Protein 6HM2 (pdb70)

Nearest PDB structures (foldseek):
  6hlz-assembly1_A  TM=9.972E-01  e=1.269E-64  Agrobacterium tumefaciens LBA4213 (Ach5)
  4i1d-assembly1_A  TM=8.838E-01  e=1.018E-32  Bradyrhizobium diazoefficiens USDA 110
  5l9l-assembly1_A  TM=9.489E-01  e=4.412E-31  Agrobacterium tumefaciens str. B6
  4eq7-assembly1_A  TM=8.696E-01  e=1.306E-31  Agrobacterium fabrum str. C58
  6dgv-assembly1_A  TM=8.969E-01  e=7.815E-28  Pseudomonas fluorescens

CATH classification: 3.40.190.10 (+1 more: 3.40.190.10)

Secondary structure (DSSP, 8-state):
---SSPEEEEE--HHHHHHHIIIIIHHHHHHH---EEEEE--SHHHHHHHHHHT----SEEEEEHHHHHHHHHTT-BPPP-TTT---TTS-GGGEETTEEEEEEEEEEEEEETTT-TT---HHHHT-TTS---EEEESSHHHHHHHHHHHTT--GGG-PSP-HHHHHHHHHHHGGGEEEEE-HHHHHHHHHTT--SEEEEEHHHHHHHHHTT--EEE-STT-EEEEEEEE-BTT-TTHHHHHHHHHHHTSHHHHHHHHHHSS-EES-TTSGGGS-GGGGGGSTTSHHHHTTSEE--HHHHHHHHHHHHHHHHHHH-/---SSPEEEEE--HHHHHHHIIIIIHHHHHHH---EEEEE--SHHHHHHHHHHT----SEEEEEHHHHHHHHHTT-BPPP-TTT---TTS-GGGEETTEEEEEEEEEEEEEETTT-TT---HHHHT-TTS---EEEESSHHHHHHHHHHHTT--GGG-PSP-HHHHHHHHHTTGGGEEEEE-HHHHHHHHHHT--SEEEEEHHHHHHHHHTT--EEE-STT-EEEEEEEE-BTT-TTHHHHHHHHHHHTSHHHHHHHHHHSS-EES-TTSGGGS-GGGGGGSTTSHHHHTTSEE--HHHHHHHHHHHHHHHHHHHT-/--SEEEEEE--HHHHHHHIIIIIHHHHHHH--EEEEEE--SHHHHHHHHHHT----SEEEEEHHHHHHHHHTT-BPPP-TTT---TTS-GGGEETTEEEEEEEEEEEEEETTT-TT---HHHHT-TTS---EEEESSHHHHHHHHHHHTT--GGG-PSP-HHHHHHHHHHHGGGEEEEE-HHHHHHHHHHT--SEEEEEHHHHHHHHHTT--EEE-STT-EEEEEEEE-BTT-TTHHHHHHHHHHHTSHHHHHHHHHHSS-EES-TTTGGGS-GGGGGTSTTSHHHHTTSEE--HHHHHHHHHHHHHHHHHHH-/--SEEEEEE--HHHHHHHIIIIIHHHHHHH--EEEEEE--SHHHHHHHHHHT----SEEEEEHHHHHHHHHTT-BPPP-TTT---TTS-GGGEETTEEEEEEEEEEEEEETTT-TT---HHHHT-TTS---EEEESSHHHHHHHHHHHTT--GGG-PSP-HHHHHHHHHTTGGGEEEEE-HHHHHHHHHHT--SEEEEEHHHHHHHHHTT--EEE-STT-EEEEEEEE-BTT-TTHHHHHHHHHHHTSHHHHHHHHHHSS-EES-TTSGGGS-GGGGGGSTTSHHHHTTSEE--HHHHHHHHHHHHHHHHHHH-/---EEEEE--HHHHHHHIIIIIHHHHHHH---EEEEE--SHHHHHHHHHHT----SEEEEEHHHHHHHHHTT-BPPP-TTT---TTS-GGGEETTEEEEEEEEEEEEEETTT-TT---HHHHT-TTS---EEEESSHHHHHHHHHHHTT--GGG-PSP-HHHHHHHHHTTGGGEEEEE-HHHHHHHHHHT--SEEEEEHHHHHHHHHTT--EEE-STT-EEEEEEEE-BTT-TTHHHHHHHHHHHTSHHHHHHHHHHSS-EESSTTTGGGS-GGGGGGSTTSHHHHTTSEE--HHHHHHHHHHHHHHHHHH-

Sequence (1573 aa):
SHMMADLVISSYGGSFQDAQTKAYFDPYAKASGVKVTGTTGTGYAKVKAMVESGNVTWDVISAESPAFASEVKDGLLEPIDYSVVKADNVPENFRTKYGVGYMVFGTNLAWNKDKFPNGVTPAQFFDPNVKGRRVLPSDATYSLEFALMGDGVKPADLYPLDVKRALKVIDRVKDQVIGYKGASDIQALMQQGEADIVYAGTGRIKNAIKAGANWSYSWEGALADTEYWAVPKGAPHAAEAMKFINFAVQAEPQAELTRVIAYGPTNVDALRLLDPAVAKDLPSYPANAKLGAVLNSKWWNDNYDAVKAEWTTYIMSHMMADLVISSYGGSFQDAQTKAYFDPYAKASGVKVTGTTGTGYAKVKAMVESGNVTWDVISAESPAFASEVKDGLLEPIDYSVVKADNVPENFRTKYGVGYMVFGTNLAWNKDKFPNGVTPAQFFDPNVKGRRVLPSDATYSLEFALMGDGVKPADLYPLDVKRALKVIDRVKDQVIGYKGASDIQALMQQGEADIVYAGTGRIKNAIKAGANWSYSWEGALADTEYWAVPKGAPHAAEAMKFINFAVQAEPQAELTRVIAYGPTNVDALRLLDPAVAKDLPSYPANAKLGAVLNSKWWNDNYDAVKAEWTTYIMQMMADLVISSYGGSFQDAQTKAYFDPYAKASGVKVTGTTGTGYAKVKAMVESGNVTWDVISAESPAFASEVKDGLLEPIDYSVVKADNVPENFRTKYGVGYMVFGTNLAWNKDKFPNGVTPAQFFDPNVKGRRVLPSDATYSLEFALMGDGVKPADLYPLDVKRALKVIDRVKDQVIGYKGASDIQALMQQGEADIVYAGTGRIKNAIKAGANWSYSWEGALADTEYWAVPKGAPHAAEAMKFINFAVQAEPQAELTRVIAYGPTNVDALRLLDPAVAKDLPSYPANAKLGAVLNSKWWNDNYDAVKAEWTTYIMMMADLVISSYGGSFQDAQTKAYFDPYAKASGVKVTGTTGTGYAKVKAMVESGNVTWDVISAESPAFASEVKDGLLEPIDYSVVKADNVPENFRTKYGVGYMVFGTNLAWNKDKFPNGVTPAQFFDPNVKGRRVLPSDATYSLEFALMGDGVKPADLYPLDVKRALKVIDRVKDQVIGYKGASDIQALMQQGEADIVYAGTGRIKNAIKAGANWSYSWEGALADTEYWAVPKGAPHAAEAMKFINFAVQAEPQAELTRVIAYGPTNVDALRLLDPAVAKDLPSYPANAKLGAVLNSKWWNDNYDAVKAEWTTYIMMADLVISSYGGSFQDAQTKAYFDPYAKASGVKVTGTTGTGYAKVKAMVESGNVTWDVISAESPAFASEVKDGLLEPIDYSVVKADNVPENFRTKYGVGYMVFGTNLAWNKDKFPNGVTPAQFFDPNVKGRRVLPSDATYSLEFALMGDGVKPADLYPLDVKRALKVIDRVKDQVIGYKGASDIQALMQQGEADIVYAGTGRIKNAIKAGANWSYSWEGALADTEYWAVPKGAPHAAEAMKFINFAVQAEPQAELTRVIAYGPTNVDALRLLDPAVAKDLPSYPANAKLGAVLNSKWWNDNYDAVKAEWTTYI

Structure (mmCIF, N/CA/C/O backbone):
data_6HM2
#
_entry.id   6HM2
#
_cell.length_a   40.570
_cell.length_b   86.310
_cell.length_c   106.520
_cell.angle_alpha   71.14
_cell.angle_beta   81.00
_cell.angle_gamma   76.32
#
_symmetry.space_group_name_H-M   'P 1'
#
loop_
_entity.id
_entity.type
_entity.pdbx_description
1 polymer 'Agropine permease'
2 non-polymer 'agropinic acid'
3 non-polymer 1,2-ETHANEDIOL
4 non-polymer 'SODIUM ION'
5 water water
#
loop_
_atom_site.group_PDB
_atom_site.id
_atom_site.type_symbol
_atom_site.label_atom_id
_atom_site.label_alt_id
_atom_site.label_comp_id
_atom_site.label_asym_id
_atom_site.label_entity_id
_atom_site.label_seq_id
_atom_site.pdbx_PDB_ins_code
_atom_site.Cartn_x
_atom_site.Cartn_y
_atom_site.Cartn_z
_atom_site.occupancy
_atom_site.B_iso_or_equiv
_atom_site.auth_seq_id
_atom_site.auth_comp_id
_atom_site.auth_asym_id
_atom_site.auth_atom_id
_atom_site.pdbx_PDB_model_num
ATOM 1 N N . SER A 1 19 ? 25.251 -56.643 8.287 1.00 46.81 26 SER A N 1
ATOM 2 C CA . SER A 1 19 ? 25.104 -56.037 9.605 1.00 46.27 26 SER A CA 1
ATOM 3 C C . SER A 1 19 ? 23.666 -56.110 10.135 1.00 45.81 26 SER A C 1
ATOM 4 O O . SER A 1 19 ? 22.710 -56.012 9.356 1.00 44.76 26 SER A O 1
ATOM 7 N N . HIS A 1 20 ? 23.532 -56.330 11.467 1.00 38.94 27 HIS A N 1
ATOM 8 C CA . HIS A 1 20 ? 22.276 -56.392 12.222 1.00 35.14 27 HIS A CA 1
ATOM 9 C C . HIS A 1 20 ? 22.494 -56.034 13.696 1.00 35.34 27 HIS A C 1
ATOM 10 O O . HIS A 1 20 ? 23.532 -56.345 14.269 1.00 35.37 27 HIS A O 1
ATOM 17 N N . MET A 1 21 ? 21.499 -55.389 14.297 1.00 29.64 28 MET A N 1
ATOM 18 C CA . MET A 1 21 ? 21.549 -54.948 15.681 1.00 28.78 28 MET A CA 1
ATOM 19 C C . MET A 1 21 ? 21.227 -56.089 16.631 1.00 33.53 28 MET A C 1
ATOM 20 O O . MET A 1 21 ? 20.190 -56.743 16.478 1.00 33.72 28 MET A O 1
ATOM 25 N N . MET A 1 22 ? 22.116 -56.321 17.605 1.00 28.55 29 MET A N 1
ATOM 26 C CA . MET A 1 22 ? 21.949 -57.334 18.653 1.00 29.42 29 MET A CA 1
ATOM 27 C C . MET A 1 22 ? 21.711 -56.642 20.000 1.00 36.12 29 MET A C 1
ATOM 28 O O . MET A 1 22 ? 21.362 -57.278 20.995 1.00 39.10 29 MET A O 1
ATOM 33 N N . ALA A 1 23 ? 21.951 -55.349 20.025 1.00 30.94 30 ALA A N 1
ATOM 34 C CA . ALA A 1 23 ? 21.744 -54.488 21.184 1.00 28.87 30 ALA A CA 1
ATOM 35 C C . ALA A 1 23 ? 20.906 -53.314 20.665 1.00 31.17 30 ALA A C 1
ATOM 36 O O . ALA A 1 23 ? 20.600 -53.243 19.472 1.00 29.63 30 ALA A O 1
ATOM 38 N N . ASP A 1 24 ? 20.564 -52.385 21.536 1.00 26.98 31 ASP A N 1
ATOM 39 C CA . ASP A 1 24 ? 19.847 -51.233 21.057 1.00 25.52 31 ASP A CA 1
ATOM 40 C C . ASP A 1 24 ? 20.791 -50.212 20.392 1.00 25.27 31 ASP A C 1
ATOM 41 O O . ASP A 1 24 ? 21.995 -50.180 20.688 1.00 24.55 31 ASP A O 1
ATOM 46 N N . LEU A 1 25 ? 20.254 -49.491 19.406 1.00 19.94 32 LEU A N 1
ATOM 47 C CA . LEU A 1 25 ? 20.898 -48.375 18.697 1.00 18.84 32 LEU A CA 1
ATOM 48 C C . LEU A 1 25 ? 20.695 -47.169 19.612 1.00 21.26 32 LEU A C 1
ATOM 49 O O . LEU A 1 25 ? 19.552 -46.785 19.904 1.00 21.32 32 LEU A O 1
ATOM 54 N N . VAL A 1 26 ? 21.807 -46.600 20.086 1.00 15.47 33 VAL A N 1
ATOM 55 C CA . VAL A 1 26 ? 21.798 -45.504 21.051 1.00 15.70 33 VAL A CA 1
ATOM 56 C C . VAL A 1 26 ? 21.972 -44.179 20.362 1.00 18.43 33 VAL A C 1
ATOM 57 O O . VAL A 1 26 ? 22.972 -43.967 19.674 1.00 19.11 33 VAL A O 1
ATOM 61 N N . ILE A 1 27 ? 20.962 -43.310 20.498 1.00 17.10 34 ILE A N 1
ATOM 62 C CA . ILE A 1 27 ? 20.977 -41.985 19.870 1.00 14.80 34 ILE A CA 1
ATOM 63 C C . ILE A 1 27 ? 20.999 -40.889 20.939 1.00 17.72 34 ILE A C 1
ATOM 64 O O . ILE A 1 27 ? 20.082 -40.821 21.768 1.00 16.74 34 ILE A O 1
ATOM 69 N N . SER A 1 28 ? 22.010 -40.012 20.879 1.00 14.94 35 SER A N 1
ATOM 70 C CA . SER A 1 28 ? 22.167 -38.913 21.848 1.00 14.96 35 SER A CA 1
ATOM 71 C C . SER A 1 28 ? 21.590 -37.610 21.345 1.00 18.04 35 SER A C 1
ATOM 72 O O . SER A 1 28 ? 21.934 -37.147 20.251 1.00 16.06 35 SER A O 1
ATOM 75 N N . SER A 1 29 ? 20.708 -37.009 22.167 1.00 15.36 36 SER A N 1
ATOM 76 C CA . SER A 1 29 ? 20.074 -35.744 21.807 1.00 16.25 36 SER A CA 1
ATOM 77 C C . SER A 1 29 ? 19.993 -34.762 23.003 1.00 19.37 36 SER A C 1
ATOM 78 O O . SER A 1 29 ? 20.797 -34.877 23.933 1.00 17.49 36 SER A O 1
ATOM 81 N N . TYR A 1 30 ? 19.035 -33.820 22.969 1.00 16.73 37 TYR A N 1
ATOM 82 C CA . TYR A 1 30 ? 18.954 -32.723 23.946 1.00 16.79 37 TYR A CA 1
ATOM 83 C C . TYR A 1 30 ? 17.924 -32.899 25.046 1.00 20.21 37 TYR A C 1
ATOM 84 O O . TYR A 1 30 ? 17.808 -32.007 25.895 1.00 20.93 37 TYR A O 1
ATOM 93 N N . GLY A 1 31 ? 17.202 -34.018 25.023 1.00 16.08 38 GLY A N 1
ATOM 94 C CA . GLY A 1 31 ? 16.160 -34.289 26.008 1.00 16.82 38 GLY A CA 1
ATOM 95 C C . GLY A 1 31 ? 14.908 -33.435 25.850 1.00 18.73 38 GLY A C 1
ATOM 96 O O . GLY A 1 31 ? 14.759 -32.705 24.871 1.00 15.56 38 GLY A O 1
ATOM 97 N N . GLY A 1 32 ? 14.026 -33.521 26.844 1.00 16.69 39 GLY A N 1
ATOM 98 C CA . GLY A 1 32 ? 12.784 -32.760 26.896 1.00 17.12 39 GLY A CA 1
ATOM 99 C C . GLY A 1 32 ? 11.878 -32.941 25.701 1.00 21.98 39 GLY A C 1
ATOM 100 O O . GLY A 1 32 ? 11.836 -34.023 25.087 1.00 21.62 39 GLY A O 1
ATOM 101 N N . SER A 1 33 ? 11.130 -31.878 25.373 1.00 18.43 40 SER A N 1
ATOM 102 C CA . SER A 1 33 ? 10.139 -31.893 24.290 1.00 18.04 40 SER A CA 1
ATOM 103 C C . SER A 1 33 ? 10.729 -32.124 22.880 1.00 19.14 40 SER A C 1
ATOM 104 O O . SER A 1 33 ? 10.063 -32.757 22.062 1.00 20.39 40 SER A O 1
ATOM 107 N N . PHE A 1 34 ? 11.944 -31.635 22.591 1.00 16.34 41 PHE A N 1
ATOM 108 C CA . PHE A 1 34 ? 12.568 -31.885 21.289 1.00 15.23 41 PHE A CA 1
ATOM 109 C C . PHE A 1 34 ? 12.889 -33.377 21.150 1.00 16.60 41 PHE A C 1
ATOM 110 O O . PHE A 1 34 ? 12.664 -33.952 20.091 1.00 14.85 41 PHE A O 1
ATOM 118 N N . GLN A 1 35 ? 13.402 -34.011 22.221 1.00 16.47 42 GLN A N 1
ATOM 119 C CA . GLN A 1 35 ? 13.704 -35.446 22.171 1.00 16.65 42 GLN A CA 1
ATOM 120 C C . GLN A 1 35 ? 12.412 -36.258 22.059 1.00 20.70 42 GLN A C 1
ATOM 121 O O . GLN A 1 35 ? 12.390 -37.261 21.346 1.00 19.19 42 GLN A O 1
ATOM 127 N N . ASP A 1 36 ? 11.324 -35.794 22.725 1.00 19.48 43 ASP A N 1
ATOM 128 C CA . ASP A 1 36 ? 10.010 -36.445 22.609 1.00 20.10 43 ASP A CA 1
ATOM 129 C C . ASP A 1 36 ? 9.572 -36.402 21.130 1.00 20.21 43 ASP A C 1
ATOM 130 O O . ASP A 1 36 ? 9.094 -37.407 20.604 1.00 18.96 43 ASP A O 1
ATOM 135 N N . ALA A 1 37 ? 9.779 -35.262 20.469 1.00 15.70 44 ALA A N 1
ATOM 136 C CA . ALA A 1 37 ? 9.442 -35.073 19.055 1.00 15.91 44 ALA A CA 1
ATOM 137 C C . ALA A 1 37 ? 10.284 -36.015 18.167 1.00 18.06 44 ALA A C 1
ATOM 138 O O . ALA A 1 37 ? 9.748 -36.638 17.263 1.00 16.60 44 ALA A O 1
ATOM 140 N N . GLN A 1 38 ? 11.601 -36.144 18.462 1.00 14.67 45 GLN A N 1
ATOM 141 C CA . GLN A 1 38 ? 12.481 -37.055 17.709 1.00 15.22 45 GLN A CA 1
ATOM 142 C C . GLN A 1 38 ? 12.058 -38.499 17.923 1.00 17.93 45 GLN A C 1
ATOM 143 O O . GLN A 1 38 ? 12.105 -39.278 16.987 1.00 16.80 45 GLN A O 1
ATOM 149 N N . THR A 1 39 ? 11.621 -38.857 19.145 1.00 15.24 46 THR A N 1
ATOM 150 C CA . THR A 1 39 ? 11.156 -40.220 19.428 1.00 15.30 46 THR A CA 1
ATOM 151 C C . THR A 1 39 ? 9.896 -40.549 18.593 1.00 20.42 46 THR A C 1
ATOM 152 O O . THR A 1 39 ? 9.786 -41.640 18.031 1.00 19.73 46 THR A O 1
ATOM 156 N N . LYS A 1 40 ? 8.944 -39.612 18.541 1.00 18.31 47 LYS A N 1
ATOM 157 C CA . LYS A 1 40 ? 7.685 -39.771 17.824 1.00 18.65 47 LYS A CA 1
ATOM 158 C C . LYS A 1 40 ? 7.908 -39.817 16.304 1.00 19.76 47 LYS A C 1
ATOM 159 O O . LYS A 1 40 ? 7.293 -40.660 15.641 1.00 17.35 47 LYS A O 1
ATOM 165 N N . ALA A 1 41 ? 8.788 -38.924 15.769 1.00 15.56 48 ALA A N 1
ATOM 166 C CA . ALA A 1 41 ? 9.022 -38.838 14.318 1.00 15.04 48 ALA A CA 1
ATOM 167 C C . ALA A 1 41 ? 10.032 -39.801 13.771 1.00 18.11 48 ALA A C 1
ATOM 168 O O . ALA A 1 41 ? 9.882 -40.246 12.616 1.00 19.12 48 ALA A O 1
ATOM 170 N N . TYR A 1 42 ? 11.098 -40.050 14.531 1.00 12.54 49 TYR A N 1
ATOM 171 C CA . TYR A 1 42 ? 12.263 -40.796 14.039 1.00 13.59 49 TYR A CA 1
ATOM 172 C C . TYR A 1 42 ? 12.524 -42.103 14.745 1.00 17.50 49 TYR A C 1
ATOM 173 O O . TYR A 1 42 ? 12.602 -43.114 14.078 1.00 16.45 49 TYR A O 1
ATOM 182 N N . PHE A 1 43 ? 12.709 -42.076 16.071 1.00 14.90 50 PHE A N 1
ATOM 183 C CA . PHE A 1 43 ? 13.144 -43.249 16.821 1.00 16.03 50 PHE A CA 1
ATOM 184 C C . PHE A 1 43 ? 12.133 -44.389 16.817 1.00 20.86 50 PHE A C 1
ATOM 185 O O . PHE A 1 43 ? 12.487 -45.496 16.398 1.00 21.49 50 PHE A O 1
ATOM 193 N N . ASP A 1 44 ? 10.879 -44.133 17.238 1.00 17.44 51 ASP A N 1
ATOM 194 C CA . ASP A 1 44 ? 9.852 -45.189 17.251 1.00 17.91 51 ASP A CA 1
ATOM 195 C C . ASP A 1 44 ? 9.479 -45.637 15.839 1.00 20.84 51 ASP A C 1
ATOM 196 O O . ASP A 1 44 ? 9.528 -46.841 15.594 1.00 21.13 51 ASP A O 1
ATOM 201 N N . PRO A 1 45 ? 9.277 -44.716 14.853 1.00 17.33 52 PRO A N 1
ATOM 202 C CA . PRO A 1 45 ? 9.027 -45.179 13.478 1.00 15.99 52 PRO A CA 1
ATOM 203 C C . PRO A 1 45 ? 10.172 -46.018 12.914 1.00 19.48 52 PRO A C 1
ATOM 204 O O . PRO A 1 45 ? 9.891 -47.019 12.249 1.00 19.29 52 PRO A O 1
ATOM 208 N N . TYR A 1 46 ? 11.450 -45.644 13.194 1.00 17.04 53 TYR A N 1
ATOM 209 C CA . TYR A 1 46 ? 12.576 -46.452 12.707 1.00 16.23 53 TYR A CA 1
ATOM 210 C C . TYR A 1 46 ? 12.535 -47.844 13.310 1.00 19.57 53 TYR A C 1
ATOM 211 O O . TYR A 1 46 ? 12.673 -48.834 12.581 1.00 19.04 53 TYR A O 1
ATOM 220 N N . ALA A 1 47 ? 12.345 -47.918 14.636 1.00 17.09 54 ALA A N 1
ATOM 221 C CA . ALA A 1 47 ? 12.245 -49.183 15.380 0.85 15.88 54 ALA A CA 1
ATOM 222 C C . ALA A 1 47 ? 11.182 -50.100 14.763 1.00 20.94 54 ALA A C 1
ATOM 223 O O . ALA A 1 47 ? 11.465 -51.278 14.534 1.00 21.07 54 ALA A O 1
ATOM 225 N N . LYS A 1 48 ? 9.999 -49.543 14.420 1.00 20.09 55 LYS A N 1
ATOM 226 C CA . LYS A 1 48 ? 8.894 -50.294 13.847 1.00 21.67 55 LYS A CA 1
ATOM 227 C C . LYS A 1 48 ? 9.197 -50.746 12.416 1.00 23.60 55 LYS A C 1
ATOM 228 O O . LYS A 1 48 ? 8.891 -51.888 12.055 1.00 22.18 55 LYS A O 1
ATOM 234 N N . ALA A 1 49 ? 9.790 -49.861 11.607 1.00 19.75 56 ALA A N 1
ATOM 235 C CA . ALA A 1 49 ? 10.098 -50.153 10.216 1.00 20.69 56 ALA A CA 1
ATOM 236 C C . ALA A 1 49 ? 11.212 -51.181 10.025 1.00 25.13 56 ALA A C 1
ATOM 237 O O . ALA A 1 49 ? 11.166 -51.960 9.070 1.00 23.81 56 ALA A O 1
ATOM 239 N N . SER A 1 50 ? 12.225 -51.152 10.911 1.00 21.00 57 SER A N 1
ATOM 240 C CA . SER A 1 50 ? 13.437 -51.962 10.802 1.00 20.08 57 SER A CA 1
ATOM 241 C C . SER A 1 50 ? 13.526 -53.171 11.724 1.00 21.03 57 SER A C 1
ATOM 242 O O . SER A 1 50 ? 14.297 -54.075 11.442 1.00 21.25 57 SER A O 1
ATOM 245 N N . GLY A 1 51 ? 12.815 -53.140 12.829 1.00 18.53 58 GLY A N 1
ATOM 246 C CA . GLY A 1 51 ? 12.922 -54.174 13.852 1.00 20.36 58 GLY A CA 1
ATOM 247 C C . GLY A 1 51 ? 14.104 -53.930 14.781 1.00 25.58 58 GLY A C 1
ATOM 248 O O . GLY A 1 51 ? 14.468 -54.802 15.564 1.00 26.91 58 GLY A O 1
ATOM 249 N N . VAL A 1 52 ? 14.735 -52.746 14.688 1.00 21.52 59 VAL A N 1
ATOM 250 C CA . VAL A 1 52 ? 15.865 -52.386 15.554 1.00 21.96 59 VAL A CA 1
ATOM 251 C C . VAL A 1 52 ? 15.314 -51.790 16.865 1.00 24.56 59 VAL A C 1
ATOM 252 O O . VAL A 1 52 ? 14.371 -51.028 16.825 1.00 23.77 59 VAL A O 1
ATOM 256 N N . LYS A 1 53 ? 15.889 -52.147 18.025 1.00 19.73 60 LYS A N 1
ATOM 257 C CA . LYS A 1 53 ? 15.519 -51.503 19.270 1.00 18.64 60 LYS A CA 1
ATOM 258 C C . LYS A 1 53 ? 16.310 -50.146 19.300 1.00 20.48 60 LYS A C 1
ATOM 259 O O . LYS A 1 53 ? 17.541 -50.134 19.172 1.00 19.14 60 LYS A O 1
ATOM 265 N N . VAL A 1 54 ? 15.595 -49.021 19.439 1.00 17.31 61 VAL A N 1
ATOM 266 C CA . VAL A 1 54 ? 16.205 -47.690 19.441 1.00 16.84 61 VAL A CA 1
ATOM 267 C C . VAL A 1 54 ? 16.018 -47.046 20.826 1.00 23.36 61 VAL A C 1
ATOM 268 O O . VAL A 1 54 ? 14.883 -46.969 21.350 1.00 21.34 61 VAL A O 1
ATOM 272 N N . THR A 1 55 ? 17.142 -46.626 21.415 1.00 19.30 62 THR A N 1
ATOM 273 C CA . THR A 1 55 ? 17.198 -45.984 22.723 1.00 20.00 62 THR A CA 1
ATOM 274 C C . THR A 1 55 ? 17.746 -44.564 22.622 1.00 22.45 62 THR A C 1
ATOM 275 O O . THR A 1 55 ? 18.909 -44.344 22.280 1.00 21.19 62 THR A O 1
ATOM 279 N N . GLY A 1 56 ? 16.892 -43.613 22.949 1.00 22.12 63 GLY A N 1
ATOM 280 C CA . GLY A 1 56 ? 17.264 -42.202 22.980 1.00 20.77 63 GLY A CA 1
ATOM 281 C C . GLY A 1 56 ? 17.913 -41.879 24.312 1.00 24.45 63 GLY A C 1
ATOM 282 O O . GLY A 1 56 ? 17.494 -42.389 25.362 1.00 25.05 63 GLY A O 1
ATOM 283 N N . THR A 1 57 ? 18.989 -41.103 24.270 1.00 20.09 64 THR A N 1
ATOM 284 C CA . THR A 1 57 ? 19.733 -40.662 25.463 1.00 20.62 64 THR A CA 1
ATOM 285 C C . THR A 1 57 ? 20.008 -39.161 25.338 1.00 22.27 64 THR A C 1
ATOM 286 O O . THR A 1 57 ? 19.742 -38.570 24.296 1.00 20.24 64 THR A O 1
ATOM 290 N N . THR A 1 58 ? 20.514 -38.544 26.401 1.00 20.69 65 THR A N 1
ATOM 291 C CA . THR A 1 58 ? 20.787 -37.095 26.372 1.00 20.24 65 THR A CA 1
ATOM 292 C C . THR A 1 58 ? 22.305 -36.853 26.528 1.00 24.03 65 THR A C 1
ATOM 293 O O . THR A 1 58 ? 23.057 -37.799 26.760 1.00 26.88 65 THR A O 1
ATOM 297 N N . GLY A 1 59 ? 22.721 -35.590 26.435 1.00 19.67 66 GLY A N 1
ATOM 298 C CA . GLY A 1 59 ? 24.106 -35.205 26.655 1.00 19.19 66 GLY A CA 1
ATOM 299 C C . GLY A 1 59 ? 24.924 -34.865 25.436 1.00 21.12 66 GLY A C 1
ATOM 300 O O . GLY A 1 59 ? 26.117 -34.573 25.579 1.00 21.70 66 GLY A O 1
ATOM 301 N N . THR A 1 60 ? 24.306 -34.884 24.225 1.00 18.38 67 THR A N 1
ATOM 302 C CA . THR A 1 60 ? 25.044 -34.558 23.000 1.00 17.42 67 THR A CA 1
ATOM 303 C C . THR A 1 60 ? 25.734 -33.202 23.130 1.00 21.52 67 THR A C 1
ATOM 304 O O . THR A 1 60 ? 25.183 -32.281 23.721 1.00 20.19 67 THR A O 1
ATOM 308 N N . GLY A 1 61 ? 26.959 -33.123 22.640 1.00 17.70 68 GLY A N 1
ATOM 309 C CA . GLY A 1 61 ? 27.734 -31.895 22.706 1.00 18.51 68 GLY A CA 1
ATOM 310 C C . GLY A 1 61 ? 29.157 -32.216 22.318 1.00 21.49 68 GLY A C 1
ATOM 311 O O . GLY A 1 61 ? 29.583 -33.367 22.420 1.00 18.85 68 GLY A O 1
ATOM 312 N N . TYR A 1 62 ? 29.866 -31.221 21.824 1.00 19.72 69 TYR A N 1
ATOM 313 C CA . TYR A 1 62 ? 31.253 -31.414 21.401 1.00 20.52 69 TYR A CA 1
ATOM 314 C C . TYR A 1 62 ? 32.163 -31.996 22.517 1.00 28.10 69 TYR A C 1
ATOM 315 O O . TYR A 1 62 ? 32.865 -32.971 22.265 1.00 27.11 69 TYR A O 1
ATOM 324 N N . ALA A 1 63 ? 32.149 -31.403 23.718 1.00 27.13 70 ALA A N 1
ATOM 325 C CA . ALA A 1 63 ? 32.994 -31.856 24.833 1.00 28.14 70 ALA A CA 1
ATOM 326 C C . ALA A 1 63 ? 32.782 -33.342 25.182 1.00 30.50 70 ALA A C 1
ATOM 327 O O . ALA A 1 63 ? 33.765 -34.079 25.315 1.00 27.80 70 ALA A O 1
ATOM 329 N N . LYS A 1 64 ? 31.515 -33.781 25.292 1.00 26.64 71 LYS A N 1
ATOM 330 C CA . LYS A 1 64 ? 31.149 -35.167 25.621 1.00 26.93 71 LYS A CA 1
ATOM 331 C C . LYS A 1 64 ? 31.520 -36.120 24.487 1.00 30.54 71 LYS A C 1
ATOM 332 O O . LYS A 1 64 ? 32.010 -37.221 24.759 1.00 31.47 71 LYS A O 1
ATOM 338 N N . VAL A 1 65 ? 31.283 -35.710 23.217 1.00 23.59 72 VAL A N 1
ATOM 339 C CA . VAL A 1 65 ? 31.627 -36.555 22.066 1.00 22.52 72 VAL A CA 1
ATOM 340 C C . VAL A 1 65 ? 33.159 -36.740 22.051 1.00 28.24 72 VAL A C 1
ATOM 341 O O . VAL A 1 65 ? 33.633 -37.874 21.928 1.00 27.68 72 VAL A O 1
ATOM 345 N N . LYS A 1 66 ? 33.913 -35.634 22.269 1.00 24.82 73 LYS A N 1
ATOM 346 C CA . LYS A 1 66 ? 35.384 -35.637 22.319 1.00 23.97 73 LYS A CA 1
ATOM 347 C C . LYS A 1 66 ? 35.901 -36.613 23.381 1.00 30.83 73 LYS A C 1
ATOM 348 O O . LYS A 1 66 ? 36.715 -37.479 23.057 1.00 32.22 73 LYS A O 1
ATOM 354 N N . ALA A 1 67 ? 35.391 -36.506 24.620 1.00 26.67 74 ALA A N 1
ATOM 355 C CA . ALA A 1 67 ? 35.791 -37.351 25.749 1.00 28.87 74 ALA A CA 1
ATOM 356 C C . ALA A 1 67 ? 35.539 -38.832 25.468 1.00 34.04 74 ALA A C 1
ATOM 357 O O . ALA A 1 67 ? 36.430 -39.670 25.667 1.00 34.20 74 ALA A O 1
ATOM 359 N N . MET A 1 68 ? 34.341 -39.142 24.957 1.00 29.25 75 MET A N 1
ATOM 360 C CA . MET A 1 68 ? 33.914 -40.501 24.656 1.00 28.79 75 MET A CA 1
ATOM 361 C C . MET A 1 68 ? 34.755 -41.127 23.539 1.00 32.75 75 MET A C 1
ATOM 362 O O . MET A 1 68 ? 35.271 -42.222 23.727 1.00 34.30 75 MET A O 1
ATOM 367 N N . VAL A 1 69 ? 34.893 -40.432 22.390 1.00 28.08 76 VAL A N 1
ATOM 368 C CA . VAL A 1 69 ? 35.675 -40.903 21.236 1.00 29.04 76 VAL A CA 1
ATOM 369 C C . VAL A 1 69 ? 37.159 -41.119 21.630 1.00 34.65 76 VAL A C 1
ATOM 370 O O . VAL A 1 69 ? 37.718 -42.174 21.333 1.00 34.34 76 VAL A O 1
ATOM 374 N N . GLU A 1 70 ? 37.774 -40.140 22.327 1.00 32.04 77 GLU A N 1
ATOM 375 C CA . GLU A 1 70 ? 39.183 -40.215 22.730 1.00 33.43 77 GLU A CA 1
ATOM 376 C C . GLU A 1 70 ? 39.471 -41.294 23.770 1.00 39.27 77 GLU A C 1
ATOM 377 O O . GLU A 1 70 ? 40.593 -41.799 23.815 1.00 40.82 77 GLU A O 1
ATOM 383 N N . SER A 1 71 ? 38.472 -41.682 24.578 1.00 35.68 78 SER A N 1
ATOM 384 C CA . SER A 1 71 ? 38.656 -42.740 25.564 1.00 36.65 78 SER A CA 1
ATOM 385 C C . SER A 1 71 ? 38.609 -44.138 24.906 1.00 41.96 78 SER A C 1
ATOM 386 O O . SER A 1 71 ? 39.088 -45.110 25.485 1.00 43.83 78 SER A O 1
ATOM 389 N N . GLY A 1 72 ? 37.982 -44.221 23.735 1.00 36.27 79 GLY A N 1
ATOM 390 C CA . GLY A 1 72 ? 37.765 -45.468 23.017 1.00 36.67 79 GLY A CA 1
ATOM 391 C C . GLY A 1 72 ? 36.580 -46.241 23.580 1.00 42.69 79 GLY A C 1
ATOM 392 O O . GLY A 1 72 ? 36.364 -47.402 23.222 1.00 43.84 79 GLY A O 1
ATOM 393 N N . ASN A 1 73 ? 35.794 -45.592 24.472 1.00 38.45 80 ASN A N 1
ATOM 394 C CA . ASN A 1 73 ? 34.601 -46.164 25.109 1.00 38.20 80 ASN A CA 1
ATOM 395 C C . ASN A 1 73 ? 33.345 -45.477 24.547 1.00 37.32 80 ASN A C 1
ATOM 396 O O . ASN A 1 73 ? 32.617 -44.795 25.271 1.00 36.67 80 ASN A O 1
ATOM 401 N N . VAL A 1 74 ? 33.103 -45.669 23.246 1.00 31.20 81 VAL A N 1
ATOM 402 C CA . VAL A 1 74 ? 31.988 -45.045 22.541 1.00 28.58 81 VAL A CA 1
ATOM 403 C C . VAL A 1 74 ? 30.692 -45.789 22.831 1.00 32.09 81 VAL A C 1
ATOM 404 O O . VAL A 1 74 ? 30.560 -46.955 22.465 1.00 31.38 81 VAL A O 1
ATOM 408 N N . THR A 1 75 ? 29.743 -45.120 23.508 1.00 29.06 82 THR A N 1
ATOM 409 C CA . THR A 1 75 ? 28.453 -45.730 23.857 1.00 28.30 82 THR A CA 1
ATOM 410 C C . THR A 1 75 ? 27.285 -45.131 23.038 1.00 29.47 82 THR A C 1
ATOM 411 O O . THR A 1 75 ? 26.146 -45.595 23.168 1.00 28.94 82 THR A O 1
ATOM 415 N N . TRP A 1 76 ? 27.573 -44.125 22.189 1.00 22.48 83 TRP A N 1
ATOM 416 C CA . TRP A 1 76 ? 26.559 -43.499 21.330 1.00 20.39 83 TRP A CA 1
ATOM 417 C C . TRP A 1 76 ? 26.801 -43.901 19.882 1.00 23.42 83 TRP A C 1
ATOM 418 O O . TRP A 1 76 ? 27.910 -43.748 19.365 1.00 22.78 83 TRP A O 1
ATOM 429 N N . ASP A 1 77 ? 25.755 -44.396 19.220 1.00 19.14 84 ASP A N 1
ATOM 430 C CA . ASP A 1 77 ? 25.871 -44.776 17.807 1.00 18.33 84 ASP A CA 1
ATOM 431 C C . ASP A 1 77 ? 25.561 -43.608 16.895 1.00 20.38 84 ASP A C 1
ATOM 432 O O . ASP A 1 77 ? 26.156 -43.493 15.825 1.00 19.33 84 ASP A O 1
ATOM 437 N N . VAL A 1 78 ? 24.573 -42.783 17.291 1.00 16.03 85 VAL A N 1
ATOM 438 C CA . VAL A 1 78 ? 24.157 -41.589 16.548 1.00 14.99 85 VAL A CA 1
ATOM 439 C C . VAL A 1 78 ? 24.106 -40.420 17.517 1.00 17.97 85 VAL A C 1
ATOM 440 O O . VAL A 1 78 ? 23.687 -40.575 18.663 1.00 17.63 85 VAL A O 1
ATOM 444 N N . ILE A 1 79 ? 24.514 -39.251 17.048 1.00 17.01 86 ILE A N 1
ATOM 445 C CA . ILE A 1 79 ? 24.381 -38.005 17.799 1.00 17.34 86 ILE A CA 1
ATOM 446 C C . ILE A 1 79 ? 23.614 -37.010 16.938 1.00 18.18 86 ILE A C 1
ATOM 447 O O . ILE A 1 79 ? 23.676 -37.059 15.694 1.00 15.05 86 ILE A O 1
ATOM 452 N N . SER A 1 80 ? 22.932 -36.084 17.610 1.00 15.89 87 SER A N 1
ATOM 453 C CA . SER A 1 80 ? 22.317 -34.953 16.953 1.00 15.52 87 SER A CA 1
ATOM 454 C C . SER A 1 80 ? 23.275 -33.813 17.303 1.00 18.20 87 SER A C 1
ATOM 455 O O . SER A 1 80 ? 23.568 -33.615 18.483 1.00 17.95 87 SER A O 1
ATOM 458 N N . ALA A 1 81 ? 23.855 -33.129 16.294 1.00 15.90 88 ALA A N 1
ATOM 459 C CA . ALA A 1 81 ? 24.831 -32.062 16.584 1.00 15.89 88 ALA A CA 1
ATOM 460 C C . ALA A 1 81 ? 24.456 -30.740 15.922 1.00 17.96 88 ALA A C 1
ATOM 461 O O . ALA A 1 81 ? 24.176 -30.707 14.725 1.00 15.26 88 ALA A O 1
ATOM 463 N N . GLU A 1 82 ? 24.429 -29.643 16.704 1.00 15.29 89 GLU A N 1
ATOM 464 C CA . GLU A 1 82 ? 24.179 -28.321 16.128 1.00 15.01 89 GLU A CA 1
ATOM 465 C C . GLU A 1 82 ? 25.438 -27.912 15.348 1.00 18.51 89 GLU A C 1
ATOM 466 O O . GLU A 1 82 ? 26.532 -28.367 15.699 1.00 17.17 89 GLU A O 1
ATOM 472 N N . SER A 1 83 ? 25.296 -27.072 14.313 1.00 16.78 90 SER A N 1
ATOM 473 C CA . SER A 1 83 ? 26.403 -26.765 13.413 1.00 17.70 90 SER A CA 1
ATOM 474 C C . SER A 1 83 ? 27.733 -26.320 14.124 1.00 21.66 90 SER A C 1
ATOM 475 O O . SER A 1 83 ? 28.765 -26.820 13.690 1.00 19.56 90 SER A O 1
ATOM 478 N N . PRO A 1 84 ? 27.790 -25.510 15.221 1.00 18.86 91 PRO A N 1
ATOM 479 C CA . PRO A 1 84 ? 29.111 -25.222 15.826 1.00 18.96 91 PRO A CA 1
ATOM 480 C C . PRO A 1 84 ? 29.748 -26.436 16.507 1.00 21.61 91 PRO A C 1
ATOM 481 O O . PRO A 1 84 ? 30.978 -26.624 16.407 1.00 19.88 91 PRO A O 1
ATOM 485 N N . ALA A 1 85 ? 28.930 -27.265 17.186 1.00 18.04 92 ALA A N 1
ATOM 486 C CA . ALA A 1 85 ? 29.390 -28.505 17.824 1.00 17.99 92 ALA A CA 1
ATOM 487 C C . ALA A 1 85 ? 29.848 -29.487 16.751 1.00 20.81 92 ALA A C 1
ATOM 488 O O . ALA A 1 85 ? 30.930 -30.078 16.862 1.00 21.11 92 ALA A O 1
ATOM 490 N N . PHE A 1 86 ? 29.089 -29.567 15.663 1.00 15.91 93 PHE A N 1
ATOM 491 C CA . PHE A 1 86 ? 29.423 -30.424 14.509 1.00 16.11 93 PHE A CA 1
ATOM 492 C C . PHE A 1 86 ? 30.768 -29.990 13.885 1.00 21.09 93 PHE A C 1
ATOM 493 O O . PHE A 1 86 ? 31.609 -30.838 13.602 1.00 21.61 93 PHE A O 1
ATOM 501 N N . ALA A 1 87 ? 30.967 -28.675 13.685 1.00 18.04 94 ALA A N 1
ATOM 502 C CA . ALA A 1 87 ? 32.223 -28.134 13.152 1.00 19.44 94 ALA A CA 1
ATOM 503 C C . ALA A 1 87 ? 33.423 -28.572 14.036 1.00 22.85 94 ALA A C 1
ATOM 504 O O . ALA A 1 87 ? 34.389 -29.120 13.512 1.00 22.55 94 ALA A O 1
ATOM 506 N N . SER A 1 88 ? 33.334 -28.394 15.368 1.00 20.31 95 SER A N 1
ATOM 507 C CA . SER A 1 88 ? 34.386 -28.806 16.309 1.00 20.43 95 SER A CA 1
ATOM 508 C C . SER A 1 88 ? 34.652 -30.312 16.286 1.00 22.25 95 SER A C 1
ATOM 509 O O . SER A 1 88 ? 35.811 -30.756 16.397 1.00 22.20 95 SER A O 1
ATOM 512 N N . GLU A 1 89 ? 33.585 -31.112 16.158 1.00 19.84 96 GLU A N 1
ATOM 513 C CA . GLU A 1 89 ? 33.682 -32.574 16.105 1.00 18.23 96 GLU A CA 1
ATOM 514 C C . GLU A 1 89 ? 34.425 -33.034 14.842 1.00 23.23 96 GLU A C 1
ATOM 515 O O . GLU A 1 89 ? 35.321 -33.884 14.940 1.00 24.00 96 GLU A O 1
ATOM 521 N N . VAL A 1 90 ? 34.109 -32.414 13.684 1.00 19.97 97 VAL A N 1
ATOM 522 C CA . VAL A 1 90 ? 34.747 -32.683 12.380 1.00 20.22 97 VAL A CA 1
ATOM 523 C C . VAL A 1 90 ? 36.218 -32.260 12.431 1.00 27.45 97 VAL A C 1
ATOM 524 O O . VAL A 1 90 ? 37.105 -33.010 12.021 1.00 29.12 97 VAL A O 1
ATOM 528 N N . LYS A 1 91 ? 36.474 -31.069 12.971 1.00 26.81 98 LYS A N 1
ATOM 529 C CA . LYS A 1 91 ? 37.808 -30.508 13.090 1.00 27.30 98 LYS A CA 1
ATOM 530 C C . LYS A 1 91 ? 38.729 -31.404 13.919 1.00 30.40 98 LYS A C 1
ATOM 531 O O . LYS A 1 91 ? 39.914 -31.479 13.613 1.00 33.45 98 LYS A O 1
ATOM 537 N N . ASP A 1 92 ? 38.192 -32.088 14.954 1.00 23.64 99 ASP A N 1
ATOM 538 C CA . ASP A 1 92 ? 38.951 -32.986 15.816 0.79 22.88 99 ASP A CA 1
ATOM 539 C C . ASP A 1 92 ? 38.948 -34.456 15.323 1.00 30.65 99 ASP A C 1
ATOM 540 O O . ASP A 1 92 ? 39.458 -35.329 16.019 1.00 32.14 99 ASP A O 1
ATOM 545 N N . GLY A 1 93 ? 38.379 -34.708 14.140 1.00 26.95 100 GLY A N 1
ATOM 546 C CA . GLY A 1 93 ? 38.289 -36.049 13.560 1.00 26.59 100 GLY A CA 1
ATOM 547 C C . GLY A 1 93 ? 37.547 -37.033 14.456 1.00 29.63 100 GLY A C 1
ATOM 548 O O . GLY A 1 93 ? 37.950 -38.188 14.587 1.00 29.75 100 GLY A O 1
ATOM 549 N N . LEU A 1 94 ? 36.451 -36.585 15.088 1.00 23.98 101 LEU A N 1
ATOM 550 C CA . LEU A 1 94 ? 35.686 -37.405 16.030 1.00 22.45 101 LEU A CA 1
ATOM 551 C C . LEU A 1 94 ? 34.532 -38.166 15.408 1.00 23.67 101 LEU A C 1
ATOM 552 O O . LEU A 1 94 ? 33.801 -38.839 16.127 1.00 22.88 101 LEU A O 1
ATOM 557 N N . LEU A 1 95 ? 34.356 -38.057 14.086 1.00 20.95 102 LEU A N 1
ATOM 558 C CA . LEU A 1 95 ? 33.199 -38.654 13.435 1.00 19.97 102 LEU A CA 1
ATOM 559 C C . LEU A 1 95 ? 33.513 -39.611 12.311 1.00 24.05 102 LEU A C 1
ATOM 560 O O . LEU A 1 95 ? 34.502 -39.434 11.598 1.00 21.93 102 LEU A O 1
ATOM 565 N N . GLU A 1 96 ? 32.629 -40.625 12.135 1.00 21.05 103 GLU A N 1
ATOM 566 C CA . GLU A 1 96 ? 32.751 -41.584 11.054 1.00 20.97 103 GLU A CA 1
ATOM 567 C C . GLU A 1 96 ? 32.275 -40.903 9.782 1.00 23.56 103 GLU A C 1
ATOM 568 O O . GLU A 1 96 ? 31.254 -40.223 9.836 1.00 21.83 103 GLU A O 1
ATOM 574 N N . PRO A 1 97 ? 32.904 -41.147 8.610 1.00 21.89 104 PRO A N 1
ATOM 575 C CA . PRO A 1 97 ? 32.340 -40.586 7.373 1.00 21.75 104 PRO A CA 1
ATOM 576 C C . PRO A 1 97 ? 30.974 -41.239 7.099 1.00 21.75 104 PRO A C 1
ATOM 577 O O . PRO A 1 97 ? 30.777 -42.442 7.377 1.00 18.86 104 PRO A O 1
ATOM 581 N N . ILE A 1 98 ? 30.009 -40.441 6.651 1.00 19.54 105 ILE A N 1
ATOM 582 C CA . ILE A 1 98 ? 28.665 -40.956 6.361 1.00 18.82 105 ILE A CA 1
ATOM 583 C C . ILE A 1 98 ? 28.735 -41.908 5.161 1.00 23.43 105 ILE A C 1
ATOM 584 O O . ILE A 1 98 ? 29.412 -41.607 4.163 1.00 23.58 105 ILE A O 1
ATOM 589 N N . ASP A 1 99 ? 28.058 -43.065 5.271 1.00 17.71 106 ASP A N 1
ATOM 590 C CA . ASP A 1 99 ? 28.058 -43.992 4.154 1.00 17.03 106 ASP A CA 1
ATOM 591 C C . ASP A 1 99 ? 26.906 -43.613 3.221 1.00 19.86 106 ASP A C 1
ATOM 592 O O . ASP A 1 99 ? 25.756 -43.986 3.466 1.00 19.65 106 ASP A O 1
ATOM 597 N N . TYR A 1 100 ? 27.236 -42.925 2.113 1.00 17.27 107 TYR A N 1
ATOM 598 C CA . TYR A 1 100 ? 26.240 -42.475 1.130 1.00 18.33 107 TYR A CA 1
ATOM 599 C C . TYR A 1 100 ? 25.793 -43.566 0.135 1.00 21.94 107 TYR A C 1
ATOM 600 O O . TYR A 1 100 ? 24.989 -43.274 -0.753 1.00 20.35 107 TYR A O 1
ATOM 609 N N . SER A 1 101 ? 26.250 -44.815 0.318 1.00 17.96 108 SER A N 1
ATOM 610 C CA . SER A 1 101 ? 25.702 -45.939 -0.449 1.00 17.80 108 SER A CA 1
ATOM 611 C C . SER A 1 101 ? 24.456 -46.428 0.336 1.00 22.28 108 SER A C 1
ATOM 612 O O . SER A 1 101 ? 23.608 -47.119 -0.209 1.00 23.18 108 SER A O 1
ATOM 615 N N . VAL A 1 102 ? 24.365 -46.040 1.626 1.00 18.52 109 VAL A N 1
ATOM 616 C CA . VAL A 1 102 ? 23.260 -46.363 2.533 1.00 17.76 109 VAL A CA 1
ATOM 617 C C . VAL A 1 102 ? 22.342 -45.135 2.706 1.00 18.97 109 VAL A C 1
ATOM 618 O O . VAL A 1 102 ? 21.129 -45.272 2.593 1.00 17.93 109 VAL A O 1
ATOM 622 N N . VAL A 1 103 ? 22.906 -43.959 3.021 1.00 17.20 110 VAL A N 1
ATOM 623 C CA . VAL A 1 103 ? 22.105 -42.740 3.135 1.00 16.41 110 VAL A CA 1
ATOM 624 C C . VAL A 1 103 ? 21.832 -42.275 1.705 1.00 20.19 110 VAL A C 1
ATOM 625 O O . VAL A 1 103 ? 22.715 -41.726 1.064 1.00 20.83 110 VAL A O 1
ATOM 629 N N . LYS A 1 104 ? 20.591 -42.479 1.229 1.00 18.34 111 LYS A N 1
ATOM 630 C CA . LYS A 1 104 ? 20.170 -42.080 -0.123 1.00 19.11 111 LYS A CA 1
ATOM 631 C C . LYS A 1 104 ? 19.014 -41.146 0.042 1.00 22.77 111 LYS A C 1
ATOM 632 O O . LYS A 1 104 ? 17.917 -41.563 0.406 1.00 20.41 111 LYS A O 1
ATOM 638 N N . ALA A 1 105 ? 19.281 -39.859 -0.131 1.00 21.43 112 ALA A N 1
ATOM 639 C CA . ALA A 1 105 ? 18.265 -38.839 0.042 1.00 20.83 112 ALA A CA 1
ATOM 640 C C . ALA A 1 105 ? 18.563 -37.706 -0.906 1.00 22.66 112 ALA A C 1
ATOM 641 O O . ALA A 1 105 ? 19.037 -36.640 -0.485 1.00 20.34 112 ALA A O 1
ATOM 643 N N . ASP A 1 106 ? 18.352 -37.959 -2.209 1.00 19.41 113 ASP A N 1
ATOM 644 C CA . ASP A 1 106 ? 18.607 -36.934 -3.229 1.00 20.03 113 ASP A CA 1
ATOM 645 C C . ASP A 1 106 ? 17.662 -35.730 -3.132 1.00 23.35 113 ASP A C 1
ATOM 646 O O . ASP A 1 106 ? 17.952 -34.703 -3.732 1.00 22.40 113 ASP A O 1
ATOM 651 N N . ASN A 1 107 ? 16.567 -35.838 -2.339 1.00 20.21 114 ASN A N 1
ATOM 652 C CA . ASN A 1 107 ? 15.634 -34.756 -2.061 1.00 20.45 114 ASN A CA 1
ATOM 653 C C . ASN A 1 107 ? 16.094 -33.904 -0.853 1.00 23.16 114 ASN A C 1
ATOM 654 O O . ASN A 1 107 ? 15.426 -32.946 -0.480 1.00 23.78 114 ASN A O 1
ATOM 659 N N . VAL A 1 108 ? 17.244 -34.261 -0.251 1.00 18.15 115 VAL A N 1
ATOM 660 C CA . VAL A 1 108 ? 17.879 -33.444 0.783 0.83 15.21 115 VAL A CA 1
ATOM 661 C C . VAL A 1 108 ? 18.967 -32.731 -0.009 1.00 19.21 115 VAL A C 1
ATOM 662 O O . VAL A 1 108 ? 19.832 -33.415 -0.549 1.00 19.85 115 VAL A O 1
ATOM 666 N N . PRO A 1 109 ? 18.966 -31.368 -0.097 1.00 18.48 116 PRO A N 1
ATOM 667 C CA . PRO A 1 109 ? 20.009 -30.683 -0.872 1.00 19.70 116 PRO A CA 1
ATOM 668 C C . PRO A 1 109 ? 21.429 -31.107 -0.504 1.00 21.35 116 PRO A C 1
ATOM 669 O O . PRO A 1 109 ? 21.702 -31.410 0.667 1.00 18.04 116 PRO A O 1
ATOM 673 N N . GLU A 1 110 ? 22.309 -31.215 -1.530 1.00 19.24 117 GLU A N 1
ATOM 674 C CA . GLU A 1 110 ? 23.703 -31.676 -1.388 1.00 20.38 117 GLU A CA 1
ATOM 675 C C . GLU A 1 110 ? 24.501 -30.947 -0.284 1.00 24.21 117 GLU A C 1
ATOM 676 O O . GLU A 1 110 ? 25.299 -31.593 0.387 1.00 22.91 117 GLU A O 1
ATOM 682 N N . ASN A 1 111 ? 24.263 -29.650 -0.056 1.00 20.10 118 ASN A N 1
ATOM 683 C CA . ASN A 1 111 ? 24.998 -28.927 1.008 1.00 20.15 118 ASN A CA 1
ATOM 684 C C . ASN A 1 111 ? 24.759 -29.518 2.415 1.00 21.67 118 ASN A C 1
ATOM 685 O O . ASN A 1 111 ? 25.598 -29.347 3.290 1.00 20.72 118 ASN A O 1
ATOM 690 N N . PHE A 1 112 ? 23.610 -30.178 2.634 1.00 16.91 119 PHE A N 1
ATOM 691 C CA . PHE A 1 112 ? 23.312 -30.805 3.918 1.00 16.34 119 PHE A CA 1
ATOM 692 C C . PHE A 1 112 ? 23.918 -32.204 3.997 1.00 19.83 119 PHE A C 1
ATOM 693 O O . PHE A 1 112 ? 24.122 -32.703 5.098 1.00 16.62 119 PHE A O 1
ATOM 701 N N . ARG A 1 113 ? 24.181 -32.845 2.839 1.00 16.97 120 ARG A N 1
ATOM 702 C CA . ARG A 1 113 ? 24.774 -34.173 2.830 1.00 16.89 120 ARG A CA 1
ATOM 703 C C . ARG A 1 113 ? 26.303 -34.022 2.853 1.00 20.92 120 ARG A C 1
ATOM 704 O O . ARG A 1 113 ? 26.968 -34.145 1.830 1.00 22.12 120 ARG A O 1
ATOM 712 N N . THR A 1 114 ? 26.847 -33.729 4.039 1.00 16.76 121 THR A N 1
ATOM 713 C CA . THR A 1 114 ? 28.294 -33.478 4.198 1.00 15.46 121 THR A CA 1
ATOM 714 C C . THR A 1 114 ? 29.049 -34.773 4.441 1.00 19.77 121 THR A C 1
ATOM 715 O O . THR A 1 114 ? 28.444 -35.782 4.816 1.00 19.05 121 THR A O 1
ATOM 719 N N . LYS A 1 115 ? 30.389 -34.736 4.304 1.00 18.25 122 LYS A N 1
ATOM 720 C CA . LYS A 1 115 ? 31.215 -35.934 4.504 1.00 19.85 122 LYS A CA 1
ATOM 721 C C . LYS A 1 115 ? 30.964 -36.626 5.857 1.00 21.88 122 LYS A C 1
ATOM 722 O O . LYS A 1 115 ? 30.884 -37.845 5.888 1.00 20.35 122 LYS A O 1
ATOM 728 N N . TYR A 1 116 ? 30.835 -35.847 6.947 1.00 16.86 123 TYR A N 1
ATOM 729 C CA . TYR A 1 116 ? 30.699 -36.415 8.296 1.00 16.13 123 TYR A CA 1
ATOM 730 C C . TYR A 1 116 ? 29.351 -36.252 8.976 1.00 18.66 123 TYR A C 1
ATOM 731 O O . TYR A 1 116 ? 29.217 -36.585 10.159 1.00 18.60 123 TYR A O 1
ATOM 740 N N . GLY A 1 117 ? 28.376 -35.722 8.266 1.00 14.91 124 GLY A N 1
ATOM 741 C CA . GLY A 1 117 ? 27.074 -35.508 8.889 1.00 14.38 124 GLY A CA 1
ATOM 742 C C . GLY A 1 117 ? 26.011 -35.135 7.908 1.00 18.50 124 GLY A C 1
ATOM 743 O O . GLY A 1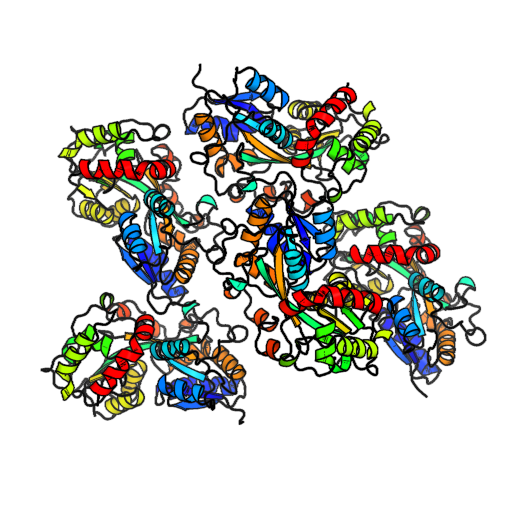 117 ? 26.305 -34.578 6.841 1.00 17.52 124 GLY A O 1
ATOM 744 N N . VAL A 1 118 ? 24.763 -35.440 8.268 1.00 14.06 125 VAL A N 1
ATOM 745 C CA . VAL A 1 118 ? 23.642 -35.136 7.395 1.00 13.66 125 VAL A CA 1
ATOM 746 C C . VAL A 1 118 ? 22.747 -34.103 8.061 1.00 15.75 125 VAL A C 1
ATOM 747 O O . VAL A 1 118 ? 22.183 -34.374 9.120 1.00 14.40 125 VAL A O 1
ATOM 751 N N . GLY A 1 119 ? 22.628 -32.921 7.439 1.00 14.93 126 GLY A N 1
ATOM 752 C CA . GLY A 1 119 ? 21.793 -31.851 7.970 1.00 14.91 126 GLY A CA 1
ATOM 753 C C . GLY A 1 119 ? 20.344 -32.269 7.823 1.00 18.18 126 GLY A C 1
ATOM 754 O O . GLY A 1 119 ? 19.899 -32.556 6.701 1.00 16.79 126 GLY A O 1
ATOM 755 N N . TYR A 1 120 ? 19.635 -32.413 8.958 1.00 14.33 127 TYR A N 1
ATOM 756 C CA . TYR A 1 120 ? 18.248 -32.900 8.931 1.00 13.38 127 TYR A CA 1
ATOM 757 C C . TYR A 1 120 ? 17.208 -31.906 9.416 1.00 17.54 127 TYR A C 1
ATOM 758 O O . TYR A 1 120 ? 16.003 -32.156 9.298 1.00 15.71 127 TYR A O 1
ATOM 767 N N . MET A 1 121 ? 17.653 -30.795 10.023 1.00 14.91 128 MET A N 1
ATOM 768 C CA . MET A 1 121 ? 16.711 -29.841 10.583 1.00 12.93 128 MET A CA 1
ATOM 769 C C . MET A 1 121 ? 17.304 -28.459 10.558 1.00 17.24 128 MET A C 1
ATOM 770 O O . MET A 1 121 ? 18.518 -28.311 10.725 1.00 17.23 128 MET A O 1
ATOM 775 N N . VAL A 1 122 ? 16.443 -27.455 10.344 1.00 12.19 129 VAL A N 1
ATOM 776 C CA . VAL A 1 122 ? 16.802 -26.036 10.434 0.88 11.07 129 VAL A CA 1
ATOM 777 C C . VAL A 1 122 ? 15.989 -25.493 11.600 1.00 18.86 129 VAL A C 1
ATOM 778 O O . VAL A 1 122 ? 14.791 -25.792 11.723 1.00 19.92 129 VAL A O 1
ATOM 782 N N . PHE A 1 123 ? 16.630 -24.786 12.511 1.00 15.54 130 PHE A N 1
ATOM 783 C CA . PHE A 1 123 ? 15.920 -24.310 13.693 1.00 14.93 130 PHE A CA 1
ATOM 784 C C . PHE A 1 123 ? 16.297 -22.912 14.060 1.00 17.80 130 PHE A C 1
ATOM 785 O O . PHE A 1 123 ? 17.450 -22.536 13.908 1.00 16.84 130 PHE A O 1
ATOM 793 N N . GLY A 1 124 ? 15.322 -22.167 14.570 1.00 14.36 131 GLY A N 1
ATOM 794 C CA . GLY A 1 124 ? 15.565 -20.817 15.030 1.00 13.96 131 GLY A CA 1
ATOM 795 C C . GLY A 1 124 ? 15.727 -20.823 16.531 1.00 17.55 131 GLY A C 1
ATOM 796 O O . GLY A 1 124 ? 15.207 -21.716 17.213 1.00 16.17 131 GLY A O 1
ATOM 797 N N . THR A 1 125 ? 16.446 -19.829 17.047 1.00 12.95 132 THR A N 1
ATOM 798 C CA . THR A 1 125 ? 16.597 -19.579 18.478 1.00 13.69 132 THR A CA 1
ATOM 799 C C . THR A 1 125 ? 16.058 -18.166 18.583 1.00 15.73 132 THR A C 1
ATOM 800 O O . THR A 1 125 ? 16.547 -17.287 17.874 1.00 13.89 132 THR A O 1
ATOM 804 N N . ASN A 1 126 ? 14.998 -17.972 19.394 1.00 14.60 133 ASN A N 1
ATOM 805 C CA . ASN A 1 126 ? 14.254 -16.724 19.469 1.00 14.37 133 ASN A CA 1
ATOM 806 C C . ASN A 1 126 ? 14.153 -16.113 20.844 1.00 17.56 133 ASN A C 1
ATOM 807 O O . ASN A 1 126 ? 14.165 -16.814 21.855 1.00 15.17 133 ASN A O 1
ATOM 812 N N . LEU A 1 127 ? 13.945 -14.791 20.879 1.00 15.09 134 LEU A N 1
ATOM 813 C CA . LEU A 1 127 ? 13.644 -14.072 22.078 1.00 15.28 134 LEU A CA 1
ATOM 814 C C . LEU A 1 127 ? 12.167 -14.322 22.397 1.00 18.77 134 LEU A C 1
ATOM 815 O O . LEU A 1 127 ? 11.291 -14.134 21.530 1.00 16.52 134 LEU A O 1
ATOM 820 N N . ALA A 1 128 ? 11.908 -14.783 23.634 1.00 15.59 135 ALA A N 1
ATOM 821 C CA . ALA A 1 128 ? 10.553 -15.041 24.130 1.00 14.76 135 ALA A CA 1
ATOM 822 C C . ALA A 1 128 ? 10.367 -14.376 25.482 1.00 18.15 135 ALA A C 1
ATOM 823 O O . ALA A 1 128 ? 11.333 -14.189 26.208 1.00 17.94 135 ALA A O 1
ATOM 825 N N . TRP A 1 129 ? 9.146 -13.978 25.799 1.00 17.08 136 TRP A N 1
ATOM 826 C CA . TRP A 1 129 ? 8.867 -13.252 27.038 1.00 17.63 136 TRP A CA 1
ATOM 827 C C . TRP A 1 129 ? 7.540 -13.680 27.621 1.00 21.17 136 TRP A C 1
ATOM 828 O O . TRP A 1 129 ? 6.658 -14.131 26.885 1.00 18.24 136 TRP A O 1
ATOM 839 N N . ASN A 1 130 ? 7.407 -13.556 28.942 1.00 19.60 137 ASN A N 1
ATOM 840 C CA . ASN A 1 130 ? 6.150 -13.831 29.626 1.00 21.49 137 ASN A CA 1
ATOM 841 C C . ASN A 1 130 ? 5.207 -12.663 29.296 1.00 25.02 137 ASN A C 1
ATOM 842 O O . ASN A 1 130 ? 5.545 -11.508 29.586 1.00 26.11 137 ASN A O 1
ATOM 847 N N . LYS A 1 131 ? 4.048 -12.952 28.665 1.00 23.42 138 LYS A N 1
ATOM 848 C CA . LYS A 1 131 ? 3.057 -11.923 28.262 1.00 23.53 138 LYS A CA 1
ATOM 849 C C . LYS A 1 131 ? 2.471 -11.102 29.424 1.00 30.71 138 LYS A C 1
ATOM 850 O O . LYS A 1 131 ? 2.195 -9.905 29.269 1.00 29.55 138 LYS A O 1
ATOM 856 N N . ASP A 1 132 ? 2.260 -11.749 30.579 1.00 28.66 139 ASP A N 1
ATOM 857 C CA . ASP A 1 132 ? 1.705 -11.054 31.735 1.00 30.66 139 ASP A CA 1
ATOM 858 C C . ASP A 1 132 ? 2.714 -10.065 32.346 1.00 34.72 139 ASP A C 1
ATOM 859 O O . ASP A 1 132 ? 2.311 -9.008 32.821 1.00 36.23 139 ASP A O 1
ATOM 864 N N . LYS A 1 133 ? 4.025 -10.376 32.276 1.00 28.82 140 LYS A N 1
ATOM 865 C CA . LYS A 1 133 ? 5.075 -9.477 32.751 1.00 28.10 140 LYS A CA 1
ATOM 866 C C . LYS A 1 133 ? 5.341 -8.408 31.673 1.00 29.66 140 LYS A C 1
ATOM 867 O O . LYS A 1 133 ? 5.612 -7.261 32.012 1.00 28.24 140 LYS A O 1
ATOM 873 N N . PHE A 1 134 ? 5.267 -8.786 30.383 1.00 26.44 141 PHE A N 1
ATOM 874 C CA . PHE A 1 134 ? 5.546 -7.884 29.265 1.00 26.16 141 PHE A CA 1
ATOM 875 C C . PHE A 1 134 ? 4.397 -7.816 28.237 1.00 32.84 141 PHE A C 1
ATOM 876 O O . PHE A 1 134 ? 4.501 -8.386 27.146 1.00 29.99 141 PHE A O 1
ATOM 884 N N . PRO A 1 135 ? 3.310 -7.068 28.562 1.00 33.16 142 PRO A N 1
ATOM 885 C CA . PRO A 1 135 ? 2.178 -6.956 27.621 1.00 34.35 142 PRO A CA 1
ATOM 886 C C . PRO A 1 135 ? 2.547 -6.341 26.276 1.00 41.22 142 PRO A C 1
ATOM 887 O O . PRO A 1 135 ? 1.981 -6.746 25.271 1.00 43.18 142 PRO A O 1
ATOM 891 N N . ASN A 1 136 ? 3.515 -5.403 26.250 1.00 37.12 143 ASN A N 1
ATOM 892 C CA . ASN A 1 136 ? 3.965 -4.752 25.015 1.00 36.22 143 ASN A CA 1
ATOM 893 C C . ASN A 1 136 ? 5.165 -5.453 24.366 1.00 36.58 143 ASN A C 1
ATOM 894 O O . ASN A 1 136 ? 5.798 -4.869 23.486 1.00 37.33 143 ASN A O 1
ATOM 899 N N . GLY A 1 137 ? 5.455 -6.687 24.798 1.00 29.22 144 GLY A N 1
ATOM 900 C CA . GLY A 1 137 ? 6.552 -7.493 24.281 1.00 26.78 144 GLY A CA 1
ATOM 901 C C . GLY A 1 137 ? 7.927 -7.028 24.703 1.00 27.30 144 GLY A C 1
ATOM 902 O O . GLY A 1 137 ? 8.075 -6.079 25.485 1.00 26.74 144 GLY A O 1
ATOM 903 N N . VAL A 1 138 ? 8.946 -7.730 24.225 1.00 23.66 145 VAL A N 1
ATOM 904 C CA . VAL A 1 138 ? 10.348 -7.413 24.497 1.00 21.44 145 VAL A CA 1
ATOM 905 C C . VAL A 1 138 ? 11.074 -7.499 23.173 1.00 23.80 145 VAL A C 1
ATOM 906 O O . VAL A 1 138 ? 10.954 -8.499 22.471 1.00 22.70 145 VAL A O 1
ATOM 910 N N . THR A 1 139 ? 11.842 -6.448 22.839 1.00 20.44 146 THR A N 1
ATOM 911 C CA . THR A 1 139 ? 12.688 -6.423 21.637 1.00 19.09 146 THR A CA 1
ATOM 912 C C . THR A 1 139 ? 14.105 -6.859 22.064 1.00 20.74 146 THR A C 1
ATOM 913 O O . THR A 1 139 ? 14.434 -6.793 23.266 1.00 17.94 146 THR A O 1
ATOM 917 N N . PRO A 1 140 ? 14.971 -7.278 21.105 1.00 18.73 147 PRO A N 1
ATOM 918 C CA . PRO A 1 140 ? 16.370 -7.586 21.458 1.00 17.52 147 PRO A CA 1
ATOM 919 C C . PRO A 1 140 ? 17.047 -6.402 22.217 1.00 21.54 147 PRO A C 1
ATOM 920 O O . PRO A 1 140 ? 17.705 -6.628 23.239 1.00 21.03 147 PRO A O 1
ATOM 924 N N . ALA A 1 141 ? 16.785 -5.131 21.816 1.00 18.96 148 ALA A N 1
ATOM 925 C CA . ALA A 1 141 ? 17.366 -3.987 22.539 1.00 18.30 148 ALA A CA 1
ATOM 926 C C . ALA A 1 141 ? 16.890 -3.955 23.997 1.00 23.24 148 ALA A C 1
ATOM 927 O O . ALA A 1 141 ? 17.688 -3.708 24.901 1.00 22.45 148 ALA A O 1
ATOM 929 N N . GLN A 1 142 ? 15.587 -4.251 24.229 1.00 19.77 149 GLN A N 1
ATOM 930 C CA . GLN A 1 142 ? 15.041 -4.243 25.586 1.00 19.99 149 GLN A CA 1
ATOM 931 C C . GLN A 1 142 ? 15.621 -5.356 26.437 1.00 21.43 149 GLN A C 1
ATOM 932 O O . GLN A 1 142 ? 15.831 -5.152 27.635 1.00 20.25 149 GLN A O 1
ATOM 938 N N . PHE A 1 143 ? 15.894 -6.523 25.826 1.00 18.08 150 PHE A N 1
ATOM 939 C CA . PHE A 1 143 ? 16.528 -7.629 26.551 1.00 17.31 150 PHE A CA 1
ATOM 940 C C . PHE A 1 143 ? 17.879 -7.140 27.121 1.00 19.85 150 PHE A C 1
ATOM 941 O O . PHE A 1 143 ? 18.231 -7.493 28.242 1.00 19.85 150 PHE A O 1
ATOM 949 N N . PHE A 1 144 ? 18.635 -6.347 26.352 1.00 18.11 151 PHE A N 1
ATOM 950 C CA . PHE A 1 144 ? 19.945 -5.891 26.815 1.00 18.92 151 PHE A CA 1
ATOM 951 C C . PHE A 1 144 ? 19.919 -4.479 27.442 1.00 23.33 151 PHE A C 1
ATOM 952 O O . PHE A 1 144 ? 20.973 -3.878 27.658 1.00 21.75 151 PHE A O 1
ATOM 960 N N . ASP A 1 145 ? 18.726 -4.034 27.851 1.00 20.92 152 ASP A N 1
ATOM 961 C CA . ASP A 1 145 ? 18.522 -2.738 28.506 1.00 20.65 152 ASP A CA 1
ATOM 962 C C . ASP A 1 145 ? 18.404 -3.006 30.007 1.00 26.80 152 ASP A C 1
ATOM 963 O O . ASP A 1 145 ? 17.413 -3.605 30.436 1.00 27.46 152 ASP A O 1
ATOM 968 N N . PRO A 1 146 ? 19.382 -2.535 30.822 1.00 25.20 153 PRO A N 1
ATOM 969 C CA . PRO A 1 146 ? 19.314 -2.761 32.277 1.00 24.84 153 PRO A CA 1
ATOM 970 C C . PRO A 1 146 ? 18.069 -2.188 32.963 1.00 29.65 153 PRO A C 1
ATOM 971 O O . PRO A 1 146 ? 17.702 -2.691 34.014 1.00 28.63 153 PRO A O 1
ATOM 975 N N . ASN A 1 147 ? 17.411 -1.166 32.365 1.00 27.88 154 ASN A N 1
ATOM 976 C CA . ASN A 1 147 ? 16.190 -0.545 32.921 1.00 28.25 154 ASN A CA 1
ATOM 977 C C . ASN A 1 147 ? 14.955 -1.428 32.790 1.00 31.11 154 ASN A C 1
ATOM 978 O O . ASN A 1 147 ? 13.979 -1.234 33.517 1.00 30.56 154 ASN A O 1
ATOM 983 N N . VAL A 1 148 ? 15.008 -2.421 31.876 1.00 25.66 155 VAL A N 1
ATOM 984 C CA . VAL A 1 148 ? 13.947 -3.404 31.676 1.00 23.76 155 VAL A CA 1
ATOM 985 C C . VAL A 1 148 ? 14.217 -4.516 32.696 1.00 26.17 155 VAL A C 1
ATOM 986 O O . VAL A 1 148 ? 15.240 -5.206 32.622 1.00 24.18 155 VAL A O 1
ATOM 990 N N . LYS A 1 149 ? 13.323 -4.631 33.686 1.00 24.17 156 LYS A N 1
ATOM 991 C CA . LYS A 1 149 ? 13.464 -5.594 34.774 1.00 22.87 156 LYS A CA 1
ATOM 992 C C . LYS A 1 149 ? 12.787 -6.909 34.479 1.00 27.91 156 LYS A C 1
ATOM 993 O O . LYS A 1 149 ? 11.597 -6.963 34.178 1.00 27.83 156 LYS A O 1
ATOM 999 N N . GLY A 1 150 ? 13.567 -7.967 34.572 1.00 23.95 157 GLY A N 1
ATOM 1000 C CA . GLY A 1 150 ? 13.098 -9.316 34.314 1.00 23.82 157 GLY A CA 1
ATOM 1001 C C . GLY A 1 150 ? 14.181 -10.352 34.478 1.00 24.66 157 GLY A C 1
ATOM 1002 O O . GLY A 1 150 ? 15.357 -10.089 34.210 1.00 22.20 157 GLY A O 1
ATOM 1003 N N . ARG A 1 151 ? 13.770 -11.546 34.935 1.00 22.06 158 ARG A N 1
ATOM 1004 C CA . ARG A 1 151 ? 14.656 -12.697 35.113 0.83 19.43 158 ARG A CA 1
ATOM 1005 C C . ARG A 1 151 ? 14.938 -13.228 33.719 1.00 23.24 158 ARG A C 1
ATOM 1006 O O . ARG A 1 151 ? 14.025 -13.672 33.014 1.00 21.59 158 ARG A O 1
ATOM 1014 N N . ARG A 1 152 ? 16.204 -13.109 33.302 1.00 18.58 159 ARG A N 1
ATOM 1015 C CA . ARG A 1 152 ? 16.620 -13.515 31.963 1.00 18.61 159 ARG A CA 1
ATOM 1016 C C . ARG A 1 152 ? 17.358 -14.833 31.966 1.00 20.17 159 ARG A C 1
ATOM 1017 O O . ARG A 1 152 ? 18.061 -15.170 32.924 1.00 20.88 159 ARG A O 1
ATOM 1025 N N . VAL A 1 153 ? 17.200 -15.589 30.874 1.00 16.56 160 VAL A N 1
ATOM 1026 C CA . VAL A 1 153 ? 17.896 -16.852 30.696 1.00 15.65 160 VAL A CA 1
ATOM 1027 C C . VAL A 1 153 ? 18.525 -16.815 29.326 1.00 18.80 160 VAL A C 1
ATOM 1028 O O . VAL A 1 153 ? 17.852 -16.562 28.334 1.00 17.90 160 VAL A O 1
ATOM 1032 N N . LEU A 1 154 ? 19.845 -17.016 29.286 1.00 18.35 161 LEU A N 1
ATOM 1033 C CA . LEU A 1 154 ? 20.575 -17.078 28.028 1.00 17.65 161 LEU A CA 1
ATOM 1034 C C . LEU A 1 154 ? 20.972 -18.541 27.743 1.00 21.49 161 LEU A C 1
ATOM 1035 O O . LEU A 1 154 ? 20.940 -19.368 28.673 1.00 21.47 161 LEU A O 1
ATOM 1040 N N . PRO A 1 155 ? 21.399 -18.881 26.503 1.00 17.39 162 PRO A N 1
ATOM 1041 C CA . PRO A 1 155 ? 21.889 -20.247 26.239 1.00 16.83 162 PRO A CA 1
ATOM 1042 C C . PRO A 1 155 ? 23.109 -20.582 27.122 1.00 20.92 162 PRO A C 1
ATOM 1043 O O . PRO A 1 155 ? 23.761 -19.684 27.649 1.00 19.05 162 PRO A O 1
ATOM 1047 N N . SER A 1 156 ? 23.415 -21.882 27.272 1.00 17.83 163 SER A N 1
ATOM 1048 C CA . SER A 1 156 ? 24.500 -22.350 28.133 1.00 16.50 163 SER A CA 1
ATOM 1049 C C . SER A 1 156 ? 25.908 -22.056 27.588 1.00 22.14 163 SER A C 1
ATOM 1050 O O . SER A 1 156 ? 26.842 -21.881 28.372 1.00 24.48 163 SER A O 1
ATOM 1053 N N . ASP A 1 157 ? 26.050 -22.021 26.251 1.00 15.88 164 ASP A N 1
ATOM 1054 C CA . ASP A 1 157 ? 27.335 -21.758 25.614 1.00 16.11 164 ASP A CA 1
ATOM 1055 C C . ASP A 1 157 ? 27.369 -20.353 24.963 1.00 20.03 164 ASP A C 1
ATOM 1056 O O . ASP A 1 157 ? 26.334 -19.659 24.933 1.00 19.57 164 ASP A O 1
ATOM 1061 N N . ALA A 1 158 ? 28.546 -19.932 24.457 1.00 17.06 165 ALA A N 1
ATOM 1062 C CA . ALA A 1 158 ? 28.721 -18.615 23.800 1.00 17.16 165 ALA A CA 1
ATOM 1063 C C . ALA A 1 158 ? 27.991 -18.590 22.477 1.00 17.55 165 ALA A C 1
ATOM 1064 O O . ALA A 1 158 ? 27.551 -17.537 22.045 1.00 18.68 165 ALA A O 1
ATOM 1066 N N . THR A 1 159 ? 27.847 -19.760 21.824 1.00 15.61 166 THR A N 1
ATOM 1067 C CA . THR A 1 159 ? 27.109 -19.893 20.567 1.00 14.03 166 THR A CA 1
ATOM 1068 C C . THR A 1 159 ? 25.675 -19.428 20.831 1.00 16.10 166 THR A C 1
ATOM 1069 O O . THR A 1 159 ? 25.139 -19.685 21.924 1.00 16.08 166 THR A O 1
ATOM 1073 N N . TYR A 1 160 ? 25.086 -18.703 19.852 1.00 13.95 167 TYR A N 1
ATOM 1074 C CA . TYR A 1 160 ? 23.716 -18.132 19.911 1.00 13.64 167 TYR A CA 1
ATOM 1075 C C . TYR A 1 160 ? 23.699 -16.889 20.828 1.00 16.61 167 TYR A C 1
ATOM 1076 O O . TYR A 1 160 ? 23.235 -15.833 20.397 1.00 15.89 167 TYR A O 1
ATOM 1085 N N . SER A 1 161 ? 24.234 -17.002 22.060 1.00 12.68 168 SER A N 1
ATOM 1086 C CA . SER A 1 161 ? 24.304 -15.892 23.016 0.81 11.23 168 SER A CA 1
ATOM 1087 C C . SER A 1 161 ? 24.999 -14.660 22.440 1.00 16.53 168 SER A C 1
ATOM 1088 O O . SER A 1 161 ? 24.456 -13.553 22.544 1.00 16.41 168 SER A O 1
ATOM 1091 N N . LEU A 1 162 ? 26.202 -14.840 21.853 1.00 14.69 169 LEU A N 1
ATOM 1092 C CA . LEU A 1 162 ? 26.943 -13.701 21.311 1.00 15.36 169 LEU A CA 1
ATOM 1093 C C . LEU A 1 162 ? 26.215 -12.995 20.162 1.00 18.02 169 LEU A C 1
ATOM 1094 O O . LEU A 1 162 ? 26.156 -11.758 20.164 1.00 16.57 169 LEU A O 1
ATOM 1099 N N . GLU A 1 163 ? 25.662 -13.755 19.206 1.00 16.21 170 GLU A N 1
ATOM 1100 C CA . GLU A 1 163 ? 24.939 -13.164 18.067 1.00 15.32 170 GLU A CA 1
ATOM 1101 C C . GLU A 1 163 ? 23.737 -12.381 18.563 1.00 19.01 170 GLU A C 1
ATOM 1102 O O . GLU A 1 163 ? 23.503 -11.291 18.092 1.00 18.41 170 GLU A O 1
ATOM 1108 N N . PHE A 1 164 ? 23.008 -12.934 19.552 1.00 17.05 171 PHE A N 1
ATOM 1109 C CA . PHE A 1 164 ? 21.816 -12.293 20.132 1.00 16.09 171 PHE A CA 1
ATOM 1110 C C . PHE A 1 164 ? 22.202 -10.964 20.782 1.00 20.10 171 PHE A C 1
ATOM 1111 O O . PHE A 1 164 ? 21.546 -9.963 20.498 1.00 18.66 171 PHE A O 1
ATOM 1119 N N . ALA A 1 165 ? 23.276 -10.956 21.604 1.00 16.01 172 ALA A N 1
ATOM 1120 C CA . ALA A 1 165 ? 23.804 -9.744 22.266 1.00 15.17 172 ALA A CA 1
ATOM 1121 C C . ALA A 1 165 ? 24.150 -8.679 21.219 1.00 19.73 172 ALA A C 1
ATOM 1122 O O . ALA A 1 165 ? 23.789 -7.512 21.384 1.00 20.19 172 ALA A O 1
ATOM 1124 N N . LEU A 1 166 ? 24.832 -9.081 20.138 1.00 16.89 173 LEU A N 1
ATOM 1125 C CA . LEU A 1 166 ? 25.235 -8.150 19.090 1.00 15.26 173 LEU A CA 1
ATOM 1126 C C . LEU A 1 166 ? 24.047 -7.565 18.341 1.00 17.93 173 LEU A C 1
ATOM 1127 O O . LEU A 1 166 ? 23.980 -6.353 18.174 1.00 18.67 173 LEU A O 1
ATOM 1132 N N . MET A 1 167 ? 23.081 -8.397 17.960 1.00 14.16 174 MET A N 1
ATOM 1133 C CA . MET A 1 167 ? 21.857 -7.902 17.300 0.85 12.67 174 MET A CA 1
ATOM 1134 C C . MET A 1 167 ? 21.029 -7.026 18.239 1.00 21.11 174 MET A C 1
ATOM 1135 O O . MET A 1 167 ? 20.529 -5.975 17.808 1.00 20.85 174 MET A O 1
ATOM 1140 N N . GLY A 1 168 ? 20.986 -7.400 19.529 1.00 17.03 175 GLY A N 1
ATOM 1141 C CA . GLY A 1 168 ? 20.343 -6.611 20.574 1.00 17.77 175 GLY A CA 1
ATOM 1142 C C . GLY A 1 168 ? 20.967 -5.239 20.718 1.00 23.05 175 GLY A C 1
ATOM 1143 O O . GLY A 1 168 ? 20.263 -4.251 20.957 1.00 24.28 175 GLY A O 1
ATOM 1144 N N . ASP A 1 169 ? 22.275 -5.156 20.484 1.00 17.57 176 ASP A N 1
ATOM 1145 C CA . ASP A 1 169 ? 23.038 -3.916 20.539 1.00 19.30 176 ASP A CA 1
ATOM 1146 C C . ASP A 1 169 ? 22.998 -3.081 19.244 1.00 25.98 176 ASP A C 1
ATOM 1147 O O . ASP A 1 169 ? 23.658 -2.043 19.170 1.00 27.00 176 ASP A O 1
ATOM 1152 N N . GLY A 1 170 ? 22.220 -3.522 18.252 1.00 23.63 177 GLY A N 1
ATOM 1153 C CA . GLY A 1 170 ? 22.048 -2.772 17.007 1.00 24.33 177 GLY A CA 1
ATOM 1154 C C . GLY A 1 170 ? 22.934 -3.216 15.857 1.00 27.62 177 GLY A C 1
ATOM 1155 O O . GLY A 1 170 ? 22.936 -2.574 14.803 1.00 26.58 177 GLY A O 1
ATOM 1156 N N . VAL A 1 171 ? 23.691 -4.325 16.024 1.00 22.44 178 VAL A N 1
ATOM 1157 C CA . VAL A 1 171 ? 24.487 -4.833 14.906 1.00 21.05 178 VAL A CA 1
ATOM 1158 C C . VAL A 1 171 ? 23.492 -5.448 13.918 1.00 22.18 178 VAL A C 1
ATOM 1159 O O . VAL A 1 171 ? 22.719 -6.322 14.290 1.00 22.37 178 VAL A O 1
ATOM 1163 N N . LYS A 1 172 ? 23.487 -4.958 12.682 1.00 19.83 179 LYS A N 1
ATOM 1164 C CA . LYS A 1 172 ? 22.598 -5.475 11.656 1.00 19.74 179 LYS A CA 1
ATOM 1165 C C . LYS A 1 172 ? 22.938 -6.947 11.351 1.00 24.06 179 LYS A C 1
ATOM 1166 O O . LYS A 1 172 ? 24.119 -7.287 11.289 1.00 24.33 179 LYS A O 1
ATOM 1172 N N . PRO A 1 173 ? 21.928 -7.820 11.134 1.00 23.63 180 PRO A N 1
ATOM 1173 C CA . PRO A 1 173 ? 22.218 -9.228 10.762 1.00 23.86 180 PRO A CA 1
ATOM 1174 C C . PRO A 1 173 ? 23.282 -9.394 9.664 1.00 29.66 180 PRO A C 1
ATOM 1175 O O . PRO A 1 173 ? 24.168 -10.225 9.811 1.00 28.94 180 PRO A O 1
ATOM 1179 N N . ALA A 1 174 ? 23.233 -8.559 8.605 1.00 27.21 181 ALA A N 1
ATOM 1180 C CA . ALA A 1 174 ? 24.187 -8.591 7.501 1.00 27.92 181 ALA A CA 1
ATOM 1181 C C . ALA A 1 174 ? 25.631 -8.265 7.925 1.00 29.96 181 ALA A C 1
ATOM 1182 O O . ALA A 1 174 ? 26.564 -8.637 7.216 1.00 28.80 181 ALA A O 1
ATOM 1184 N N . ASP A 1 175 ? 25.808 -7.586 9.085 1.00 25.66 182 ASP A N 1
ATOM 1185 C CA . ASP A 1 175 ? 27.115 -7.153 9.592 1.00 25.26 182 ASP A CA 1
ATOM 1186 C C . ASP A 1 175 ? 27.619 -7.970 10.774 1.00 26.41 182 ASP A C 1
ATOM 1187 O O . ASP A 1 175 ? 28.682 -7.649 11.324 1.00 24.67 182 ASP A O 1
ATOM 1192 N N . LEU A 1 176 ? 26.891 -9.037 11.142 1.00 22.55 183 LEU A N 1
ATOM 1193 C CA . LEU A 1 176 ? 27.217 -9.851 12.301 1.00 22.28 183 LEU A CA 1
ATOM 1194 C C . LEU A 1 176 ? 28.628 -10.414 12.341 1.00 24.71 183 LEU A C 1
ATOM 1195 O O . LEU A 1 176 ? 29.346 -10.211 13.332 1.00 23.11 183 LEU A O 1
ATOM 1200 N N . TYR A 1 177 ? 29.008 -11.158 11.296 1.00 20.24 184 TYR A N 1
ATOM 1201 C CA . TYR A 1 177 ? 30.298 -11.852 11.250 1.00 19.04 184 TYR A CA 1
ATOM 1202 C C . TYR A 1 177 ? 31.398 -11.061 10.533 1.00 24.59 184 TYR A C 1
ATOM 1203 O O . TYR A 1 177 ? 31.116 -10.439 9.505 1.00 24.26 184 TYR A O 1
ATOM 1212 N N . PRO A 1 178 ? 32.669 -11.087 11.023 1.00 22.16 185 PRO A N 1
ATOM 1213 C CA . PRO A 1 178 ? 33.175 -11.780 12.233 1.00 20.72 185 PRO A CA 1
ATOM 1214 C C . PRO A 1 178 ? 32.606 -11.171 13.516 1.00 24.40 185 PRO A C 1
ATOM 1215 O O . PRO A 1 178 ? 32.494 -9.954 13.612 1.00 24.53 185 PRO A O 1
ATOM 1219 N N . LEU A 1 179 ? 32.218 -12.018 14.490 1.00 21.34 186 LEU A N 1
ATOM 1220 C CA . LEU A 1 179 ? 31.617 -11.507 15.735 1.00 20.05 186 LEU A CA 1
ATOM 1221 C C . LEU A 1 179 ? 32.582 -10.665 16.520 1.00 22.15 186 LEU A C 1
ATOM 1222 O O . LEU A 1 179 ? 33.739 -11.052 16.695 1.00 21.05 186 LEU A O 1
ATOM 1227 N N . ASP A 1 180 ? 32.102 -9.510 16.993 1.00 20.48 187 ASP A N 1
ATOM 1228 C CA . ASP A 1 180 ? 32.887 -8.652 17.863 1.00 19.96 187 ASP A CA 1
ATOM 1229 C C . ASP A 1 180 ? 32.631 -9.205 19.292 1.00 20.93 187 ASP A C 1
ATOM 1230 O O . ASP A 1 180 ? 31.718 -8.776 19.979 1.00 19.06 187 ASP A O 1
ATOM 1235 N N . VAL A 1 181 ? 33.436 -10.186 19.695 1.00 20.30 188 VAL A N 1
ATOM 1236 C CA . VAL A 1 181 ? 33.326 -10.893 20.981 1.00 18.72 188 VAL A CA 1
ATOM 1237 C C . VAL A 1 181 ? 33.405 -9.934 22.168 1.00 18.52 188 VAL A C 1
ATOM 1238 O O . VAL A 1 181 ? 32.566 -10.021 23.067 1.00 16.71 188 VAL A O 1
ATOM 1242 N N . LYS A 1 182 ? 34.378 -9.004 22.159 1.00 19.02 189 LYS A N 1
ATOM 1243 C CA . LYS A 1 182 ? 34.549 -8.035 23.246 1.00 19.70 189 LYS A CA 1
ATOM 1244 C C . LYS A 1 182 ? 33.287 -7.208 23.415 1.00 22.18 189 LYS A C 1
ATOM 1245 O O . LYS A 1 182 ? 32.801 -7.044 24.532 1.00 22.06 189 LYS A O 1
ATOM 1251 N N . ARG A 1 183 ? 32.729 -6.704 22.293 1.00 19.88 190 ARG A N 1
ATOM 1252 C CA . ARG A 1 183 ? 31.492 -5.938 22.334 1.00 19.33 190 ARG A CA 1
ATOM 1253 C C . ARG A 1 183 ? 30.336 -6.805 22.850 1.00 21.98 190 ARG A C 1
ATOM 1254 O O . ARG A 1 183 ? 29.641 -6.379 23.753 1.00 23.15 190 ARG A O 1
ATOM 1262 N N . ALA A 1 184 ? 30.166 -8.035 22.304 1.00 18.73 191 ALA A N 1
ATOM 1263 C CA . ALA A 1 184 ? 29.099 -8.954 22.719 1.00 17.75 191 ALA A CA 1
ATOM 1264 C C . ALA A 1 184 ? 29.110 -9.160 24.246 1.00 19.89 191 ALA A C 1
ATOM 1265 O O . ALA A 1 184 ? 28.051 -9.112 24.863 1.00 17.84 191 ALA A O 1
ATOM 1267 N N . LEU A 1 185 ? 30.292 -9.352 24.844 1.00 18.55 192 LEU A N 1
ATOM 1268 C CA . LEU A 1 185 ? 30.403 -9.556 26.283 1.00 18.98 192 LEU A CA 1
ATOM 1269 C C . LEU A 1 185 ? 30.103 -8.296 27.079 1.00 22.43 192 LEU A C 1
ATOM 1270 O O . LEU A 1 185 ? 29.517 -8.393 28.169 1.00 22.78 192 LEU A O 1
ATOM 1275 N N . LYS A 1 186 ? 30.453 -7.118 26.533 1.00 20.34 193 LYS A N 1
ATOM 1276 C CA . LYS A 1 186 ? 30.152 -5.821 27.156 1.00 20.71 193 LYS A CA 1
ATOM 1277 C C . LYS A 1 186 ? 28.638 -5.587 27.120 1.00 23.38 193 LYS A C 1
ATOM 1278 O O . LYS A 1 186 ? 28.086 -4.981 28.033 1.00 22.92 193 LYS A O 1
ATOM 1284 N N . VAL A 1 187 ? 27.967 -6.102 26.072 1.00 20.18 194 VAL A N 1
ATOM 1285 C CA . VAL A 1 187 ? 26.514 -6.009 25.944 1.00 19.54 194 VAL A CA 1
ATOM 1286 C C . VAL A 1 187 ? 25.829 -6.898 26.992 1.00 21.96 194 VAL A C 1
ATOM 1287 O O . VAL A 1 187 ? 24.928 -6.434 27.684 1.00 19.94 194 VAL A O 1
ATOM 1291 N N . ILE A 1 188 ? 26.261 -8.148 27.119 1.00 18.82 195 ILE A N 1
ATOM 1292 C CA . ILE A 1 188 ? 25.704 -9.069 28.128 1.00 18.19 195 ILE A CA 1
ATOM 1293 C C . ILE A 1 188 ? 25.967 -8.489 29.534 1.00 22.22 195 ILE A C 1
ATOM 1294 O O . ILE A 1 188 ? 25.111 -8.609 30.401 1.00 22.15 195 ILE A O 1
ATOM 1299 N N . ASP A 1 189 ? 27.130 -7.824 29.730 1.00 20.94 196 ASP A N 1
ATOM 1300 C CA . ASP A 1 189 ? 27.488 -7.166 31.004 1.00 22.19 196 ASP A CA 1
ATOM 1301 C C . ASP A 1 189 ? 26.402 -6.219 31.501 1.00 25.51 196 ASP A C 1
ATOM 1302 O O . ASP A 1 189 ? 26.210 -6.114 32.711 1.00 26.73 196 ASP A O 1
ATOM 1307 N N . ARG A 1 190 ? 25.682 -5.550 30.579 1.00 20.74 197 ARG A N 1
ATOM 1308 C CA . ARG A 1 190 ? 24.632 -4.604 30.941 0.85 21.21 197 ARG A CA 1
ATOM 1309 C C . ARG A 1 190 ? 23.516 -5.259 31.748 1.00 25.72 197 ARG A C 1
ATOM 1310 O O . ARG A 1 190 ? 22.953 -4.620 32.637 1.00 26.55 197 ARG A O 1
ATOM 1318 N N . VAL A 1 191 ? 23.185 -6.527 31.433 1.00 23.34 198 VAL A N 1
ATOM 1319 C CA . VAL A 1 191 ? 22.074 -7.234 32.093 1.00 23.29 198 VAL A CA 1
ATOM 1320 C C . VAL A 1 191 ? 22.518 -8.497 32.835 1.00 24.35 198 VAL A C 1
ATOM 1321 O O . VAL A 1 191 ? 21.662 -9.228 33.337 1.00 24.00 198 VAL A O 1
ATOM 1325 N N . LYS A 1 192 ? 23.839 -8.737 32.927 1.00 21.07 199 LYS A N 1
ATOM 1326 C CA . LYS A 1 192 ? 24.404 -9.909 33.599 1.00 21.10 199 LYS A CA 1
ATOM 1327 C C . LYS A 1 192 ? 23.824 -10.157 35.011 1.00 25.53 199 LYS A C 1
ATOM 1328 O O . LYS A 1 192 ? 23.519 -11.295 35.344 1.00 25.89 199 LYS A O 1
ATOM 1334 N N . ASP A 1 193 ? 23.635 -9.100 35.813 1.00 24.70 200 ASP A N 1
ATOM 1335 C CA . ASP A 1 193 ? 23.073 -9.237 37.172 1.00 26.39 200 ASP A CA 1
ATOM 1336 C C . ASP A 1 193 ? 21.601 -9.709 37.165 1.00 29.23 200 ASP A C 1
ATOM 1337 O O . ASP A 1 193 ? 21.093 -10.156 38.196 1.00 30.89 200 ASP A O 1
ATOM 1342 N N . GLN A 1 194 ? 20.920 -9.601 36.004 1.00 21.32 201 GLN A N 1
ATOM 1343 C CA . GLN A 1 194 ? 19.522 -10.024 35.857 1.00 19.12 201 GLN A CA 1
ATOM 1344 C C . GLN A 1 194 ? 19.400 -11.405 35.156 1.00 23.46 201 GLN A C 1
ATOM 1345 O O . GLN A 1 194 ? 18.293 -11.951 35.050 1.00 21.68 201 GLN A O 1
ATOM 1351 N N . VAL A 1 195 ? 20.545 -11.959 34.684 1.00 20.58 202 VAL A N 1
ATOM 1352 C CA . VAL A 1 195 ? 20.593 -13.266 34.029 1.00 20.51 202 VAL A CA 1
ATOM 1353 C C . VAL A 1 195 ? 20.671 -14.301 35.138 1.00 26.88 202 VAL A C 1
ATOM 1354 O O . VAL A 1 195 ? 21.649 -14.329 35.880 1.00 29.49 202 VAL A O 1
ATOM 1358 N N . ILE A 1 196 ? 19.633 -15.116 35.273 1.00 22.91 203 ILE A N 1
ATOM 1359 C CA . ILE A 1 196 ? 19.535 -16.108 36.338 0.85 24.00 203 ILE A CA 1
ATOM 1360 C C . ILE A 1 196 ? 20.277 -17.389 35.972 1.00 28.22 203 ILE A C 1
ATOM 1361 O O . ILE A 1 196 ? 20.648 -18.161 36.860 1.00 28.95 203 ILE A O 1
ATOM 1366 N N . GLY A 1 197 ? 20.533 -17.588 34.681 1.00 22.44 204 GLY A N 1
ATOM 1367 C CA . GLY A 1 197 ? 21.250 -18.777 34.238 1.00 21.34 204 GLY A CA 1
ATOM 1368 C C . GLY A 1 197 ? 21.600 -18.806 32.769 1.00 20.79 204 GLY A C 1
ATOM 1369 O O . GLY A 1 197 ? 21.029 -18.060 31.975 1.00 18.24 204 GLY A O 1
ATOM 1370 N N . TYR A 1 198 ? 22.551 -19.665 32.430 1.00 17.42 205 TYR A N 1
ATOM 1371 C CA . TYR A 1 198 ? 23.051 -19.955 31.077 1.00 17.66 205 TYR A CA 1
ATOM 1372 C C . TYR A 1 198 ? 22.708 -21.440 30.965 1.00 21.98 205 TYR A C 1
ATOM 1373 O O . TYR A 1 198 ? 23.376 -22.285 31.577 1.00 20.31 205 TYR A O 1
ATOM 1382 N N . LYS A 1 199 ? 21.593 -21.725 30.273 1.00 18.29 206 LYS A N 1
ATOM 1383 C CA . LYS A 1 199 ? 20.961 -23.033 30.310 1.00 18.03 206 LYS A CA 1
ATOM 1384 C C . LYS A 1 199 ? 20.760 -23.738 28.998 1.00 19.36 206 LYS A C 1
ATOM 1385 O O . LYS A 1 199 ? 20.640 -23.097 27.949 1.00 18.85 206 LYS A O 1
ATOM 1391 N N . GLY A 1 200 ? 20.566 -25.050 29.114 1.00 16.69 207 GLY A N 1
ATOM 1392 C CA . GLY A 1 200 ? 20.200 -25.894 27.984 1.00 17.09 207 GLY A CA 1
ATOM 1393 C C . GLY A 1 200 ? 18.720 -25.734 27.666 1.00 20.09 207 GLY A C 1
ATOM 1394 O O . GLY A 1 200 ? 17.956 -25.173 28.468 1.00 20.56 207 GLY A O 1
ATOM 1395 N N . ALA A 1 201 ? 18.304 -26.254 26.514 1.00 17.76 208 ALA A N 1
ATOM 1396 C CA . ALA A 1 201 ? 16.946 -26.113 25.983 1.00 18.32 208 ALA A CA 1
ATOM 1397 C C . ALA A 1 201 ? 15.867 -26.678 26.906 1.00 20.10 208 ALA A C 1
ATOM 1398 O O . ALA A 1 201 ? 14.861 -25.995 27.142 1.00 18.18 208 ALA A O 1
ATOM 1400 N N . SER A 1 202 ? 16.073 -27.898 27.452 1.00 17.95 209 SER A N 1
ATOM 1401 C CA . SER A 1 202 ? 15.083 -28.514 28.341 1.00 18.93 209 SER A CA 1
ATOM 1402 C C . SER A 1 202 ? 14.895 -27.676 29.598 1.00 22.11 209 SER A C 1
ATOM 1403 O O . SER A 1 202 ? 13.750 -27.432 29.976 1.00 20.98 209 SER A O 1
ATOM 1406 N N . ASP A 1 203 ? 15.995 -27.191 30.176 1.00 20.08 210 ASP A N 1
ATOM 1407 C CA . ASP A 1 203 ? 15.975 -26.335 31.369 1.00 20.94 210 ASP A CA 1
ATOM 1408 C C . ASP A 1 203 ? 15.232 -25.037 31.107 1.00 22.96 210 ASP A C 1
ATOM 1409 O O . ASP A 1 203 ? 14.430 -24.627 31.937 1.00 20.25 210 ASP A O 1
ATOM 1414 N N . ILE A 1 204 ? 15.440 -24.427 29.936 1.00 19.83 211 ILE A N 1
ATOM 1415 C CA . ILE A 1 204 ? 14.747 -23.183 29.583 1.00 19.88 211 ILE A CA 1
ATOM 1416 C C . ILE A 1 204 ? 13.239 -23.423 29.479 1.00 21.70 211 ILE A C 1
ATOM 1417 O O . ILE A 1 204 ? 12.461 -22.672 30.077 1.00 23.40 211 ILE A O 1
ATOM 1422 N N . GLN A 1 205 ? 12.809 -24.470 28.754 1.00 17.01 212 GLN A N 1
ATOM 1423 C CA . GLN A 1 205 ? 11.364 -24.733 28.638 1.00 16.84 212 GLN A CA 1
ATOM 1424 C C . GLN A 1 205 ? 10.716 -24.954 30.021 1.00 23.17 212 GLN A C 1
ATOM 1425 O O . GLN A 1 205 ? 9.628 -24.433 30.268 1.00 23.09 212 GLN A O 1
ATOM 1431 N N . ALA A 1 206 ? 11.394 -25.709 30.905 1.00 21.88 213 ALA A N 1
ATOM 1432 C CA . ALA A 1 206 ? 10.903 -25.957 32.261 1.00 23.20 213 ALA A CA 1
ATOM 1433 C C . ALA A 1 206 ? 10.752 -24.617 33.029 1.00 27.33 213 ALA A C 1
ATOM 1434 O O . ALA A 1 206 ? 9.693 -24.384 33.619 1.00 29.15 213 ALA A O 1
ATOM 1436 N N . LEU A 1 207 ? 11.769 -23.714 32.956 1.00 24.21 214 LEU A N 1
ATOM 1437 C CA . LEU A 1 207 ? 11.719 -22.391 33.616 1.00 23.18 214 LEU A CA 1
ATOM 1438 C C . LEU A 1 207 ? 10.546 -21.519 33.103 1.00 24.83 214 LEU A C 1
ATOM 1439 O O . LEU A 1 207 ? 9.912 -20.835 33.902 1.00 26.28 214 LEU A O 1
ATOM 1444 N N . MET A 1 208 ? 10.228 -21.592 31.793 1.00 18.23 215 MET A N 1
ATOM 1445 C CA . MET A 1 208 ? 9.105 -20.844 31.192 1.00 19.16 215 MET A CA 1
ATOM 1446 C C . MET A 1 208 ? 7.771 -21.317 31.768 1.00 25.85 215 MET A C 1
ATOM 1447 O O . MET A 1 208 ? 6.977 -20.507 32.260 1.00 25.79 215 MET A O 1
ATOM 1452 N N . GLN A 1 209 ? 7.555 -22.650 31.745 1.00 24.39 216 GLN A N 1
ATOM 1453 C CA . GLN A 1 209 ? 6.334 -23.281 32.228 1.00 25.20 216 GLN A CA 1
ATOM 1454 C C . GLN A 1 209 ? 6.089 -23.051 33.724 1.00 31.35 216 GLN A C 1
ATOM 1455 O O . GLN A 1 209 ? 4.940 -22.863 34.148 1.00 30.91 216 GLN A O 1
ATOM 1461 N N . GLN A 1 210 ? 7.161 -23.070 34.507 1.00 28.37 217 GLN A N 1
ATOM 1462 C CA . GLN A 1 210 ? 7.129 -22.901 35.966 1.00 28.74 217 GLN A CA 1
ATOM 1463 C C . GLN A 1 210 ? 7.043 -21.437 36.371 1.00 33.16 217 GLN A C 1
ATOM 1464 O O . GLN A 1 210 ? 6.859 -21.142 37.556 1.00 34.24 217 GLN A O 1
ATOM 1470 N N . GLY A 1 211 ? 7.175 -20.533 35.406 1.00 28.09 218 GLY A N 1
ATOM 1471 C CA . GLY A 1 211 ? 7.149 -19.098 35.647 1.00 28.53 218 GLY A CA 1
ATOM 1472 C C . GLY A 1 211 ? 8.343 -18.633 36.449 1.00 32.24 218 GLY A C 1
ATOM 1473 O O . GLY A 1 211 ? 8.224 -17.682 37.223 1.00 34.11 218 GLY A O 1
ATOM 1474 N N . GLU A 1 212 ? 9.498 -19.316 36.286 1.00 28.91 219 GLU A N 1
ATOM 1475 C CA . GLU A 1 212 ? 10.752 -19.002 36.996 1.00 29.06 219 GLU A CA 1
ATOM 1476 C C . GLU A 1 212 ? 11.670 -18.092 36.190 1.00 31.64 219 GLU A C 1
ATOM 1477 O O . GLU A 1 212 ? 12.714 -17.685 36.682 1.00 32.79 219 GLU A O 1
ATOM 1483 N N . ALA A 1 213 ? 11.257 -17.732 34.967 1.00 24.41 220 ALA A N 1
ATOM 1484 C CA . ALA A 1 213 ? 11.989 -16.799 34.118 1.00 22.51 220 ALA A CA 1
ATOM 1485 C C . ALA A 1 213 ? 10.945 -15.844 33.509 1.00 23.16 220 ALA A C 1
ATOM 1486 O O . ALA A 1 213 ? 9.755 -16.164 33.485 1.00 23.54 220 ALA A O 1
ATOM 1488 N N . ASP A 1 214 ? 11.375 -14.679 33.051 1.00 18.19 221 ASP A N 1
ATOM 1489 C CA . ASP A 1 214 ? 10.474 -13.727 32.427 1.00 17.53 221 ASP A CA 1
ATOM 1490 C C . ASP A 1 214 ? 10.821 -13.497 30.960 1.00 20.91 221 ASP A C 1
ATOM 1491 O O . ASP A 1 214 ? 9.958 -13.030 30.210 1.00 20.54 221 ASP A O 1
ATOM 1496 N N . ILE A 1 215 ? 12.119 -13.681 30.600 1.00 16.44 222 ILE A N 1
ATOM 1497 C CA . ILE A 1 215 ? 12.638 -13.441 29.240 1.00 16.39 222 ILE A CA 1
ATOM 1498 C C . ILE A 1 215 ? 13.711 -14.465 28.941 1.00 20.22 222 ILE A C 1
ATOM 1499 O O . ILE A 1 215 ? 14.593 -14.682 29.767 1.00 18.89 222 ILE A O 1
ATOM 1504 N N . VAL A 1 216 ? 13.639 -15.120 27.767 1.00 16.53 223 VAL A N 1
ATOM 1505 C CA . VAL A 1 216 ? 14.595 -16.163 27.419 1.00 15.28 223 VAL A CA 1
ATOM 1506 C C . VAL A 1 216 ? 14.996 -16.048 25.957 1.00 17.63 223 VAL A C 1
ATOM 1507 O O . VAL A 1 216 ? 14.287 -15.400 25.174 1.00 17.56 223 VAL A O 1
ATOM 1511 N N . TYR A 1 217 ? 16.076 -16.747 25.584 1.00 16.18 224 TYR A N 1
ATOM 1512 C CA . TYR A 1 217 ? 16.519 -16.896 24.193 1.00 15.49 224 TYR A CA 1
ATOM 1513 C C . TYR A 1 217 ? 16.605 -18.405 23.966 1.00 18.11 224 TYR A C 1
ATOM 1514 O O . TYR A 1 217 ? 17.459 -19.073 24.580 1.00 17.99 224 TYR A O 1
ATOM 1523 N N . ALA A 1 218 ? 15.643 -18.966 23.207 1.00 13.59 225 ALA A N 1
ATOM 1524 C CA . ALA A 1 218 ? 15.523 -20.422 23.077 1.00 13.61 225 ALA A CA 1
ATOM 1525 C C . ALA A 1 218 ? 14.977 -20.871 21.754 1.00 16.04 225 ALA A C 1
ATOM 1526 O O . ALA A 1 218 ? 14.380 -20.076 21.043 1.00 17.65 225 ALA A O 1
ATOM 1528 N N . GLY A 1 219 ? 15.149 -22.167 21.443 1.00 13.88 226 GLY A N 1
ATOM 1529 C CA . GLY A 1 219 ? 14.626 -22.745 20.211 1.00 12.25 226 GLY A CA 1
ATOM 1530 C C . GLY A 1 219 ? 13.139 -22.504 20.042 1.00 13.69 226 GLY A C 1
ATOM 1531 O O . GLY A 1 219 ? 12.391 -22.556 21.018 1.00 13.51 226 GLY A O 1
ATOM 1532 N N . THR A 1 220 ? 12.712 -22.132 18.845 1.00 13.04 227 THR A N 1
ATOM 1533 C CA . THR A 1 220 ? 11.295 -21.837 18.560 1.00 13.59 227 THR A CA 1
ATOM 1534 C C . THR A 1 220 ? 10.389 -22.985 19.020 1.00 18.65 227 THR A C 1
ATOM 1535 O O . THR A 1 220 ? 9.353 -22.729 19.611 1.00 18.08 227 THR A O 1
ATOM 1539 N N . GLY A 1 221 ? 10.811 -24.225 18.754 1.00 16.13 228 GLY A N 1
ATOM 1540 C CA . GLY A 1 221 ? 10.059 -25.422 19.095 1.00 15.56 228 GLY A CA 1
ATOM 1541 C C . GLY A 1 221 ? 9.854 -25.546 20.578 1.00 1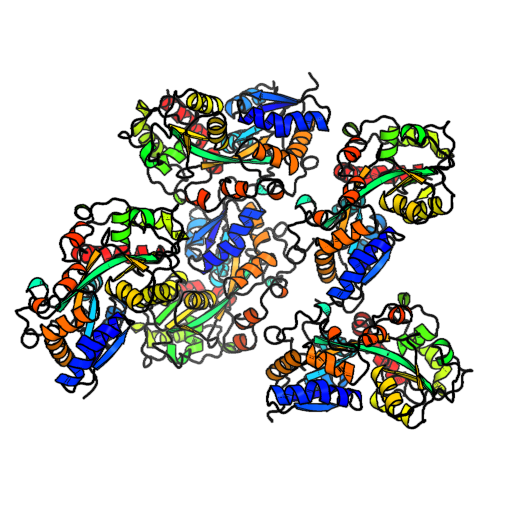8.21 228 GLY A C 1
ATOM 1542 O O . GLY A 1 221 ? 8.768 -25.940 21.012 1.00 18.64 228 GLY A O 1
ATOM 1543 N N . ARG A 1 222 ? 10.897 -25.222 21.369 1.00 13.29 229 ARG A N 1
ATOM 1544 C CA . ARG A 1 222 ? 10.796 -25.276 22.843 1.00 13.03 229 ARG A CA 1
ATOM 1545 C C . ARG A 1 222 ? 9.797 -24.206 23.329 1.00 16.43 229 ARG A C 1
ATOM 1546 O O . ARG A 1 222 ? 8.958 -24.483 24.203 1.00 14.12 229 ARG A O 1
ATOM 1554 N N . ILE A 1 223 ? 9.897 -22.992 22.759 1.00 16.17 230 ILE A N 1
ATOM 1555 C CA . ILE A 1 223 ? 8.990 -21.883 23.130 1.00 16.26 230 ILE A CA 1
ATOM 1556 C C . ILE A 1 223 ? 7.535 -22.253 22.831 1.00 18.80 230 ILE A C 1
ATOM 1557 O O . ILE A 1 223 ? 6.659 -22.132 23.699 1.00 16.82 230 ILE A O 1
ATOM 1562 N N . LYS A 1 224 ? 7.277 -22.678 21.586 1.00 16.59 231 LYS A N 1
ATOM 1563 C CA . LYS A 1 224 ? 5.938 -23.023 21.160 1.00 17.28 231 LYS A CA 1
ATOM 1564 C C . LYS A 1 224 ? 5.408 -24.232 21.916 1.00 19.17 231 LYS A C 1
ATOM 1565 O O . LYS A 1 224 ? 4.213 -24.276 22.184 1.00 17.67 231 LYS A O 1
ATOM 1571 N N . ASN A 1 225 ? 6.291 -25.159 22.345 1.00 16.39 232 ASN A N 1
ATOM 1572 C CA . ASN A 1 225 ? 5.825 -26.302 23.138 1.00 18.06 232 ASN A CA 1
ATOM 1573 C C . ASN A 1 225 ? 5.455 -25.876 24.530 1.00 21.36 232 ASN A C 1
ATOM 1574 O O . ASN A 1 225 ? 4.477 -26.386 25.069 1.00 22.93 232 ASN A O 1
ATOM 1579 N N . ALA A 1 226 ? 6.185 -24.889 25.104 1.00 16.64 233 ALA A N 1
ATOM 1580 C CA . ALA A 1 226 ? 5.848 -24.344 26.427 1.00 17.59 233 ALA A CA 1
ATOM 1581 C C . ALA A 1 226 ? 4.446 -23.694 26.344 1.00 21.95 233 ALA A C 1
ATOM 1582 O O . ALA A 1 226 ? 3.611 -23.902 27.231 1.00 23.85 233 ALA A O 1
ATOM 1584 N N . ILE A 1 227 ? 4.185 -22.932 25.252 1.00 18.37 234 ILE A N 1
ATOM 1585 C CA . ILE A 1 227 ? 2.885 -22.277 25.013 1.00 16.35 234 ILE A CA 1
ATOM 1586 C C . ILE A 1 227 ? 1.765 -23.330 24.917 1.00 20.92 234 ILE A C 1
ATOM 1587 O O . ILE A 1 227 ? 0.732 -23.192 25.577 1.00 21.36 234 ILE A O 1
ATOM 1592 N N . LYS A 1 228 ? 1.993 -24.388 24.121 1.00 17.86 235 LYS A N 1
ATOM 1593 C CA . LYS A 1 228 ? 1.071 -25.521 23.974 1.00 18.60 235 LYS A CA 1
ATOM 1594 C C . LYS A 1 228 ? 0.738 -26.119 25.339 1.00 25.75 235 LYS A C 1
ATOM 1595 O O . LYS A 1 228 ? -0.404 -26.474 25.574 1.00 26.73 235 LYS A O 1
ATOM 1601 N N . ALA A 1 229 ? 1.723 -26.173 26.244 1.00 24.19 236 ALA A N 1
ATOM 1602 C CA . ALA A 1 229 ? 1.579 -26.696 27.610 1.00 25.39 236 ALA A CA 1
ATOM 1603 C C . ALA A 1 229 ? 0.946 -25.689 28.579 1.00 29.12 236 ALA A C 1
ATOM 1604 O O . ALA A 1 229 ? 0.781 -26.002 29.754 1.00 30.52 236 ALA A O 1
ATOM 1606 N N . GLY A 1 230 ? 0.563 -24.502 28.091 1.00 23.58 237 GLY A N 1
ATOM 1607 C CA . GLY A 1 230 ? -0.090 -23.501 28.925 1.00 22.91 237 GLY A CA 1
ATOM 1608 C C . GLY A 1 230 ? 0.723 -22.297 29.371 1.00 24.69 237 GLY A C 1
ATOM 1609 O O . GLY A 1 230 ? 0.256 -21.521 30.207 1.00 26.20 237 GLY A O 1
ATOM 1610 N N . ALA A 1 231 ? 1.953 -22.142 28.881 1.00 21.38 238 ALA A N 1
ATOM 1611 C CA . ALA A 1 231 ? 2.766 -20.986 29.278 1.00 20.61 238 ALA A CA 1
ATOM 1612 C C . ALA A 1 231 ? 2.313 -19.802 28.471 1.00 24.68 238 ALA A C 1
ATOM 1613 O O . ALA A 1 231 ? 2.350 -19.866 27.231 1.00 23.48 238 ALA A O 1
ATOM 1615 N N . ASN A 1 232 ? 1.866 -18.736 29.167 1.00 22.37 239 ASN A N 1
ATOM 1616 C CA . ASN A 1 232 ? 1.376 -17.515 28.523 1.00 22.04 239 ASN A CA 1
ATOM 1617 C C . ASN A 1 232 ? 2.540 -16.642 28.089 1.00 23.06 239 ASN A C 1
ATOM 1618 O O . ASN A 1 232 ? 2.780 -15.575 28.640 1.00 23.49 239 ASN A O 1
ATOM 1623 N N . TRP A 1 233 ? 3.284 -17.125 27.080 1.00 21.78 240 TRP A N 1
ATOM 1624 C CA . TRP A 1 233 ? 4.450 -16.448 26.557 1.00 20.38 240 TRP A CA 1
ATOM 1625 C C . TRP A 1 233 ? 4.270 -16.133 25.085 1.00 24.57 240 TRP A C 1
ATOM 1626 O O . TRP A 1 233 ? 3.501 -16.799 24.401 1.00 22.83 240 TRP A O 1
ATOM 1637 N N . SER A 1 234 ? 5.026 -15.157 24.590 1.00 19.61 241 SER A N 1
ATOM 1638 C CA . SER A 1 234 ? 5.052 -14.852 23.178 1.00 19.92 241 SER A CA 1
ATOM 1639 C C . SER A 1 234 ? 6.516 -14.728 22.764 1.00 21.57 241 SER A C 1
ATOM 1640 O O . SER A 1 234 ? 7.411 -14.850 23.598 1.00 20.06 241 SER A O 1
ATOM 1643 N N . TYR A 1 235 ? 6.762 -14.579 21.478 1.00 17.08 242 TYR A N 1
ATOM 1644 C CA . TYR A 1 235 ? 8.123 -14.525 20.971 1.00 17.07 242 TYR A CA 1
ATOM 1645 C C . TYR A 1 235 ? 8.136 -13.760 19.658 1.00 19.69 242 TYR A C 1
ATOM 1646 O O . TYR A 1 235 ? 7.080 -13.450 19.122 1.00 19.22 242 TYR A O 1
ATOM 1655 N N . SER A 1 236 ? 9.342 -13.492 19.119 1.00 16.25 243 SER A N 1
ATOM 1656 C CA . SER A 1 236 ? 9.437 -12.825 17.831 1.00 17.36 243 SER A CA 1
ATOM 1657 C C . SER A 1 236 ? 10.654 -13.384 17.096 1.00 18.79 243 SER A C 1
ATOM 1658 O O . SER A 1 236 ? 11.408 -14.202 17.634 1.00 16.30 243 SER A O 1
ATOM 1661 N N . TRP A 1 237 ? 10.791 -12.975 15.835 1.00 18.64 244 TRP A N 1
ATOM 1662 C CA . TRP A 1 237 ? 11.898 -13.368 14.978 1.00 17.84 244 TRP A CA 1
ATOM 1663 C C . TRP A 1 237 ? 12.968 -12.263 14.964 1.00 18.17 244 TRP A C 1
ATOM 1664 O O . TRP A 1 237 ? 14.012 -12.419 14.339 1.00 16.00 244 TRP A O 1
ATOM 1675 N N . GLU A 1 238 ? 12.725 -11.164 15.686 1.00 16.89 245 GLU A N 1
ATOM 1676 C CA . GLU A 1 238 ? 13.689 -10.058 15.824 1.00 15.84 245 GLU A CA 1
ATOM 1677 C C . GLU A 1 238 ? 14.916 -10.552 16.588 1.00 18.51 245 GLU A C 1
ATOM 1678 O O . GLU A 1 238 ? 14.814 -11.011 17.741 1.00 17.12 245 GLU A O 1
ATOM 1684 N N . GLY A 1 239 ? 16.057 -10.475 15.946 1.00 17.80 246 GLY A N 1
ATOM 1685 C CA . GLY A 1 239 ? 17.311 -10.912 16.555 1.00 18.43 246 GLY A CA 1
ATOM 1686 C C . GLY A 1 239 ? 17.418 -12.421 16.724 1.00 21.17 246 GLY A C 1
ATOM 1687 O O . GLY A 1 239 ? 18.263 -12.889 17.480 1.00 20.53 246 GLY A O 1
ATOM 1688 N N . ALA A 1 240 ? 16.561 -13.191 16.020 1.00 15.47 247 ALA A N 1
ATOM 1689 C CA . ALA A 1 240 ? 16.590 -14.655 16.053 1.00 14.35 247 ALA A CA 1
ATOM 1690 C C . ALA A 1 240 ? 17.806 -15.150 15.246 1.00 20.29 247 ALA A C 1
ATOM 1691 O O . ALA A 1 240 ? 18.284 -14.450 14.335 1.00 20.21 247 ALA A O 1
ATOM 1693 N N . LEU A 1 241 ? 18.330 -16.320 15.617 1.00 16.06 248 LEU A N 1
ATOM 1694 C CA . LEU A 1 241 ? 19.452 -16.913 14.908 1.00 15.23 248 LEU A CA 1
ATOM 1695 C C . LEU A 1 241 ? 19.035 -18.299 14.404 1.00 18.56 248 LEU A C 1
ATOM 1696 O O . LEU A 1 241 ? 18.543 -19.096 15.198 1.00 16.62 248 LEU A O 1
ATOM 1701 N N . ALA A 1 242 ? 19.162 -18.534 13.102 1.00 14.04 249 ALA A N 1
ATOM 1702 C CA . ALA A 1 242 ? 18.844 -19.823 12.480 1.00 13.84 249 ALA A CA 1
ATOM 1703 C C . ALA A 1 242 ? 20.093 -20.704 12.421 1.00 17.02 249 ALA A C 1
ATOM 1704 O O . ALA A 1 242 ? 21.191 -20.221 12.174 1.00 15.75 249 ALA A O 1
ATOM 1706 N N . ASP A 1 243 ? 19.916 -22.005 12.594 1.00 12.89 250 ASP A N 1
ATOM 1707 C CA . ASP A 1 243 ? 21.055 -22.894 12.505 1.00 12.82 250 ASP A CA 1
ATOM 1708 C C . ASP A 1 243 ? 20.580 -24.263 11.929 1.00 16.21 250 ASP A C 1
ATOM 1709 O O . ASP A 1 243 ? 19.371 -24.461 11.789 1.00 15.58 250 ASP A O 1
ATOM 1714 N N . THR A 1 244 ? 21.518 -25.115 11.562 1.00 13.23 251 THR A N 1
ATOM 1715 C CA . THR A 1 244 ? 21.303 -26.450 11.026 1.00 13.47 251 THR A CA 1
ATOM 1716 C C . THR A 1 244 ? 21.722 -27.463 12.078 1.00 16.99 251 THR A C 1
ATOM 1717 O O . THR A 1 244 ? 22.743 -27.283 12.755 1.00 17.28 251 THR A O 1
ATOM 1721 N N . GLU A 1 245 ? 20.944 -28.550 12.178 1.00 14.88 252 GLU A N 1
ATOM 1722 C CA . GLU A 1 245 ? 21.201 -29.669 13.077 1.00 14.88 252 GLU A CA 1
ATOM 1723 C C . GLU A 1 245 ? 21.563 -30.868 12.203 1.00 18.36 252 GLU A C 1
ATOM 1724 O O . GLU A 1 245 ? 20.949 -31.059 11.151 1.00 16.95 252 GLU A O 1
ATOM 1730 N N . TYR A 1 246 ? 22.560 -31.652 12.637 1.00 16.38 253 TYR A N 1
ATOM 1731 C CA . TYR A 1 246 ? 23.087 -32.767 11.874 1.00 15.71 253 TYR A CA 1
ATOM 1732 C C . TYR A 1 246 ? 22.961 -34.097 12.598 1.00 17.16 253 TYR A C 1
ATOM 1733 O O . TYR A 1 246 ? 23.098 -34.147 13.820 1.00 16.07 253 TYR A O 1
ATOM 1742 N N . TRP A 1 247 ? 22.769 -35.175 11.833 1.00 13.06 254 TRP A N 1
ATOM 1743 C CA . TRP A 1 247 ? 22.927 -36.533 12.346 1.00 13.57 254 TRP A CA 1
ATOM 1744 C C . TRP A 1 247 ? 24.399 -36.879 12.071 1.00 17.75 254 TRP A C 1
ATOM 1745 O O . TRP A 1 247 ? 24.907 -36.650 10.955 1.00 16.29 254 TRP A O 1
ATOM 1756 N N . ALA A 1 248 ? 25.099 -37.401 13.073 1.00 14.83 255 ALA A N 1
ATOM 1757 C CA . ALA A 1 248 ? 26.510 -37.801 12.880 1.00 13.32 255 ALA A CA 1
ATOM 1758 C C . ALA A 1 248 ? 26.723 -39.072 13.677 1.00 19.54 255 ALA A C 1
ATOM 1759 O O . ALA A 1 248 ? 25.919 -39.406 14.550 1.00 17.52 255 ALA A O 1
ATOM 1761 N N . VAL A 1 249 ? 27.816 -39.778 13.368 1.00 15.38 256 VAL A N 1
ATOM 1762 C CA . VAL A 1 249 ? 28.161 -41.064 13.965 1.00 16.71 256 VAL A CA 1
ATOM 1763 C C . VAL A 1 249 ? 29.531 -40.926 14.619 1.00 21.30 256 VAL A C 1
ATOM 1764 O O . VAL A 1 249 ? 30.509 -40.738 13.901 1.00 21.24 256 VAL A O 1
ATOM 1768 N N . PRO A 1 250 ? 29.625 -41.003 15.968 1.00 20.31 257 PRO A N 1
ATOM 1769 C CA . PRO A 1 250 ? 30.949 -40.897 16.618 1.00 21.66 257 PRO A CA 1
ATOM 1770 C C . PRO A 1 250 ? 31.930 -41.945 16.104 1.00 23.40 257 PRO A C 1
ATOM 1771 O O . PRO A 1 250 ? 31.531 -43.079 15.845 1.00 22.01 257 PRO A O 1
ATOM 1775 N N . LYS A 1 251 ? 33.186 -41.544 15.884 1.00 22.31 258 LYS A N 1
ATOM 1776 C CA . LYS A 1 251 ? 34.265 -42.447 15.422 1.00 23.12 258 LYS A CA 1
ATOM 1777 C C . LYS A 1 251 ? 34.429 -43.532 16.484 1.00 25.90 258 LYS A C 1
ATOM 1778 O O . LYS A 1 251 ? 34.551 -43.224 17.669 1.00 24.81 258 LYS A O 1
ATOM 1784 N N . GLY A 1 252 ? 34.345 -44.775 16.057 1.00 23.83 259 GLY A N 1
ATOM 1785 C CA . GLY A 1 252 ? 34.413 -45.923 16.959 1.00 24.89 259 GLY A CA 1
ATOM 1786 C C . GLY A 1 252 ? 33.062 -46.349 17.504 1.00 28.42 259 GLY A C 1
ATOM 1787 O O . GLY A 1 252 ? 33.014 -47.193 18.405 1.00 29.50 259 GLY A O 1
ATOM 1788 N N . ALA A 1 253 ? 31.943 -45.780 16.964 1.00 23.74 260 ALA A N 1
ATOM 1789 C CA . ALA A 1 253 ? 30.580 -46.168 17.368 1.00 23.29 260 ALA A CA 1
ATOM 1790 C C . ALA A 1 253 ? 30.458 -47.676 17.140 1.00 28.47 260 ALA A C 1
ATOM 1791 O O . ALA A 1 253 ? 30.814 -48.148 16.068 1.00 25.71 260 ALA A O 1
ATOM 1793 N N . PRO A 1 254 ? 30.025 -48.458 18.151 1.00 28.88 261 PRO A N 1
ATOM 1794 C CA . PRO A 1 254 ? 29.928 -49.907 17.952 1.00 28.84 261 PRO A CA 1
ATOM 1795 C C . PRO A 1 254 ? 28.990 -50.323 16.824 1.00 29.99 261 PRO A C 1
ATOM 1796 O O . PRO A 1 254 ? 29.249 -51.339 16.187 1.00 30.75 261 PRO A O 1
ATOM 1800 N N . HIS A 1 255 ? 27.934 -49.523 16.547 1.00 24.59 262 HIS A N 1
ATOM 1801 C CA . HIS A 1 255 ? 26.975 -49.862 15.495 1.00 24.69 262 HIS A CA 1
ATOM 1802 C C . HIS A 1 255 ? 26.959 -48.814 14.395 1.00 27.07 262 HIS A C 1
ATOM 1803 O O . HIS A 1 255 ? 25.899 -48.347 13.991 1.00 23.70 262 HIS A O 1
ATOM 1810 N N . ALA A 1 256 ? 28.149 -48.468 13.877 1.00 26.01 263 ALA A N 1
ATOM 1811 C CA . ALA A 1 256 ? 28.284 -47.416 12.861 1.00 24.96 263 ALA A CA 1
ATOM 1812 C C . ALA A 1 256 ? 27.465 -47.714 11.598 1.00 26.21 263 ALA A C 1
ATOM 1813 O O . ALA A 1 256 ? 26.766 -46.814 11.106 1.00 23.12 263 ALA A O 1
ATOM 1815 N N . ALA A 1 257 ? 27.491 -48.998 11.115 1.00 21.84 264 ALA A N 1
ATOM 1816 C CA . ALA A 1 257 ? 26.724 -49.352 9.909 1.00 21.71 264 ALA A CA 1
ATOM 1817 C C . ALA A 1 257 ? 25.205 -49.220 10.151 1.00 23.26 264 ALA A C 1
ATOM 1818 O O . ALA A 1 257 ? 24.475 -48.669 9.319 1.00 20.39 264 ALA A O 1
ATOM 1820 N N . GLU A 1 258 ? 24.748 -49.662 11.331 1.00 20.91 265 GLU A N 1
ATOM 1821 C CA . GLU A 1 258 ? 23.338 -49.528 11.724 1.00 20.13 265 GLU A CA 1
ATOM 1822 C C . GLU A 1 258 ? 22.913 -48.062 11.874 1.00 20.36 265 GLU A C 1
ATOM 1823 O O . GLU A 1 258 ? 21.802 -47.686 11.486 1.00 18.58 265 GLU A O 1
ATOM 1829 N N . ALA A 1 259 ? 23.852 -47.211 12.343 1.00 17.88 266 ALA A N 1
ATOM 1830 C CA . ALA A 1 259 ? 23.631 -45.773 12.475 1.00 16.86 266 ALA A CA 1
ATOM 1831 C C . ALA A 1 259 ? 23.319 -45.165 11.097 1.00 19.17 266 ALA A C 1
ATOM 1832 O O . ALA A 1 259 ? 22.386 -44.366 10.972 1.00 15.23 266 ALA A O 1
ATOM 1834 N N . MET A 1 260 ? 24.035 -45.632 10.045 1.00 14.82 267 MET A N 1
ATOM 1835 C CA . MET A 1 260 ? 23.797 -45.152 8.683 1.00 13.71 267 MET A CA 1
ATOM 1836 C C . MET A 1 260 ? 22.367 -45.463 8.222 1.00 17.43 267 MET A C 1
ATOM 1837 O O . MET A 1 260 ? 21.751 -44.627 7.567 1.00 15.60 267 MET A O 1
ATOM 1842 N N . LYS A 1 261 ? 21.853 -46.673 8.561 1.00 14.92 268 LYS A N 1
ATOM 1843 C CA . LYS A 1 261 ? 20.518 -47.104 8.192 1.00 14.46 268 LYS A CA 1
ATOM 1844 C C . LYS A 1 261 ? 19.478 -46.246 8.891 1.00 18.10 268 LYS A C 1
ATOM 1845 O O . LYS A 1 261 ? 18.506 -45.848 8.267 1.00 17.71 268 LYS A O 1
ATOM 1851 N N . PHE A 1 262 ? 19.711 -45.908 10.166 1.00 15.70 269 PHE A N 1
ATOM 1852 C CA . PHE A 1 262 ? 18.794 -45.018 10.868 1.00 14.72 269 PHE A CA 1
ATOM 1853 C C . PHE A 1 262 ? 18.770 -43.643 10.196 1.00 16.21 269 PHE A C 1
ATOM 1854 O O . PHE A 1 262 ? 17.692 -43.080 9.977 1.00 14.14 269 PHE A O 1
ATOM 1862 N N . ILE A 1 263 ? 19.960 -43.090 9.903 1.00 14.77 270 ILE A N 1
ATOM 1863 C CA . ILE A 1 263 ? 20.065 -41.757 9.279 1.00 13.75 270 ILE A CA 1
ATOM 1864 C C . ILE A 1 263 ? 19.330 -41.756 7.947 1.00 16.39 270 ILE A C 1
ATOM 1865 O O . ILE A 1 263 ? 18.543 -40.836 7.683 1.00 16.13 270 ILE A O 1
ATOM 1870 N N . ASN A 1 264 ? 19.499 -42.834 7.146 1.00 15.24 271 ASN A N 1
ATOM 1871 C CA . ASN A 1 264 ? 18.821 -42.930 5.861 0.90 13.96 271 ASN A CA 1
ATOM 1872 C C . ASN A 1 264 ? 17.312 -42.835 6.057 1.00 16.22 271 ASN A C 1
ATOM 1873 O O . ASN A 1 264 ? 16.651 -42.078 5.347 1.00 17.70 271 ASN A O 1
ATOM 1878 N N . PHE A 1 265 ? 16.779 -43.607 7.012 1.00 13.88 272 PHE A N 1
ATOM 1879 C CA . PHE A 1 265 ? 15.345 -43.610 7.288 1.00 14.23 272 PHE A CA 1
ATOM 1880 C C . PHE A 1 265 ? 14.890 -42.199 7.716 1.00 18.22 272 PHE A C 1
ATOM 1881 O O . PHE A 1 265 ? 13.882 -41.675 7.208 1.00 16.41 272 PHE A O 1
ATOM 1889 N N . ALA A 1 266 ? 15.593 -41.636 8.705 1.00 16.82 273 ALA A N 1
ATOM 1890 C CA . ALA A 1 266 ? 15.218 -40.369 9.331 1.00 17.97 273 ALA A CA 1
ATOM 1891 C C . ALA A 1 266 ? 15.182 -39.162 8.395 1.00 19.05 273 ALA A C 1
ATOM 1892 O O . ALA A 1 266 ? 14.337 -38.292 8.581 1.00 20.01 273 ALA A O 1
ATOM 1894 N N . VAL A 1 267 ? 16.055 -39.107 7.394 1.00 14.90 274 VAL A N 1
ATOM 1895 C CA . VAL A 1 267 ? 16.114 -37.946 6.494 1.00 15.29 274 VAL A CA 1
ATOM 1896 C C . VAL A 1 267 ? 15.116 -38.016 5.320 1.00 19.03 274 VAL A C 1
ATOM 1897 O O . VAL A 1 267 ? 15.092 -37.090 4.499 1.00 19.38 274 VAL A O 1
ATOM 1901 N N . GLN A 1 268 ? 14.274 -39.077 5.255 1.00 15.48 275 GLN A N 1
ATOM 1902 C CA . GLN A 1 268 ? 13.248 -39.191 4.195 1.00 14.88 275 GLN A CA 1
ATOM 1903 C C . GLN A 1 268 ? 12.110 -38.215 4.439 1.00 17.77 275 GLN A C 1
ATOM 1904 O O . GLN A 1 268 ? 11.985 -37.709 5.553 1.00 15.39 275 GLN A O 1
ATOM 1910 N N . ALA A 1 269 ? 11.340 -37.885 3.394 1.00 15.96 276 ALA A N 1
ATOM 1911 C CA . ALA A 1 269 ? 10.268 -36.874 3.452 1.00 16.04 276 ALA A CA 1
ATOM 1912 C C . ALA A 1 269 ? 9.257 -37.072 4.588 1.00 17.94 276 ALA A C 1
ATOM 1913 O O . ALA A 1 269 ? 8.997 -36.141 5.333 1.00 16.89 276 ALA A O 1
ATOM 1915 N N . GLU A 1 270 ? 8.735 -38.304 4.749 1.00 14.79 277 GLU A N 1
ATOM 1916 C CA . GLU A 1 270 ? 7.688 -38.557 5.746 1.00 14.96 277 GLU A CA 1
ATOM 1917 C C . GLU A 1 270 ? 8.164 -38.394 7.179 1.00 17.21 277 GLU A C 1
ATOM 1918 O O . GLU A 1 270 ? 7.491 -37.655 7.911 1.00 15.70 277 GLU A O 1
ATOM 1924 N N . PRO A 1 271 ? 9.287 -38.992 7.635 1.00 15.05 278 PRO A N 1
ATOM 1925 C CA . PRO A 1 271 ? 9.693 -38.751 9.043 1.00 14.34 278 PRO A CA 1
ATOM 1926 C C . PRO A 1 271 ? 10.050 -37.272 9.288 1.00 17.79 278 PRO A C 1
ATOM 1927 O O . PRO A 1 271 ? 9.768 -36.732 10.352 1.00 13.43 278 PRO A O 1
ATOM 1931 N N . GLN A 1 272 ? 10.666 -36.607 8.295 1.00 15.90 279 GLN A N 1
ATOM 1932 C CA . GLN A 1 272 ? 11.023 -35.181 8.399 1.00 15.87 279 GLN A CA 1
ATOM 1933 C C . GLN A 1 272 ? 9.725 -34.350 8.590 1.00 19.42 279 GLN A C 1
ATOM 1934 O O . GLN A 1 272 ? 9.688 -33.464 9.438 1.00 19.16 279 GLN A O 1
ATOM 1940 N N . ALA A 1 273 ? 8.671 -34.682 7.869 1.00 17.33 280 ALA A N 1
ATOM 1941 C CA . ALA A 1 273 ? 7.361 -34.005 8.008 1.00 16.31 280 ALA A CA 1
ATOM 1942 C C . ALA A 1 273 ? 6.745 -34.282 9.372 1.00 19.77 280 ALA A C 1
ATOM 1943 O O . ALA A 1 273 ? 6.194 -33.370 10.001 1.00 20.25 280 ALA A O 1
ATOM 1945 N N . GLU A 1 274 ? 6.896 -35.514 9.885 1.00 18.14 281 GLU A N 1
ATOM 1946 C CA . GLU A 1 274 ? 6.392 -35.852 11.208 1.00 17.12 281 GLU A CA 1
ATOM 1947 C C . GLU A 1 274 ? 7.097 -35.067 12.313 1.00 19.64 281 GLU A C 1
ATOM 1948 O O . GLU A 1 274 ? 6.467 -34.729 13.333 1.00 19.71 281 GLU A O 1
ATOM 1954 N N . LEU A 1 275 ? 8.405 -34.727 12.096 1.00 15.20 282 LEU A N 1
ATOM 1955 C CA . LEU A 1 275 ? 9.118 -33.954 13.113 1.00 15.29 282 LEU A CA 1
ATOM 1956 C C . LEU A 1 275 ? 8.561 -32.543 13.176 1.00 17.03 282 LEU A C 1
ATOM 1957 O O . LEU A 1 275 ? 8.226 -32.059 14.284 1.00 17.16 282 LEU A O 1
ATOM 1962 N N . THR A 1 276 ? 8.394 -31.894 11.995 1.00 13.54 283 THR A N 1
ATOM 1963 C CA . THR A 1 276 ? 7.875 -30.512 11.911 1.00 15.19 283 THR A CA 1
ATOM 1964 C C . THR A 1 276 ? 6.378 -30.445 12.356 1.00 19.59 283 THR A C 1
ATOM 1965 O O . THR A 1 276 ? 5.913 -29.403 12.833 1.00 20.20 283 THR A O 1
ATOM 1969 N N . ARG A 1 277 ? 5.657 -31.563 12.236 1.00 14.24 284 ARG A N 1
ATOM 1970 C CA . ARG A 1 277 ? 4.279 -31.645 12.690 0.86 12.88 284 ARG A CA 1
ATOM 1971 C C . ARG A 1 277 ? 4.238 -31.467 14.221 1.00 20.48 284 ARG A C 1
ATOM 1972 O O . ARG A 1 277 ? 3.328 -30.816 14.722 1.00 22.40 284 ARG A O 1
ATOM 1980 N N . VAL A 1 278 ? 5.160 -32.057 14.948 1.00 17.13 285 VAL A N 1
ATOM 1981 C CA . VAL A 1 278 ? 5.070 -32.042 16.408 1.00 19.31 285 VAL A CA 1
ATOM 1982 C C . VAL A 1 278 ? 5.851 -30.879 17.081 1.00 23.44 285 VAL A C 1
ATOM 1983 O O . VAL A 1 278 ? 5.545 -30.514 18.211 1.00 23.74 285 VAL A O 1
ATOM 1987 N N . ILE A 1 279 ? 6.831 -30.312 16.398 1.00 17.67 286 ILE A N 1
ATOM 1988 C CA . ILE A 1 279 ? 7.654 -29.238 16.959 1.00 16.56 286 ILE A CA 1
ATOM 1989 C C . ILE A 1 279 ? 8.013 -28.259 15.844 1.00 20.58 286 ILE A C 1
ATOM 1990 O O . ILE A 1 279 ? 8.276 -28.665 14.711 1.00 20.75 286 ILE A O 1
ATOM 1995 N N . ALA A 1 280 ? 8.047 -26.983 16.170 1.00 18.79 287 ALA A N 1
ATOM 1996 C CA . ALA A 1 280 ? 8.259 -25.925 15.185 1.00 20.45 287 ALA A CA 1
ATOM 1997 C C . ALA A 1 280 ? 9.715 -25.728 14.737 1.00 20.82 287 ALA A C 1
ATOM 1998 O O . ALA A 1 280 ? 10.299 -24.642 14.900 1.00 21.39 287 ALA A O 1
ATOM 2000 N N . TYR A 1 281 ? 10.302 -26.797 14.191 1.00 14.16 288 TYR A N 1
ATOM 2001 C CA . TYR A 1 281 ? 11.629 -26.763 13.587 1.00 13.02 288 TYR A CA 1
ATOM 2002 C C . TYR A 1 281 ? 11.423 -27.267 12.161 1.00 17.94 288 TYR A C 1
ATOM 2003 O O . TYR A 1 281 ? 10.517 -28.060 11.933 1.00 20.14 288 TYR A O 1
ATOM 2012 N N . GLY A 1 282 ? 12.240 -26.795 11.232 1.00 16.78 289 GLY A N 1
ATOM 2013 C CA . GLY A 1 282 ? 12.072 -27.045 9.808 1.00 16.69 289 GLY A CA 1
ATOM 2014 C C . GLY A 1 282 ? 12.816 -28.220 9.226 1.00 19.07 289 GLY A C 1
ATOM 2015 O O . GLY A 1 282 ? 13.889 -28.566 9.693 1.00 17.33 289 GLY A O 1
ATOM 2016 N N . PRO A 1 283 ? 12.287 -28.816 8.147 1.00 17.76 290 PRO A N 1
ATOM 2017 C CA . PRO A 1 283 ? 12.995 -29.953 7.522 1.00 16.37 290 PRO A CA 1
ATOM 2018 C C . PRO A 1 283 ? 14.080 -29.485 6.541 1.00 19.47 290 PRO A C 1
ATOM 2019 O O . PRO A 1 283 ? 14.062 -28.339 6.054 1.00 20.87 290 PRO A O 1
ATOM 2023 N N . THR A 1 284 ? 14.991 -30.387 6.202 1.00 14.48 291 THR A N 1
ATOM 2024 C CA . THR A 1 284 ? 15.950 -30.128 5.132 1.00 15.13 291 THR A CA 1
ATOM 2025 C C . THR A 1 284 ? 15.468 -30.843 3.870 1.00 17.24 291 THR A C 1
ATOM 2026 O O . THR A 1 284 ? 15.844 -30.474 2.764 1.00 16.45 291 THR A O 1
ATOM 2030 N N . ASN A 1 285 ? 14.642 -31.877 4.044 1.00 14.48 292 ASN A N 1
ATOM 2031 C CA . ASN A 1 285 ? 14.124 -32.632 2.899 1.00 15.02 292 ASN A CA 1
ATOM 2032 C C . ASN A 1 285 ? 13.080 -31.772 2.187 1.00 17.87 292 ASN A C 1
ATOM 2033 O O . ASN A 1 285 ? 12.048 -31.420 2.780 1.00 16.75 292 ASN A O 1
ATOM 2038 N N . VAL A 1 286 ? 13.346 -31.440 0.913 1.00 16.67 293 VAL A N 1
ATOM 2039 C CA . VAL A 1 286 ? 12.469 -30.541 0.135 1.00 18.01 293 VAL A CA 1
ATOM 2040 C C . VAL A 1 286 ? 11.043 -31.092 -0.083 1.00 23.44 293 VAL A C 1
ATOM 2041 O O . VAL A 1 286 ? 10.124 -30.308 -0.313 1.00 23.03 293 VAL A O 1
ATOM 2045 N N . ASP A 1 287 ? 10.867 -32.421 -0.035 1.00 19.09 294 ASP A N 1
ATOM 2046 C CA . ASP A 1 287 ? 9.564 -33.062 -0.212 1.00 19.01 294 ASP A CA 1
ATOM 2047 C C . ASP A 1 287 ? 8.746 -33.171 1.103 1.00 21.40 294 ASP A C 1
ATOM 2048 O O . ASP A 1 287 ? 7.610 -33.653 1.086 1.00 21.73 294 ASP A O 1
ATOM 2053 N N . ALA A 1 288 ? 9.301 -32.695 2.230 1.00 16.83 295 ALA A N 1
ATOM 2054 C CA . ALA A 1 288 ? 8.591 -32.717 3.502 1.00 16.54 295 ALA A CA 1
ATOM 2055 C C . ALA A 1 288 ? 7.525 -31.628 3.645 1.00 23.29 295 ALA A C 1
ATOM 2056 O O . ALA A 1 288 ? 6.473 -31.919 4.215 1.00 23.14 295 ALA A O 1
ATOM 2058 N N . LEU A 1 289 ? 7.775 -30.388 3.186 1.00 24.81 296 LEU A N 1
ATOM 2059 C CA . LEU A 1 289 ? 6.776 -29.334 3.449 1.00 29.01 296 LEU A CA 1
ATOM 2060 C C . LEU A 1 289 ? 5.383 -29.537 2.787 1.00 30.68 296 LEU A C 1
ATOM 2061 O O . LEU A 1 289 ? 4.363 -29.198 3.419 1.00 28.46 296 LEU A O 1
ATOM 2066 N N . ARG A 1 290 ? 5.319 -30.139 1.581 1.00 28.84 297 ARG A N 1
ATOM 2067 C CA . ARG A 1 290 ? 4.035 -30.430 0.925 0.78 28.11 297 ARG A CA 1
ATOM 2068 C C . ARG A 1 290 ? 3.188 -31.425 1.752 1.00 29.52 297 ARG A C 1
ATOM 2069 O O . ARG A 1 290 ? 1.981 -31.520 1.536 1.00 29.33 297 ARG A O 1
ATOM 2077 N N . LEU A 1 291 ? 3.819 -32.161 2.703 1.00 22.16 298 LEU A N 1
ATOM 2078 C CA . LEU A 1 291 ? 3.095 -33.107 3.561 1.00 21.79 298 LEU A CA 1
ATOM 2079 C C . LEU A 1 291 ? 2.493 -32.440 4.780 1.00 28.42 298 LEU A C 1
ATOM 2080 O O . LEU A 1 291 ? 1.644 -33.018 5.464 1.00 29.45 298 LEU A O 1
ATOM 2085 N N . LEU A 1 292 ? 2.938 -31.226 5.058 1.00 26.20 299 LEU A N 1
ATOM 2086 C CA . LEU A 1 292 ? 2.496 -30.489 6.234 1.00 27.09 299 LEU A CA 1
ATOM 2087 C C . LEU A 1 292 ? 1.470 -29.393 5.943 1.00 29.14 299 LEU A C 1
ATOM 2088 O O . LEU A 1 292 ? 1.252 -28.987 4.796 1.00 25.13 299 LEU A O 1
ATOM 2093 N N . ASP A 1 293 ? 0.821 -28.952 7.015 1.00 27.85 300 ASP A N 1
ATOM 2094 C CA . ASP A 1 293 ? -0.147 -27.869 6.974 1.00 27.15 300 ASP A CA 1
ATOM 2095 C C . ASP A 1 293 ? 0.634 -26.660 6.417 1.00 27.51 300 ASP A C 1
ATOM 2096 O O . ASP A 1 293 ? 1.716 -26.376 6.920 1.00 26.23 300 ASP A O 1
ATOM 2101 N N . PRO A 1 294 ? 0.150 -25.952 5.365 1.00 25.00 301 PRO A N 1
ATOM 2102 C CA . PRO A 1 294 ? 0.923 -24.789 4.844 1.00 24.31 301 PRO A CA 1
ATOM 2103 C C . PRO A 1 294 ? 1.256 -23.729 5.892 1.00 26.22 301 PRO A C 1
ATOM 2104 O O . PRO A 1 294 ? 2.229 -22.998 5.730 1.00 25.34 301 PRO A O 1
ATOM 2108 N N . ALA A 1 295 ? 0.461 -23.636 6.970 1.00 23.50 302 ALA A N 1
ATOM 2109 C CA . ALA A 1 295 ? 0.713 -22.657 8.031 1.00 24.63 302 ALA A CA 1
ATOM 2110 C C . ALA A 1 295 ? 2.039 -22.855 8.799 1.00 30.06 302 ALA A C 1
ATOM 2111 O O . ALA A 1 295 ? 2.540 -21.891 9.389 1.00 28.20 302 ALA A O 1
ATOM 2113 N N . VAL A 1 296 ? 2.602 -24.101 8.794 1.00 28.49 303 VAL A N 1
ATOM 2114 C CA . VAL A 1 296 ? 3.850 -24.398 9.533 1.00 29.24 303 VAL A CA 1
ATOM 2115 C C . VAL A 1 296 ? 5.027 -23.553 9.001 1.00 33.12 303 VAL A C 1
ATOM 2116 O O . VAL A 1 296 ? 5.904 -23.154 9.766 1.00 32.96 303 VAL A O 1
ATOM 2120 N N . ALA A 1 297 ? 5.011 -23.273 7.686 1.00 28.85 304 ALA A N 1
ATOM 2121 C CA . ALA A 1 297 ? 6.001 -22.481 6.972 1.00 27.99 304 ALA A CA 1
ATOM 2122 C C . ALA A 1 297 ? 6.292 -21.176 7.707 1.00 29.87 304 ALA A C 1
ATOM 2123 O O . ALA A 1 297 ? 7.454 -20.851 7.929 1.00 28.16 304 ALA A O 1
ATOM 2125 N N . LYS A 1 298 ? 5.229 -20.459 8.133 1.00 26.27 305 LYS A N 1
ATOM 2126 C CA . LYS A 1 298 ? 5.306 -19.154 8.797 1.00 25.37 305 LYS A CA 1
ATOM 2127 C C . LYS A 1 298 ? 6.034 -19.182 10.168 1.00 26.69 305 LYS A C 1
ATOM 2128 O O . LYS A 1 298 ? 6.413 -18.130 10.676 1.00 25.55 305 LYS A O 1
ATOM 2134 N N . ASP A 1 299 ? 6.193 -20.370 10.770 1.00 23.15 306 ASP A N 1
ATOM 2135 C CA . ASP A 1 299 ? 6.843 -20.563 12.076 1.00 24.43 306 ASP A CA 1
ATOM 2136 C C . ASP A 1 299 ? 8.294 -21.024 11.940 1.00 27.75 306 ASP A C 1
ATOM 2137 O O . ASP A 1 299 ? 8.927 -21.339 12.950 1.00 27.94 306 ASP A O 1
ATOM 2142 N N . LEU A 1 300 ? 8.824 -21.018 10.704 1.00 24.61 307 LEU A N 1
ATOM 2143 C CA . LEU A 1 300 ? 10.181 -21.475 10.356 1.00 23.69 307 LEU A CA 1
ATOM 2144 C C . LEU A 1 300 ? 11.165 -20.335 10.050 1.00 24.24 307 LEU A C 1
ATOM 2145 O O . LEU A 1 300 ? 10.766 -19.293 9.525 1.00 21.26 307 LEU A O 1
ATOM 2150 N N . PRO A 1 301 ? 12.479 -20.558 10.300 1.00 21.02 308 PRO A N 1
ATOM 2151 C CA . PRO A 1 301 ? 13.474 -19.490 10.049 1.00 21.10 308 PRO A CA 1
ATOM 2152 C C . PRO A 1 301 ? 13.581 -19.028 8.596 1.00 24.54 308 PRO A C 1
ATOM 2153 O O . PRO A 1 301 ? 13.882 -17.865 8.389 1.00 25.20 308 PRO A O 1
ATOM 2157 N N . SER A 1 302 ? 13.359 -19.930 7.630 1.00 23.82 309 SER A N 1
ATOM 2158 C CA . SER A 1 302 ? 13.421 -19.658 6.174 1.00 25.63 309 SER A CA 1
ATOM 2159 C C . SER A 1 302 ? 12.292 -18.741 5.656 1.00 29.69 309 SER A C 1
ATOM 2160 O O . SER A 1 302 ? 12.423 -18.155 4.574 1.00 29.32 309 SER A O 1
ATOM 2163 N N . TYR A 1 303 ? 11.182 -18.627 6.411 1.00 26.10 310 TYR A N 1
ATOM 2164 C CA . TYR A 1 303 ? 10.074 -17.753 6.012 1.00 24.65 310 TYR A CA 1
ATOM 2165 C C . TYR A 1 303 ? 10.626 -16.334 5.768 1.00 27.88 310 TYR A C 1
ATOM 2166 O O . TYR A 1 303 ? 11.249 -15.777 6.668 1.00 25.39 310 TYR A O 1
ATOM 2175 N N . PRO A 1 304 ? 10.480 -15.747 4.554 1.00 25.33 311 PRO A N 1
ATOM 2176 C CA . PRO A 1 304 ? 11.120 -14.444 4.286 1.00 25.37 311 PRO A CA 1
ATOM 2177 C C . PRO A 1 304 ? 10.869 -13.345 5.313 1.00 28.80 311 PRO A C 1
ATOM 2178 O O . PRO A 1 304 ? 11.832 -12.656 5.688 1.00 28.95 311 PRO A O 1
ATOM 2182 N N . ALA A 1 305 ? 9.613 -13.199 5.794 1.00 25.23 312 ALA A N 1
ATOM 2183 C CA . ALA A 1 305 ? 9.259 -12.198 6.809 1.00 25.34 312 ALA A CA 1
ATOM 2184 C C . ALA A 1 305 ? 10.001 -12.443 8.127 1.00 27.35 312 ALA A C 1
ATOM 2185 O O . ALA A 1 305 ? 10.326 -11.482 8.829 1.00 28.89 312 ALA A O 1
ATOM 2187 N N . ASN A 1 306 ? 10.338 -13.718 8.415 1.00 22.47 313 ASN A N 1
ATOM 2188 C CA . ASN A 1 306 ? 11.103 -14.082 9.602 1.00 20.38 313 ASN A CA 1
ATOM 2189 C C . ASN A 1 306 ? 12.608 -13.870 9.372 1.00 23.79 313 ASN A C 1
ATOM 2190 O O . ASN A 1 306 ? 13.269 -13.256 10.206 1.00 20.55 313 ASN A O 1
ATOM 2195 N N . ALA A 1 307 ? 13.144 -14.428 8.260 1.00 22.58 314 ALA A N 1
ATOM 2196 C CA . ALA A 1 307 ? 14.565 -14.379 7.908 1.00 21.86 314 ALA A CA 1
ATOM 2197 C C . ALA A 1 307 ? 15.148 -12.946 7.906 1.00 25.95 314 ALA A C 1
ATOM 2198 O O . ALA A 1 307 ? 16.241 -12.744 8.412 1.00 26.38 314 ALA A O 1
ATOM 2200 N N . LYS A 1 308 ? 14.387 -11.953 7.428 1.00 21.26 315 LYS A N 1
ATOM 2201 C CA . LYS A 1 308 ? 14.848 -10.566 7.345 1.00 21.56 315 LYS A CA 1
ATOM 2202 C C . LYS A 1 308 ? 15.105 -9.874 8.693 1.00 25.00 315 LYS A C 1
ATOM 2203 O O . LYS A 1 308 ? 15.824 -8.862 8.725 1.00 24.64 315 LYS A O 1
ATOM 2209 N N . LEU A 1 309 ? 14.485 -10.385 9.776 1.00 20.94 316 LEU A N 1
ATOM 2210 C CA . LEU A 1 309 ? 14.561 -9.826 11.131 1.00 20.46 316 LEU A CA 1
ATOM 2211 C C . LEU A 1 309 ? 15.695 -10.401 11.988 1.00 22.47 316 LEU A C 1
ATOM 2212 O O . LEU A 1 309 ? 15.978 -9.884 13.088 1.00 20.41 316 LEU A O 1
ATOM 2217 N N . GLY A 1 310 ? 16.321 -11.453 11.490 1.00 19.65 317 GLY A N 1
ATOM 2218 C CA . GLY A 1 310 ? 17.418 -12.111 12.191 1.00 20.17 317 GLY A CA 1
ATOM 2219 C C . GLY A 1 310 ? 18.546 -12.517 11.273 1.00 24.09 317 GLY A C 1
ATOM 2220 O O . GLY A 1 310 ? 18.694 -11.968 10.180 1.00 22.53 317 GLY A O 1
ATOM 2221 N N . ALA A 1 311 ? 19.335 -13.497 11.702 1.00 21.21 318 ALA A N 1
ATOM 2222 C CA . ALA A 1 311 ? 20.487 -13.946 10.938 1.00 20.00 318 ALA A CA 1
ATOM 2223 C C . ALA A 1 311 ? 20.603 -15.464 10.960 1.00 20.61 318 ALA A C 1
ATOM 2224 O O . ALA A 1 311 ? 19.871 -16.144 11.680 1.00 18.72 318 ALA A O 1
ATOM 2226 N N . VAL A 1 312 ? 21.554 -15.985 10.174 1.00 16.87 319 VAL A N 1
ATOM 2227 C CA . VAL A 1 312 ? 21.827 -17.416 10.105 1.00 16.39 319 VAL A CA 1
ATOM 2228 C C . VAL A 1 312 ? 23.206 -17.594 10.771 1.00 19.48 319 VAL A C 1
ATOM 2229 O O . VAL A 1 312 ? 24.133 -16.833 10.479 1.00 20.03 319 VAL A O 1
ATOM 2233 N N . LEU A 1 313 ? 23.339 -18.581 11.652 1.00 15.47 320 LEU A N 1
ATOM 2234 C CA . LEU A 1 313 ? 24.613 -18.835 12.310 1.00 15.22 320 LEU A CA 1
ATOM 2235 C C . LEU A 1 313 ? 25.670 -19.166 11.260 1.00 19.31 320 LEU A C 1
ATOM 2236 O O . LEU A 1 313 ? 25.419 -19.963 10.351 1.00 19.54 320 LEU A O 1
ATOM 2241 N N . ASN A 1 314 ? 26.849 -18.527 11.381 1.00 16.94 321 ASN A N 1
ATOM 2242 C CA . ASN A 1 314 ? 27.962 -18.772 10.470 1.00 15.74 321 ASN A CA 1
ATOM 2243 C C . ASN A 1 314 ? 28.861 -19.831 11.130 1.00 19.78 321 ASN A C 1
ATOM 2244 O O . ASN A 1 314 ? 29.628 -19.535 12.046 1.00 18.54 321 ASN A O 1
ATOM 2249 N N . SER A 1 315 ? 28.732 -21.092 10.683 1.00 18.11 322 SER A N 1
ATOM 2250 C CA . SER A 1 315 ? 29.507 -22.180 11.291 1.00 18.43 322 SER A CA 1
ATOM 2251 C C . SER A 1 315 ? 30.986 -22.088 10.933 1.00 20.47 322 SER A C 1
ATOM 2252 O O . SER A 1 315 ? 31.808 -22.591 11.701 1.00 22.43 322 SER A O 1
ATOM 2255 N N . LYS A 1 316 ? 31.337 -21.418 9.814 1.00 16.29 323 LYS A N 1
ATOM 2256 C CA . LYS A 1 316 ? 32.756 -21.205 9.462 1.00 16.56 323 LYS A CA 1
ATOM 2257 C C . LYS A 1 316 ? 33.431 -20.315 10.509 1.00 19.45 323 LYS A C 1
ATOM 2258 O O . LYS A 1 316 ? 34.568 -20.588 10.927 1.00 20.12 323 LYS A O 1
ATOM 2264 N N . TRP A 1 317 ? 32.745 -19.266 10.960 1.00 16.96 324 TRP A N 1
ATOM 2265 C CA . TRP A 1 317 ? 33.315 -18.392 11.993 1.00 17.01 324 TRP A CA 1
ATOM 2266 C C . TRP A 1 317 ? 33.515 -19.179 13.303 1.00 20.83 324 TRP A C 1
ATOM 2267 O O . TRP A 1 317 ? 34.586 -19.087 13.911 1.00 21.42 324 TRP A O 1
ATOM 2278 N N . TRP A 1 318 ? 32.516 -19.963 13.703 1.00 18.19 325 TRP A N 1
ATOM 2279 C CA . TRP A 1 318 ? 32.627 -20.783 14.926 1.00 17.57 325 TRP A CA 1
ATOM 2280 C C . TRP A 1 318 ? 33.697 -21.847 14.819 1.00 22.95 325 TRP A C 1
ATOM 2281 O O . TRP A 1 318 ? 34.434 -22.097 15.770 1.00 19.63 325 TRP A O 1
ATOM 2292 N N . ASN A 1 319 ? 33.834 -22.430 13.623 1.00 21.29 326 ASN A N 1
ATOM 2293 C CA . ASN A 1 319 ? 34.861 -23.427 13.351 1.00 21.17 326 ASN A CA 1
ATOM 2294 C C . ASN A 1 319 ? 36.242 -22.843 13.660 1.00 23.94 326 ASN A C 1
ATOM 2295 O O . ASN A 1 319 ? 37.081 -23.514 14.257 1.00 23.45 326 ASN A O 1
ATOM 2300 N N . ASP A 1 320 ? 36.472 -21.585 13.261 1.00 19.02 327 ASP A N 1
ATOM 2301 C CA . ASP A 1 320 ? 37.753 -20.914 13.451 1.00 19.20 327 ASP A CA 1
ATOM 2302 C C . ASP A 1 320 ? 37.956 -20.285 14.836 1.00 23.16 327 ASP A C 1
ATOM 2303 O O . ASP A 1 320 ? 39.094 -20.070 15.233 1.00 26.44 327 ASP A O 1
ATOM 2308 N N . ASN A 1 321 ? 36.886 -19.954 15.558 1.00 17.70 328 ASN A N 1
ATOM 2309 C CA . ASN A 1 321 ? 37.000 -19.202 16.814 1.00 17.55 328 ASN A CA 1
ATOM 2310 C C . ASN A 1 321 ? 36.448 -19.864 18.066 1.00 20.72 328 ASN A C 1
ATOM 2311 O O . ASN A 1 321 ? 36.607 -19.278 19.147 1.00 20.17 328 ASN A O 1
ATOM 2316 N N . TYR A 1 322 ? 35.784 -21.030 17.952 1.00 18.76 329 TYR A N 1
ATOM 2317 C CA . TYR A 1 322 ? 35.145 -21.664 19.115 1.00 17.57 329 TYR A CA 1
ATOM 2318 C C . TYR A 1 322 ? 36.075 -21.849 20.330 1.00 18.59 329 TYR A C 1
ATOM 2319 O O . TYR A 1 322 ? 35.671 -21.503 21.433 1.00 18.57 329 TYR A O 1
ATOM 2328 N N . ASP A 1 323 ? 37.273 -22.420 20.149 1.00 17.13 330 ASP A N 1
ATOM 2329 C CA . ASP A 1 323 ? 38.177 -22.696 21.276 1.00 18.53 330 ASP A CA 1
ATOM 2330 C C . ASP A 1 323 ? 38.537 -21.434 22.058 1.00 22.38 330 ASP A C 1
ATOM 2331 O O . ASP A 1 323 ? 38.417 -21.436 23.288 1.00 21.27 330 ASP A O 1
ATOM 2336 N N . ALA A 1 324 ? 38.892 -20.341 21.356 1.00 18.37 331 ALA A N 1
ATOM 2337 C CA . ALA A 1 324 ? 39.205 -19.064 22.030 1.00 19.55 331 ALA A CA 1
ATOM 2338 C C . ALA A 1 324 ? 37.967 -18.510 22.747 1.00 21.73 331 ALA A C 1
ATOM 2339 O O . ALA A 1 324 ? 38.063 -18.081 23.899 1.00 19.26 331 ALA A O 1
ATOM 2341 N N . VAL A 1 325 ? 36.801 -18.557 22.079 1.00 17.18 332 VAL A N 1
ATOM 2342 C CA . VAL A 1 325 ? 35.560 -18.018 22.645 1.00 16.62 332 VAL A CA 1
ATOM 2343 C C . VAL A 1 325 ? 35.128 -18.816 23.896 1.00 21.15 332 VAL A C 1
ATOM 2344 O O . VAL A 1 325 ? 34.835 -18.208 24.927 1.00 21.82 332 VAL A O 1
ATOM 2348 N N . LYS A 1 326 ? 35.202 -20.148 23.821 1.00 17.99 333 LYS A N 1
ATOM 2349 C CA . LYS A 1 326 ? 34.868 -21.042 24.929 1.00 18.77 333 LYS A CA 1
ATOM 2350 C C . LYS A 1 326 ? 35.717 -20.769 26.171 1.00 23.21 333 LYS A C 1
ATOM 2351 O O . LYS A 1 326 ? 35.170 -20.658 27.267 1.00 21.07 333 LYS A O 1
ATOM 2357 N N . ALA A 1 327 ? 37.057 -20.658 26.007 1.00 20.09 334 ALA A N 1
ATOM 2358 C CA . ALA A 1 327 ? 37.959 -20.376 27.131 1.00 20.45 334 ALA A CA 1
ATOM 2359 C C . ALA A 1 327 ? 37.541 -19.093 27.807 1.00 25.33 334 ALA A C 1
ATOM 2360 O O . ALA A 1 327 ? 37.551 -19.027 29.039 1.00 24.71 334 ALA A O 1
ATOM 2362 N N . GLU A 1 328 ? 37.146 -18.063 27.013 1.00 21.72 335 GLU A N 1
ATOM 2363 C CA . GLU A 1 328 ? 36.709 -16.798 27.588 1.00 21.42 335 GLU A CA 1
ATOM 2364 C C . GLU A 1 328 ? 35.327 -16.914 28.239 1.00 25.95 335 GLU A C 1
ATOM 2365 O O . GLU A 1 328 ? 35.145 -16.431 29.350 1.00 26.89 335 GLU A O 1
ATOM 2371 N N . TRP A 1 329 ? 34.376 -17.549 27.551 1.00 22.27 336 TRP A N 1
ATOM 2372 C CA . TRP A 1 329 ? 32.986 -17.736 28.007 1.00 21.37 336 TRP A CA 1
ATOM 2373 C C . TRP A 1 329 ? 32.916 -18.401 29.380 1.00 26.30 336 TRP A C 1
ATOM 2374 O O . TRP A 1 329 ? 32.152 -17.945 30.230 1.00 26.65 336 TRP A O 1
ATOM 2385 N N . THR A 1 330 ? 33.707 -19.481 29.585 1.00 22.89 337 THR A N 1
ATOM 2386 C CA . THR A 1 330 ? 33.722 -20.197 30.861 1.00 24.16 337 THR A CA 1
ATOM 2387 C C . THR A 1 330 ? 34.091 -19.265 32.032 1.00 28.90 337 THR A C 1
ATOM 2388 O O . THR A 1 330 ? 33.378 -19.240 33.037 1.00 28.72 337 THR A O 1
ATOM 2392 N N . THR A 1 331 ? 35.157 -18.465 31.874 1.00 24.64 338 THR A N 1
ATOM 2393 C CA . THR A 1 331 ? 35.608 -17.505 32.896 1.00 25.60 338 THR A CA 1
ATOM 2394 C C . THR A 1 331 ? 34.550 -16.378 33.036 1.00 28.79 338 THR A C 1
ATOM 2395 O O . THR A 1 331 ? 34.281 -15.915 34.140 1.00 30.64 338 THR A O 1
ATOM 2399 N N . TYR A 1 332 ? 33.945 -15.970 31.918 1.00 22.89 339 TYR A N 1
ATOM 2400 C CA . TYR A 1 332 ? 32.888 -14.953 31.883 1.00 23.24 339 TYR A CA 1
ATOM 2401 C C . TYR A 1 332 ? 31.667 -15.331 32.728 1.00 29.87 339 TYR A C 1
ATOM 2402 O O . TYR A 1 332 ? 31.251 -14.518 33.540 1.00 29.89 339 TYR A O 1
ATOM 2411 N N . ILE A 1 333 ? 31.100 -16.542 32.543 1.00 30.51 340 ILE A N 1
ATOM 2412 C CA . ILE A 1 333 ? 29.908 -16.983 33.301 1.00 31.96 340 ILE A CA 1
ATOM 2413 C C . ILE A 1 333 ? 30.260 -17.353 34.752 1.00 38.76 340 ILE A C 1
ATOM 2414 O O . ILE A 1 333 ? 29.363 -17.360 35.603 1.00 40.18 340 ILE A O 1
ATOM 2419 N N . MET A 1 334 ? 31.554 -17.654 35.033 1.00 34.86 341 MET A N 1
ATOM 2420 C CA . MET A 1 334 ? 32.042 -17.989 36.380 1.00 50.60 341 MET A CA 1
ATOM 2421 C C . MET A 1 334 ? 32.800 -16.800 36.951 1.00 81.38 341 MET A C 1
ATOM 2422 O O . MET A 1 334 ? 32.245 -16.022 37.714 1.00 54.17 341 MET A O 1
ATOM 2427 N N . SER B 1 19 ? 41.898 -28.514 -7.627 1.00 45.35 26 SER B N 1
ATOM 2428 C CA . SER B 1 19 ? 42.207 -29.909 -7.952 1.00 43.04 26 SER B CA 1
ATOM 2429 C C . SER B 1 19 ? 43.470 -30.002 -8.877 1.00 43.54 26 SER B C 1
ATOM 2430 O O . SER B 1 19 ? 44.554 -30.042 -8.292 1.00 45.98 26 SER B O 1
ATOM 2433 N N . HIS B 1 20 ? 43.410 -29.920 -10.267 1.00 35.12 27 HIS B N 1
ATOM 2434 C CA . HIS B 1 20 ? 42.224 -29.899 -11.155 1.00 31.91 27 HIS B CA 1
ATOM 2435 C C . HIS B 1 20 ? 42.535 -30.286 -12.615 1.00 33.40 27 HIS B C 1
ATOM 2436 O O . HIS B 1 20 ? 43.593 -29.981 -13.150 1.00 35.63 27 HIS B O 1
ATOM 2443 N N . MET B 1 21 ? 41.593 -30.979 -13.232 1.00 26.08 28 MET B N 1
ATOM 2444 C CA . MET B 1 21 ? 41.672 -31.429 -14.606 1.00 25.10 28 MET B CA 1
ATOM 2445 C C . MET B 1 21 ? 41.294 -30.294 -15.554 1.00 29.31 28 MET B C 1
ATOM 2446 O O . MET B 1 21 ? 40.177 -29.759 -15.472 1.00 29.96 28 MET B O 1
ATOM 2451 N N . MET B 1 22 ? 42.207 -29.967 -16.472 1.00 26.25 29 MET B N 1
ATOM 2452 C CA . MET B 1 22 ? 42.012 -28.966 -17.522 1.00 27.24 29 MET B CA 1
ATOM 2453 C C . MET B 1 22 ? 41.770 -29.670 -18.847 1.00 33.10 29 MET B C 1
ATOM 2454 O O . MET B 1 22 ? 41.352 -29.053 -19.838 1.00 35.12 29 MET B O 1
ATOM 2459 N N . ALA B 1 23 ? 42.063 -30.969 -18.863 1.00 29.03 30 ALA B N 1
ATOM 2460 C CA . ALA B 1 23 ? 41.850 -31.838 -20.009 1.00 27.05 30 ALA B CA 1
ATOM 2461 C C . ALA B 1 23 ? 40.985 -33.015 -19.540 1.00 27.11 30 ALA B C 1
ATOM 2462 O O . ALA B 1 23 ? 40.644 -33.115 -18.359 1.00 26.89 30 ALA B O 1
ATOM 2464 N N . ASP B 1 24 ? 40.602 -33.874 -20.447 1.00 22.49 31 ASP B N 1
ATOM 2465 C CA . ASP B 1 24 ? 39.879 -35.093 -20.072 1.00 21.92 31 ASP B CA 1
ATOM 2466 C C . ASP B 1 24 ? 40.821 -36.074 -19.367 1.00 25.56 31 ASP B C 1
ATOM 2467 O O . ASP B 1 24 ? 42.023 -36.128 -19.679 1.00 27.18 31 ASP B O 1
ATOM 2472 N N . LEU B 1 25 ? 40.267 -36.857 -18.408 1.00 19.39 32 LEU B N 1
ATOM 2473 C CA . LEU B 1 25 ? 40.975 -37.892 -17.686 1.00 17.27 32 LEU B CA 1
ATOM 2474 C C . LEU B 1 25 ? 40.831 -39.134 -18.543 1.00 21.84 32 LEU B C 1
ATOM 2475 O O . LEU B 1 25 ? 39.725 -39.588 -18.805 1.00 22.39 32 LEU B O 1
ATOM 2480 N N . VAL B 1 26 ? 41.957 -39.658 -19.012 1.00 16.83 33 VAL B N 1
ATOM 2481 C CA . VAL B 1 26 ? 41.941 -40.784 -19.947 1.00 16.54 33 VAL B CA 1
ATOM 2482 C C . VAL B 1 26 ? 42.117 -42.094 -19.225 1.00 18.42 33 VAL B C 1
ATOM 2483 O O . VAL B 1 26 ? 43.132 -42.301 -18.556 1.00 18.06 33 VAL B O 1
ATOM 2487 N N . ILE B 1 27 ? 41.131 -42.990 -19.385 1.00 16.37 34 ILE B N 1
ATOM 2488 C CA . ILE B 1 27 ? 41.138 -44.300 -18.734 1.00 15.19 34 ILE B CA 1
ATOM 2489 C C . ILE B 1 27 ? 41.137 -45.420 -19.784 1.00 21.03 34 ILE B C 1
ATOM 2490 O O . ILE B 1 27 ? 40.233 -45.489 -20.616 1.00 20.92 34 ILE B O 1
ATOM 2495 N N . SER B 1 28 ? 42.149 -46.297 -19.728 1.00 15.68 35 SER B N 1
ATOM 2496 C CA . SER B 1 28 ? 42.282 -47.372 -20.692 1.00 14.39 35 SER B CA 1
ATOM 2497 C C . SER B 1 28 ? 41.723 -48.678 -20.188 1.00 18.33 35 SER B C 1
ATOM 2498 O O . SER B 1 28 ? 42.065 -49.135 -19.083 1.00 16.23 35 SER B O 1
ATOM 2501 N N . SER B 1 29 ? 40.877 -49.291 -21.020 1.00 16.61 36 SER B N 1
ATOM 2502 C CA . SER B 1 29 ? 40.266 -50.570 -20.680 1.00 16.08 36 SER B CA 1
ATOM 2503 C C . SER B 1 29 ? 40.150 -51.531 -21.875 1.00 19.61 36 SER B C 1
ATOM 2504 O O . SER B 1 29 ? 40.987 -51.491 -22.782 1.00 17.80 36 SER B O 1
ATOM 2507 N N . TYR B 1 30 ? 39.174 -52.455 -21.830 1.00 15.63 37 TYR B N 1
ATOM 2508 C CA . TYR B 1 30 ? 39.153 -53.525 -22.820 1.00 15.85 37 TYR B CA 1
ATOM 2509 C C . TYR B 1 30 ? 38.138 -53.354 -23.941 1.00 22.43 37 TYR B C 1
ATOM 2510 O O . TYR B 1 30 ? 38.051 -54.225 -24.801 1.00 22.69 37 TYR B O 1
ATOM 2519 N N . GLY B 1 31 ? 37.380 -52.271 -23.922 1.00 18.60 38 GLY B N 1
ATOM 2520 C CA . GLY B 1 31 ? 36.336 -51.995 -24.907 1.00 19.07 38 GLY B CA 1
ATOM 2521 C C . GLY B 1 31 ? 35.108 -52.863 -24.719 1.00 20.27 38 GLY B C 1
ATOM 2522 O O . GLY B 1 31 ? 34.982 -53.612 -23.736 1.00 19.66 38 GLY B O 1
ATOM 2523 N N . GLY B 1 32 ? 34.208 -52.756 -25.673 1.00 16.99 39 GLY B N 1
ATOM 2524 C CA . GLY B 1 32 ? 32.986 -53.556 -25.717 1.00 16.95 39 GLY B CA 1
ATOM 2525 C C . GLY B 1 32 ? 32.106 -53.409 -24.494 1.00 18.44 39 GLY B C 1
ATOM 2526 O O . GLY B 1 32 ? 32.106 -52.370 -23.830 1.00 16.54 39 GLY B O 1
ATOM 2527 N N . SER B 1 33 ? 31.387 -54.481 -24.168 1.00 17.06 40 SER B N 1
ATOM 2528 C CA . SER B 1 33 ? 30.417 -54.540 -23.065 1.00 17.59 40 SER B CA 1
ATOM 2529 C C . SER B 1 33 ? 31.031 -54.284 -21.705 1.00 19.01 40 SER B C 1
ATOM 2530 O O . SER B 1 33 ? 30.365 -53.658 -20.851 1.00 17.32 40 SER B O 1
ATOM 2533 N N . PHE B 1 34 ? 32.293 -54.732 -21.479 1.00 16.65 41 PHE B N 1
ATOM 2534 C CA . PHE B 1 34 ? 32.903 -54.433 -20.178 1.00 16.82 41 PHE B CA 1
ATOM 2535 C C . PHE B 1 34 ? 33.166 -52.942 -20.043 1.00 20.05 41 PHE B C 1
ATOM 2536 O O . PHE B 1 34 ? 32.897 -52.381 -18.986 1.00 19.60 41 PHE B O 1
ATOM 2544 N N . GLN B 1 35 ? 33.719 -52.304 -21.085 1.00 17.97 42 GLN B N 1
ATOM 2545 C CA . GLN B 1 35 ? 33.969 -50.858 -21.061 1.00 16.71 42 GLN B CA 1
ATOM 2546 C C . GLN B 1 35 ? 32.631 -50.095 -20.907 1.00 20.73 42 GLN B C 1
ATOM 2547 O O . GLN B 1 35 ? 32.593 -49.095 -20.199 1.00 20.90 42 GLN B O 1
ATOM 2553 N N . ASP B 1 36 ? 31.554 -50.567 -21.555 1.00 18.89 43 ASP B N 1
ATOM 2554 C CA . ASP B 1 36 ? 30.211 -49.975 -21.429 1.00 18.82 43 ASP B CA 1
ATOM 2555 C C . ASP B 1 36 ? 29.791 -50.018 -19.943 1.00 21.65 43 ASP B C 1
ATOM 2556 O O . ASP B 1 36 ? 29.332 -49.009 -19.406 1.00 21.04 43 ASP B O 1
ATOM 2561 N N . ALA B 1 37 ? 29.992 -51.165 -19.281 1.00 16.70 44 ALA B N 1
ATOM 2562 C CA . ALA B 1 37 ? 29.682 -51.354 -17.854 1.00 16.06 44 ALA B CA 1
ATOM 2563 C C . ALA B 1 37 ? 30.520 -50.390 -16.985 1.00 17.56 44 ALA B C 1
ATOM 2564 O O . ALA B 1 37 ? 29.991 -49.780 -16.072 1.00 16.58 44 ALA B O 1
ATOM 2566 N N . GLN B 1 38 ? 31.832 -50.262 -17.279 1.00 14.79 45 GLN B N 1
ATOM 2567 C CA . GLN B 1 38 ? 32.699 -49.315 -16.557 1.00 14.70 45 GLN B CA 1
ATOM 2568 C C . GLN B 1 38 ? 32.261 -47.879 -16.779 1.00 15.38 45 GLN B C 1
ATOM 2569 O O . GLN B 1 38 ? 32.325 -47.084 -15.853 1.00 13.54 45 GLN B O 1
ATOM 2575 N N . THR B 1 39 ? 31.804 -47.545 -17.978 1.00 14.88 46 THR B N 1
ATOM 2576 C CA . THR B 1 39 ? 31.326 -46.184 -18.277 1.00 15.04 46 THR B CA 1
ATOM 2577 C C . THR B 1 39 ? 30.063 -45.844 -17.434 1.00 20.38 46 THR B C 1
ATOM 2578 O O . THR B 1 39 ? 29.976 -44.771 -16.835 1.00 20.75 46 THR B O 1
ATOM 2582 N N . LYS B 1 40 ? 29.135 -46.788 -17.356 1.00 15.53 47 LYS B N 1
ATOM 2583 C CA . LYS B 1 40 ? 27.891 -46.639 -16.616 1.00 17.47 47 LYS B CA 1
ATOM 2584 C C . LYS B 1 40 ? 28.133 -46.610 -15.090 1.00 19.21 47 LYS B C 1
ATOM 2585 O O . LYS B 1 40 ? 27.512 -45.804 -14.396 1.00 17.79 47 LYS B O 1
ATOM 2591 N N . ALA B 1 41 ? 29.010 -47.493 -14.574 1.00 15.82 48 ALA B N 1
ATOM 2592 C CA . ALA B 1 41 ? 29.262 -47.562 -13.130 1.00 16.01 48 ALA B CA 1
ATOM 2593 C C . ALA B 1 41 ? 30.291 -46.575 -12.602 1.00 18.11 48 ALA B C 1
ATOM 2594 O O . ALA B 1 41 ? 30.151 -46.094 -11.472 1.00 17.44 48 ALA B O 1
ATOM 2596 N N . TYR B 1 42 ? 31.356 -46.341 -13.368 1.00 13.93 49 TYR B N 1
ATOM 2597 C CA . TYR B 1 42 ? 32.479 -45.560 -12.894 1.00 14.52 49 TYR B CA 1
ATOM 2598 C C . TYR B 1 42 ? 32.722 -44.257 -13.605 1.00 19.73 49 TYR B C 1
ATOM 2599 O O . TYR B 1 42 ? 32.816 -43.230 -12.946 1.00 18.28 49 TYR B O 1
ATOM 2608 N N . PHE B 1 43 ? 32.883 -44.301 -14.943 1.00 14.95 50 PHE B N 1
ATOM 2609 C CA . PHE B 1 43 ? 33.289 -43.115 -15.691 1.00 16.36 50 PHE B CA 1
ATOM 2610 C C . PHE B 1 43 ? 32.274 -41.978 -15.670 1.00 21.01 50 PHE B C 1
ATOM 2611 O O . PHE B 1 43 ? 32.634 -40.857 -15.257 1.00 21.29 50 PHE B O 1
ATOM 2619 N N . ASP B 1 44 ? 31.013 -42.247 -16.069 1.00 17.61 51 ASP B N 1
ATOM 2620 C CA . ASP B 1 44 ? 29.958 -41.211 -16.077 1.00 17.49 51 ASP B CA 1
ATOM 2621 C C . ASP B 1 44 ? 29.599 -40.761 -14.660 1.00 19.76 51 ASP B C 1
ATOM 2622 O O . ASP B 1 44 ? 29.660 -39.554 -14.415 1.00 18.50 51 ASP B O 1
ATOM 2627 N N . PRO B 1 45 ? 29.436 -41.685 -13.672 1.00 16.75 52 PRO B N 1
ATOM 2628 C CA . PRO B 1 45 ? 29.214 -41.229 -12.286 1.00 17.56 52 PRO B CA 1
ATOM 2629 C C . PRO B 1 45 ? 30.349 -40.367 -11.741 1.00 19.36 52 PRO B C 1
ATOM 2630 O O . PRO B 1 45 ? 30.064 -39.376 -11.077 1.00 19.10 52 PRO B O 1
ATOM 2634 N N . TYR B 1 46 ? 31.626 -40.712 -12.039 1.00 16.26 53 TYR B N 1
ATOM 2635 C CA . TYR B 1 46 ? 32.731 -39.884 -11.573 1.00 16.27 53 TYR B CA 1
ATOM 2636 C C . TYR B 1 46 ? 32.667 -38.491 -12.168 1.00 17.61 53 TYR B C 1
ATOM 2637 O O . TYR B 1 46 ? 32.813 -37.498 -11.439 1.00 16.68 53 TYR B O 1
ATOM 2646 N N . ALA B 1 47 ? 32.377 -38.413 -13.467 1.00 16.81 54 ALA B N 1
ATOM 2647 C CA . ALA B 1 47 ? 32.276 -37.131 -14.192 0.85 15.73 54 ALA B CA 1
ATOM 2648 C C . ALA B 1 47 ? 31.187 -36.255 -13.574 1.00 19.79 54 ALA B C 1
ATOM 2649 O O . ALA B 1 47 ? 31.390 -35.066 -13.328 1.00 20.79 54 ALA B O 1
ATOM 2651 N N . LYS B 1 48 ? 30.069 -36.867 -13.250 1.00 17.23 55 LYS B N 1
ATOM 2652 C CA . LYS B 1 48 ? 28.953 -36.138 -12.668 1.00 19.03 55 LYS B CA 1
ATOM 2653 C C . LYS B 1 48 ? 29.271 -35.662 -11.245 1.00 23.61 55 LYS B C 1
ATOM 2654 O O . LYS B 1 48 ? 28.956 -34.526 -10.900 1.00 24.59 55 LYS B O 1
ATOM 2660 N N . ALA B 1 49 ? 29.881 -36.520 -10.436 1.00 19.94 56 ALA B N 1
ATOM 2661 C CA . ALA B 1 49 ? 30.214 -36.208 -9.055 1.00 19.87 56 ALA B CA 1
ATOM 2662 C C . ALA B 1 49 ? 31.301 -35.153 -8.905 1.00 21.77 56 ALA B C 1
ATOM 2663 O O . ALA B 1 49 ? 31.276 -34.400 -7.931 1.00 20.01 56 ALA B O 1
ATOM 2665 N N . SER B 1 50 ? 32.306 -35.174 -9.793 1.00 19.50 57 SER B N 1
ATOM 2666 C CA . SER B 1 50 ? 33.519 -34.364 -9.688 1.00 18.53 57 SER B CA 1
ATOM 2667 C C . SER B 1 50 ? 33.596 -33.168 -10.608 1.00 21.64 57 SER B C 1
ATOM 2668 O O . SER B 1 50 ? 34.341 -32.231 -10.301 1.00 20.63 57 SER B O 1
ATOM 2671 N N . GLY B 1 51 ? 32.894 -33.224 -11.727 1.00 19.85 58 GLY B N 1
ATOM 2672 C CA . GLY B 1 51 ? 32.984 -32.185 -12.746 1.00 21.31 58 GLY B CA 1
ATOM 2673 C C . GLY B 1 51 ? 34.169 -32.429 -13.680 1.00 25.52 58 GLY B C 1
ATOM 2674 O O . GLY B 1 51 ? 34.481 -31.575 -14.513 1.00 27.56 58 GLY B O 1
ATOM 2675 N N . VAL B 1 52 ? 34.860 -33.584 -13.543 1.00 18.64 59 VAL B N 1
ATOM 2676 C CA . VAL B 1 52 ? 35.972 -33.973 -14.424 1.00 18.44 59 VAL B CA 1
ATOM 2677 C C . VAL B 1 52 ? 35.393 -34.564 -15.695 1.00 23.91 59 VAL B C 1
ATOM 2678 O O . VAL B 1 52 ? 34.432 -35.344 -15.622 1.00 24.30 59 VAL B O 1
ATOM 2682 N N . LYS B 1 53 ? 35.990 -34.263 -16.858 1.00 19.71 60 LYS B N 1
ATOM 2683 C CA . LYS B 1 53 ? 35.585 -34.934 -18.082 1.00 19.81 60 LYS B CA 1
ATOM 2684 C C . LYS B 1 53 ? 36.399 -36.267 -18.132 1.00 22.75 60 LYS B C 1
ATOM 2685 O O . LYS B 1 53 ? 37.624 -36.248 -18.021 1.00 23.03 60 LYS B O 1
ATOM 2691 N N . VAL B 1 54 ? 35.708 -37.404 -18.259 1.00 18.65 61 VAL B N 1
ATOM 2692 C CA . VAL B 1 54 ? 36.318 -38.740 -18.283 1.00 18.98 61 VAL B CA 1
ATOM 2693 C C . VAL B 1 54 ? 36.188 -39.340 -19.673 1.00 22.78 61 VAL B C 1
ATOM 2694 O O . VAL B 1 54 ? 35.089 -39.415 -20.214 1.00 24.11 61 VAL B O 1
ATOM 2698 N N . THR B 1 55 ? 37.315 -39.758 -20.246 1.00 19.62 62 THR B N 1
ATOM 2699 C CA . THR B 1 55 ? 37.325 -40.368 -21.576 1.00 20.47 62 THR B CA 1
ATOM 2700 C C . THR B 1 55 ? 37.879 -41.771 -21.476 1.00 24.13 62 THR B C 1
ATOM 2701 O O . THR B 1 55 ? 39.056 -41.961 -21.163 1.00 23.36 62 THR B O 1
ATOM 2705 N N . GLY B 1 56 ? 37.026 -42.737 -21.763 1.00 22.33 63 GLY B N 1
ATOM 2706 C CA . GLY B 1 56 ? 37.426 -44.130 -21.803 1.00 21.09 63 GLY B CA 1
ATOM 2707 C C . GLY B 1 56 ? 38.049 -44.440 -23.146 1.00 24.26 63 GLY B C 1
ATOM 2708 O O . GLY B 1 56 ? 37.586 -43.968 -24.188 1.00 24.00 63 GLY B O 1
ATOM 2709 N N . THR B 1 57 ? 39.137 -45.189 -23.120 1.00 21.44 64 THR B N 1
ATOM 2710 C CA . THR B 1 57 ? 39.853 -45.628 -24.316 1.00 21.68 64 THR B CA 1
ATOM 2711 C C . THR B 1 57 ? 40.122 -47.138 -24.193 1.00 23.10 64 THR B C 1
ATOM 2712 O O . THR B 1 57 ? 39.862 -47.737 -23.146 1.00 20.49 64 THR B O 1
ATOM 2716 N N . THR B 1 58 ? 40.604 -47.746 -25.272 1.00 20.84 65 THR B N 1
ATOM 2717 C CA . THR B 1 58 ? 40.871 -49.192 -25.273 1.00 19.88 65 THR B CA 1
ATOM 2718 C C . THR B 1 58 ? 42.359 -49.453 -25.408 1.00 23.66 65 THR B C 1
ATOM 2719 O O . THR B 1 58 ? 43.117 -48.516 -25.607 1.00 23.46 65 THR B O 1
ATOM 2723 N N . GLY B 1 59 ? 42.758 -50.726 -25.335 1.00 21.44 66 GLY B N 1
ATOM 2724 C CA . GLY B 1 59 ? 44.140 -51.117 -25.542 1.00 20.85 66 GLY B CA 1
ATOM 2725 C C . GLY B 1 59 ? 44.966 -51.421 -24.320 1.00 21.80 66 GLY B C 1
ATOM 2726 O O . GLY B 1 59 ? 46.158 -51.697 -24.472 1.00 21.60 66 GLY B O 1
ATOM 2727 N N . THR B 1 60 ? 44.365 -51.407 -23.108 1.00 18.26 67 THR B N 1
ATOM 2728 C CA . THR B 1 60 ? 45.144 -51.694 -21.901 1.00 16.99 67 THR B CA 1
ATOM 2729 C C . THR B 1 60 ? 45.850 -53.042 -22.028 1.00 21.02 67 THR B C 1
ATOM 2730 O O . THR B 1 60 ? 45.317 -53.979 -22.624 1.00 20.87 67 THR B O 1
ATOM 2734 N N . GLY B 1 61 ? 47.055 -53.098 -21.514 1.00 18.52 68 GLY B N 1
ATOM 2735 C CA . GLY B 1 61 ? 47.852 -54.305 -21.542 1.00 19.09 68 GLY B CA 1
ATOM 2736 C C . GLY B 1 61 ? 49.274 -53.947 -21.218 1.00 23.66 68 GLY B C 1
ATOM 2737 O O . GLY B 1 61 ? 49.679 -52.791 -21.371 1.00 22.51 68 GLY B O 1
ATOM 2738 N N . TYR B 1 62 ? 50.012 -54.932 -20.724 1.00 21.44 69 TYR B N 1
ATOM 2739 C CA . TYR B 1 62 ? 51.411 -54.759 -20.363 1.00 21.61 69 TYR B CA 1
ATOM 2740 C C . TYR B 1 62 ? 52.270 -54.182 -21.503 1.00 25.82 69 TYR B C 1
ATOM 2741 O O . TYR B 1 62 ? 52.986 -53.197 -21.282 1.00 25.26 69 TYR B O 1
ATOM 2750 N N . ALA B 1 63 ? 52.195 -54.774 -22.699 1.00 23.91 70 ALA B N 1
ATOM 2751 C CA . ALA B 1 63 ? 52.995 -54.334 -23.847 1.00 25.08 70 ALA B CA 1
ATOM 2752 C C . ALA B 1 63 ? 52.780 -52.833 -24.187 1.00 27.88 70 ALA B C 1
ATOM 2753 O O . ALA B 1 63 ? 53.747 -52.098 -24.347 1.00 26.58 70 ALA B O 1
ATOM 2755 N N . LYS B 1 64 ? 51.521 -52.384 -24.256 1.00 25.27 71 LYS B N 1
ATOM 2756 C CA . LYS B 1 64 ? 51.165 -51.013 -24.592 1.00 25.68 71 LYS B CA 1
ATOM 2757 C C . LYS B 1 64 ? 51.576 -50.042 -23.470 1.00 27.53 71 LYS B C 1
ATOM 2758 O O . LYS B 1 64 ? 52.067 -48.942 -23.761 1.00 27.12 71 LYS B O 1
ATOM 2764 N N . VAL B 1 65 ? 51.364 -50.436 -22.194 1.00 21.27 72 VAL B N 1
ATOM 2765 C CA . VAL B 1 65 ? 51.749 -49.597 -21.051 1.00 19.54 72 VAL B CA 1
ATOM 2766 C C . VAL B 1 65 ? 53.277 -49.426 -21.084 1.00 23.96 72 VAL B C 1
ATOM 2767 O O . VAL B 1 65 ? 53.774 -48.294 -20.972 1.00 23.08 72 VAL B O 1
ATOM 2771 N N . LYS B 1 66 ? 54.004 -50.543 -21.300 1.00 22.01 73 LYS B N 1
ATOM 2772 C CA . LYS B 1 66 ? 55.491 -50.555 -21.400 1.00 21.96 73 LYS B CA 1
ATOM 2773 C C . LYS B 1 66 ? 55.988 -49.590 -22.477 1.00 27.67 73 LYS B C 1
ATOM 2774 O O . LYS B 1 66 ? 56.815 -48.721 -22.190 1.00 28.51 73 LYS B O 1
ATOM 2780 N N . ALA B 1 67 ? 55.459 -49.725 -23.701 1.00 25.04 74 ALA B N 1
ATOM 2781 C CA . ALA B 1 67 ? 55.825 -48.889 -24.839 1.00 25.42 74 ALA B CA 1
ATOM 2782 C C . ALA B 1 67 ? 55.573 -47.401 -24.567 1.00 27.73 74 ALA B C 1
ATOM 2783 O O . ALA B 1 67 ? 56.479 -46.601 -24.830 1.00 26.15 74 ALA B O 1
ATOM 2785 N N . MET B 1 68 ? 54.416 -47.027 -23.961 1.00 23.78 75 MET B N 1
ATOM 2786 C CA . MET B 1 68 ? 54.139 -45.611 -23.745 1.00 24.95 75 MET B CA 1
ATOM 2787 C C . MET B 1 68 ? 54.944 -45.027 -22.578 1.00 32.56 75 MET B C 1
ATOM 2788 O O . MET B 1 68 ? 55.475 -43.928 -22.726 1.00 32.49 75 MET B O 1
ATOM 2793 N N . VAL B 1 69 ? 55.110 -45.776 -21.472 1.00 30.54 76 VAL B N 1
ATOM 2794 C CA . VAL B 1 69 ? 55.909 -45.287 -20.353 1.00 31.64 76 VAL B CA 1
ATOM 2795 C C . VAL B 1 69 ? 57.383 -45.088 -20.817 1.00 37.88 76 VAL B C 1
ATOM 2796 O O . VAL B 1 69 ? 57.940 -44.005 -20.625 1.00 37.34 76 VAL B O 1
ATOM 2800 N N . GLU B 1 70 ? 57.952 -46.080 -21.519 1.00 34.44 77 GLU B N 1
ATOM 2801 C CA . GLU B 1 70 ? 59.347 -46.032 -21.976 1.00 35.46 77 GLU B CA 1
ATOM 2802 C C . GLU B 1 70 ? 59.628 -44.998 -23.065 1.00 42.08 77 GLU B C 1
ATOM 2803 O O . GLU B 1 70 ? 60.753 -44.480 -23.133 1.00 43.24 77 GLU B O 1
ATOM 2809 N N . SER B 1 71 ? 58.627 -44.678 -23.894 1.00 37.20 78 SER B N 1
ATOM 2810 C CA . SER B 1 71 ? 58.776 -43.682 -24.963 1.00 37.10 78 SER B CA 1
ATOM 2811 C C . SER B 1 71 ? 58.702 -42.252 -24.402 1.00 40.81 78 SER B C 1
ATOM 2812 O O . SER B 1 71 ? 59.113 -41.315 -25.087 1.00 41.34 78 SER B O 1
ATOM 2815 N N . GLY B 1 72 ? 58.113 -42.111 -23.213 1.00 36.59 79 GLY B N 1
ATOM 2816 C CA . GLY B 1 72 ? 57.881 -40.839 -22.550 1.00 36.74 79 GLY B CA 1
ATOM 2817 C C . GLY B 1 72 ? 56.641 -40.164 -23.096 1.00 41.86 79 GLY B C 1
ATOM 2818 O O . GLY B 1 72 ? 56.420 -38.983 -22.822 1.00 44.51 79 GLY B O 1
ATOM 2819 N N . ASN B 1 73 ? 55.824 -40.916 -23.880 1.00 35.21 80 ASN B N 1
ATOM 2820 C CA . ASN B 1 73 ? 54.581 -40.427 -24.463 1.00 34.63 80 ASN B CA 1
ATOM 2821 C C . ASN B 1 73 ? 53.367 -41.026 -23.734 1.00 33.85 80 ASN B C 1
ATOM 2822 O O . ASN B 1 73 ? 52.567 -41.733 -24.349 1.00 30.75 80 ASN B O 1
ATOM 2827 N N . VAL B 1 74 ? 53.219 -40.719 -22.429 1.00 28.85 81 VAL B N 1
ATOM 2828 C CA . VAL B 1 74 ? 52.122 -41.261 -21.618 1.00 27.25 81 VAL B CA 1
ATOM 2829 C C . VAL B 1 74 ? 50.815 -40.493 -21.872 1.00 29.42 81 VAL B C 1
ATOM 2830 O O . VAL B 1 74 ? 50.698 -39.331 -21.499 1.00 29.74 81 VAL B O 1
ATOM 2834 N N . THR B 1 75 ? 49.848 -41.148 -22.520 1.00 25.57 82 THR B N 1
ATOM 2835 C CA . THR B 1 75 ? 48.543 -40.543 -22.841 1.00 25.02 82 THR B CA 1
ATOM 2836 C C . THR B 1 75 ? 47.401 -41.124 -21.987 1.00 28.77 82 THR B C 1
ATOM 2837 O O . THR B 1 75 ? 46.251 -40.673 -22.115 1.00 29.06 82 THR B O 1
ATOM 2841 N N . TRP B 1 76 ? 47.712 -42.119 -21.124 1.00 22.19 83 TRP B N 1
ATOM 2842 C CA . TRP B 1 76 ? 46.711 -42.733 -20.258 1.00 21.01 83 TRP B CA 1
ATOM 2843 C C . TRP B 1 76 ? 46.966 -42.331 -18.827 1.00 24.91 83 TRP B C 1
ATOM 2844 O O . TRP B 1 76 ? 48.093 -42.483 -18.330 1.00 24.35 83 TRP B O 1
ATOM 2855 N N . ASP B 1 77 ? 45.912 -41.845 -18.152 1.00 19.20 84 ASP B N 1
ATOM 2856 C CA . ASP B 1 77 ? 46.049 -41.454 -16.744 1.00 19.05 84 ASP B CA 1
ATOM 2857 C C . ASP B 1 77 ? 45.769 -42.624 -15.823 1.00 20.43 84 ASP B C 1
ATOM 2858 O O . ASP B 1 77 ? 46.384 -42.725 -14.762 1.00 18.87 84 ASP B O 1
ATOM 2863 N N . VAL B 1 78 ? 44.787 -43.482 -16.204 1.00 16.14 85 VAL B N 1
ATOM 2864 C CA . VAL B 1 78 ? 44.376 -44.648 -15.430 1.00 13.38 85 VAL B CA 1
ATOM 2865 C C . VAL B 1 78 ? 44.303 -45.818 -16.394 1.00 15.98 85 VAL B C 1
ATOM 2866 O O . VAL B 1 78 ? 43.880 -45.663 -17.535 1.00 15.28 85 VAL B O 1
ATOM 2870 N N . ILE B 1 79 ? 44.700 -46.996 -15.915 1.00 16.10 86 ILE B N 1
ATOM 2871 C CA . ILE B 1 79 ? 44.576 -48.242 -16.656 1.00 16.88 86 ILE B CA 1
ATOM 2872 C C . ILE B 1 79 ? 43.840 -49.240 -15.800 1.00 20.69 86 ILE B C 1
ATOM 2873 O O . ILE B 1 79 ? 43.883 -49.181 -14.561 1.00 18.62 86 ILE B O 1
ATOM 2878 N N . SER B 1 80 ? 43.164 -50.171 -16.463 1.00 18.16 87 SER B N 1
ATOM 2879 C CA . SER B 1 80 ? 42.565 -51.307 -15.811 1.00 17.44 87 SER B CA 1
ATOM 2880 C C . SER B 1 80 ? 43.549 -52.440 -16.162 1.00 18.25 87 SER B C 1
ATOM 2881 O O . SER B 1 80 ? 43.828 -52.659 -17.346 1.00 16.90 87 SER B O 1
ATOM 2884 N N . ALA B 1 81 ? 44.109 -53.123 -15.158 1.00 12.42 88 ALA B N 1
ATOM 2885 C CA . ALA B 1 81 ? 45.090 -54.177 -15.451 1.00 13.34 88 ALA B CA 1
ATOM 2886 C C . ALA B 1 81 ? 44.720 -55.505 -14.795 1.00 16.64 88 ALA B C 1
ATOM 2887 O O . ALA B 1 81 ? 44.429 -55.532 -13.586 1.00 15.51 88 ALA B O 1
ATOM 2889 N N . GLU B 1 82 ? 44.703 -56.610 -15.577 1.00 13.18 89 GLU B N 1
ATOM 2890 C CA . GLU B 1 82 ? 44.453 -57.918 -15.005 1.00 12.85 89 GLU B CA 1
ATOM 2891 C C . GLU B 1 82 ? 45.729 -58.330 -14.243 1.00 18.01 89 GLU B C 1
ATOM 2892 O O . GLU B 1 82 ? 46.826 -57.891 -14.609 1.00 16.71 89 GLU B O 1
ATOM 2898 N N . SER B 1 83 ? 45.597 -59.177 -13.211 1.00 16.88 90 SER B N 1
ATOM 2899 C CA . SER B 1 83 ? 46.724 -59.494 -12.328 1.00 17.15 90 SER B CA 1
ATOM 2900 C C . SER B 1 83 ? 48.048 -59.936 -13.065 1.00 21.17 90 SER B C 1
ATOM 2901 O O . SER B 1 83 ? 49.088 -59.427 -12.665 1.00 19.00 90 SER B O 1
ATOM 2904 N N . PRO B 1 84 ? 48.088 -60.730 -14.174 1.00 17.21 91 PRO B N 1
ATOM 2905 C CA . PRO B 1 84 ? 49.399 -61.008 -14.801 1.00 18.96 91 PRO B CA 1
ATOM 2906 C C . PRO B 1 84 ? 50.025 -59.778 -15.483 1.00 20.22 91 PRO B C 1
ATOM 2907 O O . PRO B 1 84 ? 51.252 -59.568 -15.401 1.00 19.82 91 PRO B O 1
ATOM 2911 N N . ALA B 1 85 ? 49.193 -58.955 -16.145 1.00 15.45 92 ALA B N 1
ATOM 2912 C CA . ALA B 1 85 ? 49.640 -57.703 -16.776 1.00 14.36 92 ALA B CA 1
ATOM 2913 C C . ALA B 1 85 ? 50.124 -56.743 -15.700 1.00 17.58 92 ALA B C 1
ATOM 2914 O O . ALA B 1 85 ? 51.202 -56.148 -15.837 1.00 16.23 92 ALA B O 1
ATOM 2916 N N . PHE B 1 86 ? 49.374 -56.660 -14.588 1.00 15.45 93 PHE B N 1
ATOM 2917 C CA . PHE B 1 86 ? 49.719 -55.807 -13.448 1.00 14.95 93 PHE B CA 1
ATOM 2918 C C . PHE B 1 86 ? 51.078 -56.234 -12.857 1.00 19.09 93 PHE B C 1
ATOM 2919 O O . PHE B 1 86 ? 51.937 -55.386 -12.633 1.00 20.23 93 PHE B O 1
ATOM 2927 N N . ALA B 1 87 ? 51.280 -57.547 -12.640 1.00 16.69 94 ALA B N 1
ATOM 2928 C CA . ALA B 1 87 ? 52.551 -58.093 -12.131 1.00 18.03 94 ALA B CA 1
ATOM 2929 C C . ALA B 1 87 ? 53.742 -57.671 -13.037 1.00 20.84 94 ALA B C 1
ATOM 2930 O O . ALA B 1 87 ? 54.717 -57.106 -12.535 1.00 19.20 94 ALA B O 1
ATOM 2932 N N . SER B 1 88 ? 53.613 -57.816 -14.383 1.00 15.95 95 SER B N 1
ATOM 2933 C CA . SER B 1 88 ? 54.670 -57.419 -15.336 1.00 16.49 95 SER B CA 1
ATOM 2934 C C . SER B 1 88 ? 54.920 -55.908 -15.322 1.00 20.74 95 SER B C 1
ATOM 2935 O O . SER B 1 88 ? 56.060 -55.468 -15.458 1.00 20.00 95 SER B O 1
ATOM 2938 N N . GLU B 1 89 ? 53.844 -55.105 -15.164 1.00 17.82 96 GLU B N 1
ATOM 2939 C CA . GLU B 1 89 ? 53.937 -53.633 -15.132 1.00 18.11 96 GLU B CA 1
ATOM 2940 C C . GLU B 1 89 ? 54.705 -53.169 -13.885 1.00 23.27 96 GLU B C 1
ATOM 2941 O O . GLU B 1 89 ? 55.584 -52.307 -14.001 1.00 23.49 96 GLU B O 1
ATOM 2947 N N . VAL B 1 90 ? 54.411 -53.785 -12.718 1.00 19.35 97 VAL B N 1
ATOM 2948 C CA . VAL B 1 90 ? 55.076 -53.499 -11.429 1.00 20.40 97 VAL B CA 1
ATOM 2949 C C . VAL B 1 90 ? 56.548 -53.918 -11.508 1.00 27.17 97 VAL B C 1
ATOM 2950 O O . VAL B 1 90 ? 57.451 -53.141 -11.152 1.00 27.19 97 VAL B O 1
ATOM 2954 N N . LYS B 1 91 ? 56.792 -55.127 -12.042 1.00 25.14 98 LYS B N 1
ATOM 2955 C CA . LYS B 1 91 ? 58.134 -55.673 -12.214 1.00 25.17 98 LYS B CA 1
ATOM 2956 C C . LYS B 1 91 ? 59.034 -54.778 -13.078 1.00 27.38 98 LYS B C 1
ATOM 2957 O O . LYS B 1 91 ? 60.219 -54.691 -12.801 1.00 27.89 98 LYS B O 1
ATOM 2963 N N . ASP B 1 92 ? 58.464 -54.088 -14.083 1.00 21.69 99 ASP B N 1
ATOM 2964 C CA . ASP B 1 92 ? 59.193 -53.191 -14.963 0.79 22.10 99 ASP B CA 1
ATOM 2965 C C . ASP B 1 92 ? 59.198 -51.718 -14.484 1.00 29.47 99 ASP B C 1
ATOM 2966 O O . ASP B 1 92 ? 59.712 -50.845 -15.194 1.00 31.08 99 ASP B O 1
ATOM 2971 N N . GLY B 1 93 ? 58.641 -51.463 -13.292 1.00 26.03 100 GLY B N 1
ATOM 2972 C CA . GLY B 1 93 ? 58.581 -50.120 -12.718 1.00 26.01 100 GLY B CA 1
ATOM 2973 C C . GLY B 1 93 ? 57.805 -49.138 -13.580 1.00 26.59 100 GLY B C 1
ATOM 2974 O O . GLY B 1 93 ? 58.188 -47.973 -13.708 1.00 24.06 100 GLY B O 1
ATOM 2975 N N . LEU B 1 94 ? 56.702 -49.597 -14.172 1.00 21.65 101 LEU B N 1
ATOM 2976 C CA . LEU B 1 94 ? 55.915 -48.774 -15.095 1.00 21.11 101 LEU B CA 1
ATOM 2977 C C .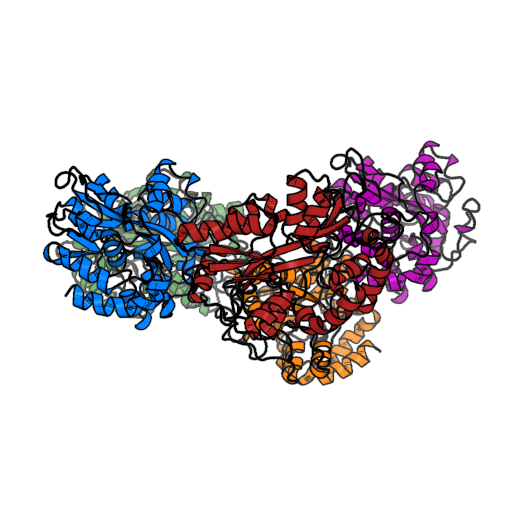 LEU B 1 94 ? 54.775 -48.024 -14.447 1.00 22.58 101 LEU B C 1
ATOM 2978 O O . LEU B 1 94 ? 54.037 -47.341 -15.145 1.00 20.31 101 LEU B O 1
ATOM 2983 N N . LEU B 1 95 ? 54.623 -48.139 -13.117 1.00 20.14 102 LEU B N 1
ATOM 2984 C CA . LEU B 1 95 ? 53.473 -47.542 -12.455 1.00 18.80 102 LEU B CA 1
ATOM 2985 C C . LEU B 1 95 ? 53.793 -46.582 -11.324 1.00 21.42 102 LEU B C 1
ATOM 2986 O O . LEU B 1 95 ? 54.787 -46.755 -10.621 1.00 20.17 102 LEU B O 1
ATOM 2991 N N . GLU B 1 96 ? 52.933 -45.572 -11.146 1.00 18.45 103 GLU B N 1
ATOM 2992 C CA . GLU B 1 96 ? 53.040 -44.610 -10.053 1.00 19.64 103 GLU B CA 1
ATOM 2993 C C . GLU B 1 96 ? 52.552 -45.305 -8.787 1.00 23.66 103 GLU B C 1
ATOM 2994 O O . GLU B 1 96 ? 51.540 -45.997 -8.844 1.00 22.76 103 GLU B O 1
ATOM 3000 N N . PRO B 1 97 ? 53.178 -45.064 -7.612 1.00 22.55 104 PRO B N 1
ATOM 3001 C CA . PRO B 1 97 ? 52.625 -45.645 -6.381 1.00 21.71 104 PRO B CA 1
ATOM 3002 C C . PRO B 1 97 ? 51.259 -44.997 -6.090 1.00 22.61 104 PRO B C 1
ATOM 3003 O O . PRO B 1 97 ? 51.070 -43.794 -6.324 1.00 20.41 104 PRO B O 1
ATOM 3007 N N . ILE B 1 98 ? 50.302 -45.790 -5.626 1.00 16.99 105 ILE B N 1
ATOM 3008 C CA . ILE B 1 98 ? 48.959 -45.266 -5.313 1.00 16.34 105 ILE B CA 1
ATOM 3009 C C . ILE B 1 98 ? 49.027 -44.327 -4.111 1.00 21.22 105 ILE B C 1
ATOM 3010 O O . ILE B 1 98 ? 49.694 -44.649 -3.122 1.00 20.31 105 ILE B O 1
ATOM 3015 N N . ASP B 1 99 ? 48.356 -43.172 -4.210 1.00 17.67 106 ASP B N 1
ATOM 3016 C CA . ASP B 1 99 ? 48.313 -42.242 -3.089 1.00 16.50 106 ASP B CA 1
ATOM 3017 C C . ASP B 1 99 ? 47.175 -42.627 -2.148 1.00 19.44 106 ASP B C 1
ATOM 3018 O O . ASP B 1 99 ? 45.996 -42.303 -2.398 1.00 17.51 106 ASP B O 1
ATOM 3023 N N . TYR B 1 100 ? 47.535 -43.319 -1.035 1.00 18.31 107 TYR B N 1
ATOM 3024 C CA . TYR B 1 100 ? 46.552 -43.785 -0.047 1.00 18.84 107 TYR B CA 1
ATOM 3025 C C . TYR B 1 100 ? 46.101 -42.708 0.948 1.00 21.76 107 TYR B C 1
ATOM 3026 O O . TYR B 1 100 ? 45.311 -43.007 1.844 1.00 20.59 107 TYR B O 1
ATOM 3035 N N . SER B 1 101 ? 46.552 -41.448 0.772 1.00 17.88 108 SER B N 1
ATOM 3036 C CA . SER B 1 101 ? 46.008 -40.356 1.553 1.00 16.00 108 SER B CA 1
ATOM 3037 C C . SER B 1 101 ? 44.731 -39.883 0.769 1.00 20.56 108 SER B C 1
ATOM 3038 O O . SER B 1 101 ? 43.874 -39.226 1.345 1.00 20.60 108 SER B O 1
ATOM 3041 N N . VAL B 1 102 ? 44.634 -40.261 -0.537 1.00 15.84 109 VAL B N 1
ATOM 3042 C CA . VAL B 1 102 ? 43.520 -39.920 -1.443 1.00 16.75 109 VAL B CA 1
ATOM 3043 C C . VAL B 1 102 ? 42.622 -41.136 -1.624 1.00 19.68 109 VAL B C 1
ATOM 3044 O O . VAL B 1 102 ? 41.412 -41.007 -1.482 1.00 19.14 109 VAL B O 1
ATOM 3048 N N . VAL B 1 103 ? 43.185 -42.312 -1.946 1.00 16.47 110 VAL B N 1
ATOM 3049 C CA . VAL B 1 103 ? 42.370 -43.540 -2.064 1.00 14.92 110 VAL B CA 1
ATOM 3050 C C . VAL B 1 103 ? 42.109 -44.013 -0.635 1.00 18.69 110 VAL B C 1
ATOM 3051 O O . VAL B 1 103 ? 43.025 -44.490 0.047 1.00 18.05 110 VAL B O 1
ATOM 3055 N N . LYS B 1 104 ? 40.876 -43.791 -0.161 1.00 16.30 111 LYS B N 1
ATOM 3056 C CA . LYS B 1 104 ? 40.484 -44.175 1.202 1.00 17.81 111 LYS B CA 1
ATOM 3057 C C . LYS B 1 104 ? 39.342 -45.127 1.069 1.00 22.58 111 LYS B C 1
ATOM 3058 O O . LYS B 1 104 ? 38.229 -44.712 0.697 1.00 21.75 111 LYS B O 1
ATOM 3064 N N . ALA B 1 105 ? 39.619 -46.413 1.277 1.00 21.36 112 ALA B N 1
ATOM 3065 C CA . ALA B 1 105 ? 38.603 -47.448 1.113 1.00 22.17 112 ALA B CA 1
ATOM 3066 C C . ALA B 1 105 ? 38.889 -48.578 2.056 1.00 25.20 112 ALA B C 1
ATOM 3067 O O . ALA B 1 105 ? 39.363 -49.649 1.641 1.00 24.90 112 ALA B O 1
ATOM 3069 N N . ASP B 1 106 ? 38.662 -48.329 3.364 1.00 19.23 113 ASP B N 1
ATOM 3070 C CA . ASP B 1 106 ? 38.954 -49.361 4.376 1.00 20.44 113 ASP B CA 1
ATOM 3071 C C . ASP B 1 106 ? 38.020 -50.568 4.293 1.00 25.15 113 ASP B C 1
ATOM 3072 O O . ASP B 1 106 ? 38.317 -51.602 4.881 1.00 24.95 113 ASP B O 1
ATOM 3077 N N . ASN B 1 107 ? 36.920 -50.458 3.519 1.00 21.21 114 ASN B N 1
ATOM 3078 C CA . ASN B 1 107 ? 36.008 -51.565 3.253 1.00 20.34 114 ASN B CA 1
ATOM 3079 C C . ASN B 1 107 ? 36.471 -52.413 2.045 1.00 24.17 114 ASN B C 1
ATOM 3080 O O . ASN B 1 107 ? 35.822 -53.400 1.687 1.00 25.10 114 ASN B O 1
ATOM 3085 N N . VAL B 1 108 ? 37.608 -52.041 1.425 1.00 18.89 115 VAL B N 1
ATOM 3086 C CA . VAL B 1 108 ? 38.238 -52.844 0.378 0.83 15.53 115 VAL B CA 1
ATOM 3087 C C . VAL B 1 108 ? 39.351 -53.558 1.157 1.00 18.41 115 VAL B C 1
ATOM 3088 O O . VAL B 1 108 ? 40.192 -52.877 1.734 1.00 17.46 115 VAL B O 1
ATOM 3092 N N . PRO B 1 109 ? 39.348 -54.912 1.249 1.00 17.66 116 PRO B N 1
ATOM 3093 C CA . PRO B 1 109 ? 40.411 -55.601 2.022 1.00 18.36 116 PRO B CA 1
ATOM 3094 C C . PRO B 1 109 ? 41.829 -55.174 1.634 1.00 20.46 116 PRO B C 1
ATOM 3095 O O . PRO B 1 109 ? 42.089 -54.879 0.460 1.00 16.07 116 PRO B O 1
ATOM 3099 N N . GLU B 1 110 ? 42.715 -55.044 2.647 1.00 19.48 117 GLU B N 1
ATOM 3100 C CA . GLU B 1 110 ? 44.109 -54.570 2.503 1.00 19.69 117 GLU B CA 1
ATOM 3101 C C . GLU B 1 110 ? 44.905 -55.295 1.413 1.00 22.76 117 GLU B C 1
ATOM 3102 O O . GLU B 1 110 ? 45.716 -54.648 0.736 1.00 21.00 117 GLU B O 1
ATOM 3108 N N . ASN B 1 111 ? 44.664 -56.602 1.184 1.00 18.97 118 ASN B N 1
ATOM 3109 C CA . ASN B 1 111 ? 45.393 -57.321 0.113 1.00 17.65 118 ASN B CA 1
ATOM 3110 C C . ASN B 1 111 ? 45.148 -56.739 -1.286 1.00 18.18 118 ASN B C 1
ATOM 3111 O O . ASN B 1 111 ? 45.981 -56.924 -2.175 1.00 19.97 118 ASN B O 1
ATOM 3116 N N . PHE B 1 112 ? 43.992 -56.092 -1.501 1.00 14.54 119 PHE B N 1
ATOM 3117 C CA . PHE B 1 112 ? 43.672 -55.463 -2.788 1.00 14.41 119 PHE B CA 1
ATOM 3118 C C . PHE B 1 112 ? 44.259 -54.066 -2.872 1.00 15.63 119 PHE B C 1
ATOM 3119 O O . PHE B 1 112 ? 44.412 -53.543 -3.979 1.00 15.56 119 PHE B O 1
ATOM 3127 N N . ARG B 1 113 ? 44.552 -53.443 -1.725 1.00 13.14 120 ARG B N 1
ATOM 3128 C CA . ARG B 1 113 ? 45.126 -52.089 -1.729 1.00 13.46 120 ARG B CA 1
ATOM 3129 C C . ARG B 1 113 ? 46.657 -52.216 -1.770 1.00 18.23 120 ARG B C 1
ATOM 3130 O O . ARG B 1 113 ? 47.326 -52.061 -0.771 1.00 19.22 120 ARG B O 1
ATOM 3138 N N . THR B 1 114 ? 47.192 -52.517 -2.949 1.00 14.17 121 THR B N 1
ATOM 3139 C CA . THR B 1 114 ? 48.627 -52.756 -3.128 1.00 13.81 121 THR B CA 1
ATOM 3140 C C . THR B 1 114 ? 49.380 -51.441 -3.371 1.00 18.43 121 THR B C 1
ATOM 3141 O O . THR B 1 114 ? 48.759 -50.440 -3.718 1.00 19.10 121 THR B O 1
ATOM 3145 N N . LYS B 1 115 ? 50.723 -51.483 -3.307 1.00 14.69 122 LYS B N 1
ATOM 3146 C CA . LYS B 1 115 ? 51.535 -50.285 -3.493 1.00 16.32 122 LYS B CA 1
ATOM 3147 C C . LYS B 1 115 ? 51.260 -49.595 -4.838 1.00 19.58 122 LYS B C 1
ATOM 3148 O O . LYS B 1 115 ? 51.185 -48.384 -4.877 1.00 18.79 122 LYS B O 1
ATOM 3154 N N . TYR B 1 116 ? 51.131 -50.368 -5.923 1.00 18.23 123 TYR B N 1
ATOM 3155 C CA . TYR B 1 116 ? 50.990 -49.809 -7.270 1.00 18.27 123 TYR B CA 1
ATOM 3156 C C . TYR B 1 116 ? 49.647 -49.981 -7.929 1.00 19.09 123 TYR B C 1
ATOM 3157 O O . TYR B 1 116 ? 49.512 -49.661 -9.117 1.00 17.53 123 TYR B O 1
ATOM 3166 N N . GLY B 1 117 ? 48.679 -50.504 -7.205 1.00 16.29 124 GLY B N 1
ATOM 3167 C CA . GLY B 1 117 ? 47.370 -50.728 -7.811 1.00 16.96 124 GLY B CA 1
ATOM 3168 C C . GLY B 1 117 ? 46.318 -51.123 -6.823 1.00 18.81 124 GLY B C 1
ATOM 3169 O O . GLY B 1 117 ? 46.623 -51.683 -5.765 1.00 16.91 124 GLY B O 1
ATOM 3170 N N . VAL B 1 118 ? 45.059 -50.812 -7.168 1.00 14.10 125 VAL B N 1
ATOM 3171 C CA . VAL B 1 118 ? 43.939 -51.113 -6.274 1.00 14.12 125 VAL B CA 1
ATOM 3172 C C . VAL B 1 118 ? 43.055 -52.153 -6.951 1.00 15.43 125 VAL B C 1
ATOM 3173 O O . VAL B 1 118 ? 42.485 -51.871 -8.013 1.00 14.70 125 VAL B O 1
ATOM 3177 N N . GLY B 1 119 ? 42.953 -53.333 -6.336 1.00 14.75 126 GLY B N 1
ATOM 3178 C CA . GLY B 1 119 ? 42.118 -54.423 -6.840 1.00 13.54 126 GLY B CA 1
ATOM 3179 C C . GLY B 1 119 ? 40.663 -54.016 -6.685 1.00 17.02 126 GLY B C 1
ATOM 3180 O O . GLY B 1 119 ? 40.228 -53.731 -5.565 1.00 17.77 126 GLY B O 1
ATOM 3181 N N . TYR B 1 120 ? 39.947 -53.850 -7.812 1.00 13.24 127 TYR B N 1
ATOM 3182 C CA . TYR B 1 120 ? 38.555 -53.375 -7.769 1.00 13.13 127 TYR B CA 1
ATOM 3183 C C . TYR B 1 120 ? 37.513 -54.390 -8.234 1.00 16.24 127 TYR B C 1
ATOM 3184 O O . TYR B 1 120 ? 36.305 -54.168 -8.073 1.00 16.43 127 TYR B O 1
ATOM 3193 N N . MET B 1 121 ? 37.950 -55.482 -8.851 1.00 14.48 128 MET B N 1
ATOM 3194 C CA . MET B 1 121 ? 37.021 -56.455 -9.403 1.00 13.84 128 MET B CA 1
ATOM 3195 C C . MET B 1 121 ? 37.640 -57.828 -9.388 1.00 19.00 128 MET B C 1
ATOM 3196 O O . MET B 1 121 ? 38.864 -57.973 -9.569 1.00 18.02 128 MET B O 1
ATOM 3201 N N . VAL B 1 122 ? 36.787 -58.837 -9.210 1.00 12.71 129 VAL B N 1
ATOM 3202 C CA . VAL B 1 122 ? 37.143 -60.253 -9.287 0.88 12.20 129 VAL B CA 1
ATOM 3203 C C . VAL B 1 122 ? 36.316 -60.804 -10.424 1.00 15.52 129 VAL B C 1
ATOM 3204 O O . VAL B 1 122 ? 35.114 -60.537 -10.509 1.00 14.92 129 VAL B O 1
ATOM 3208 N N . PHE B 1 123 ? 36.959 -61.487 -11.369 1.00 13.95 130 PHE B N 1
ATOM 3209 C CA . PHE B 1 123 ? 36.246 -61.982 -12.529 1.00 14.63 130 PHE B CA 1
ATOM 3210 C C . PHE B 1 123 ? 36.613 -63.385 -12.901 1.00 19.79 130 PHE B C 1
ATOM 3211 O O . PHE B 1 123 ? 37.791 -63.748 -12.785 1.00 19.53 130 PHE B O 1
ATOM 3219 N N . GLY B 1 124 ? 35.626 -64.140 -13.388 1.00 15.26 131 GLY B N 1
ATOM 3220 C CA . GLY B 1 124 ? 35.839 -65.488 -13.890 1.00 13.39 131 GLY B CA 1
ATOM 3221 C C . GLY B 1 124 ? 36.024 -65.458 -15.389 1.00 18.31 131 GLY B C 1
ATOM 3222 O O . GLY B 1 124 ? 35.528 -64.549 -16.057 1.00 18.31 131 GLY B O 1
ATOM 3223 N N . THR B 1 125 ? 36.746 -66.436 -15.922 1.00 14.21 132 THR B N 1
ATOM 3224 C CA . THR B 1 125 ? 36.901 -66.671 -17.355 1.00 14.17 132 THR B CA 1
ATOM 3225 C C . THR B 1 125 ? 36.343 -68.102 -17.475 1.00 17.65 132 THR B C 1
ATOM 3226 O O . THR B 1 125 ? 36.808 -68.982 -16.760 1.00 16.02 132 THR B O 1
ATOM 3230 N N . ASN B 1 126 ? 35.301 -68.288 -18.292 1.00 14.73 133 ASN B N 1
ATOM 3231 C CA . ASN B 1 126 ? 34.552 -69.542 -18.367 1.00 13.59 133 ASN B CA 1
ATOM 3232 C C . ASN B 1 126 ? 34.464 -70.157 -19.741 1.00 16.43 133 ASN B C 1
ATOM 3233 O O . ASN B 1 126 ? 34.462 -69.448 -20.744 1.00 15.58 133 ASN B O 1
ATOM 3238 N N . LEU B 1 127 ? 34.237 -71.483 -19.776 1.00 15.55 134 LEU B N 1
ATOM 3239 C CA . LEU B 1 127 ? 33.903 -72.201 -20.986 1.00 15.23 134 LEU B CA 1
ATOM 3240 C C . LEU B 1 127 ? 32.439 -71.877 -21.343 1.00 18.35 134 LEU B C 1
ATOM 3241 O O . LEU B 1 127 ? 31.547 -72.080 -20.521 1.00 15.46 134 LEU B O 1
ATOM 3246 N N . ALA B 1 128 ? 32.192 -71.447 -22.567 1.00 16.15 135 ALA B N 1
ATOM 3247 C CA . ALA B 1 128 ? 30.844 -71.134 -23.027 1.00 16.68 135 ALA B CA 1
ATOM 3248 C C . ALA B 1 128 ? 30.657 -71.790 -24.383 1.00 20.62 135 ALA B C 1
ATOM 3249 O O . ALA B 1 128 ? 31.625 -71.949 -25.132 1.00 18.03 135 ALA B O 1
ATOM 3251 N N . TRP B 1 129 ? 29.447 -72.207 -24.664 1.00 16.68 136 TRP B N 1
ATOM 3252 C CA . TRP B 1 129 ? 29.101 -72.928 -25.903 1.00 19.45 136 TRP B CA 1
ATOM 3253 C C . TRP B 1 129 ? 27.830 -72.427 -26.534 1.00 24.90 136 TRP B C 1
ATOM 3254 O O . TRP B 1 129 ? 26.920 -71.955 -25.835 1.00 21.19 136 TRP B O 1
ATOM 3265 N N . ASN B 1 130 ? 27.767 -72.514 -27.871 1.00 23.46 137 ASN B N 1
ATOM 3266 C CA . ASN B 1 130 ? 26.594 -72.100 -28.652 1.00 23.64 137 ASN B CA 1
ATOM 3267 C C . ASN B 1 130 ? 25.608 -73.261 -28.472 1.00 26.47 137 ASN B C 1
ATOM 3268 O O . ASN B 1 130 ? 25.922 -74.391 -28.861 1.00 25.48 137 ASN B O 1
ATOM 3273 N N . LYS B 1 131 ? 24.422 -73.000 -27.857 1.00 23.10 138 LYS B N 1
ATOM 3274 C CA . LYS B 1 131 ? 23.448 -74.040 -27.509 1.00 23.37 138 LYS B CA 1
ATOM 3275 C C . LYS B 1 131 ? 22.833 -74.772 -28.681 1.00 30.38 138 LYS B C 1
ATOM 3276 O O . LYS B 1 131 ? 22.501 -75.952 -28.556 1.00 30.28 138 LYS B O 1
ATOM 3282 N N . ASP B 1 132 ? 22.661 -74.093 -29.812 1.00 30.96 139 ASP B N 1
ATOM 3283 C CA . ASP B 1 132 ? 22.073 -74.778 -30.970 1.00 33.19 139 ASP B CA 1
ATOM 3284 C C . ASP B 1 132 ? 23.046 -75.813 -31.554 1.00 36.74 139 ASP B C 1
ATOM 3285 O O . ASP B 1 132 ? 22.613 -76.874 -31.980 1.00 39.35 139 ASP B O 1
ATOM 3290 N N . LYS B 1 133 ? 24.361 -75.566 -31.453 1.00 30.31 140 LYS B N 1
ATOM 3291 C CA . LYS B 1 133 ? 25.361 -76.545 -31.865 0.65 28.25 140 LYS B CA 1
ATOM 3292 C C . LYS B 1 133 ? 25.548 -77.591 -30.761 1.00 30.37 140 LYS B C 1
ATOM 3293 O O . LYS B 1 133 ? 25.747 -78.764 -31.066 1.00 29.39 140 LYS B O 1
ATOM 3299 N N . PHE B 1 134 ? 25.539 -77.153 -29.482 1.00 26.57 141 PHE B N 1
ATOM 3300 C CA . PHE B 1 134 ? 25.759 -78.037 -28.339 1.00 25.70 141 PHE B CA 1
ATOM 3301 C C . PHE B 1 134 ? 24.630 -77.989 -27.306 1.00 34.01 141 PHE B C 1
ATOM 3302 O O . PHE B 1 134 ? 24.811 -77.394 -26.233 1.00 29.69 141 PHE B O 1
ATOM 3310 N N . PRO B 1 135 ? 23.483 -78.666 -27.584 1.00 37.54 142 PRO B N 1
ATOM 3311 C CA . PRO B 1 135 ? 22.373 -78.647 -26.614 1.00 39.26 142 PRO B CA 1
ATOM 3312 C C . PRO B 1 135 ? 22.723 -79.267 -25.265 1.00 46.07 142 PRO B C 1
ATOM 3313 O O . PRO B 1 135 ? 22.282 -78.746 -24.251 1.00 46.81 142 PRO B O 1
ATOM 3317 N N . ASN B 1 136 ? 23.559 -80.328 -25.253 1.00 44.17 143 ASN B N 1
ATOM 3318 C CA . ASN B 1 136 ? 23.979 -81.047 -24.040 1.00 43.66 143 ASN B CA 1
ATOM 3319 C C . ASN B 1 136 ? 25.245 -80.463 -23.382 1.00 43.81 143 ASN B C 1
ATOM 3320 O O . ASN B 1 136 ? 25.835 -81.084 -22.490 1.00 44.22 143 ASN B O 1
ATOM 3325 N N . GLY B 1 137 ? 25.631 -79.270 -23.826 1.00 35.61 144 GLY B N 1
ATOM 3326 C CA . GLY B 1 137 ? 26.790 -78.558 -23.302 1.00 32.92 144 GLY B CA 1
ATOM 3327 C C . GLY B 1 137 ? 28.132 -79.119 -23.715 1.00 30.78 144 GLY B C 1
ATOM 3328 O O . GLY B 1 137 ? 28.229 -80.101 -24.452 1.00 30.26 144 GLY B O 1
ATOM 3329 N N . VAL B 1 138 ? 29.172 -78.464 -23.248 1.00 24.61 145 VAL B N 1
ATOM 3330 C CA . VAL B 1 138 ? 30.557 -78.844 -23.528 1.00 22.67 145 VAL B CA 1
ATOM 3331 C C . VAL B 1 138 ? 31.294 -78.757 -22.189 1.00 23.78 145 VAL B C 1
ATOM 3332 O O . VAL B 1 138 ? 31.143 -77.765 -21.472 1.00 22.19 145 VAL B O 1
ATOM 3336 N N . THR B 1 139 ? 32.097 -79.779 -21.862 1.00 21.27 146 THR B N 1
ATOM 3337 C CA . THR B 1 139 ? 32.941 -79.823 -20.653 1.00 19.74 146 THR B CA 1
ATOM 3338 C C . THR B 1 139 ? 34.362 -79.374 -21.076 1.00 23.27 146 THR B C 1
ATOM 3339 O O . THR B 1 139 ? 34.672 -79.427 -22.283 1.00 20.32 146 THR B O 1
ATOM 3343 N N . PRO B 1 140 ? 35.233 -78.971 -20.110 1.00 21.10 147 PRO B N 1
ATOM 3344 C CA . PRO B 1 140 ? 36.635 -78.665 -20.452 1.00 20.11 147 PRO B CA 1
ATOM 3345 C C . PRO B 1 140 ? 37.317 -79.818 -21.238 1.00 22.88 147 PRO B C 1
ATOM 3346 O O . PRO B 1 140 ? 37.980 -79.559 -22.246 1.00 19.40 147 PRO B O 1
ATOM 3350 N N . ALA B 1 141 ? 37.049 -81.102 -20.861 1.00 22.50 148 ALA B N 1
ATOM 3351 C CA . ALA B 1 141 ? 37.616 -82.252 -21.587 1.00 21.42 148 ALA B CA 1
ATOM 3352 C C . ALA B 1 141 ? 37.142 -82.253 -23.047 1.00 23.22 148 ALA B C 1
ATOM 3353 O O . ALA B 1 141 ? 37.946 -82.461 -23.952 1.00 22.74 148 ALA B O 1
ATOM 3355 N N . GLN B 1 142 ? 35.850 -81.931 -23.276 1.00 20.25 149 GLN B N 1
ATOM 3356 C CA . GLN B 1 142 ? 35.278 -81.929 -24.630 1.00 19.67 149 GLN B CA 1
ATOM 3357 C C . GLN B 1 142 ? 35.842 -80.817 -25.471 1.00 20.98 149 GLN B C 1
ATOM 3358 O O . GLN B 1 142 ? 36.049 -81.006 -26.671 1.00 20.58 149 GLN B O 1
ATOM 3364 N N . PHE B 1 143 ? 36.135 -79.664 -24.846 1.00 16.20 150 PHE B N 1
ATOM 3365 C CA . PHE B 1 143 ? 36.765 -78.549 -25.565 1.00 15.13 150 PHE B CA 1
ATOM 3366 C C . PHE B 1 143 ? 38.098 -79.022 -26.158 1.00 17.11 150 PHE B C 1
ATOM 3367 O O . PHE B 1 143 ? 38.428 -78.645 -27.274 1.00 19.24 150 PHE B O 1
ATOM 3375 N N . PHE B 1 144 ? 38.860 -79.824 -25.416 1.00 15.66 151 PHE B N 1
ATOM 3376 C CA . PHE B 1 144 ? 40.175 -80.275 -25.890 1.00 16.45 151 PHE B CA 1
ATOM 3377 C C . PHE B 1 144 ? 40.136 -81.670 -26.541 1.00 23.23 151 PHE B C 1
ATOM 3378 O O . PHE B 1 144 ? 41.176 -82.271 -26.768 1.00 24.89 151 PHE B O 1
ATOM 3386 N N . ASP B 1 145 ? 38.936 -82.131 -26.905 1.00 20.37 152 ASP B N 1
ATOM 3387 C CA . ASP B 1 145 ? 38.724 -83.420 -27.571 1.00 20.40 152 ASP B CA 1
ATOM 3388 C C . ASP B 1 145 ? 38.617 -83.160 -29.073 1.00 24.91 152 ASP B C 1
ATOM 3389 O O . ASP B 1 145 ? 37.631 -82.555 -29.509 1.00 24.61 152 ASP B O 1
ATOM 3394 N N . PRO B 1 146 ? 39.582 -83.654 -29.888 1.00 23.69 153 PRO B N 1
ATOM 3395 C CA . PRO B 1 146 ? 39.506 -83.430 -31.348 1.00 24.54 153 PRO B CA 1
ATOM 3396 C C . PRO B 1 146 ? 38.261 -84.004 -32.022 1.00 30.63 153 PRO B C 1
ATOM 3397 O O . PRO B 1 146 ? 37.887 -83.499 -33.077 1.00 30.68 153 PRO B O 1
ATOM 3401 N N . ASN B 1 147 ? 37.602 -85.018 -31.415 1.00 27.19 154 ASN B N 1
ATOM 3402 C CA . ASN B 1 147 ? 36.386 -85.634 -31.964 1.00 27.84 154 ASN B CA 1
ATOM 3403 C C . ASN B 1 147 ? 35.156 -84.739 -31.826 1.00 31.25 154 ASN B C 1
ATOM 3404 O O . ASN B 1 147 ? 34.178 -84.927 -32.547 1.00 30.89 154 ASN B O 1
ATOM 3409 N N . VAL B 1 148 ? 35.228 -83.741 -30.909 1.00 26.24 155 VAL B N 1
ATOM 3410 C CA . VAL B 1 148 ? 34.169 -82.756 -30.710 1.00 24.80 155 VAL B CA 1
ATOM 3411 C C . VAL B 1 148 ? 34.436 -81.648 -31.736 1.00 25.48 155 VAL B C 1
ATOM 3412 O O . VAL B 1 148 ? 35.458 -80.964 -31.672 1.00 23.65 155 VAL B O 1
ATOM 3416 N N . LYS B 1 149 ? 33.538 -81.523 -32.719 1.00 24.98 156 LYS B N 1
ATOM 3417 C CA . LYS B 1 149 ? 33.672 -80.548 -33.797 1.00 23.05 156 LYS B CA 1
ATOM 3418 C C . LYS B 1 149 ? 32.989 -79.219 -33.478 1.00 26.64 156 LYS B C 1
ATOM 3419 O O . LYS B 1 149 ? 31.806 -79.174 -33.164 1.00 25.14 156 LYS B O 1
ATOM 3425 N N . GLY B 1 150 ? 33.759 -78.147 -33.574 1.00 23.65 157 GLY B N 1
ATOM 3426 C CA . GLY B 1 150 ? 33.277 -76.802 -33.294 1.00 23.18 157 GLY B CA 1
ATOM 3427 C C . GLY B 1 150 ? 34.344 -75.744 -33.450 1.00 23.03 157 GLY B C 1
ATOM 3428 O O . GLY B 1 150 ? 35.527 -75.999 -33.178 1.00 20.83 157 GLY B O 1
ATOM 3429 N N . ARG B 1 151 ? 33.915 -74.551 -33.892 1.00 20.04 158 ARG B N 1
ATOM 3430 C CA . ARG B 1 151 ? 34.790 -73.381 -34.062 0.83 19.09 158 ARG B CA 1
ATOM 3431 C C . ARG B 1 151 ? 35.117 -72.876 -32.672 1.00 23.97 158 ARG B C 1
ATOM 3432 O O . ARG B 1 151 ? 34.219 -72.430 -31.943 1.00 24.30 158 ARG B O 1
ATOM 3440 N N . ARG B 1 152 ? 36.391 -73.012 -32.282 1.00 18.99 159 ARG B N 1
ATOM 3441 C CA . ARG B 1 152 ? 36.830 -72.629 -30.937 1.00 18.59 159 ARG B CA 1
ATOM 3442 C C . ARG B 1 152 ? 37.583 -71.313 -30.928 1.00 21.71 159 ARG B C 1
ATOM 3443 O O . ARG B 1 152 ? 38.285 -70.977 -31.887 1.00 22.46 159 ARG B O 1
ATOM 3451 N N . VAL B 1 153 ? 37.440 -70.569 -29.829 1.00 17.43 160 VAL B N 1
ATOM 3452 C CA . VAL B 1 153 ? 38.143 -69.316 -29.635 1.00 16.51 160 VAL B CA 1
ATOM 3453 C C . VAL B 1 153 ? 38.795 -69.381 -28.275 1.00 21.24 160 VAL B C 1
ATOM 3454 O O . VAL B 1 153 ? 38.127 -69.647 -27.266 1.00 20.94 160 VAL B O 1
ATOM 3458 N N . LEU B 1 154 ? 40.115 -69.166 -28.256 1.00 17.48 161 LEU B N 1
ATOM 3459 C CA . LEU B 1 154 ? 40.857 -69.137 -27.000 1.00 15.98 161 LEU B CA 1
ATOM 3460 C C . LEU B 1 154 ? 41.286 -67.701 -26.709 1.00 18.12 161 LEU B C 1
ATOM 3461 O O . LEU B 1 154 ? 41.245 -66.881 -27.633 1.00 17.67 161 LEU B O 1
ATOM 3466 N N . PRO B 1 155 ? 41.710 -67.362 -25.457 1.00 14.73 162 PRO B N 1
ATOM 3467 C CA . PRO B 1 155 ? 42.205 -65.988 -25.187 1.00 14.65 162 PRO B CA 1
ATOM 3468 C C . PRO B 1 155 ? 43.430 -65.659 -26.049 1.00 18.98 162 PRO B C 1
ATOM 3469 O O . PRO B 1 155 ? 44.066 -66.562 -26.601 1.00 19.23 162 PRO B O 1
ATOM 3473 N N . SER B 1 156 ? 43.734 -64.358 -26.198 1.00 16.06 163 SER B N 1
ATOM 3474 C CA . SER B 1 156 ? 44.815 -63.889 -27.067 1.00 15.44 163 SER B CA 1
ATOM 3475 C C . SER B 1 156 ? 46.205 -64.169 -26.518 1.00 20.39 163 SER B C 1
ATOM 3476 O O . SER B 1 156 ? 47.155 -64.299 -27.294 1.00 19.77 163 SER B O 1
ATOM 3479 N N . ASP B 1 157 ? 46.338 -64.206 -25.186 1.00 15.99 164 ASP B N 1
ATOM 3480 C CA . ASP B 1 157 ? 47.614 -64.459 -24.554 1.00 15.29 164 ASP B CA 1
ATOM 3481 C C . ASP B 1 157 ? 47.666 -65.861 -23.925 1.00 18.25 164 ASP B C 1
ATOM 3482 O O . ASP B 1 157 ? 46.641 -66.566 -23.907 1.00 18.14 164 ASP B O 1
ATOM 3487 N N . ALA B 1 158 ? 48.864 -66.289 -23.453 1.00 15.10 165 ALA B N 1
ATOM 3488 C CA . ALA B 1 158 ? 49.035 -67.595 -22.796 1.00 15.73 165 ALA B CA 1
ATOM 3489 C C . ALA B 1 158 ? 48.292 -67.622 -21.457 1.00 18.21 165 ALA B C 1
ATOM 3490 O O . ALA B 1 158 ? 47.852 -68.674 -21.010 1.00 15.92 165 ALA B O 1
ATOM 3492 N N . THR B 1 159 ? 48.153 -66.455 -20.813 1.00 16.51 166 THR B N 1
ATOM 3493 C CA . THR B 1 159 ? 47.393 -66.332 -19.552 1.00 14.36 166 THR B CA 1
ATOM 3494 C C . THR B 1 159 ? 45.972 -66.789 -19.826 1.00 15.55 166 THR B C 1
ATOM 3495 O O . THR B 1 159 ? 45.414 -66.504 -20.904 1.00 14.87 166 THR B O 1
ATOM 3499 N N . TYR B 1 160 ? 45.396 -67.534 -18.867 1.00 13.34 167 TYR B N 1
ATOM 3500 C CA . TYR B 1 160 ? 44.028 -68.098 -18.881 1.00 13.27 167 TYR B CA 1
ATOM 3501 C C . TYR B 1 160 ? 44.004 -69.333 -19.795 1.00 17.50 167 TYR B C 1
ATOM 3502 O O . TYR B 1 160 ? 43.547 -70.386 -19.344 1.00 16.71 167 TYR B O 1
ATOM 3511 N N . SER B 1 161 ? 44.576 -69.228 -21.033 1.00 14.23 168 SER B N 1
ATOM 3512 C CA . SER B 1 161 ? 44.596 -70.329 -22.011 0.81 13.10 168 SER B CA 1
ATOM 3513 C C . SER B 1 161 ? 45.268 -71.565 -21.448 1.00 18.24 168 SER B C 1
ATOM 3514 O O . SER B 1 161 ? 44.716 -72.679 -21.572 1.00 18.49 168 SER B O 1
ATOM 3517 N N . LEU B 1 162 ? 46.470 -71.386 -20.851 1.00 17.88 169 LEU B N 1
ATOM 3518 C CA . LEU B 1 162 ? 47.228 -72.521 -20.333 1.00 19.26 169 LEU B CA 1
ATOM 3519 C C . LEU B 1 162 ? 46.497 -73.231 -19.192 1.00 20.08 169 LEU B C 1
ATOM 3520 O O . LEU B 1 162 ? 46.404 -74.460 -19.226 1.00 16.83 169 LEU B O 1
ATOM 3525 N N . GLU B 1 163 ? 45.963 -72.470 -18.216 1.00 17.72 170 GLU B N 1
ATOM 3526 C CA . GLU B 1 163 ? 45.228 -73.075 -17.085 1.00 17.73 170 GLU B CA 1
ATOM 3527 C C . GLU B 1 163 ? 44.029 -73.860 -17.580 1.00 20.83 170 GLU B C 1
ATOM 3528 O O . GLU B 1 163 ? 43.786 -74.967 -17.107 1.00 20.33 170 GLU B O 1
ATOM 3534 N N . PHE B 1 164 ? 43.278 -73.285 -18.558 1.00 16.30 171 PHE B N 1
ATOM 3535 C CA . PHE B 1 164 ? 42.115 -73.937 -19.137 1.00 15.26 171 PHE B CA 1
ATOM 3536 C C . PHE B 1 164 ? 42.491 -75.265 -19.805 1.00 18.45 171 PHE B C 1
ATOM 3537 O O . PHE B 1 164 ? 41.822 -76.278 -19.552 1.00 17.17 171 PHE B O 1
ATOM 3545 N N . ALA B 1 165 ? 43.569 -75.267 -20.623 1.00 14.37 172 ALA B N 1
ATOM 3546 C CA . ALA B 1 165 ? 44.064 -76.470 -21.304 1.00 15.23 172 ALA B CA 1
ATOM 3547 C C . ALA B 1 165 ? 44.405 -77.551 -20.271 1.00 19.76 172 ALA B C 1
ATOM 3548 O O . ALA B 1 165 ? 44.027 -78.715 -20.438 1.00 18.59 172 ALA B O 1
ATOM 3550 N N . LEU B 1 166 ? 45.097 -77.158 -19.186 1.00 16.72 173 LEU B N 1
ATOM 3551 C CA . LEU B 1 166 ? 45.515 -78.090 -18.158 1.00 16.79 173 LEU B CA 1
ATOM 3552 C C . LEU B 1 166 ? 44.347 -78.678 -17.405 1.00 20.45 173 LEU B C 1
ATOM 3553 O O . LEU B 1 166 ? 44.294 -79.893 -17.253 1.00 19.40 173 LEU B O 1
ATOM 3558 N N . MET B 1 167 ? 43.374 -77.849 -17.017 1.00 15.97 174 MET B N 1
ATOM 3559 C CA . MET B 1 167 ? 42.161 -78.358 -16.336 0.85 14.26 174 MET B CA 1
ATOM 3560 C C . MET B 1 167 ? 41.335 -79.235 -17.284 1.00 21.53 174 MET B C 1
ATOM 3561 O O . MET B 1 167 ? 40.844 -80.287 -16.867 1.00 21.39 174 MET B O 1
ATOM 3566 N N . GLY B 1 168 ? 41.275 -78.846 -18.561 1.00 20.05 175 GLY B N 1
ATOM 3567 C CA . GLY B 1 168 ? 40.616 -79.626 -19.609 1.00 20.45 175 GLY B CA 1
ATOM 3568 C C . GLY B 1 168 ? 41.240 -80.995 -19.765 1.00 22.74 175 GLY B C 1
ATOM 3569 O O . GLY B 1 168 ? 40.534 -81.971 -20.024 1.00 23.33 175 GLY B O 1
ATOM 3570 N N . ASP B 1 169 ? 42.565 -81.084 -19.528 1.00 19.40 176 ASP B N 1
ATOM 3571 C CA . ASP B 1 169 ? 43.333 -82.316 -19.602 1.00 20.75 176 ASP B CA 1
ATOM 3572 C C . ASP B 1 169 ? 43.308 -83.167 -18.321 1.00 26.27 176 ASP B C 1
ATOM 3573 O O . ASP B 1 169 ? 43.975 -84.196 -18.264 1.00 28.57 176 ASP B O 1
ATOM 3578 N N . GLY B 1 170 ? 42.540 -82.744 -17.323 1.00 21.73 177 GLY B N 1
ATOM 3579 C CA . GLY B 1 170 ? 42.407 -83.506 -16.090 1.00 22.72 177 GLY B CA 1
ATOM 3580 C C . GLY B 1 170 ? 43.277 -83.059 -14.938 1.00 26.16 177 GLY B C 1
ATOM 3581 O O . GLY B 1 170 ? 43.310 -83.723 -13.902 1.00 25.26 177 GLY B O 1
ATOM 3582 N N . VAL B 1 171 ? 43.994 -81.927 -15.093 1.00 21.31 178 VAL B N 1
ATOM 3583 C CA . VAL B 1 171 ? 44.794 -81.414 -13.974 1.00 20.38 178 VAL B CA 1
ATOM 3584 C C . VAL B 1 171 ? 43.788 -80.830 -12.982 1.00 24.12 178 VAL B C 1
ATOM 3585 O O . VAL B 1 171 ? 42.979 -79.980 -13.351 1.00 23.84 178 VAL B O 1
ATOM 3589 N N . LYS B 1 172 ? 43.796 -81.336 -11.749 1.00 20.80 179 LYS B N 1
ATOM 3590 C CA . LYS B 1 172 ? 42.895 -80.829 -10.723 1.00 19.97 179 LYS B CA 1
ATOM 3591 C C . LYS B 1 172 ? 43.216 -79.339 -10.417 1.00 22.68 179 LYS B C 1
ATOM 3592 O O . LYS B 1 172 ? 44.380 -78.986 -10.371 1.00 21.74 179 LYS B O 1
ATOM 3598 N N . PRO B 1 173 ? 42.197 -78.475 -10.184 1.00 20.99 180 PRO B N 1
ATOM 3599 C CA . PRO B 1 173 ? 42.481 -77.062 -9.810 1.00 22.29 180 PRO B CA 1
ATOM 3600 C C . PRO B 1 173 ? 43.542 -76.899 -8.716 1.00 26.30 180 PRO B C 1
ATOM 3601 O O . PRO B 1 173 ? 44.422 -76.060 -8.869 1.00 28.12 180 PRO B O 1
ATOM 3605 N N . ALA B 1 174 ? 43.486 -77.728 -7.649 1.00 22.14 181 ALA B N 1
ATOM 3606 C CA . ALA B 1 174 ? 44.452 -77.699 -6.555 1.00 23.68 181 ALA B CA 1
ATOM 3607 C C . ALA B 1 174 ? 45.898 -78.009 -7.002 1.00 24.87 181 ALA B C 1
ATOM 3608 O O . ALA B 1 174 ? 46.823 -77.633 -6.308 1.00 24.46 181 ALA B O 1
ATOM 3610 N N . ASP B 1 175 ? 46.077 -78.684 -8.154 1.00 20.70 182 ASP B N 1
ATOM 3611 C CA . ASP B 1 175 ? 47.393 -79.104 -8.651 1.00 20.11 182 ASP B CA 1
ATOM 3612 C C . ASP B 1 175 ? 47.903 -78.292 -9.833 1.00 23.20 182 ASP B C 1
ATOM 3613 O O . ASP B 1 175 ? 48.961 -78.627 -10.396 1.00 20.74 182 ASP B O 1
ATOM 3618 N N . LEU B 1 176 ? 47.174 -77.224 -10.203 1.00 22.46 183 LEU B N 1
ATOM 3619 C CA . LEU B 1 176 ? 47.504 -76.428 -11.367 1.00 22.46 183 LEU B CA 1
ATOM 3620 C C . LEU B 1 176 ? 48.922 -75.863 -11.405 1.00 24.32 183 LEU B C 1
ATOM 3621 O O . LEU B 1 176 ? 49.636 -76.053 -12.397 1.00 22.25 183 LEU B O 1
ATOM 3626 N N . TYR B 1 177 ? 49.306 -75.125 -10.353 1.00 20.22 184 TYR B N 1
ATOM 3627 C CA . TYR B 1 177 ? 50.588 -74.430 -10.323 1.00 19.25 184 TYR B CA 1
ATOM 3628 C C . TYR B 1 177 ? 51.693 -75.210 -9.604 1.00 24.79 184 TYR B C 1
ATOM 3629 O O . TYR B 1 177 ? 51.408 -75.812 -8.563 1.00 24.14 184 TYR B O 1
ATOM 3638 N N . PRO B 1 178 ? 52.956 -75.194 -10.108 1.00 20.76 185 PRO B N 1
ATOM 3639 C CA . PRO B 1 178 ? 53.452 -74.510 -11.329 1.00 19.98 185 PRO B CA 1
ATOM 3640 C C . PRO B 1 178 ? 52.890 -75.096 -12.614 1.00 21.15 185 PRO B C 1
ATOM 3641 O O . PRO B 1 178 ? 52.780 -76.306 -12.721 1.00 20.70 185 PRO B O 1
ATOM 3645 N N . LEU B 1 179 ? 52.488 -74.239 -13.569 1.00 18.62 186 LEU B N 1
ATOM 3646 C CA . LEU B 1 179 ? 51.886 -74.742 -14.813 1.00 17.98 186 LEU B CA 1
ATOM 3647 C C . LEU B 1 179 ? 52.847 -75.570 -15.620 1.00 21.94 186 LEU B C 1
ATOM 3648 O O . LEU B 1 179 ? 53.987 -75.157 -15.818 1.00 19.62 186 LEU B O 1
ATOM 3653 N N . ASP B 1 180 ? 52.373 -76.722 -16.109 1.00 19.58 187 ASP B N 1
ATOM 3654 C CA . ASP B 1 180 ? 53.147 -77.578 -16.994 1.00 21.20 187 ASP B CA 1
ATOM 3655 C C . ASP B 1 180 ? 52.897 -77.018 -18.415 1.00 22.23 187 ASP B C 1
ATOM 3656 O O . ASP B 1 180 ? 51.986 -77.455 -19.106 1.00 20.77 187 ASP B O 1
ATOM 3661 N N . VAL B 1 181 ? 53.702 -76.041 -18.810 1.00 20.74 188 VAL B N 1
ATOM 3662 C CA . VAL B 1 181 ? 53.559 -75.321 -20.092 1.00 19.67 188 VAL B CA 1
ATOM 3663 C C . VAL B 1 181 ? 53.644 -76.276 -21.303 1.00 19.81 188 VAL B C 1
ATOM 3664 O O . VAL B 1 181 ? 52.836 -76.173 -22.207 1.00 17.18 188 VAL B O 1
ATOM 3668 N N . LYS B 1 182 ? 54.632 -77.181 -21.315 1.00 20.71 189 LYS B N 1
ATOM 3669 C CA . LYS B 1 182 ? 54.795 -78.150 -22.406 1.00 21.19 189 LYS B CA 1
ATOM 3670 C C . LYS B 1 182 ? 53.516 -78.991 -22.578 1.00 23.01 189 LYS B C 1
ATOM 3671 O O . LYS B 1 182 ? 53.016 -79.161 -23.695 1.00 20.71 189 LYS B O 1
ATOM 3677 N N . ARG B 1 183 ? 52.960 -79.474 -21.458 1.00 20.93 190 ARG B N 1
ATOM 3678 C CA . ARG B 1 183 ? 51.737 -80.258 -21.504 1.00 19.13 190 ARG B CA 1
ATOM 3679 C C . ARG B 1 183 ? 50.566 -79.395 -22.005 1.00 22.08 190 ARG B C 1
ATOM 3680 O O . ARG B 1 183 ? 49.865 -79.817 -22.911 1.00 20.30 190 ARG B O 1
ATOM 3688 N N . ALA B 1 184 ? 50.405 -78.173 -21.465 1.00 20.22 191 ALA B N 1
ATOM 3689 C CA . ALA B 1 184 ? 49.326 -77.250 -21.853 1.00 19.22 191 ALA B CA 1
ATOM 3690 C C . ALA B 1 184 ? 49.337 -77.020 -23.376 1.00 21.33 191 ALA B C 1
ATOM 3691 O O . ALA B 1 184 ? 48.286 -77.072 -24.011 1.00 19.77 191 ALA B O 1
ATOM 3693 N N . LEU B 1 185 ? 50.530 -76.831 -23.971 1.00 18.16 192 LEU B N 1
ATOM 3694 C CA . LEU B 1 185 ? 50.623 -76.623 -25.423 1.00 18.50 192 LEU B CA 1
ATOM 3695 C C . LEU B 1 185 ? 50.294 -77.875 -26.226 1.00 23.09 192 LEU B C 1
ATOM 3696 O O . LEU B 1 185 ? 49.706 -77.771 -27.319 1.00 21.84 192 LEU B O 1
ATOM 3701 N N . LYS B 1 186 ? 50.668 -79.064 -25.692 1.00 20.42 193 LYS B N 1
ATOM 3702 C CA . LYS B 1 186 ? 50.364 -80.353 -26.336 1.00 20.57 193 LYS B CA 1
ATOM 3703 C C . LYS B 1 186 ? 48.834 -80.581 -26.281 1.00 23.17 193 LYS B C 1
ATOM 3704 O O . LYS B 1 186 ? 48.265 -81.215 -27.171 1.00 24.52 193 LYS B O 1
ATOM 3710 N N . VAL B 1 187 ? 48.184 -80.069 -25.231 1.00 17.19 194 VAL B N 1
ATOM 3711 C CA . VAL B 1 187 ? 46.730 -80.159 -25.074 1.00 15.87 194 VAL B CA 1
ATOM 3712 C C . VAL B 1 187 ? 46.043 -79.279 -26.115 1.00 19.56 194 VAL B C 1
ATOM 3713 O O . VAL B 1 187 ? 45.164 -79.757 -26.819 1.00 20.57 194 VAL B O 1
ATOM 3717 N N . ILE B 1 188 ? 46.476 -78.024 -26.253 1.00 14.78 195 ILE B N 1
ATOM 3718 C CA . ILE B 1 188 ? 45.891 -77.120 -27.248 1.00 15.39 195 ILE B CA 1
ATOM 3719 C C . ILE B 1 188 ? 46.138 -77.702 -28.657 1.00 19.41 195 ILE B C 1
ATOM 3720 O O . ILE B 1 188 ? 45.296 -77.548 -29.527 1.00 19.76 195 ILE B O 1
ATOM 3725 N N . ASP B 1 189 ? 47.303 -78.351 -28.877 1.00 19.98 196 ASP B N 1
ATOM 3726 C CA . ASP B 1 189 ? 47.644 -78.987 -30.157 1.00 19.95 196 ASP B CA 1
ATOM 3727 C C . ASP B 1 189 ? 46.572 -79.938 -30.637 1.00 25.41 196 ASP B C 1
ATOM 3728 O O . ASP B 1 189 ? 46.376 -80.053 -31.850 1.00 25.98 196 ASP B O 1
ATOM 3733 N N . ARG B 1 190 ? 45.859 -80.613 -29.699 1.00 20.94 197 ARG B N 1
ATOM 3734 C CA . ARG B 1 190 ? 44.813 -81.575 -30.048 0.85 21.14 197 ARG B CA 1
ATOM 3735 C C . ARG B 1 190 ? 43.680 -80.922 -30.851 1.00 23.93 197 ARG B C 1
ATOM 3736 O O . ARG B 1 190 ? 43.141 -81.563 -31.725 1.00 23.49 197 ARG B O 1
ATOM 3744 N N . VAL B 1 191 ? 43.354 -79.629 -30.568 1.00 22.66 198 VAL B N 1
ATOM 3745 C CA . VAL B 1 191 ? 42.246 -78.920 -31.219 1.00 21.97 198 VAL B CA 1
ATOM 3746 C C . VAL B 1 191 ? 42.691 -77.645 -31.946 1.00 25.54 198 VAL B C 1
ATOM 3747 O O . VAL B 1 191 ? 41.841 -76.877 -32.397 1.00 24.73 198 VAL B O 1
ATOM 3751 N N . LYS B 1 192 ? 44.006 -77.427 -32.069 1.00 21.41 199 LYS B N 1
ATOM 3752 C CA . LYS B 1 192 ? 44.577 -76.240 -32.720 1.00 22.40 199 LYS B CA 1
ATOM 3753 C C . LYS B 1 192 ? 43.983 -75.952 -34.113 1.00 26.26 199 LYS B C 1
ATOM 3754 O O . LYS B 1 192 ? 43.697 -74.796 -34.420 1.00 27.17 199 LYS B O 1
ATOM 3760 N N . ASP B 1 193 ? 43.763 -77.003 -34.933 1.00 23.23 200 ASP B N 1
ATOM 3761 C CA . ASP B 1 193 ? 43.200 -76.858 -36.282 1.00 24.32 200 ASP B CA 1
ATOM 3762 C C . ASP B 1 193 ? 41.731 -76.368 -36.245 1.00 28.90 200 ASP B C 1
ATOM 3763 O O . ASP B 1 193 ? 41.219 -75.888 -37.258 1.00 29.93 200 ASP B O 1
ATOM 3768 N N . GLN B 1 194 ? 41.071 -76.488 -35.081 1.00 23.23 201 GLN B N 1
ATOM 3769 C CA . GLN B 1 194 ? 39.676 -76.065 -34.881 1.00 21.70 201 GLN B CA 1
ATOM 3770 C C . GLN B 1 194 ? 39.561 -74.698 -34.175 1.00 24.95 201 GLN B C 1
ATOM 3771 O O . GLN B 1 194 ? 38.451 -74.145 -34.060 1.00 24.93 201 GLN B O 1
ATOM 3777 N N . VAL B 1 195 ? 40.704 -74.154 -33.730 1.00 19.98 202 VAL B N 1
ATOM 3778 C CA . VAL B 1 195 ? 40.787 -72.848 -33.067 1.00 19.57 202 VAL B CA 1
ATOM 3779 C C . VAL B 1 195 ? 40.846 -71.797 -34.166 1.00 24.56 202 VAL B C 1
ATOM 3780 O O . VAL B 1 195 ? 41.812 -71.763 -34.938 1.00 25.89 202 VAL B O 1
ATOM 3784 N N . ILE B 1 196 ? 39.805 -70.971 -34.259 1.00 21.19 203 ILE B N 1
ATOM 3785 C CA . ILE B 1 196 ? 39.696 -69.970 -35.303 0.85 21.09 203 ILE B CA 1
ATOM 3786 C C . ILE B 1 196 ? 40.466 -68.703 -34.936 1.00 27.23 203 ILE B C 1
ATOM 3787 O O . ILE B 1 196 ? 40.777 -67.908 -35.823 1.00 29.30 203 ILE B O 1
ATOM 3792 N N . GLY B 1 197 ? 40.769 -68.530 -33.649 1.00 23.30 204 GLY B N 1
ATOM 3793 C CA . GLY B 1 197 ? 41.517 -67.372 -33.193 1.00 22.78 204 GLY B CA 1
ATOM 3794 C C . GLY B 1 197 ? 41.879 -67.363 -31.724 1.00 23.14 204 GLY B C 1
ATOM 3795 O O . GLY B 1 197 ? 41.311 -68.114 -30.933 1.00 21.99 204 GLY B O 1
ATOM 3796 N N . TYR B 1 198 ? 42.871 -66.517 -31.380 1.00 18.50 205 TYR B N 1
ATOM 3797 C CA . TYR B 1 198 ? 43.362 -66.241 -30.024 1.00 17.31 205 TYR B CA 1
ATOM 3798 C C . TYR B 1 198 ? 43.011 -64.772 -29.894 1.00 20.13 205 TYR B C 1
ATOM 3799 O O . TYR B 1 198 ? 43.653 -63.915 -30.503 1.00 17.91 205 TYR B O 1
ATOM 3808 N N . LYS B 1 199 ? 41.910 -64.495 -29.175 1.00 17.92 206 LYS B N 1
ATOM 3809 C CA . LYS B 1 199 ? 41.283 -63.192 -29.189 1.00 17.26 206 LYS B CA 1
ATOM 3810 C C . LYS B 1 199 ? 41.082 -62.510 -27.873 1.00 19.52 206 LYS B C 1
ATOM 3811 O O . LYS B 1 199 ? 40.932 -63.168 -26.847 1.00 17.26 206 LYS B O 1
ATOM 3817 N N . GLY B 1 200 ? 40.962 -61.184 -27.937 1.00 18.14 207 GLY B N 1
ATOM 3818 C CA . GLY B 1 200 ? 40.636 -60.352 -26.788 1.00 16.15 207 GLY B CA 1
ATOM 3819 C C . GLY B 1 200 ? 39.151 -60.474 -26.471 1.00 18.79 207 GLY B C 1
ATOM 3820 O O . GLY B 1 200 ? 38.381 -61.005 -27.281 1.00 17.46 207 GLY B O 1
ATOM 3821 N N . ALA B 1 201 ? 38.739 -59.977 -25.307 1.00 16.01 208 ALA B N 1
ATOM 3822 C CA . ALA B 1 201 ? 37.358 -60.109 -24.826 1.00 16.01 208 ALA B CA 1
ATOM 3823 C C . ALA B 1 201 ? 36.297 -59.519 -25.785 1.00 19.20 208 ALA B C 1
ATOM 3824 O O . ALA B 1 201 ? 35.277 -60.170 -26.038 1.00 18.03 208 ALA B O 1
ATOM 3826 N N . SER B 1 202 ? 36.535 -58.312 -26.314 1.00 16.61 209 SER B N 1
ATOM 3827 C CA . SER B 1 202 ? 35.604 -57.663 -27.240 1.00 18.68 209 SER B CA 1
ATOM 3828 C C . SER B 1 202 ? 35.456 -58.459 -28.516 1.00 24.44 209 SER B C 1
ATOM 3829 O O . SER B 1 202 ? 34.339 -58.631 -29.005 1.00 26.41 209 SER B O 1
ATOM 3832 N N . ASP B 1 203 ? 36.567 -58.995 -29.030 1.00 20.67 210 ASP B N 1
ATOM 3833 C CA . ASP B 1 203 ? 36.507 -59.823 -30.242 1.00 21.35 210 ASP B CA 1
ATOM 3834 C C . ASP B 1 203 ? 35.735 -61.110 -30.007 1.00 23.87 210 ASP B C 1
ATOM 3835 O O . ASP B 1 203 ? 34.922 -61.502 -30.853 1.00 23.75 210 ASP B O 1
ATOM 3840 N N . ILE B 1 204 ? 35.918 -61.728 -28.825 1.00 20.58 211 ILE B N 1
ATOM 3841 C CA . ILE B 1 204 ? 35.151 -62.943 -28.475 1.00 20.13 211 ILE B CA 1
ATOM 3842 C C . ILE B 1 204 ? 33.648 -62.605 -28.371 1.00 23.50 211 ILE B C 1
ATOM 3843 O O . ILE B 1 204 ? 32.814 -63.350 -28.883 1.00 22.22 211 ILE B O 1
ATOM 3848 N N . GLN B 1 205 ? 33.305 -61.479 -27.705 1.00 22.74 212 GLN B N 1
ATOM 3849 C CA . GLN B 1 205 ? 31.889 -61.096 -27.560 1.00 24.65 212 GLN B CA 1
ATOM 3850 C C . GLN B 1 205 ? 31.241 -60.872 -28.951 1.00 26.75 212 GLN B C 1
ATOM 3851 O O . GLN B 1 205 ? 30.132 -61.340 -29.158 1.00 28.33 212 GLN B O 1
ATOM 3857 N N . ALA B 1 206 ? 31.959 -60.236 -29.898 1.00 21.56 213 ALA B N 1
ATOM 3858 C CA . ALA B 1 206 ? 31.490 -59.994 -31.270 1.00 21.41 213 ALA B CA 1
ATOM 3859 C C . ALA B 1 206 ? 31.220 -61.362 -31.931 1.00 27.16 213 ALA B C 1
ATOM 3860 O O . ALA B 1 206 ? 30.130 -61.570 -32.466 1.00 27.29 213 ALA B O 1
ATOM 3862 N N . LEU B 1 207 ? 32.195 -62.305 -31.827 1.00 23.17 214 LEU B N 1
ATOM 3863 C CA . LEU B 1 207 ? 32.085 -63.666 -32.369 1.00 21.50 214 LEU B CA 1
ATOM 3864 C C . LEU B 1 207 ? 30.875 -64.423 -31.803 1.00 26.79 214 LEU B C 1
ATOM 3865 O O . LEU B 1 207 ? 30.177 -65.112 -32.549 1.00 28.19 214 LEU B O 1
ATOM 3870 N N . MET B 1 208 ? 30.584 -64.236 -30.514 1.00 24.44 215 MET B N 1
ATOM 3871 C CA . MET B 1 208 ? 29.418 -64.860 -29.887 1.00 24.90 215 MET B CA 1
ATOM 3872 C C . MET B 1 208 ? 28.108 -64.318 -30.440 1.00 33.01 215 MET B C 1
ATOM 3873 O O . MET B 1 208 ? 27.263 -65.085 -30.881 1.00 33.72 215 MET B O 1
ATOM 3878 N N . GLN B 1 209 ? 27.964 -62.995 -30.454 1.00 31.33 216 GLN B N 1
ATOM 3879 C CA . GLN B 1 209 ? 26.759 -62.297 -30.913 1.00 31.76 216 GLN B CA 1
ATOM 3880 C C . GLN B 1 209 ? 26.483 -62.511 -32.387 1.00 38.58 216 GLN B C 1
ATOM 3881 O O . GLN B 1 209 ? 25.323 -62.650 -32.771 1.00 41.23 216 GLN B O 1
ATOM 3887 N N . GLN B 1 210 ? 27.538 -62.588 -33.202 1.00 33.53 217 GLN B N 1
ATOM 3888 C CA . GLN B 1 210 ? 27.452 -62.817 -34.639 1.00 33.33 217 GLN B CA 1
ATOM 3889 C C . GLN B 1 210 ? 27.293 -64.307 -34.990 1.00 37.15 217 GLN B C 1
ATOM 3890 O O . GLN B 1 210 ? 27.023 -64.620 -36.150 1.00 37.58 217 GLN B O 1
ATOM 3896 N N . GLY B 1 211 ? 27.471 -65.202 -34.008 1.00 32.50 218 GLY B N 1
ATOM 3897 C CA . GLY B 1 211 ? 27.373 -66.645 -34.229 1.00 31.89 218 GLY B CA 1
ATOM 3898 C C . GLY B 1 211 ? 28.497 -67.182 -35.095 1.00 35.58 218 GLY B C 1
ATOM 3899 O O . GLY B 1 211 ? 28.299 -68.122 -35.867 1.00 36.10 218 GLY B O 1
ATOM 3900 N N . GLU B 1 212 ? 29.696 -66.561 -34.980 1.00 31.13 219 GLU B N 1
ATOM 3901 C CA . GLU B 1 212 ? 30.883 -66.927 -35.750 1.00 30.45 219 GLU B CA 1
ATOM 3902 C C . GLU B 1 212 ? 31.817 -67.872 -34.972 1.00 32.13 219 GLU B C 1
ATOM 3903 O O . GLU B 1 212 ? 32.868 -68.262 -35.474 1.00 33.80 219 GLU B O 1
ATOM 3909 N N . ALA B 1 213 ? 31.402 -68.292 -33.771 1.00 25.34 220 ALA B N 1
ATOM 3910 C CA . ALA B 1 213 ? 32.162 -69.264 -32.967 1.00 23.52 220 ALA B CA 1
ATOM 3911 C C . ALA B 1 213 ? 31.141 -70.225 -32.346 1.00 24.33 220 ALA B C 1
ATOM 3912 O O . ALA B 1 213 ? 29.943 -69.918 -32.327 1.00 23.18 220 ALA B O 1
ATOM 3914 N N . ASP B 1 214 ? 31.590 -71.399 -31.900 1.00 20.56 221 ASP B N 1
ATOM 3915 C CA . ASP B 1 214 ? 30.699 -72.393 -31.297 1.00 20.83 221 ASP B CA 1
ATOM 3916 C C . ASP B 1 214 ? 31.069 -72.666 -29.855 1.00 23.09 221 ASP B C 1
ATOM 3917 O O . ASP B 1 214 ? 30.214 -73.138 -29.091 1.00 21.11 221 ASP B O 1
ATOM 3922 N N . ILE B 1 215 ? 32.367 -72.499 -29.521 1.00 19.16 222 ILE B N 1
ATOM 3923 C CA . ILE B 1 215 ? 32.912 -72.734 -28.158 1.00 18.60 222 ILE B CA 1
ATOM 3924 C C . ILE B 1 215 ? 33.988 -71.705 -27.851 1.00 18.92 222 ILE B C 1
ATOM 3925 O O . ILE B 1 215 ? 34.850 -71.473 -28.676 1.00 18.46 222 ILE B O 1
ATOM 3930 N N . VAL B 1 216 ? 33.936 -71.068 -26.676 1.00 14.64 223 VAL B N 1
ATOM 3931 C CA . VAL B 1 216 ? 34.895 -70.016 -26.329 1.00 14.66 223 VAL B CA 1
ATOM 3932 C C . VAL B 1 216 ? 35.308 -70.166 -24.862 1.00 18.58 223 VAL B C 1
ATOM 3933 O O . VAL B 1 216 ? 34.599 -70.814 -24.088 1.00 18.40 223 VAL B O 1
ATOM 3937 N N . TYR B 1 217 ? 36.370 -69.457 -24.479 1.00 15.03 224 TYR B N 1
ATOM 3938 C CA . TYR B 1 217 ? 36.814 -69.349 -23.095 1.00 14.28 224 TYR B CA 1
ATOM 3939 C C . TYR B 1 217 ? 36.901 -67.838 -22.859 1.00 17.73 224 TYR B C 1
ATOM 3940 O O . TYR B 1 217 ? 37.740 -67.162 -23.473 1.00 16.63 224 TYR B O 1
ATOM 3949 N N . ALA B 1 218 ? 35.932 -67.288 -22.088 1.00 14.94 225 ALA B N 1
ATOM 3950 C CA . ALA B 1 218 ? 35.814 -65.836 -21.961 1.00 15.52 225 ALA B CA 1
ATOM 3951 C C . ALA B 1 218 ? 35.240 -65.392 -20.614 1.00 18.25 225 ALA B C 1
ATOM 3952 O O . ALA B 1 218 ? 34.670 -66.195 -19.888 1.00 18.34 225 ALA B O 1
ATOM 3954 N N . GLY B 1 219 ? 35.377 -64.113 -20.309 1.00 14.01 226 GLY B N 1
ATOM 3955 C CA . GLY B 1 219 ? 34.886 -63.537 -19.064 1.00 13.84 226 GLY B CA 1
ATOM 3956 C C . GLY B 1 219 ? 33.408 -63.767 -18.884 1.00 14.60 226 GLY B C 1
ATOM 3957 O O . GLY B 1 219 ? 32.649 -63.684 -19.857 1.00 15.21 226 GLY B O 1
ATOM 3958 N N . THR B 1 220 ? 32.999 -64.153 -17.674 1.00 13.28 227 THR B N 1
ATOM 3959 C CA . THR B 1 220 ? 31.582 -64.447 -17.383 1.00 15.56 227 THR B CA 1
ATOM 3960 C C . THR B 1 220 ? 30.679 -63.303 -17.832 1.00 20.36 227 THR B C 1
ATOM 3961 O O . THR B 1 220 ? 29.623 -63.553 -18.408 1.00 20.07 227 THR B O 1
ATOM 3965 N N . GLY B 1 221 ? 31.111 -62.075 -17.542 1.00 16.24 228 GLY B N 1
ATOM 3966 C CA . GLY B 1 221 ? 30.387 -60.861 -17.884 1.00 16.74 228 GLY B CA 1
ATOM 3967 C C . GLY B 1 221 ? 30.154 -60.717 -19.370 1.00 17.94 228 GLY B C 1
ATOM 3968 O O . GLY B 1 221 ? 29.052 -60.349 -19.775 1.00 17.54 228 GLY B O 1
ATOM 3969 N N . ARG B 1 222 ? 31.164 -61.065 -20.194 1.00 13.05 229 ARG B N 1
ATOM 3970 C CA . ARG B 1 222 ? 31.057 -60.997 -21.650 1.00 12.85 229 ARG B CA 1
ATOM 3971 C C . ARG B 1 222 ? 30.054 -62.032 -22.157 1.00 19.26 229 ARG B C 1
ATOM 3972 O O . ARG B 1 222 ? 29.247 -61.704 -23.013 1.00 16.87 229 ARG B O 1
ATOM 3980 N N . ILE B 1 223 ? 30.088 -63.268 -21.614 1.00 15.77 230 ILE B N 1
ATOM 3981 C CA . ILE B 1 223 ? 29.177 -64.349 -22.030 1.00 13.79 230 ILE B CA 1
ATOM 3982 C C . ILE B 1 223 ? 27.753 -63.957 -21.647 1.00 18.07 230 ILE B C 1
ATOM 3983 O O . ILE B 1 223 ? 26.878 -63.993 -22.481 1.00 15.30 230 ILE B O 1
ATOM 3988 N N . LYS B 1 224 ? 27.537 -63.539 -20.398 1.00 15.54 231 LYS B N 1
ATOM 3989 C CA . LYS B 1 224 ? 26.197 -63.200 -19.961 1.00 15.38 231 LYS B CA 1
ATOM 3990 C C . LYS B 1 224 ? 25.633 -61.983 -20.680 1.00 19.59 231 LYS B C 1
ATOM 3991 O O . LYS B 1 224 ? 24.441 -61.955 -20.962 1.00 18.34 231 LYS B O 1
ATOM 3997 N N . ASN B 1 225 ? 26.489 -61.018 -21.049 1.00 18.64 232 ASN B N 1
ATOM 3998 C CA . ASN B 1 225 ? 26.042 -59.860 -21.786 1.00 19.04 232 ASN B CA 1
ATOM 3999 C C . ASN B 1 225 ? 25.694 -60.226 -23.204 1.00 20.56 232 ASN B C 1
ATOM 4000 O O . ASN B 1 225 ? 24.712 -59.692 -23.729 1.00 19.17 232 ASN B O 1
ATOM 4005 N N . ALA B 1 226 ? 26.446 -61.162 -23.804 1.00 18.67 233 ALA B N 1
ATOM 4006 C CA . ALA B 1 226 ? 26.131 -61.673 -25.164 1.00 20.36 233 ALA B CA 1
ATOM 4007 C C . ALA B 1 226 ? 24.771 -62.340 -25.136 1.00 24.52 233 ALA B C 1
ATOM 4008 O O . ALA B 1 226 ? 23.967 -62.088 -26.036 1.00 25.23 233 ALA B O 1
ATOM 4010 N N . ILE B 1 227 ? 24.481 -63.138 -24.064 1.00 20.15 234 ILE B N 1
ATOM 4011 C CA . ILE B 1 227 ? 23.178 -63.820 -23.881 1.00 19.31 234 ILE B CA 1
ATOM 4012 C C . ILE B 1 227 ? 22.050 -62.784 -23.775 1.00 21.96 234 ILE B C 1
ATOM 4013 O O . ILE B 1 227 ? 21.052 -62.876 -24.490 1.00 22.34 234 ILE B O 1
ATOM 4018 N N . LYS B 1 228 ? 22.235 -61.771 -22.931 1.00 20.53 235 LYS B N 1
ATOM 4019 C CA . LYS B 1 228 ? 21.295 -60.656 -22.769 1.00 20.74 235 LYS B CA 1
ATOM 4020 C C . LYS B 1 228 ? 20.972 -60.006 -24.119 1.00 26.08 235 LYS B C 1
ATOM 4021 O O . LYS B 1 228 ? 19.813 -59.690 -24.386 1.00 26.44 235 LYS B O 1
ATOM 4027 N N . ALA B 1 229 ? 21.995 -59.866 -24.979 1.00 23.50 236 ALA B N 1
ATOM 4028 C CA . ALA B 1 229 ? 21.899 -59.285 -26.317 1.00 25.64 236 ALA B CA 1
ATOM 4029 C C . ALA B 1 229 ? 21.339 -60.257 -27.361 1.00 30.85 236 ALA B C 1
ATOM 4030 O O . ALA B 1 229 ? 21.251 -59.878 -28.529 1.00 33.38 236 ALA B O 1
ATOM 4032 N N . GLY B 1 230 ? 20.964 -61.479 -26.944 1.00 24.40 237 GLY B N 1
ATOM 4033 C CA . GLY B 1 230 ? 20.315 -62.458 -27.815 1.00 22.05 237 GLY B CA 1
ATOM 4034 C C . GLY B 1 230 ? 21.122 -63.644 -28.270 1.00 24.93 237 GLY B C 1
ATOM 4035 O O . GLY B 1 230 ? 20.630 -64.440 -29.079 1.00 26.21 237 GLY B O 1
ATOM 4036 N N . ALA B 1 231 ? 22.363 -63.815 -27.766 1.00 22.45 238 ALA B N 1
ATOM 4037 C CA . ALA B 1 231 ? 23.145 -64.981 -28.178 1.00 21.87 238 ALA B CA 1
ATOM 4038 C C . ALA B 1 231 ? 22.646 -66.200 -27.393 1.00 24.13 238 ALA B C 1
ATOM 4039 O O . ALA B 1 231 ? 22.652 -66.177 -26.159 1.00 22.06 238 ALA B O 1
ATOM 4041 N N . ASN B 1 232 ? 22.198 -67.233 -28.098 1.00 22.73 239 ASN B N 1
ATOM 4042 C CA . ASN B 1 232 ? 21.701 -68.471 -27.485 1.00 22.68 239 ASN B CA 1
ATOM 4043 C C . ASN B 1 232 ? 22.885 -69.372 -27.053 1.00 25.59 239 ASN B C 1
ATOM 4044 O O . ASN B 1 232 ? 23.129 -70.431 -27.635 1.00 25.58 239 ASN B O 1
ATOM 4049 N N . TRP B 1 233 ? 23.602 -68.937 -26.017 1.00 20.47 240 TRP B N 1
ATOM 4050 C CA . TRP B 1 233 ? 24.765 -69.635 -25.485 1.00 19.64 240 TRP B CA 1
ATOM 4051 C C . TRP B 1 233 ? 24.567 -69.985 -24.027 1.00 23.84 240 TRP B C 1
ATOM 4052 O O . TRP B 1 233 ? 23.787 -69.326 -23.327 1.00 22.13 240 TRP B O 1
ATOM 4063 N N . SER B 1 234 ? 25.340 -70.956 -23.541 1.00 19.95 241 SER B N 1
ATOM 4064 C CA . SER B 1 234 ? 25.353 -71.293 -22.120 1.00 19.60 241 SER B CA 1
ATOM 4065 C C . SER B 1 234 ? 26.809 -71.426 -21.688 1.00 22.18 241 SER B C 1
ATOM 4066 O O . SER B 1 234 ? 27.705 -71.262 -22.509 1.00 20.60 241 SER B O 1
ATOM 4069 N N . TYR B 1 235 ? 27.054 -71.627 -20.404 1.00 17.64 242 TYR B N 1
ATOM 4070 C CA . TYR B 1 235 ? 28.410 -71.691 -19.895 1.00 16.97 242 TYR B CA 1
ATOM 4071 C C . TYR B 1 235 ? 28.410 -72.468 -18.581 1.00 19.93 242 TYR B C 1
ATOM 4072 O O . TYR B 1 235 ? 27.348 -72.762 -18.020 1.00 19.31 242 TYR B O 1
ATOM 4081 N N . SER B 1 236 ? 29.601 -72.764 -18.080 1.00 17.98 243 SER B N 1
ATOM 4082 C CA . SER B 1 236 ? 29.732 -73.432 -16.782 1.00 18.64 243 SER B CA 1
ATOM 4083 C C . SER B 1 236 ? 30.929 -72.881 -16.016 1.00 20.49 243 SER B C 1
ATOM 4084 O O . SER B 1 236 ? 31.711 -72.067 -16.540 1.00 18.34 243 SER B O 1
ATOM 4087 N N . TRP B 1 237 ? 31.054 -73.330 -14.758 1.00 19.36 244 TRP B N 1
ATOM 4088 C CA . TRP B 1 237 ? 32.164 -72.958 -13.896 1.00 19.78 244 TRP B CA 1
ATOM 4089 C C . TRP B 1 237 ? 33.258 -74.029 -13.917 1.00 20.10 244 TRP B C 1
ATOM 4090 O O . TRP B 1 237 ? 34.286 -73.857 -13.294 1.00 17.24 244 TRP B O 1
ATOM 4101 N N . GLU B 1 238 ? 33.007 -75.146 -14.620 1.00 19.22 245 GLU B N 1
ATOM 4102 C CA . GLU B 1 238 ? 33.985 -76.233 -14.766 1.00 19.90 245 GLU B CA 1
ATOM 4103 C C . GLU B 1 238 ? 35.205 -75.725 -15.533 1.00 19.05 245 GLU B C 1
ATOM 4104 O O . GLU B 1 238 ? 35.096 -75.301 -16.698 1.00 17.72 245 GLU B O 1
ATOM 4110 N N . GLY B 1 239 ? 36.357 -75.787 -14.896 1.00 16.47 246 GLY B N 1
ATOM 4111 C CA . GLY B 1 239 ? 37.598 -75.350 -15.535 1.00 16.69 246 GLY B CA 1
ATOM 4112 C C . GLY B 1 239 ? 37.710 -73.838 -15.683 1.00 19.81 246 GLY B C 1
ATOM 4113 O O . GLY B 1 239 ? 38.540 -73.353 -16.449 1.00 20.01 246 GLY B O 1
ATOM 4114 N N . ALA B 1 240 ? 36.852 -73.081 -14.977 1.00 15.70 247 ALA B N 1
ATOM 4115 C CA . ALA B 1 240 ? 36.896 -71.617 -14.997 1.00 14.13 247 ALA B CA 1
ATOM 4116 C C . ALA B 1 240 ? 38.100 -71.119 -14.188 1.00 19.23 247 ALA B C 1
ATOM 4117 O O . ALA B 1 240 ? 38.555 -71.796 -13.264 1.00 19.30 247 ALA B O 1
ATOM 4119 N N . LEU B 1 241 ? 38.634 -69.935 -14.547 1.00 17.05 248 LEU B N 1
ATOM 4120 C CA . LEU B 1 241 ? 39.752 -69.351 -13.821 1.00 16.81 248 LEU B CA 1
ATOM 4121 C C . LEU B 1 241 ? 39.348 -67.982 -13.303 1.00 20.55 248 LEU B C 1
ATOM 4122 O O . LEU B 1 241 ? 38.834 -67.177 -14.079 1.00 20.93 248 LEU B O 1
ATOM 4127 N N . ALA B 1 242 ? 39.528 -67.735 -11.996 1.00 15.94 249 ALA B N 1
ATOM 4128 C CA . ALA B 1 242 ? 39.179 -66.461 -11.376 1.00 16.12 249 ALA B CA 1
ATOM 4129 C C . ALA B 1 242 ? 40.409 -65.579 -11.321 1.00 18.62 249 ALA B C 1
ATOM 4130 O O . ALA B 1 242 ? 41.524 -66.052 -11.090 1.00 16.18 249 ALA B O 1
ATOM 4132 N N . ASP B 1 243 ? 40.220 -64.295 -11.498 1.00 15.55 250 ASP B N 1
ATOM 4133 C CA . ASP B 1 243 ? 41.366 -63.380 -11.395 1.00 13.80 250 ASP B CA 1
ATOM 4134 C C . ASP B 1 243 ? 40.910 -62.033 -10.817 1.00 15.67 250 ASP B C 1
ATOM 4135 O O . ASP B 1 243 ? 39.702 -61.812 -10.698 1.00 16.81 250 ASP B O 1
ATOM 4140 N N . THR B 1 244 ? 41.869 -61.181 -10.427 1.00 12.52 251 THR B N 1
ATOM 4141 C CA . THR B 1 244 ? 41.633 -59.830 -9.901 1.00 12.62 251 THR B CA 1
ATOM 4142 C C . THR B 1 244 ? 42.031 -58.812 -10.960 1.00 16.52 251 THR B C 1
ATOM 4143 O O . THR B 1 244 ? 43.041 -58.987 -11.647 1.00 15.72 251 THR B O 1
ATOM 4147 N N . GLU B 1 245 ? 41.247 -57.723 -11.048 1.00 15.27 252 GLU B N 1
ATOM 4148 C CA . GLU B 1 245 ? 41.476 -56.598 -11.936 1.00 13.18 252 GLU B CA 1
ATOM 4149 C C . GLU B 1 245 ? 41.860 -55.409 -11.060 1.00 15.67 252 GLU B C 1
ATOM 4150 O O . GLU B 1 245 ? 41.251 -55.208 -10.019 1.00 14.74 252 GLU B O 1
ATOM 4156 N N . TYR B 1 246 ? 42.841 -54.616 -11.515 1.00 14.67 253 TYR B N 1
ATOM 4157 C CA . TYR B 1 246 ? 43.385 -53.477 -10.763 1.00 14.15 253 TYR B CA 1
ATOM 4158 C C . TYR B 1 246 ? 43.252 -52.161 -11.464 1.00 16.31 253 TYR B C 1
ATOM 4159 O O . TYR B 1 246 ? 43.401 -52.101 -12.687 1.00 16.67 253 TYR B O 1
ATOM 4168 N N . TRP B 1 247 ? 43.081 -51.073 -10.683 1.00 13.50 254 TRP B N 1
ATOM 4169 C CA . TRP B 1 247 ? 43.220 -49.715 -11.222 1.00 13.45 254 TRP B CA 1
ATOM 4170 C C . TRP B 1 247 ? 44.689 -49.370 -10.958 1.00 19.72 254 TRP B C 1
ATOM 4171 O O . TRP B 1 247 ? 45.196 -49.593 -9.841 1.00 17.50 254 TRP B O 1
ATOM 4182 N N . ALA B 1 248 ? 45.392 -48.847 -11.961 1.00 16.36 255 ALA B N 1
ATOM 4183 C CA . ALA B 1 248 ? 46.786 -48.433 -11.800 1.00 15.99 255 ALA B CA 1
ATOM 4184 C C . ALA B 1 248 ? 46.995 -47.144 -12.590 1.00 19.41 255 ALA B C 1
ATOM 4185 O O . ALA B 1 248 ? 46.174 -46.795 -13.447 1.00 18.94 255 ALA B O 1
ATOM 4187 N N . VAL B 1 249 ? 48.094 -46.447 -12.302 1.00 14.73 256 VAL B N 1
ATOM 4188 C CA . VAL B 1 249 ? 48.423 -45.154 -12.901 1.00 14.41 256 VAL B CA 1
ATOM 4189 C C . VAL B 1 249 ? 49.789 -45.278 -13.589 1.00 19.52 256 VAL B C 1
ATOM 4190 O O . VAL B 1 249 ? 50.783 -45.465 -12.895 1.00 19.25 256 VAL B O 1
ATOM 4194 N N . PRO B 1 250 ? 49.862 -45.202 -14.934 1.00 18.76 257 PRO B N 1
ATOM 4195 C CA . PRO B 1 250 ? 51.178 -45.314 -15.602 1.00 20.14 257 PRO B CA 1
ATOM 4196 C C . PRO B 1 250 ? 52.169 -44.259 -15.108 1.00 25.03 257 PRO B C 1
ATOM 4197 O O . PRO B 1 250 ? 51.767 -43.119 -14.843 1.00 25.03 257 PRO B O 1
ATOM 4201 N N . LYS B 1 251 ? 53.445 -44.655 -14.916 1.00 23.69 258 LYS B N 1
ATOM 4202 C CA . LYS B 1 251 ? 54.506 -43.740 -14.472 1.00 24.84 258 LYS B CA 1
ATOM 4203 C C . LYS B 1 251 ? 54.635 -42.656 -15.546 1.00 29.72 258 LYS B C 1
ATOM 4204 O O . LYS B 1 251 ? 54.747 -42.967 -16.745 1.00 29.73 258 LYS B O 1
ATOM 4210 N N . GLY B 1 252 ? 54.551 -41.412 -15.115 1.00 26.96 259 GLY B N 1
ATOM 4211 C CA . GLY B 1 252 ? 54.601 -40.263 -16.018 1.00 27.51 259 GLY B CA 1
ATOM 4212 C C . GLY B 1 252 ? 53.239 -39.850 -16.552 1.00 30.74 259 GLY B C 1
ATOM 4213 O O . GLY B 1 252 ? 53.165 -39.007 -17.460 1.00 32.14 259 GLY B O 1
ATOM 4214 N N . ALA B 1 253 ? 52.132 -40.436 -15.990 1.00 23.47 260 ALA B N 1
ATOM 4215 C CA . ALA B 1 253 ? 50.764 -40.063 -16.379 1.00 22.79 260 ALA B CA 1
ATOM 4216 C C . ALA B 1 253 ? 50.626 -38.554 -16.158 1.00 27.17 260 ALA B C 1
ATOM 4217 O O . ALA B 1 253 ? 50.991 -38.074 -15.087 1.00 25.43 260 ALA B O 1
ATOM 4219 N N . PRO B 1 254 ? 50.174 -37.777 -17.169 1.00 28.08 261 PRO B N 1
ATOM 4220 C CA . PRO B 1 254 ? 50.075 -36.318 -16.971 1.00 28.41 261 PRO B CA 1
ATOM 4221 C C . PRO B 1 254 ? 49.166 -35.907 -15.813 1.00 30.17 261 PRO B C 1
ATOM 4222 O O . PRO B 1 254 ? 49.414 -34.886 -15.198 1.00 30.95 261 PRO B O 1
ATOM 4226 N N . HIS B 1 255 ? 48.125 -36.707 -15.504 1.00 25.19 262 HIS B N 1
ATOM 4227 C CA . HIS B 1 255 ? 47.193 -36.367 -14.436 1.00 24.64 262 HIS B CA 1
ATOM 4228 C C . HIS B 1 255 ? 47.177 -37.422 -13.341 1.00 27.01 262 HIS B C 1
ATOM 4229 O O . HIS B 1 255 ? 46.111 -37.878 -12.931 1.00 25.17 262 HIS B O 1
ATOM 4236 N N . ALA B 1 256 ? 48.366 -37.802 -12.856 1.00 23.99 263 ALA B N 1
ATOM 4237 C CA . ALA B 1 256 ? 48.510 -38.836 -11.827 1.00 22.87 263 ALA B CA 1
ATOM 4238 C C . ALA B 1 256 ? 47.709 -38.535 -10.539 1.00 24.08 263 ALA B C 1
ATOM 4239 O O . ALA B 1 256 ? 47.017 -39.429 -10.037 1.00 23.51 263 ALA B O 1
ATOM 4241 N N . ALA B 1 257 ? 47.738 -37.269 -10.053 1.00 19.25 264 ALA B N 1
ATOM 4242 C CA . ALA B 1 257 ? 46.961 -36.930 -8.844 1.00 20.84 264 ALA B CA 1
ATOM 4243 C C . ALA B 1 257 ? 45.449 -37.040 -9.083 1.00 22.90 264 ALA B C 1
ATOM 4244 O O . ALA B 1 257 ? 44.709 -37.581 -8.256 1.00 22.83 264 ALA B O 1
ATOM 4246 N N . GLU B 1 258 ? 44.996 -36.609 -10.262 1.00 19.02 265 GLU B N 1
ATOM 4247 C CA . GLU B 1 258 ? 43.579 -36.709 -10.628 1.00 18.39 265 GLU B CA 1
ATOM 4248 C C . GLU B 1 258 ? 43.156 -38.193 -10.793 1.00 20.18 265 GLU B C 1
ATOM 4249 O O . GLU B 1 258 ? 42.057 -38.583 -10.410 1.00 18.84 265 GLU B O 1
ATOM 4255 N N . ALA B 1 259 ? 44.095 -39.026 -11.271 1.00 18.74 266 ALA B N 1
ATOM 4256 C CA . ALA B 1 259 ? 43.868 -40.478 -11.404 1.00 17.92 266 ALA B CA 1
ATOM 4257 C C . ALA B 1 259 ? 43.550 -41.080 -10.026 1.00 19.12 266 ALA B C 1
ATOM 4258 O O . ALA B 1 259 ? 42.633 -41.898 -9.912 1.00 16.36 266 ALA B O 1
ATOM 4260 N N . MET B 1 260 ? 44.270 -40.611 -8.964 1.00 17.01 267 MET B N 1
ATOM 4261 C CA . MET B 1 260 ? 44.040 -41.096 -7.588 1.00 15.91 267 MET B CA 1
ATOM 4262 C C . MET B 1 260 ? 42.620 -40.776 -7.137 1.00 18.24 267 MET B C 1
ATOM 4263 O O . MET B 1 260 ? 41.993 -41.602 -6.500 1.00 15.80 267 MET B O 1
ATOM 4268 N N . LYS B 1 261 ? 42.112 -39.581 -7.480 1.00 16.63 268 LYS B N 1
ATOM 4269 C CA . LYS B 1 261 ? 40.751 -39.135 -7.106 1.00 17.30 268 LYS B CA 1
ATOM 4270 C C . LYS B 1 261 ? 39.712 -40.010 -7.801 1.00 19.19 268 LYS B C 1
ATOM 4271 O O . LYS B 1 261 ? 38.748 -40.415 -7.176 1.00 17.74 268 LYS B O 1
ATOM 4277 N N . PHE B 1 262 ? 39.942 -40.348 -9.082 1.00 16.11 269 PHE B N 1
ATOM 4278 C CA . PHE B 1 262 ? 39.017 -41.251 -9.767 1.00 14.59 269 PHE B CA 1
ATOM 4279 C C . PHE B 1 262 ? 39.012 -42.629 -9.083 1.00 17.63 269 PHE B C 1
ATOM 4280 O O . PHE B 1 262 ? 37.944 -43.199 -8.852 1.00 16.65 269 PHE B O 1
ATOM 4288 N N . ILE B 1 263 ? 40.208 -43.187 -8.803 1.00 14.86 270 ILE B N 1
ATOM 4289 C CA . ILE B 1 263 ? 40.332 -44.500 -8.167 1.00 12.66 270 ILE B CA 1
ATOM 4290 C C . ILE B 1 263 ? 39.598 -44.499 -6.835 1.00 15.71 270 ILE B C 1
ATOM 4291 O O . ILE B 1 263 ? 38.841 -45.425 -6.556 1.00 17.83 270 ILE B O 1
ATOM 4296 N N . ASN B 1 264 ? 39.764 -43.427 -6.054 1.00 13.43 271 ASN B N 1
ATOM 4297 C CA . ASN B 1 264 ? 39.089 -43.332 -4.770 0.90 14.30 271 ASN B CA 1
ATOM 4298 C C . ASN B 1 264 ? 37.577 -43.453 -4.958 1.00 17.47 271 ASN B C 1
ATOM 4299 O O . ASN B 1 264 ? 36.914 -44.199 -4.227 1.00 18.74 271 ASN B O 1
ATOM 4304 N N . PHE B 1 265 ? 37.035 -42.687 -5.911 1.00 13.88 272 PHE B N 1
ATOM 4305 C CA . PHE B 1 265 ? 35.608 -42.697 -6.181 1.00 14.66 272 PHE B CA 1
ATOM 4306 C C . PHE B 1 265 ? 35.158 -44.105 -6.601 1.00 18.34 272 PHE B C 1
ATOM 4307 O O . PHE B 1 265 ? 34.165 -44.633 -6.079 1.00 16.82 272 PHE B O 1
ATOM 4315 N N . ALA B 1 266 ? 35.872 -44.675 -7.569 1.00 14.66 273 ALA B N 1
ATOM 4316 C CA . ALA B 1 266 ? 35.492 -45.944 -8.193 1.00 15.73 273 ALA B CA 1
ATOM 4317 C C . ALA B 1 266 ? 35.461 -47.147 -7.263 1.00 19.83 273 ALA B C 1
ATOM 4318 O O . ALA B 1 266 ? 34.614 -48.016 -7.455 1.00 22.06 273 ALA B O 1
ATOM 4320 N N . VAL B 1 267 ? 36.342 -47.203 -6.256 1.00 15.78 274 VAL B N 1
ATOM 4321 C CA . VAL B 1 267 ? 36.401 -48.362 -5.361 1.00 14.77 274 VAL B CA 1
ATOM 4322 C C . VAL B 1 267 ? 35.418 -48.281 -4.177 1.00 18.81 274 VAL B C 1
ATOM 4323 O O . VAL B 1 267 ? 35.395 -49.193 -3.346 1.00 18.85 274 VAL B O 1
ATOM 4327 N N . GLN B 1 268 ? 34.578 -47.226 -4.125 1.00 15.89 275 GLN B N 1
ATOM 4328 C CA . GLN B 1 268 ? 33.561 -47.090 -3.055 1.00 15.83 275 GLN B CA 1
ATOM 4329 C C . GLN B 1 268 ? 32.425 -48.086 -3.262 1.00 18.83 275 GLN B C 1
ATOM 4330 O O . GLN B 1 268 ? 32.297 -48.641 -4.363 1.00 14.90 275 GLN B O 1
ATOM 4336 N N . ALA B 1 269 ? 31.668 -48.396 -2.186 1.00 17.13 276 ALA B N 1
ATOM 4337 C CA . ALA B 1 269 ? 30.609 -49.424 -2.243 1.00 18.06 276 ALA B CA 1
ATOM 4338 C C . ALA B 1 269 ? 29.585 -49.231 -3.376 1.00 20.21 276 ALA B C 1
ATOM 4339 O O . ALA B 1 269 ? 29.291 -50.187 -4.104 1.00 18.57 276 ALA B O 1
ATOM 4341 N N . GLU B 1 270 ? 29.056 -48.002 -3.540 1.00 17.74 277 GLU B N 1
ATOM 4342 C CA . GLU B 1 270 ? 28.009 -47.765 -4.534 1.00 17.78 277 GLU B CA 1
ATOM 4343 C C . GLU B 1 270 ? 28.479 -47.966 -5.971 1.00 17.73 277 GLU B C 1
ATOM 4344 O O . GLU B 1 270 ? 27.808 -48.731 -6.660 1.00 18.82 277 GLU B O 1
ATOM 4350 N N . PRO B 1 271 ? 29.570 -47.333 -6.461 1.00 16.91 278 PRO B N 1
ATOM 4351 C CA . PRO B 1 271 ? 29.994 -47.604 -7.858 1.00 17.35 278 PRO B CA 1
ATOM 4352 C C . PRO B 1 271 ? 30.345 -49.081 -8.103 1.00 19.81 278 PRO B C 1
ATOM 4353 O O . PRO B 1 271 ? 30.044 -49.618 -9.178 1.00 18.90 278 PRO B O 1
ATOM 4357 N N . GLN B 1 272 ? 30.967 -49.737 -7.113 1.00 15.71 279 GLN B N 1
ATOM 4358 C CA . GLN B 1 272 ? 31.317 -51.161 -7.199 1.00 15.41 279 GLN B CA 1
ATOM 4359 C C . GLN B 1 272 ? 30.020 -52.011 -7.369 1.00 17.90 279 GLN B C 1
ATOM 4360 O O . GLN B 1 272 ? 29.974 -52.930 -8.180 1.00 16.66 279 GLN B O 1
ATOM 4366 N N . ALA B 1 273 ? 28.960 -51.661 -6.650 1.00 17.30 280 ALA B N 1
ATOM 4367 C CA . ALA B 1 273 ? 27.691 -52.380 -6.761 1.00 17.17 280 ALA B CA 1
ATOM 4368 C C . ALA B 1 273 ? 27.052 -52.117 -8.146 1.00 18.47 280 ALA B C 1
ATOM 4369 O O . ALA B 1 273 ? 26.493 -53.032 -8.754 1.00 19.88 280 ALA B O 1
ATOM 4371 N N . GLU B 1 274 ? 27.177 -50.892 -8.657 1.00 17.09 281 GLU B N 1
ATOM 4372 C CA . GLU B 1 274 ? 26.644 -50.546 -9.975 1.00 16.18 281 GLU B CA 1
ATOM 4373 C C . GLU B 1 274 ? 27.352 -51.328 -11.083 1.00 17.55 281 GLU B C 1
ATOM 4374 O O . GLU B 1 274 ? 26.722 -51.691 -12.073 1.00 18.38 281 GLU B O 1
ATOM 4380 N N . LEU B 1 275 ? 28.671 -51.623 -10.917 1.00 15.15 282 LEU B N 1
ATOM 4381 C CA . LEU B 1 275 ? 29.370 -52.389 -11.942 1.00 14.80 282 LEU B CA 1
ATOM 4382 C C . LEU B 1 275 ? 28.768 -53.789 -11.986 1.00 16.35 282 LEU B C 1
ATOM 4383 O O . LEU B 1 275 ? 28.405 -54.254 -13.054 1.00 15.26 282 LEU B O 1
ATOM 4388 N N . THR B 1 276 ? 28.659 -54.458 -10.825 1.00 14.98 283 THR B N 1
ATOM 4389 C CA . THR B 1 276 ? 28.146 -55.843 -10.771 1.00 16.27 283 THR B CA 1
ATOM 4390 C C . THR B 1 276 ? 26.679 -55.905 -11.198 1.00 20.54 283 THR B C 1
ATOM 4391 O O . THR B 1 276 ? 26.253 -56.930 -11.735 1.00 20.49 283 THR B O 1
ATOM 4395 N N . ARG B 1 277 ? 25.913 -54.820 -10.983 1.00 16.78 284 ARG B N 1
ATOM 4396 C CA . ARG B 1 277 ? 24.517 -54.750 -11.452 0.86 14.89 284 ARG B CA 1
ATOM 4397 C C . ARG B 1 277 ? 24.492 -54.943 -12.980 1.00 20.73 284 ARG B C 1
ATOM 4398 O O . ARG B 1 277 ? 23.647 -55.669 -13.497 1.00 21.99 284 ARG B O 1
ATOM 4406 N N . VAL B 1 278 ? 25.448 -54.338 -13.689 1.00 17.19 285 VAL B N 1
ATOM 4407 C CA . VAL B 1 278 ? 25.455 -54.298 -15.149 1.00 18.92 285 VAL B CA 1
ATOM 4408 C C . VAL B 1 278 ? 26.117 -55.493 -15.801 1.00 20.61 285 VAL B C 1
ATOM 4409 O O . VAL B 1 278 ? 25.779 -55.819 -16.937 1.00 20.74 285 VAL B O 1
ATOM 4413 N N . ILE B 1 279 ? 27.160 -56.030 -15.173 1.00 17.51 286 ILE B N 1
ATOM 4414 C CA . ILE B 1 279 ? 27.967 -57.106 -15.738 1.00 17.40 286 ILE B CA 1
ATOM 4415 C C . ILE B 1 279 ? 28.381 -58.072 -14.638 1.00 21.06 286 ILE B C 1
ATOM 4416 O O . ILE B 1 279 ? 28.681 -57.666 -13.520 1.00 20.62 286 ILE B O 1
ATOM 4421 N N . ALA B 1 280 ? 28.327 -59.349 -14.945 1.00 19.57 287 ALA B N 1
ATOM 4422 C CA . ALA B 1 280 ? 28.564 -60.398 -13.967 1.00 20.25 287 ALA B CA 1
ATOM 4423 C C . ALA B 1 280 ? 30.039 -60.573 -13.552 1.00 21.55 287 ALA B C 1
ATOM 4424 O O . ALA B 1 280 ? 30.611 -61.638 -13.764 1.00 19.92 287 ALA B O 1
ATOM 4426 N N . TYR B 1 281 ? 30.634 -59.516 -12.968 1.00 16.01 288 TYR B N 1
ATOM 4427 C CA . TYR B 1 281 ? 31.966 -59.525 -12.395 1.00 17.13 288 TYR B CA 1
ATOM 4428 C C . TYR B 1 281 ? 31.763 -59.019 -10.959 1.00 21.09 288 TYR B C 1
ATOM 4429 O O . TYR B 1 281 ? 30.837 -58.250 -10.712 1.00 23.39 288 TYR B O 1
ATOM 4438 N N . GLY B 1 282 ? 32.570 -59.512 -10.036 1.00 15.42 289 GLY B N 1
ATOM 4439 C CA . GLY B 1 282 ? 32.412 -59.283 -8.604 1.00 14.88 289 GLY B CA 1
ATOM 4440 C C . GLY B 1 282 ? 33.138 -58.086 -8.029 1.00 17.20 289 GLY B C 1
ATOM 4441 O O . GLY B 1 282 ? 34.239 -57.748 -8.466 1.00 17.81 289 GLY B O 1
ATOM 4442 N N . PRO B 1 283 ? 32.598 -57.498 -6.951 1.00 15.89 290 PRO B N 1
ATOM 4443 C CA . PRO B 1 283 ? 33.310 -56.363 -6.308 1.00 15.88 290 PRO B CA 1
ATOM 4444 C C . PRO B 1 283 ? 34.412 -56.831 -5.351 1.00 19.08 290 PRO B C 1
ATOM 4445 O O . PRO B 1 283 ? 34.403 -57.985 -4.890 1.00 18.38 290 PRO B O 1
ATOM 4449 N N . THR B 1 284 ? 35.331 -55.923 -5.024 1.00 15.13 291 THR B N 1
ATOM 4450 C CA . THR B 1 284 ? 36.304 -56.177 -3.947 1.00 15.69 291 THR B CA 1
ATOM 4451 C C . THR B 1 284 ? 35.832 -55.452 -2.679 1.00 19.14 291 THR B C 1
ATOM 4452 O O . THR B 1 284 ? 36.212 -55.817 -1.580 1.00 18.79 291 THR B O 1
ATOM 4456 N N . ASN B 1 285 ? 34.993 -54.429 -2.844 1.00 18.19 292 ASN B N 1
ATOM 4457 C CA . ASN B 1 285 ? 34.466 -53.671 -1.704 1.00 17.63 292 ASN B CA 1
ATOM 4458 C C . ASN B 1 285 ? 33.443 -54.525 -0.978 1.00 19.89 292 ASN B C 1
ATOM 4459 O O . ASN B 1 285 ? 32.437 -54.890 -1.566 1.00 20.82 292 ASN B O 1
ATOM 4464 N N . VAL B 1 286 ? 33.724 -54.880 0.297 1.00 16.72 293 VAL B N 1
ATOM 4465 C CA . VAL B 1 286 ? 32.870 -55.783 1.074 1.00 18.26 293 VAL B CA 1
ATOM 4466 C C . VAL B 1 286 ? 31.466 -55.215 1.307 1.00 22.20 293 VAL B C 1
ATOM 4467 O O . VAL B 1 286 ? 30.549 -55.997 1.557 1.00 22.86 293 VAL B O 1
ATOM 4471 N N . ASP B 1 287 ? 31.303 -53.878 1.250 1.00 19.38 294 ASP B N 1
ATOM 4472 C CA . ASP B 1 287 ? 30.002 -53.223 1.450 1.00 19.54 294 ASP B CA 1
ATOM 4473 C C . ASP B 1 287 ? 29.126 -53.162 0.193 1.00 24.28 294 ASP B C 1
ATOM 4474 O O . ASP B 1 287 ? 27.948 -52.780 0.283 1.00 25.44 294 ASP B O 1
ATOM 4479 N N . ALA B 1 288 ? 29.691 -53.533 -0.969 1.00 20.60 295 ALA B N 1
ATOM 4480 C CA . ALA B 1 288 ? 28.972 -53.559 -2.233 1.00 20.85 295 ALA B CA 1
ATOM 4481 C C . ALA B 1 288 ? 27.939 -54.681 -2.314 1.00 25.91 295 ALA B C 1
ATOM 4482 O O . ALA B 1 288 ? 26.910 -54.476 -2.914 1.00 24.89 295 ALA B O 1
ATOM 4484 N N . LEU B 1 289 ? 28.215 -55.844 -1.712 1.00 28.77 296 LEU B N 1
ATOM 4485 C CA . LEU B 1 289 ? 27.361 -57.041 -1.735 1.00 32.01 296 LEU B CA 1
ATOM 4486 C C . LEU B 1 289 ? 25.927 -56.792 -1.246 1.00 34.04 296 LEU B C 1
ATOM 4487 O O . LEU B 1 289 ? 24.969 -57.164 -1.945 1.00 33.60 296 LEU B O 1
ATOM 4492 N N . ARG B 1 290 ? 25.776 -56.126 -0.085 1.00 29.05 297 ARG B N 1
ATOM 4493 C CA . ARG B 1 290 ? 24.451 -55.838 0.480 0.78 26.39 297 ARG B CA 1
ATOM 4494 C C . ARG B 1 290 ? 23.606 -54.913 -0.420 1.00 27.54 297 ARG B C 1
ATOM 4495 O O . ARG B 1 290 ? 22.391 -54.834 -0.241 1.00 26.58 297 ARG B O 1
ATOM 4503 N N . LEU B 1 291 ? 24.240 -54.219 -1.384 1.00 20.71 298 LEU B N 1
ATOM 4504 C CA . LEU B 1 291 ? 23.515 -53.334 -2.300 1.00 21.53 298 LEU B CA 1
ATOM 4505 C C . LEU B 1 291 ? 22.989 -54.068 -3.540 1.00 27.56 298 LEU B C 1
ATOM 4506 O O . LEU B 1 291 ? 22.228 -53.500 -4.309 1.00 28.85 298 LEU B O 1
ATOM 4511 N N . LEU B 1 292 ? 23.405 -55.297 -3.744 1.00 27.45 299 LEU B N 1
ATOM 4512 C CA . LEU B 1 292 ? 23.102 -56.083 -4.950 1.00 28.64 299 LEU B CA 1
ATOM 4513 C C . LEU B 1 292 ? 21.893 -56.977 -4.794 1.00 31.17 299 LEU B C 1
ATOM 4514 O O . LEU B 1 292 ? 21.486 -57.283 -3.674 1.00 29.03 299 LEU B O 1
ATOM 4519 N N . ASP B 1 293 ? 21.348 -57.441 -5.937 1.00 28.00 300 ASP B N 1
ATOM 4520 C CA . ASP B 1 293 ? 20.302 -58.462 -5.938 1.00 27.47 300 ASP B CA 1
ATOM 4521 C C . ASP B 1 293 ? 21.059 -59.689 -5.350 1.00 23.92 300 ASP B C 1
ATOM 4522 O O . ASP B 1 293 ? 22.134 -59.999 -5.848 1.00 21.23 300 ASP B O 1
ATOM 4527 N N . PRO B 1 294 ? 20.547 -60.390 -4.311 1.00 22.75 301 PRO B N 1
ATOM 4528 C CA . PRO B 1 294 ? 21.294 -61.564 -3.778 1.00 21.42 301 PRO B CA 1
ATOM 4529 C C . PRO B 1 294 ? 21.620 -62.645 -4.812 1.00 24.52 301 PRO B C 1
ATOM 4530 O O . PRO B 1 294 ? 22.611 -63.351 -4.652 1.00 24.35 301 PRO B O 1
ATOM 4534 N N . ALA B 1 295 ? 20.842 -62.725 -5.907 1.00 21.42 302 ALA B N 1
ATOM 4535 C CA . ALA B 1 295 ? 21.067 -63.710 -6.973 1.00 22.78 302 ALA B CA 1
ATOM 4536 C C . ALA B 1 295 ? 22.364 -63.567 -7.737 1.00 26.10 302 ALA B C 1
ATOM 4537 O O . ALA B 1 295 ? 22.843 -64.567 -8.277 1.00 23.77 302 ALA B O 1
ATOM 4539 N N . VAL B 1 296 ? 22.927 -62.339 -7.845 1.00 27.65 303 VAL B N 1
ATOM 4540 C CA . VAL B 1 296 ? 24.189 -62.134 -8.603 1.00 28.40 303 VAL B CA 1
ATOM 4541 C C . VAL B 1 296 ? 25.356 -62.924 -7.990 1.00 29.96 303 VAL B C 1
ATOM 4542 O O . VAL B 1 296 ? 26.243 -63.381 -8.728 1.00 28.33 303 VAL B O 1
ATOM 4546 N N . ALA B 1 297 ? 25.331 -63.126 -6.641 1.00 25.98 304 ALA B N 1
ATOM 4547 C CA . ALA B 1 297 ? 26.347 -63.891 -5.932 1.00 24.68 304 ALA B CA 1
ATOM 4548 C C . ALA B 1 297 ? 26.581 -65.257 -6.568 1.00 29.14 304 ALA B C 1
ATOM 4549 O O . ALA B 1 297 ? 27.724 -65.698 -6.628 1.00 29.25 304 ALA B O 1
ATOM 4551 N N . LYS B 1 298 ? 25.522 -65.912 -7.096 1.00 25.46 305 LYS B N 1
ATOM 4552 C CA . LYS B 1 298 ? 25.622 -67.233 -7.729 1.00 25.09 305 LYS B CA 1
ATOM 4553 C C . LYS B 1 298 ? 26.357 -67.194 -9.091 1.00 27.56 305 LYS B C 1
ATOM 4554 O O . LYS B 1 298 ? 26.714 -68.251 -9.612 1.00 27.24 305 LYS B O 1
ATOM 4560 N N . ASP B 1 299 ? 26.533 -65.993 -9.680 1.00 23.98 306 ASP B N 1
ATOM 4561 C CA . ASP B 1 299 ? 27.170 -65.773 -10.983 1.00 24.22 306 ASP B CA 1
ATOM 4562 C C . ASP B 1 299 ? 28.609 -65.301 -10.851 1.00 25.76 306 ASP B C 1
ATOM 4563 O O . ASP B 1 299 ? 29.228 -64.971 -11.861 1.00 24.57 306 ASP B O 1
ATOM 4568 N N . LEU B 1 300 ? 29.144 -65.298 -9.618 1.00 23.18 307 LEU B N 1
ATOM 4569 C CA . LEU B 1 300 ? 30.496 -64.852 -9.258 1.00 23.49 307 LEU B CA 1
ATOM 4570 C C . LEU B 1 300 ? 31.481 -65.994 -8.954 1.00 23.16 307 LEU B C 1
ATOM 4571 O O . LEU B 1 300 ? 31.078 -67.054 -8.466 1.00 18.12 307 LEU B O 1
ATOM 4576 N N . PRO B 1 301 ? 32.802 -65.770 -9.209 1.00 22.47 308 PRO B N 1
ATOM 4577 C CA . PRO B 1 301 ? 33.795 -66.838 -8.960 1.00 22.37 308 PRO B CA 1
ATOM 4578 C C . PRO B 1 301 ? 33.899 -67.300 -7.510 1.00 27.63 308 PRO B C 1
ATOM 4579 O O . PRO B 1 301 ? 34.165 -68.481 -7.294 1.00 28.23 308 PRO B O 1
ATOM 4583 N N . SER B 1 302 ? 33.678 -66.384 -6.543 1.00 26.81 309 SER B N 1
ATOM 4584 C CA . SER B 1 302 ? 33.739 -66.642 -5.091 1.00 28.77 309 SER B CA 1
ATOM 4585 C C . SER B 1 302 ? 32.620 -67.561 -4.578 1.00 30.23 309 SER B C 1
ATOM 4586 O O . SER B 1 302 ? 32.775 -68.159 -3.507 1.00 29.19 309 SER B O 1
ATOM 4589 N N . TYR B 1 303 ? 31.501 -67.661 -5.318 1.00 25.65 310 TYR B N 1
ATOM 4590 C CA . TYR B 1 303 ? 30.392 -68.546 -4.933 1.00 24.83 310 TYR B CA 1
ATOM 4591 C C . TYR B 1 303 ? 30.938 -69.964 -4.685 1.00 28.00 310 TYR B C 1
ATOM 4592 O O . TYR B 1 303 ? 31.555 -70.526 -5.572 1.00 26.22 310 TYR B O 1
ATOM 4601 N N . PRO B 1 304 ? 30.802 -70.525 -3.460 1.00 26.47 311 PRO B N 1
ATOM 4602 C CA . PRO B 1 304 ? 31.410 -71.836 -3.178 1.00 26.47 311 PRO B CA 1
ATOM 4603 C C . PRO B 1 304 ? 31.181 -72.947 -4.206 1.00 27.57 311 PRO B C 1
ATOM 4604 O O . PRO B 1 304 ? 32.148 -73.639 -4.566 1.00 24.46 311 PRO B O 1
ATOM 4608 N N . ALA B 1 305 ? 29.948 -73.102 -4.696 1.00 24.15 312 ALA B N 1
ATOM 4609 C CA . ALA B 1 305 ? 29.589 -74.133 -5.684 1.00 24.22 312 ALA B CA 1
ATOM 4610 C C . ALA B 1 305 ? 30.312 -73.904 -7.008 1.00 26.43 312 ALA B C 1
ATOM 4611 O O . ALA B 1 305 ? 30.581 -74.870 -7.727 1.00 26.97 312 ALA B O 1
ATOM 4613 N N . ASN B 1 306 ? 30.678 -72.627 -7.302 1.00 22.38 313 ASN B N 1
ATOM 4614 C CA . ASN B 1 306 ? 31.411 -72.272 -8.503 1.00 20.22 313 ASN B CA 1
ATOM 4615 C C . ASN B 1 306 ? 32.902 -72.474 -8.266 1.00 23.09 313 ASN B C 1
ATOM 4616 O O . ASN B 1 306 ? 33.558 -73.081 -9.115 1.00 22.24 313 ASN B O 1
ATOM 4621 N N . ALA B 1 307 ? 33.446 -71.918 -7.134 1.00 20.72 314 ALA B N 1
ATOM 4622 C CA . ALA B 1 307 ? 34.875 -71.975 -6.794 1.00 20.91 314 ALA B CA 1
ATOM 4623 C C . ALA B 1 307 ? 35.452 -73.385 -6.809 1.00 25.99 314 ALA B C 1
ATOM 4624 O O . ALA B 1 307 ? 36.548 -73.563 -7.352 1.00 27.69 314 ALA B O 1
ATOM 4626 N N . LYS B 1 308 ? 34.690 -74.391 -6.308 1.00 21.67 315 LYS B N 1
ATOM 4627 C CA . LYS B 1 308 ? 35.119 -75.801 -6.257 1.00 23.16 315 LYS B CA 1
ATOM 4628 C C . LYS B 1 308 ? 35.393 -76.451 -7.637 1.00 25.76 315 LYS B C 1
ATOM 4629 O O . LYS B 1 308 ? 36.104 -77.452 -7.700 1.00 25.10 315 LYS B O 1
ATOM 4635 N N . LEU B 1 309 ? 34.779 -75.922 -8.713 1.00 21.50 316 LEU B N 1
ATOM 4636 C CA . LEU B 1 309 ? 34.863 -76.445 -10.085 1.00 20.21 316 LEU B CA 1
ATOM 4637 C C . LEU B 1 309 ? 35.997 -75.862 -10.928 1.00 22.00 316 LEU B C 1
ATOM 4638 O O . LEU B 1 309 ? 36.291 -76.362 -12.028 1.00 21.37 316 LEU B O 1
ATOM 4643 N N . GLY B 1 310 ? 36.604 -74.791 -10.435 1.00 18.70 317 GLY B N 1
ATOM 4644 C CA . GLY B 1 310 ? 37.709 -74.154 -11.148 1.00 17.92 317 GLY B CA 1
ATOM 4645 C C . GLY B 1 310 ? 38.842 -73.758 -10.232 1.00 22.08 317 GLY B C 1
ATOM 4646 O O . GLY B 1 310 ? 38.972 -74.301 -9.131 1.00 21.58 317 GLY B O 1
ATOM 4647 N N . ALA B 1 311 ? 39.620 -72.749 -10.640 1.00 17.25 318 ALA B N 1
ATOM 4648 C CA . ALA B 1 311 ? 40.769 -72.324 -9.856 1.00 16.93 318 ALA B CA 1
ATOM 4649 C C . ALA B 1 311 ? 40.913 -70.812 -9.879 1.00 17.82 318 ALA B C 1
ATOM 4650 O O . ALA B 1 311 ? 40.206 -70.128 -10.601 1.00 15.94 318 ALA B O 1
ATOM 4652 N N . VAL B 1 312 ? 41.833 -70.304 -9.080 1.00 15.11 319 VAL B N 1
ATOM 4653 C CA . VAL B 1 312 ? 42.165 -68.883 -9.009 1.00 14.97 319 VAL B CA 1
ATOM 4654 C C . VAL B 1 312 ? 43.529 -68.707 -9.714 1.00 17.96 319 VAL B C 1
ATOM 4655 O O . VAL B 1 312 ? 44.458 -69.481 -9.460 1.00 17.99 319 VAL B O 1
ATOM 4659 N N . LEU B 1 313 ? 43.648 -67.691 -10.576 1.00 14.01 320 LEU B N 1
ATOM 4660 C CA . LEU B 1 313 ? 44.920 -67.448 -11.260 1.00 15.86 320 LEU B CA 1
ATOM 4661 C C . LEU B 1 313 ? 45.989 -67.118 -10.215 1.00 21.02 320 LEU B C 1
ATOM 4662 O O . LEU B 1 313 ? 45.749 -66.343 -9.288 1.00 21.17 320 LEU B O 1
ATOM 4667 N N . ASN B 1 314 ? 47.156 -67.748 -10.359 1.00 17.44 321 ASN B N 1
ATOM 4668 C CA . ASN B 1 314 ? 48.280 -67.523 -9.450 1.00 15.86 321 ASN B CA 1
ATOM 4669 C C . ASN B 1 314 ? 49.174 -66.446 -10.101 1.00 17.28 321 ASN B C 1
ATOM 4670 O O . ASN B 1 314 ? 49.940 -66.735 -11.030 1.00 16.49 321 ASN B O 1
ATOM 4675 N N . SER B 1 315 ? 49.049 -65.198 -9.629 1.00 15.39 322 SER B N 1
ATOM 4676 C CA . SER B 1 315 ? 49.818 -64.091 -10.230 1.00 16.33 322 SER B CA 1
ATOM 4677 C C . SER B 1 315 ? 51.283 -64.179 -9.869 1.00 18.31 322 SER B C 1
ATOM 4678 O O . SER B 1 315 ? 52.099 -63.662 -10.634 1.00 20.38 322 SER B O 1
ATOM 4681 N N . LYS B 1 316 ? 51.644 -64.889 -8.750 1.00 14.73 323 LYS B N 1
ATOM 4682 C CA . LYS B 1 316 ? 53.072 -65.083 -8.420 1.00 15.46 323 LYS B CA 1
ATOM 4683 C C . LYS B 1 316 ? 53.749 -65.944 -9.488 1.00 19.26 323 LYS B C 1
ATOM 4684 O O . LYS B 1 316 ? 54.891 -65.645 -9.901 1.00 18.96 323 LYS B O 1
ATOM 4690 N N . TRP B 1 317 ? 53.073 -67.028 -9.933 1.00 16.33 324 TRP B N 1
ATOM 4691 C CA . TRP B 1 317 ? 53.627 -67.874 -10.984 1.00 16.74 324 TRP B CA 1
ATOM 4692 C C . TRP B 1 317 ? 53.810 -67.082 -12.280 1.00 18.40 324 TRP B C 1
ATOM 4693 O O . TRP B 1 317 ? 54.877 -67.171 -12.897 1.00 19.38 324 TRP B O 1
ATOM 4704 N N . TRP B 1 318 ? 52.802 -66.295 -12.668 1.00 16.57 325 TRP B N 1
ATOM 4705 C CA . TRP B 1 318 ? 52.921 -65.479 -13.896 1.00 16.93 325 TRP B CA 1
ATOM 4706 C C . TRP B 1 318 ? 53.989 -64.415 -13.777 1.00 21.03 325 TRP B C 1
ATOM 4707 O O . TRP B 1 318 ? 54.711 -64.131 -14.740 1.00 19.47 325 TRP B O 1
ATOM 4718 N N . ASN B 1 319 ? 54.131 -63.854 -12.566 1.00 17.86 326 ASN B N 1
ATOM 4719 C CA . ASN B 1 319 ? 55.167 -62.851 -12.304 1.00 18.44 326 ASN B CA 1
ATOM 4720 C C . ASN B 1 319 ? 56.555 -63.429 -12.638 1.00 22.48 326 ASN B C 1
ATOM 4721 O O . ASN B 1 319 ? 57.373 -62.767 -13.263 1.00 20.56 326 ASN B O 1
ATOM 4726 N N . ASP B 1 320 ? 56.778 -64.685 -12.258 1.00 19.84 327 ASP B N 1
ATOM 4727 C CA . ASP B 1 320 ? 58.057 -65.364 -12.443 1.00 21.90 327 ASP B CA 1
ATOM 4728 C C . ASP B 1 320 ? 58.261 -65.997 -13.837 1.00 26.21 327 ASP B C 1
ATOM 4729 O O . ASP B 1 320 ? 59.411 -66.204 -14.235 1.00 27.49 327 ASP B O 1
ATOM 4734 N N . ASN B 1 321 ? 57.183 -66.309 -14.556 1.00 18.70 328 ASN B N 1
ATOM 4735 C CA . ASN B 1 321 ? 57.269 -67.064 -15.817 1.00 17.29 328 ASN B CA 1
ATOM 4736 C C . ASN B 1 321 ? 56.727 -66.399 -17.057 1.00 18.87 328 ASN B C 1
ATOM 4737 O O . ASN B 1 321 ? 56.889 -66.970 -18.144 1.00 18.12 328 ASN B O 1
ATOM 4742 N N . TYR B 1 322 ? 56.062 -65.241 -16.931 1.00 17.60 329 TYR B N 1
ATOM 4743 C CA . TYR B 1 322 ? 55.424 -64.596 -18.089 1.00 17.73 329 TYR B CA 1
ATOM 4744 C C . TYR B 1 322 ? 56.346 -64.401 -19.299 1.00 21.78 329 TYR B C 1
ATOM 4745 O O . TYR B 1 322 ? 55.934 -64.760 -20.404 1.00 20.09 329 TYR B O 1
ATOM 4754 N N . ASP B 1 323 ? 57.548 -63.811 -19.107 1.00 19.01 330 ASP B N 1
ATOM 4755 C CA . ASP B 1 323 ? 58.448 -63.525 -20.247 1.00 18.71 330 ASP B CA 1
ATOM 4756 C C . ASP B 1 323 ? 58.814 -64.776 -21.042 1.00 21.87 330 ASP B C 1
ATOM 4757 O O . ASP B 1 323 ? 58.705 -64.751 -22.278 1.00 21.78 330 ASP B O 1
ATOM 4762 N N . ALA B 1 324 ? 59.184 -65.868 -20.360 1.00 17.91 331 ALA B N 1
ATOM 4763 C CA . ALA B 1 324 ? 59.504 -67.136 -21.041 1.00 21.07 331 ALA B CA 1
ATOM 4764 C C . ALA B 1 324 ? 58.261 -67.708 -21.754 1.00 20.93 331 ALA B C 1
ATOM 4765 O O . ALA B 1 324 ? 58.340 -68.131 -22.907 1.00 19.54 331 ALA B O 1
ATOM 4767 N N . VAL B 1 325 ? 57.105 -67.672 -21.087 1.00 16.56 332 VAL B N 1
ATOM 4768 C CA . VAL B 1 325 ? 55.879 -68.210 -21.664 1.00 17.50 332 VAL B CA 1
ATOM 4769 C C . VAL B 1 325 ? 55.443 -67.392 -22.905 1.00 20.14 332 VAL B C 1
ATOM 4770 O O . VAL B 1 325 ? 55.108 -67.983 -23.928 1.00 16.44 332 VAL B O 1
ATOM 4774 N N . LYS B 1 326 ? 55.526 -66.059 -22.814 1.00 17.45 333 LYS B N 1
ATOM 4775 C CA . LYS B 1 326 ? 55.160 -65.151 -23.907 1.00 16.73 333 LYS B CA 1
ATOM 4776 C C . LYS B 1 326 ? 55.992 -65.428 -25.150 1.00 18.20 333 LYS B C 1
ATOM 4777 O O . LYS B 1 326 ? 55.437 -65.515 -26.235 1.00 16.64 333 LYS B O 1
ATOM 4783 N N . ALA B 1 327 ? 57.336 -65.547 -25.007 1.00 17.43 334 ALA B N 1
ATOM 4784 C CA . ALA B 1 327 ? 58.222 -65.816 -26.141 1.00 18.02 334 ALA B CA 1
ATOM 4785 C C . ALA B 1 327 ? 57.803 -67.099 -26.819 1.00 21.70 334 ALA B C 1
ATOM 4786 O O . ALA B 1 327 ? 57.739 -67.134 -28.040 1.00 22.55 334 ALA B O 1
ATOM 4788 N N . GLU B 1 328 ? 57.436 -68.130 -26.040 1.00 17.49 335 GLU B N 1
ATOM 4789 C CA . GLU B 1 328 ? 56.979 -69.395 -26.619 1.00 17.50 335 GLU B CA 1
ATOM 4790 C C . GLU B 1 328 ? 55.583 -69.261 -27.269 1.00 22.99 335 GLU B C 1
ATOM 4791 O O . GLU B 1 328 ? 55.374 -69.745 -28.379 1.00 23.30 335 GLU B O 1
ATOM 4797 N N . TRP B 1 329 ? 54.643 -68.625 -26.561 1.00 17.81 336 TRP B N 1
ATOM 4798 C CA . TRP B 1 329 ? 53.267 -68.434 -27.023 1.00 17.49 336 TRP B CA 1
ATOM 4799 C C . TRP B 1 329 ? 53.209 -67.773 -28.398 1.00 22.72 336 TRP B C 1
ATOM 4800 O O . TRP B 1 329 ? 52.468 -68.240 -29.261 1.00 21.43 336 TRP B O 1
ATOM 4811 N N . THR B 1 330 ? 53.986 -66.678 -28.588 1.00 18.47 337 THR B N 1
ATOM 4812 C CA . THR B 1 330 ? 53.991 -65.933 -29.843 1.00 19.79 337 THR B CA 1
ATOM 4813 C C . THR B 1 330 ? 54.354 -66.833 -31.025 1.00 26.69 337 THR B C 1
ATOM 4814 O O . THR B 1 330 ? 53.628 -66.819 -32.020 1.00 28.14 337 THR B O 1
ATOM 4818 N N . THR B 1 331 ? 55.415 -67.652 -30.892 1.00 23.82 338 THR B N 1
ATOM 4819 C CA . THR B 1 331 ? 55.862 -68.597 -31.927 1.00 25.12 338 THR B CA 1
ATOM 4820 C C . THR B 1 331 ? 54.806 -69.703 -32.091 1.00 29.17 338 THR B C 1
ATOM 4821 O O . THR B 1 331 ? 54.533 -70.117 -33.214 1.00 30.46 338 THR B O 1
ATOM 4825 N N . TYR B 1 332 ? 54.192 -70.150 -30.973 1.00 23.09 339 TYR B N 1
ATOM 4826 C CA . TYR B 1 332 ? 53.141 -71.167 -30.970 1.00 22.79 339 TYR B CA 1
ATOM 4827 C C . TYR B 1 332 ? 51.914 -70.769 -31.804 1.00 27.22 339 TYR B C 1
ATOM 4828 O O . TYR B 1 332 ? 51.474 -71.564 -32.626 1.00 28.21 339 TYR B O 1
ATOM 4837 N N . ILE B 1 333 ? 51.334 -69.583 -31.562 1.00 24.77 340 ILE B N 1
ATOM 4838 C CA . ILE B 1 333 ? 50.100 -69.130 -32.242 1.00 25.38 340 ILE B CA 1
ATOM 4839 C C . ILE B 1 333 ? 50.343 -68.838 -33.732 1.00 32.92 340 ILE B C 1
ATOM 4840 O O . ILE B 1 333 ? 49.379 -68.757 -34.500 1.00 32.50 340 ILE B O 1
ATOM 4845 N N . MET B 1 334 ? 51.627 -68.749 -34.135 1.00 31.80 341 MET B N 1
ATOM 4846 C CA . MET B 1 334 ? 52.056 -68.516 -35.523 1.00 33.05 341 MET B CA 1
ATOM 4847 C C . MET B 1 334 ? 52.488 -69.806 -36.242 1.00 36.85 341 MET B C 1
ATOM 4848 O O . MET B 1 334 ? 52.938 -69.749 -37.383 1.00 38.17 341 MET B O 1
ATOM 4853 N N . GLN B 1 335 ? 52.347 -70.967 -35.588 1.00 32.97 342 GLN B N 1
ATOM 4854 C CA . GLN B 1 335 ? 52.702 -72.258 -36.188 1.00 53.45 342 GLN B CA 1
ATOM 4855 C C . GLN B 1 335 ? 51.515 -73.225 -36.178 1.00 97.60 342 GLN B C 1
ATOM 4856 O O . GLN B 1 335 ? 51.409 -74.080 -37.053 1.00 71.10 342 GLN B O 1
ATOM 4862 N N . MET C 1 21 ? 20.788 -89.788 4.162 1.00 35.53 28 MET C N 1
ATOM 4863 C CA . MET C 1 21 ? 20.595 -90.019 2.744 1.00 34.92 28 MET C CA 1
ATOM 4864 C C . MET C 1 21 ? 19.082 -90.182 2.401 1.00 29.17 28 MET C C 1
ATOM 4865 O O . MET C 1 21 ? 18.740 -90.622 1.299 1.00 27.16 28 MET C O 1
ATOM 4870 N N . MET C 1 22 ? 18.177 -89.792 3.339 1.00 23.11 29 MET C N 1
ATOM 4871 C CA . MET C 1 22 ? 16.713 -89.784 3.121 1.00 21.73 29 MET C CA 1
ATOM 4872 C C . MET C 1 22 ? 16.272 -88.432 2.536 1.00 24.07 29 MET C C 1
ATOM 4873 O O . MET C 1 22 ? 16.917 -87.408 2.807 1.00 22.44 29 MET C O 1
ATOM 4878 N N . ALA C 1 23 ? 15.169 -88.407 1.754 1.00 20.96 30 ALA C N 1
ATOM 4879 C CA . ALA C 1 23 ? 14.689 -87.156 1.144 1.00 21.46 30 ALA C CA 1
ATOM 4880 C C . ALA C 1 23 ? 13.672 -86.530 2.089 1.00 25.96 30 ALA C C 1
ATOM 4881 O O . ALA C 1 23 ? 12.458 -86.649 1.901 1.00 26.33 30 ALA C O 1
ATOM 4883 N N . ASP C 1 24 ? 14.180 -85.958 3.183 1.00 22.11 31 ASP C N 1
ATOM 4884 C CA . ASP C 1 24 ? 13.317 -85.382 4.193 1.00 22.38 31 ASP C CA 1
ATOM 4885 C C . ASP C 1 24 ? 13.935 -84.126 4.773 1.00 25.30 31 ASP C C 1
ATOM 4886 O O . ASP C 1 24 ? 15.158 -83.983 4.750 1.00 27.56 31 ASP C O 1
ATOM 4891 N N . LEU C 1 25 ? 13.105 -83.210 5.247 1.00 18.08 32 LEU C N 1
ATOM 4892 C CA . LEU C 1 25 ? 13.615 -81.975 5.826 1.00 16.98 32 LEU C CA 1
ATOM 4893 C C . LEU C 1 25 ? 13.424 -82.071 7.351 1.00 21.12 32 LEU C C 1
ATOM 4894 O O . LEU C 1 25 ? 12.299 -82.150 7.841 1.00 21.20 32 LEU C O 1
ATOM 4899 N N . VAL C 1 26 ? 14.524 -82.134 8.076 1.00 18.61 33 VAL C N 1
ATOM 4900 C CA . VAL C 1 26 ? 14.515 -82.272 9.536 1.00 17.54 33 VAL C CA 1
ATOM 4901 C C . VAL C 1 26 ? 14.669 -80.920 10.201 1.00 19.86 33 VAL C C 1
ATOM 4902 O O . VAL C 1 26 ? 15.650 -80.219 9.957 1.00 18.90 33 VAL C O 1
ATOM 4906 N N . ILE C 1 27 ? 13.677 -80.533 11.008 1.00 17.93 34 ILE C N 1
ATOM 4907 C CA . ILE C 1 27 ? 13.676 -79.241 11.696 1.00 16.75 34 ILE C CA 1
ATOM 4908 C C . ILE C 1 27 ? 13.721 -79.458 13.208 1.00 20.65 34 ILE C C 1
ATOM 4909 O O . ILE C 1 27 ? 12.850 -80.135 13.757 1.00 21.34 34 ILE C O 1
ATOM 4914 N N . SER C 1 28 ? 14.710 -78.866 13.873 1.00 17.77 35 SER C N 1
ATOM 4915 C CA . SER C 1 28 ? 14.901 -79.019 15.328 1.00 17.39 35 SER C CA 1
ATOM 4916 C C . SER C 1 28 ? 14.322 -77.847 16.100 1.00 22.82 35 SER C C 1
ATOM 4917 O O . SER C 1 28 ? 14.655 -76.680 15.823 1.00 22.30 35 SER C O 1
ATOM 4920 N N . SER C 1 29 ? 13.454 -78.159 17.082 1.00 17.81 36 SER C N 1
ATOM 4921 C CA . SER C 1 29 ? 12.789 -77.146 17.878 1.00 17.26 36 SER C CA 1
ATOM 4922 C C . SER C 1 29 ? 12.727 -77.521 19.370 1.00 19.24 36 SER C C 1
ATOM 4923 O O . SER C 1 29 ? 13.565 -78.307 19.823 1.00 18.51 36 SER C O 1
ATOM 4926 N N . TYR C 1 30 ? 11.758 -76.963 20.121 1.00 16.78 37 TYR C N 1
ATOM 4927 C CA . TYR C 1 30 ? 11.685 -77.094 21.585 1.00 16.13 37 TYR C CA 1
ATOM 4928 C C . TYR C 1 30 ? 10.679 -78.082 22.110 1.00 21.67 37 TYR C C 1
ATOM 4929 O O . TYR C 1 30 ? 10.547 -78.203 23.327 1.00 19.94 37 TYR C O 1
ATOM 4938 N N . GLY C 1 31 ? 9.963 -78.762 21.211 1.00 19.88 38 GLY C N 1
ATOM 4939 C CA . GLY C 1 31 ? 8.948 -79.718 21.624 1.00 19.56 38 GLY C CA 1
ATOM 4940 C C . GLY C 1 31 ? 7.677 -79.105 22.200 1.00 20.66 38 GLY C C 1
ATOM 4941 O O . GLY C 1 31 ? 7.466 -77.888 22.159 1.00 18.12 38 GLY C O 1
ATOM 4942 N N . GLY C 1 32 ? 6.820 -79.981 22.726 1.00 17.38 39 GLY C N 1
ATOM 4943 C CA . GLY C 1 32 ? 5.566 -79.614 23.376 1.00 16.85 39 GLY C CA 1
ATOM 4944 C C . GLY C 1 32 ? 4.628 -78.786 22.525 1.00 21.07 39 GLY C C 1
ATOM 4945 O O . GLY C 1 32 ? 4.595 -78.934 21.298 1.00 20.78 39 GLY C O 1
ATOM 4946 N N . SER C 1 33 ? 3.872 -77.903 23.186 1.00 18.42 40 SER C N 1
ATOM 4947 C CA . SER C 1 33 ? 2.845 -77.075 22.542 1.00 19.42 40 SER C CA 1
ATOM 4948 C C . SER C 1 33 ? 3.401 -76.085 21.490 1.00 22.32 40 SER C C 1
ATOM 4949 O O . SER C 1 33 ? 2.706 -75.821 20.496 1.00 23.70 40 SER C O 1
ATOM 4952 N N . PHE C 1 34 ? 4.626 -75.541 21.702 1.00 17.87 41 PHE C N 1
ATOM 4953 C CA . PHE C 1 34 ? 5.209 -74.632 20.711 1.00 16.95 41 PHE C CA 1
ATOM 4954 C C . PHE C 1 34 ? 5.544 -75.397 19.418 1.00 22.02 41 PHE C C 1
ATOM 4955 O O . PHE C 1 34 ? 5.236 -74.911 18.330 1.00 21.05 41 PHE C O 1
ATOM 4963 N N . GLN C 1 35 ? 6.121 -76.599 19.541 1.00 21.25 42 GLN C N 1
ATOM 4964 C CA . GLN C 1 35 ? 6.424 -77.428 18.375 1.00 21.04 42 GLN C CA 1
ATOM 4965 C C . GLN C 1 35 ? 5.135 -77.878 17.679 1.00 23.18 42 GLN C C 1
ATOM 4966 O O . GLN C 1 35 ? 5.106 -77.918 16.445 1.00 21.59 42 GLN C O 1
ATOM 4972 N N . ASP C 1 36 ? 4.056 -78.128 18.452 1.00 20.92 43 ASP C N 1
ATOM 4973 C CA . ASP C 1 36 ? 2.747 -78.464 17.877 1.00 22.03 43 ASP C CA 1
ATOM 4974 C C . ASP C 1 36 ? 2.274 -77.280 17.015 1.00 22.31 43 ASP C C 1
ATOM 4975 O O . ASP C 1 36 ? 1.836 -77.474 15.890 1.00 20.31 43 ASP C O 1
ATOM 4980 N N . ALA C 1 37 ? 2.408 -76.057 17.537 1.00 18.40 44 ALA C N 1
ATOM 4981 C CA . ALA C 1 37 ? 2.047 -74.829 16.836 1.00 17.18 44 ALA C CA 1
ATOM 4982 C C . ALA C 1 37 ? 2.876 -74.671 15.542 1.00 18.25 44 ALA C C 1
ATOM 4983 O O . ALA C 1 37 ? 2.292 -74.383 14.477 1.00 18.95 44 ALA C O 1
ATOM 4985 N N . GLN C 1 38 ? 4.218 -74.911 15.612 1.00 15.03 45 GLN C N 1
ATOM 4986 C CA . GLN C 1 38 ? 5.073 -74.833 14.429 1.00 13.38 45 GLN C CA 1
ATOM 4987 C C . GLN C 1 38 ? 4.679 -75.881 13.394 1.00 16.48 45 GLN C C 1
ATOM 4988 O O . GLN C 1 38 ? 4.738 -75.602 12.209 1.00 16.65 45 GLN C O 1
ATOM 4994 N N . THR C 1 39 ? 4.281 -77.080 13.839 1.00 14.98 46 THR C N 1
ATOM 4995 C CA . THR C 1 39 ? 3.874 -78.153 12.927 1.00 14.29 46 THR C CA 1
ATOM 4996 C C . THR C 1 39 ? 2.584 -77.729 12.161 1.00 18.91 46 THR C C 1
ATOM 4997 O O . THR C 1 39 ? 2.500 -77.865 10.945 1.00 19.58 46 THR C O 1
ATOM 5001 N N . LYS C 1 40 ? 1.644 -77.162 12.881 1.00 16.31 47 LYS C N 1
ATOM 5002 C CA . LYS C 1 40 ? 0.353 -76.724 12.330 1.00 16.77 47 LYS C CA 1
ATOM 5003 C C . LYS C 1 40 ? 0.509 -75.512 11.396 1.00 19.42 47 LYS C C 1
ATOM 5004 O O . LYS C 1 40 ? -0.127 -75.499 10.339 1.00 19.51 47 LYS C O 1
ATOM 5010 N N . ALA C 1 41 ? 1.361 -74.509 11.775 1.00 16.26 48 ALA C N 1
ATOM 5011 C CA . ALA C 1 41 ? 1.542 -73.294 10.980 1.00 15.05 48 ALA C CA 1
ATOM 5012 C C . ALA C 1 41 ? 2.559 -73.379 9.885 1.00 16.99 48 ALA C C 1
ATOM 5013 O O . ALA C 1 41 ? 2.376 -72.757 8.822 1.00 17.13 48 ALA C O 1
ATOM 5015 N N . TYR C 1 42 ? 3.656 -74.078 10.141 1.00 14.55 49 TYR C N 1
ATOM 5016 C CA . TYR C 1 42 ? 4.805 -74.098 9.240 1.00 14.55 49 TYR C CA 1
ATOM 5017 C C . TYR C 1 42 ? 5.116 -75.430 8.590 1.00 17.73 49 TYR C C 1
ATOM 5018 O O . TYR C 1 42 ? 5.195 -75.503 7.367 1.00 16.82 49 TYR C O 1
ATOM 5027 N N . PHE C 1 43 ? 5.343 -76.471 9.400 1.00 15.07 50 PHE C N 1
ATOM 5028 C CA . PHE C 1 43 ? 5.813 -77.757 8.923 1.00 14.45 50 PHE C CA 1
ATOM 5029 C C . PHE C 1 43 ? 4.834 -78.455 8.003 1.00 18.33 50 PHE C C 1
ATOM 5030 O O . PHE C 1 43 ? 5.196 -78.751 6.853 1.00 17.52 50 PHE C O 1
ATOM 5038 N N . ASP C 1 44 ? 3.590 -78.709 8.478 1.00 16.85 51 ASP C N 1
ATOM 5039 C CA . ASP C 1 44 ? 2.582 -79.393 7.640 1.00 16.15 51 ASP C CA 1
ATOM 5040 C C . ASP C 1 44 ? 2.154 -78.514 6.459 1.00 18.63 51 ASP C C 1
ATOM 5041 O O . ASP C 1 44 ? 2.154 -79.031 5.352 1.00 17.65 51 ASP C O 1
ATOM 5046 N N . PRO C 1 45 ? 1.960 -77.173 6.600 1.00 15.12 52 PRO C N 1
ATOM 5047 C CA . PRO C 1 45 ? 1.618 -76.369 5.412 1.00 14.12 52 PRO C CA 1
ATOM 5048 C C . PRO C 1 45 ? 2.746 -76.361 4.377 1.00 17.17 52 PRO C C 1
ATOM 5049 O O . PRO C 1 45 ? 2.459 -76.440 3.171 1.00 14.59 52 PRO C O 1
ATOM 5053 N N . TYR C 1 46 ? 4.029 -76.339 4.825 1.00 14.70 53 TYR C N 1
ATOM 5054 C CA . TYR C 1 46 ? 5.138 -76.415 3.866 1.00 14.38 53 TYR C CA 1
ATOM 5055 C C . TYR C 1 46 ? 5.130 -77.767 3.142 1.00 16.60 53 TYR C C 1
ATOM 5056 O O . TYR C 1 46 ? 5.254 -77.789 1.913 1.00 16.82 53 TYR C O 1
ATOM 5065 N N . ALA C 1 47 ? 4.966 -78.872 3.906 1.00 14.58 54 ALA C N 1
ATOM 5066 C CA . ALA C 1 47 ? 4.865 -80.225 3.342 0.85 15.02 54 ALA C CA 1
ATOM 5067 C C . ALA C 1 47 ? 3.729 -80.296 2.304 1.00 20.27 54 ALA C C 1
ATOM 5068 O O . ALA C 1 47 ? 3.927 -80.876 1.246 1.00 21.22 54 ALA C O 1
ATOM 5070 N N . LYS C 1 48 ? 2.561 -79.691 2.587 1.00 17.77 55 LYS C N 1
ATOM 5071 C CA . LYS C 1 48 ? 1.430 -79.689 1.659 1.00 19.98 55 LYS C CA 1
ATOM 5072 C C . LYS C 1 48 ? 1.728 -78.892 0.396 1.00 24.90 55 LYS C C 1
ATOM 5073 O O . LYS C 1 48 ? 1.462 -79.379 -0.695 1.00 22.46 55 LYS C O 1
ATOM 5079 N N . ALA C 1 49 ? 2.294 -77.683 0.554 1.00 22.75 56 ALA C N 1
ATOM 5080 C CA . ALA C 1 49 ? 2.581 -76.785 -0.553 1.00 23.35 56 ALA C CA 1
ATOM 5081 C C . ALA C 1 49 ? 3.672 -77.289 -1.479 1.00 27.91 56 ALA C C 1
ATOM 5082 O O . ALA C 1 49 ? 3.552 -77.116 -2.692 1.00 28.61 56 ALA C O 1
ATOM 5084 N N . SER C 1 50 ? 4.738 -77.902 -0.911 1.00 21.18 57 SER C N 1
ATOM 5085 C CA . SER C 1 50 ? 5.920 -78.347 -1.672 1.00 20.43 57 SER C CA 1
ATOM 5086 C C . SER C 1 50 ? 5.941 -79.851 -2.012 1.00 24.38 57 SER C C 1
ATOM 5087 O O . SER C 1 50 ? 6.622 -80.257 -2.951 1.00 25.32 57 SER C O 1
ATOM 5090 N N . GLY C 1 51 ? 5.222 -80.655 -1.235 1.00 18.56 58 GLY C N 1
ATOM 5091 C CA . GLY C 1 51 ? 5.234 -82.109 -1.357 1.00 19.29 58 GLY C CA 1
ATOM 5092 C C . GLY C 1 51 ? 6.435 -82.701 -0.629 1.00 23.25 58 GLY C C 1
ATOM 5093 O O . GLY C 1 51 ? 6.582 -83.915 -0.582 1.00 22.49 58 GLY C O 1
ATOM 5094 N N . VAL C 1 52 ? 7.280 -81.860 0.006 1.00 19.17 59 VAL C N 1
ATOM 5095 C CA . VAL C 1 52 ? 8.470 -82.337 0.756 1.00 19.10 59 VAL C CA 1
ATOM 5096 C C . VAL C 1 52 ? 8.040 -82.984 2.073 1.00 22.36 59 VAL C C 1
ATOM 5097 O O . VAL C 1 52 ? 7.081 -82.517 2.698 1.00 21.96 59 VAL C O 1
ATOM 5101 N N . LYS C 1 53 ? 8.736 -84.048 2.488 1.00 18.71 60 LYS C N 1
ATOM 5102 C CA . LYS C 1 53 ? 8.506 -84.694 3.786 1.00 18.11 60 LYS C CA 1
ATOM 5103 C C . LYS C 1 53 ? 9.180 -83.781 4.826 1.00 22.23 60 LYS C C 1
ATOM 5104 O O . LYS C 1 53 ? 10.384 -83.511 4.728 1.00 22.35 60 LYS C O 1
ATOM 5110 N N . VAL C 1 54 ? 8.416 -83.271 5.798 1.00 20.40 61 VAL C N 1
ATOM 5111 C CA . VAL C 1 54 ? 8.983 -82.399 6.850 1.00 20.51 61 VAL C CA 1
ATOM 5112 C C . VAL C 1 54 ? 8.819 -83.099 8.186 1.00 25.93 61 VAL C C 1
ATOM 5113 O O . VAL C 1 54 ? 7.687 -83.394 8.571 1.00 26.63 61 VAL C O 1
ATOM 5117 N N . THR C 1 55 ? 9.929 -83.299 8.895 1.00 24.77 62 THR C N 1
ATOM 5118 C CA . THR C 1 55 ? 9.988 -83.967 10.198 1.00 26.08 62 THR C CA 1
ATOM 5119 C C . THR C 1 55 ? 10.516 -83.023 11.265 1.00 28.53 62 THR C C 1
ATOM 5120 O O . THR C 1 55 ? 11.672 -82.590 11.197 1.00 28.33 62 THR C O 1
ATOM 5124 N N . GLY C 1 56 ? 9.681 -82.759 12.255 1.00 25.38 63 GLY C N 1
ATOM 5125 C CA . GLY C 1 56 ? 10.047 -81.937 13.400 1.00 24.48 63 GLY C CA 1
ATOM 5126 C C . GLY C 1 56 ? 10.711 -82.807 14.443 1.00 26.66 63 GLY C C 1
ATOM 5127 O O . GLY C 1 56 ? 10.263 -83.925 14.695 1.00 24.99 63 GLY C O 1
ATOM 5128 N N . THR C 1 57 ? 11.796 -82.310 15.034 1.00 21.18 64 THR C N 1
ATOM 5129 C CA . THR C 1 57 ? 12.549 -82.984 16.090 1.00 20.56 64 THR C CA 1
ATOM 5130 C C . THR C 1 57 ? 12.843 -82.002 17.221 1.00 24.60 64 THR C C 1
ATOM 5131 O O . THR C 1 57 ? 12.597 -80.798 17.071 1.00 22.33 64 THR C O 1
ATOM 5135 N N . THR C 1 58 ? 13.349 -82.502 18.362 1.00 22.95 65 THR C N 1
ATOM 5136 C CA . THR C 1 58 ? 13.650 -81.606 19.493 1.00 23.60 65 THR C CA 1
ATOM 5137 C C . THR C 1 58 ? 15.170 -81.555 19.737 1.00 28.93 65 THR C C 1
ATOM 5138 O O . THR C 1 58 ? 15.921 -82.303 19.101 1.00 28.28 65 THR C O 1
ATOM 5142 N N . GLY C 1 59 ? 15.591 -80.722 20.689 1.00 24.83 66 GLY C N 1
ATOM 5143 C CA . GLY C 1 59 ? 16.983 -80.645 21.093 1.00 25.42 66 GLY C CA 1
ATOM 5144 C C . GLY C 1 59 ? 17.747 -79.419 20.636 1.00 26.57 66 GLY C C 1
ATOM 5145 O O . GLY C 1 59 ? 18.945 -79.319 20.923 1.00 25.81 66 GLY C O 1
ATOM 5146 N N . THR C 1 60 ? 17.094 -78.484 19.918 1.00 19.68 67 THR C N 1
ATOM 5147 C CA . THR C 1 60 ? 17.794 -77.274 19.464 1.00 18.10 67 THR C CA 1
ATOM 5148 C C . THR C 1 60 ? 18.439 -76.538 20.657 1.00 20.05 67 THR C C 1
ATOM 5149 O O . THR C 1 60 ? 17.891 -76.483 21.753 1.00 18.79 67 THR C O 1
ATOM 5153 N N . GLY C 1 61 ? 19.630 -76.044 20.435 1.00 19.02 68 GLY C N 1
ATOM 5154 C CA . GLY C 1 61 ? 20.384 -75.318 21.452 1.00 20.21 68 GLY C CA 1
ATOM 5155 C C . GLY C 1 61 ? 21.814 -75.194 20.974 1.00 25.52 68 GLY C C 1
ATOM 5156 O O . GLY C 1 61 ? 22.255 -75.979 20.128 1.00 24.88 68 GLY C O 1
ATOM 5157 N N . TYR C 1 62 ? 22.522 -74.180 21.464 1.00 21.33 69 TYR C N 1
ATOM 5158 C CA . TYR C 1 62 ? 23.897 -73.939 21.037 1.00 22.10 69 TYR C CA 1
ATOM 5159 C C . TYR C 1 62 ? 24.839 -75.158 21.234 1.00 25.28 69 TYR C C 1
ATOM 5160 O O . TYR C 1 62 ? 25.542 -75.539 20.288 1.00 24.51 69 TYR C O 1
ATOM 5169 N N . ALA C 1 63 ? 24.852 -75.756 22.442 1.00 23.79 70 ALA C N 1
ATOM 5170 C CA . ALA C 1 63 ? 25.731 -76.898 22.729 1.00 24.83 70 ALA C CA 1
ATOM 5171 C C . ALA C 1 63 ? 25.521 -78.071 21.756 1.00 27.53 70 ALA C C 1
ATOM 5172 O O . ALA C 1 63 ? 26.504 -78.593 21.236 1.00 25.99 70 ALA C O 1
ATOM 5174 N N . LYS C 1 64 ? 24.248 -78.454 21.482 1.00 25.73 71 LYS C N 1
ATOM 5175 C CA . LYS C 1 64 ? 23.918 -79.565 20.583 1.00 26.37 71 LYS C CA 1
ATOM 5176 C C . LYS C 1 64 ? 24.254 -79.222 19.142 1.00 28.54 71 LYS C C 1
ATOM 5177 O O . LYS C 1 64 ? 24.755 -80.088 18.420 1.00 27.49 71 LYS C O 1
ATOM 5183 N N . VAL C 1 65 ? 23.956 -77.971 18.701 1.00 22.64 72 VAL C N 1
ATOM 5184 C CA . VAL C 1 65 ? 24.277 -77.543 17.322 1.00 21.67 72 VAL C CA 1
ATOM 5185 C C . VAL C 1 65 ? 25.800 -77.603 17.137 1.00 24.11 72 VAL C C 1
ATOM 5186 O O . VAL C 1 65 ? 26.265 -78.145 16.132 1.00 23.28 72 VAL C O 1
ATOM 5190 N N . LYS C 1 66 ? 26.553 -77.075 18.128 1.00 21.27 73 LYS C N 1
ATOM 5191 C CA . LYS C 1 66 ? 28.032 -77.083 18.130 1.00 22.39 73 LYS C CA 1
ATOM 5192 C C . LYS C 1 66 ? 28.583 -78.510 17.975 1.00 27.31 73 LYS C C 1
ATOM 5193 O O . LYS C 1 66 ? 29.381 -78.749 17.072 1.00 26.70 73 LYS C O 1
ATOM 5199 N N . ALA C 1 67 ? 28.119 -79.453 18.824 1.00 25.50 74 ALA C N 1
ATOM 5200 C CA . ALA C 1 67 ? 28.543 -80.848 18.799 1.00 25.80 74 ALA C CA 1
ATOM 5201 C C . ALA C 1 67 ? 28.245 -81.518 17.451 1.00 27.84 74 ALA C C 1
ATOM 5202 O O . ALA C 1 67 ? 29.136 -82.133 16.861 1.00 27.40 74 ALA C O 1
ATOM 5204 N N . MET C 1 68 ? 27.026 -81.321 16.917 1.00 24.56 75 MET C N 1
ATOM 5205 C CA . MET C 1 68 ? 26.609 -81.881 15.629 1.00 24.49 75 MET C CA 1
ATOM 5206 C C . MET C 1 68 ? 27.421 -81.348 14.441 1.00 29.67 75 MET C C 1
ATOM 5207 O O . MET C 1 68 ? 27.952 -82.138 13.642 1.00 29.66 75 MET C O 1
ATOM 5212 N N . VAL C 1 69 ? 27.512 -80.006 14.319 1.00 25.77 76 VAL C N 1
ATOM 5213 C CA . VAL C 1 69 ? 28.284 -79.359 13.250 1.00 25.51 76 VAL C CA 1
ATOM 5214 C C . VAL C 1 69 ? 29.778 -79.770 13.301 1.00 30.54 76 VAL C C 1
ATOM 5215 O O . VAL C 1 69 ? 30.341 -80.132 12.270 1.00 31.40 76 VAL C O 1
ATOM 5219 N N . GLU C 1 70 ? 30.393 -79.742 14.491 1.00 26.04 77 GLU C N 1
ATOM 5220 C CA . GLU C 1 70 ? 31.821 -80.094 14.653 1.00 27.05 77 GLU C CA 1
ATOM 5221 C C . GLU C 1 70 ? 32.124 -81.579 14.418 1.00 32.82 77 GLU C C 1
ATOM 5222 O O . GLU C 1 70 ? 33.247 -81.915 14.039 1.00 33.48 77 GLU C O 1
ATOM 5228 N N . SER C 1 71 ? 31.118 -82.466 14.593 1.00 30.12 78 SER C N 1
ATOM 5229 C CA . SER C 1 71 ? 31.286 -83.902 14.337 1.00 30.73 78 SER C CA 1
ATOM 5230 C C . SER C 1 71 ? 31.261 -84.201 12.839 1.00 35.56 78 SER C C 1
ATOM 5231 O O . SER C 1 71 ? 31.717 -85.262 12.417 1.00 36.92 78 SER C O 1
ATOM 5234 N N . GLY C 1 72 ? 30.673 -83.291 12.062 1.00 33.03 79 GLY C N 1
ATOM 5235 C CA . GLY C 1 72 ? 30.536 -83.449 10.621 1.00 33.36 79 GLY C CA 1
ATOM 5236 C C . GLY C 1 72 ? 29.393 -84.374 10.253 1.00 37.61 79 GLY C C 1
ATOM 5237 O O . GLY C 1 72 ? 29.243 -84.713 9.081 1.00 37.75 79 GLY C O 1
ATOM 5238 N N . ASN C 1 73 ? 28.608 -84.823 11.242 1.00 33.11 80 ASN C N 1
ATOM 5239 C CA . ASN C 1 73 ? 27.436 -85.647 10.984 1.00 33.36 80 ASN C CA 1
ATOM 5240 C C . ASN C 1 73 ? 26.189 -84.813 11.338 1.00 34.09 80 ASN C C 1
ATOM 5241 O O . ASN C 1 73 ? 25.595 -84.944 12.406 1.00 32.90 80 ASN C O 1
ATOM 5246 N N . VAL C 1 74 ? 25.849 -83.903 10.437 1.00 29.36 81 VAL C N 1
ATOM 5247 C CA . VAL C 1 74 ? 24.720 -82.992 10.595 1.00 26.87 81 VAL C CA 1
ATOM 5248 C C . VAL C 1 74 ? 23.424 -83.685 10.191 1.00 28.91 81 VAL C C 1
ATOM 5249 O O . VAL C 1 74 ? 23.256 -84.080 9.028 1.00 27.98 81 VAL C O 1
ATOM 5253 N N . THR C 1 75 ? 22.512 -83.842 11.160 1.00 25.98 82 THR C N 1
ATOM 5254 C CA . THR C 1 75 ? 21.225 -84.512 10.917 1.00 26.56 82 THR C CA 1
ATOM 5255 C C . THR C 1 75 ? 20.038 -83.539 10.929 1.00 29.03 82 THR C C 1
ATOM 5256 O O . THR C 1 75 ? 18.912 -83.958 10.681 1.00 29.55 82 THR C O 1
ATOM 5260 N N . TRP C 1 76 ? 20.282 -82.251 11.245 1.00 23.50 83 TRP C N 1
ATOM 5261 C CA . TRP C 1 76 ? 19.244 -81.221 11.269 1.00 21.54 83 TRP C CA 1
ATOM 5262 C C . TRP C 1 76 ? 19.451 -80.275 10.096 1.00 22.16 83 TRP C C 1
ATOM 5263 O O . TRP C 1 76 ? 20.552 -79.744 9.913 1.00 20.20 83 TRP C O 1
ATOM 5274 N N . ASP C 1 77 ? 18.396 -80.039 9.332 1.00 17.92 84 ASP C N 1
ATOM 5275 C CA . ASP C 1 77 ? 18.470 -79.134 8.184 1.00 17.53 84 ASP C CA 1
ATOM 5276 C C . ASP C 1 77 ? 18.132 -77.717 8.581 1.00 19.90 84 ASP C C 1
ATOM 5277 O O . ASP C 1 77 ? 18.670 -76.765 8.016 1.00 20.40 84 ASP C O 1
ATOM 5282 N N . VAL C 1 78 ? 17.172 -77.569 9.495 1.00 17.68 85 VAL C N 1
ATOM 5283 C CA . VAL C 1 78 ? 16.727 -76.262 10.007 1.00 16.46 85 VAL C CA 1
ATOM 5284 C C . VAL C 1 78 ? 16.706 -76.356 11.529 1.00 17.17 85 VAL C C 1
ATOM 5285 O O . VAL C 1 78 ? 16.326 -77.376 12.084 1.00 16.76 85 VAL C O 1
ATOM 5289 N N . ILE C 1 79 ? 17.058 -75.272 12.180 1.00 15.99 86 ILE C N 1
ATOM 5290 C CA . ILE C 1 79 ? 16.947 -75.143 13.624 1.00 17.03 86 ILE C CA 1
ATOM 5291 C C . ILE C 1 79 ? 16.143 -73.882 13.928 1.00 19.59 86 ILE C C 1
ATOM 5292 O O . ILE C 1 79 ? 16.143 -72.912 13.148 1.00 17.91 86 ILE C O 1
ATOM 5297 N N . SER C 1 80 ? 15.474 -73.898 15.084 1.00 16.88 87 SER C N 1
ATOM 5298 C CA . SER C 1 80 ? 14.823 -72.724 15.592 1.00 17.55 87 SER C CA 1
ATOM 5299 C C . SER C 1 80 ? 15.793 -72.280 16.708 1.00 20.77 87 SER C C 1
ATOM 5300 O O . SER C 1 80 ? 16.135 -73.091 17.574 1.00 19.12 87 SER C O 1
ATOM 5303 N N . ALA C 1 81 ? 16.322 -71.041 16.647 1.00 16.67 88 ALA C N 1
ATOM 5304 C CA . ALA C 1 81 ? 17.296 -70.632 17.647 1.00 17.91 88 ALA C CA 1
ATOM 5305 C C . ALA C 1 81 ? 16.898 -69.318 18.315 1.00 18.39 88 ALA C C 1
ATOM 5306 O O . ALA C 1 81 ? 16.579 -68.358 17.614 1.00 16.13 88 ALA C O 1
ATOM 5308 N N . GLU C 1 82 ? 16.892 -69.288 19.656 1.00 14.71 89 GLU C N 1
ATOM 5309 C CA . GLU C 1 82 ? 16.621 -68.044 20.381 1.00 13.62 89 GLU C CA 1
ATOM 5310 C C . GLU C 1 82 ? 17.849 -67.163 20.234 1.00 16.83 89 GLU C C 1
ATOM 5311 O O . GLU C 1 82 ? 18.971 -67.683 20.096 1.00 16.24 89 GLU C O 1
ATOM 5317 N N . SER C 1 83 ? 17.671 -65.828 20.272 1.00 15.96 90 SER C N 1
ATOM 5318 C CA . SER C 1 83 ? 18.781 -64.909 19.971 1.00 16.80 90 SER C CA 1
ATOM 5319 C C . SER C 1 83 ? 20.109 -65.206 20.740 1.00 17.56 90 SER C C 1
ATOM 5320 O O . SER C 1 83 ? 21.142 -65.142 20.084 1.00 16.76 90 SER C O 1
ATOM 5323 N N . PRO C 1 84 ? 20.174 -65.522 22.059 1.00 14.60 91 PRO C N 1
ATOM 5324 C CA . PRO C 1 84 ? 21.506 -65.848 22.634 1.00 15.14 91 PRO C CA 1
ATOM 5325 C C . PRO C 1 84 ? 22.164 -67.089 22.044 1.00 19.79 91 PRO C C 1
ATOM 5326 O O . PRO C 1 84 ? 23.364 -67.072 21.787 1.00 20.09 91 PRO C O 1
ATOM 5330 N N . ALA C 1 85 ? 21.386 -68.175 21.832 1.00 16.34 92 ALA C N 1
ATOM 5331 C CA . ALA C 1 85 ? 21.893 -69.406 21.234 1.00 15.49 92 ALA C CA 1
ATOM 5332 C C . ALA C 1 85 ? 22.349 -69.111 19.800 1.00 18.08 92 ALA C C 1
ATOM 5333 O O . ALA C 1 85 ? 23.446 -69.528 19.390 1.00 17.68 92 ALA C O 1
ATOM 5335 N N . PHE C 1 86 ? 21.536 -68.314 19.061 1.00 14.67 93 PHE C N 1
ATOM 5336 C CA . PHE C 1 86 ? 21.857 -67.916 17.701 1.00 15.06 93 PHE C CA 1
ATOM 5337 C C . PHE C 1 86 ? 23.176 -67.125 17.653 1.00 19.92 93 PHE C C 1
ATOM 5338 O O . PHE C 1 86 ? 24.020 -67.407 16.802 1.00 19.37 93 PHE C O 1
ATOM 5346 N N . ALA C 1 87 ? 23.366 -66.172 18.583 1.00 19.95 94 ALA C N 1
ATOM 5347 C CA . ALA C 1 87 ? 24.598 -65.379 18.685 1.00 20.66 94 ALA C CA 1
ATOM 5348 C C . ALA C 1 87 ? 25.825 -66.307 18.848 1.00 23.10 94 ALA C C 1
ATOM 5349 O O . ALA C 1 87 ? 26.795 -66.166 18.094 1.00 23.61 94 ALA C O 1
ATOM 5351 N N . SER C 1 88 ? 25.774 -67.257 19.795 1.00 21.21 95 SER C N 1
ATOM 5352 C CA . SER C 1 88 ? 26.866 -68.220 20.049 1.00 21.63 95 SER C CA 1
ATOM 5353 C C . SER C 1 88 ? 27.138 -69.113 18.813 1.00 27.06 95 SER C C 1
ATOM 5354 O O . SER C 1 88 ? 28.301 -69.434 18.516 1.00 24.35 95 SER C O 1
ATOM 5357 N N . GLU C 1 89 ? 26.070 -69.494 18.096 1.00 21.99 96 GLU C N 1
ATOM 5358 C CA . GLU C 1 89 ? 26.159 -70.337 16.885 1.00 21.01 96 GLU C CA 1
ATOM 5359 C C . GLU C 1 89 ? 26.865 -69.590 15.759 1.00 25.62 96 GLU C C 1
ATOM 5360 O O . GLU C 1 89 ? 27.753 -70.157 15.120 1.00 27.89 96 GLU C O 1
ATOM 5366 N N . VAL C 1 90 ? 26.513 -68.299 15.561 1.00 22.63 97 VAL C N 1
ATOM 5367 C CA . VAL C 1 90 ? 27.120 -67.418 14.545 1.00 22.71 97 VAL C CA 1
ATOM 5368 C C . VAL C 1 90 ? 28.598 -67.168 14.909 1.00 27.66 97 VAL C C 1
ATOM 5369 O O . VAL C 1 90 ? 29.473 -67.277 14.049 1.00 26.99 97 VAL C O 1
ATOM 5373 N N . LYS C 1 91 ? 28.865 -66.870 16.198 1.00 25.05 98 LYS C N 1
ATOM 5374 C CA . LYS C 1 91 ? 30.205 -66.607 16.707 1.00 26.47 98 LYS C CA 1
ATOM 5375 C C . LYS C 1 91 ? 31.138 -67.791 16.462 1.00 31.66 98 LYS C C 1
ATOM 5376 O O . LYS C 1 91 ? 32.322 -67.573 16.204 1.00 33.40 98 LYS C O 1
ATOM 5382 N N . ASP C 1 92 ? 30.613 -69.039 16.532 1.00 26.96 99 ASP C N 1
ATOM 5383 C CA . ASP C 1 92 ? 31.416 -70.242 16.314 0.79 25.00 99 ASP C CA 1
ATOM 5384 C C . ASP C 1 92 ? 31.420 -70.722 14.841 1.00 30.32 99 ASP C C 1
ATOM 5385 O O . ASP C 1 92 ? 32.033 -71.755 14.538 1.00 32.09 99 ASP C O 1
ATOM 5390 N N . GLY C 1 93 ? 30.789 -69.959 13.951 1.00 24.23 100 GLY C N 1
ATOM 5391 C CA . GLY C 1 93 ? 30.699 -70.290 12.526 1.00 23.45 100 GLY C CA 1
ATOM 5392 C C . GLY C 1 93 ? 30.001 -71.618 12.282 1.00 25.57 100 GLY C C 1
ATOM 5393 O O . GLY C 1 93 ? 30.408 -72.399 11.422 1.00 23.96 100 GLY C O 1
ATOM 5394 N N . LEU C 1 94 ? 28.921 -71.872 13.034 1.00 19.35 101 LEU C N 1
ATOM 5395 C CA . LEU C 1 94 ? 28.185 -73.141 12.941 1.00 19.39 101 LEU C CA 1
ATOM 5396 C C . LEU C 1 94 ? 27.010 -73.107 11.962 1.00 22.40 101 LEU C C 1
ATOM 5397 O O . LEU C 1 94 ? 26.282 -74.095 11.853 1.00 21.21 101 LEU C O 1
ATOM 5402 N N . LEU C 1 95 ? 26.830 -72.001 11.256 1.00 20.12 102 LEU C N 1
ATOM 5403 C CA . LEU C 1 95 ? 25.649 -71.862 10.400 1.00 19.15 102 LEU C CA 1
ATOM 5404 C C . LEU C 1 95 ? 25.954 -71.530 8.950 1.00 22.92 102 LEU C C 1
ATOM 5405 O O . LEU C 1 95 ? 26.933 -70.845 8.637 1.00 22.65 102 LEU C O 1
ATOM 5410 N N . GLU C 1 96 ? 25.085 -72.005 8.060 1.00 20.36 103 GLU C N 1
ATOM 5411 C CA . GLU C 1 96 ? 25.154 -71.694 6.629 1.00 20.18 103 GLU C CA 1
ATOM 5412 C C . GLU C 1 96 ? 24.624 -70.284 6.450 1.00 22.84 103 GLU C C 1
ATOM 5413 O O . GLU C 1 96 ? 23.607 -69.947 7.079 1.00 21.57 103 GLU C O 1
ATOM 5419 N N . PRO C 1 97 ? 25.198 -69.466 5.552 1.00 20.20 104 PRO C N 1
ATOM 5420 C CA . PRO C 1 97 ? 24.588 -68.147 5.298 1.00 19.34 104 PRO C CA 1
ATOM 5421 C C . PRO C 1 97 ? 23.219 -68.357 4.620 1.00 21.93 104 PRO C C 1
ATOM 5422 O O . PRO C 1 97 ? 23.046 -69.292 3.820 1.00 20.12 104 PRO C O 1
ATOM 5426 N N . ILE C 1 98 ? 22.222 -67.543 4.997 1.00 18.93 105 ILE C N 1
ATOM 5427 C CA . ILE C 1 98 ? 20.891 -67.644 4.395 1.00 16.53 105 ILE C CA 1
ATOM 5428 C C . ILE C 1 98 ? 20.955 -67.256 2.914 1.00 18.99 105 ILE C C 1
ATOM 5429 O O . ILE C 1 98 ? 21.606 -66.256 2.568 1.00 20.84 105 ILE C O 1
ATOM 5434 N N . ASP C 1 99 ? 20.327 -68.054 2.048 1.00 14.96 106 ASP C N 1
ATOM 5435 C CA . ASP C 1 99 ? 20.309 -67.724 0.618 1.00 15.21 106 ASP C CA 1
ATOM 5436 C C . ASP C 1 99 ? 19.119 -66.789 0.382 1.00 16.36 106 ASP C C 1
ATOM 5437 O O . ASP C 1 99 ? 17.984 -67.242 0.242 1.00 14.71 106 ASP C O 1
ATOM 5442 N N . TYR C 1 100 ? 19.409 -65.475 0.286 1.00 16.73 107 TYR C N 1
ATOM 5443 C CA . TYR C 1 100 ? 18.398 -64.450 0.065 1.00 15.47 107 TYR C CA 1
ATOM 5444 C C . TYR C 1 100 ? 17.985 -64.301 -1.386 1.00 18.72 107 TYR C C 1
ATOM 5445 O O . TYR C 1 100 ? 17.176 -63.416 -1.673 1.00 18.71 107 TYR C O 1
ATOM 5454 N N . SER C 1 101 ? 18.484 -65.172 -2.294 1.00 16.01 108 SER C N 1
ATOM 5455 C CA . SER C 1 101 ? 17.959 -65.203 -3.668 1.00 16.03 108 SER C CA 1
ATOM 5456 C C . SER C 1 101 ? 16.700 -66.155 -3.635 1.00 20.62 108 SER C C 1
ATOM 5457 O O . SER C 1 101 ? 15.921 -66.230 -4.593 1.00 20.22 108 SER C O 1
ATOM 5460 N N . VAL C 1 102 ? 16.569 -66.914 -2.531 1.00 16.54 109 VAL C N 1
ATOM 5461 C CA . VAL C 1 102 ? 15.473 -67.861 -2.275 1.00 15.87 109 VAL C CA 1
ATOM 5462 C C . VAL C 1 102 ? 14.551 -67.268 -1.212 1.00 20.58 109 VAL C C 1
ATOM 5463 O O . VAL C 1 102 ? 13.326 -67.205 -1.403 1.00 18.60 109 VAL C O 1
ATOM 5467 N N . VAL C 1 103 ? 15.163 -66.807 -0.093 1.00 17.37 110 VAL C N 1
ATOM 5468 C CA . VAL C 1 103 ? 14.391 -66.186 0.986 1.00 16.79 110 VAL C CA 1
ATOM 5469 C C . VAL C 1 103 ? 14.118 -64.731 0.586 1.00 20.77 110 VAL C C 1
ATOM 5470 O O . VAL C 1 103 ? 15.042 -63.913 0.554 1.00 19.20 110 VAL C O 1
ATOM 5474 N N . LYS C 1 104 ? 12.855 -64.432 0.272 1.00 18.32 111 LYS C N 1
ATOM 5475 C CA . LYS C 1 104 ? 12.440 -63.071 -0.085 1.00 18.17 111 LYS C CA 1
ATOM 5476 C C . LYS C 1 104 ? 11.216 -62.731 0.731 1.00 19.72 111 LYS C C 1
ATOM 5477 O O . LYS C 1 104 ? 10.167 -63.323 0.553 1.00 16.90 111 LYS C O 1
ATOM 5483 N N . ALA C 1 105 ? 11.370 -61.797 1.668 1.00 17.92 112 ALA C N 1
ATOM 5484 C CA . ALA C 1 105 ? 10.291 -61.391 2.559 1.00 17.81 112 ALA C CA 1
ATOM 5485 C C . ALA C 1 105 ? 10.584 -59.958 2.977 1.00 20.32 112 ALA C C 1
ATOM 5486 O O . ALA C 1 105 ? 11.012 -59.704 4.108 1.00 18.49 112 ALA C O 1
ATOM 5488 N N . ASP C 1 106 ? 10.377 -59.026 2.044 1.00 18.18 113 ASP C N 1
ATOM 5489 C CA . ASP C 1 106 ? 10.632 -57.608 2.323 1.00 18.75 113 ASP C CA 1
ATOM 5490 C C . ASP C 1 106 ? 9.621 -57.017 3.335 1.00 23.81 113 ASP C C 1
ATOM 5491 O O . ASP C 1 106 ? 9.865 -55.928 3.874 1.00 24.11 113 ASP C O 1
ATOM 5496 N N . ASN C 1 107 ? 8.535 -57.773 3.666 1.00 17.26 114 ASN C N 1
ATOM 5497 C CA . ASN C 1 107 ? 7.565 -57.404 4.694 1.00 15.68 114 ASN C CA 1
ATOM 5498 C C . ASN C 1 107 ? 8.024 -57.863 6.089 1.00 19.33 114 ASN C C 1
ATOM 5499 O O . ASN C 1 107 ? 7.336 -57.634 7.080 1.00 20.77 114 ASN C O 1
ATOM 5504 N N . VAL C 1 108 ? 9.195 -58.524 6.162 1.00 14.56 115 VAL C N 1
ATOM 5505 C CA . VAL C 1 108 ? 9.838 -58.890 7.428 0.83 12.62 115 VAL C CA 1
ATOM 5506 C C . VAL C 1 108 ? 10.903 -57.785 7.576 1.00 17.12 115 VAL C C 1
ATOM 5507 O O . VAL C 1 108 ? 11.765 -57.681 6.701 1.00 16.52 115 VAL C O 1
ATOM 5511 N N . PRO C 1 109 ? 10.859 -56.951 8.637 1.00 15.64 116 PRO C N 1
ATOM 5512 C CA . PRO C 1 109 ? 11.830 -55.836 8.739 1.00 16.62 116 PRO C CA 1
ATOM 5513 C C . PRO C 1 109 ? 13.291 -56.317 8.637 1.00 19.50 116 PRO C C 1
ATOM 5514 O O . PRO C 1 109 ? 13.620 -57.417 9.089 1.00 17.20 116 PRO C O 1
ATOM 5518 N N . GLU C 1 110 ? 14.138 -55.494 7.992 1.00 18.40 117 GLU C N 1
ATOM 5519 C CA . GLU C 1 110 ? 15.547 -55.787 7.671 1.00 19.50 117 GLU C CA 1
ATOM 5520 C C . GLU C 1 110 ? 16.383 -56.307 8.819 1.00 20.03 117 GLU C C 1
ATOM 5521 O O . GLU C 1 110 ? 17.219 -57.185 8.605 1.00 18.68 117 GLU C O 1
ATOM 5527 N N . ASN C 1 111 ? 16.176 -55.789 10.043 1.00 17.69 118 ASN C N 1
ATOM 5528 C CA . ASN C 1 111 ? 16.987 -56.274 11.171 1.00 17.34 118 ASN C CA 1
ATOM 5529 C C . ASN C 1 111 ? 16.825 -57.753 11.460 1.00 18.42 118 ASN C C 1
ATOM 5530 O O . ASN C 1 111 ? 17.722 -58.338 12.065 1.00 18.62 118 ASN C O 1
ATOM 5535 N N . PHE C 1 112 ? 15.680 -58.338 11.071 1.00 14.16 119 PHE C N 1
ATOM 5536 C CA . PHE C 1 112 ? 15.395 -59.753 11.265 1.00 14.07 119 PHE C CA 1
ATOM 5537 C C . PHE C 1 112 ? 16.016 -60.599 10.168 1.00 16.02 119 PHE C C 1
ATOM 5538 O O . PHE C 1 112 ? 16.187 -61.803 10.358 1.00 14.43 119 PHE C O 1
ATOM 5546 N N . ARG C 1 113 ? 16.299 -59.996 9.011 1.00 13.97 120 ARG C N 1
ATOM 5547 C CA . ARG C 1 113 ? 16.889 -60.750 7.899 1.00 15.69 120 ARG C CA 1
ATOM 5548 C C . ARG C 1 113 ? 18.395 -60.657 7.982 1.00 19.80 120 ARG C C 1
ATOM 5549 O O . ARG C 1 113 ? 19.039 -59.865 7.282 1.00 21.14 120 ARG C O 1
ATOM 5557 N N . THR C 1 114 ? 18.967 -61.459 8.874 1.00 16.69 121 THR C N 1
ATOM 5558 C CA . THR C 1 114 ? 20.404 -61.458 9.161 1.00 16.60 121 THR C CA 1
ATOM 5559 C C . THR C 1 114 ? 21.165 -62.399 8.237 1.00 20.27 121 THR C C 1
ATOM 5560 O O . THR C 1 114 ? 20.568 -63.293 7.625 1.00 18.07 121 THR C O 1
ATOM 5564 N N . LYS C 1 115 ? 22.501 -62.277 8.202 1.00 17.71 122 LYS C N 1
ATOM 5565 C CA . LYS C 1 115 ? 23.306 -63.126 7.329 1.00 17.97 122 LYS C CA 1
ATOM 5566 C C . LYS C 1 115 ? 23.099 -64.615 7.577 1.00 18.61 122 LYS C C 1
ATOM 5567 O O . LYS C 1 115 ? 23.028 -65.370 6.621 1.00 17.96 122 LYS C O 1
ATOM 5573 N N . TYR C 1 116 ? 23.006 -65.023 8.858 1.00 14.28 123 TYR C N 1
ATOM 5574 C CA . TYR C 1 116 ? 22.931 -66.450 9.199 1.00 15.47 123 TYR C CA 1
ATOM 5575 C C . TYR C 1 116 ? 21.588 -66.935 9.730 1.00 17.22 123 TYR C C 1
ATOM 5576 O O . TYR C 1 116 ? 21.481 -68.089 10.156 1.00 16.59 123 TYR C O 1
ATOM 5585 N N . GLY C 1 117 ? 20.592 -66.069 9.733 1.00 15.59 124 GLY C N 1
ATOM 5586 C CA . GLY C 1 117 ? 19.296 -66.470 10.266 1.00 15.17 124 GLY C CA 1
ATOM 5587 C C . GLY C 1 117 ? 18.211 -65.471 9.988 1.00 17.43 124 GLY C C 1
ATOM 5588 O O . GLY C 1 117 ? 18.488 -64.283 9.803 1.00 16.50 124 GLY C O 1
ATOM 5589 N N . VAL C 1 118 ? 16.975 -65.951 9.973 1.00 15.08 125 VAL C N 1
ATOM 5590 C CA . VAL C 1 118 ? 15.820 -65.093 9.709 1.00 13.32 125 VAL C CA 1
ATOM 5591 C C . VAL C 1 118 ? 14.947 -65.063 10.943 1.00 14.92 125 VAL C C 1
ATOM 5592 O O . VAL C 1 118 ? 14.417 -66.110 11.346 1.00 16.36 125 VAL C O 1
ATOM 5596 N N . GLY C 1 119 ? 14.828 -63.881 11.554 1.00 14.20 126 GLY C N 1
ATOM 5597 C CA . GLY C 1 119 ? 13.993 -63.696 12.735 1.00 14.76 126 GLY C CA 1
ATOM 5598 C C . GLY C 1 119 ? 12.539 -63.852 12.320 1.00 18.69 126 GLY C C 1
ATOM 5599 O O . GLY C 1 119 ? 12.067 -63.135 11.435 1.00 17.20 126 GLY C O 1
ATOM 5600 N N . TYR C 1 120 ? 11.853 -64.850 12.888 1.00 16.63 127 TYR C N 1
ATOM 5601 C CA . TYR C 1 120 ? 10.488 -65.153 12.494 1.00 13.89 127 TYR C CA 1
ATOM 5602 C C . TYR C 1 120 ? 9.459 -64.973 13.580 1.00 18.78 127 TYR C C 1
ATOM 5603 O O . TYR C 1 120 ? 8.262 -65.067 13.316 1.00 17.91 127 TYR C O 1
ATOM 5612 N N . MET C 1 121 ? 9.918 -64.801 14.819 1.00 17.05 128 MET C N 1
ATOM 5613 C CA . MET C 1 121 ? 9.018 -64.689 15.951 1.00 14.27 128 MET C CA 1
ATOM 5614 C C . MET C 1 121 ? 9.631 -63.807 17.011 1.00 16.17 128 MET C C 1
ATOM 5615 O O . MET C 1 121 ? 10.855 -63.818 17.200 1.00 16.31 128 MET C O 1
ATOM 5620 N N . VAL C 1 122 ? 8.767 -63.088 17.725 1.00 13.64 129 VAL C N 1
ATOM 5621 C CA . VAL C 1 122 ? 9.145 -62.271 18.868 0.88 13.97 129 VAL C CA 1
ATOM 5622 C C . VAL C 1 122 ? 8.363 -62.855 20.032 1.00 18.60 129 VAL C C 1
ATOM 5623 O O . VAL C 1 122 ? 7.180 -63.178 19.892 1.00 18.12 129 VAL C O 1
ATOM 5627 N N . PHE C 1 123 ? 9.033 -63.079 21.144 1.00 14.73 130 PHE C N 1
ATOM 5628 C CA . PHE C 1 123 ? 8.325 -63.713 22.246 1.00 13.98 130 PHE C CA 1
ATOM 5629 C C . PHE C 1 123 ? 8.772 -63.139 23.568 1.00 17.71 130 PHE C C 1
ATOM 5630 O O . PHE C 1 123 ? 9.941 -62.844 23.762 1.00 17.48 130 PHE C O 1
ATOM 5638 N N . GLY C 1 124 ? 7.834 -63.056 24.487 1.00 16.81 131 GLY C N 1
ATOM 5639 C CA . GLY C 1 124 ? 8.128 -62.650 25.844 1.00 15.62 131 GLY C CA 1
ATOM 5640 C C . GLY C 1 124 ? 8.291 -63.882 26.708 1.00 17.97 131 GLY C C 1
ATOM 5641 O O . GLY C 1 124 ? 7.758 -64.954 26.402 1.00 16.24 131 GLY C O 1
ATOM 5642 N N . THR C 1 125 ? 9.070 -63.739 27.789 1.00 16.48 132 THR C N 1
ATOM 5643 C CA . THR C 1 125 ? 9.235 -64.745 28.843 1.00 15.78 132 THR C CA 1
ATOM 5644 C C . THR C 1 125 ? 8.710 -63.994 30.043 1.00 18.08 132 THR C C 1
ATOM 5645 O O . THR C 1 125 ? 9.180 -62.883 30.330 1.00 16.09 132 THR C O 1
ATOM 5649 N N . ASN C 1 126 ? 7.671 -64.536 30.677 1.00 15.83 133 ASN C N 1
ATOM 5650 C CA . ASN C 1 126 ? 6.927 -63.829 31.703 1.00 15.55 133 ASN C CA 1
ATOM 5651 C C . ASN C 1 126 ? 6.826 -64.565 33.004 1.00 17.19 133 ASN C C 1
ATOM 5652 O O . ASN C 1 126 ? 6.808 -65.799 33.031 1.00 15.67 133 ASN C O 1
ATOM 5657 N N . LEU C 1 127 ? 6.647 -63.798 34.063 1.00 14.36 134 LEU C N 1
ATOM 5658 C CA . LEU C 1 127 ? 6.353 -64.348 35.375 1.00 15.95 134 LEU C CA 1
ATOM 5659 C C . LEU C 1 127 ? 4.879 -64.793 35.352 1.00 19.58 134 LEU C C 1
ATOM 5660 O O . LEU C 1 127 ? 4.010 -64.000 34.964 1.00 18.18 134 LEU C O 1
ATOM 5665 N N . ALA C 1 128 ? 4.605 -66.063 35.726 1.00 15.16 135 ALA C N 1
ATOM 5666 C CA . ALA C 1 128 ? 3.241 -66.594 35.807 1.00 15.55 135 ALA C CA 1
ATOM 5667 C C . ALA C 1 128 ? 3.055 -67.277 37.151 1.00 19.96 135 ALA C C 1
ATOM 5668 O O . ALA C 1 128 ? 4.017 -67.753 37.750 1.00 20.19 135 ALA C O 1
ATOM 5670 N N . TRP C 1 129 ? 1.827 -67.304 37.641 1.00 18.10 136 TRP C N 1
ATOM 5671 C CA . TRP C 1 129 ? 1.583 -67.859 38.981 1.00 18.99 136 TRP C CA 1
ATOM 5672 C C . TRP C 1 129 ? 0.265 -68.604 39.010 1.00 21.10 136 TRP C C 1
ATOM 5673 O O . TRP C 1 129 ? -0.625 -68.321 38.205 1.00 18.26 136 TRP C O 1
ATOM 5684 N N . ASN C 1 130 ? 0.131 -69.554 39.946 1.00 18.34 137 ASN C N 1
ATOM 5685 C CA . ASN C 1 130 ? -1.097 -70.296 40.111 1.00 18.39 137 ASN C CA 1
ATOM 5686 C C . ASN C 1 130 ? -2.060 -69.344 40.848 1.00 23.66 137 ASN C C 1
ATOM 5687 O O . ASN C 1 130 ? -1.734 -68.874 41.944 1.00 24.25 137 ASN C O 1
ATOM 5692 N N . LYS C 1 131 ? -3.224 -69.034 40.229 1.00 21.58 138 LYS C N 1
ATOM 5693 C CA . LYS C 1 131 ? -4.221 -68.101 40.799 1.00 23.35 138 LYS C CA 1
ATOM 5694 C C . LYS C 1 131 ? -4.794 -68.542 42.128 1.00 29.56 138 LYS C C 1
ATOM 5695 O O . LYS C 1 131 ? -5.092 -67.691 42.959 1.00 30.93 138 LYS C O 1
ATOM 5701 N N . ASP C 1 132 ? -4.983 -69.848 42.326 1.00 27.44 139 ASP C N 1
ATOM 5702 C CA . ASP C 1 132 ? -5.530 -70.365 43.581 1.00 28.35 139 ASP C CA 1
ATOM 5703 C C . ASP C 1 132 ? -4.539 -70.220 44.744 1.00 32.87 139 ASP C C 1
ATOM 5704 O O . ASP C 1 132 ? -4.966 -69.962 45.867 1.00 33.24 139 ASP C O 1
ATOM 5709 N N . LYS C 1 133 ? -3.217 -70.328 44.463 1.00 26.93 140 LYS C N 1
ATOM 5710 C CA . LYS C 1 133 ? -2.181 -70.140 45.481 0.65 24.94 140 LYS C CA 1
ATOM 5711 C C . LYS C 1 133 ? -1.935 -68.636 45.668 1.00 28.21 140 LYS C C 1
ATOM 5712 O O . LYS C 1 133 ? -1.706 -68.192 46.788 1.00 27.10 140 LYS C O 1
ATOM 5718 N N . PHE C 1 134 ? -1.970 -67.854 44.571 1.00 24.31 141 PHE C N 1
ATOM 5719 C CA . PHE C 1 134 ? -1.720 -66.410 44.611 1.00 23.53 141 PHE C CA 1
ATOM 5720 C C . PHE C 1 134 ? -2.881 -65.574 44.022 1.00 27.21 141 PHE C C 1
ATOM 5721 O O . PHE C 1 134 ? -2.752 -65.078 42.900 1.00 23.29 141 PHE C O 1
ATOM 5729 N N . PRO C 1 135 ? -3.999 -65.387 44.768 1.00 29.01 142 PRO C N 1
ATOM 5730 C CA . PRO C 1 135 ? -5.136 -64.620 44.215 1.00 30.84 142 PRO C CA 1
ATOM 5731 C C . PRO C 1 135 ? -4.798 -63.181 43.857 1.00 36.52 142 PRO C C 1
ATOM 5732 O O . PRO C 1 135 ? -5.341 -62.675 42.885 1.00 36.22 142 PRO 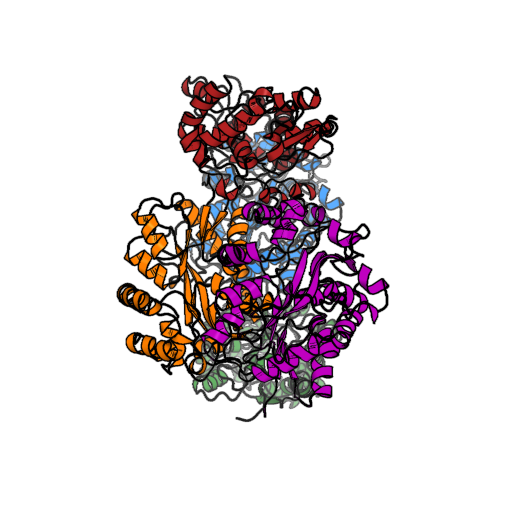C O 1
ATOM 5736 N N . ASN C 1 136 ? -3.865 -62.548 44.602 1.00 34.14 143 ASN C N 1
ATOM 5737 C CA . ASN C 1 136 ? -3.435 -61.163 44.361 1.00 34.07 143 ASN C CA 1
ATOM 5738 C C . ASN C 1 136 ? -2.202 -61.067 43.461 1.00 35.87 143 ASN C C 1
ATOM 5739 O O . ASN C 1 136 ? -1.625 -59.992 43.310 1.00 38.16 143 ASN C O 1
ATOM 5744 N N . GLY C 1 137 ? -1.849 -62.172 42.822 1.00 28.38 144 GLY C N 1
ATOM 5745 C CA . GLY C 1 137 ? -0.738 -62.212 41.888 1.00 26.35 144 GLY C CA 1
ATOM 5746 C C . GLY C 1 137 ? 0.634 -62.239 42.521 1.00 26.48 144 GLY C C 1
ATOM 5747 O O . GLY C 1 137 ? 0.778 -62.278 43.746 1.00 24.72 144 GLY C O 1
ATOM 5748 N N . VAL C 1 138 ? 1.650 -62.255 41.665 1.00 24.21 145 VAL C N 1
ATOM 5749 C CA . VAL C 1 138 ? 3.065 -62.304 42.067 1.00 23.61 145 VAL C CA 1
ATOM 5750 C C . VAL C 1 138 ? 3.817 -61.295 41.246 1.00 27.17 145 VAL C C 1
ATOM 5751 O O . VAL C 1 138 ? 3.659 -61.294 40.022 1.00 25.78 145 VAL C O 1
ATOM 5755 N N . THR C 1 139 ? 4.618 -60.427 41.904 1.00 23.79 146 THR C N 1
ATOM 5756 C CA . THR C 1 139 ? 5.462 -59.439 41.215 1.00 23.37 146 THR C CA 1
ATOM 5757 C C . THR C 1 139 ? 6.896 -60.017 41.142 1.00 24.69 146 THR C C 1
ATOM 5758 O O . THR C 1 139 ? 7.245 -60.898 41.938 1.00 22.72 146 THR C O 1
ATOM 5762 N N . PRO C 1 140 ? 7.753 -59.494 40.239 1.00 21.06 147 PRO C N 1
ATOM 5763 C CA . PRO C 1 140 ? 9.172 -59.923 40.220 1.00 19.75 147 PRO C CA 1
ATOM 5764 C C . PRO C 1 140 ? 9.847 -59.828 41.609 1.00 21.49 147 PRO C C 1
ATOM 5765 O O . PRO C 1 140 ? 10.511 -60.787 42.026 1.00 19.62 147 PRO C O 1
ATOM 5769 N N . ALA C 1 141 ? 9.579 -58.737 42.392 1.00 18.06 148 ALA C N 1
ATOM 5770 C CA . ALA C 1 141 ? 10.137 -58.621 43.744 1.00 19.56 148 ALA C CA 1
ATOM 5771 C C . ALA C 1 141 ? 9.671 -59.780 44.632 1.00 23.62 148 ALA C C 1
ATOM 5772 O O . ALA C 1 141 ? 10.480 -60.376 45.356 1.00 22.41 148 ALA C O 1
ATOM 5774 N N . GLN C 1 142 ? 8.381 -60.139 44.545 1.00 22.39 149 GLN C N 1
ATOM 5775 C CA . GLN C 1 142 ? 7.827 -61.243 45.348 1.00 22.11 149 GLN C CA 1
ATOM 5776 C C . GLN C 1 142 ? 8.400 -62.586 44.956 1.00 24.58 149 GLN C C 1
ATOM 5777 O O . GLN C 1 142 ? 8.633 -63.420 45.828 1.00 23.55 149 GLN C O 1
ATOM 5783 N N . PHE C 1 143 ? 8.682 -62.785 43.661 1.00 19.69 150 PHE C N 1
ATOM 5784 C CA . PHE C 1 143 ? 9.315 -64.034 43.213 1.00 18.52 150 PHE C CA 1
ATOM 5785 C C . PHE C 1 143 ? 10.666 -64.207 43.941 1.00 21.43 150 PHE C C 1
ATOM 5786 O O . PHE C 1 143 ? 11.017 -65.326 44.323 1.00 19.79 150 PHE C O 1
ATOM 5794 N N . PHE C 1 144 ? 11.424 -63.101 44.136 1.00 18.71 151 PHE C N 1
ATOM 5795 C CA . PHE C 1 144 ? 12.734 -63.197 44.770 1.00 18.23 151 PHE C CA 1
ATOM 5796 C C . PHE C 1 144 ? 12.726 -62.856 46.258 1.00 23.44 151 PHE C C 1
ATOM 5797 O O . PHE C 1 144 ? 13.792 -62.696 46.861 1.00 24.13 151 PHE C O 1
ATOM 5805 N N . ASP C 1 145 ? 11.540 -62.888 46.864 1.00 20.80 152 ASP C N 1
ATOM 5806 C CA . ASP C 1 145 ? 11.337 -62.646 48.286 1.00 20.66 152 ASP C CA 1
ATOM 5807 C C . ASP C 1 145 ? 11.229 -63.999 48.981 1.00 25.85 152 ASP C C 1
ATOM 5808 O O . ASP C 1 145 ? 10.260 -64.716 48.763 1.00 25.56 152 ASP C O 1
ATOM 5813 N N . PRO C 1 146 ? 12.208 -64.344 49.863 1.00 26.41 153 PRO C N 1
ATOM 5814 C CA . PRO C 1 146 ? 12.148 -65.641 50.562 1.00 27.14 153 PRO C CA 1
ATOM 5815 C C . PRO C 1 146 ? 10.913 -65.847 51.427 1.00 30.21 153 PRO C C 1
ATOM 5816 O O . PRO C 1 146 ? 10.560 -66.998 51.630 1.00 29.23 153 PRO C O 1
ATOM 5820 N N . ASN C 1 147 ? 10.249 -64.758 51.889 1.00 26.05 154 ASN C N 1
ATOM 5821 C CA . ASN C 1 147 ? 9.034 -64.848 52.707 1.00 26.89 154 ASN C CA 1
ATOM 5822 C C . ASN C 1 147 ? 7.805 -65.286 51.905 1.00 30.47 154 ASN C C 1
ATOM 5823 O O . ASN C 1 147 ? 6.824 -65.765 52.493 1.00 29.84 154 ASN C O 1
ATOM 5828 N N . VAL C 1 148 ? 7.865 -65.154 50.561 1.00 25.87 155 VAL C N 1
ATOM 5829 C CA . VAL C 1 148 ? 6.797 -65.579 49.667 1.00 24.59 155 VAL C CA 1
ATOM 5830 C C . VAL C 1 148 ? 7.062 -67.066 49.388 1.00 27.06 155 VAL C C 1
ATOM 5831 O O . VAL C 1 148 ? 8.082 -67.417 48.774 1.00 26.09 155 VAL C O 1
ATOM 5835 N N . LYS C 1 149 ? 6.179 -67.926 49.903 1.00 22.04 156 LYS C N 1
ATOM 5836 C CA . LYS C 1 149 ? 6.302 -69.381 49.801 1.00 21.22 156 LYS C CA 1
ATOM 5837 C C . LYS C 1 149 ? 5.588 -69.930 48.590 1.00 25.81 156 LYS C C 1
ATOM 5838 O O . LYS C 1 149 ? 4.383 -69.708 48.398 1.00 25.91 156 LYS C O 1
ATOM 5844 N N . GLY C 1 150 ? 6.360 -70.611 47.761 1.00 23.10 157 GLY C N 1
ATOM 5845 C CA . GLY C 1 150 ? 5.868 -71.196 46.525 1.00 22.21 157 GLY C CA 1
ATOM 5846 C C . GLY C 1 150 ? 6.937 -71.960 45.788 1.00 22.49 157 GLY C C 1
ATOM 5847 O O . GLY C 1 150 ? 8.108 -71.565 45.793 1.00 20.76 157 GLY C O 1
ATOM 5848 N N . ARG C 1 151 ? 6.535 -73.074 45.166 1.00 18.90 158 ARG C N 1
ATOM 5849 C CA . ARG C 1 151 ? 7.385 -73.912 44.338 0.83 17.23 158 ARG C CA 1
ATOM 5850 C C . ARG C 1 151 ? 7.653 -73.147 43.062 1.00 21.65 158 ARG C C 1
ATOM 5851 O O . ARG C 1 151 ? 6.737 -72.881 42.278 1.00 19.57 158 ARG C O 1
ATOM 5859 N N . ARG C 1 152 ? 8.913 -72.755 42.887 1.00 18.51 159 ARG C N 1
ATOM 5860 C CA . ARG C 1 152 ? 9.335 -71.931 41.749 1.00 18.21 159 ARG C CA 1
ATOM 5861 C C . ARG C 1 152 ? 10.061 -72.720 40.707 1.00 18.63 159 ARG C C 1
ATOM 5862 O O . ARG C 1 152 ? 10.746 -73.704 41.010 1.00 18.32 159 ARG C O 1
ATOM 5870 N N . VAL C 1 153 ? 9.886 -72.305 39.448 1.00 17.60 160 VAL C N 1
ATOM 5871 C CA . VAL C 1 153 ? 10.585 -72.926 38.337 1.00 17.54 160 VAL C CA 1
ATOM 5872 C C . VAL C 1 153 ? 11.212 -71.794 37.542 1.00 21.16 160 VAL C C 1
ATOM 5873 O O . VAL C 1 153 ? 10.511 -70.871 37.124 1.00 21.89 160 VAL C O 1
ATOM 5877 N N . LEU C 1 154 ? 12.529 -71.866 37.345 1.00 17.44 161 LEU C N 1
ATOM 5878 C CA . LEU C 1 154 ? 13.247 -70.891 36.548 1.00 18.01 161 LEU C CA 1
ATOM 5879 C C . LEU C 1 154 ? 13.654 -71.531 35.219 1.00 20.59 161 LEU C C 1
ATOM 5880 O O . LEU C 1 154 ? 13.598 -72.766 35.103 1.00 19.68 161 LEU C O 1
ATOM 5885 N N . PRO C 1 155 ? 14.079 -70.734 34.210 1.00 16.94 162 PRO C N 1
ATOM 5886 C CA . PRO C 1 155 ? 14.558 -71.343 32.953 1.00 15.36 162 PRO C CA 1
ATOM 5887 C C . PRO C 1 155 ? 15.770 -72.253 33.176 1.00 21.44 162 PRO C C 1
ATOM 5888 O O . PRO C 1 155 ? 16.432 -72.173 34.215 1.00 20.86 162 PRO C O 1
ATOM 5892 N N . SER C 1 156 ? 16.050 -73.133 32.200 1.00 19.45 163 SER C N 1
ATOM 5893 C CA . SER C 1 156 ? 17.144 -74.122 32.338 1.00 19.47 163 SER C CA 1
ATOM 5894 C C . SER C 1 156 ? 18.539 -73.529 32.231 1.00 21.86 163 SER C C 1
ATOM 5895 O O . SER C 1 156 ? 19.482 -74.089 32.784 1.00 22.60 163 SER C O 1
ATOM 5898 N N . ASP C 1 157 ? 18.671 -72.429 31.476 1.00 18.35 164 ASP C N 1
ATOM 5899 C CA . ASP C 1 157 ? 19.956 -71.757 31.261 1.00 17.31 164 ASP C CA 1
ATOM 5900 C C . ASP C 1 157 ? 20.009 -70.410 31.983 1.00 19.04 164 ASP C C 1
ATOM 5901 O O . ASP C 1 157 ? 18.992 -69.961 32.529 1.00 18.73 164 ASP C O 1
ATOM 5906 N N . ALA C 1 158 ? 21.199 -69.785 32.037 1.00 16.78 165 ALA C N 1
ATOM 5907 C CA . ALA C 1 158 ? 21.398 -68.477 32.694 1.00 15.44 165 ALA C CA 1
ATOM 5908 C C . ALA C 1 158 ? 20.641 -67.377 31.945 1.00 17.86 165 ALA C C 1
ATOM 5909 O O . ALA C 1 158 ? 20.206 -66.401 32.554 1.00 17.74 165 ALA C O 1
ATOM 5911 N N . THR C 1 159 ? 20.458 -67.559 30.624 1.00 14.37 166 THR C N 1
ATOM 5912 C CA . THR C 1 159 ? 19.704 -66.634 29.785 1.00 14.07 166 THR C CA 1
ATOM 5913 C C . THR C 1 159 ? 18.294 -66.572 30.337 1.00 17.92 166 THR C C 1
ATOM 5914 O O . THR C 1 159 ? 17.765 -67.600 30.770 1.00 18.14 166 THR C O 1
ATOM 5918 N N . TYR C 1 160 ? 17.710 -65.356 30.375 1.00 14.57 167 TYR C N 1
ATOM 5919 C CA . TYR C 1 160 ? 16.347 -65.039 30.856 1.00 14.80 167 TYR C CA 1
ATOM 5920 C C . TYR C 1 160 ? 16.347 -65.024 32.379 1.00 18.24 167 TYR C C 1
ATOM 5921 O O . TYR C 1 160 ? 15.890 -64.049 32.960 1.00 18.39 167 TYR C O 1
ATOM 5930 N N . SER C 1 161 ? 16.924 -66.072 33.025 1.00 15.23 168 SER C N 1
ATOM 5931 C CA . SER C 1 161 ? 16.976 -66.181 34.493 0.81 14.14 168 SER C CA 1
ATOM 5932 C C . SER C 1 161 ? 17.667 -64.982 35.132 1.00 18.51 168 SER C C 1
ATOM 5933 O O . SER C 1 161 ? 17.139 -64.405 36.093 1.00 19.07 168 SER C O 1
ATOM 5936 N N . LEU C 1 162 ? 18.860 -64.610 34.613 1.00 15.47 169 LEU C N 1
ATOM 5937 C CA . LEU C 1 162 ? 19.620 -63.511 35.188 1.00 15.47 169 LEU C CA 1
ATOM 5938 C C . LEU C 1 162 ? 18.906 -62.164 35.075 1.00 19.33 169 LEU C C 1
ATOM 5939 O O . LEU C 1 162 ? 18.840 -61.430 36.057 1.00 19.23 169 LEU C O 1
ATOM 5944 N N . GLU C 1 163 ? 18.365 -61.840 33.894 1.00 17.64 170 GLU C N 1
ATOM 5945 C CA . GLU C 1 163 ? 17.644 -60.573 33.701 1.00 18.56 170 GLU C CA 1
ATOM 5946 C C . GLU C 1 163 ? 16.448 -60.491 34.641 1.00 20.16 170 GLU C C 1
ATOM 5947 O O . GLU C 1 163 ? 16.221 -59.439 35.249 1.00 16.94 170 GLU C O 1
ATOM 5953 N N . PHE C 1 164 ? 15.726 -61.615 34.794 1.00 16.36 171 PHE C N 1
ATOM 5954 C CA . PHE C 1 164 ? 14.550 -61.688 35.660 1.00 16.00 171 PHE C CA 1
ATOM 5955 C C . PHE C 1 164 ? 14.953 -61.413 37.109 1.00 18.78 171 PHE C C 1
ATOM 5956 O O . PHE C 1 164 ? 14.304 -60.587 37.772 1.00 19.86 171 PHE C O 1
ATOM 5964 N N . ALA C 1 165 ? 16.039 -62.073 37.591 1.00 15.54 172 ALA C N 1
ATOM 5965 C CA . ALA C 1 165 ? 16.546 -61.880 38.961 1.00 15.77 172 ALA C CA 1
ATOM 5966 C C . ALA C 1 165 ? 16.893 -60.388 39.196 1.00 18.20 172 ALA C C 1
ATOM 5967 O O . ALA C 1 165 ? 16.560 -59.822 40.243 1.00 16.62 172 ALA C O 1
ATOM 5969 N N . LEU C 1 166 ? 17.583 -59.774 38.228 1.00 17.30 173 LEU C N 1
ATOM 5970 C CA . LEU C 1 166 ? 18.007 -58.388 38.342 1.00 18.18 173 LEU C CA 1
ATOM 5971 C C . LEU C 1 166 ? 16.837 -57.420 38.374 1.00 21.46 173 LEU C C 1
ATOM 5972 O O . LEU C 1 166 ? 16.795 -56.548 39.246 1.00 19.18 173 LEU C O 1
ATOM 5977 N N . MET C 1 167 ? 15.844 -57.621 37.495 1.00 18.49 174 MET C N 1
ATOM 5978 C CA . MET C 1 167 ? 14.616 -56.801 37.507 0.85 15.98 174 MET C CA 1
ATOM 5979 C C . MET C 1 167 ? 13.816 -57.021 38.790 1.00 22.15 174 MET C C 1
ATOM 5980 O O . MET C 1 167 ? 13.313 -56.060 39.371 1.00 23.33 174 MET C O 1
ATOM 5985 N N . GLY C 1 168 ? 13.777 -58.265 39.258 1.00 20.17 175 GLY C N 1
ATOM 5986 C CA . GLY C 1 168 ? 13.148 -58.621 40.524 1.00 20.60 175 GLY C CA 1
ATOM 5987 C C . GLY C 1 168 ? 13.797 -57.907 41.700 1.00 26.39 175 GLY C C 1
ATOM 5988 O O . GLY C 1 168 ? 13.122 -57.540 42.670 1.00 26.19 175 GLY C O 1
ATOM 5989 N N . ASP C 1 169 ? 15.121 -57.652 41.595 1.00 22.41 176 ASP C N 1
ATOM 5990 C CA . ASP C 1 169 ? 15.893 -56.964 42.621 1.00 22.81 176 ASP C CA 1
ATOM 5991 C C . ASP C 1 169 ? 15.846 -55.423 42.521 1.00 28.37 176 ASP C C 1
ATOM 5992 O O . ASP C 1 169 ? 16.508 -54.728 43.293 1.00 26.04 176 ASP C O 1
ATOM 5997 N N . GLY C 1 170 ? 15.057 -54.907 41.588 1.00 27.66 177 GLY C N 1
ATOM 5998 C CA . GLY C 1 170 ? 14.892 -53.468 41.423 1.00 28.96 177 GLY C CA 1
ATOM 5999 C C . GLY C 1 170 ? 15.755 -52.819 40.366 1.00 34.31 177 GLY C C 1
ATOM 6000 O O . GLY C 1 170 ? 15.759 -51.583 40.259 1.00 37.09 177 GLY C O 1
ATOM 6001 N N . VAL C 1 171 ? 16.488 -53.618 39.565 1.00 26.21 178 VAL C N 1
ATOM 6002 C CA . VAL C 1 171 ? 17.276 -53.045 38.478 1.00 25.36 178 VAL C CA 1
ATOM 6003 C C . VAL C 1 171 ? 16.248 -52.635 37.400 1.00 27.85 178 VAL C C 1
ATOM 6004 O O . VAL C 1 171 ? 15.452 -53.466 36.948 1.00 25.82 178 VAL C O 1
ATOM 6008 N N . LYS C 1 172 ? 16.228 -51.358 37.042 1.00 25.42 179 LYS C N 1
ATOM 6009 C CA . LYS C 1 172 ? 15.296 -50.863 36.023 1.00 26.61 179 LYS C CA 1
ATOM 6010 C C . LYS C 1 172 ? 15.637 -51.469 34.662 1.00 29.75 179 LYS C C 1
ATOM 6011 O O . LYS C 1 172 ? 16.818 -51.605 34.347 1.00 27.94 179 LYS C O 1
ATOM 6017 N N . PRO C 1 173 ? 14.626 -51.827 33.833 1.00 28.61 180 PRO C N 1
ATOM 6018 C CA . PRO C 1 173 ? 14.918 -52.359 32.491 1.00 29.00 180 PRO C CA 1
ATOM 6019 C C . PRO C 1 173 ? 15.967 -51.573 31.690 1.00 34.83 180 PRO C C 1
ATOM 6020 O O . PRO C 1 173 ? 16.840 -52.181 31.079 1.00 35.61 180 PRO C O 1
ATOM 6024 N N . ALA C 1 174 ? 15.917 -50.232 31.738 1.00 32.21 181 ALA C N 1
ATOM 6025 C CA . ALA C 1 174 ? 16.858 -49.364 31.029 1.00 32.96 181 ALA C CA 1
ATOM 6026 C C . ALA C 1 174 ? 18.304 -49.489 31.547 1.00 34.44 181 ALA C C 1
ATOM 6027 O O . ALA C 1 174 ? 19.234 -49.128 30.835 1.00 33.88 181 ALA C O 1
ATOM 6029 N N . ASP C 1 175 ? 18.486 -49.993 32.783 1.00 29.84 182 ASP C N 1
ATOM 6030 C CA . ASP C 1 175 ? 19.793 -50.128 33.434 1.00 29.21 182 ASP C CA 1
ATOM 6031 C C . ASP C 1 175 ? 20.300 -51.568 33.485 1.00 29.00 182 ASP C C 1
ATOM 6032 O O . ASP C 1 175 ? 21.356 -51.803 34.069 1.00 27.36 182 ASP C O 1
ATOM 6037 N N . LEU C 1 176 ? 19.564 -52.522 32.854 1.00 25.27 183 LEU C N 1
ATOM 6038 C CA . LEU C 1 176 ? 19.886 -53.947 32.896 1.00 24.50 183 LEU C CA 1
ATOM 6039 C C . LEU C 1 176 ? 21.286 -54.314 32.475 1.00 24.47 183 LEU C C 1
ATOM 6040 O O . LEU C 1 176 ? 22.011 -54.962 33.247 1.00 23.43 183 LEU C O 1
ATOM 6045 N N . TYR C 1 177 ? 21.642 -53.957 31.240 1.00 20.47 184 TYR C N 1
ATOM 6046 C CA . TYR C 1 177 ? 22.919 -54.345 30.652 1.00 20.76 184 TYR C CA 1
ATOM 6047 C C . TYR C 1 177 ? 24.024 -53.298 30.799 1.00 28.00 184 TYR C C 1
ATOM 6048 O O . TYR C 1 177 ? 23.738 -52.111 30.649 1.00 27.96 184 TYR C O 1
ATOM 6057 N N . PRO C 1 178 ? 25.296 -53.708 31.062 1.00 26.94 185 PRO C N 1
ATOM 6058 C CA . PRO C 1 178 ? 25.796 -55.099 31.270 1.00 25.84 185 PRO C CA 1
ATOM 6059 C C . PRO C 1 178 ? 25.237 -55.753 32.534 1.00 25.68 185 PRO C C 1
ATOM 6060 O O . PRO C 1 178 ? 25.113 -55.091 33.549 1.00 24.99 185 PRO C O 1
ATOM 6064 N N . LEU C 1 179 ? 24.850 -57.042 32.458 1.00 21.10 186 LEU C N 1
ATOM 6065 C CA . LEU C 1 179 ? 24.286 -57.720 33.627 1.00 20.83 186 LEU C CA 1
ATOM 6066 C C . LEU C 1 179 ? 25.290 -57.882 34.745 1.00 23.61 186 LEU C C 1
ATOM 6067 O O . LEU C 1 179 ? 26.444 -58.253 34.509 1.00 24.40 186 LEU C O 1
ATOM 6072 N N . ASP C 1 180 ? 24.862 -57.575 35.960 1.00 18.99 187 ASP C N 1
ATOM 6073 C CA . ASP C 1 180 ? 25.654 -57.772 37.154 1.00 17.94 187 ASP C CA 1
ATOM 6074 C C . ASP C 1 180 ? 25.400 -59.247 37.562 1.00 22.18 187 ASP C C 1
ATOM 6075 O O . ASP C 1 180 ? 24.477 -59.539 38.322 1.00 19.11 187 ASP C O 1
ATOM 6080 N N . VAL C 1 181 ? 26.210 -60.174 37.004 1.00 20.62 188 VAL C N 1
ATOM 6081 C CA . VAL C 1 181 ? 26.072 -61.620 37.214 1.00 20.49 188 VAL C CA 1
ATOM 6082 C C . VAL C 1 181 ? 26.151 -62.000 38.715 1.00 24.81 188 VAL C C 1
ATOM 6083 O O . VAL C 1 181 ? 25.296 -62.761 39.189 1.00 22.68 188 VAL C O 1
ATOM 6087 N N . LYS C 1 182 ? 27.140 -61.458 39.440 1.00 23.64 189 LYS C N 1
ATOM 6088 C CA . LYS C 1 182 ? 27.327 -61.743 40.861 1.00 24.13 189 LYS C CA 1
ATOM 6089 C C . LYS C 1 182 ? 26.060 -61.384 41.637 1.00 27.20 189 LYS C C 1
ATOM 6090 O O . LYS C 1 182 ? 25.565 -62.206 42.422 1.00 25.01 189 LYS C O 1
ATOM 6096 N N . ARG C 1 183 ? 25.509 -60.179 41.376 1.00 24.72 190 ARG C N 1
ATOM 6097 C CA . ARG C 1 183 ? 24.280 -59.724 42.013 1.00 23.68 190 ARG C CA 1
ATOM 6098 C C . ARG C 1 183 ? 23.106 -60.635 41.630 1.00 25.19 190 ARG C C 1
ATOM 6099 O O . ARG C 1 183 ? 22.399 -61.092 42.513 1.00 24.67 190 ARG C O 1
ATOM 6107 N N . ALA C 1 184 ? 22.929 -60.930 40.323 1.00 20.93 191 ALA C N 1
ATOM 6108 C CA . ALA C 1 184 ? 21.850 -61.802 39.830 1.00 21.48 191 ALA C CA 1
ATOM 6109 C C . ALA C 1 184 ? 21.843 -63.151 40.571 1.00 24.14 191 ALA C C 1
ATOM 6110 O O . ALA C 1 184 ? 20.781 -63.595 41.006 1.00 22.95 191 ALA C O 1
ATOM 6112 N N . LEU C 1 185 ? 23.025 -63.756 40.772 1.00 20.71 192 LEU C N 1
ATOM 6113 C CA . LEU C 1 185 ? 23.125 -65.036 41.479 1.00 20.86 192 LEU C CA 1
ATOM 6114 C C . LEU C 1 185 ? 22.827 -64.908 42.967 1.00 23.58 192 LEU C C 1
ATOM 6115 O O . LEU C 1 185 ? 22.253 -65.836 43.551 1.00 22.65 192 LEU C O 1
ATOM 6120 N N . LYS C 1 186 ? 23.194 -63.767 43.577 1.00 20.47 193 LYS C N 1
ATOM 6121 C CA . LYS C 1 186 ? 22.920 -63.495 44.998 1.00 20.29 193 LYS C CA 1
ATOM 6122 C C . LYS C 1 186 ? 21.412 -63.305 45.183 1.00 22.78 193 LYS C C 1
ATOM 6123 O O . LYS C 1 186 ? 20.862 -63.642 46.237 1.00 23.63 193 LYS C O 1
ATOM 6129 N N . VAL C 1 187 ? 20.742 -62.773 44.157 1.00 18.14 194 VAL C N 1
ATOM 6130 C CA . VAL C 1 187 ? 19.301 -62.593 44.173 1.00 17.27 194 VAL C CA 1
ATOM 6131 C C . VAL C 1 187 ? 18.612 -63.971 44.099 1.00 22.51 194 VAL C C 1
ATOM 6132 O O . VAL C 1 187 ? 17.723 -64.245 44.900 1.00 22.33 194 VAL C O 1
ATOM 6136 N N . ILE C 1 188 ? 19.016 -64.824 43.138 1.00 19.16 195 ILE C N 1
ATOM 6137 C CA . ILE C 1 188 ? 18.435 -66.173 43.026 1.00 19.05 195 ILE C CA 1
ATOM 6138 C C . ILE C 1 188 ? 18.706 -66.949 44.331 1.00 24.18 195 ILE C C 1
ATOM 6139 O O . ILE C 1 188 ? 17.831 -67.702 44.759 1.00 24.29 195 ILE C O 1
ATOM 6144 N N . ASP C 1 189 ? 19.883 -66.724 44.976 1.00 20.41 196 ASP C N 1
ATOM 6145 C CA . ASP C 1 189 ? 20.252 -67.350 46.258 1.00 21.71 196 ASP C CA 1
ATOM 6146 C C . ASP C 1 189 ? 19.182 -67.183 47.323 1.00 25.51 196 ASP C C 1
ATOM 6147 O O . ASP C 1 189 ? 18.976 -68.100 48.125 1.00 25.58 196 ASP C O 1
ATOM 6152 N N . ARG C 1 190 ? 18.482 -66.037 47.318 1.00 21.73 197 ARG C N 1
ATOM 6153 C CA . ARG C 1 190 ? 17.415 -65.757 48.298 0.85 20.80 197 ARG C CA 1
ATOM 6154 C C . ARG C 1 190 ? 16.272 -66.789 48.250 1.00 23.94 197 ARG C C 1
ATOM 6155 O O . ARG C 1 190 ? 15.707 -67.106 49.286 1.00 22.24 197 ARG C O 1
ATOM 6163 N N . VAL C 1 191 ? 15.944 -67.302 47.055 1.00 20.75 198 VAL C N 1
ATOM 6164 C CA . VAL C 1 191 ? 14.837 -68.255 46.859 1.00 20.79 198 VAL C CA 1
ATOM 6165 C C . VAL C 1 191 ? 15.280 -69.598 46.276 1.00 24.04 198 VAL C C 1
ATOM 6166 O O . VAL C 1 191 ? 14.422 -70.421 45.953 1.00 21.82 198 VAL C O 1
ATOM 6170 N N . LYS C 1 192 ? 16.615 -69.833 46.184 1.00 21.73 199 LYS C N 1
ATOM 6171 C CA . LYS C 1 192 ? 17.167 -71.055 45.621 1.00 20.41 199 LYS C CA 1
ATOM 6172 C C . LYS C 1 192 ? 16.568 -72.346 46.208 1.00 24.06 199 LYS C C 1
ATOM 6173 O O . LYS C 1 192 ? 16.280 -73.278 45.448 1.00 23.13 199 LYS C O 1
ATOM 6179 N N . ASP C 1 193 ? 16.386 -72.402 47.541 1.00 21.28 200 ASP C N 1
ATOM 6180 C CA . ASP C 1 193 ? 15.825 -73.578 48.219 1.00 21.67 200 ASP C CA 1
ATOM 6181 C C . ASP C 1 193 ? 14.371 -73.838 47.793 1.00 23.45 200 ASP C C 1
ATOM 6182 O O . ASP C 1 193 ? 13.890 -74.954 47.954 1.00 23.50 200 ASP C O 1
ATOM 6187 N N . GLN C 1 194 ? 13.692 -72.822 47.235 1.00 18.75 201 GLN C N 1
ATOM 6188 C CA . GLN C 1 194 ? 12.285 -72.919 46.799 1.00 17.69 201 GLN C CA 1
ATOM 6189 C C . GLN C 1 194 ? 12.154 -73.174 45.297 1.00 21.26 201 GLN C C 1
ATOM 6190 O O . GLN C 1 194 ? 11.045 -73.393 44.807 1.00 20.79 201 GLN C O 1
ATOM 6196 N N . VAL C 1 195 ? 13.281 -73.123 44.574 1.00 17.92 202 VAL C N 1
ATOM 6197 C CA . VAL C 1 195 ? 13.316 -73.399 43.139 1.00 17.44 202 VAL C CA 1
ATOM 6198 C C . VAL C 1 195 ? 13.394 -74.923 42.991 1.00 24.18 202 VAL C C 1
ATOM 6199 O O . VAL C 1 195 ? 14.381 -75.542 43.410 1.00 27.14 202 VAL C O 1
ATOM 6203 N N . ILE C 1 196 ? 12.347 -75.529 42.457 1.00 18.85 203 ILE C N 1
ATOM 6204 C CA . ILE C 1 196 ? 12.248 -76.971 42.307 0.85 19.52 203 ILE C CA 1
ATOM 6205 C C . ILE C 1 196 ? 12.956 -77.463 41.042 1.00 22.47 203 ILE C C 1
ATOM 6206 O O . ILE C 1 196 ? 13.225 -78.653 40.925 1.00 23.88 203 ILE C O 1
ATOM 6211 N N . GLY C 1 197 ? 13.282 -76.552 40.138 1.00 19.22 204 GLY C N 1
ATOM 6212 C CA . GLY C 1 197 ? 13.982 -76.899 38.913 1.00 18.83 204 GLY C CA 1
ATOM 6213 C C . GLY C 1 197 ? 14.307 -75.732 38.001 1.00 21.62 204 GLY C C 1
ATOM 6214 O O . GLY C 1 197 ? 13.727 -74.654 38.117 1.00 20.67 204 GLY C O 1
ATOM 6215 N N . TYR C 1 198 ? 15.260 -75.964 37.086 1.00 17.99 205 TYR C N 1
ATOM 6216 C CA . TYR C 1 198 ? 15.733 -75.057 36.034 1.00 16.61 205 TYR C CA 1
ATOM 6217 C C . TYR C 1 198 ? 15.385 -75.865 34.809 1.00 20.96 205 TYR C C 1
ATOM 6218 O O . TYR C 1 198 ? 16.024 -76.877 34.515 1.00 18.43 205 TYR C O 1
ATOM 6227 N N . LYS C 1 199 ? 14.271 -75.464 34.153 1.00 20.36 206 LYS C N 1
ATOM 6228 C CA . LYS C 1 199 ? 13.639 -76.289 33.146 1.00 19.40 206 LYS C CA 1
ATOM 6229 C C . LYS C 1 199 ? 13.419 -75.649 31.816 1.00 18.46 206 LYS C C 1
ATOM 6230 O O . LYS C 1 199 ? 13.284 -74.443 31.733 1.00 18.27 206 LYS C O 1
ATOM 6236 N N . GLY C 1 200 ? 13.264 -76.509 30.813 1.00 15.97 207 GLY C N 1
ATOM 6237 C CA . GLY C 1 200 ? 12.910 -76.129 29.453 1.00 14.88 207 GLY C CA 1
ATOM 6238 C C . GLY C 1 200 ? 11.430 -75.785 29.396 1.00 20.43 207 GLY C C 1
ATOM 6239 O O . GLY C 1 200 ? 10.668 -76.073 30.333 1.00 20.13 207 GLY C O 1
ATOM 6240 N N . ALA C 1 201 ? 11.010 -75.196 28.274 1.00 18.77 208 ALA C N 1
ATOM 6241 C CA . ALA C 1 201 ? 9.643 -74.710 28.087 1.00 19.39 208 ALA C CA 1
ATOM 6242 C C . ALA C 1 201 ? 8.569 -75.799 28.228 1.00 20.30 208 ALA C C 1
ATOM 6243 O O . ALA C 1 201 ? 7.562 -75.592 28.934 1.00 20.12 208 ALA C O 1
ATOM 6245 N N . SER C 1 202 ? 8.772 -76.951 27.577 1.00 17.28 209 SER C N 1
ATOM 6246 C CA . SER C 1 202 ? 7.823 -78.069 27.642 1.00 16.64 209 SER C CA 1
ATOM 6247 C C . SER C 1 202 ? 7.646 -78.563 29.079 1.00 19.32 209 SER C C 1
ATOM 6248 O O . SER C 1 202 ? 6.519 -78.752 29.528 1.00 19.16 209 SER C O 1
ATOM 6251 N N . ASP C 1 203 ? 8.754 -78.677 29.817 1.00 16.27 210 ASP C N 1
ATOM 6252 C CA . ASP C 1 203 ? 8.730 -79.131 31.200 1.00 17.70 210 ASP C CA 1
ATOM 6253 C C . ASP C 1 203 ? 7.996 -78.155 32.083 1.00 20.93 210 ASP C C 1
ATOM 6254 O O . ASP C 1 203 ? 7.211 -78.583 32.919 1.00 19.25 210 ASP C O 1
ATOM 6259 N N . ILE C 1 204 ? 8.222 -76.837 31.879 1.00 17.95 211 ILE C N 1
ATOM 6260 C CA . ILE C 1 204 ? 7.529 -75.822 32.661 1.00 17.79 211 ILE C CA 1
ATOM 6261 C C . ILE C 1 204 ? 6.015 -75.910 32.443 1.00 19.60 211 ILE C C 1
ATOM 6262 O O . ILE C 1 204 ? 5.274 -75.903 33.429 1.00 19.28 211 ILE C O 1
ATOM 6267 N N . GLN C 1 205 ? 5.559 -75.958 31.169 1.00 15.24 212 GLN C N 1
ATOM 6268 C CA . GLN C 1 205 ? 4.124 -76.020 30.914 1.00 17.56 212 GLN C CA 1
ATOM 6269 C C . GLN C 1 205 ? 3.486 -77.236 31.596 1.00 21.36 212 GLN C C 1
ATOM 6270 O O . GLN C 1 205 ? 2.417 -77.104 32.194 1.00 19.62 212 GLN C O 1
ATOM 6276 N N . ALA C 1 206 ? 4.161 -78.389 31.567 1.00 19.91 213 ALA C N 1
ATOM 6277 C CA . ALA C 1 206 ? 3.608 -79.595 32.193 1.00 20.60 213 ALA C CA 1
ATOM 6278 C C . ALA C 1 206 ? 3.518 -79.421 33.700 1.00 22.54 213 ALA C C 1
ATOM 6279 O O . ALA C 1 206 ? 2.536 -79.841 34.299 1.00 21.76 213 ALA C O 1
ATOM 6281 N N . LEU C 1 207 ? 4.503 -78.754 34.306 1.00 21.39 214 LEU C N 1
ATOM 6282 C CA . LEU C 1 207 ? 4.514 -78.536 35.754 1.00 21.87 214 LEU C CA 1
ATOM 6283 C C . LEU C 1 207 ? 3.333 -77.632 36.146 1.00 26.31 214 LEU C C 1
ATOM 6284 O O . LEU C 1 207 ? 2.635 -77.934 37.116 1.00 26.35 214 LEU C O 1
ATOM 6289 N N . MET C 1 208 ? 3.033 -76.605 35.312 1.00 21.40 215 MET C N 1
ATOM 6290 C CA . MET C 1 208 ? 1.878 -75.717 35.537 1.00 19.25 215 MET C CA 1
ATOM 6291 C C . MET C 1 208 ? 0.581 -76.518 35.520 1.00 25.84 215 MET C C 1
ATOM 6292 O O . MET C 1 208 ? -0.188 -76.463 36.480 1.00 27.40 215 MET C O 1
ATOM 6297 N N . GLN C 1 209 ? 0.360 -77.294 34.439 1.00 22.62 216 GLN C N 1
ATOM 6298 C CA . GLN C 1 209 ? -0.838 -78.102 34.213 1.00 22.11 216 GLN C CA 1
ATOM 6299 C C . GLN C 1 209 ? -1.067 -79.144 35.286 1.00 27.34 216 GLN C C 1
ATOM 6300 O O . GLN C 1 209 ? -2.198 -79.348 35.698 1.00 27.71 216 GLN C O 1
ATOM 6306 N N . GLN C 1 210 ? 0.016 -79.778 35.756 1.00 24.46 217 GLN C N 1
ATOM 6307 C CA . GLN C 1 210 ? -0.034 -80.832 36.762 1.00 25.82 217 GLN C CA 1
ATOM 6308 C C . GLN C 1 210 ? -0.124 -80.294 38.180 1.00 31.54 217 GLN C C 1
ATOM 6309 O O . GLN C 1 210 ? -0.309 -81.075 39.112 1.00 32.76 217 GLN C O 1
ATOM 6315 N N . GLY C 1 211 ? -0.006 -78.967 38.337 1.00 27.51 218 GLY C N 1
ATOM 6316 C CA . GLY C 1 211 ? -0.061 -78.331 39.650 1.00 26.94 218 GLY C CA 1
ATOM 6317 C C . GLY C 1 211 ? 1.148 -78.685 40.495 1.00 29.99 218 GLY C C 1
ATOM 6318 O O . GLY C 1 211 ? 1.048 -78.777 41.715 1.00 30.60 218 GLY C O 1
ATOM 6319 N N . GLU C 1 212 ? 2.308 -78.904 39.846 1.00 26.81 219 GLU C N 1
ATOM 6320 C CA . GLU C 1 212 ? 3.549 -79.288 40.534 1.00 26.23 219 GLU C CA 1
ATOM 6321 C C . GLU C 1 212 ? 4.444 -78.069 40.784 1.00 28.04 219 GLU C C 1
ATOM 6322 O O . GLU C 1 212 ? 5.491 -78.196 41.393 1.00 25.97 219 GLU C O 1
ATOM 6328 N N . ALA C 1 213 ? 4.018 -76.886 40.328 1.00 24.45 220 ALA C N 1
ATOM 6329 C CA . ALA C 1 213 ? 4.724 -75.624 40.521 1.00 23.71 220 ALA C CA 1
ATOM 6330 C C . ALA C 1 213 ? 3.670 -74.578 40.895 1.00 25.66 220 ALA C C 1
ATOM 6331 O O . ALA C 1 213 ? 2.480 -74.777 40.624 1.00 24.53 220 ALA C O 1
ATOM 6333 N N . ASP C 1 214 ? 4.095 -73.496 41.543 1.00 20.94 221 ASP C N 1
ATOM 6334 C CA . ASP C 1 214 ? 3.203 -72.414 41.933 1.00 19.21 221 ASP C CA 1
ATOM 6335 C C . ASP C 1 214 ? 3.547 -71.109 41.224 1.00 18.84 221 ASP C C 1
ATOM 6336 O O . ASP C 1 214 ? 2.679 -70.257 41.084 1.00 17.76 221 ASP C O 1
ATOM 6341 N N . ILE C 1 215 ? 4.828 -70.926 40.849 1.00 15.17 222 ILE C N 1
ATOM 6342 C CA . ILE C 1 215 ? 5.334 -69.689 40.207 1.00 15.06 222 ILE C CA 1
ATOM 6343 C C . ILE C 1 215 ? 6.409 -70.080 39.200 1.00 19.68 222 ILE C C 1
ATOM 6344 O O . ILE C 1 215 ? 7.304 -70.863 39.529 1.00 20.19 222 ILE C O 1
ATOM 6349 N N . VAL C 1 216 ? 6.339 -69.524 37.986 1.00 15.69 223 VAL C N 1
ATOM 6350 C CA . VAL C 1 216 ? 7.301 -69.877 36.933 1.00 14.14 223 VAL C CA 1
ATOM 6351 C C . VAL C 1 216 ? 7.703 -68.639 36.135 1.00 16.94 223 VAL C C 1
ATOM 6352 O O . VAL C 1 216 ? 7.029 -67.623 36.204 1.00 19.36 223 VAL C O 1
ATOM 6356 N N . TYR C 1 217 ? 8.770 -68.756 35.336 1.00 15.47 224 TYR C N 1
ATOM 6357 C CA . TYR C 1 217 ? 9.190 -67.699 34.422 1.00 16.23 224 TYR C CA 1
ATOM 6358 C C . TYR C 1 217 ? 9.276 -68.421 33.075 1.00 19.60 224 TYR C C 1
ATOM 6359 O O . TYR C 1 217 ? 10.136 -69.284 32.903 1.00 17.99 224 TYR C O 1
ATOM 6368 N N . ALA C 1 218 ? 8.301 -68.156 32.169 1.00 16.81 225 ALA C N 1
ATOM 6369 C CA . ALA C 1 218 ? 8.209 -68.935 30.933 1.00 17.21 225 ALA C CA 1
ATOM 6370 C C . ALA C 1 218 ? 7.640 -68.142 29.768 1.00 19.63 225 ALA C C 1
ATOM 6371 O O . ALA C 1 218 ? 7.067 -67.077 29.974 1.00 19.45 225 ALA C O 1
ATOM 6373 N N . GLY C 1 219 ? 7.737 -68.704 28.565 1.00 16.02 226 GLY C N 1
ATOM 6374 C CA . GLY C 1 219 ? 7.227 -68.048 27.362 1.00 14.57 226 GLY C CA 1
ATOM 6375 C C . GLY C 1 219 ? 5.746 -67.786 27.468 1.00 16.85 226 GLY C C 1
ATOM 6376 O O . GLY C 1 219 ? 5.017 -68.631 27.976 1.00 15.82 226 GLY C O 1
ATOM 6377 N N . THR C 1 220 ? 5.297 -66.601 27.050 1.00 15.53 227 THR C N 1
ATOM 6378 C CA . THR C 1 220 ? 3.857 -66.207 27.100 1.00 16.46 227 THR C CA 1
ATOM 6379 C C . THR C 1 220 ? 2.981 -67.335 26.462 1.00 17.73 227 THR C C 1
ATOM 6380 O O . THR C 1 220 ? 1.950 -67.693 27.023 1.00 17.73 227 THR C O 1
ATOM 6384 N N . GLY C 1 221 ? 3.392 -67.811 25.280 1.00 14.60 228 GLY C N 1
ATOM 6385 C CA . GLY C 1 221 ? 2.722 -68.881 24.525 1.00 15.72 228 GLY C CA 1
ATOM 6386 C C . GLY C 1 221 ? 2.525 -70.178 25.300 1.00 18.94 228 GLY C C 1
ATOM 6387 O O . GLY C 1 221 ? 1.465 -70.802 25.213 1.00 19.61 228 GLY C O 1
ATOM 6388 N N . ARG C 1 222 ? 3.530 -70.584 26.094 1.00 14.21 229 ARG C N 1
ATOM 6389 C CA . ARG C 1 222 ? 3.447 -71.778 26.948 1.00 15.44 229 ARG C CA 1
ATOM 6390 C C . ARG C 1 222 ? 2.485 -71.541 28.110 1.00 18.34 229 ARG C C 1
ATOM 6391 O O . ARG C 1 222 ? 1.669 -72.422 28.438 1.00 18.23 229 ARG C O 1
ATOM 6399 N N . ILE C 1 223 ? 2.590 -70.349 28.753 1.00 15.25 230 ILE C N 1
ATOM 6400 C CA . ILE C 1 223 ? 1.703 -70.013 29.881 1.00 15.52 230 ILE C CA 1
ATOM 6401 C C . ILE C 1 223 ? 0.227 -70.001 29.393 1.00 19.81 230 ILE C C 1
ATOM 6402 O O . ILE C 1 223 ? -0.636 -70.657 29.988 1.00 18.96 230 ILE C O 1
ATOM 6407 N N . LYS C 1 224 ? -0.039 -69.316 28.268 1.00 16.64 231 LYS C N 1
ATOM 6408 C CA . LYS C 1 224 ? -1.392 -69.173 27.732 1.00 16.48 231 LYS C CA 1
ATOM 6409 C C . LYS C 1 224 ? -1.917 -70.511 27.208 1.00 19.40 231 LYS C C 1
ATOM 6410 O O . LYS C 1 224 ? -3.116 -70.759 27.338 1.00 18.15 231 LYS C O 1
ATOM 6416 N N . ASN C 1 225 ? -1.024 -71.417 26.723 1.00 17.04 232 ASN C N 1
ATOM 6417 C CA . ASN C 1 225 ? -1.465 -72.754 26.321 1.00 17.48 232 ASN C CA 1
ATOM 6418 C C . ASN C 1 225 ? -1.819 -73.598 27.523 1.00 21.57 232 ASN C C 1
ATOM 6419 O O . ASN C 1 225 ? -2.778 -74.360 27.455 1.00 24.08 232 ASN C O 1
ATOM 6424 N N . ALA C 1 226 ? -1.104 -73.413 28.658 1.00 16.34 233 ALA C N 1
ATOM 6425 C CA . ALA C 1 226 ? -1.465 -74.143 29.878 1.00 17.39 233 ALA C CA 1
ATOM 6426 C C . ALA C 1 226 ? -2.868 -73.698 30.327 1.00 20.77 233 ALA C C 1
ATOM 6427 O O . ALA C 1 226 ? -3.681 -74.540 30.720 1.00 22.34 233 ALA C O 1
ATOM 6429 N N . ILE C 1 227 ? -3.151 -72.374 30.247 1.00 16.19 234 ILE C N 1
ATOM 6430 C CA . ILE C 1 227 ? -4.453 -71.782 30.622 1.00 17.63 234 ILE C CA 1
ATOM 6431 C C . ILE C 1 227 ? -5.548 -72.346 29.722 1.00 20.49 234 ILE C C 1
ATOM 6432 O O . ILE C 1 227 ? -6.576 -72.777 30.221 1.00 21.60 234 ILE C O 1
ATOM 6437 N N . LYS C 1 228 ? -5.303 -72.391 28.401 1.00 17.92 235 LYS C N 1
ATOM 6438 C CA . LYS C 1 228 ? -6.219 -72.981 27.412 1.00 18.80 235 LYS C CA 1
ATOM 6439 C C . LYS C 1 228 ? -6.555 -74.427 27.758 1.00 25.36 235 LYS C C 1
ATOM 6440 O O . LYS C 1 228 ? -7.717 -74.824 27.638 1.00 25.85 235 LYS C O 1
ATOM 6446 N N . ALA C 1 229 ? -5.546 -75.184 28.266 1.00 21.53 236 ALA C N 1
ATOM 6447 C CA . ALA C 1 229 ? -5.684 -76.568 28.696 1.00 22.35 236 ALA C CA 1
ATOM 6448 C C . ALA C 1 229 ? -6.355 -76.711 30.071 1.00 27.50 236 ALA C C 1
ATOM 6449 O O . ALA C 1 229 ? -6.534 -77.833 30.529 1.00 29.36 236 ALA C O 1
ATOM 6451 N N . GLY C 1 230 ? -6.711 -75.595 30.722 1.00 21.90 237 GLY C N 1
ATOM 6452 C CA . GLY C 1 230 ? -7.417 -75.619 32.002 1.00 20.97 237 GLY C CA 1
ATOM 6453 C C . GLY C 1 230 ? -6.646 -75.219 33.238 1.00 21.99 237 GLY C C 1
ATOM 6454 O O . GLY C 1 230 ? -7.177 -75.333 34.341 1.00 22.05 237 GLY C O 1
ATOM 6455 N N . ALA C 1 231 ? -5.386 -74.773 33.091 1.00 20.12 238 ALA C N 1
ATOM 6456 C CA . ALA C 1 231 ? -4.596 -74.393 34.262 1.00 20.02 238 ALA C CA 1
ATOM 6457 C C . ALA C 1 231 ? -5.042 -73.018 34.689 1.00 21.43 238 ALA C C 1
ATOM 6458 O O . ALA C 1 231 ? -4.972 -72.078 33.902 1.00 18.88 238 ALA C O 1
ATOM 6460 N N . ASN C 1 232 ? -5.468 -72.904 35.949 1.00 20.09 239 ASN C N 1
ATOM 6461 C CA . ASN C 1 232 ? -5.938 -71.651 36.522 1.00 20.61 239 ASN C CA 1
ATOM 6462 C C . ASN C 1 232 ? -4.760 -70.791 36.957 1.00 22.41 239 ASN C C 1
ATOM 6463 O O . ASN C 1 232 ? -4.503 -70.613 38.148 1.00 21.35 239 ASN C O 1
ATOM 6468 N N . TRP C 1 233 ? -4.028 -70.276 35.970 1.00 19.48 240 TRP C N 1
ATOM 6469 C CA . TRP C 1 233 ? -2.839 -69.448 36.176 1.00 19.15 240 TRP C CA 1
ATOM 6470 C C . TRP C 1 233 ? -3.021 -68.090 35.533 1.00 25.57 240 TRP C C 1
ATOM 6471 O O . TRP C 1 233 ? -3.809 -67.955 34.596 1.00 23.85 240 TRP C O 1
ATOM 6482 N N . SER C 1 234 ? -2.260 -67.084 36.013 1.00 22.09 241 SER C N 1
ATOM 6483 C CA . SER C 1 234 ? -2.257 -65.773 35.397 1.00 21.01 241 SER C CA 1
ATOM 6484 C C . SER C 1 234 ? -0.805 -65.343 35.238 1.00 21.81 241 SER C C 1
ATOM 6485 O O . SER C 1 234 ? 0.095 -66.074 35.650 1.00 20.80 241 SER C O 1
ATOM 6488 N N . TYR C 1 235 ? -0.567 -64.222 34.584 1.00 18.56 242 TYR C N 1
ATOM 6489 C CA . TYR C 1 235 ? 0.796 -63.762 34.320 1.00 19.58 242 TYR C CA 1
ATOM 6490 C C . TYR C 1 235 ? 0.801 -62.238 34.135 1.00 21.48 242 TYR C C 1
ATOM 6491 O O . TYR C 1 235 ? -0.260 -61.621 34.074 1.00 20.25 242 TYR C O 1
ATOM 6500 N N . SER C 1 236 ? 1.974 -61.652 34.037 1.00 17.83 243 SER C N 1
ATOM 6501 C CA . SER C 1 236 ? 2.094 -60.213 33.789 1.00 19.29 243 SER C CA 1
ATOM 6502 C C . SER C 1 236 ? 3.291 -59.929 32.888 1.00 22.77 243 SER C C 1
ATOM 6503 O O . SER C 1 236 ? 4.045 -60.845 32.526 1.00 22.91 243 SER C O 1
ATOM 6506 N N . TRP C 1 237 ? 3.429 -58.669 32.475 1.00 19.46 244 TRP C N 1
ATOM 6507 C CA . TRP C 1 237 ? 4.562 -58.230 31.673 1.00 20.41 244 TRP C CA 1
ATOM 6508 C C . TRP C 1 237 ? 5.634 -57.563 32.582 1.00 23.11 244 TRP C C 1
ATOM 6509 O O . TRP C 1 237 ? 6.694 -57.151 32.101 1.00 21.76 244 TRP C O 1
ATOM 6520 N N . GLU C 1 238 ? 5.367 -57.495 33.900 1.00 18.42 245 GLU C N 1
ATOM 6521 C CA . GLU C 1 238 ? 6.320 -56.948 34.877 1.00 18.54 245 GLU C CA 1
ATOM 6522 C C . GLU C 1 238 ? 7.544 -57.878 34.954 1.00 23.61 245 GLU C C 1
ATOM 6523 O O . GLU C 1 238 ? 7.418 -59.073 35.277 1.00 22.97 245 GLU C O 1
ATOM 6529 N N . GLY C 1 239 ? 8.712 -57.323 34.646 1.00 21.68 246 GLY C N 1
ATOM 6530 C CA . GLY C 1 239 ? 9.973 -58.056 34.659 1.00 20.87 246 GLY C CA 1
ATOM 6531 C C . GLY C 1 239 ? 10.072 -59.089 33.548 1.00 23.26 246 GLY C C 1
ATOM 6532 O O . GLY C 1 239 ? 10.904 -59.989 33.623 1.00 23.65 246 GLY C O 1
ATOM 6533 N N . ALA C 1 240 ? 9.235 -58.959 32.509 1.00 17.77 247 ALA C N 1
ATOM 6534 C CA . ALA C 1 240 ? 9.254 -59.876 31.365 1.00 16.68 247 ALA C CA 1
ATOM 6535 C C . ALA C 1 240 ? 10.459 -59.524 30.506 1.00 19.50 247 ALA C C 1
ATOM 6536 O O . ALA C 1 240 ? 10.926 -58.372 30.525 1.00 19.32 247 ALA C O 1
ATOM 6538 N N . LEU C 1 241 ? 10.955 -60.504 29.748 1.00 17.30 248 LEU C N 1
ATOM 6539 C CA . LEU C 1 241 ? 12.079 -60.283 28.858 1.00 16.45 248 LEU C CA 1
ATOM 6540 C C . LEU C 1 241 ? 11.651 -60.698 27.452 1.00 19.93 248 LEU C C 1
ATOM 6541 O O . LEU C 1 241 ? 11.165 -61.813 27.277 1.00 20.27 248 LEU C O 1
ATOM 6546 N N . ALA C 1 242 ? 11.754 -59.782 26.495 1.00 16.49 249 ALA C N 1
ATOM 6547 C CA . ALA C 1 242 ? 11.378 -60.039 25.105 1.00 17.29 249 ALA C CA 1
ATOM 6548 C C . ALA C 1 242 ? 12.594 -60.513 24.327 1.00 18.33 249 ALA C C 1
ATOM 6549 O O . ALA C 1 242 ? 13.728 -60.053 24.560 1.00 16.81 249 ALA C O 1
ATOM 6551 N N . ASP C 1 243 ? 12.366 -61.437 23.396 1.00 14.83 250 ASP C N 1
ATOM 6552 C CA . ASP C 1 243 ? 13.478 -61.931 22.592 1.00 13.59 250 ASP C CA 1
ATOM 6553 C C . ASP C 1 243 ? 12.984 -62.266 21.187 1.00 18.44 250 ASP C C 1
ATOM 6554 O O . ASP C 1 243 ? 11.760 -62.265 20.931 1.00 18.50 250 ASP C O 1
ATOM 6559 N N . THR C 1 244 ? 13.922 -62.503 20.282 1.00 13.47 251 THR C N 1
ATOM 6560 C CA . THR C 1 244 ? 13.646 -62.895 18.896 1.00 14.43 251 THR C CA 1
ATOM 6561 C C . THR C 1 244 ? 14.074 -64.351 18.694 1.00 18.55 251 THR C C 1
ATOM 6562 O O . THR C 1 244 ? 15.106 -64.792 19.236 1.00 16.33 251 THR C O 1
ATOM 6566 N N . GLU C 1 245 ? 13.290 -65.080 17.882 1.00 15.95 252 GLU C N 1
ATOM 6567 C CA . GLU C 1 245 ? 13.547 -66.471 17.511 1.00 14.61 252 GLU C CA 1
ATOM 6568 C C . GLU C 1 245 ? 13.900 -66.490 16.032 1.00 18.21 252 GLU C C 1
ATOM 6569 O O . GLU C 1 245 ? 13.264 -65.781 15.245 1.00 14.31 252 GLU C O 1
ATOM 6575 N N . TYR C 1 246 ? 14.916 -67.290 15.665 1.00 16.56 253 TYR C N 1
ATOM 6576 C CA . TYR C 1 246 ? 15.413 -67.344 14.287 1.00 15.39 253 TYR C CA 1
ATOM 6577 C C . TYR C 1 246 ? 15.298 -68.706 13.650 1.00 16.19 253 TYR C C 1
ATOM 6578 O O . TYR C 1 246 ? 15.494 -69.727 14.316 1.00 17.36 253 TYR C O 1
ATOM 6587 N N . TRP C 1 247 ? 15.093 -68.726 12.338 1.00 12.71 254 TRP C N 1
ATOM 6588 C CA . TRP C 1 247 ? 15.262 -69.956 11.556 1.00 13.69 254 TRP C CA 1
ATOM 6589 C C . TRP C 1 247 ? 16.745 -69.885 11.095 1.00 16.35 254 TRP C C 1
ATOM 6590 O O . TRP C 1 247 ? 17.191 -68.842 10.573 1.00 17.04 254 TRP C O 1
ATOM 6601 N N . ALA C 1 248 ? 17.499 -70.952 11.306 1.00 15.68 255 ALA C N 1
A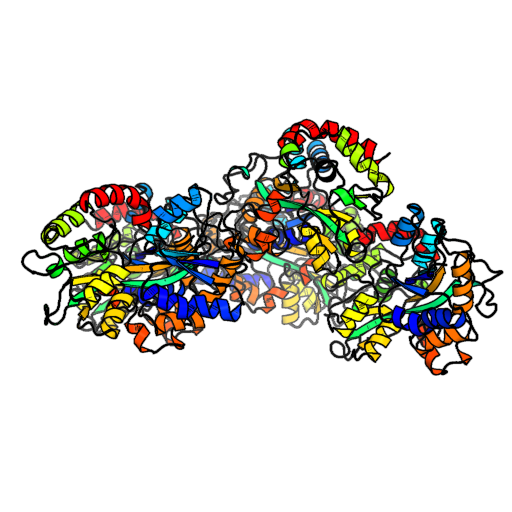TOM 6602 C CA . ALA C 1 248 ? 18.899 -71.032 10.864 1.00 16.20 255 ALA C CA 1
ATOM 6603 C C . ALA C 1 248 ? 19.163 -72.399 10.298 1.00 18.49 255 ALA C C 1
ATOM 6604 O O . ALA C 1 248 ? 18.373 -73.302 10.531 1.00 16.33 255 ALA C O 1
ATOM 6606 N N . VAL C 1 249 ? 20.254 -72.542 9.531 1.00 15.96 256 VAL C N 1
ATOM 6607 C CA . VAL C 1 249 ? 20.621 -73.776 8.833 1.00 14.58 256 VAL C CA 1
ATOM 6608 C C . VAL C 1 249 ? 22.015 -74.222 9.330 1.00 18.57 256 VAL C C 1
ATOM 6609 O O . VAL C 1 249 ? 22.989 -73.540 9.050 1.00 17.59 256 VAL C O 1
ATOM 6613 N N . PRO C 1 250 ? 22.141 -75.346 10.055 1.00 17.69 257 PRO C N 1
ATOM 6614 C CA . PRO C 1 250 ? 23.485 -75.787 10.516 1.00 18.80 257 PRO C CA 1
ATOM 6615 C C . PRO C 1 250 ? 24.439 -75.980 9.355 1.00 23.03 257 PRO C C 1
ATOM 6616 O O . PRO C 1 250 ? 24.006 -76.434 8.283 1.00 23.60 257 PRO C O 1
ATOM 6620 N N . LYS C 1 251 ? 25.702 -75.558 9.531 1.00 20.02 258 LYS C N 1
ATOM 6621 C CA . LYS C 1 251 ? 26.756 -75.704 8.520 1.00 21.74 258 LYS C CA 1
ATOM 6622 C C . LYS C 1 251 ? 26.924 -77.188 8.227 1.00 25.86 258 LYS C C 1
ATOM 6623 O O . LYS C 1 251 ? 27.086 -77.982 9.155 1.00 26.54 258 LYS C O 1
ATOM 6629 N N . GLY C 1 252 ? 26.792 -77.546 6.951 1.00 22.49 259 GLY C N 1
ATOM 6630 C CA . GLY C 1 252 ? 26.870 -78.930 6.507 1.00 23.43 259 GLY C CA 1
ATOM 6631 C C . GLY C 1 252 ? 25.531 -79.653 6.507 1.00 27.19 259 GLY C C 1
ATOM 6632 O O . GLY C 1 252 ? 25.498 -80.877 6.307 1.00 26.63 259 GLY C O 1
ATOM 6633 N N . ALA C 1 253 ? 24.414 -78.915 6.704 1.00 22.70 260 ALA C N 1
ATOM 6634 C CA . ALA C 1 253 ? 23.071 -79.498 6.656 1.00 22.13 260 ALA C CA 1
ATOM 6635 C C . ALA C 1 253 ? 22.908 -80.205 5.306 1.00 24.36 260 ALA C C 1
ATOM 6636 O O . ALA C 1 253 ? 23.177 -79.574 4.281 1.00 24.74 260 ALA C O 1
ATOM 6638 N N . PRO C 1 254 ? 22.504 -81.497 5.262 1.00 22.60 261 PRO C N 1
ATOM 6639 C CA . PRO C 1 254 ? 22.396 -82.185 3.954 1.00 22.57 261 PRO C CA 1
ATOM 6640 C C . PRO C 1 254 ? 21.400 -81.566 2.997 1.00 25.33 261 PRO C C 1
ATOM 6641 O O . PRO C 1 254 ? 21.604 -81.645 1.788 1.00 27.90 261 PRO C O 1
ATOM 6645 N N . HIS C 1 255 ? 20.342 -80.943 3.520 1.00 19.41 262 HIS C N 1
ATOM 6646 C CA . HIS C 1 255 ? 19.336 -80.301 2.660 1.00 18.40 262 HIS C CA 1
ATOM 6647 C C . HIS C 1 255 ? 19.293 -78.791 2.868 1.00 19.91 262 HIS C C 1
ATOM 6648 O O . HIS C 1 255 ? 18.204 -78.222 3.031 1.00 17.24 262 HIS C O 1
ATOM 6655 N N . ALA C 1 256 ? 20.480 -78.142 2.832 1.00 19.09 263 ALA C N 1
ATOM 6656 C CA . ALA C 1 256 ? 20.576 -76.685 3.045 1.00 18.95 263 ALA C CA 1
ATOM 6657 C C . ALA C 1 256 ? 19.723 -75.924 2.019 1.00 20.57 263 ALA C C 1
ATOM 6658 O O . ALA C 1 256 ? 19.051 -74.986 2.421 1.00 19.21 263 ALA C O 1
ATOM 6660 N N . ALA C 1 257 ? 19.700 -76.345 0.714 1.00 17.57 264 ALA C N 1
ATOM 6661 C CA . ALA C 1 257 ? 18.900 -75.651 -0.297 1.00 16.14 264 ALA C CA 1
ATOM 6662 C C . ALA C 1 257 ? 17.404 -75.773 0.012 1.00 19.18 264 ALA C C 1
ATOM 6663 O O . ALA C 1 257 ? 16.671 -74.781 -0.051 1.00 19.07 264 ALA C O 1
ATOM 6665 N N . GLU C 1 258 ? 16.952 -76.982 0.431 1.00 16.42 265 GLU C N 1
ATOM 6666 C CA . GLU C 1 258 ? 15.557 -77.182 0.798 1.00 15.65 265 GLU C CA 1
ATOM 6667 C C . GLU C 1 258 ? 15.213 -76.339 2.031 1.00 16.68 265 GLU C C 1
ATOM 6668 O O . GLU C 1 258 ? 14.105 -75.776 2.087 1.00 15.65 265 GLU C O 1
ATOM 6674 N N . ALA C 1 259 ? 16.140 -76.228 2.985 1.00 14.82 266 ALA C N 1
ATOM 6675 C CA . ALA C 1 259 ? 15.988 -75.438 4.210 1.00 13.56 266 ALA C CA 1
ATOM 6676 C C . ALA C 1 259 ? 15.680 -73.973 3.845 1.00 16.84 266 ALA C C 1
ATOM 6677 O O . ALA C 1 259 ? 14.772 -73.388 4.428 1.00 14.70 266 ALA C O 1
ATOM 6679 N N . MET C 1 260 ? 16.361 -73.422 2.807 1.00 14.29 267 MET C N 1
ATOM 6680 C CA . MET C 1 260 ? 16.128 -72.047 2.363 1.00 13.93 267 MET C CA 1
ATOM 6681 C C . MET C 1 260 ? 14.703 -71.866 1.863 1.00 18.17 267 MET C C 1
ATOM 6682 O O . MET C 1 260 ? 14.069 -70.850 2.156 1.00 15.54 267 MET C O 1
ATOM 6687 N N . LYS C 1 261 ? 14.194 -72.871 1.096 1.00 14.68 268 LYS C N 1
ATOM 6688 C CA . LYS C 1 261 ? 12.842 -72.826 0.552 1.00 14.63 268 LYS C CA 1
ATOM 6689 C C . LYS C 1 261 ? 11.812 -72.888 1.675 1.00 18.56 268 LYS C C 1
ATOM 6690 O O . LYS C 1 261 ? 10.805 -72.199 1.602 1.00 15.66 268 LYS C O 1
ATOM 6696 N N . PHE C 1 262 ? 12.057 -73.712 2.707 1.00 15.11 269 PHE C N 1
ATOM 6697 C CA . PHE C 1 262 ? 11.159 -73.795 3.846 1.00 13.96 269 PHE C CA 1
ATOM 6698 C C . PHE C 1 262 ? 11.129 -72.440 4.535 1.00 16.65 269 PHE C C 1
ATOM 6699 O O . PHE C 1 262 ? 10.044 -71.946 4.865 1.00 15.23 269 PHE C O 1
ATOM 6707 N N . ILE C 1 263 ? 12.306 -71.861 4.817 1.00 14.11 270 ILE C N 1
ATOM 6708 C CA . ILE C 1 263 ? 12.394 -70.555 5.518 1.00 13.28 270 ILE C CA 1
ATOM 6709 C C . ILE C 1 263 ? 11.617 -69.497 4.722 1.00 16.37 270 ILE C C 1
ATOM 6710 O O . ILE C 1 263 ? 10.799 -68.777 5.289 1.00 15.80 270 ILE C O 1
ATOM 6715 N N . ASN C 1 264 ? 11.795 -69.475 3.390 1.00 13.97 271 ASN C N 1
ATOM 6716 C CA . ASN C 1 264 ? 11.071 -68.519 2.555 0.90 14.00 271 ASN C CA 1
ATOM 6717 C C . ASN C 1 264 ? 9.556 -68.653 2.757 1.00 17.38 271 ASN C C 1
ATOM 6718 O O . ASN C 1 264 ? 8.873 -67.655 2.964 1.00 17.81 271 ASN C O 1
ATOM 6723 N N . PHE C 1 265 ? 9.045 -69.888 2.696 1.00 13.93 272 PHE C N 1
ATOM 6724 C CA . PHE C 1 265 ? 7.635 -70.172 2.874 1.00 13.04 272 PHE C CA 1
ATOM 6725 C C . PHE C 1 265 ? 7.173 -69.718 4.261 1.00 15.58 272 PHE C C 1
ATOM 6726 O O . PHE C 1 265 ? 6.148 -69.040 4.384 1.00 16.55 272 PHE C O 1
ATOM 6734 N N . ALA C 1 266 ? 7.884 -70.162 5.295 1.00 13.42 273 ALA C N 1
ATOM 6735 C CA . ALA C 1 266 ? 7.518 -69.966 6.688 1.00 13.59 273 ALA C CA 1
ATOM 6736 C C . ALA C 1 266 ? 7.436 -68.516 7.124 1.00 18.03 273 ALA C C 1
ATOM 6737 O O . ALA C 1 266 ? 6.622 -68.216 7.984 1.00 19.28 273 ALA C O 1
ATOM 6739 N N . VAL C 1 267 ? 8.288 -67.621 6.581 1.00 13.78 274 VAL C N 1
ATOM 6740 C CA . VAL C 1 267 ? 8.307 -66.231 7.029 1.00 13.95 274 VAL C CA 1
ATOM 6741 C C . VAL C 1 267 ? 7.279 -65.327 6.290 1.00 19.07 274 VAL C C 1
ATOM 6742 O O . VAL C 1 267 ? 7.223 -64.124 6.574 1.00 17.90 274 VAL C O 1
ATOM 6746 N N . GLN C 1 268 ? 6.458 -65.913 5.382 1.00 17.02 275 GLN C N 1
ATOM 6747 C CA . GLN C 1 268 ? 5.432 -65.136 4.678 1.00 17.14 275 GLN C CA 1
ATOM 6748 C C . GLN C 1 268 ? 4.293 -64.806 5.628 1.00 19.53 275 GLN C C 1
ATOM 6749 O O . GLN C 1 268 ? 4.181 -65.435 6.679 1.00 17.25 275 GLN C O 1
ATOM 6755 N N . ALA C 1 269 ? 3.482 -63.789 5.291 1.00 18.87 276 ALA C N 1
ATOM 6756 C CA . ALA C 1 269 ? 2.401 -63.290 6.150 1.00 18.62 276 ALA C CA 1
ATOM 6757 C C . ALA C 1 269 ? 1.432 -64.379 6.628 1.00 21.69 276 ALA C C 1
ATOM 6758 O O . ALA C 1 269 ? 1.148 -64.452 7.834 1.00 21.18 276 ALA C O 1
ATOM 6760 N N . GLU C 1 270 ? 0.948 -65.230 5.703 1.00 16.40 277 GLU C N 1
ATOM 6761 C CA . GLU C 1 270 ? -0.078 -66.253 6.031 1.00 16.40 277 GLU C CA 1
ATOM 6762 C C . GLU C 1 270 ? 0.424 -67.284 7.043 1.00 18.29 277 GLU C C 1
ATOM 6763 O O . GLU C 1 270 ? -0.227 -67.402 8.087 1.00 18.95 277 GLU C O 1
ATOM 6769 N N . PRO C 1 271 ? 1.564 -68.002 6.838 1.00 15.67 278 PRO C N 1
ATOM 6770 C CA . PRO C 1 271 ? 2.016 -68.956 7.885 1.00 14.94 278 PRO C CA 1
ATOM 6771 C C . PRO C 1 271 ? 2.344 -68.273 9.218 1.00 18.17 278 PRO C C 1
ATOM 6772 O O . PRO C 1 271 ? 2.029 -68.825 10.274 1.00 17.77 278 PRO C O 1
ATOM 6776 N N . GLN C 1 272 ? 2.920 -67.044 9.163 1.00 14.08 279 GLN C N 1
ATOM 6777 C CA . GLN C 1 272 ? 3.225 -66.275 10.377 1.00 14.69 279 GLN C CA 1
ATOM 6778 C C . GLN C 1 272 ? 1.925 -65.986 11.153 1.00 18.72 279 GLN C C 1
ATOM 6779 O O . GLN C 1 272 ? 1.907 -66.109 12.382 1.00 17.76 279 GLN C O 1
ATOM 6785 N N . ALA C 1 273 ? 0.809 -65.647 10.423 1.00 15.86 280 ALA C N 1
ATOM 6786 C CA . ALA C 1 273 ? -0.478 -65.381 11.103 1.00 16.42 280 ALA C CA 1
ATOM 6787 C C . ALA C 1 273 ? -0.987 -66.665 11.735 1.00 19.88 280 ALA C C 1
ATOM 6788 O O . ALA C 1 273 ? -1.457 -66.653 12.877 1.00 17.98 280 ALA C O 1
ATOM 6790 N N . GLU C 1 274 ? -0.824 -67.796 11.019 1.00 17.59 281 GLU C N 1
ATOM 6791 C CA . GLU C 1 274 ? -1.290 -69.096 11.519 1.00 16.81 281 GLU C CA 1
ATOM 6792 C C . GLU C 1 274 ? -0.592 -69.523 12.795 1.00 20.73 281 GLU C C 1
ATOM 6793 O O . GLU C 1 274 ? -1.245 -70.132 13.652 1.00 20.36 281 GLU C O 1
ATOM 6799 N N . LEU C 1 275 ? 0.696 -69.141 12.967 1.00 16.85 282 LEU C N 1
ATOM 6800 C CA . LEU C 1 275 ? 1.452 -69.453 14.190 1.00 14.64 282 LEU C CA 1
ATOM 6801 C C . LEU C 1 275 ? 0.868 -68.703 15.387 1.00 16.83 282 LEU C C 1
ATOM 6802 O O . LEU C 1 275 ? 0.556 -69.334 16.385 1.00 15.46 282 LEU C O 1
ATOM 6807 N N . THR C 1 276 ? 0.734 -67.360 15.292 1.00 16.17 283 THR C N 1
ATOM 6808 C CA . THR C 1 276 ? 0.151 -66.513 16.353 1.00 17.37 283 THR C CA 1
ATOM 6809 C C . THR C 1 276 ? -1.319 -66.898 16.611 1.00 19.30 283 THR C C 1
ATOM 6810 O O . THR C 1 276 ? -1.785 -66.823 17.741 1.00 18.37 283 THR C O 1
ATOM 6814 N N . ARG C 1 277 ? -2.021 -67.394 15.588 1.00 15.09 284 ARG C N 1
ATOM 6815 C CA . ARG C 1 277 ? -3.387 -67.857 15.828 0.86 17.57 284 ARG C CA 1
ATOM 6816 C C . ARG C 1 277 ? -3.403 -69.030 16.838 1.00 23.91 284 ARG C C 1
ATOM 6817 O O . ARG C 1 277 ? -4.258 -69.077 17.712 1.00 26.36 284 ARG C O 1
ATOM 6825 N N . VAL C 1 278 ? -2.441 -69.931 16.756 1.00 21.29 285 VAL C N 1
ATOM 6826 C CA . VAL C 1 278 ? -2.451 -71.121 17.626 1.00 22.15 285 VAL C CA 1
ATOM 6827 C C . VAL C 1 278 ? -1.629 -70.980 18.929 1.00 25.19 285 VAL C C 1
ATOM 6828 O O . VAL C 1 278 ? -1.875 -71.714 19.882 1.00 24.88 285 VAL C O 1
ATOM 6832 N N . ILE C 1 279 ? -0.683 -70.053 18.978 1.00 21.14 286 ILE C N 1
ATOM 6833 C CA . ILE C 1 279 ? 0.151 -69.819 20.165 1.00 19.22 286 ILE C CA 1
ATOM 6834 C C . ILE C 1 279 ? 0.468 -68.320 20.295 1.00 20.01 286 ILE C C 1
ATOM 6835 O O . ILE C 1 279 ? 0.758 -67.672 19.301 1.00 18.68 286 ILE C O 1
ATOM 6840 N N . ALA C 1 280 ? 0.442 -67.801 21.515 1.00 16.56 287 ALA C N 1
ATOM 6841 C CA . ALA C 1 280 ? 0.576 -66.372 21.819 1.00 19.44 287 ALA C CA 1
ATOM 6842 C C . ALA C 1 280 ? 2.021 -65.817 21.781 1.00 23.82 287 ALA C C 1
ATOM 6843 O O . ALA C 1 280 ? 2.521 -65.251 22.755 1.00 25.26 287 ALA C O 1
ATOM 6845 N N . TYR C 1 281 ? 2.658 -65.943 20.621 1.00 17.68 288 TYR C N 1
ATOM 6846 C CA . TYR C 1 281 ? 3.974 -65.358 20.324 1.00 16.45 288 TYR C CA 1
ATOM 6847 C C . TYR C 1 281 ? 3.749 -64.476 19.116 1.00 21.39 288 TYR C C 1
ATOM 6848 O O . TYR C 1 281 ? 2.740 -64.654 18.428 1.00 23.76 288 TYR C O 1
ATOM 6857 N N . GLY C 1 282 ? 4.609 -63.495 18.902 1.00 17.31 289 GLY C N 1
ATOM 6858 C CA . GLY C 1 282 ? 4.373 -62.506 17.862 1.00 15.63 289 GLY C CA 1
ATOM 6859 C C . GLY C 1 282 ? 5.056 -62.773 16.540 1.00 17.22 289 GLY C C 1
ATOM 6860 O O . GLY C 1 282 ? 6.188 -63.287 16.512 1.00 15.51 289 GLY C O 1
ATOM 6861 N N . PRO C 1 283 ? 4.446 -62.311 15.444 1.00 14.15 290 PRO C N 1
ATOM 6862 C CA . PRO C 1 283 ? 5.110 -62.450 14.133 1.00 14.28 290 PRO C CA 1
ATOM 6863 C C . PRO C 1 283 ? 6.170 -61.362 13.939 1.00 17.72 290 PRO C C 1
ATOM 6864 O O . PRO C 1 283 ? 6.133 -60.312 14.595 1.00 17.99 290 PRO C O 1
ATOM 6868 N N . THR C 1 284 ? 7.075 -61.573 12.999 1.00 14.32 291 THR C N 1
ATOM 6869 C CA . THR C 1 284 ? 8.006 -60.496 12.611 1.00 13.95 291 THR C CA 1
ATOM 6870 C C . THR C 1 284 ? 7.468 -59.911 11.301 1.00 16.20 291 THR C C 1
ATOM 6871 O O . THR C 1 284 ? 7.748 -58.755 10.980 1.00 17.33 291 THR C O 1
ATOM 6875 N N . ASN C 1 285 ? 6.672 -60.689 10.570 1.00 15.41 292 ASN C N 1
ATOM 6876 C CA . ASN C 1 285 ? 6.103 -60.234 9.290 1.00 16.39 292 ASN C CA 1
ATOM 6877 C C . ASN C 1 285 ? 4.999 -59.194 9.567 1.00 20.51 292 ASN C C 1
ATOM 6878 O O . ASN C 1 285 ? 3.986 -59.503 10.216 1.00 17.77 292 ASN C O 1
ATOM 6883 N N . VAL C 1 286 ? 5.223 -57.947 9.104 1.00 16.43 293 VAL C N 1
ATOM 6884 C CA . VAL C 1 286 ? 4.318 -56.817 9.372 1.00 17.72 293 VAL C CA 1
ATOM 6885 C C . VAL C 1 286 ? 2.902 -57.040 8.792 1.00 21.26 293 VAL C C 1
ATOM 6886 O O . VAL C 1 286 ? 1.948 -56.450 9.284 1.00 21.95 293 VAL C O 1
ATOM 6890 N N . ASP C 1 287 ? 2.772 -57.882 7.758 1.00 18.71 294 ASP C N 1
ATOM 6891 C CA . ASP C 1 287 ? 1.496 -58.167 7.105 1.00 18.66 294 ASP C CA 1
ATOM 6892 C C . ASP C 1 287 ? 0.681 -59.268 7.805 1.00 20.66 294 ASP C C 1
ATOM 6893 O O . ASP C 1 287 ? -0.479 -59.485 7.442 1.00 20.77 294 ASP C O 1
ATOM 6898 N N . ALA C 1 288 ? 1.254 -59.906 8.840 1.00 15.90 295 ALA C N 1
ATOM 6899 C CA . ALA C 1 288 ? 0.567 -60.988 9.570 1.00 15.88 295 ALA C CA 1
ATOM 6900 C C . ALA C 1 288 ? -0.544 -60.445 10.441 1.00 21.32 295 ALA C C 1
ATOM 6901 O O . ALA C 1 288 ? -1.598 -61.056 10.522 1.00 20.57 295 ALA C O 1
ATOM 6903 N N . LEU C 1 289 ? -0.309 -59.279 11.059 1.00 23.35 296 LEU C N 1
ATOM 6904 C CA . LEU C 1 289 ? -1.237 -58.631 11.994 1.00 25.85 296 LEU C CA 1
ATOM 6905 C C . LEU C 1 289 ? -2.650 -58.392 11.430 1.00 27.11 296 LEU C C 1
ATOM 6906 O O . LEU C 1 289 ? -3.612 -58.710 12.124 1.00 27.02 296 LEU C O 1
ATOM 6911 N N . ARG C 1 290 ? -2.792 -57.905 10.178 1.00 23.95 297 ARG C N 1
ATOM 6912 C CA . ARG C 1 290 ? -4.132 -57.689 9.604 0.78 23.87 297 ARG C CA 1
ATOM 6913 C C . ARG C 1 290 ? -4.910 -59.003 9.384 1.00 27.79 297 ARG C C 1
ATOM 6914 O O . ARG C 1 290 ? -6.126 -58.972 9.214 1.00 29.40 297 ARG C O 1
ATOM 6922 N N . LEU C 1 291 ? -4.208 -60.159 9.386 1.00 21.71 298 LEU C N 1
ATOM 6923 C CA . LEU C 1 291 ? -4.873 -61.457 9.195 1.00 21.14 298 LEU C CA 1
ATOM 6924 C C . LEU C 1 291 ? -5.341 -62.008 10.532 1.00 27.34 298 LEU C C 1
ATOM 6925 O O . LEU C 1 291 ? -6.023 -63.023 10.576 1.00 28.54 298 LEU C O 1
ATOM 6930 N N . LEU C 1 292 ? -4.919 -61.373 11.615 1.00 25.16 299 LEU C N 1
ATOM 6931 C CA . LEU C 1 292 ? -5.202 -61.809 12.975 1.00 26.51 299 LEU C CA 1
ATOM 6932 C C . LEU C 1 292 ? -6.232 -60.937 13.665 1.00 33.22 299 LEU C C 1
ATOM 6933 O O . LEU C 1 292 ? -6.613 -59.885 13.168 1.00 30.02 299 LEU C O 1
ATOM 6938 N N . ASP C 1 293 ? -6.672 -61.386 14.834 1.00 34.67 300 ASP C N 1
ATOM 6939 C CA . ASP C 1 293 ? -7.590 -60.672 15.700 1.00 36.07 300 ASP C CA 1
ATOM 6940 C C . ASP C 1 293 ? -6.899 -59.342 16.064 1.00 38.59 300 ASP C C 1
ATOM 6941 O O . ASP C 1 293 ? -5.726 -59.390 16.427 1.00 36.60 300 ASP C O 1
ATOM 6946 N N . PRO C 1 294 ? -7.551 -58.153 15.946 1.00 37.37 301 PRO C N 1
ATOM 6947 C CA . PRO C 1 294 ? -6.863 -56.891 16.318 1.00 36.98 301 PRO C CA 1
ATOM 6948 C C . PRO C 1 294 ? -6.270 -56.864 17.731 1.00 39.17 301 PRO C C 1
ATOM 6949 O O . PRO C 1 294 ? -5.304 -56.138 17.971 1.00 39.07 301 PRO C O 1
ATOM 6953 N N . ALA C 1 295 ? -6.817 -57.683 18.653 1.00 34.86 302 ALA C N 1
ATOM 6954 C CA . ALA C 1 295 ? -6.361 -57.762 20.040 1.00 35.29 302 ALA C CA 1
ATOM 6955 C C . ALA C 1 295 ? -4.946 -58.300 20.186 1.00 39.52 302 ALA C C 1
ATOM 6956 O O . ALA C 1 295 ? -4.334 -58.069 21.225 1.00 39.53 302 ALA C O 1
ATOM 6958 N N . VAL C 1 296 ? -4.415 -59.026 19.165 1.00 35.80 303 VAL C N 1
ATOM 6959 C CA . VAL C 1 296 ? -3.067 -59.604 19.277 1.00 35.76 303 VAL C CA 1
ATOM 6960 C C . VAL C 1 296 ? -1.999 -58.486 19.396 1.00 39.08 303 VAL C C 1
ATOM 6961 O O . VAL C 1 296 ? -1.002 -58.711 20.067 1.00 39.18 303 VAL C O 1
ATOM 6965 N N . ALA C 1 297 ? -2.252 -57.266 18.844 1.00 35.39 304 ALA C N 1
ATOM 6966 C CA . ALA C 1 297 ? -1.365 -56.093 18.926 1.00 36.30 304 ALA C CA 1
ATOM 6967 C C . ALA C 1 297 ? -0.995 -55.710 20.368 1.00 42.26 304 ALA C C 1
ATOM 6968 O O . ALA C 1 297 ? 0.107 -55.191 20.608 1.00 42.32 304 ALA C O 1
ATOM 6970 N N . LYS C 1 298 ? -1.929 -55.966 21.315 1.00 38.16 305 LYS C N 1
ATOM 6971 C CA . LYS C 1 298 ? -1.828 -55.739 22.765 1.00 38.22 305 LYS C CA 1
ATOM 6972 C C . LYS C 1 298 ? -1.198 -56.939 23.515 1.00 41.00 305 LYS C C 1
ATOM 6973 O O . LYS C 1 298 ? -0.875 -56.826 24.698 1.00 40.26 305 LYS C O 1
ATOM 6979 N N . ASP C 1 299 ? -1.036 -58.083 22.830 1.00 38.15 306 ASP C N 1
ATOM 6980 C CA . ASP C 1 299 ? -0.478 -59.296 23.449 1.00 37.70 306 ASP C CA 1
ATOM 6981 C C . ASP C 1 299 ? 1.024 -59.462 23.144 1.00 39.98 306 ASP C C 1
ATOM 6982 O O . ASP C 1 299 ? 1.696 -60.328 23.705 1.00 39.08 306 ASP C O 1
ATOM 6987 N N . LEU C 1 300 ? 1.543 -58.589 22.292 1.00 36.26 307 LEU C N 1
ATOM 6988 C CA . LEU C 1 300 ? 2.927 -58.617 21.856 1.00 35.08 307 LEU C CA 1
ATOM 6989 C C . LEU C 1 300 ? 3.895 -57.916 22.834 1.00 34.17 307 LEU C C 1
ATOM 6990 O O . LEU C 1 300 ? 3.522 -56.919 23.460 1.00 32.32 307 LEU C O 1
ATOM 6995 N N . PRO C 1 301 ? 5.167 -58.395 22.926 1.00 28.83 308 PRO C N 1
ATOM 6996 C CA . PRO C 1 301 ? 6.156 -57.719 23.781 1.00 27.71 308 PRO C CA 1
ATOM 6997 C C . PRO C 1 301 ? 6.387 -56.235 23.454 1.00 28.97 308 PRO C C 1
ATOM 6998 O O . PRO C 1 301 ? 6.635 -55.462 24.363 1.00 28.01 308 PRO C O 1
ATOM 7002 N N . SER C 1 302 ? 6.324 -55.851 22.158 1.00 26.23 309 SER C N 1
ATOM 7003 C CA . SER C 1 302 ? 6.592 -54.481 21.697 1.00 27.01 309 SER C CA 1
ATOM 7004 C C . SER C 1 302 ? 5.504 -53.462 22.045 1.00 32.69 309 SER C C 1
ATOM 7005 O O . SER C 1 302 ? 5.761 -52.242 21.976 1.00 31.84 309 SER C O 1
ATOM 7008 N N . TYR C 1 303 ? 4.275 -53.943 22.374 1.00 30.09 310 TYR C N 1
ATOM 7009 C CA . TYR C 1 303 ? 3.171 -53.056 22.738 1.00 30.85 310 TYR C CA 1
ATOM 7010 C C . TYR C 1 303 ? 3.657 -52.135 23.859 1.00 35.88 310 TYR C C 1
ATOM 7011 O O . TYR C 1 303 ? 4.150 -52.652 24.854 1.00 36.11 310 TYR C O 1
ATOM 7020 N N . PRO C 1 304 ? 3.640 -50.784 23.671 1.00 34.39 311 PRO C N 1
ATOM 7021 C CA . PRO C 1 304 ? 4.196 -49.877 24.690 1.00 34.57 311 PRO C CA 1
ATOM 7022 C C . PRO C 1 304 ? 3.795 -50.159 26.134 1.00 39.13 311 PRO C C 1
ATOM 7023 O O . PRO C 1 304 ? 4.671 -50.136 26.996 1.00 38.47 311 PRO C O 1
ATOM 7027 N N . ALA C 1 305 ? 2.521 -50.515 26.400 1.00 37.48 312 ALA C N 1
ATOM 7028 C CA . ALA C 1 305 ? 2.076 -50.815 27.767 1.00 37.44 312 ALA C CA 1
ATOM 7029 C C . ALA C 1 305 ? 2.693 -52.121 28.291 1.00 38.44 312 ALA C C 1
ATOM 7030 O O . ALA C 1 305 ? 2.781 -52.312 29.510 1.00 39.04 312 ALA C O 1
ATOM 7032 N N . ASN C 1 306 ? 3.131 -53.003 27.372 1.00 32.52 313 ASN C N 1
ATOM 7033 C CA . ASN C 1 306 ? 3.823 -54.251 27.703 1.00 31.07 313 ASN C CA 1
ATOM 7034 C C . ASN C 1 306 ? 5.324 -53.990 27.846 1.00 32.43 313 ASN C C 1
ATOM 7035 O O . ASN C 1 306 ? 5.883 -54.295 28.901 1.00 30.97 313 ASN C O 1
ATOM 7040 N N . ALA C 1 307 ? 5.951 -53.364 26.814 1.00 28.63 314 ALA C N 1
ATOM 7041 C CA . ALA C 1 307 ? 7.391 -53.028 26.719 1.00 28.14 314 ALA C CA 1
ATOM 7042 C C . ALA C 1 307 ? 7.970 -52.204 27.909 1.00 31.66 314 ALA C C 1
ATOM 7043 O O . ALA C 1 307 ? 9.077 -52.514 28.374 1.00 30.90 314 ALA C O 1
ATOM 7045 N N . LYS C 1 308 ? 7.228 -51.186 28.416 1.00 28.29 315 LYS C N 1
ATOM 7046 C CA . LYS C 1 308 ? 7.672 -50.361 29.542 1.00 29.32 315 LYS C CA 1
ATOM 7047 C C . LYS C 1 308 ? 7.798 -51.112 30.883 1.00 32.92 315 LYS C C 1
ATOM 7048 O O . LYS C 1 308 ? 8.448 -50.598 31.799 1.00 33.17 315 LYS C O 1
ATOM 7054 N N . LEU C 1 309 ? 7.171 -52.310 31.009 1.00 28.24 316 LEU C N 1
ATOM 7055 C CA . LEU C 1 309 ? 7.209 -53.096 32.261 1.00 26.95 316 LEU C CA 1
ATOM 7056 C C . LEU C 1 309 ? 8.411 -54.047 32.361 1.00 28.60 316 LEU C C 1
ATOM 7057 O O . LEU C 1 309 ? 8.751 -54.579 33.442 1.00 26.72 316 LEU C O 1
ATOM 7062 N N . GLY C 1 310 ? 9.004 -54.317 31.214 1.00 25.29 317 GLY C N 1
ATOM 7063 C CA . GLY C 1 310 ? 10.123 -55.250 31.157 1.00 24.63 317 GLY C CA 1
ATOM 7064 C C . GLY C 1 310 ? 11.226 -54.773 30.246 1.00 27.33 317 GLY C C 1
ATOM 7065 O O . GLY C 1 310 ? 11.372 -53.568 30.005 1.00 27.24 317 GLY C O 1
ATOM 7066 N N . ALA C 1 311 ? 12.010 -55.708 29.736 1.00 21.16 318 ALA C N 1
ATOM 7067 C CA . ALA C 1 311 ? 13.142 -55.357 28.895 1.00 19.93 318 ALA C CA 1
ATOM 7068 C C . ALA C 1 311 ? 13.213 -56.255 27.694 1.00 20.76 318 ALA C C 1
ATOM 7069 O O . ALA C 1 311 ? 12.422 -57.193 27.579 1.00 19.79 318 ALA C O 1
ATOM 7071 N N . VAL C 1 312 ? 14.193 -55.988 26.819 1.00 16.93 319 VAL C N 1
ATOM 7072 C CA . VAL C 1 312 ? 14.448 -56.763 25.606 1.00 16.12 319 VAL C CA 1
ATOM 7073 C C . VAL C 1 312 ? 15.815 -57.424 25.839 1.00 19.29 319 VAL C C 1
ATOM 7074 O O . VAL C 1 312 ? 16.751 -56.767 26.313 1.00 17.21 319 VAL C O 1
ATOM 7078 N N . LEU C 1 313 ? 15.914 -58.724 25.570 1.00 15.83 320 LEU C N 1
ATOM 7079 C CA . LEU C 1 313 ? 17.186 -59.434 25.746 1.00 16.17 320 LEU C CA 1
ATOM 7080 C C . LEU C 1 313 ? 18.261 -58.806 24.846 1.00 20.13 320 LEU C C 1
ATOM 7081 O O . LEU C 1 313 ? 18.012 -58.516 23.664 1.00 17.90 320 LEU C O 1
ATOM 7086 N N . ASN C 1 314 ? 19.443 -58.556 25.432 1.00 19.38 321 ASN C N 1
ATOM 7087 C CA . ASN C 1 314 ? 20.558 -57.958 24.678 1.00 19.24 321 ASN C CA 1
ATOM 7088 C C . ASN C 1 314 ? 21.458 -59.117 24.261 1.00 20.44 321 ASN C C 1
ATOM 7089 O O . ASN C 1 314 ? 22.225 -59.654 25.078 1.00 18.77 321 ASN C O 1
ATOM 7094 N N . SER C 1 315 ? 21.327 -59.535 22.990 1.00 17.80 322 SER C N 1
ATOM 7095 C CA . SER C 1 315 ? 22.086 -60.675 22.504 1.00 18.53 322 SER C CA 1
ATOM 7096 C C . SER C 1 315 ? 23.563 -60.366 22.353 1.00 20.44 322 SER C C 1
ATOM 7097 O O . SER C 1 315 ? 24.364 -61.292 22.442 1.00 18.61 322 SER C O 1
ATOM 7100 N N . LYS C 1 316 ? 23.937 -59.073 22.194 1.00 17.07 323 LYS C N 1
ATOM 7101 C CA . LYS C 1 316 ? 25.343 -58.676 22.120 1.00 17.16 323 LYS C CA 1
ATOM 7102 C C . LYS C 1 316 ? 26.030 -58.979 23.469 1.00 21.43 323 LYS C C 1
ATOM 7103 O O . LYS C 1 316 ? 27.159 -59.479 23.488 1.00 22.18 323 LYS C O 1
ATOM 7109 N N . TRP C 1 317 ? 25.354 -58.680 24.587 1.00 16.09 324 TRP C N 1
ATOM 7110 C CA . TRP C 1 317 ? 25.934 -58.965 25.891 1.00 17.44 324 TRP C CA 1
ATOM 7111 C C . TRP C 1 317 ? 26.150 -60.477 26.062 1.00 18.99 324 TRP C C 1
ATOM 7112 O O . TRP C 1 317 ? 27.232 -60.893 26.517 1.00 18.75 324 TRP C O 1
ATOM 7123 N N . TRP C 1 318 ? 25.147 -61.293 25.690 1.00 16.52 325 TRP C N 1
ATOM 7124 C CA . TRP C 1 318 ? 25.258 -62.737 25.785 1.00 17.99 325 TRP C CA 1
ATOM 7125 C C . TRP C 1 318 ? 26.328 -63.278 24.872 1.00 24.00 325 TRP C C 1
ATOM 7126 O O . TRP C 1 318 ? 27.098 -64.132 25.292 1.00 22.94 325 TRP C O 1
ATOM 7137 N N . ASN C 1 319 ? 26.444 -62.708 23.680 1.00 21.44 326 ASN C N 1
ATOM 7138 C CA . ASN C 1 319 ? 27.486 -63.070 22.719 1.00 22.11 326 ASN C CA 1
ATOM 7139 C C . ASN C 1 319 ? 28.876 -62.959 23.365 1.00 26.85 326 ASN C C 1
ATOM 7140 O O . ASN C 1 319 ? 29.698 -63.859 23.222 1.00 27.09 326 ASN C O 1
ATOM 7145 N N . ASP C 1 320 ? 29.112 -61.877 24.127 1.00 23.89 327 ASP C N 1
ATOM 7146 C CA . ASP C 1 320 ? 30.392 -61.612 24.765 1.00 24.70 327 ASP C CA 1
ATOM 7147 C C . ASP C 1 320 ? 30.602 -62.340 26.101 1.00 28.03 327 ASP C C 1
ATOM 7148 O O . ASP C 1 320 ? 31.748 -62.543 26.487 1.00 29.27 327 ASP C O 1
ATOM 7153 N N . ASN C 1 321 ? 29.514 -62.723 26.811 1.00 21.94 328 ASN C N 1
ATOM 7154 C CA . ASN C 1 321 ? 29.636 -63.276 28.168 1.00 21.13 328 ASN C CA 1
ATOM 7155 C C . ASN C 1 321 ? 29.107 -64.682 28.392 1.00 23.14 328 ASN C C 1
ATOM 7156 O O . ASN C 1 321 ? 29.278 -65.209 29.493 1.00 22.61 328 ASN C O 1
ATOM 7161 N N . TYR C 1 322 ? 28.427 -65.274 27.399 1.00 20.71 329 TYR C N 1
ATOM 7162 C CA . TYR C 1 322 ? 27.808 -66.589 27.573 1.00 19.20 329 TYR C CA 1
ATOM 7163 C C . TYR C 1 322 ? 28.751 -67.674 28.126 1.00 20.47 329 TYR C C 1
ATOM 7164 O O . TYR C 1 322 ? 28.358 -68.353 29.069 1.00 20.77 329 TYR C O 1
ATOM 7173 N N . ASP C 1 323 ? 29.937 -67.876 27.533 1.00 16.35 330 ASP C N 1
ATOM 7174 C CA . ASP C 1 323 ? 30.854 -68.948 27.975 1.00 16.93 330 ASP C CA 1
ATOM 7175 C C . ASP C 1 323 ? 31.212 -68.848 29.474 1.00 21.68 330 ASP C C 1
ATOM 7176 O O . ASP C 1 323 ? 31.102 -69.850 30.197 1.00 20.40 330 ASP C O 1
ATOM 7181 N N . ALA C 1 324 ? 31.574 -67.629 29.956 1.00 18.67 331 ALA C N 1
ATOM 7182 C CA . ALA C 1 324 ? 31.895 -67.411 31.369 1.00 20.68 331 ALA C CA 1
ATOM 7183 C C . ALA C 1 324 ? 30.671 -67.681 32.239 1.00 22.19 331 ALA C C 1
ATOM 7184 O O . ALA C 1 324 ? 30.780 -68.376 33.259 1.00 20.77 331 ALA C O 1
ATOM 7186 N N . VAL C 1 325 ? 29.500 -67.148 31.824 1.00 18.07 332 VAL C N 1
ATOM 7187 C CA . VAL C 1 325 ? 28.256 -67.274 32.583 1.00 18.44 332 VAL C CA 1
ATOM 7188 C C . VAL C 1 325 ? 27.819 -68.746 32.680 1.00 20.95 332 VAL C C 1
ATOM 7189 O O . VAL C 1 325 ? 27.501 -69.205 33.770 1.00 19.94 332 VAL C O 1
ATOM 7193 N N . LYS C 1 326 ? 27.893 -69.471 31.569 1.00 18.22 333 LYS C N 1
ATOM 7194 C CA . LYS C 1 326 ? 27.533 -70.884 31.491 1.00 18.39 333 LYS C CA 1
ATOM 7195 C C . LYS C 1 326 ? 28.378 -71.731 32.465 1.00 22.15 333 LYS C C 1
ATOM 7196 O O . LYS C 1 326 ? 27.814 -72.541 33.210 1.00 23.07 333 LYS C O 1
ATOM 7202 N N . ALA C 1 327 ? 29.717 -71.543 32.477 1.00 18.15 334 ALA C N 1
ATOM 7203 C CA . ALA C 1 327 ? 30.576 -72.303 33.371 1.00 19.48 334 ALA C CA 1
ATOM 7204 C C . ALA C 1 327 ? 30.142 -72.089 34.819 1.00 23.92 334 ALA C C 1
ATOM 7205 O O . ALA C 1 327 ? 30.111 -73.048 35.598 1.00 24.91 334 ALA C O 1
ATOM 7207 N N . GLU C 1 328 ? 29.765 -70.850 35.169 1.00 20.78 335 GLU C N 1
ATOM 7208 C CA . GLU C 1 328 ? 29.315 -70.561 36.528 1.00 20.50 335 GLU C CA 1
ATOM 7209 C C . GLU C 1 328 ? 27.904 -71.141 36.794 1.00 25.11 335 GLU C C 1
ATOM 7210 O O . GLU C 1 328 ? 27.685 -71.771 37.822 1.00 25.27 335 GLU C O 1
ATOM 7216 N N . TRP C 1 329 ? 26.976 -70.940 35.859 1.00 20.71 336 TRP C N 1
ATOM 7217 C CA . TRP C 1 329 ? 25.592 -71.412 35.941 1.00 20.49 336 TRP C CA 1
ATOM 7218 C C . TRP C 1 329 ? 25.491 -72.911 36.200 1.00 26.57 336 TRP C C 1
ATOM 7219 O O . TRP C 1 329 ? 24.703 -73.333 37.063 1.00 25.63 336 TRP C O 1
ATOM 7230 N N . THR C 1 330 ? 26.282 -73.718 35.462 1.00 25.16 337 THR C N 1
ATOM 7231 C CA . THR C 1 330 ? 26.288 -75.183 35.614 1.00 26.53 337 THR C CA 1
ATOM 7232 C C . THR C 1 330 ? 26.601 -75.593 37.063 1.00 30.92 337 THR C C 1
ATOM 7233 O O . THR C 1 330 ? 25.855 -76.397 37.621 1.00 31.61 337 THR C O 1
ATOM 7237 N N . THR C 1 331 ? 27.643 -74.998 37.667 1.00 27.01 338 THR C N 1
ATOM 7238 C CA . THR C 1 331 ? 28.054 -75.266 39.048 1.00 28.98 338 THR C CA 1
ATOM 7239 C C . THR C 1 331 ? 26.969 -74.747 40.007 1.00 34.21 338 THR C C 1
ATOM 7240 O O . THR C 1 331 ? 26.685 -75.382 41.019 1.00 36.06 338 THR C O 1
ATOM 7244 N N . TYR C 1 332 ? 26.346 -73.615 39.651 1.00 27.26 339 TYR C N 1
ATOM 7245 C CA . TYR C 1 332 ? 25.301 -72.967 40.426 1.00 25.87 339 TYR C CA 1
ATOM 7246 C C . TYR C 1 332 ? 24.040 -73.828 40.556 1.00 29.61 339 TYR C C 1
ATOM 7247 O O . TYR C 1 332 ? 23.526 -73.986 41.659 1.00 29.58 339 TYR C O 1
ATOM 7256 N N . ILE C 1 333 ? 23.604 -74.467 39.467 1.00 26.43 340 ILE C N 1
ATOM 7257 C CA . ILE C 1 333 ? 22.367 -75.282 39.492 1.00 27.89 340 ILE C CA 1
ATOM 7258 C C . ILE C 1 333 ? 22.621 -76.796 39.760 1.00 35.67 340 ILE C C 1
ATOM 7259 O O . ILE C 1 333 ? 21.667 -77.582 39.740 1.00 37.73 340 ILE C O 1
ATOM 7264 N N . MET C 1 334 ? 23.880 -77.198 39.982 1.00 31.47 341 MET C N 1
ATOM 7265 C CA . MET C 1 334 ? 24.220 -78.602 40.241 1.00 64.16 341 MET C CA 1
ATOM 7266 C C . MET C 1 334 ? 23.879 -78.980 41.680 1.00 91.98 341 MET C C 1
ATOM 7267 O O . MET C 1 334 ? 22.716 -79.219 41.993 1.00 58.28 341 MET C O 1
ATOM 7272 N N . MET D 1 21 ? 41.135 4.127 -3.586 1.00 39.08 28 MET D N 1
ATOM 7273 C CA . MET D 1 21 ? 41.031 3.848 -2.153 1.00 37.48 28 MET D CA 1
ATOM 7274 C C . MET D 1 21 ? 39.522 3.884 -1.700 1.00 30.32 28 MET D C 1
ATOM 7275 O O . MET D 1 21 ? 39.207 4.298 -0.582 1.00 28.43 28 MET D O 1
ATOM 7280 N N . MET D 1 22 ? 38.593 3.438 -2.585 1.00 21.85 29 MET D N 1
ATOM 7281 C CA . MET D 1 22 ? 37.146 3.423 -2.265 1.00 21.34 29 MET D CA 1
ATOM 7282 C C . MET D 1 22 ? 36.698 2.082 -1.634 1.00 22.41 29 MET D C 1
ATOM 7283 O O . MET D 1 22 ? 37.340 1.067 -1.875 1.00 21.58 29 MET D O 1
ATOM 7288 N N . ALA D 1 23 ? 35.564 2.074 -0.895 1.00 20.19 30 ALA D N 1
ATOM 7289 C CA . ALA D 1 23 ? 34.995 0.845 -0.265 1.00 19.95 30 ALA D CA 1
ATOM 7290 C C . ALA D 1 23 ? 33.983 0.216 -1.234 1.00 24.19 30 ALA D C 1
ATOM 7291 O O . ALA D 1 23 ? 32.766 0.363 -1.090 1.00 24.98 30 ALA D O 1
ATOM 7293 N N . ASP D 1 24 ? 34.501 -0.389 -2.301 1.00 22.26 31 ASP D N 1
ATOM 7294 C CA . ASP D 1 24 ? 33.636 -0.921 -3.350 1.00 23.46 31 ASP D CA 1
ATOM 7295 C C . ASP D 1 24 ? 34.278 -2.106 -4.044 1.00 27.38 31 ASP D C 1
ATOM 7296 O O . ASP D 1 24 ? 35.494 -2.113 -4.266 1.00 30.38 31 ASP D O 1
ATOM 7301 N N . LEU D 1 25 ? 33.467 -3.111 -4.348 1.00 18.25 32 LEU D N 1
ATOM 7302 C CA . LEU D 1 25 ? 33.910 -4.353 -4.970 1.00 16.88 32 LEU D CA 1
ATOM 7303 C C . LEU D 1 25 ? 33.710 -4.264 -6.476 1.00 19.14 32 LEU D C 1
ATOM 7304 O O . LEU D 1 25 ? 32.589 -4.154 -6.947 1.00 18.54 32 LEU D O 1
ATOM 7309 N N . VAL D 1 26 ? 34.815 -4.226 -7.227 1.00 17.33 33 VAL D N 1
ATOM 7310 C CA . VAL D 1 26 ? 34.757 -4.080 -8.685 1.00 17.32 33 VAL D CA 1
ATOM 7311 C C . VAL D 1 26 ? 34.900 -5.448 -9.333 1.00 19.07 33 VAL D C 1
ATOM 7312 O O . VAL D 1 26 ? 35.894 -6.149 -9.105 1.00 18.86 33 VAL D O 1
ATOM 7316 N N . ILE D 1 27 ? 33.907 -5.829 -10.147 1.00 16.14 34 ILE D N 1
ATOM 7317 C CA . ILE D 1 27 ? 33.902 -7.124 -10.819 1.00 15.06 34 ILE D CA 1
ATOM 7318 C C . ILE D 1 27 ? 33.944 -6.921 -12.347 1.00 18.16 34 ILE D C 1
ATOM 7319 O O . ILE D 1 27 ? 33.068 -6.268 -12.899 1.00 18.16 34 ILE D O 1
ATOM 7324 N N . SER D 1 28 ? 34.946 -7.496 -13.005 1.00 16.15 35 SER D N 1
ATOM 7325 C CA . SER D 1 28 ? 35.114 -7.364 -14.463 1.00 16.09 35 SER D CA 1
ATOM 7326 C C . SER D 1 28 ? 34.515 -8.542 -15.216 1.00 20.01 35 SER D C 1
ATOM 7327 O O . SER D 1 28 ? 34.853 -9.700 -14.925 1.00 19.75 35 SER D O 1
ATOM 7330 N N . SER D 1 29 ? 33.630 -8.236 -16.196 1.00 15.14 36 SER D N 1
ATOM 7331 C CA . SER D 1 29 ? 32.954 -9.250 -16.986 1.00 15.08 36 SER D CA 1
ATOM 7332 C C . SER D 1 29 ? 32.878 -8.873 -18.491 1.00 18.14 36 SER D C 1
ATOM 7333 O O . SER D 1 29 ? 33.720 -8.121 -18.963 1.00 17.31 36 SER D O 1
ATOM 7336 N N . TYR D 1 30 ? 31.907 -9.439 -19.228 1.00 15.55 37 TYR D N 1
ATOM 7337 C CA . TYR D 1 30 ? 31.840 -9.324 -20.687 1.00 15.56 37 TYR D CA 1
ATOM 7338 C C . TYR D 1 30 ? 30.853 -8.306 -21.225 1.00 19.40 37 TYR D C 1
ATOM 7339 O O . TYR D 1 30 ? 30.719 -8.185 -22.450 1.00 19.62 37 TYR D O 1
ATOM 7348 N N . GLY D 1 31 ? 30.162 -7.614 -20.329 1.00 15.24 38 GLY D N 1
ATOM 7349 C CA . GLY D 1 31 ? 29.130 -6.656 -20.725 1.00 16.01 38 GLY D CA 1
ATOM 7350 C C . GLY D 1 31 ? 27.856 -7.285 -21.272 1.00 20.01 38 GLY D C 1
ATOM 7351 O O . GLY D 1 31 ? 27.652 -8.511 -21.229 1.00 18.21 38 GLY D O 1
ATOM 7352 N N . GLY D 1 32 ? 27.008 -6.426 -21.829 1.00 18.91 39 GLY D N 1
ATOM 7353 C CA . GLY D 1 32 ? 25.744 -6.809 -22.444 1.00 18.99 39 GLY D CA 1
ATOM 7354 C C . GLY D 1 32 ? 24.804 -7.605 -21.568 1.00 21.77 39 GLY D C 1
ATOM 7355 O O . GLY D 1 32 ? 24.792 -7.451 -20.335 1.00 17.81 39 GLY D O 1
ATOM 7356 N N . SER D 1 33 ? 24.039 -8.501 -22.213 1.00 18.94 40 SER D N 1
ATOM 7357 C CA . SER D 1 33 ? 23.011 -9.308 -21.561 1.00 18.02 40 SER D CA 1
ATOM 7358 C C . SER D 1 33 ? 23.567 -10.307 -20.516 1.00 19.05 40 SER D C 1
ATOM 7359 O O . SER D 1 33 ? 22.895 -10.561 -19.509 1.00 19.73 40 SER D O 1
ATOM 7362 N N . PHE D 1 34 ? 24.785 -10.835 -20.722 1.00 16.01 41 PHE D N 1
ATOM 7363 C CA . PHE D 1 34 ? 25.363 -11.749 -19.727 1.00 14.86 41 PHE D CA 1
ATOM 7364 C C . PHE D 1 34 ? 25.727 -10.971 -18.451 1.00 18.30 41 PHE D C 1
ATOM 7365 O O . PHE D 1 34 ? 25.471 -11.450 -17.341 1.00 17.78 41 PHE D O 1
ATOM 7373 N N . GLN D 1 35 ? 26.306 -9.776 -18.596 1.00 15.89 42 GLN D N 1
ATOM 7374 C CA . GLN D 1 35 ? 26.610 -8.943 -17.431 1.00 16.45 42 GLN D CA 1
ATOM 7375 C C . GLN D 1 35 ? 25.320 -8.475 -16.739 1.00 19.89 42 GLN D C 1
ATOM 7376 O O . GLN D 1 35 ? 25.288 -8.406 -15.503 1.00 17.87 42 GLN D O 1
ATOM 7382 N N . ASP D 1 36 ? 24.239 -8.203 -17.523 1.00 18.54 43 ASP D N 1
ATOM 7383 C CA . ASP D 1 36 ? 22.938 -7.842 -16.923 1.00 18.43 43 ASP D CA 1
ATOM 7384 C C . ASP D 1 36 ? 22.453 -9.016 -16.047 1.00 19.50 43 ASP D C 1
ATOM 7385 O O . ASP D 1 36 ? 22.018 -8.804 -14.910 1.00 18.21 43 ASP D O 1
ATOM 7390 N N . ALA D 1 37 ? 22.566 -10.248 -16.568 1.00 15.27 44 ALA D N 1
ATOM 7391 C CA . ALA D 1 37 ? 22.216 -11.465 -15.843 1.00 15.48 44 ALA D CA 1
ATOM 7392 C C . ALA D 1 37 ? 23.089 -11.644 -14.559 1.00 18.12 44 ALA D C 1
ATOM 7393 O O . ALA D 1 37 ? 22.558 -11.956 -13.485 1.00 15.73 44 ALA D O 1
ATOM 7395 N N . GLN D 1 38 ? 24.404 -11.387 -14.650 1.00 16.63 45 GLN D N 1
ATOM 7396 C CA . GLN D 1 38 ? 25.273 -11.485 -13.464 1.00 16.13 45 GLN D CA 1
ATOM 7397 C C . GLN D 1 38 ? 24.912 -10.421 -12.429 1.00 20.02 45 GLN D C 1
ATOM 7398 O O . GLN D 1 38 ? 24.989 -10.688 -11.235 1.00 17.81 45 GLN D O 1
ATOM 7404 N N . THR D 1 39 ? 24.490 -9.230 -12.887 1.00 18.12 46 THR D N 1
ATOM 7405 C CA . THR D 1 39 ? 24.103 -8.144 -11.979 1.00 18.82 46 THR D CA 1
ATOM 7406 C C . THR D 1 39 ? 22.840 -8.559 -11.194 1.00 20.70 46 THR D C 1
ATOM 7407 O O . THR D 1 39 ? 22.793 -8.423 -9.979 1.00 18.73 46 THR D O 1
ATOM 7411 N N . LYS D 1 40 ? 21.889 -9.140 -11.895 1.00 18.17 47 LYS D N 1
ATOM 7412 C CA . LYS D 1 40 ? 20.607 -9.559 -11.334 1.00 18.55 47 LYS D CA 1
ATOM 7413 C C . LYS D 1 40 ? 20.758 -10.765 -10.423 1.00 21.74 47 LYS D C 1
ATOM 7414 O O . LYS D 1 40 ? 20.135 -10.793 -9.355 1.00 20.66 47 LYS D O 1
ATOM 7420 N N . ALA D 1 41 ? 21.581 -11.774 -10.832 1.00 18.58 48 ALA D N 1
ATOM 7421 C CA . ALA D 1 41 ? 21.737 -12.994 -10.024 1.00 19.04 48 ALA D CA 1
ATOM 7422 C C . ALA D 1 41 ? 22.771 -12.911 -8.919 1.00 19.56 48 ALA D C 1
ATOM 7423 O O . ALA D 1 41 ? 22.582 -13.529 -7.865 1.00 17.87 48 ALA D O 1
ATOM 7425 N N . TYR D 1 42 ? 23.881 -12.195 -9.171 1.00 14.88 49 TYR D N 1
ATOM 7426 C CA . TYR D 1 42 ? 25.041 -12.184 -8.266 1.00 14.23 49 TYR D CA 1
ATOM 7427 C C . TYR D 1 42 ? 25.388 -10.846 -7.637 1.00 18.40 49 TYR D C 1
ATOM 7428 O O . TYR D 1 42 ? 25.478 -10.754 -6.409 1.00 17.95 49 TYR D O 1
ATOM 7437 N N . PHE D 1 43 ? 25.606 -9.812 -8.462 1.00 13.47 50 PHE D N 1
ATOM 7438 C CA . PHE D 1 43 ? 26.097 -8.525 -7.972 1.00 13.79 50 PHE D CA 1
ATOM 7439 C C . PHE D 1 43 ? 25.123 -7.810 -7.044 1.00 18.72 50 PHE D C 1
ATOM 7440 O O . PHE D 1 43 ? 25.494 -7.501 -5.902 1.00 18.29 50 PHE D O 1
ATOM 7448 N N . ASP D 1 44 ? 23.892 -7.551 -7.509 1.00 18.39 51 ASP D N 1
ATOM 7449 C CA . ASP D 1 44 ? 22.869 -6.873 -6.687 1.00 17.01 51 ASP D CA 1
ATOM 7450 C C . ASP D 1 44 ? 22.459 -7.740 -5.500 1.00 18.91 51 ASP D C 1
ATOM 7451 O O . ASP D 1 44 ? 22.451 -7.213 -4.386 1.00 17.17 51 ASP D O 1
ATOM 7456 N N . PRO D 1 45 ? 22.232 -9.082 -5.644 1.00 14.97 52 PRO D N 1
ATOM 7457 C CA . PRO D 1 45 ? 21.906 -9.878 -4.457 1.00 14.80 52 PRO D CA 1
ATOM 7458 C C . PRO D 1 45 ? 23.030 -9.887 -3.428 1.00 18.71 52 PRO D C 1
ATOM 7459 O O . PRO D 1 45 ? 22.736 -9.817 -2.223 1.00 18.64 52 PRO D O 1
ATOM 7463 N N . TYR D 1 46 ? 24.312 -9.903 -3.874 1.00 16.19 53 TYR D N 1
ATOM 7464 C CA . TYR D 1 46 ? 25.413 -9.857 -2.901 1.00 15.47 53 TYR D CA 1
ATOM 7465 C C . TYR D 1 46 ? 25.430 -8.509 -2.195 1.00 18.37 53 TYR D C 1
ATOM 7466 O O . TYR D 1 46 ? 25.556 -8.462 -0.969 1.00 17.12 53 TYR D O 1
ATOM 7475 N N . ALA D 1 47 ? 25.252 -7.415 -2.977 1.00 15.25 54 ALA D N 1
ATOM 7476 C CA . ALA D 1 47 ? 25.174 -6.066 -2.419 0.85 15.20 54 ALA D CA 1
ATOM 7477 C C . ALA D 1 47 ? 24.052 -5.974 -1.370 1.00 21.30 54 ALA D C 1
ATOM 7478 O O . ALA D 1 47 ? 24.274 -5.414 -0.296 1.00 20.79 54 ALA D O 1
ATOM 7480 N N . LYS D 1 48 ? 22.870 -6.577 -1.642 1.00 19.22 55 LYS D N 1
ATOM 7481 C CA . LYS D 1 48 ? 21.730 -6.533 -0.717 1.00 20.85 55 LYS D CA 1
ATOM 7482 C C . LYS D 1 48 ? 22.022 -7.333 0.542 1.00 23.72 55 LYS D C 1
ATOM 7483 O O . LYS D 1 48 ? 21.749 -6.862 1.643 1.00 22.85 55 LYS D O 1
ATOM 7489 N N . ALA D 1 49 ? 22.583 -8.537 0.378 1.00 21.78 56 ALA D N 1
ATOM 7490 C CA . ALA D 1 49 ? 22.870 -9.440 1.487 1.00 20.83 56 ALA D CA 1
ATOM 7491 C C . ALA D 1 49 ? 23.976 -8.949 2.411 1.00 25.48 56 ALA D C 1
ATOM 7492 O O . ALA D 1 49 ? 23.852 -9.130 3.621 1.00 24.56 56 ALA D O 1
ATOM 7494 N N . SER D 1 50 ? 25.030 -8.312 1.849 1.00 20.07 57 SER D N 1
ATOM 7495 C CA . SER D 1 50 ? 26.223 -7.879 2.605 1.00 19.79 57 SER D CA 1
ATOM 7496 C C . SER D 1 50 ? 26.276 -6.368 2.950 1.00 22.84 57 SER D C 1
ATOM 7497 O O . SER D 1 50 ? 26.965 -5.974 3.895 1.00 22.65 57 SER D O 1
ATOM 7500 N N . GLY D 1 51 ? 25.594 -5.550 2.160 1.00 18.21 58 GLY D N 1
ATOM 7501 C CA . GLY D 1 51 ? 25.640 -4.099 2.279 1.00 18.70 58 GLY D CA 1
ATOM 7502 C C . GLY D 1 51 ? 26.836 -3.518 1.554 1.00 21.86 58 GLY D C 1
ATOM 7503 O O . GLY D 1 51 ? 26.999 -2.311 1.535 1.00 22.64 58 GLY D O 1
ATOM 7504 N N . VAL D 1 52 ? 27.657 -4.348 0.921 1.00 17.56 59 VAL D N 1
ATOM 7505 C CA . VAL D 1 52 ? 28.846 -3.913 0.188 1.00 17.70 59 VAL D CA 1
ATOM 7506 C C . VAL D 1 52 ? 28.452 -3.282 -1.160 1.00 21.76 59 VAL D C 1
ATOM 7507 O O . VAL D 1 52 ? 27.500 -3.732 -1.784 1.00 21.38 59 VAL D O 1
ATOM 7511 N N . LYS D 1 53 ? 29.198 -2.270 -1.619 1.00 17.76 60 LYS D N 1
ATOM 7512 C CA . LYS D 1 53 ? 28.936 -1.637 -2.915 1.00 16.56 60 LYS D CA 1
ATOM 7513 C C . LYS D 1 53 ? 29.609 -2.516 -3.957 1.00 21.53 60 LYS D C 1
ATOM 7514 O O . LYS D 1 53 ? 30.819 -2.763 -3.889 1.00 20.52 60 LYS D O 1
ATOM 7520 N N . VAL D 1 54 ? 28.823 -3.037 -4.884 1.00 18.38 61 VAL D N 1
ATOM 7521 C CA . VAL D 1 54 ? 29.359 -3.939 -5.908 1.00 17.14 61 VAL D CA 1
ATOM 7522 C C . VAL D 1 54 ? 29.110 -3.280 -7.259 1.00 21.31 61 VAL D C 1
ATOM 7523 O O . VAL D 1 54 ? 27.978 -2.904 -7.554 1.00 20.36 61 VAL D O 1
ATOM 7527 N N . THR D 1 55 ? 30.155 -3.093 -8.047 1.00 20.59 62 THR D N 1
ATOM 7528 C CA . THR D 1 55 ? 29.949 -2.530 -9.374 1.00 21.45 62 THR D CA 1
ATOM 7529 C C . THR D 1 55 ? 30.596 -3.409 -10.397 1.00 23.91 62 THR D C 1
ATOM 7530 O O . THR D 1 55 ? 31.734 -3.865 -10.228 1.00 24.40 62 THR D O 1
ATOM 7534 N N . GLY D 1 56 ? 29.854 -3.638 -11.453 1.00 21.09 63 GLY D N 1
ATOM 7535 C CA . GLY D 1 56 ? 30.293 -4.454 -12.569 1.00 20.21 63 GLY D CA 1
ATOM 7536 C C . GLY D 1 56 ? 30.958 -3.568 -13.598 1.00 23.10 63 GLY D C 1
ATOM 7537 O O . GLY D 1 56 ? 30.505 -2.454 -13.864 1.00 22.63 63 GLY D O 1
ATOM 7538 N N . THR D 1 57 ? 32.039 -4.064 -14.178 1.00 20.53 64 THR D N 1
ATOM 7539 C CA . THR D 1 57 ? 32.787 -3.395 -15.238 1.00 19.14 64 THR D CA 1
ATOM 7540 C C . THR D 1 57 ? 33.059 -4.386 -16.377 1.00 21.75 64 THR D C 1
ATOM 7541 O O . THR D 1 57 ? 32.768 -5.578 -16.248 1.00 19.22 64 THR D O 1
ATOM 7545 N N . THR D 1 58 ? 33.577 -3.900 -17.505 1.00 21.23 65 THR D N 1
ATOM 7546 C CA . THR D 1 58 ? 33.842 -4.800 -18.637 1.00 21.86 65 THR D CA 1
ATOM 7547 C C . THR D 1 58 ? 35.354 -4.871 -18.906 1.00 25.65 65 THR D C 1
ATOM 7548 O O . THR D 1 58 ? 36.121 -4.142 -18.280 1.00 25.55 65 THR D O 1
ATOM 7552 N N . GLY D 1 59 ? 35.753 -5.717 -19.852 1.00 23.69 66 GLY D N 1
ATOM 7553 C CA . GLY D 1 59 ? 37.134 -5.825 -20.291 1.00 23.86 66 GLY D CA 1
ATOM 7554 C C . GLY D 1 59 ? 37.905 -7.043 -19.819 1.00 24.56 66 GLY D C 1
ATOM 7555 O O . GLY D 1 59 ? 39.090 -7.162 -20.147 1.00 21.80 66 GLY D O 1
ATOM 7556 N N . THR D 1 60 ? 37.253 -7.964 -19.065 1.00 20.56 67 THR D N 1
ATOM 7557 C CA . THR D 1 60 ? 37.940 -9.181 -18.604 1.00 19.12 67 THR D CA 1
ATOM 7558 C C . THR D 1 60 ? 38.597 -9.927 -19.760 1.00 21.55 67 THR D C 1
ATOM 7559 O O . THR D 1 60 ? 38.041 -10.017 -20.856 1.00 20.34 67 THR D O 1
ATOM 7563 N N . GLY D 1 61 ? 39.808 -10.398 -19.528 1.00 19.65 68 GLY D N 1
ATOM 7564 C CA . GLY D 1 61 ? 40.561 -11.111 -20.553 1.00 19.46 68 GLY D CA 1
ATOM 7565 C C . GLY D 1 61 ? 41.990 -11.267 -20.087 1.00 24.16 68 GLY D C 1
ATOM 7566 O O . GLY D 1 61 ? 42.457 -10.481 -19.245 1.00 21.92 68 GLY D O 1
ATOM 7567 N N . TYR D 1 62 ? 42.677 -12.283 -20.598 1.00 19.47 69 TYR D N 1
ATOM 7568 C CA . TYR D 1 62 ? 44.050 -12.543 -20.183 1.00 20.58 69 TYR D CA 1
ATOM 7569 C C . TYR D 1 62 ? 45.007 -11.333 -20.384 1.00 25.23 69 TYR D C 1
ATOM 7570 O O . TYR D 1 62 ? 45.703 -10.955 -19.439 1.00 23.08 69 TYR D O 1
ATOM 7579 N N . ALA D 1 63 ? 45.025 -10.735 -21.585 1.00 22.39 70 ALA D N 1
ATOM 7580 C CA . ALA D 1 63 ? 45.912 -9.614 -21.888 1.00 23.46 70 ALA D CA 1
ATOM 7581 C C . ALA D 1 63 ? 45.705 -8.432 -20.944 1.00 26.08 70 ALA D C 1
ATOM 7582 O O . ALA D 1 63 ? 46.679 -7.913 -20.433 1.00 25.92 70 ALA D O 1
ATOM 7584 N N . LYS D 1 64 ? 44.435 -8.033 -20.683 1.00 22.38 71 LYS D N 1
ATOM 7585 C CA . LYS D 1 64 ? 44.101 -6.913 -19.804 1.00 21.94 71 LYS D CA 1
ATOM 7586 C C . LYS D 1 64 ? 44.455 -7.237 -18.345 1.00 25.72 71 LYS D C 1
ATOM 7587 O O . LYS D 1 64 ? 44.974 -6.364 -17.652 1.00 25.08 71 LYS D O 1
ATOM 7593 N N . VAL D 1 65 ? 44.177 -8.477 -17.880 1.00 21.50 72 VAL D N 1
ATOM 7594 C CA . VAL D 1 65 ? 44.498 -8.897 -16.505 1.00 21.21 72 VAL D CA 1
ATOM 7595 C C . VAL D 1 65 ? 46.013 -8.850 -16.325 1.00 24.30 72 VAL D C 1
ATOM 7596 O O . VAL D 1 65 ? 46.486 -8.312 -15.330 1.00 22.97 72 VAL D O 1
ATOM 7600 N N . LYS D 1 66 ? 46.759 -9.373 -17.314 1.00 21.46 73 LYS D N 1
ATOM 7601 C CA . LYS D 1 66 ? 48.227 -9.387 -17.321 1.00 22.79 73 LYS D CA 1
ATOM 7602 C C . LYS D 1 66 ? 48.781 -7.968 -17.183 1.00 26.24 73 LYS D C 1
ATOM 7603 O O . LYS D 1 66 ? 49.540 -7.726 -16.259 1.00 23.26 73 LYS D O 1
ATOM 7609 N N . ALA D 1 67 ? 48.338 -7.034 -18.065 1.00 24.10 74 ALA D N 1
ATOM 7610 C CA . ALA D 1 67 ? 48.772 -5.643 -18.064 1.00 24.28 74 ALA D CA 1
ATOM 7611 C C . ALA D 1 67 ? 48.453 -4.960 -16.724 1.00 26.16 74 ALA D C 1
ATOM 7612 O O . ALA D 1 67 ? 49.315 -4.318 -16.137 1.00 27.96 74 ALA D O 1
ATOM 7614 N N . MET D 1 68 ? 47.236 -5.188 -16.202 1.00 21.67 75 MET D N 1
ATOM 7615 C CA . MET D 1 68 ? 46.814 -4.613 -14.929 1.00 20.65 75 MET D CA 1
ATOM 7616 C C . MET D 1 68 ? 47.663 -5.101 -13.762 1.00 25.45 75 MET D C 1
ATOM 7617 O O . MET D 1 68 ? 48.223 -4.294 -13.048 1.00 24.25 75 MET D O 1
ATOM 7622 N N . VAL D 1 69 ? 47.724 -6.418 -13.540 1.00 24.02 76 VAL D N 1
ATOM 7623 C CA . VAL D 1 69 ? 48.487 -7.035 -12.446 1.00 23.96 76 VAL D CA 1
ATOM 7624 C C . VAL D 1 69 ? 49.978 -6.625 -12.514 1.00 28.17 76 VAL D C 1
ATOM 7625 O O . VAL D 1 69 ? 50.548 -6.240 -11.496 1.00 28.13 76 VAL D O 1
ATOM 7629 N N . GLU D 1 70 ? 50.589 -6.678 -13.716 1.00 25.44 77 GLU D N 1
ATOM 7630 C CA . GLU D 1 70 ? 52.014 -6.335 -13.886 1.00 26.61 77 GLU D CA 1
ATOM 7631 C C . GLU D 1 70 ? 52.323 -4.855 -13.672 1.00 32.68 77 GLU D C 1
ATOM 7632 O O . GLU D 1 70 ? 53.453 -4.535 -13.299 1.00 31.77 77 GLU D O 1
ATOM 7638 N N . SER D 1 71 ? 51.325 -3.961 -13.869 1.00 28.81 78 SER D N 1
ATOM 7639 C CA . SER D 1 71 ? 51.504 -2.523 -13.654 1.00 29.97 78 SER D CA 1
ATOM 7640 C C . SER D 1 71 ? 51.497 -2.196 -12.158 1.00 35.36 78 SER D C 1
ATOM 7641 O O . SER D 1 71 ? 52.001 -1.146 -11.762 1.00 35.85 78 SER D O 1
ATOM 7644 N N . GLY D 1 72 ? 50.877 -3.069 -11.361 1.00 31.53 79 GLY D N 1
ATOM 7645 C CA . GLY D 1 72 ? 50.739 -2.892 -9.919 1.00 31.97 79 GLY D CA 1
ATOM 7646 C C . GLY D 1 72 ? 49.591 -1.959 -9.582 1.00 36.52 79 GLY D C 1
ATOM 7647 O O . GLY D 1 72 ? 49.443 -1.551 -8.431 1.00 35.77 79 GLY D O 1
ATOM 7648 N N . ASN D 1 73 ? 48.779 -1.607 -10.595 1.00 34.02 80 ASN D N 1
ATOM 7649 C CA . ASN D 1 73 ? 47.602 -0.734 -10.480 1.00 34.32 80 ASN D CA 1
ATOM 7650 C C . ASN D 1 73 ? 46.340 -1.587 -10.663 1.00 34.05 80 ASN D C 1
ATOM 7651 O O . ASN D 1 73 ? 45.627 -1.460 -11.662 1.00 32.50 80 ASN D O 1
ATOM 7656 N N . VAL D 1 74 ? 46.082 -2.478 -9.702 1.00 29.47 81 VAL D N 1
ATOM 7657 C CA . VAL D 1 74 ? 44.950 -3.395 -9.782 1.00 26.71 81 VAL D CA 1
ATOM 7658 C C . VAL D 1 74 ? 43.652 -2.699 -9.364 1.00 28.59 81 VAL D C 1
ATOM 7659 O O . VAL D 1 74 ? 43.483 -2.316 -8.202 1.00 28.07 81 VAL D O 1
ATOM 7663 N N . THR D 1 75 ? 42.747 -2.524 -10.333 1.00 23.78 82 THR D N 1
ATOM 7664 C CA . THR D 1 75 ? 41.457 -1.858 -10.115 1.00 22.88 82 THR D CA 1
ATOM 7665 C C . THR D 1 75 ? 40.287 -2.850 -10.146 1.00 25.37 82 THR D C 1
ATOM 7666 O O . THR D 1 75 ? 39.156 -2.444 -9.900 1.00 24.85 82 THR D O 1
ATOM 7670 N N . TRP D 1 76 ? 40.550 -4.140 -10.463 1.00 21.91 83 TRP D N 1
ATOM 7671 C CA . TRP D 1 76 ? 39.500 -5.172 -10.455 1.00 20.41 83 TRP D CA 1
ATOM 7672 C C . TRP D 1 76 ? 39.704 -6.092 -9.257 1.00 21.82 83 TRP D C 1
ATOM 7673 O O . TRP D 1 76 ? 40.797 -6.631 -9.069 1.00 21.79 83 TRP D O 1
ATOM 7684 N N . ASP D 1 77 ? 38.654 -6.317 -8.481 1.00 17.65 84 ASP D N 1
ATOM 7685 C CA . ASP D 1 77 ? 38.745 -7.215 -7.331 1.00 16.89 84 ASP D CA 1
ATOM 7686 C C . ASP D 1 77 ? 38.393 -8.626 -7.715 1.00 17.95 84 ASP D C 1
ATOM 7687 O O . ASP D 1 77 ? 38.953 -9.570 -7.145 1.00 16.54 84 ASP D O 1
ATOM 7692 N N . VAL D 1 78 ? 37.434 -8.782 -8.634 1.00 13.89 85 VAL D N 1
ATOM 7693 C CA . VAL D 1 78 ? 36.973 -10.085 -9.126 1.00 13.43 85 VAL D CA 1
ATOM 7694 C C . VAL D 1 78 ? 36.936 -10.013 -10.649 1.00 16.18 85 VAL D C 1
ATOM 7695 O O . VAL D 1 78 ? 36.574 -8.986 -11.222 1.00 16.54 85 VAL D O 1
ATOM 7699 N N . ILE D 1 79 ? 37.285 -11.106 -11.290 1.00 14.57 86 ILE D N 1
ATOM 7700 C CA . ILE D 1 79 ? 37.157 -11.245 -12.738 1.00 14.67 86 ILE D CA 1
ATOM 7701 C C . ILE D 1 79 ? 36.330 -12.498 -13.004 1.00 17.14 86 ILE D C 1
ATOM 7702 O O . ILE D 1 79 ? 36.335 -13.450 -12.205 1.00 16.39 86 ILE D O 1
ATOM 7707 N N . SER D 1 80 ? 35.641 -12.487 -14.145 1.00 13.88 87 SER D N 1
ATOM 7708 C CA . SER D 1 80 ? 34.971 -13.658 -14.640 1.00 14.94 87 SER D CA 1
ATOM 7709 C C . SER D 1 80 ? 35.933 -14.097 -15.756 1.00 17.80 87 SER D C 1
ATOM 7710 O O . SER D 1 80 ? 36.227 -13.282 -16.630 1.00 17.62 87 SER D O 1
ATOM 7713 N N . ALA D 1 81 ? 36.468 -15.327 -15.696 1.00 16.20 88 ALA D N 1
ATOM 7714 C CA . ALA D 1 81 ? 37.428 -15.770 -16.701 1.00 15.61 88 ALA D CA 1
ATOM 7715 C C . ALA D 1 81 ? 37.013 -17.084 -17.346 1.00 18.17 88 ALA D C 1
ATOM 7716 O O . ALA D 1 81 ? 36.698 -18.045 -16.634 1.00 16.13 88 ALA D O 1
ATOM 7718 N N . GLU D 1 82 ? 37.026 -17.134 -18.677 1.00 14.12 89 GLU D N 1
ATOM 7719 C CA . GLU D 1 82 ? 36.735 -18.395 -19.393 1.00 12.77 89 GLU D CA 1
ATOM 7720 C C . GLU D 1 82 ? 37.968 -19.273 -19.240 1.00 16.42 89 GLU D C 1
ATOM 7721 O O . GLU D 1 82 ? 39.095 -18.757 -19.104 1.00 16.39 89 GLU D O 1
ATOM 7727 N N . SER D 1 83 ? 37.796 -20.595 -19.291 1.00 15.91 90 SER D N 1
ATOM 7728 C CA . SER D 1 83 ? 38.895 -21.523 -18.993 1.00 15.93 90 SER D CA 1
ATOM 7729 C C . SER D 1 83 ? 40.218 -21.237 -19.767 1.00 18.39 90 SER D C 1
ATOM 7730 O O . SER D 1 83 ? 41.242 -21.318 -19.094 1.00 19.23 90 SER D O 1
ATOM 7733 N N . PRO D 1 84 ? 40.292 -20.854 -21.075 1.00 17.23 91 PRO D N 1
ATOM 7734 C CA . PRO D 1 84 ? 41.635 -20.597 -21.665 1.00 17.03 91 PRO D CA 1
ATOM 7735 C C . PRO D 1 84 ? 42.306 -19.360 -21.085 1.00 17.48 91 PRO D C 1
ATOM 7736 O O . PRO D 1 84 ? 43.528 -19.366 -20.886 1.00 16.59 91 PRO D O 1
ATOM 7740 N N . ALA D 1 85 ? 41.500 -18.290 -20.841 1.00 15.70 92 ALA D N 1
ATOM 7741 C CA . ALA D 1 85 ? 42.005 -17.045 -20.261 1.00 15.87 92 ALA D CA 1
ATOM 7742 C C . ALA D 1 85 ? 42.469 -17.341 -18.842 1.00 18.16 92 ALA D C 1
ATOM 7743 O O . ALA D 1 85 ? 43.562 -16.937 -18.453 1.00 15.77 92 ALA D O 1
ATOM 7745 N N . PHE D 1 86 ? 41.661 -18.121 -18.088 1.00 15.72 93 PHE D N 1
ATOM 7746 C CA . PHE D 1 86 ? 41.980 -18.521 -16.716 1.00 15.05 93 PHE D CA 1
ATOM 7747 C C . PHE D 1 86 ? 43.304 -19.324 -16.673 1.00 20.27 93 PHE D C 1
ATOM 7748 O O . PHE D 1 86 ? 44.147 -19.052 -15.827 1.00 21.01 93 PHE D O 1
ATOM 7756 N N . ALA D 1 87 ? 43.485 -20.298 -17.596 1.00 17.18 94 ALA D N 1
ATOM 7757 C CA . ALA D 1 87 ? 44.708 -21.089 -17.685 1.00 17.41 94 ALA D CA 1
ATOM 7758 C C . ALA D 1 87 ? 45.934 -20.144 -17.871 1.00 20.28 94 ALA D C 1
ATOM 7759 O O . ALA D 1 87 ? 46.893 -20.256 -17.120 1.00 21.14 94 ALA D O 1
ATOM 7761 N N . SER D 1 88 ? 45.880 -19.211 -18.836 1.00 18.80 95 SER D N 1
ATOM 7762 C CA . SER D 1 88 ? 46.980 -18.260 -19.098 1.00 18.70 95 SER D CA 1
ATOM 7763 C C . SER D 1 88 ? 47.266 -17.361 -17.881 1.00 23.57 95 SER D C 1
ATOM 7764 O O . SER D 1 88 ? 48.430 -17.055 -17.593 1.00 24.34 95 SER D O 1
ATOM 7767 N N . GLU D 1 89 ? 46.204 -16.946 -17.171 1.00 18.41 96 GLU D N 1
ATOM 7768 C CA . GLU D 1 89 ? 46.318 -16.093 -15.966 1.00 17.80 96 GLU D CA 1
ATOM 7769 C C . GLU D 1 89 ? 47.026 -16.843 -14.830 1.00 22.10 96 GLU D C 1
ATOM 7770 O O . GLU D 1 89 ? 47.924 -16.277 -14.201 1.00 23.15 96 GLU D O 1
ATOM 7776 N N . VAL D 1 90 ? 46.667 -18.130 -14.618 1.00 17.74 97 VAL D N 1
ATOM 7777 C CA . VAL D 1 90 ? 47.279 -19.011 -13.604 1.00 18.52 97 VAL D CA 1
ATOM 7778 C C . VAL D 1 90 ? 48.753 -19.277 -13.974 1.00 25.65 97 VAL D C 1
ATOM 7779 O O . VAL D 1 90 ? 49.643 -19.157 -13.129 1.00 26.21 97 VAL D O 1
ATOM 7783 N N . LYS D 1 91 ? 49.000 -19.566 -15.261 1.00 21.50 98 LYS D N 1
ATOM 7784 C CA . LYS D 1 91 ? 50.343 -19.862 -15.759 1.00 22.43 98 LYS D CA 1
ATOM 7785 C C . LYS D 1 91 ? 51.291 -18.668 -15.534 1.00 27.01 98 LYS D C 1
ATOM 7786 O O . LYS D 1 91 ? 52.475 -18.881 -15.268 1.00 25.95 98 LYS D O 1
ATOM 7792 N N . ASP D 1 92 ? 50.771 -17.426 -15.619 1.00 23.86 99 ASP D N 1
ATOM 7793 C CA . ASP D 1 92 ? 51.579 -16.216 -15.423 0.79 22.13 99 ASP D CA 1
ATOM 7794 C C . ASP D 1 92 ? 51.580 -15.713 -13.964 1.00 28.44 99 ASP D C 1
ATOM 7795 O O . ASP D 1 92 ? 52.137 -14.651 -13.693 1.00 28.90 99 ASP D O 1
ATOM 7800 N N . GLY D 1 93 ? 50.982 -16.487 -13.049 1.00 25.75 100 GLY D N 1
ATOM 7801 C CA . GLY D 1 93 ? 50.890 -16.140 -11.627 1.00 26.06 100 GLY D CA 1
ATOM 7802 C C . GLY D 1 93 ? 50.187 -14.812 -11.390 1.00 28.27 100 GLY D C 1
ATOM 7803 O O . GLY D 1 93 ? 50.620 -14.024 -10.550 1.00 27.03 100 GLY D O 1
ATOM 7804 N N . LEU D 1 94 ? 49.094 -14.554 -12.134 1.00 23.09 101 LEU D N 1
ATOM 7805 C CA . LEU D 1 94 ? 48.367 -13.288 -12.061 1.00 20.73 101 LEU D CA 1
ATOM 7806 C C . LEU D 1 94 ? 47.200 -13.298 -11.084 1.00 22.05 101 LEU D C 1
ATOM 7807 O O . LEU D 1 94 ? 46.460 -12.309 -11.006 1.00 19.32 101 LEU D O 1
ATOM 7812 N N . LEU D 1 95 ? 47.005 -14.402 -10.366 1.00 19.01 102 LEU D N 1
ATOM 7813 C CA . LEU D 1 95 ? 45.824 -14.531 -9.507 1.00 17.96 102 LEU D CA 1
ATOM 7814 C C . LEU D 1 95 ? 46.128 -14.859 -8.065 1.00 22.49 102 LEU D C 1
ATOM 7815 O O . LEU D 1 95 ? 47.098 -15.547 -7.766 1.00 20.62 102 LEU D O 1
ATOM 7820 N N . GLU D 1 96 ? 45.258 -14.387 -7.172 1.00 19.67 103 GLU D N 1
ATOM 7821 C CA . GLU D 1 96 ? 45.343 -14.681 -5.741 1.00 19.47 103 GLU D CA 1
ATOM 7822 C C . GLU D 1 96 ? 44.803 -16.082 -5.536 1.00 21.75 103 GLU D C 1
ATOM 7823 O O . GLU D 1 96 ? 43.778 -16.427 -6.142 1.00 20.93 103 GLU D O 1
ATOM 7829 N N . PRO D 1 97 ? 45.397 -16.894 -4.633 1.00 21.18 104 PRO D N 1
ATOM 7830 C CA . PRO D 1 97 ? 44.785 -18.205 -4.355 1.00 20.11 104 PRO D CA 1
ATOM 7831 C C . PRO D 1 97 ? 43.422 -17.989 -3.689 1.00 20.48 104 PRO D C 1
ATOM 7832 O O . PRO D 1 97 ? 43.264 -17.064 -2.873 1.00 19.83 104 PRO D O 1
ATOM 7836 N N . ILE D 1 98 ? 42.432 -18.800 -4.052 1.00 16.05 105 ILE D N 1
ATOM 7837 C CA . ILE D 1 98 ? 41.080 -18.702 -3.456 1.00 16.51 105 ILE D CA 1
ATOM 7838 C C . ILE D 1 98 ? 41.156 -19.082 -1.976 1.00 22.52 105 ILE D C 1
ATOM 7839 O O . ILE D 1 98 ? 41.794 -20.070 -1.630 1.00 24.02 105 ILE D O 1
ATOM 7844 N N . ASP D 1 99 ? 40.524 -18.282 -1.111 1.00 17.13 106 ASP D N 1
ATOM 7845 C CA . ASP D 1 99 ? 40.527 -18.598 0.320 1.00 15.48 106 ASP D CA 1
ATOM 7846 C C . ASP D 1 99 ? 39.368 -19.535 0.595 1.00 16.69 106 ASP D C 1
ATOM 7847 O O . ASP D 1 99 ? 38.216 -19.086 0.718 1.00 15.93 106 ASP D O 1
ATOM 7852 N N . TYR D 1 100 ? 39.676 -20.861 0.698 1.00 17.99 107 TYR D N 1
ATOM 7853 C CA . TYR D 1 100 ? 38.649 -21.877 0.929 1.00 17.09 107 TYR D CA 1
ATOM 7854 C C . TYR D 1 100 ? 38.239 -22.005 2.386 1.00 19.56 107 TYR D C 1
ATOM 7855 O O . TYR D 1 100 ? 37.426 -22.888 2.694 1.00 19.66 107 TYR D O 1
ATOM 7864 N N . SER D 1 101 ? 38.741 -21.111 3.275 1.00 16.71 108 SER D N 1
ATOM 7865 C CA . SER D 1 101 ? 38.224 -21.083 4.645 1.00 17.04 108 SER D CA 1
ATOM 7866 C C . SER D 1 101 ? 36.952 -20.150 4.608 1.00 21.98 108 SER D C 1
ATOM 7867 O O . SER D 1 101 ? 36.178 -20.085 5.563 1.00 24.43 108 SER D O 1
ATOM 7870 N N . VAL D 1 102 ? 36.810 -19.385 3.515 1.00 17.62 109 VAL D N 1
ATOM 7871 C CA . VAL D 1 102 ? 35.706 -18.437 3.251 1.00 16.62 109 VAL D CA 1
ATOM 7872 C C . VAL D 1 102 ? 34.793 -19.027 2.172 1.00 20.85 109 VAL D C 1
ATOM 7873 O O . VAL D 1 102 ? 33.567 -19.077 2.354 1.00 19.76 109 VAL D O 1
ATOM 7877 N N . VAL D 1 103 ? 35.395 -19.481 1.067 1.00 16.85 110 VAL D N 1
ATOM 7878 C CA . VAL D 1 103 ? 34.633 -20.131 0.003 1.00 16.26 110 VAL D CA 1
ATOM 7879 C C . VAL D 1 103 ? 34.335 -21.586 0.420 1.00 19.57 110 VAL D C 1
ATOM 7880 O O . VAL D 1 103 ? 35.246 -22.407 0.510 1.00 19.11 110 VAL D O 1
ATOM 7884 N N . LYS D 1 104 ? 33.067 -21.861 0.747 1.00 16.90 111 LYS D N 1
ATOM 7885 C CA . LYS D 1 104 ? 32.639 -23.222 1.097 1.00 16.81 111 LYS D CA 1
ATOM 7886 C C . LYS D 1 104 ? 31.404 -23.549 0.278 1.00 20.49 111 LYS D C 1
ATOM 7887 O O . LYS D 1 104 ? 30.366 -22.913 0.432 1.00 19.99 111 LYS D O 1
ATOM 7893 N N . ALA D 1 105 ? 31.539 -24.500 -0.641 1.00 18.52 112 ALA D N 1
ATOM 7894 C CA . ALA D 1 105 ? 30.471 -24.899 -1.524 1.00 18.70 112 ALA D CA 1
ATOM 7895 C C . ALA D 1 105 ? 30.745 -26.336 -1.943 1.00 21.87 112 ALA D C 1
ATOM 7896 O O . ALA D 1 105 ? 31.166 -26.595 -3.077 1.00 19.66 112 ALA D O 1
ATOM 7898 N N . ASP D 1 106 ? 30.537 -27.277 -0.999 1.00 19.35 113 ASP D N 1
ATOM 7899 C CA . ASP D 1 106 ? 30.792 -28.694 -1.266 1.00 20.65 113 ASP D CA 1
ATOM 7900 C C . ASP D 1 106 ? 29.784 -29.289 -2.279 1.00 24.82 113 ASP D C 1
ATOM 7901 O O . ASP D 1 106 ? 30.024 -30.387 -2.811 1.00 22.92 113 ASP D O 1
ATOM 7906 N N . ASN D 1 107 ? 28.704 -28.527 -2.605 1.00 17.67 114 ASN D N 1
ATOM 7907 C CA . ASN D 1 107 ? 27.725 -28.886 -3.621 1.00 17.59 114 ASN D CA 1
ATOM 7908 C C . ASN D 1 107 ? 28.168 -28.424 -5.018 1.00 20.97 114 ASN D C 1
ATOM 7909 O O . ASN D 1 107 ? 27.465 -28.660 -5.995 1.00 23.45 114 ASN D O 1
ATOM 7914 N N . VAL D 1 108 ? 29.343 -27.775 -5.115 1.00 15.84 115 VAL D N 1
ATOM 7915 C CA . VAL D 1 108 ? 29.967 -27.424 -6.380 0.83 13.58 115 VAL D CA 1
ATOM 7916 C C . VAL D 1 108 ? 31.035 -28.508 -6.523 1.00 18.89 115 VAL D C 1
ATOM 7917 O O . VAL D 1 108 ? 31.905 -28.613 -5.650 1.00 16.91 115 VAL D O 1
ATOM 7921 N N . PRO D 1 109 ? 30.973 -29.366 -7.575 1.00 17.82 116 PRO D N 1
ATOM 7922 C CA . PRO D 1 109 ? 31.948 -30.478 -7.681 1.00 17.89 116 PRO D CA 1
ATOM 7923 C C . PRO D 1 109 ? 33.397 -30.012 -7.589 1.00 21.97 116 PRO D C 1
ATOM 7924 O O . PRO D 1 109 ? 33.728 -28.907 -8.040 1.00 17.38 116 PRO D O 1
ATOM 7928 N N . GLU D 1 110 ? 34.240 -30.835 -6.924 1.00 20.37 117 GLU D N 1
ATOM 7929 C CA . GLU D 1 110 ? 35.648 -30.546 -6.623 1.00 20.57 117 GLU D CA 1
ATOM 7930 C C . GLU D 1 110 ? 36.465 -30.038 -7.795 1.00 20.70 117 GLU D C 1
ATOM 7931 O O . GLU D 1 110 ? 37.296 -29.146 -7.598 1.00 21.68 117 GLU D O 1
ATOM 7937 N N . ASN D 1 111 ? 36.259 -30.584 -9.006 1.00 17.39 118 ASN D N 1
ATOM 7938 C CA . ASN D 1 111 ? 37.059 -30.107 -10.146 1.00 18.55 118 ASN D CA 1
ATOM 7939 C C . ASN D 1 111 ? 36.901 -28.603 -10.433 1.00 20.37 118 ASN D C 1
ATOM 7940 O O . ASN D 1 111 ? 37.793 -28.009 -11.054 1.00 19.34 118 ASN D O 1
ATOM 7945 N N . PHE D 1 112 ? 35.747 -28.015 -10.032 1.00 14.59 119 PHE D N 1
ATOM 7946 C CA . PHE D 1 112 ? 35.505 -26.598 -10.237 1.00 13.66 119 PHE D CA 1
ATOM 7947 C C . PHE D 1 112 ? 36.132 -25.766 -9.147 1.00 14.75 119 PHE D C 1
ATOM 7948 O O . PHE D 1 112 ? 36.320 -24.566 -9.333 1.00 14.17 119 PHE D O 1
ATOM 7956 N N . ARG D 1 113 ? 36.418 -26.371 -7.979 1.00 12.89 120 ARG D N 1
ATOM 7957 C CA . ARG D 1 113 ? 37.012 -25.597 -6.875 1.00 14.08 120 ARG D CA 1
ATOM 7958 C C . ARG D 1 113 ? 38.513 -25.680 -6.969 1.00 18.97 120 ARG D C 1
ATOM 7959 O O . ARG D 1 113 ? 39.147 -26.473 -6.269 1.00 21.02 120 ARG D O 1
ATOM 7967 N N . THR D 1 114 ? 39.088 -24.869 -7.868 1.00 12.52 121 THR D N 1
ATOM 7968 C CA . THR D 1 114 ? 40.528 -24.912 -8.149 1.00 13.61 121 THR D CA 1
ATOM 7969 C C . THR D 1 114 ? 41.305 -23.952 -7.249 1.00 19.19 121 THR D C 1
ATOM 7970 O O . THR D 1 114 ? 40.715 -23.063 -6.642 1.00 17.35 121 THR D O 1
ATOM 7974 N N . LYS D 1 115 ? 42.657 -24.099 -7.201 1.00 15.72 122 LYS D N 1
ATOM 7975 C CA . LYS D 1 115 ? 43.483 -23.248 -6.363 1.00 16.30 122 LYS D CA 1
ATOM 7976 C C . LYS D 1 115 ? 43.280 -21.769 -6.601 1.00 17.88 122 LYS D C 1
ATOM 7977 O O . LYS D 1 115 ? 43.243 -21.022 -5.637 1.00 18.56 122 LYS D O 1
ATOM 7983 N N . TYR D 1 116 ? 43.159 -21.339 -7.876 1.00 14.27 123 TYR D N 1
ATOM 7984 C CA . TYR D 1 116 ? 43.087 -19.925 -8.219 1.00 15.37 123 TYR D CA 1
ATOM 7985 C C . TYR D 1 116 ? 41.741 -19.440 -8.761 1.00 18.55 123 TYR D C 1
ATOM 7986 O O . TYR D 1 116 ? 41.639 -18.313 -9.214 1.00 18.06 123 TYR D O 1
ATOM 7995 N N . GLY D 1 117 ? 40.744 -20.298 -8.756 1.00 15.58 124 GLY D N 1
ATOM 7996 C CA . GLY D 1 117 ? 39.454 -19.902 -9.306 1.00 14.32 124 GLY D CA 1
ATOM 7997 C C . GLY D 1 117 ? 38.360 -20.893 -9.017 1.00 16.42 124 GLY D C 1
ATOM 7998 O O . GLY D 1 117 ? 38.628 -22.082 -8.825 1.00 15.26 124 GLY D O 1
ATOM 7999 N N . VAL D 1 118 ? 37.124 -20.397 -8.997 1.00 12.94 125 VAL D N 1
ATOM 8000 C CA . VAL D 1 118 ? 35.961 -21.253 -8.732 1.00 13.67 125 VAL D CA 1
ATOM 8001 C C . VAL D 1 118 ? 35.098 -21.279 -9.961 1.00 16.31 125 VAL D C 1
ATOM 8002 O O . VAL D 1 118 ? 34.588 -20.234 -10.374 1.00 16.21 125 VAL D O 1
ATOM 8006 N N . GLY D 1 119 ? 34.934 -22.475 -10.542 1.00 15.26 126 GLY D N 1
ATOM 8007 C CA . GLY D 1 119 ? 34.109 -22.668 -11.727 1.00 13.92 126 GLY D CA 1
ATOM 8008 C C . GLY D 1 119 ? 32.661 -22.491 -11.314 1.00 17.13 126 GLY D C 1
ATOM 8009 O O . GLY D 1 119 ? 32.175 -23.243 -10.474 1.00 19.02 126 GLY D O 1
ATOM 8010 N N . TYR D 1 120 ? 31.984 -21.499 -11.869 1.00 12.95 127 TYR D N 1
ATOM 8011 C CA . TYR D 1 120 ? 30.608 -21.185 -11.472 1.00 11.61 127 TYR D CA 1
ATOM 8012 C C . TYR D 1 120 ? 29.570 -21.362 -12.562 1.00 17.07 127 TYR D C 1
ATOM 8013 O O . TYR D 1 120 ? 28.366 -21.275 -12.290 1.00 16.92 127 TYR D O 1
ATOM 8022 N N . MET D 1 121 ? 30.019 -21.560 -13.797 1.00 15.02 128 MET D N 1
ATOM 8023 C CA . MET D 1 121 ? 29.127 -21.678 -14.924 1.00 14.98 128 MET D CA 1
ATOM 8024 C C . MET D 1 121 ? 29.745 -22.563 -15.981 1.00 16.89 128 MET D C 1
ATOM 8025 O O . MET D 1 121 ? 30.972 -22.566 -16.170 1.00 18.28 128 MET D O 1
ATOM 8030 N N . VAL D 1 122 ? 28.869 -23.284 -16.684 1.00 15.38 129 VAL D N 1
ATOM 8031 C CA . VAL D 1 122 ? 29.248 -24.108 -17.823 0.88 13.53 129 VAL D CA 1
ATOM 8032 C C . VAL D 1 122 ? 28.451 -23.517 -18.979 1.00 18.60 129 VAL D C 1
ATOM 8033 O O . VAL D 1 122 ? 27.266 -23.163 -18.834 1.00 18.12 129 VAL D O 1
ATOM 8037 N N . PHE D 1 123 ? 29.110 -23.331 -20.102 1.00 15.14 130 PHE D N 1
ATOM 8038 C CA . PHE D 1 123 ? 28.423 -22.682 -21.205 1.00 14.63 130 PHE D CA 1
ATOM 8039 C C . PHE D 1 123 ? 28.843 -23.273 -22.506 1.00 17.52 130 PHE D C 1
ATOM 8040 O O . PHE D 1 123 ? 30.013 -23.594 -22.701 1.00 14.90 130 PHE D O 1
ATOM 8048 N N . GLY D 1 124 ? 27.882 -23.371 -23.413 1.00 17.00 131 GLY D N 1
ATOM 8049 C CA . GLY D 1 124 ? 28.167 -23.796 -24.771 1.00 15.79 131 GLY D CA 1
ATOM 8050 C C . GLY D 1 124 ? 28.336 -22.574 -25.655 1.00 16.88 131 GLY D C 1
ATOM 8051 O O . GLY D 1 124 ? 27.803 -21.504 -25.359 1.00 17.38 131 GLY D O 1
ATOM 8052 N N . THR D 1 125 ? 29.120 -22.723 -26.735 1.00 14.49 132 THR D N 1
ATOM 8053 C CA . THR D 1 125 ? 29.278 -21.728 -27.794 1.00 13.58 132 THR D CA 1
ATOM 8054 C C . THR D 1 125 ? 28.739 -22.495 -28.988 1.00 17.19 132 THR D C 1
ATOM 8055 O O . THR D 1 125 ? 29.220 -23.603 -29.269 1.00 16.11 132 THR D O 1
ATOM 8059 N N . ASN D 1 126 ? 27.689 -21.968 -29.622 1.00 14.94 133 ASN D N 1
ATOM 8060 C CA . ASN D 1 126 ? 26.933 -22.674 -30.635 1.00 15.47 133 ASN D CA 1
ATOM 8061 C C . ASN D 1 126 ? 26.831 -21.939 -31.945 1.00 17.41 133 ASN D C 1
ATOM 8062 O O . ASN D 1 126 ? 26.826 -20.713 -31.983 1.00 14.57 133 ASN D O 1
ATOM 8067 N N . LEU D 1 127 ? 26.624 -22.707 -32.993 1.00 15.17 134 LEU D N 1
ATOM 8068 C CA . LEU D 1 127 ? 26.323 -22.221 -34.324 1.00 14.55 134 LEU D CA 1
ATOM 8069 C C . LEU D 1 127 ? 24.849 -21.750 -34.309 1.00 18.57 134 LEU D C 1
ATOM 8070 O O . LEU D 1 127 ? 23.968 -22.524 -33.938 1.00 18.01 134 LEU D O 1
ATOM 8075 N N . ALA D 1 128 ? 24.588 -20.489 -34.690 1.00 15.12 135 ALA D N 1
ATOM 8076 C CA . ALA D 1 128 ? 23.214 -19.947 -34.733 1.00 15.10 135 ALA D CA 1
ATOM 8077 C C . ALA D 1 128 ? 23.014 -19.270 -36.069 1.00 17.17 135 ALA D C 1
ATOM 8078 O O . ALA D 1 128 ? 23.978 -18.818 -36.676 1.00 17.15 135 ALA D O 1
ATOM 8080 N N . TRP D 1 129 ? 21.778 -19.233 -36.537 1.00 15.24 136 TRP D N 1
ATOM 8081 C CA . TRP D 1 129 ? 21.482 -18.695 -37.860 1.00 16.18 136 TRP D CA 1
ATOM 8082 C C . TRP D 1 129 ? 20.154 -18.013 -37.891 1.00 20.19 136 TRP D C 1
ATOM 8083 O O . TRP D 1 129 ? 19.255 -18.345 -37.107 1.00 19.78 136 TRP D O 1
ATOM 8094 N N . ASN D 1 130 ? 20.029 -17.035 -38.768 1.00 19.18 137 ASN D N 1
ATOM 8095 C CA . ASN D 1 130 ? 18.766 -16.338 -38.961 1.00 19.68 137 ASN D CA 1
ATOM 8096 C C . ASN D 1 130 ? 17.812 -17.331 -39.663 1.00 22.27 137 ASN D C 1
ATOM 8097 O O . ASN D 1 130 ? 18.137 -17.832 -40.752 1.00 19.96 137 ASN D O 1
ATOM 8102 N N . LYS D 1 131 ? 16.646 -17.641 -39.011 1.00 19.45 138 LYS D N 1
ATOM 8103 C CA . LYS D 1 131 ? 15.701 -18.648 -39.510 1.00 20.15 138 LYS D CA 1
ATOM 8104 C C . LYS D 1 131 ? 15.110 -18.292 -40.839 1.00 24.16 138 LYS D C 1
ATOM 8105 O O . LYS D 1 131 ? 14.865 -19.191 -41.634 1.00 24.13 138 LYS D O 1
ATOM 8111 N N . ASP D 1 132 ? 14.824 -16.999 -41.051 1.00 23.38 139 ASP D N 1
ATOM 8112 C CA . ASP D 1 132 ? 14.246 -16.472 -42.298 1.00 26.03 139 ASP D CA 1
ATOM 8113 C C . ASP D 1 132 ? 15.213 -16.649 -43.468 1.00 29.76 139 ASP D C 1
ATOM 8114 O O . ASP D 1 132 ? 14.775 -17.063 -44.534 1.00 31.02 139 ASP D O 1
ATOM 8119 N N . LYS D 1 133 ? 16.525 -16.375 -43.256 1.00 24.20 140 LYS D N 1
ATOM 8120 C CA . LYS D 1 133 ? 17.586 -16.541 -44.279 0.65 21.71 140 LYS D CA 1
ATOM 8121 C C . LYS D 1 133 ? 17.913 -18.022 -44.526 1.00 26.29 140 LYS D C 1
ATOM 8122 O O . LYS D 1 133 ? 18.173 -18.404 -45.666 1.00 26.38 140 LYS D O 1
ATOM 8128 N N . PHE D 1 134 ? 17.889 -18.867 -43.473 1.00 23.16 141 PHE D N 1
ATOM 8129 C CA . PHE D 1 134 ? 18.184 -20.308 -43.610 1.00 22.54 141 PHE D CA 1
ATOM 8130 C C . PHE D 1 134 ? 17.032 -21.191 -43.085 1.00 27.52 141 PHE D C 1
ATOM 8131 O O . PHE D 1 134 ? 17.129 -21.712 -41.964 1.00 24.91 141 PHE D O 1
ATOM 8139 N N . PRO D 1 135 ? 15.916 -21.329 -43.853 1.00 27.82 142 PRO D N 1
ATOM 8140 C CA . PRO D 1 135 ? 14.785 -22.147 -43.375 1.00 28.49 142 PRO D CA 1
ATOM 8141 C C . PRO D 1 135 ? 15.171 -23.584 -43.047 1.00 31.61 142 PRO D C 1
ATOM 8142 O O . PRO D 1 135 ? 14.563 -24.177 -42.160 1.00 31.43 142 PRO D O 1
ATOM 8146 N N . ASN D 1 136 ? 16.193 -24.134 -43.740 1.00 26.29 143 ASN D N 1
ATOM 8147 C CA . ASN D 1 136 ? 16.641 -25.514 -43.518 1.00 26.23 143 ASN D CA 1
ATOM 8148 C C . ASN D 1 136 ? 17.793 -25.616 -42.531 1.00 30.70 143 ASN D C 1
ATOM 8149 O O . ASN D 1 136 ? 18.367 -26.695 -42.374 1.00 29.89 143 ASN D O 1
ATOM 8154 N N . GLY D 1 137 ? 18.100 -24.507 -41.846 1.00 26.63 144 GLY D N 1
ATOM 8155 C CA . GLY D 1 137 ? 19.168 -24.470 -40.863 1.00 24.28 144 GLY D CA 1
ATOM 8156 C C . GLY D 1 137 ? 20.563 -24.380 -41.452 1.00 25.88 144 GLY D C 1
ATOM 8157 O O . GLY D 1 137 ? 20.732 -24.286 -42.668 1.00 22.57 144 GLY D O 1
ATOM 8158 N N . VAL D 1 138 ? 21.581 -24.370 -40.592 1.00 21.60 145 VAL D N 1
ATOM 8159 C CA . VAL D 1 138 ? 23.002 -24.274 -40.992 1.00 19.07 145 VAL D CA 1
ATOM 8160 C C . VAL D 1 138 ? 23.758 -25.242 -40.101 1.00 22.84 145 VAL D C 1
ATOM 8161 O O . VAL D 1 138 ? 23.686 -25.119 -38.877 1.00 19.89 145 VAL D O 1
ATOM 8165 N N . THR D 1 139 ? 24.474 -26.194 -40.714 1.00 21.39 146 THR D N 1
ATOM 8166 C CA . THR D 1 139 ? 25.335 -27.163 -40.025 1.00 20.79 146 THR D CA 1
ATOM 8167 C C . THR D 1 139 ? 26.765 -26.605 -39.992 1.00 22.85 146 THR D C 1
ATOM 8168 O O . THR D 1 139 ? 27.080 -25.703 -40.796 1.00 21.12 146 THR D O 1
ATOM 8172 N N . PRO D 1 140 ? 27.660 -27.141 -39.116 1.00 18.56 147 PRO D N 1
ATOM 8173 C CA . PRO D 1 140 ? 29.055 -26.680 -39.102 1.00 18.10 147 PRO D CA 1
ATOM 8174 C C . PRO D 1 140 ? 29.700 -26.794 -40.494 1.00 20.26 147 PRO D C 1
ATOM 8175 O O . PRO D 1 140 ? 30.370 -25.856 -40.920 1.00 18.47 147 PRO D O 1
ATOM 8179 N N . ALA D 1 141 ? 29.431 -27.892 -41.250 1.00 18.01 148 ALA D N 1
ATOM 8180 C CA . ALA D 1 141 ? 29.977 -28.028 -42.612 1.00 18.99 148 ALA D CA 1
ATOM 8181 C C . ALA D 1 141 ? 29.486 -26.890 -43.512 1.00 22.28 148 ALA D C 1
ATOM 8182 O O . ALA D 1 141 ? 30.284 -26.304 -44.246 1.00 21.96 148 ALA D O 1
ATOM 8184 N N . GLN D 1 142 ? 28.194 -26.513 -43.388 1.00 18.78 149 GLN D N 1
ATOM 8185 C CA . GLN D 1 142 ? 27.629 -25.430 -44.187 1.00 18.93 149 GLN D CA 1
ATOM 8186 C C . GLN D 1 142 ? 28.216 -24.082 -43.831 1.00 20.37 149 GLN D C 1
ATOM 8187 O O . GLN D 1 142 ? 28.417 -23.258 -44.729 1.00 19.01 149 GLN D O 1
ATOM 8193 N N . PHE D 1 143 ? 28.533 -23.869 -42.540 1.00 14.78 150 PHE D N 1
ATOM 8194 C CA . PHE D 1 143 ? 29.162 -22.617 -42.136 1.00 14.85 150 PHE D CA 1
ATOM 8195 C C . PHE D 1 143 ? 30.489 -22.454 -42.891 1.00 18.92 150 PHE D C 1
ATOM 8196 O O . PHE D 1 143 ? 30.824 -21.338 -43.279 1.00 19.40 150 PHE D O 1
ATOM 8204 N N . PHE D 1 144 ? 31.245 -23.556 -43.081 1.00 16.75 151 PHE D N 1
ATOM 8205 C CA . PHE D 1 144 ? 32.545 -23.480 -43.729 1.00 16.47 151 PHE D CA 1
ATOM 8206 C C . PHE D 1 144 ? 32.497 -23.834 -45.220 1.00 22.66 151 PHE D C 1
ATOM 8207 O O . PHE D 1 144 ? 33.541 -24.053 -45.843 1.00 22.96 151 PHE D O 1
ATOM 8215 N N . ASP D 1 145 ? 31.294 -23.796 -45.793 1.00 20.63 152 ASP D N 1
ATOM 8216 C CA . ASP D 1 145 ? 31.048 -24.058 -47.216 1.00 21.99 152 ASP D CA 1
ATOM 8217 C C . ASP D 1 145 ? 30.907 -22.707 -47.919 1.00 26.75 152 ASP D C 1
ATOM 8218 O O . ASP D 1 145 ? 29.923 -21.996 -47.678 1.00 24.82 152 ASP D O 1
ATOM 8223 N N . PRO D 1 146 ? 31.857 -22.367 -48.828 1.00 25.09 153 PRO D N 1
ATOM 8224 C CA . PRO D 1 146 ? 31.760 -21.080 -49.539 1.00 25.88 153 PRO D CA 1
ATOM 8225 C C . PRO D 1 146 ? 30.491 -20.921 -50.392 1.00 29.96 153 PRO D C 1
ATOM 8226 O O . PRO D 1 146 ? 30.097 -19.793 -50.644 1.00 28.69 153 PRO D O 1
ATOM 8230 N N . ASN D 1 147 ? 29.825 -22.031 -50.790 1.00 26.97 154 ASN D N 1
ATOM 8231 C CA . ASN D 1 147 ? 28.587 -21.969 -51.582 1.00 27.34 154 ASN D CA 1
ATOM 8232 C C . ASN D 1 147 ? 27.368 -21.528 -50.769 1.00 30.81 154 ASN D C 1
ATOM 8233 O O . ASN D 1 147 ? 26.358 -21.117 -51.349 1.00 34.62 154 ASN D O 1
ATOM 8238 N N . VAL D 1 148 ? 27.461 -21.610 -49.434 1.00 22.34 155 VAL D N 1
ATOM 8239 C CA . VAL D 1 148 ? 26.414 -21.168 -48.512 1.00 20.96 155 VAL D CA 1
ATOM 8240 C C . VAL D 1 148 ? 26.684 -19.675 -48.282 1.00 25.39 155 VAL D C 1
ATOM 8241 O O . VAL D 1 148 ? 27.721 -19.299 -47.724 1.00 24.36 155 VAL D O 1
ATOM 8245 N N . LYS D 1 149 ? 25.773 -18.829 -48.772 1.00 22.44 156 LYS D N 1
ATOM 8246 C CA . LYS D 1 149 ? 25.930 -17.386 -48.700 1.00 22.01 156 LYS D CA 1
ATOM 8247 C C . LYS D 1 149 ? 25.288 -16.794 -47.465 1.00 26.58 156 LYS D C 1
ATOM 8248 O O . LYS D 1 149 ? 24.080 -16.950 -47.233 1.00 26.58 156 LYS D O 1
ATOM 8254 N N . GLY D 1 150 ? 26.101 -16.083 -46.701 1.00 22.67 157 GLY D N 1
ATOM 8255 C CA . GLY D 1 150 ? 25.654 -15.429 -45.487 1.00 22.74 157 GLY D CA 1
ATOM 8256 C C . GLY D 1 150 ? 26.758 -14.677 -44.792 1.00 24.74 157 GLY D C 1
ATOM 8257 O O . GLY D 1 150 ? 27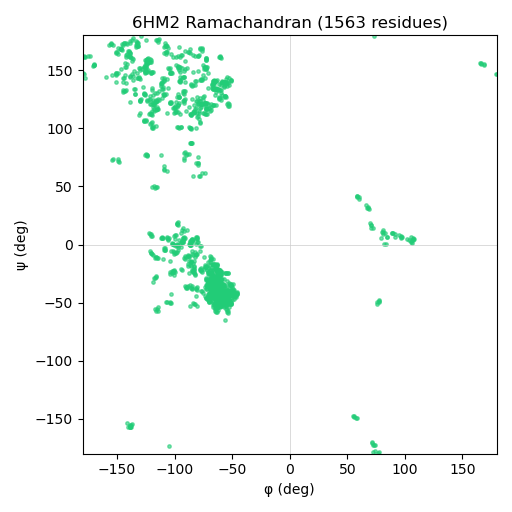.924 -15.070 -44.869 1.00 24.17 157 GLY D O 1
ATOM 8258 N N . ARG D 1 151 ? 26.381 -13.569 -44.126 1.00 20.28 158 ARG D N 1
ATOM 8259 C CA . ARG D 1 151 ? 27.298 -12.730 -43.357 0.83 17.06 158 ARG D CA 1
ATOM 8260 C C . ARG D 1 151 ? 27.591 -13.484 -42.096 1.00 20.75 158 ARG D C 1
ATOM 8261 O O . ARG D 1 151 ? 26.696 -13.737 -41.290 1.00 21.40 158 ARG D O 1
ATOM 8269 N N . ARG D 1 152 ? 28.835 -13.900 -41.958 1.00 17.24 159 ARG D N 1
ATOM 8270 C CA . ARG D 1 152 ? 29.267 -14.714 -40.807 1.00 16.69 159 ARG D CA 1
ATOM 8271 C C . ARG D 1 152 ? 30.030 -13.915 -39.766 1.00 19.71 159 ARG D C 1
ATOM 8272 O O . ARG D 1 152 ? 30.744 -12.972 -40.092 1.00 20.18 159 ARG D O 1
ATOM 8280 N N . VAL D 1 153 ? 29.874 -14.312 -38.500 1.00 17.05 160 VAL D N 1
ATOM 8281 C CA . VAL D 1 153 ? 30.588 -13.696 -37.396 1.00 16.87 160 VAL D CA 1
ATOM 8282 C C . VAL D 1 153 ? 31.209 -14.807 -36.584 1.00 18.85 160 VAL D C 1
ATOM 8283 O O . VAL D 1 153 ? 30.519 -15.731 -36.151 1.00 17.72 160 VAL D O 1
ATOM 8287 N N . LEU D 1 154 ? 32.529 -14.730 -36.416 1.00 15.64 161 LEU D N 1
ATOM 8288 C CA . LEU D 1 154 ? 33.263 -15.707 -35.616 1.00 15.38 161 LEU D CA 1
ATOM 8289 C C . LEU D 1 154 ? 33.692 -15.057 -34.297 1.00 18.09 161 LEU D C 1
ATOM 8290 O O . LEU D 1 154 ? 33.655 -13.825 -34.206 1.00 18.65 161 LEU D O 1
ATOM 8295 N N . PRO D 1 155 ? 34.123 -15.840 -33.281 1.00 14.45 162 PRO D N 1
ATOM 8296 C CA . PRO D 1 155 ? 34.615 -15.222 -32.030 1.00 13.95 162 PRO D CA 1
ATOM 8297 C C . PRO D 1 155 ? 35.848 -14.328 -32.285 1.00 19.64 162 PRO D C 1
ATOM 8298 O O . PRO D 1 155 ? 36.489 -14.425 -33.334 1.00 18.95 162 PRO D O 1
ATOM 8302 N N . SER D 1 156 ? 36.156 -13.425 -31.334 1.00 16.90 163 SER D N 1
ATOM 8303 C CA . SER D 1 156 ? 37.248 -12.453 -31.491 1.00 16.25 163 SER D CA 1
ATOM 8304 C C . SER D 1 156 ? 38.641 -13.073 -31.378 1.00 20.08 163 SER D C 1
ATOM 8305 O O . SER D 1 156 ? 39.595 -12.560 -31.966 1.00 19.94 163 SER D O 1
ATOM 8308 N N . ASP D 1 157 ? 38.768 -14.147 -30.589 1.00 16.73 164 ASP D N 1
ATOM 8309 C CA . ASP D 1 157 ? 40.053 -14.824 -30.393 1.00 17.46 164 ASP D CA 1
ATOM 8310 C C . ASP D 1 157 ? 40.085 -16.187 -31.114 1.00 20.05 164 ASP D C 1
ATOM 8311 O O . ASP D 1 157 ? 39.052 -16.637 -31.629 1.00 18.21 164 ASP D O 1
ATOM 8316 N N . ALA D 1 158 ? 41.284 -16.828 -31.168 1.00 17.90 165 ALA D N 1
ATOM 8317 C CA . ALA D 1 158 ? 41.463 -18.141 -31.797 1.00 17.09 165 ALA D CA 1
ATOM 8318 C C . ALA D 1 158 ? 40.698 -19.231 -31.030 1.00 19.91 165 ALA D C 1
ATOM 8319 O O . ALA D 1 158 ? 40.246 -20.206 -31.626 1.00 18.70 165 ALA D O 1
ATOM 8321 N N . THR D 1 159 ? 40.504 -19.026 -29.718 1.00 16.62 166 THR D N 1
ATOM 8322 C CA . THR D 1 159 ? 39.753 -19.925 -28.848 1.00 15.37 166 THR D CA 1
ATOM 8323 C C . THR D 1 159 ? 38.342 -19.983 -29.372 1.00 18.05 166 THR D C 1
ATOM 8324 O O . THR D 1 159 ? 37.821 -18.969 -29.815 1.00 15.81 166 THR D O 1
ATOM 8328 N N . TYR D 1 160 ? 37.745 -21.199 -29.390 1.00 15.05 167 TYR D N 1
ATOM 8329 C CA . TYR D 1 160 ? 36.385 -21.506 -29.874 1.00 15.09 167 TYR D CA 1
ATOM 8330 C C . TYR D 1 160 ? 36.393 -21.536 -31.414 1.00 18.11 167 TYR D C 1
ATOM 8331 O O . TYR D 1 160 ? 35.943 -22.510 -31.996 1.00 15.92 167 TYR D O 1
ATOM 8340 N N . SER D 1 161 ? 36.965 -20.495 -32.067 1.00 15.35 168 SER D N 1
ATOM 8341 C CA . SER D 1 161 ? 37.070 -20.403 -33.522 0.81 13.44 168 SER D CA 1
ATOM 8342 C C . SER D 1 161 ? 37.710 -21.614 -34.145 1.00 17.73 168 SER D C 1
ATOM 8343 O O . SER D 1 161 ? 37.153 -22.197 -35.072 1.00 17.70 168 SER D O 1
ATOM 8346 N N . LEU D 1 162 ? 38.912 -21.994 -33.664 1.00 15.14 169 LEU D N 1
ATOM 8347 C CA . LEU D 1 162 ? 39.646 -23.117 -34.256 1.00 14.90 169 LEU D CA 1
ATOM 8348 C C . LEU D 1 162 ? 38.923 -24.451 -34.106 1.00 18.70 169 LEU D C 1
ATOM 8349 O O . LEU D 1 162 ? 38.827 -25.194 -35.082 1.00 17.15 169 LEU D O 1
ATOM 8354 N N . GLU D 1 163 ? 38.369 -24.741 -32.900 1.00 17.42 170 GLU D N 1
ATOM 8355 C CA . GLU D 1 163 ? 37.647 -26.012 -32.687 1.00 18.40 170 GLU D CA 1
ATOM 8356 C C . GLU D 1 163 ? 36.429 -26.089 -33.610 1.00 21.42 170 GLU D C 1
ATOM 8357 O O . GLU D 1 163 ? 36.166 -27.143 -34.190 1.00 20.61 170 GLU D O 1
ATOM 8363 N N . PHE D 1 164 ? 35.712 -24.950 -33.764 1.00 17.23 171 PHE D N 1
ATOM 8364 C CA . PHE D 1 164 ? 34.520 -24.883 -34.624 1.00 16.61 171 PHE D CA 1
ATOM 8365 C C . PHE D 1 164 ? 34.909 -25.175 -36.084 1.00 20.57 171 PHE D C 1
ATOM 8366 O O . PHE D 1 164 ? 34.251 -25.999 -36.733 1.00 21.84 171 PHE D O 1
ATOM 8374 N N . ALA D 1 165 ? 35.982 -24.540 -36.571 1.00 16.57 172 ALA D N 1
ATOM 8375 C CA . ALA D 1 165 ? 36.482 -24.755 -37.959 1.00 15.89 172 ALA D CA 1
ATOM 8376 C C . ALA D 1 165 ? 36.824 -26.229 -38.180 1.00 18.95 172 ALA D C 1
ATOM 8377 O O . ALA D 1 165 ? 36.452 -26.802 -39.200 1.00 17.55 172 ALA D O 1
ATOM 8379 N N . LEU D 1 166 ? 37.507 -26.856 -37.199 1.00 18.73 173 LEU D N 1
ATOM 8380 C CA . LEU D 1 166 ? 37.915 -28.247 -37.309 1.00 19.36 173 LEU D CA 1
ATOM 8381 C C . LEU D 1 166 ? 36.738 -29.203 -37.314 1.00 21.65 173 LEU D C 1
ATOM 8382 O O . LEU D 1 166 ? 36.674 -30.081 -38.182 1.00 20.35 173 LEU D O 1
ATOM 8387 N N . MET D 1 167 ? 35.761 -28.979 -36.424 1.00 15.97 174 MET D N 1
ATOM 8388 C CA . MET D 1 167 ? 34.549 -29.809 -36.399 0.85 14.56 174 MET D CA 1
ATOM 8389 C C . MET D 1 167 ? 33.736 -29.588 -37.678 1.00 21.69 174 MET D C 1
ATOM 8390 O O . MET D 1 167 ? 33.242 -30.555 -38.254 1.00 21.54 174 MET D O 1
ATOM 8395 N N . GLY D 1 168 ? 33.699 -28.337 -38.156 1.00 20.46 175 GLY D N 1
ATOM 8396 C CA . GLY D 1 168 ? 33.040 -27.973 -39.413 1.00 21.73 175 GLY D CA 1
ATOM 8397 C C . GLY D 1 168 ? 33.653 -28.707 -40.589 1.00 25.90 175 GLY D C 1
ATOM 8398 O O . GLY D 1 168 ? 32.954 -29.064 -41.534 1.00 27.55 175 GLY D O 1
ATOM 8399 N N . ASP D 1 169 ? 34.972 -28.977 -40.511 1.00 21.78 176 ASP D N 1
ATOM 8400 C CA . ASP D 1 169 ? 35.720 -29.681 -41.546 1.00 21.17 176 ASP D CA 1
ATOM 8401 C C . ASP D 1 169 ? 35.658 -31.229 -41.436 1.00 24.58 176 ASP D C 1
ATOM 8402 O O . ASP D 1 169 ? 36.312 -31.931 -42.209 1.00 23.63 176 ASP D O 1
ATOM 8407 N N . GLY D 1 170 ? 34.865 -31.735 -40.499 1.00 23.55 177 GLY D N 1
ATOM 8408 C CA . GLY D 1 170 ? 34.703 -33.176 -40.301 1.00 23.71 177 GLY D CA 1
ATOM 8409 C C . GLY D 1 170 ? 35.594 -33.823 -39.252 1.00 28.02 177 GLY D C 1
ATOM 8410 O O . GLY D 1 170 ? 35.610 -35.061 -39.136 1.00 29.34 177 GLY D O 1
ATOM 8411 N N . VAL D 1 171 ? 36.338 -33.020 -38.472 1.00 22.19 178 VAL D N 1
ATOM 8412 C CA . VAL D 1 171 ? 37.160 -33.588 -37.390 1.00 22.70 178 VAL D CA 1
ATOM 8413 C C . VAL D 1 171 ? 36.174 -33.984 -36.297 1.00 26.91 178 VAL D C 1
ATOM 8414 O O . VAL D 1 171 ? 35.380 -33.154 -35.849 1.00 25.04 178 VAL D O 1
ATOM 8418 N N . LYS D 1 172 ? 36.179 -35.271 -35.929 1.00 25.40 179 LYS D N 1
ATOM 8419 C CA . LYS D 1 172 ? 35.286 -35.785 -34.892 1.00 26.01 179 LYS D CA 1
ATOM 8420 C C . LYS D 1 172 ? 35.639 -35.134 -33.537 1.00 30.98 179 LYS D C 1
ATOM 8421 O O . LYS D 1 172 ? 36.820 -34.978 -33.243 1.00 29.84 179 LYS D O 1
ATOM 8427 N N . PRO D 1 173 ? 34.638 -34.778 -32.699 1.00 29.20 180 PRO D N 1
ATOM 8428 C CA . PRO D 1 173 ? 34.940 -34.213 -31.366 1.00 29.07 180 PRO D CA 1
ATOM 8429 C C . PRO D 1 173 ? 36.006 -34.991 -30.583 1.00 34.51 180 PRO D C 1
ATOM 8430 O O . PRO D 1 173 ? 36.897 -34.370 -30.022 1.00 34.29 180 PRO D O 1
ATOM 8434 N N . ALA D 1 174 ? 35.968 -36.347 -30.614 1.00 32.12 181 ALA D N 1
ATOM 8435 C CA . ALA D 1 174 ? 36.944 -37.204 -29.920 1.00 33.02 181 ALA D CA 1
ATOM 8436 C C . ALA D 1 174 ? 38.382 -37.057 -30.458 1.00 35.65 181 ALA D C 1
ATOM 8437 O O . ALA D 1 174 ? 39.332 -37.411 -29.754 1.00 36.32 181 ALA D O 1
ATOM 8439 N N . ASP D 1 175 ? 38.536 -36.561 -31.707 1.00 28.74 182 ASP D N 1
ATOM 8440 C CA . ASP D 1 175 ? 39.834 -36.411 -32.367 1.00 27.16 182 ASP D CA 1
ATOM 8441 C C . ASP D 1 175 ? 40.325 -34.970 -32.435 1.00 28.06 182 ASP D C 1
ATOM 8442 O O . ASP D 1 175 ? 41.362 -34.716 -33.055 1.00 26.30 182 ASP D O 1
ATOM 8447 N N . LEU D 1 176 ? 39.594 -34.027 -31.796 1.00 24.62 183 LEU D N 1
ATOM 8448 C CA . LEU D 1 176 ? 39.904 -32.605 -31.847 1.00 23.47 183 LEU D CA 1
ATOM 8449 C C . LEU D 1 176 ? 41.308 -32.215 -31.429 1.00 25.76 183 LEU D C 1
ATOM 8450 O O . LEU D 1 176 ? 42.024 -31.560 -32.189 1.00 25.40 183 LEU D O 1
ATOM 8455 N N . TYR D 1 177 ? 41.678 -32.559 -30.200 1.00 21.82 184 TYR D N 1
ATOM 8456 C CA . TYR D 1 177 ? 42.947 -32.162 -29.616 1.00 20.25 184 TYR D CA 1
ATOM 8457 C C . TYR D 1 177 ? 44.052 -33.222 -29.762 1.00 24.00 184 TYR D C 1
ATOM 8458 O O . TYR D 1 177 ? 43.766 -34.403 -29.585 1.00 23.47 184 TYR D O 1
ATOM 8467 N N . PRO D 1 178 ? 45.316 -32.822 -30.047 1.00 21.43 185 PRO D N 1
ATOM 8468 C CA . PRO D 1 178 ? 45.818 -31.431 -30.257 1.00 20.67 185 PRO D CA 1
ATOM 8469 C C . PRO D 1 178 ? 45.250 -30.799 -31.524 1.00 25.67 185 PRO D C 1
ATOM 8470 O O . PRO D 1 178 ? 45.126 -31.492 -32.548 1.00 23.00 185 PRO D O 1
ATOM 8474 N N . LEU D 1 179 ? 44.881 -29.497 -31.453 1.00 23.30 186 LEU D N 1
ATOM 8475 C CA . LEU D 1 179 ? 44.301 -28.822 -32.616 1.00 21.57 186 LEU D CA 1
ATOM 8476 C C . LEU D 1 179 ? 45.252 -28.718 -33.767 1.00 23.13 186 LEU D C 1
ATOM 8477 O O . LEU D 1 179 ? 46.404 -28.357 -33.565 1.00 24.52 186 LEU D O 1
ATOM 8482 N N . ASP D 1 180 ? 44.783 -29.051 -34.975 1.00 19.87 187 ASP D N 1
ATOM 8483 C CA . ASP D 1 180 ? 45.582 -28.890 -36.194 1.00 19.99 187 ASP D CA 1
ATOM 8484 C C . ASP D 1 180 ? 45.331 -27.431 -36.627 1.00 22.37 187 ASP D C 1
ATOM 8485 O O . ASP D 1 180 ? 44.386 -27.143 -37.365 1.00 21.34 187 ASP D O 1
ATOM 8490 N N . VAL D 1 181 ? 46.132 -26.507 -36.086 1.00 20.89 188 VAL D N 1
ATOM 8491 C CA . VAL D 1 181 ? 45.981 -25.061 -36.301 1.00 19.37 188 VAL D CA 1
ATOM 8492 C C . VAL D 1 181 ? 46.050 -24.695 -37.795 1.00 22.81 188 VAL D C 1
ATOM 8493 O O . VAL D 1 181 ? 45.195 -23.936 -38.271 1.00 20.40 188 VAL D O 1
ATOM 8497 N N . LYS D 1 182 ? 47.051 -25.237 -38.517 1.00 21.21 189 LYS D N 1
ATOM 8498 C CA . LYS D 1 182 ? 47.222 -24.976 -39.949 1.00 22.59 189 LYS D CA 1
ATOM 8499 C C . LYS D 1 182 ? 45.952 -25.350 -40.731 1.00 24.99 189 LYS D C 1
ATOM 8500 O O . LYS D 1 182 ? 45.453 -24.544 -41.532 1.00 23.05 189 LYS D O 1
ATOM 8506 N N . ARG D 1 183 ? 45.397 -26.560 -40.453 1.00 21.70 190 ARG D N 1
ATOM 8507 C CA . ARG D 1 183 ? 44.171 -27.007 -41.085 1.00 21.66 190 ARG D CA 1
ATOM 8508 C C . ARG D 1 183 ? 43.002 -26.091 -40.709 1.00 21.40 190 ARG D C 1
ATOM 8509 O O . ARG D 1 183 ? 42.289 -25.635 -41.603 1.00 19.89 190 ARG D O 1
ATOM 8517 N N . ALA D 1 184 ? 42.849 -25.766 -39.396 1.00 17.09 191 ALA D N 1
ATOM 8518 C CA . ALA D 1 184 ? 41.767 -24.896 -38.914 1.00 17.15 191 ALA D CA 1
ATOM 8519 C C . ALA D 1 184 ? 41.755 -23.566 -39.677 1.00 21.98 191 ALA D C 1
ATOM 8520 O O . ALA D 1 184 ? 40.693 -23.123 -40.098 1.00 18.96 191 ALA D O 1
ATOM 8522 N N . LEU D 1 185 ? 42.945 -22.964 -39.903 1.00 21.39 192 LEU D N 1
ATOM 8523 C CA . LEU D 1 185 ? 43.026 -21.686 -40.604 1.00 21.41 192 LEU D CA 1
ATOM 8524 C C . LEU D 1 185 ? 42.693 -21.822 -42.087 1.00 24.63 192 LEU D C 1
ATOM 8525 O O . LEU D 1 185 ? 42.085 -20.912 -42.663 1.00 24.14 192 LEU D O 1
ATOM 8530 N N . LYS D 1 186 ? 43.069 -22.964 -42.703 1.00 22.53 193 LYS D N 1
ATOM 8531 C CA . LYS D 1 186 ? 42.769 -23.255 -44.116 1.00 22.91 193 LYS D CA 1
ATOM 8532 C C . LYS D 1 186 ? 41.245 -23.438 -44.276 1.00 24.66 193 LYS D C 1
ATOM 8533 O O . LYS D 1 186 ? 40.668 -23.111 -45.328 1.00 22.95 193 LYS D O 1
ATOM 8539 N N . VAL D 1 187 ? 40.594 -23.946 -43.221 1.00 19.19 194 VAL D N 1
ATOM 8540 C CA . VAL D 1 187 ? 39.140 -24.124 -43.205 1.00 18.80 194 VAL D CA 1
ATOM 8541 C C . VAL D 1 187 ? 38.446 -22.765 -43.148 1.00 22.66 194 VAL D C 1
ATOM 8542 O O . VAL D 1 187 ? 37.544 -22.506 -43.955 1.00 22.67 194 VAL D O 1
ATOM 8546 N N . ILE D 1 188 ? 38.891 -21.890 -42.237 1.00 17.65 195 ILE D N 1
ATOM 8547 C CA . ILE D 1 188 ? 38.342 -20.550 -42.126 1.00 19.45 195 ILE D CA 1
ATOM 8548 C C . ILE D 1 188 ? 38.555 -19.808 -43.452 1.00 22.11 195 ILE D C 1
ATOM 8549 O O . ILE D 1 188 ? 37.674 -19.069 -43.881 1.00 21.82 195 ILE D O 1
ATOM 8554 N N . ASP D 1 189 ? 39.720 -20.022 -44.094 1.00 19.50 196 ASP D N 1
ATOM 8555 C CA . ASP D 1 189 ? 40.051 -19.409 -45.378 1.00 20.40 196 ASP D CA 1
ATOM 8556 C C . ASP D 1 189 ? 38.964 -19.603 -46.423 1.00 26.51 196 ASP D C 1
ATOM 8557 O O . ASP D 1 189 ? 38.751 -18.707 -47.238 1.00 27.87 196 ASP D O 1
ATOM 8562 N N . ARG D 1 190 ? 38.271 -20.768 -46.409 1.00 21.95 197 ARG D N 1
ATOM 8563 C CA . ARG D 1 190 ? 37.190 -21.049 -47.367 0.85 21.92 197 ARG D CA 1
ATOM 8564 C C . ARG D 1 190 ? 36.066 -20.001 -47.323 1.00 24.97 197 ARG D C 1
ATOM 8565 O O . ARG D 1 190 ? 35.467 -19.727 -48.351 1.00 25.09 197 ARG D O 1
ATOM 8573 N N . VAL D 1 191 ? 35.750 -19.469 -46.120 1.00 21.66 198 VAL D N 1
ATOM 8574 C CA . VAL D 1 191 ? 34.621 -18.525 -45.924 1.00 20.21 198 VAL D CA 1
ATOM 8575 C C . VAL D 1 191 ? 35.063 -17.187 -45.330 1.00 23.77 198 VAL D C 1
ATOM 8576 O O . VAL D 1 191 ? 34.214 -16.350 -45.010 1.00 21.84 198 VAL D O 1
ATOM 8580 N N . LYS D 1 192 ? 36.389 -16.955 -45.260 1.00 22.00 199 LYS D N 1
ATOM 8581 C CA . LYS D 1 192 ? 36.955 -15.715 -44.714 1.00 22.38 199 LYS D CA 1
ATOM 8582 C C . LYS D 1 192 ? 36.447 -14.421 -45.421 1.00 25.07 199 LYS D C 1
ATOM 8583 O O . LYS D 1 192 ? 36.245 -13.420 -44.741 1.00 23.47 199 LYS D O 1
ATOM 8589 N N . ASP D 1 193 ? 36.189 -14.459 -46.747 1.00 23.02 200 ASP D N 1
ATOM 8590 C CA . ASP D 1 193 ? 35.632 -13.300 -47.478 1.00 23.74 200 ASP D CA 1
ATOM 8591 C C . ASP D 1 193 ? 34.169 -13.017 -47.083 1.00 26.56 200 ASP D C 1
ATOM 8592 O O . ASP D 1 193 ? 33.658 -11.948 -47.400 1.00 25.06 200 ASP D O 1
ATOM 8597 N N . GLN D 1 194 ? 33.498 -13.981 -46.412 1.00 22.63 201 GLN D N 1
ATOM 8598 C CA . GLN D 1 194 ? 32.109 -13.812 -45.976 1.00 20.70 201 GLN D CA 1
ATOM 8599 C C . GLN D 1 194 ? 32.013 -13.515 -44.473 1.00 24.76 201 GLN D C 1
ATOM 8600 O O . GLN D 1 194 ? 30.918 -13.273 -43.953 1.00 25.00 201 GLN D O 1
ATOM 8606 N N . VAL D 1 195 ? 33.163 -13.568 -43.767 1.00 19.10 202 VAL D N 1
ATOM 8607 C CA . VAL D 1 195 ? 33.241 -13.283 -42.325 1.00 17.33 202 VAL D CA 1
ATOM 8608 C C . VAL D 1 195 ? 33.327 -11.776 -42.170 1.00 22.06 202 VAL D C 1
ATOM 8609 O O . VAL D 1 195 ? 34.275 -11.170 -42.628 1.00 22.34 202 VAL D O 1
ATOM 8613 N N . ILE D 1 196 ? 32.306 -11.165 -41.554 1.00 19.18 203 ILE D N 1
ATOM 8614 C CA . ILE D 1 196 ? 32.249 -9.711 -41.434 0.85 19.27 203 ILE D CA 1
ATOM 8615 C C . ILE D 1 196 ? 32.978 -9.205 -40.190 1.00 24.30 203 ILE D C 1
ATOM 8616 O O . ILE D 1 196 ? 33.216 -8.002 -40.075 1.00 23.15 203 ILE D O 1
ATOM 8621 N N . GLY D 1 197 ? 33.291 -10.106 -39.270 1.00 20.77 204 GLY D N 1
ATOM 8622 C CA . GLY D 1 197 ? 33.998 -9.737 -38.051 1.00 20.95 204 GLY D CA 1
ATOM 8623 C C . GLY D 1 197 ? 34.331 -10.897 -37.130 1.00 22.27 204 GLY D C 1
ATOM 8624 O O . GLY D 1 197 ? 33.766 -11.986 -37.246 1.00 20.70 204 GLY D O 1
ATOM 8625 N N . TYR D 1 198 ? 35.296 -10.656 -36.222 1.00 17.71 205 TYR D N 1
ATOM 8626 C CA . TYR D 1 198 ? 35.796 -11.563 -35.177 1.00 15.47 205 TYR D CA 1
ATOM 8627 C C . TYR D 1 198 ? 35.467 -10.757 -33.935 1.00 19.57 205 TYR D C 1
ATOM 8628 O O . TYR D 1 198 ? 36.101 -9.736 -33.641 1.00 18.97 205 TYR D O 1
ATOM 8637 N N . LYS D 1 199 ? 34.354 -11.140 -33.286 1.00 17.27 206 LYS D N 1
ATOM 8638 C CA . LYS D 1 199 ? 33.734 -10.303 -32.276 1.00 15.46 206 LYS D CA 1
ATOM 8639 C C . LYS D 1 199 ? 33.539 -10.913 -30.920 1.00 16.42 206 LYS D C 1
ATOM 8640 O O . LYS D 1 199 ? 33.384 -12.136 -30.805 1.00 15.29 206 LYS D O 1
ATOM 8646 N N . GLY D 1 200 ? 33.375 -10.026 -29.941 1.00 14.89 207 GLY D N 1
ATOM 8647 C CA . GLY D 1 200 ? 33.017 -10.407 -28.583 1.00 15.54 207 GLY D CA 1
ATOM 8648 C C . GLY D 1 200 ? 31.528 -10.726 -28.499 1.00 19.25 207 GLY D C 1
ATOM 8649 O O . GLY D 1 200 ? 30.753 -10.428 -29.427 1.00 18.63 207 GLY D O 1
ATOM 8650 N N . ALA D 1 201 ? 31.106 -11.296 -27.370 1.00 17.26 208 ALA D N 1
ATOM 8651 C CA . ALA D 1 201 ? 29.737 -11.770 -27.151 1.00 16.20 208 ALA D CA 1
ATOM 8652 C C . ALA D 1 201 ? 28.674 -10.677 -27.279 1.00 18.67 208 ALA D C 1
ATOM 8653 O O . ALA D 1 201 ? 27.671 -10.885 -27.982 1.00 17.46 208 ALA D O 1
ATOM 8655 N N . SER D 1 202 ? 28.893 -9.506 -26.642 1.00 15.69 209 SER D N 1
ATOM 8656 C CA . SER D 1 202 ? 27.949 -8.383 -26.717 1.00 15.36 209 SER D CA 1
ATOM 8657 C C . SER D 1 202 ? 27.779 -7.915 -28.156 1.00 17.31 209 SER D C 1
ATOM 8658 O O . SER D 1 202 ? 26.664 -7.706 -28.608 1.00 17.16 209 SER D O 1
ATOM 8661 N N . ASP D 1 203 ? 28.872 -7.815 -28.888 1.00 14.77 210 ASP D N 1
ATOM 8662 C CA . ASP D 1 203 ? 28.858 -7.370 -30.284 1.00 15.37 210 ASP D CA 1
ATOM 8663 C C . ASP D 1 203 ? 28.093 -8.349 -31.160 1.00 20.47 210 ASP D C 1
ATOM 8664 O O . ASP D 1 203 ? 27.299 -7.919 -32.001 1.00 20.30 210 ASP D O 1
ATOM 8669 N N . ILE D 1 204 ? 28.289 -9.649 -30.933 1.00 16.37 211 ILE D N 1
ATOM 8670 C CA . ILE D 1 204 ? 27.585 -10.693 -31.700 1.00 15.74 211 ILE D CA 1
ATOM 8671 C C . ILE D 1 204 ? 26.077 -10.599 -31.470 1.00 18.53 211 ILE D C 1
ATOM 8672 O O . ILE D 1 204 ? 25.328 -10.574 -32.447 1.00 17.68 211 ILE D O 1
ATOM 8677 N N . GLN D 1 205 ? 25.635 -10.554 -30.191 1.00 14.89 212 GLN D N 1
ATOM 8678 C CA . GLN D 1 205 ? 24.198 -10.443 -29.930 1.00 15.28 212 GLN D CA 1
ATOM 8679 C C . GLN D 1 205 ? 23.585 -9.201 -30.595 1.00 19.59 212 GLN D C 1
ATOM 8680 O O . GLN D 1 205 ? 22.490 -9.275 -31.144 1.00 21.28 212 GLN D O 1
ATOM 8686 N N . ALA D 1 206 ? 24.296 -8.070 -30.559 1.00 19.78 213 ALA D N 1
ATOM 8687 C CA . ALA D 1 206 ? 23.805 -6.837 -31.200 1.00 19.49 213 ALA D CA 1
ATOM 8688 C C . ALA D 1 206 ? 23.663 -7.063 -32.738 1.00 22.24 213 ALA D C 1
ATOM 8689 O O . ALA D 1 206 ? 22.656 -6.664 -33.350 1.00 22.06 213 ALA D O 1
ATOM 8691 N N . LEU D 1 207 ? 24.682 -7.677 -33.367 1.00 20.42 214 LEU D N 1
ATOM 8692 C CA . LEU D 1 207 ? 24.637 -7.906 -34.813 1.00 20.72 214 LEU D CA 1
ATOM 8693 C C . LEU D 1 207 ? 23.443 -8.796 -35.182 1.00 23.84 214 LEU D C 1
ATOM 8694 O O . LEU D 1 207 ? 22.771 -8.511 -36.173 1.00 23.06 214 LEU D O 1
ATOM 8699 N N . MET D 1 208 ? 23.105 -9.776 -34.316 1.00 18.70 215 MET D N 1
ATOM 8700 C CA . MET D 1 208 ? 21.963 -10.675 -34.499 1.00 18.41 215 MET D CA 1
ATOM 8701 C C . MET D 1 208 ? 20.638 -9.893 -34.478 1.00 24.43 215 MET D C 1
ATOM 8702 O O . MET D 1 208 ? 19.869 -9.934 -35.434 1.00 24.79 215 MET D O 1
ATOM 8707 N N . GLN D 1 209 ? 20.423 -9.129 -33.411 1.00 21.52 216 GLN D N 1
ATOM 8708 C CA . GLN D 1 209 ? 19.228 -8.309 -33.198 1.00 22.83 216 GLN D CA 1
ATOM 8709 C C . GLN D 1 209 ? 19.021 -7.257 -34.282 1.00 27.41 216 GLN D C 1
ATOM 8710 O O . GLN D 1 209 ? 17.882 -7.014 -34.687 1.00 28.22 216 GLN D O 1
ATOM 8716 N N . GLN D 1 210 ? 20.128 -6.638 -34.741 1.00 23.05 217 GLN D N 1
ATOM 8717 C CA . GLN D 1 210 ? 20.118 -5.580 -35.745 1.00 24.36 217 GLN D CA 1
ATOM 8718 C C . GLN D 1 210 ? 20.010 -6.111 -37.171 1.00 28.37 217 GLN D C 1
ATOM 8719 O O . GLN D 1 210 ? 19.819 -5.335 -38.109 1.00 27.31 217 GLN D O 1
ATOM 8725 N N . GLY D 1 211 ? 20.106 -7.429 -37.322 1.00 25.13 218 GLY D N 1
ATOM 8726 C CA . GLY D 1 211 ? 20.037 -8.069 -38.627 1.00 24.80 218 GLY D CA 1
ATOM 8727 C C . GLY D 1 211 ? 21.258 -7.755 -39.472 1.00 27.54 218 GLY D C 1
ATOM 8728 O O . GLY D 1 211 ? 21.159 -7.689 -40.697 1.00 25.86 218 GLY D O 1
ATOM 8729 N N . GLU D 1 212 ? 22.422 -7.546 -38.819 1.00 23.87 219 GLU D N 1
ATOM 8730 C CA . GLU D 1 212 ? 23.667 -7.202 -39.517 1.00 24.89 219 GLU D CA 1
ATOM 8731 C C . GLU D 1 212 ? 24.547 -8.446 -39.756 1.00 27.59 219 GLU D C 1
ATOM 8732 O O . GLU D 1 212 ? 25.599 -8.344 -40.371 1.00 27.93 219 GLU D O 1
ATOM 8738 N N . ALA D 1 213 ? 24.092 -9.621 -39.303 1.00 21.83 220 ALA D N 1
ATOM 8739 C CA . ALA D 1 213 ? 24.773 -10.903 -39.495 1.00 21.42 220 ALA D CA 1
ATOM 8740 C C . ALA D 1 213 ? 23.720 -11.923 -39.827 1.00 22.54 220 ALA D C 1
ATOM 8741 O O . ALA D 1 213 ? 22.545 -11.704 -39.536 1.00 21.96 220 ALA D O 1
ATOM 8743 N N . ASP D 1 214 ? 24.134 -13.034 -40.409 1.00 19.31 221 ASP D N 1
ATOM 8744 C CA . ASP D 1 214 ? 23.240 -14.105 -40.834 1.00 19.24 221 ASP D CA 1
ATOM 8745 C C . ASP D 1 214 ? 23.538 -15.402 -40.131 1.00 18.92 221 ASP D C 1
ATOM 8746 O O . ASP D 1 214 ? 22.636 -16.213 -39.949 1.00 19.40 221 ASP D O 1
ATOM 8751 N N . ILE D 1 215 ? 24.814 -15.636 -39.807 1.00 16.79 222 ILE D N 1
ATOM 8752 C CA . ILE D 1 215 ? 25.295 -16.875 -39.160 1.00 16.24 222 ILE D CA 1
ATOM 8753 C C . ILE D 1 215 ? 26.373 -16.487 -38.171 1.00 20.30 222 ILE D C 1
ATOM 8754 O O . ILE D 1 215 ? 27.261 -15.702 -38.520 1.00 20.24 222 ILE D O 1
ATOM 8759 N N . VAL D 1 216 ? 26.304 -17.025 -36.950 1.00 15.01 223 VAL D N 1
ATOM 8760 C CA . VAL D 1 216 ? 27.257 -16.684 -35.887 1.00 14.66 223 VAL D CA 1
ATOM 8761 C C . VAL D 1 216 ? 27.663 -17.909 -35.098 1.00 18.45 223 VAL D C 1
ATOM 8762 O O . VAL D 1 216 ? 26.977 -18.937 -35.158 1.00 17.79 223 VAL D O 1
ATOM 8766 N N . TYR D 1 217 ? 28.754 -17.787 -34.313 1.00 15.66 224 TYR D N 1
ATOM 8767 C CA . TYR D 1 217 ? 29.194 -18.833 -33.396 1.00 14.11 224 TYR D CA 1
ATOM 8768 C C . TYR D 1 217 ? 29.300 -18.104 -32.054 1.00 18.10 224 TYR D C 1
ATOM 8769 O O . TYR D 1 217 ? 30.158 -17.238 -31.904 1.00 19.15 224 TYR D O 1
ATOM 8778 N N . ALA D 1 218 ? 28.341 -18.349 -31.135 1.00 15.36 225 ALA D N 1
ATOM 8779 C CA . ALA D 1 218 ? 28.255 -17.550 -29.908 1.00 15.22 225 ALA D CA 1
ATOM 8780 C C . ALA D 1 218 ? 27.673 -18.321 -28.737 1.00 18.48 225 ALA D C 1
ATOM 8781 O O . ALA D 1 218 ? 27.077 -19.383 -28.930 1.00 16.24 225 ALA D O 1
ATOM 8783 N N . GLY D 1 219 ? 27.834 -17.767 -27.534 1.00 14.96 226 GLY D N 1
ATOM 8784 C CA . GLY D 1 219 ? 27.299 -18.404 -26.333 1.00 14.59 226 GLY D CA 1
ATOM 8785 C C . GLY D 1 219 ? 25.816 -18.639 -26.402 1.00 16.08 226 GLY D C 1
ATOM 8786 O O . GLY D 1 219 ? 25.079 -17.778 -26.908 1.00 14.61 226 GLY D O 1
ATOM 8787 N N . THR D 1 220 ? 25.361 -19.843 -25.993 1.00 15.38 227 THR D N 1
ATOM 8788 C CA . THR D 1 220 ? 23.936 -20.204 -26.031 1.00 15.83 227 THR D CA 1
ATOM 8789 C C . THR D 1 220 ? 23.067 -19.091 -25.414 1.00 18.11 227 THR D C 1
ATOM 8790 O O . THR D 1 220 ? 22.024 -18.754 -25.968 1.00 20.05 227 THR D O 1
ATOM 8794 N N . GLY D 1 221 ? 23.488 -18.576 -24.265 1.00 16.12 228 GLY D N 1
ATOM 8795 C CA . GLY D 1 221 ? 22.796 -17.510 -23.534 1.00 17.11 228 GLY D CA 1
ATOM 8796 C C . GLY D 1 221 ? 22.619 -16.228 -24.324 1.00 19.34 228 GLY D C 1
ATOM 8797 O O . GLY D 1 221 ? 21.544 -15.629 -24.306 1.00 17.04 228 GLY D O 1
ATOM 8798 N N . ARG D 1 222 ? 23.622 -15.858 -25.110 1.00 14.33 229 ARG D N 1
ATOM 8799 C CA . ARG D 1 222 ? 23.519 -14.666 -25.955 1.00 16.03 229 ARG D CA 1
ATOM 8800 C C . ARG D 1 222 ? 22.520 -14.887 -27.094 1.00 19.83 229 ARG D C 1
ATOM 8801 O O . ARG D 1 222 ? 21.692 -14.001 -27.388 1.00 18.36 229 ARG D O 1
ATOM 8809 N N . ILE D 1 223 ? 22.597 -16.070 -27.738 1.00 16.98 230 ILE D N 1
ATOM 8810 C CA . ILE D 1 223 ? 21.696 -16.467 -28.846 1.00 15.36 230 ILE D CA 1
ATOM 8811 C C . ILE D 1 223 ? 20.253 -16.462 -28.343 1.00 17.41 230 ILE D C 1
ATOM 8812 O O . ILE D 1 223 ? 19.385 -15.841 -28.955 1.00 15.40 230 ILE D O 1
ATOM 8817 N N . LYS D 1 224 ? 20.013 -17.136 -27.215 1.00 14.84 231 LYS D N 1
ATOM 8818 C CA . LYS D 1 224 ? 18.652 -17.246 -26.671 1.00 15.27 231 LYS D CA 1
ATOM 8819 C C . LYS D 1 224 ? 18.124 -15.912 -26.134 1.00 18.08 231 LYS D C 1
ATOM 8820 O O . LYS D 1 224 ? 16.929 -15.650 -26.260 1.00 19.15 231 LYS D O 1
ATOM 8826 N N . ASN D 1 225 ? 19.001 -15.023 -25.649 1.00 15.28 232 ASN D N 1
ATOM 8827 C CA . ASN D 1 225 ? 18.566 -13.686 -25.263 1.00 16.36 232 ASN D CA 1
ATOM 8828 C C . ASN D 1 225 ? 18.183 -12.871 -26.485 1.00 20.92 232 ASN D C 1
ATOM 8829 O O . ASN D 1 225 ? 17.227 -12.116 -26.410 1.00 22.12 232 ASN D O 1
ATOM 8834 N N . ALA D 1 226 ? 18.901 -13.027 -27.610 1.00 18.61 233 ALA D N 1
ATOM 8835 C CA . ALA D 1 226 ? 18.534 -12.319 -28.846 1.00 18.91 233 ALA D CA 1
ATOM 8836 C C . ALA D 1 226 ? 17.143 -12.777 -29.330 1.00 22.30 233 ALA D C 1
ATOM 8837 O O . ALA D 1 226 ? 16.339 -11.958 -29.809 1.00 23.10 233 ALA D O 1
ATOM 8839 N N . ILE D 1 227 ? 16.855 -14.098 -29.202 1.00 18.41 234 ILE D N 1
ATOM 8840 C CA . ILE D 1 227 ? 15.560 -14.684 -29.575 1.00 17.15 234 ILE D CA 1
ATOM 8841 C C . ILE D 1 227 ? 14.475 -14.106 -28.680 1.00 21.35 234 ILE D C 1
ATOM 8842 O O . ILE D 1 227 ? 13.441 -13.662 -29.187 1.00 20.89 234 ILE D O 1
ATOM 8847 N N . LYS D 1 228 ? 14.738 -14.039 -27.369 1.00 20.66 235 LYS D N 1
ATOM 8848 C CA . LYS D 1 228 ? 13.798 -13.460 -26.386 1.00 22.13 235 LYS D CA 1
ATOM 8849 C C . LYS D 1 228 ? 13.472 -12.008 -26.696 1.00 26.15 235 LYS D C 1
ATOM 8850 O O . LYS D 1 228 ? 12.346 -11.551 -26.440 1.00 24.25 235 LYS D O 1
ATOM 8856 N N . ALA D 1 229 ? 14.455 -11.287 -27.243 1.00 23.00 236 ALA D N 1
ATOM 8857 C CA . ALA D 1 229 ? 14.318 -9.888 -27.665 1.00 24.39 236 ALA D CA 1
ATOM 8858 C C . ALA D 1 229 ? 13.657 -9.749 -29.058 1.00 29.57 236 ALA D C 1
ATOM 8859 O O . ALA D 1 229 ? 13.506 -8.631 -29.540 1.00 31.56 236 ALA D O 1
ATOM 8861 N N . GLY D 1 230 ? 13.286 -10.869 -29.702 1.00 24.07 237 GLY D N 1
ATOM 8862 C CA . GLY D 1 230 ? 12.600 -10.850 -30.997 1.00 22.33 237 GLY D CA 1
ATOM 8863 C C . GLY D 1 230 ? 13.398 -11.264 -32.213 1.00 23.58 237 GLY D C 1
ATOM 8864 O O . GLY D 1 230 ? 12.873 -11.198 -33.324 1.00 24.11 237 GLY D O 1
ATOM 8865 N N . ALA D 1 231 ? 14.659 -11.695 -32.047 1.00 19.73 238 ALA D N 1
ATOM 8866 C CA . ALA D 1 231 ? 15.451 -12.111 -33.216 1.00 19.12 238 ALA D CA 1
ATOM 8867 C C . ALA D 1 231 ? 14.991 -13.524 -33.643 1.00 20.79 238 ALA D C 1
ATOM 8868 O O . ALA D 1 231 ? 15.061 -14.449 -32.840 1.00 19.61 238 ALA D O 1
ATOM 8870 N N . ASN D 1 232 ? 14.471 -13.665 -34.869 1.00 20.30 239 ASN D N 1
ATOM 8871 C CA . ASN D 1 232 ? 13.997 -14.955 -35.395 1.00 19.93 239 ASN D CA 1
ATOM 8872 C C . ASN D 1 232 ? 15.189 -15.801 -35.883 1.00 21.90 239 ASN D C 1
ATOM 8873 O O . ASN D 1 232 ? 15.427 -15.967 -37.087 1.00 20.52 239 ASN D O 1
ATOM 8878 N N . TRP D 1 233 ? 15.916 -16.347 -34.922 1.00 18.96 240 TRP D N 1
ATOM 8879 C CA . TRP D 1 233 ? 17.114 -17.139 -35.134 1.00 18.25 240 TRP D CA 1
ATOM 8880 C C . TRP D 1 233 ? 16.964 -18.505 -34.475 1.00 22.97 240 TRP D C 1
ATOM 8881 O O . TRP D 1 233 ? 16.173 -18.677 -33.536 1.00 21.23 240 TRP D O 1
ATOM 8892 N N . SER D 1 234 ? 17.742 -19.484 -34.963 1.00 18.75 241 SER D N 1
ATOM 8893 C CA . SER D 1 234 ? 17.754 -20.795 -34.377 1.00 18.44 241 SER D CA 1
ATOM 8894 C C . SER D 1 234 ? 19.183 -21.215 -34.178 1.00 19.88 241 SER D C 1
ATOM 8895 O O . SER D 1 234 ? 20.088 -20.481 -34.550 1.00 18.96 241 SER D O 1
ATOM 8898 N N . TYR D 1 235 ? 19.405 -22.316 -33.469 1.00 17.47 242 TYR D N 1
ATOM 8899 C CA . TYR D 1 235 ? 20.770 -22.759 -33.195 1.00 16.95 242 TYR D CA 1
ATOM 8900 C C . TYR D 1 235 ? 20.769 -24.271 -32.993 1.00 21.04 242 TYR D C 1
ATOM 8901 O O . TYR D 1 235 ? 19.698 -24.887 -32.908 1.00 21.95 242 TYR D O 1
ATOM 8910 N N . SER D 1 236 ? 21.953 -24.861 -32.901 1.00 16.48 243 SER D N 1
ATOM 8911 C CA . SER D 1 236 ? 22.060 -26.291 -32.657 1.00 16.75 243 SER D CA 1
ATOM 8912 C C . SER D 1 236 ? 23.280 -26.554 -31.748 1.00 20.10 243 SER D C 1
ATOM 8913 O O . SER D 1 236 ? 24.052 -25.617 -31.403 1.00 19.76 243 SER D O 1
ATOM 8916 N N . TRP D 1 237 ? 23.423 -27.808 -31.337 1.00 17.46 244 TRP D N 1
ATOM 8917 C CA . TRP D 1 237 ? 24.553 -28.256 -30.540 1.00 19.27 244 TRP D CA 1
ATOM 8918 C C . TRP D 1 237 ? 25.615 -28.914 -31.447 1.00 20.82 244 TRP D C 1
ATOM 8919 O O . TRP D 1 237 ? 26.655 -29.349 -30.970 1.00 17.29 244 TRP D O 1
ATOM 8930 N N . GLU D 1 238 ? 25.351 -28.954 -32.781 1.00 18.47 245 GLU D N 1
ATOM 8931 C CA . GLU D 1 238 ? 26.289 -29.522 -33.749 1.00 19.03 245 GLU D CA 1
ATOM 8932 C C . GLU D 1 238 ? 27.513 -28.630 -33.831 1.00 19.44 245 GLU D C 1
ATOM 8933 O O . GLU D 1 238 ? 27.393 -27.448 -34.160 1.00 17.13 245 GLU D O 1
ATOM 8939 N N . GLY D 1 239 ? 28.687 -29.200 -33.532 1.00 17.80 246 GLY D N 1
ATOM 8940 C CA . GLY D 1 239 ? 29.946 -28.458 -33.575 1.00 18.13 246 GLY D CA 1
ATOM 8941 C C . GLY D 1 239 ? 30.070 -27.430 -32.466 1.00 19.69 246 GLY D C 1
ATOM 8942 O O . GLY D 1 239 ? 30.913 -26.550 -32.553 1.00 20.89 246 GLY D O 1
ATOM 8943 N N . ALA D 1 240 ? 29.205 -27.511 -31.440 1.00 16.69 247 ALA D N 1
ATOM 8944 C CA . ALA D 1 240 ? 29.249 -26.619 -30.277 1.00 15.43 247 ALA D CA 1
ATOM 8945 C C . ALA D 1 240 ? 30.461 -26.977 -29.411 1.00 19.02 247 ALA D C 1
ATOM 8946 O O . ALA D 1 240 ? 30.910 -28.133 -29.400 1.00 19.35 247 ALA D O 1
ATOM 8948 N N . LEU D 1 241 ? 30.981 -25.981 -28.677 1.00 14.71 248 LEU D N 1
ATOM 8949 C CA . LEU D 1 241 ? 32.106 -26.206 -27.782 1.00 15.72 248 LEU D CA 1
ATOM 8950 C C . LEU D 1 241 ? 31.695 -25.762 -26.384 1.00 18.81 248 LEU D C 1
ATOM 8951 O O . LEU D 1 241 ? 31.239 -24.631 -26.223 1.00 19.73 248 LEU D O 1
ATOM 8956 N N . ALA D 1 242 ? 31.798 -26.665 -25.415 1.00 16.61 249 ALA D N 1
ATOM 8957 C CA . ALA D 1 242 ? 31.448 -26.391 -24.021 1.00 17.03 249 ALA D CA 1
ATOM 8958 C C . ALA D 1 242 ? 32.660 -25.918 -23.268 1.00 19.68 249 ALA D C 1
ATOM 8959 O O . ALA D 1 242 ? 33.788 -26.387 -23.494 1.00 20.12 249 ALA D O 1
ATOM 8961 N N . ASP D 1 243 ? 32.446 -24.988 -22.343 1.00 15.45 250 ASP D N 1
ATOM 8962 C CA . ASP D 1 243 ? 33.549 -24.501 -21.552 1.00 15.12 250 ASP D CA 1
ATOM 8963 C C . ASP D 1 243 ? 33.072 -24.156 -20.142 1.00 18.78 250 ASP D C 1
ATOM 8964 O O . ASP D 1 243 ? 31.860 -24.160 -19.878 1.00 17.31 250 ASP D O 1
ATOM 8969 N N . THR D 1 244 ? 34.032 -23.918 -19.244 1.00 14.34 251 THR D N 1
ATOM 8970 C CA . THR D 1 244 ? 33.776 -23.512 -17.863 1.00 13.77 251 THR D CA 1
ATOM 8971 C C . THR D 1 244 ? 34.185 -22.056 -17.692 1.00 17.18 251 THR D C 1
ATOM 8972 O O . THR D 1 244 ? 35.206 -21.635 -18.239 1.00 16.25 251 THR D O 1
ATOM 8976 N N . GLU D 1 245 ? 33.409 -21.314 -16.880 1.00 14.51 252 GLU D N 1
ATOM 8977 C CA . GLU D 1 245 ? 33.659 -19.916 -16.518 1.00 14.94 252 GLU D CA 1
ATOM 8978 C C . GLU D 1 245 ? 34.019 -19.880 -15.034 1.00 19.35 252 GLU D C 1
ATOM 8979 O O . GLU D 1 245 ? 33.382 -20.572 -14.236 1.00 17.15 252 GLU D O 1
ATOM 8985 N N . TYR D 1 246 ? 35.046 -19.095 -14.685 1.00 15.61 253 TYR D N 1
ATOM 8986 C CA . TYR D 1 246 ? 35.559 -19.026 -13.310 1.00 15.07 253 TYR D CA 1
ATOM 8987 C C . TYR D 1 246 ? 35.452 -17.662 -12.683 1.00 16.99 253 TYR D C 1
ATOM 8988 O O . TYR D 1 246 ? 35.633 -16.661 -13.365 1.00 18.23 253 TYR D O 1
ATOM 8997 N N . TRP D 1 247 ? 35.261 -17.629 -11.368 1.00 14.37 254 TRP D N 1
ATOM 8998 C CA . TRP D 1 247 ? 35.448 -16.398 -10.602 1.00 14.20 254 TRP D CA 1
ATOM 8999 C C . TRP D 1 247 ? 36.932 -16.472 -10.155 1.00 17.55 254 TRP D C 1
ATOM 9000 O O . TRP D 1 247 ? 37.385 -17.499 -9.636 1.00 16.58 254 TRP D O 1
ATOM 9011 N N . ALA D 1 248 ? 37.691 -15.382 -10.335 1.00 15.34 255 ALA D N 1
ATOM 9012 C CA . ALA D 1 248 ? 39.088 -15.348 -9.911 1.00 15.11 255 ALA D CA 1
ATOM 9013 C C . ALA D 1 248 ? 39.372 -13.959 -9.376 1.00 17.79 255 ALA D C 1
ATOM 9014 O O . ALA D 1 248 ? 38.605 -13.046 -9.637 1.00 15.21 255 ALA D O 1
ATOM 9016 N N . VAL D 1 249 ? 40.445 -13.814 -8.605 1.00 14.91 256 VAL D N 1
ATOM 9017 C CA . VAL D 1 249 ? 40.834 -12.555 -7.939 1.00 13.61 256 VAL D CA 1
ATOM 9018 C C . VAL D 1 249 ? 42.231 -12.137 -8.436 1.00 19.49 256 VAL D C 1
ATOM 9019 O O . VAL D 1 249 ? 43.200 -12.817 -8.116 1.00 17.73 256 VAL D O 1
ATOM 9023 N N . PRO D 1 250 ? 42.370 -11.031 -9.210 1.00 18.53 257 PRO D N 1
ATOM 9024 C CA . PRO D 1 250 ? 43.702 -10.608 -9.663 1.00 19.59 257 PRO D CA 1
ATOM 9025 C C . PRO D 1 250 ? 44.674 -10.402 -8.501 1.00 22.59 257 PRO D C 1
ATOM 9026 O O . PRO D 1 250 ? 44.271 -9.922 -7.439 1.00 22.82 257 PRO D O 1
ATOM 9030 N N . LYS D 1 251 ? 45.927 -10.833 -8.681 1.00 22.46 258 LYS D N 1
ATOM 9031 C CA . LYS D 1 251 ? 46.983 -10.694 -7.671 1.00 22.34 258 LYS D CA 1
ATOM 9032 C C . LYS D 1 251 ? 47.174 -9.206 -7.417 1.00 25.78 258 LYS D C 1
ATOM 9033 O O . LYS D 1 251 ? 47.322 -8.433 -8.365 1.00 26.75 258 LYS D O 1
ATOM 9039 N N . GLY D 1 252 ? 47.091 -8.816 -6.161 1.00 23.16 259 GLY D N 1
ATOM 9040 C CA . GLY D 1 252 ? 47.188 -7.414 -5.766 1.00 23.97 259 GLY D CA 1
ATOM 9041 C C . GLY D 1 252 ? 45.837 -6.702 -5.705 1.00 27.57 259 GLY D C 1
ATOM 9042 O O . GLY D 1 252 ? 45.805 -5.481 -5.530 1.00 28.20 259 GLY D O 1
ATOM 9043 N N . ALA D 1 253 ? 44.710 -7.441 -5.884 1.00 21.45 260 ALA D N 1
ATOM 9044 C CA . ALA D 1 253 ? 43.356 -6.858 -5.820 1.00 21.85 260 ALA D CA 1
ATOM 9045 C C . ALA D 1 253 ? 43.208 -6.173 -4.468 1.00 25.38 260 ALA D C 1
ATOM 9046 O O . ALA D 1 253 ? 43.487 -6.817 -3.456 1.00 22.04 260 ALA D O 1
ATOM 9048 N N . PRO D 1 254 ? 42.795 -4.876 -4.416 1.00 23.07 261 PRO D N 1
ATOM 9049 C CA . PRO D 1 254 ? 42.713 -4.196 -3.106 1.00 22.75 261 PRO D CA 1
ATOM 9050 C C . PRO D 1 254 ? 41.719 -4.820 -2.143 1.00 24.58 261 PRO D C 1
ATOM 9051 O O . PRO D 1 254 ? 41.944 -4.783 -0.930 1.00 25.47 261 PRO D O 1
ATOM 9055 N N . HIS D 1 255 ? 40.641 -5.419 -2.666 1.00 19.09 262 HIS D N 1
ATOM 9056 C CA . HIS D 1 255 ? 39.636 -6.066 -1.815 1.00 17.60 262 HIS D CA 1
ATOM 9057 C C . HIS D 1 255 ? 39.574 -7.569 -2.042 1.00 20.48 262 HIS D C 1
ATOM 9058 O O . HIS D 1 255 ? 38.483 -8.124 -2.200 1.00 18.26 262 HIS D O 1
ATOM 9065 N N . ALA D 1 256 ? 40.751 -8.234 -2.019 1.00 19.54 263 ALA D N 1
ATOM 9066 C CA . ALA D 1 256 ? 40.838 -9.672 -2.221 1.00 19.29 263 ALA D CA 1
ATOM 9067 C C . ALA D 1 256 ? 39.997 -10.430 -1.183 1.00 21.73 263 ALA D C 1
ATOM 9068 O O . ALA D 1 256 ? 39.330 -11.381 -1.577 1.00 20.84 263 ALA D O 1
ATOM 9070 N N . ALA D 1 257 ? 39.984 -10.005 0.107 1.00 18.03 264 ALA D N 1
ATOM 9071 C CA . ALA D 1 257 ? 39.191 -10.698 1.143 1.00 18.03 264 ALA D CA 1
ATOM 9072 C C . ALA D 1 257 ? 37.691 -10.562 0.863 1.00 20.05 264 ALA D C 1
ATOM 9073 O O . ALA D 1 257 ? 36.965 -11.546 0.971 1.00 19.58 264 ALA D O 1
ATOM 9075 N N . GLU D 1 258 ? 37.242 -9.359 0.424 1.00 16.40 265 GLU D N 1
ATOM 9076 C CA . GLU D 1 258 ? 35.837 -9.136 0.074 1.00 15.87 265 GLU D CA 1
ATOM 9077 C C . GLU D 1 258 ? 35.489 -9.987 -1.146 1.00 18.23 265 GLU D C 1
ATOM 9078 O O . GLU D 1 258 ? 34.390 -10.550 -1.201 1.00 15.61 265 GLU D O 1
ATOM 9084 N N . ALA D 1 259 ? 36.435 -10.127 -2.091 1.00 15.21 266 ALA D N 1
ATOM 9085 C CA . ALA D 1 259 ? 36.242 -10.910 -3.307 1.00 14.14 266 ALA D CA 1
ATOM 9086 C C . ALA D 1 259 ? 35.925 -12.357 -2.921 1.00 18.20 266 ALA D C 1
ATOM 9087 O O . ALA D 1 259 ? 35.002 -12.919 -3.489 1.00 18.61 266 ALA D O 1
ATOM 9089 N N . MET D 1 260 ? 36.616 -12.919 -1.898 1.00 14.72 267 MET D N 1
ATOM 9090 C CA . MET D 1 260 ? 36.364 -14.301 -1.458 1.00 14.27 267 MET D CA 1
ATOM 9091 C C . MET D 1 260 ? 34.942 -14.457 -0.930 1.00 19.02 267 MET D C 1
ATOM 9092 O O . MET D 1 260 ? 34.301 -15.470 -1.204 1.00 18.02 267 MET D O 1
ATOM 9097 N N . LYS D 1 261 ? 34.448 -13.451 -0.162 1.00 17.20 268 LYS D N 1
ATOM 9098 C CA . LYS D 1 261 ? 33.104 -13.477 0.406 1.00 17.02 268 LYS D CA 1
ATOM 9099 C C . LYS D 1 261 ? 32.068 -13.404 -0.716 1.00 19.60 268 LYS D C 1
ATOM 9100 O O . LYS D 1 261 ? 31.071 -14.107 -0.654 1.00 19.70 268 LYS D O 1
ATOM 9106 N N . PHE D 1 262 ? 32.311 -12.575 -1.740 1.00 15.57 269 PHE D N 1
ATOM 9107 C CA . PHE D 1 262 ? 31.399 -12.492 -2.887 1.00 14.52 269 PHE D CA 1
ATOM 9108 C C . PHE D 1 262 ? 31.360 -13.852 -3.575 1.00 15.85 269 PHE D C 1
ATOM 9109 O O . PHE D 1 262 ? 30.284 -14.325 -3.894 1.00 14.35 269 PHE D O 1
ATOM 9117 N N . ILE D 1 263 ? 32.532 -14.446 -3.869 1.00 13.50 270 ILE D N 1
ATOM 9118 C CA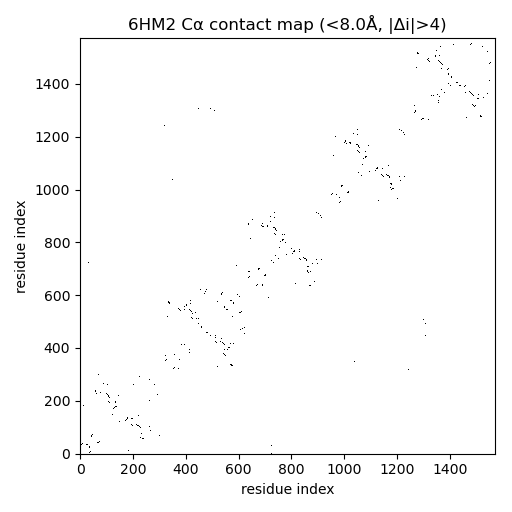 . ILE D 1 263 ? 32.593 -15.749 -4.558 1.00 14.15 270 ILE D CA 1
ATOM 9119 C C . ILE D 1 263 ? 31.818 -16.803 -3.757 1.00 18.10 270 ILE D C 1
ATOM 9120 O O . ILE D 1 263 ? 31.010 -17.529 -4.335 1.00 17.33 270 ILE D O 1
ATOM 9125 N N . ASN D 1 264 ? 31.992 -16.816 -2.412 1.00 13.81 271 ASN D N 1
ATOM 9126 C CA . ASN D 1 264 ? 31.290 -17.789 -1.585 0.90 11.77 271 ASN D CA 1
ATOM 9127 C C . ASN D 1 264 ? 29.758 -17.623 -1.773 1.00 16.87 271 ASN D C 1
ATOM 9128 O O . ASN D 1 264 ? 29.038 -18.614 -1.953 1.00 16.48 271 ASN D O 1
ATOM 9133 N N . PHE D 1 265 ? 29.281 -16.385 -1.711 1.00 11.81 272 PHE D N 1
ATOM 9134 C CA . PHE D 1 265 ? 27.860 -16.085 -1.879 1.00 13.20 272 PHE D CA 1
ATOM 9135 C C . PHE D 1 265 ? 27.381 -16.541 -3.272 1.00 17.48 272 PHE D C 1
ATOM 9136 O O . PHE D 1 265 ? 26.355 -17.223 -3.376 1.00 17.53 272 PHE D O 1
ATOM 9144 N N . ALA D 1 266 ? 28.107 -16.100 -4.321 1.00 14.41 273 ALA D N 1
ATOM 9145 C CA . ALA D 1 266 ? 27.728 -16.304 -5.711 1.00 14.82 273 ALA D CA 1
ATOM 9146 C C . ALA D 1 266 ? 27.639 -17.755 -6.149 1.00 18.67 273 ALA D C 1
ATOM 9147 O O . ALA D 1 266 ? 26.799 -18.051 -6.981 1.00 17.27 273 ALA D O 1
ATOM 9149 N N . VAL D 1 267 ? 28.481 -18.658 -5.599 1.00 15.40 274 VAL D N 1
ATOM 9150 C CA . VAL D 1 267 ? 28.467 -20.067 -6.026 1.00 14.84 274 VAL D CA 1
ATOM 9151 C C . VAL D 1 267 ? 27.443 -20.940 -5.281 1.00 18.79 274 VAL D C 1
ATOM 9152 O O . VAL D 1 267 ? 27.364 -22.148 -5.553 1.00 19.99 274 VAL D O 1
ATOM 9156 N N . GLN D 1 268 ? 26.645 -20.352 -4.371 1.00 17.15 275 GLN D N 1
ATOM 9157 C CA . GLN D 1 268 ? 25.619 -21.128 -3.665 1.00 16.96 275 GLN D CA 1
ATOM 9158 C C . GLN D 1 268 ? 24.471 -21.456 -4.603 1.00 20.90 275 GLN D C 1
ATOM 9159 O O . GLN D 1 268 ? 24.360 -20.841 -5.678 1.00 20.02 275 GLN D O 1
ATOM 9165 N N . ALA D 1 269 ? 23.663 -22.474 -4.250 1.00 18.75 276 ALA D N 1
ATOM 9166 C CA . ALA D 1 269 ? 22.562 -22.961 -5.092 1.00 19.06 276 ALA D CA 1
ATOM 9167 C C . ALA D 1 269 ? 21.584 -21.885 -5.573 1.00 21.82 276 ALA D C 1
ATOM 9168 O O . ALA D 1 269 ? 21.285 -21.829 -6.772 1.00 20.01 276 ALA D O 1
ATOM 9170 N N . GLU D 1 270 ? 21.117 -21.006 -4.653 1.00 19.03 277 GLU D N 1
ATOM 9171 C CA . GLU D 1 270 ? 20.093 -19.996 -4.980 1.00 16.87 277 GLU D CA 1
ATOM 9172 C C . GLU D 1 270 ? 20.583 -18.958 -5.997 1.00 19.31 277 GLU D C 1
ATOM 9173 O O . GLU D 1 270 ? 19.899 -18.797 -7.017 1.00 18.40 277 GLU D O 1
ATOM 9179 N N . PRO D 1 271 ? 21.759 -18.279 -5.816 1.00 17.05 278 PRO D N 1
ATOM 9180 C CA . PRO D 1 271 ? 22.194 -17.313 -6.859 1.00 16.47 278 PRO D CA 1
ATOM 9181 C C . PRO D 1 271 ? 22.502 -18.006 -8.196 1.00 20.30 278 PRO D C 1
ATOM 9182 O O . PRO D 1 271 ? 22.227 -17.447 -9.254 1.00 17.11 278 PRO D O 1
ATOM 9186 N N . GLN D 1 272 ? 23.080 -19.228 -8.138 1.00 18.21 279 GLN D N 1
ATOM 9187 C CA . GLN D 1 272 ? 23.381 -20.012 -9.351 1.00 18.42 279 GLN D CA 1
ATOM 9188 C C . GLN D 1 272 ? 22.078 -20.296 -10.123 1.00 20.92 279 GLN D C 1
ATOM 9189 O O . GLN D 1 272 ? 22.054 -20.151 -11.349 1.00 19.74 279 GLN D O 1
ATOM 9195 N N . ALA D 1 273 ? 20.986 -20.646 -9.405 1.00 17.99 280 ALA D N 1
ATOM 9196 C CA . ALA D 1 273 ? 19.686 -20.894 -10.046 1.00 17.77 280 ALA D CA 1
ATOM 9197 C C . ALA D 1 273 ? 19.170 -19.619 -10.678 1.00 20.46 280 ALA D C 1
ATOM 9198 O O . ALA D 1 273 ? 18.722 -19.648 -11.827 1.00 20.23 280 ALA D O 1
ATOM 9200 N N . GLU D 1 274 ? 19.342 -18.470 -9.982 1.00 18.26 281 GLU D N 1
ATOM 9201 C CA . GLU D 1 274 ? 18.873 -17.173 -10.504 1.00 17.78 281 GLU D CA 1
ATOM 9202 C C . GLU D 1 274 ? 19.560 -16.780 -11.792 1.00 18.95 281 GLU D C 1
ATOM 9203 O O . GLU D 1 274 ? 18.915 -16.207 -12.684 1.00 16.92 281 GLU D O 1
ATOM 9209 N N . LEU D 1 275 ? 20.835 -17.146 -11.921 1.00 14.84 282 LEU D N 1
ATOM 9210 C CA . LEU D 1 275 ? 21.596 -16.871 -13.139 1.00 14.66 282 LEU D CA 1
ATOM 9211 C C . LEU D 1 275 ? 21.000 -17.605 -14.311 1.00 17.68 282 LEU D C 1
ATOM 9212 O O . LEU D 1 275 ? 20.745 -16.975 -15.332 1.00 17.76 282 LEU D O 1
ATOM 9217 N N . THR D 1 276 ? 20.813 -18.937 -14.174 1.00 14.90 283 THR D N 1
ATOM 9218 C CA . THR D 1 276 ? 20.289 -19.804 -15.241 1.00 15.57 283 THR D CA 1
ATOM 9219 C C . THR D 1 276 ? 18.863 -19.376 -15.582 1.00 18.11 283 THR D C 1
ATOM 9220 O O . THR D 1 276 ? 18.478 -19.373 -16.745 1.00 16.39 283 THR D O 1
ATOM 9224 N N . ARG D 1 277 ? 18.121 -18.939 -14.587 1.00 15.75 284 ARG D N 1
ATOM 9225 C CA . ARG D 1 277 ? 16.756 -18.469 -14.822 0.86 16.11 284 ARG D CA 1
ATOM 9226 C C . ARG D 1 277 ? 16.763 -17.263 -15.811 1.00 21.76 284 ARG D C 1
ATOM 9227 O O . ARG D 1 277 ? 15.900 -17.175 -16.694 1.00 22.80 284 ARG D O 1
ATOM 9235 N N . VAL D 1 278 ? 17.776 -16.377 -15.701 1.00 17.30 285 VAL D N 1
ATOM 9236 C CA . VAL D 1 278 ? 17.830 -15.150 -16.509 1.00 17.72 285 VAL D CA 1
ATOM 9237 C C . VAL D 1 278 ? 18.540 -15.365 -17.876 1.00 20.71 285 VAL D C 1
ATOM 9238 O O . VAL D 1 278 ? 18.136 -14.757 -18.851 1.00 20.29 285 VAL D O 1
ATOM 9242 N N . ILE D 1 279 ? 19.576 -16.202 -17.936 1.00 17.33 286 ILE D N 1
ATOM 9243 C CA . ILE D 1 279 ? 20.348 -16.452 -19.163 1.00 17.28 286 ILE D CA 1
ATOM 9244 C C . ILE D 1 279 ? 20.601 -17.959 -19.289 1.00 20.50 286 ILE D C 1
ATOM 9245 O O . ILE D 1 279 ? 20.945 -18.604 -18.296 1.00 19.94 286 ILE D O 1
ATOM 9250 N N . ALA D 1 280 ? 20.536 -18.500 -20.519 1.00 17.75 287 ALA D N 1
ATOM 9251 C CA . ALA D 1 280 ? 20.666 -19.940 -20.775 1.00 18.45 287 ALA D CA 1
ATOM 9252 C C . ALA D 1 280 ? 22.088 -20.519 -20.703 1.00 22.36 287 ALA D C 1
ATOM 9253 O O . ALA D 1 280 ? 22.585 -21.062 -21.688 1.00 22.73 287 ALA D O 1
ATOM 9255 N N . TYR D 1 281 ? 22.727 -20.425 -19.539 1.00 16.51 288 TYR D N 1
ATOM 9256 C CA . TYR D 1 281 ? 24.047 -21.020 -19.297 1.00 16.23 288 TYR D CA 1
ATOM 9257 C C . TYR D 1 281 ? 23.824 -21.910 -18.083 1.00 21.48 288 TYR D C 1
ATOM 9258 O O . TYR D 1 281 ? 22.847 -21.700 -17.361 1.00 21.85 288 TYR D O 1
ATOM 9267 N N . GLY D 1 282 ? 24.689 -22.883 -17.869 1.00 17.95 289 GLY D N 1
ATOM 9268 C CA . GLY D 1 282 ? 24.464 -23.870 -16.814 1.00 18.61 289 GLY D CA 1
ATOM 9269 C C . GLY D 1 282 ? 25.144 -23.590 -15.493 1.00 19.25 289 GLY D C 1
ATOM 9270 O O . GLY D 1 282 ? 26.249 -23.065 -15.474 1.00 19.07 289 GLY D O 1
ATOM 9271 N N . PRO D 1 283 ? 24.532 -24.016 -14.375 1.00 16.82 290 PRO D N 1
ATOM 9272 C CA . PRO D 1 283 ? 25.208 -23.870 -13.081 1.00 16.01 290 PRO D CA 1
ATOM 9273 C C . PRO D 1 283 ? 26.271 -24.961 -12.879 1.00 18.79 290 PRO D C 1
ATOM 9274 O O . PRO D 1 283 ? 26.223 -26.016 -13.523 1.00 20.94 290 PRO D O 1
ATOM 9278 N N . THR D 1 284 ? 27.175 -24.750 -11.935 1.00 14.70 291 THR D N 1
ATOM 9279 C CA . THR D 1 284 ? 28.107 -25.820 -11.558 1.00 15.61 291 THR D CA 1
ATOM 9280 C C . THR D 1 284 ? 27.574 -26.403 -10.242 1.00 18.95 291 THR D C 1
ATOM 9281 O O . THR D 1 284 ? 27.891 -27.533 -9.915 1.00 17.82 291 THR D O 1
ATOM 9285 N N . ASN D 1 285 ? 26.774 -25.621 -9.510 1.00 15.27 292 ASN D N 1
ATOM 9286 C CA . ASN D 1 285 ? 26.228 -26.071 -8.211 1.00 15.53 292 ASN D CA 1
ATOM 9287 C C . ASN D 1 285 ? 25.138 -27.118 -8.479 1.00 19.17 292 ASN D C 1
ATOM 9288 O O . ASN D 1 285 ? 24.119 -26.811 -9.102 1.00 19.89 292 ASN D O 1
ATOM 9293 N N . VAL D 1 286 ? 25.366 -28.363 -8.016 1.00 16.50 293 VAL D N 1
ATOM 9294 C CA . VAL D 1 286 ? 24.447 -29.492 -8.243 1.00 17.21 293 VAL D CA 1
ATOM 9295 C C . VAL D 1 286 ? 23.035 -29.246 -7.628 1.00 22.66 293 VAL D C 1
ATOM 9296 O O . VAL D 1 286 ? 22.063 -29.823 -8.096 1.00 23.99 293 VAL D O 1
ATOM 9300 N N . ASP D 1 287 ? 22.933 -28.370 -6.609 1.00 16.13 294 ASP D N 1
ATOM 9301 C CA . ASP D 1 287 ? 21.662 -28.087 -5.937 1.00 16.69 294 ASP D CA 1
ATOM 9302 C C . ASP D 1 287 ? 20.826 -27.017 -6.638 1.00 22.17 294 ASP D C 1
ATOM 9303 O O . ASP D 1 287 ? 19.671 -26.789 -6.278 1.00 23.64 294 ASP D O 1
ATOM 9308 N N . ALA D 1 288 ? 21.409 -26.367 -7.646 1.00 19.08 295 ALA D N 1
ATOM 9309 C CA . ALA D 1 288 ? 20.722 -25.304 -8.393 1.00 19.96 295 ALA D CA 1
ATOM 9310 C C . ALA D 1 288 ? 19.617 -25.875 -9.291 1.00 23.17 295 ALA D C 1
ATOM 9311 O O . ALA D 1 288 ? 18.599 -25.240 -9.442 1.00 21.83 295 ALA D O 1
ATOM 9313 N N . LEU D 1 289 ? 19.817 -27.075 -9.867 1.00 23.85 296 LEU D N 1
ATOM 9314 C CA . LEU D 1 289 ? 18.869 -27.728 -10.778 1.00 25.05 296 LEU D CA 1
ATOM 9315 C C . LEU D 1 289 ? 17.465 -27.956 -10.199 1.00 26.25 296 LEU D C 1
ATOM 9316 O O . LEU D 1 289 ? 16.502 -27.717 -10.906 1.00 25.98 296 LEU D O 1
ATOM 9321 N N . ARG D 1 290 ? 17.328 -28.380 -8.916 1.00 21.30 297 ARG D N 1
ATOM 9322 C CA . ARG D 1 290 ? 15.983 -28.587 -8.360 0.78 20.56 297 ARG D CA 1
ATOM 9323 C C . ARG D 1 290 ? 15.210 -27.271 -8.198 1.00 24.59 297 ARG D C 1
ATOM 9324 O O . ARG D 1 290 ? 13.995 -27.300 -8.027 1.00 23.84 297 ARG D O 1
ATOM 9332 N N . LEU D 1 291 ? 15.922 -26.113 -8.233 1.00 21.31 298 LEU D N 1
ATOM 9333 C CA . LEU D 1 291 ? 15.299 -24.793 -8.108 1.00 21.70 298 LEU D CA 1
ATOM 9334 C C . LEU D 1 291 ? 14.870 -24.281 -9.475 1.00 29.04 298 LEU D C 1
ATOM 9335 O O . LEU D 1 291 ? 14.207 -23.251 -9.576 1.00 31.58 298 LEU D O 1
ATOM 9340 N N . LEU D 1 292 ? 15.281 -24.986 -10.523 1.00 24.31 299 LEU D N 1
ATOM 9341 C CA . LEU D 1 292 ? 15.000 -24.608 -11.903 1.00 24.02 299 LEU D CA 1
ATOM 9342 C C . LEU D 1 292 ? 13.949 -25.463 -12.552 1.00 31.77 299 LEU D C 1
ATOM 9343 O O . LEU D 1 292 ? 13.550 -26.501 -12.024 1.00 30.48 299 LEU D O 1
ATOM 9348 N N . ASP D 1 293 ? 13.496 -25.004 -13.728 1.00 29.95 300 ASP D N 1
ATOM 9349 C CA . ASP D 1 293 ? 12.542 -25.733 -14.536 1.00 30.82 300 ASP D CA 1
ATOM 9350 C C . ASP D 1 293 ? 13.247 -27.062 -14.934 1.00 33.09 300 ASP D C 1
ATOM 9351 O O . ASP D 1 293 ? 14.417 -26.991 -15.328 1.00 29.47 300 ASP D O 1
ATOM 9356 N N . PRO D 1 294 ? 12.624 -28.262 -14.816 1.00 32.74 301 PRO D N 1
ATOM 9357 C CA . PRO D 1 294 ? 13.328 -29.505 -15.235 1.00 32.75 301 PRO D CA 1
ATOM 9358 C C . PRO D 1 294 ? 13.868 -29.488 -16.668 1.00 35.37 301 PRO D C 1
ATOM 9359 O O . PRO D 1 294 ? 14.836 -30.202 -16.958 1.00 35.24 301 PRO D O 1
ATOM 9363 N N . ALA D 1 295 ? 13.274 -28.652 -17.558 1.00 30.63 302 ALA D N 1
ATOM 9364 C CA . ALA D 1 295 ? 13.717 -28.508 -18.949 1.00 30.90 302 ALA D CA 1
ATOM 9365 C C . ALA D 1 295 ? 15.140 -27.996 -19.068 1.00 37.21 302 ALA D C 1
ATOM 9366 O O . ALA D 1 295 ? 15.743 -28.208 -20.119 1.00 37.71 302 ALA D O 1
ATOM 9368 N N . VAL D 1 296 ? 15.681 -27.305 -18.014 1.00 31.92 303 VAL D N 1
ATOM 9369 C CA . VAL D 1 296 ? 17.036 -26.742 -18.042 1.00 30.77 303 VAL D CA 1
ATOM 9370 C C . VAL D 1 296 ? 18.082 -27.852 -18.271 1.00 34.38 303 VAL D C 1
ATOM 9371 O O . VAL D 1 296 ? 19.028 -27.630 -19.021 1.00 34.05 303 VAL D O 1
ATOM 9375 N N . ALA D 1 297 ? 17.862 -29.057 -17.699 1.00 31.97 304 ALA D N 1
ATOM 9376 C CA . ALA D 1 297 ? 18.745 -30.224 -17.861 1.00 32.99 304 ALA D CA 1
ATOM 9377 C C . ALA D 1 297 ? 19.094 -30.500 -19.357 1.00 37.95 304 ALA D C 1
ATOM 9378 O O . ALA D 1 297 ? 20.251 -30.785 -19.679 1.00 39.06 304 ALA D O 1
ATOM 9380 N N . LYS D 1 298 ? 18.096 -30.348 -20.254 1.00 33.32 305 LYS D N 1
ATOM 9381 C CA . LYS D 1 298 ? 18.211 -30.520 -21.710 1.00 32.45 305 LYS D CA 1
ATOM 9382 C C . LYS D 1 298 ? 18.933 -29.359 -22.420 1.00 34.26 305 LYS D C 1
ATOM 9383 O O . LYS D 1 298 ? 19.265 -29.488 -23.606 1.00 34.17 305 LYS D O 1
ATOM 9389 N N . ASP D 1 299 ? 19.175 -28.235 -21.723 1.00 30.78 306 ASP D N 1
ATOM 9390 C CA . ASP D 1 299 ? 19.889 -27.109 -22.330 1.00 31.49 306 ASP D CA 1
ATOM 9391 C C . ASP D 1 299 ? 21.365 -27.104 -21.914 1.00 31.93 306 ASP D C 1
ATOM 9392 O O . ASP D 1 299 ? 22.117 -26.263 -22.368 1.00 32.35 306 ASP D O 1
ATOM 9397 N N . LEU D 1 300 ? 21.738 -27.992 -20.986 1.00 26.89 307 LEU D N 1
ATOM 9398 C CA . LEU D 1 300 ? 23.107 -28.072 -20.498 1.00 25.02 307 LEU D CA 1
ATOM 9399 C C . LEU D 1 300 ? 24.038 -28.648 -21.574 1.00 26.88 307 LEU D C 1
ATOM 9400 O O . LEU D 1 300 ? 23.700 -29.679 -22.159 1.00 23.08 307 LEU D O 1
ATOM 9405 N N . PRO D 1 301 ? 25.246 -28.053 -21.807 1.00 24.86 308 PRO D N 1
ATOM 9406 C CA . PRO D 1 301 ? 26.210 -28.714 -22.690 1.00 23.74 308 PRO D CA 1
ATOM 9407 C C . PRO D 1 301 ? 26.428 -30.207 -22.341 1.00 24.57 308 PRO D C 1
ATOM 9408 O O . PRO D 1 301 ? 26.662 -30.984 -23.259 1.00 23.62 308 PRO D O 1
ATOM 9412 N N . SER D 1 302 ? 26.359 -30.586 -21.041 1.00 21.72 309 SER D N 1
ATOM 9413 C CA . SER D 1 302 ? 26.562 -31.964 -20.538 1.00 24.46 309 SER D CA 1
ATOM 9414 C C . SER D 1 302 ? 25.448 -32.956 -20.883 1.00 30.29 309 SER D C 1
ATOM 9415 O O . SER D 1 302 ? 25.689 -34.176 -20.840 1.00 30.16 309 SER D O 1
ATOM 9418 N N . TYR D 1 303 ? 24.247 -32.461 -21.223 1.00 26.62 310 TYR D N 1
ATOM 9419 C CA . TYR D 1 303 ? 23.133 -33.330 -21.620 1.00 28.18 310 TYR D CA 1
ATOM 9420 C C . TYR D 1 303 ? 23.611 -34.248 -22.776 1.00 29.53 310 TYR D C 1
ATOM 9421 O O . TYR D 1 303 ? 24.111 -33.731 -23.781 1.00 27.71 310 TYR D O 1
ATOM 9430 N N . PRO D 1 304 ? 23.549 -35.602 -22.600 1.00 25.05 311 PRO D N 1
ATOM 9431 C CA . PRO D 1 304 ? 24.091 -36.517 -23.617 1.00 24.75 311 PRO D CA 1
ATOM 9432 C C . PRO D 1 304 ? 23.720 -36.219 -25.067 1.00 27.52 311 PRO D C 1
ATOM 9433 O O . PRO D 1 304 ? 24.604 -36.246 -25.912 1.00 25.26 311 PRO D O 1
ATOM 9437 N N . ALA D 1 305 ? 22.438 -35.916 -25.368 1.00 25.36 312 ALA D N 1
ATOM 9438 C CA . ALA D 1 305 ? 22.015 -35.614 -26.747 1.00 25.65 312 ALA D CA 1
ATOM 9439 C C . ALA D 1 305 ? 22.714 -34.359 -27.311 1.00 28.61 312 ALA D C 1
ATOM 9440 O O . ALA D 1 305 ? 22.996 -34.315 -28.512 1.00 28.58 312 ALA D O 1
ATOM 9442 N N . ASN D 1 306 ? 23.064 -33.389 -26.444 1.00 23.55 313 ASN D N 1
ATOM 9443 C CA . ASN D 1 306 ? 23.827 -32.187 -26.842 1.00 22.00 313 ASN D CA 1
ATOM 9444 C C . ASN D 1 306 ? 25.320 -32.491 -26.942 1.00 24.54 313 ASN D C 1
ATOM 9445 O O . ASN D 1 306 ? 25.937 -32.198 -27.969 1.00 21.00 313 ASN D O 1
ATOM 9450 N N . ALA D 1 307 ? 25.903 -33.062 -25.856 1.00 20.76 314 ALA D N 1
ATOM 9451 C CA . ALA D 1 307 ? 27.343 -33.399 -25.765 1.00 21.35 314 ALA D CA 1
ATOM 9452 C C . ALA D 1 307 ? 27.889 -34.211 -26.913 1.00 25.06 314 ALA D C 1
ATOM 9453 O O . ALA D 1 307 ? 28.976 -33.898 -27.379 1.00 24.26 314 ALA D O 1
ATOM 9455 N N . LYS D 1 308 ? 27.156 -35.228 -27.391 1.00 21.05 315 LYS D N 1
ATOM 9456 C CA . LYS D 1 308 ? 27.591 -36.100 -28.491 1.00 22.04 315 LYS D CA 1
ATOM 9457 C C . LYS D 1 308 ? 27.802 -35.399 -29.832 1.00 27.17 315 LYS D C 1
ATOM 9458 O O . LYS D 1 308 ? 28.475 -35.955 -30.708 1.00 26.81 315 LYS D O 1
ATOM 9464 N N . LEU D 1 309 ? 27.186 -34.217 -30.016 1.00 22.64 316 LEU D N 1
ATOM 9465 C CA . LEU D 1 309 ? 27.225 -33.457 -31.271 1.00 20.80 316 LEU D CA 1
ATOM 9466 C C . LEU D 1 309 ? 28.372 -32.440 -31.320 1.00 22.22 316 LEU D C 1
ATOM 9467 O O . LEU D 1 309 ? 28.613 -31.845 -32.379 1.00 19.21 316 LEU D O 1
ATOM 9472 N N . GLY D 1 310 ? 29.011 -32.217 -30.180 1.00 18.77 317 GLY D N 1
ATOM 9473 C CA . GLY D 1 310 ? 30.101 -31.248 -30.064 1.00 20.78 317 GLY D CA 1
ATOM 9474 C C . GLY D 1 310 ? 31.233 -31.724 -29.182 1.00 24.46 317 GLY D C 1
ATOM 9475 O O . GLY D 1 310 ? 31.379 -32.924 -28.933 1.00 22.05 317 GLY D O 1
ATOM 9476 N N . ALA D 1 311 ? 32.007 -30.783 -28.647 1.00 20.70 318 ALA D N 1
ATOM 9477 C CA . ALA D 1 311 ? 33.145 -31.140 -27.799 1.00 20.03 318 ALA D CA 1
ATOM 9478 C C . ALA D 1 311 ? 33.235 -30.229 -26.609 1.00 20.40 318 ALA D C 1
ATOM 9479 O O . ALA D 1 311 ? 32.475 -29.270 -26.502 1.00 18.10 318 ALA D O 1
ATOM 9481 N N . VAL D 1 312 ? 34.179 -30.521 -25.718 1.00 17.53 319 VAL D N 1
ATOM 9482 C CA . VAL D 1 312 ? 34.465 -29.712 -24.533 1.00 16.29 319 VAL D CA 1
ATOM 9483 C C . VAL D 1 312 ? 35.833 -29.064 -24.791 1.00 18.34 319 VAL D C 1
ATOM 9484 O O . VAL D 1 312 ? 36.780 -29.759 -25.229 1.00 16.62 319 VAL D O 1
ATOM 9488 N N . LEU D 1 313 ? 35.946 -27.760 -24.494 1.00 15.44 320 LEU D N 1
ATOM 9489 C CA . LEU D 1 313 ? 37.226 -27.070 -24.700 1.00 15.15 320 LEU D CA 1
ATOM 9490 C C . LEU D 1 313 ? 38.295 -27.693 -23.801 1.00 18.43 320 LEU D C 1
ATOM 9491 O O . LEU D 1 313 ? 38.048 -27.942 -22.619 1.00 16.60 320 LEU D O 1
ATOM 9496 N N . ASN D 1 314 ? 39.467 -27.960 -24.378 1.00 16.20 321 ASN D N 1
ATOM 9497 C CA . ASN D 1 314 ? 40.593 -28.539 -23.637 1.00 17.14 321 ASN D CA 1
ATOM 9498 C C . ASN D 1 314 ? 41.492 -27.356 -23.239 1.00 20.81 321 ASN D C 1
ATOM 9499 O O . ASN D 1 314 ? 42.255 -26.820 -24.063 1.00 21.71 321 ASN D O 1
ATOM 9504 N N . SER D 1 315 ? 41.370 -26.935 -21.974 1.00 17.34 322 SER D N 1
ATOM 9505 C CA . SER D 1 315 ? 42.132 -25.804 -21.484 1.00 18.88 322 SER D CA 1
ATOM 9506 C C . SER D 1 315 ? 43.613 -26.133 -21.334 1.00 22.09 322 SER D C 1
ATOM 9507 O O . SER D 1 315 ? 44.441 -25.231 -21.430 1.00 21.92 322 SER D O 1
ATOM 9510 N N . LYS D 1 316 ? 43.960 -27.418 -21.142 1.00 16.55 323 LYS D N 1
ATOM 9511 C CA . LYS D 1 316 ? 45.377 -27.809 -21.081 1.00 15.87 323 LYS D CA 1
ATOM 9512 C C . LYS D 1 316 ? 46.064 -27.521 -22.430 1.00 19.51 323 LYS D C 1
ATOM 9513 O O . LYS D 1 316 ? 47.184 -26.990 -22.444 1.00 18.89 323 LYS D O 1
ATOM 9519 N N . TRP D 1 317 ? 45.384 -27.811 -23.554 1.00 17.20 324 TRP D N 1
ATOM 9520 C CA . TRP D 1 317 ? 45.976 -27.551 -24.866 1.00 18.27 324 TRP D CA 1
ATOM 9521 C C . TRP D 1 317 ? 46.200 -26.052 -25.047 1.00 20.81 324 TRP D C 1
ATOM 9522 O O . TRP D 1 317 ? 47.280 -25.641 -25.497 1.00 18.13 324 TRP D O 1
ATOM 9533 N N . TRP D 1 318 ? 45.198 -25.228 -24.668 1.00 17.07 325 TRP D N 1
ATOM 9534 C CA . TRP D 1 318 ? 45.304 -23.783 -24.783 1.00 17.31 325 TRP D CA 1
ATOM 9535 C C . TRP D 1 318 ? 46.373 -23.240 -23.873 1.00 23.05 325 TRP D C 1
ATOM 9536 O O . TRP D 1 318 ? 47.131 -22.387 -24.290 1.00 21.42 325 TRP D O 1
ATOM 9547 N N . ASN D 1 319 ? 46.506 -23.807 -22.669 1.00 22.24 326 ASN D N 1
ATOM 9548 C CA . ASN D 1 319 ? 47.548 -23.445 -21.710 1.00 21.95 326 ASN D CA 1
ATOM 9549 C C . ASN D 1 319 ? 48.937 -23.548 -22.355 1.00 24.92 326 ASN D C 1
ATOM 9550 O O . ASN D 1 319 ? 49.771 -22.635 -22.228 1.00 24.48 326 ASN D O 1
ATOM 9555 N N . ASP D 1 320 ? 49.158 -24.630 -23.100 1.00 20.62 327 ASP D N 1
ATOM 9556 C CA . ASP D 1 320 ? 50.431 -24.910 -23.736 1.00 20.69 327 ASP D CA 1
ATOM 9557 C C . ASP D 1 320 ? 50.660 -24.187 -25.066 1.00 24.38 327 ASP D C 1
ATOM 9558 O O . ASP D 1 320 ? 51.815 -23.958 -25.411 1.00 26.36 327 ASP D O 1
ATOM 9563 N N . ASN D 1 321 ? 49.587 -23.825 -25.797 1.00 19.67 328 ASN D N 1
ATOM 9564 C CA . ASN D 1 321 ? 49.702 -23.284 -27.157 1.00 18.68 328 ASN D CA 1
ATOM 9565 C C . ASN D 1 321 ? 49.179 -21.881 -27.391 1.00 20.88 328 ASN D C 1
ATOM 9566 O O . ASN D 1 321 ? 49.368 -21.371 -28.492 1.00 18.84 328 ASN D O 1
ATOM 9571 N N . TYR D 1 322 ? 48.483 -21.278 -26.417 1.00 19.93 329 TYR D N 1
ATOM 9572 C CA . TYR D 1 322 ? 47.855 -19.974 -26.599 1.00 19.52 329 TYR D CA 1
ATOM 9573 C C . TYR D 1 322 ? 48.799 -18.890 -27.149 1.00 21.50 329 TYR D C 1
ATOM 9574 O O . TYR D 1 322 ? 48.414 -18.225 -28.103 1.00 22.08 329 TYR D O 1
ATOM 9583 N N . ASP D 1 323 ? 49.982 -18.694 -26.558 1.00 16.87 330 ASP D N 1
ATOM 9584 C CA . ASP D 1 323 ? 50.902 -17.622 -27.007 1.00 17.08 330 ASP D CA 1
ATOM 9585 C C . ASP D 1 323 ? 51.268 -17.723 -28.496 1.00 23.49 330 ASP D C 1
ATOM 9586 O O . ASP D 1 323 ? 51.151 -16.724 -29.228 1.00 21.40 330 ASP D O 1
ATOM 9591 N N . ALA D 1 324 ? 51.641 -18.938 -28.957 1.00 21.92 331 ALA D N 1
ATOM 9592 C CA . ALA D 1 324 ? 51.972 -19.172 -30.368 1.00 22.36 331 ALA D CA 1
ATOM 9593 C C . ALA D 1 324 ? 50.727 -18.952 -31.247 1.00 24.37 331 ALA D C 1
ATOM 9594 O O . ALA D 1 324 ? 50.815 -18.286 -32.276 1.00 22.16 331 ALA D O 1
ATOM 9596 N N . VAL D 1 325 ? 49.558 -19.496 -30.824 1.00 19.44 332 VAL D N 1
ATOM 9597 C CA . VAL D 1 325 ? 48.324 -19.385 -31.608 1.00 20.07 332 VAL D CA 1
ATOM 9598 C C . VAL D 1 325 ? 47.875 -17.926 -31.726 1.00 22.86 332 VAL D C 1
ATOM 9599 O O . VAL D 1 325 ? 47.551 -17.487 -32.823 1.00 21.55 332 VAL D O 1
ATOM 9603 N N . LYS D 1 326 ? 47.926 -17.169 -30.619 1.00 19.39 333 LYS D N 1
ATOM 9604 C CA . LYS D 1 326 ? 47.564 -15.759 -30.579 1.00 17.83 333 LYS D CA 1
ATOM 9605 C C . LYS D 1 326 ? 48.394 -14.933 -31.555 1.00 23.02 333 LYS D C 1
ATOM 9606 O O . LYS D 1 326 ? 47.821 -14.143 -32.306 1.00 23.42 333 LYS D O 1
ATOM 9612 N N . ALA D 1 327 ? 49.750 -15.109 -31.559 1.00 19.26 334 ALA D N 1
ATOM 9613 C CA . ALA D 1 327 ? 50.614 -14.352 -32.464 1.00 17.85 334 ALA D CA 1
ATOM 9614 C C . ALA D 1 327 ? 50.188 -14.633 -33.899 1.00 22.76 334 ALA D C 1
ATOM 9615 O O . ALA D 1 327 ? 50.182 -13.712 -34.708 1.00 25.05 334 ALA D O 1
ATOM 9617 N N . GLU D 1 328 ? 49.815 -15.900 -34.224 1.00 19.98 335 GLU D N 1
ATOM 9618 C CA . GLU D 1 328 ? 49.370 -16.224 -35.590 1.00 20.17 335 GLU D CA 1
ATOM 9619 C C . GLU D 1 328 ? 47.970 -15.631 -35.886 1.00 23.21 335 GLU D C 1
ATOM 9620 O O . GLU D 1 328 ? 47.748 -15.050 -36.943 1.00 23.31 335 GLU D O 1
ATOM 9626 N N . TRP D 1 329 ? 47.034 -15.815 -34.964 1.00 20.06 336 TRP D N 1
ATOM 9627 C CA . TRP D 1 329 ? 45.656 -15.348 -35.089 1.00 18.47 336 TRP D CA 1
ATOM 9628 C C . TRP D 1 329 ? 45.576 -13.839 -35.390 1.00 22.28 336 TRP D C 1
ATOM 9629 O O . TRP D 1 329 ? 44.801 -13.436 -36.266 1.00 21.90 336 TRP D O 1
ATOM 9640 N N . THR D 1 330 ? 46.371 -13.018 -34.664 1.00 20.69 337 THR D N 1
ATOM 9641 C CA . THR D 1 330 ? 46.389 -11.566 -34.872 1.00 22.25 337 THR D CA 1
ATOM 9642 C C . THR D 1 330 ? 46.733 -11.215 -36.332 1.00 28.09 337 THR D C 1
ATOM 9643 O O . THR D 1 330 ? 46.016 -10.426 -36.954 1.00 28.93 337 THR D O 1
ATOM 9647 N N . THR D 1 331 ? 47.799 -11.825 -36.875 1.00 26.06 338 THR D N 1
ATOM 9648 C CA . THR D 1 331 ? 48.239 -11.614 -38.263 1.00 27.58 338 THR D CA 1
ATOM 9649 C C . THR D 1 331 ? 47.164 -12.148 -39.233 1.00 32.25 338 THR D C 1
ATOM 9650 O O . THR D 1 331 ? 46.946 -11.550 -40.287 1.00 33.14 338 THR D O 1
ATOM 9654 N N . TYR D 1 332 ? 46.484 -13.252 -38.844 1.00 26.98 339 TYR D N 1
ATOM 9655 C CA . TYR D 1 332 ? 45.427 -13.890 -39.629 1.00 26.30 339 TYR D CA 1
ATOM 9656 C C . TYR D 1 332 ? 44.192 -12.993 -39.827 1.00 30.41 339 TYR D C 1
ATOM 9657 O O . TYR D 1 332 ? 43.774 -12.810 -40.961 1.00 29.81 339 TYR D O 1
ATOM 9666 N N . ILE D 1 333 ? 43.592 -12.468 -38.744 1.00 27.22 340 ILE D N 1
ATOM 9667 C CA . ILE D 1 333 ? 42.401 -11.596 -38.820 1.00 27.87 340 ILE D CA 1
ATOM 9668 C C . ILE D 1 333 ? 42.752 -10.146 -39.240 1.00 37.20 340 ILE D C 1
ATOM 9669 O O . ILE D 1 333 ? 41.851 -9.310 -39.409 1.00 37.52 340 ILE D O 1
ATOM 9674 N N . MET D 1 334 ? 44.070 -9.860 -39.348 1.00 35.06 341 MET D N 1
ATOM 9675 C CA . MET D 1 334 ? 44.699 -8.581 -39.721 1.00 67.03 341 MET D CA 1
ATOM 9676 C C . MET D 1 334 ? 44.300 -7.422 -38.817 1.00 92.45 341 MET D C 1
ATOM 9677 O O . MET D 1 334 ? 45.170 -6.688 -38.353 1.00 61.28 341 MET D O 1
ATOM 9682 N N . MET E 1 22 ? 21.333 -92.342 -49.616 1.00 144.08 29 MET E N 1
ATOM 9683 C CA . MET E 1 22 ? 21.268 -93.087 -48.358 1.00 143.59 29 MET E CA 1
ATOM 9684 C C . MET E 1 22 ? 20.966 -92.186 -47.159 1.00 144.40 29 MET E C 1
ATOM 9685 O O . MET E 1 22 ? 20.204 -92.589 -46.278 1.00 143.52 29 MET E O 1
ATOM 9690 N N . ALA E 1 23 ? 21.561 -90.975 -47.129 1.00 141.02 30 ALA E N 1
ATOM 9691 C CA . ALA E 1 23 ? 21.367 -89.979 -46.071 1.00 139.01 30 ALA E CA 1
ATOM 9692 C C . ALA E 1 23 ? 20.459 -88.820 -46.552 1.00 140.64 30 ALA E C 1
ATOM 9693 O O . ALA E 1 23 ? 19.890 -88.906 -47.645 1.00 141.07 30 ALA E O 1
ATOM 9695 N N . ASP E 1 24 ? 20.307 -87.758 -45.730 1.00 136.57 31 ASP E N 1
ATOM 9696 C CA . ASP E 1 24 ? 19.459 -86.601 -46.035 1.00 135.14 31 ASP E CA 1
ATOM 9697 C C . ASP E 1 24 ? 20.219 -85.407 -46.631 1.00 137.25 31 ASP E C 1
ATOM 9698 O O . ASP E 1 24 ? 21.412 -85.238 -46.360 1.00 137.48 31 ASP E O 1
ATOM 9703 N N . LEU E 1 25 ? 19.510 -84.572 -47.430 1.00 133.27 32 LEU E N 1
ATOM 9704 C CA . LEU E 1 25 ? 20.053 -83.374 -48.079 1.00 132.20 32 LEU E CA 1
ATOM 9705 C C . LEU E 1 25 ? 19.873 -82.179 -47.140 1.00 129.78 32 LEU E C 1
ATOM 9706 O O . LEU E 1 25 ? 18.742 -81.810 -46.815 1.00 127.88 32 LEU E O 1
ATOM 9711 N N . VAL E 1 26 ? 20.991 -81.616 -46.670 1.00 125.03 33 VAL E N 1
ATOM 9712 C CA . VAL E 1 26 ? 20.988 -80.507 -45.715 1.00 121.42 33 VAL E CA 1
ATOM 9713 C C . VAL E 1 26 ? 21.151 -79.175 -46.429 1.00 115.77 33 VAL E C 1
ATOM 9714 O O . VAL E 1 26 ? 22.148 -78.959 -47.121 1.00 115.14 33 VAL E O 1
ATOM 9718 N N . ILE E 1 27 ? 20.157 -78.293 -46.271 1.00 105.46 34 ILE E N 1
ATOM 9719 C CA . ILE E 1 27 ? 20.161 -76.974 -46.901 1.00 99.46 34 ILE E CA 1
ATOM 9720 C C . ILE E 1 27 ? 20.197 -75.874 -45.843 1.00 95.54 34 ILE E C 1
ATOM 9721 O O . ILE E 1 27 ? 19.307 -75.817 -44.996 1.00 93.56 34 ILE E O 1
ATOM 9726 N N . SER E 1 28 ? 21.220 -74.999 -45.903 1.00 88.09 35 SER E N 1
ATOM 9727 C CA . SER E 1 28 ? 21.379 -73.911 -44.940 1.00 80.76 35 SER E CA 1
ATOM 9728 C C . SER E 1 28 ? 20.806 -72.606 -45.441 1.00 78.17 35 SER E C 1
ATOM 9729 O O . SER E 1 28 ? 21.146 -72.154 -46.542 1.00 77.84 35 SER E O 1
ATOM 9732 N N . SER E 1 29 ? 19.931 -71.997 -44.620 1.00 69.93 36 SER E N 1
ATOM 9733 C CA . SER E 1 29 ? 19.283 -70.737 -44.952 1.00 64.58 36 SER E CA 1
ATOM 9734 C C . SER E 1 29 ? 19.226 -69.776 -43.753 1.00 63.56 36 SER E C 1
ATOM 9735 O O . SER E 1 29 ? 20.052 -69.890 -42.844 1.00 61.67 36 SER E O 1
ATOM 9738 N N . TYR E 1 30 ? 18.292 -68.820 -43.760 1.00 57.56 37 TYR E N 1
ATOM 9739 C CA . TYR E 1 30 ? 18.239 -67.749 -42.773 1.00 52.97 37 TYR E CA 1
ATOM 9740 C C . TYR E 1 30 ? 17.215 -67.931 -41.653 1.00 57.47 37 TYR E C 1
ATOM 9741 O O . TYR E 1 30 ? 17.140 -67.068 -40.782 1.00 55.28 37 TYR E O 1
ATOM 9750 N N . GLY E 1 31 ? 16.448 -69.018 -41.657 1.00 57.30 38 GLY E N 1
ATOM 9751 C CA . GLY E 1 31 ? 15.421 -69.263 -40.644 1.00 57.40 38 GLY E CA 1
ATOM 9752 C C . GLY E 1 31 ? 14.183 -68.396 -40.810 1.00 60.00 38 GLY E C 1
ATOM 9753 O O . GLY E 1 31 ? 14.043 -67.693 -41.817 1.00 58.69 38 GLY E O 1
ATOM 9754 N N . GLY E 1 32 ? 13.278 -68.462 -39.830 1.00 55.89 39 GLY E N 1
ATOM 9755 C CA . GLY E 1 32 ? 12.051 -67.663 -39.808 1.00 53.49 39 GLY E CA 1
ATOM 9756 C C . GLY E 1 32 ? 11.105 -67.838 -40.984 1.00 56.85 39 GLY E C 1
ATOM 9757 O O . GLY E 1 32 ? 11.050 -68.916 -41.585 1.00 58.76 39 GLY E O 1
ATOM 9758 N N . SER E 1 33 ? 10.370 -66.755 -41.340 1.00 50.18 40 SER E N 1
ATOM 9759 C CA . SER E 1 33 ? 9.343 -66.766 -42.382 1.00 51.95 40 SER E CA 1
ATOM 9760 C C . SER E 1 33 ? 9.879 -66.968 -43.801 1.00 55.61 40 SER E C 1
ATOM 9761 O O . SER E 1 33 ? 9.133 -67.461 -44.650 1.00 57.15 40 SER E O 1
ATOM 9764 N N . PHE E 1 34 ? 11.153 -66.599 -44.066 1.00 49.85 41 PHE E N 1
ATOM 9765 C CA . PHE E 1 34 ? 11.737 -66.848 -45.388 1.00 50.11 41 PHE E CA 1
ATOM 9766 C C . PHE E 1 34 ? 11.990 -68.346 -45.509 1.00 60.35 41 PHE E C 1
ATOM 9767 O O . PHE E 1 34 ? 11.725 -68.921 -46.566 1.00 64.24 41 PHE E O 1
ATOM 9775 N N . GLN E 1 35 ? 12.439 -68.994 -44.406 1.00 58.15 42 GLN E N 1
ATOM 9776 C CA . GLN E 1 35 ? 12.624 -70.449 -44.405 1.00 62.95 42 GLN E CA 1
ATOM 9777 C C . GLN E 1 35 ? 11.258 -71.137 -44.517 1.00 70.74 42 GLN E C 1
ATOM 9778 O O . GLN E 1 35 ? 11.172 -72.161 -45.185 1.00 75.51 42 GLN E O 1
ATOM 9784 N N . ASP E 1 36 ? 10.188 -70.553 -43.912 1.00 66.75 43 ASP E N 1
ATOM 9785 C CA . ASP E 1 36 ? 8.810 -71.079 -43.990 1.00 71.30 43 ASP E CA 1
ATOM 9786 C C . ASP E 1 36 ? 8.294 -70.988 -45.424 1.00 75.32 43 ASP E C 1
ATOM 9787 O O . ASP E 1 36 ? 7.517 -71.846 -45.857 1.00 79.80 43 ASP E O 1
ATOM 9792 N N . ALA E 1 37 ? 8.735 -69.950 -46.165 1.00 65.94 44 ALA E N 1
ATOM 9793 C CA . ALA E 1 37 ? 8.367 -69.772 -47.573 1.00 67.01 44 ALA E CA 1
ATOM 9794 C C . ALA E 1 37 ? 9.121 -70.800 -48.420 1.00 73.59 44 ALA E C 1
ATOM 9795 O O . ALA E 1 37 ? 8.511 -71.459 -49.258 1.00 75.57 44 ALA E O 1
ATOM 9797 N N . GLN E 1 38 ? 10.438 -70.976 -48.143 1.00 70.51 45 GLN E N 1
ATOM 9798 C CA . GLN E 1 38 ? 11.317 -71.925 -48.834 1.00 74.68 45 GLN E CA 1
ATOM 9799 C C . GLN E 1 38 ? 10.897 -73.377 -48.580 1.00 85.75 45 GLN E C 1
ATOM 9800 O O . GLN E 1 38 ? 11.111 -74.221 -49.446 1.00 89.63 45 GLN E O 1
ATOM 9806 N N . THR E 1 39 ? 10.308 -73.663 -47.394 1.00 83.16 46 THR E N 1
ATOM 9807 C CA . THR E 1 39 ? 9.805 -74.990 -47.031 1.00 89.21 46 THR E CA 1
ATOM 9808 C C . THR E 1 39 ? 8.565 -75.300 -47.872 1.00 98.54 46 THR E C 1
ATOM 9809 O O . THR E 1 39 ? 8.495 -76.367 -48.480 1.00 104.94 46 THR E O 1
ATOM 9813 N N . LYS E 1 40 ? 7.613 -74.350 -47.934 1.00 92.21 47 LYS E N 1
ATOM 9814 C CA . LYS E 1 40 ? 6.375 -74.478 -48.702 1.00 95.48 47 LYS E CA 1
ATOM 9815 C C . LYS E 1 40 ? 6.612 -74.442 -50.229 1.00 100.92 47 LYS E C 1
ATOM 9816 O O . LYS E 1 40 ? 5.806 -75.012 -50.975 1.00 105.43 47 LYS E O 1
ATOM 9822 N N . ALA E 1 41 ? 7.718 -73.810 -50.691 1.00 93.94 48 ALA E N 1
ATOM 9823 C CA . ALA E 1 41 ? 8.011 -73.675 -52.124 1.00 95.71 48 ALA E CA 1
ATOM 9824 C C . ALA E 1 41 ? 9.086 -74.610 -52.697 1.00 103.09 48 ALA E C 1
ATOM 9825 O O . ALA E 1 41 ? 8.909 -75.092 -53.816 1.00 106.23 48 ALA E O 1
ATOM 9827 N N . TYR E 1 42 ? 10.212 -74.815 -51.984 1.00 98.00 49 TYR E N 1
ATOM 9828 C CA . TYR E 1 42 ? 11.312 -75.637 -52.494 1.00 101.81 49 TYR E CA 1
ATOM 9829 C C . TYR E 1 42 ? 11.587 -76.924 -51.714 1.00 110.02 49 TYR E C 1
ATOM 9830 O O . TYR E 1 42 ? 11.627 -77.990 -52.331 1.00 115.76 49 TYR E O 1
ATOM 9839 N N . PHE E 1 43 ? 11.800 -76.827 -50.376 1.00 103.22 50 PHE E N 1
ATOM 9840 C CA . PHE E 1 43 ? 12.154 -77.961 -49.510 1.00 106.63 50 PHE E CA 1
ATOM 9841 C C . PHE E 1 43 ? 11.141 -79.117 -49.566 1.00 116.84 50 PHE E C 1
ATOM 9842 O O . PHE E 1 43 ? 11.505 -80.193 -50.051 1.00 122.65 50 PHE E O 1
ATOM 9850 N N . ASP E 1 44 ? 9.883 -78.897 -49.106 1.00 112.75 51 ASP E N 1
ATOM 9851 C CA . ASP E 1 44 ? 8.830 -79.924 -49.144 1.00 119.05 51 ASP E CA 1
ATOM 9852 C C . ASP E 1 44 ? 8.522 -80.405 -50.577 1.00 121.07 51 ASP E C 1
ATOM 9853 O O . ASP E 1 44 ? 8.527 -81.623 -50.776 1.00 122.91 51 ASP E O 1
ATOM 9858 N N . PRO E 1 45 ? 8.326 -79.516 -51.601 1.00 118.71 52 PRO E N 1
ATOM 9859 C CA . PRO E 1 45 ? 8.059 -80.018 -52.960 1.00 118.76 52 PRO E CA 1
ATOM 9860 C C . PRO E 1 45 ? 9.182 -80.858 -53.575 1.00 122.46 52 PRO E C 1
ATOM 9861 O O . PRO E 1 45 ? 8.850 -81.808 -54.289 1.00 123.25 52 PRO E O 1
ATOM 9865 N N . TYR E 1 46 ? 10.490 -80.543 -53.310 1.00 119.81 53 TYR E N 1
ATOM 9866 C CA . TYR E 1 46 ? 11.587 -81.378 -53.830 1.00 121.23 53 TYR E CA 1
ATOM 9867 C C . TYR E 1 46 ? 11.547 -82.757 -53.183 1.00 124.76 53 TYR E C 1
ATOM 9868 O O . TYR E 1 46 ? 11.672 -83.758 -53.883 1.00 126.14 53 TYR E O 1
ATOM 9877 N N . ALA E 1 47 ? 11.313 -82.795 -51.853 1.00 122.08 54 ALA E N 1
ATOM 9878 C CA . ALA E 1 47 ? 11.215 -83.998 -51.022 0.85 122.47 54 ALA E CA 1
ATOM 9879 C C . ALA E 1 47 ? 10.070 -84.917 -51.448 1.00 127.13 54 ALA E C 1
ATOM 9880 O O . ALA E 1 47 ? 10.179 -86.138 -51.302 1.00 128.45 54 ALA E O 1
ATOM 9882 N N . LYS E 1 48 ? 8.983 -84.332 -51.982 1.00 124.79 55 LYS E N 1
ATOM 9883 C CA . LYS E 1 48 ? 7.825 -85.066 -52.492 1.00 125.23 55 LYS E CA 1
ATOM 9884 C C . LYS E 1 48 ? 8.094 -85.570 -53.915 1.00 130.17 55 LYS E C 1
ATOM 9885 O O . LYS E 1 48 ? 7.768 -86.717 -54.227 1.00 130.69 55 LYS E O 1
ATOM 9891 N N . ALA E 1 49 ? 8.674 -84.712 -54.772 1.00 128.59 56 ALA E N 1
ATOM 9892 C CA . ALA E 1 49 ? 8.953 -85.039 -56.169 1.00 130.24 56 ALA E CA 1
ATOM 9893 C C . ALA E 1 49 ? 10.038 -86.084 -56.353 1.00 134.32 56 ALA E C 1
ATOM 9894 O O . ALA E 1 49 ? 9.913 -86.900 -57.255 1.00 135.12 56 ALA E O 1
ATOM 9896 N N . SER E 1 50 ? 11.098 -86.055 -55.514 1.00 131.91 57 SER E N 1
ATOM 9897 C CA . SER E 1 50 ? 12.271 -86.926 -55.628 1.00 133.21 57 SER E CA 1
ATOM 9898 C C . SER E 1 50 ? 12.317 -88.130 -54.690 1.00 136.01 57 SER E C 1
ATOM 9899 O O . SER E 1 50 ? 13.007 -89.107 -54.988 1.00 136.83 57 SER E O 1
ATOM 9902 N N . GLY E 1 51 ? 11.655 -88.022 -53.545 1.00 132.54 58 GLY E N 1
ATOM 9903 C CA . GLY E 1 51 ? 11.693 -89.052 -52.516 1.00 132.43 58 GLY E CA 1
ATOM 9904 C C . GLY E 1 51 ? 12.905 -88.895 -51.615 1.00 134.94 58 GLY E C 1
ATOM 9905 O O . GLY E 1 51 ? 13.157 -89.751 -50.765 1.00 134.63 58 GLY E O 1
ATOM 9906 N N . VAL E 1 52 ? 13.672 -87.801 -51.794 1.00 132.40 59 VAL E N 1
ATOM 9907 C CA . VAL E 1 52 ? 14.863 -87.488 -50.993 1.00 131.79 59 VAL E CA 1
ATOM 9908 C C . VAL E 1 52 ? 14.417 -86.825 -49.688 1.00 132.71 59 VAL E C 1
ATOM 9909 O O . VAL E 1 52 ? 13.495 -86.009 -49.706 1.00 131.46 59 VAL E O 1
ATOM 9913 N N . LYS E 1 53 ? 15.072 -87.169 -48.562 1.00 130.11 60 LYS E N 1
ATOM 9914 C CA . LYS E 1 53 ? 14.799 -86.513 -47.286 1.00 128.55 60 LYS E CA 1
ATOM 9915 C C . LYS E 1 53 ? 15.549 -85.175 -47.322 1.00 129.91 60 LYS E C 1
ATOM 9916 O O . LYS E 1 53 ? 16.768 -85.159 -47.521 1.00 130.22 60 LYS E O 1
ATOM 9922 N N . VAL E 1 54 ? 14.815 -84.058 -47.182 1.00 125.95 61 VAL E N 1
ATOM 9923 C CA . VAL E 1 54 ? 15.396 -82.712 -47.222 1.00 124.66 61 VAL E CA 1
ATOM 9924 C C . VAL E 1 54 ? 15.249 -82.065 -45.856 1.00 126.09 61 VAL E C 1
ATOM 9925 O O . VAL E 1 54 ? 14.132 -81.955 -45.342 1.00 125.34 61 VAL E O 1
ATOM 9929 N N . THR E 1 55 ? 16.382 -81.629 -45.281 1.00 124.19 62 THR E N 1
ATOM 9930 C CA . THR E 1 55 ? 16.435 -80.969 -43.980 1.00 120.73 62 THR E CA 1
ATOM 9931 C C . THR E 1 55 ? 16.965 -79.548 -44.114 1.00 116.99 62 THR E C 1
ATOM 9932 O O . THR E 1 55 ? 18.118 -79.341 -44.495 1.00 116.04 62 THR E O 1
ATOM 9936 N N . GLY E 1 56 ? 16.118 -78.589 -43.776 1.00 108.33 63 GLY E N 1
ATOM 9937 C CA . GLY E 1 56 ? 16.490 -77.183 -43.761 1.00 101.59 63 GLY E CA 1
ATOM 9938 C C . GLY E 1 56 ? 17.146 -76.850 -42.437 1.00 102.67 63 GLY E C 1
ATOM 9939 O O . GLY E 1 56 ? 16.689 -77.310 -41.387 1.00 103.14 63 GLY E O 1
ATOM 9940 N N . THR E 1 57 ? 18.243 -76.092 -42.484 1.00 96.74 64 THR E N 1
ATOM 9941 C CA . THR E 1 57 ? 18.985 -75.641 -41.306 1.00 93.50 64 THR E CA 1
ATOM 9942 C C . THR E 1 57 ? 19.270 -74.140 -41.425 1.00 91.50 64 THR E C 1
ATOM 9943 O O . THR E 1 57 ? 19.007 -73.546 -42.469 1.00 90.26 64 THR E O 1
ATOM 9947 N N . THR E 1 58 ? 19.780 -73.525 -40.360 1.00 84.48 65 THR E N 1
ATOM 9948 C CA . THR E 1 58 ? 20.078 -72.093 -40.363 1.00 78.83 65 THR E CA 1
ATOM 9949 C C . THR E 1 58 ? 21.583 -71.846 -40.234 1.00 81.61 65 THR E C 1
ATOM 9950 O O . THR E 1 58 ? 22.343 -72.794 -40.021 1.00 85.30 65 THR E O 1
ATOM 9954 N N . GLY E 1 59 ? 21.989 -70.581 -40.336 1.00 73.59 66 GLY E N 1
ATOM 9955 C CA . GLY E 1 59 ? 23.377 -70.179 -40.155 1.00 73.07 66 GLY E CA 1
ATOM 9956 C C . GLY E 1 59 ? 24.177 -69.858 -41.396 1.00 78.13 66 GLY E C 1
ATOM 9957 O O . GLY E 1 59 ? 25.375 -69.579 -41.278 1.00 79.13 66 GLY E O 1
ATOM 9958 N N . THR E 1 60 ? 23.545 -69.876 -42.595 1.00 74.00 67 THR E N 1
ATOM 9959 C CA . THR E 1 60 ? 24.264 -69.547 -43.829 1.00 74.89 67 THR E CA 1
ATOM 9960 C C . THR E 1 60 ? 24.948 -68.181 -43.724 1.00 77.33 67 THR E C 1
ATOM 9961 O O . THR E 1 60 ? 24.408 -67.250 -43.123 1.00 72.65 67 THR E O 1
ATOM 9965 N N . GLY E 1 61 ? 26.151 -68.103 -44.259 1.00 78.09 68 GLY E N 1
ATOM 9966 C CA . GLY E 1 61 ? 26.949 -66.890 -44.232 1.00 76.60 68 GLY E CA 1
ATOM 9967 C C . GLY E 1 61 ? 28.372 -67.213 -44.600 1.00 86.89 68 GLY E C 1
ATOM 9968 O O . GLY E 1 61 ? 28.802 -68.359 -44.455 1.00 89.71 68 GLY E O 1
ATOM 9969 N N . TYR E 1 62 ? 29.104 -66.217 -45.093 1.00 86.00 69 TYR E N 1
ATOM 9970 C CA . TYR E 1 62 ? 30.488 -66.394 -45.514 1.00 91.96 69 TYR E CA 1
ATOM 9971 C C . TYR E 1 62 ? 31.393 -66.968 -44.412 1.00 98.74 69 TYR E C 1
ATOM 9972 O O . TYR E 1 62 ? 32.087 -67.953 -44.667 1.00 104.02 69 TYR E O 1
ATOM 9981 N N . ALA E 1 63 ? 31.382 -66.369 -43.208 1.00 91.91 70 ALA E N 1
ATOM 9982 C CA . ALA E 1 63 ? 32.222 -66.820 -42.094 1.00 93.85 70 ALA E CA 1
ATOM 9983 C C . ALA E 1 63 ? 32.008 -68.294 -41.731 1.00 102.01 70 ALA E C 1
ATOM 9984 O O . ALA E 1 63 ? 32.990 -69.026 -41.595 1.00 106.81 70 ALA E O 1
ATOM 9986 N N . LYS E 1 64 ? 30.735 -68.732 -41.615 1.00 96.76 71 LYS E N 1
ATOM 9987 C CA . LYS E 1 64 ? 30.376 -70.112 -41.271 1.00 99.92 71 LYS E CA 1
ATOM 9988 C C . LYS E 1 64 ? 30.749 -71.080 -42.389 1.00 111.26 71 LYS E C 1
ATOM 9989 O O . LYS E 1 64 ? 31.256 -72.164 -42.098 1.00 116.39 71 LYS E O 1
ATOM 9995 N N . VAL E 1 65 ? 30.498 -70.698 -43.661 1.00 108.21 72 VAL E N 1
ATOM 9996 C CA . VAL E 1 65 ? 30.843 -71.537 -44.817 1.00 114.54 72 VAL E CA 1
ATOM 9997 C C . VAL E 1 65 ? 32.365 -71.715 -44.850 1.00 124.55 72 VAL E C 1
ATOM 9998 O O . VAL E 1 65 ? 32.836 -72.846 -44.982 1.00 130.90 72 VAL E O 1
ATOM 10002 N N . LYS E 1 66 ? 33.121 -70.609 -44.654 1.00 119.41 73 LYS E N 1
ATOM 10003 C CA . LYS E 1 66 ? 34.588 -70.607 -44.616 1.00 124.52 73 LYS E CA 1
ATOM 10004 C C . LYS E 1 66 ? 35.120 -71.575 -43.561 1.00 131.94 73 LYS E C 1
ATOM 10005 O O . LYS E 1 66 ? 35.922 -72.450 -43.893 1.00 138.98 73 LYS E O 1
ATOM 10011 N N . ALA E 1 67 ? 34.641 -71.443 -42.313 1.00 123.69 74 ALA E N 1
ATOM 10012 C CA . ALA E 1 67 ? 35.050 -72.284 -41.192 1.00 126.15 74 ALA E CA 1
ATOM 10013 C C . ALA E 1 67 ? 34.769 -73.768 -41.443 1.00 136.36 74 ALA E C 1
ATOM 10014 O O . ALA E 1 67 ? 35.659 -74.596 -41.245 1.00 142.33 74 ALA E O 1
ATOM 10016 N N . MET E 1 68 ? 33.561 -74.088 -41.935 1.00 130.66 75 MET E N 1
ATOM 10017 C CA . MET E 1 68 ? 33.120 -75.447 -42.243 1.00 135.41 75 MET E CA 1
ATOM 10018 C C . MET E 1 68 ? 33.960 -76.092 -43.349 1.00 143.85 75 MET E C 1
ATOM 10019 O O . MET E 1 68 ? 34.471 -77.195 -43.148 1.00 144.91 75 MET E O 1
ATOM 10024 N N . VAL E 1 69 ? 34.093 -75.413 -44.507 1.00 142.48 76 VAL E N 1
ATOM 10025 C CA . VAL E 1 69 ? 34.867 -75.897 -45.657 1.00 143.09 76 VAL E CA 1
ATOM 10026 C C . VAL E 1 69 ? 36.348 -76.113 -45.277 1.00 146.90 76 VAL E C 1
ATOM 10027 O O . VAL E 1 69 ? 36.895 -77.181 -45.559 1.00 148.27 76 VAL E O 1
ATOM 10031 N N . GLU E 1 70 ? 36.970 -75.127 -44.599 1.00 143.76 77 GLU E N 1
ATOM 10032 C CA . GLU E 1 70 ? 38.381 -75.198 -44.203 1.00 145.20 77 GLU E CA 1
ATOM 10033 C C . GLU E 1 70 ? 38.677 -76.265 -43.144 1.00 148.62 77 GLU E C 1
ATOM 10034 O O . GLU E 1 70 ? 39.796 -76.780 -43.114 1.00 150.07 77 GLU E O 1
ATOM 10040 N N . SER E 1 71 ? 37.680 -76.625 -42.311 1.00 145.13 78 SER E N 1
ATOM 10041 C CA . SER E 1 71 ? 37.846 -77.661 -41.288 1.00 145.41 78 SER E CA 1
ATOM 10042 C C . SER E 1 71 ? 37.798 -79.062 -41.907 1.00 149.46 78 SER E C 1
ATOM 10043 O O . SER E 1 71 ? 38.286 -80.019 -41.304 1.00 150.25 78 SER E O 1
ATOM 10046 N N . GLY E 1 72 ? 37.170 -79.168 -43.077 1.00 147.11 79 GLY E N 1
ATOM 10047 C CA . GLY E 1 72 ? 36.976 -80.432 -43.776 1.00 148.16 79 GLY E CA 1
ATOM 10048 C C . GLY E 1 72 ? 35.794 -81.206 -43.221 1.00 149.04 79 GLY E C 1
ATOM 10049 O O . GLY E 1 72 ? 35.605 -82.377 -43.560 1.00 149.94 79 GLY E O 1
ATOM 10050 N N . ASN E 1 73 ? 34.989 -80.547 -42.356 1.00 144.04 80 ASN E N 1
ATOM 10051 C CA . ASN E 1 73 ? 33.797 -81.114 -41.718 1.00 142.39 80 ASN E CA 1
ATOM 10052 C C . ASN E 1 73 ? 32.545 -80.454 -42.312 1.00 142.50 80 ASN E C 1
ATOM 10053 O O . ASN E 1 73 ? 31.812 -79.750 -41.611 1.00 140.12 80 ASN E O 1
ATOM 10058 N N . VAL E 1 74 ? 32.312 -80.682 -43.614 1.00 140.37 81 VAL E N 1
ATOM 10059 C CA . VAL E 1 74 ? 31.188 -80.079 -44.331 1.00 138.98 81 VAL E CA 1
ATOM 10060 C C . VAL E 1 74 ? 29.885 -80.827 -44.037 1.00 140.50 81 VAL E C 1
ATOM 10061 O O . VAL E 1 74 ? 29.739 -81.991 -44.407 1.00 141.55 81 VAL E O 1
ATOM 10065 N N . THR E 1 75 ? 28.952 -80.153 -43.351 1.00 135.91 82 THR E N 1
ATOM 10066 C CA . THR E 1 75 ? 27.655 -80.726 -42.975 1.00 134.73 82 THR E CA 1
ATOM 10067 C C . THR E 1 75 ? 26.490 -80.134 -43.785 1.00 136.25 82 THR E C 1
ATOM 10068 O O . THR E 1 75 ? 25.353 -80.587 -43.631 1.00 135.36 82 THR E O 1
ATOM 10072 N N . TRP E 1 76 ? 26.767 -79.129 -44.639 1.00 133.28 83 TRP E N 1
ATOM 10073 C CA . TRP E 1 76 ? 25.751 -78.504 -45.488 1.00 128.58 83 TRP E CA 1
ATOM 10074 C C . TRP E 1 76 ? 25.972 -78.899 -46.935 1.00 138.17 83 TRP E C 1
ATOM 10075 O O . TRP E 1 76 ? 27.081 -78.751 -47.455 1.00 139.14 83 TRP E O 1
ATOM 10086 N N . ASP E 1 77 ? 24.917 -79.380 -47.595 1.00 135.57 84 ASP E N 1
ATOM 10087 C CA . ASP E 1 77 ? 25.009 -79.776 -48.998 1.00 135.47 84 ASP E CA 1
ATOM 10088 C C . ASP E 1 77 ? 24.692 -78.616 -49.915 1.00 137.39 84 ASP E C 1
ATOM 10089 O O . ASP E 1 77 ? 25.286 -78.502 -50.983 1.00 137.46 84 ASP E O 1
ATOM 10094 N N . VAL E 1 78 ? 23.726 -77.778 -49.513 1.00 124.71 85 VAL E N 1
ATOM 10095 C CA . VAL E 1 78 ? 23.292 -76.595 -50.262 1.00 118.75 85 VAL E CA 1
ATOM 10096 C C . VAL E 1 78 ? 23.259 -75.422 -49.298 1.00 112.45 85 VAL E C 1
ATOM 10097 O O . VAL E 1 78 ? 22.867 -75.575 -48.141 1.00 109.42 85 VAL E O 1
ATOM 10101 N N . ILE E 1 79 ? 23.641 -74.249 -49.787 1.00 103.86 86 ILE E N 1
ATOM 10102 C CA . ILE E 1 79 ? 23.545 -73.007 -49.031 1.00 95.64 86 ILE E CA 1
ATOM 10103 C C . ILE E 1 79 ? 22.776 -72.004 -49.875 1.00 93.99 86 ILE E C 1
ATOM 10104 O O . ILE E 1 79 ? 22.799 -72.061 -51.115 1.00 96.13 86 ILE E O 1
ATOM 10109 N N . SER E 1 80 ? 22.111 -71.078 -49.194 1.00 83.83 87 SER E N 1
ATOM 10110 C CA . SER E 1 80 ? 21.474 -69.954 -49.841 1.00 79.65 87 SER E CA 1
ATOM 10111 C C . SER E 1 80 ? 22.443 -68.816 -49.512 1.00 80.16 87 SER E C 1
ATOM 10112 O O . SER E 1 80 ? 22.745 -68.609 -48.337 1.00 75.74 87 SER E O 1
ATOM 10115 N N . ALA E 1 81 ? 23.005 -68.141 -50.529 1.00 78.21 88 ALA E N 1
ATOM 10116 C CA . ALA E 1 81 ? 23.983 -67.081 -50.271 1.00 76.53 88 ALA E CA 1
ATOM 10117 C C . ALA E 1 81 ? 23.612 -65.770 -50.935 1.00 78.16 88 ALA E C 1
ATOM 10118 O O . ALA E 1 81 ? 23.323 -65.753 -52.136 1.00 79.26 88 ALA E O 1
ATOM 10120 N N . GLU E 1 82 ? 23.613 -64.665 -50.161 1.00 70.06 89 GLU E N 1
ATOM 10121 C CA . GLU E 1 82 ? 23.359 -63.335 -50.723 1.00 67.85 89 GLU E CA 1
ATOM 10122 C C . GLU E 1 82 ? 24.607 -62.935 -51.515 1.00 77.19 89 GLU E C 1
ATOM 10123 O O . GLU E 1 82 ? 25.705 -63.389 -51.177 1.00 80.60 89 GLU E O 1
ATOM 10129 N N . SER E 1 83 ? 24.458 -62.114 -52.560 1.00 75.29 90 SER E N 1
ATOM 10130 C CA . SER E 1 83 ? 25.569 -61.792 -53.461 1.00 80.00 90 SER E CA 1
ATOM 10131 C C . SER E 1 83 ? 26.898 -61.345 -52.755 1.00 87.28 90 SER E C 1
ATOM 10132 O O . SER E 1 83 ? 27.930 -61.849 -53.208 1.00 91.85 90 SER E O 1
ATOM 10135 N N . PRO E 1 84 ? 26.964 -60.530 -51.651 1.00 81.75 91 PRO E N 1
ATOM 10136 C CA . PRO E 1 84 ? 28.289 -60.237 -51.056 1.00 83.74 91 PRO E CA 1
ATOM 10137 C C . PRO E 1 84 ? 28.935 -61.453 -50.400 1.00 92.98 91 PRO E C 1
ATOM 10138 O O . PRO E 1 84 ? 30.152 -61.640 -50.524 1.00 97.16 91 PRO E O 1
ATOM 10142 N N . ALA E 1 85 ? 28.120 -62.284 -49.712 1.00 89.64 92 ALA E N 1
ATOM 10143 C CA . ALA E 1 85 ? 28.588 -63.514 -49.071 1.00 92.95 92 ALA E CA 1
ATOM 10144 C C . ALA E 1 85 ? 29.049 -64.488 -50.156 1.00 105.70 92 ALA E C 1
ATOM 10145 O O . ALA E 1 85 ? 30.129 -65.067 -50.039 1.00 109.04 92 ALA E O 1
ATOM 10147 N N . PHE E 1 86 ? 28.267 -64.596 -51.248 1.00 105.88 93 PHE E N 1
ATOM 10148 C CA . PHE E 1 86 ? 28.587 -65.445 -52.388 1.00 113.21 93 PHE E CA 1
ATOM 10149 C C . PHE E 1 86 ? 29.918 -65.028 -53.029 1.00 125.33 93 PHE E C 1
ATOM 10150 O O . PHE E 1 86 ? 30.754 -65.891 -53.293 1.00 130.89 93 PHE E O 1
ATOM 10158 N N . ALA E 1 87 ? 30.128 -63.708 -53.236 1.00 122.09 94 ALA E N 1
ATOM 10159 C CA . ALA E 1 87 ? 31.374 -63.162 -53.789 1.00 127.35 94 ALA E CA 1
ATOM 10160 C C . ALA E 1 87 ? 32.583 -63.593 -52.929 1.00 136.29 94 ALA E C 1
ATOM 10161 O O . ALA E 1 87 ? 33.537 -64.146 -53.473 1.00 142.43 94 ALA E O 1
ATOM 10163 N N . SER E 1 88 ? 32.505 -63.413 -51.588 1.00 130.21 95 SER E N 1
ATOM 10164 C CA . SER E 1 88 ? 33.569 -63.804 -50.651 1.00 133.13 95 SER E CA 1
ATOM 10165 C C . SER E 1 88 ? 33.831 -65.318 -50.660 1.00 144.10 95 SER E C 1
ATOM 10166 O O . SER E 1 88 ? 34.984 -65.743 -50.558 1.00 148.50 95 SER E O 1
ATOM 10169 N N . GLU E 1 89 ? 32.761 -66.125 -50.785 1.00 142.11 96 GLU E N 1
ATOM 10170 C CA . GLU E 1 89 ? 32.849 -67.589 -50.827 1.00 148.19 96 GLU E CA 1
ATOM 10171 C C . GLU E 1 89 ? 33.574 -68.062 -52.091 1.00 163.35 96 GLU E C 1
ATOM 10172 O O . GLU E 1 89 ? 34.451 -68.924 -51.999 1.00 165.78 96 GLU E O 1
ATOM 10178 N N . VAL E 1 90 ? 33.247 -67.454 -53.255 1.00 162.93 97 VAL E N 1
ATOM 10179 C CA . VAL E 1 90 ? 33.870 -67.743 -54.557 1.00 167.52 97 VAL E CA 1
ATOM 10180 C C . VAL E 1 90 ? 35.346 -67.316 -54.519 1.00 172.75 97 VAL E C 1
ATOM 10181 O O . VAL E 1 90 ? 36.221 -68.085 -54.921 1.00 174.36 97 VAL E O 1
ATOM 10185 N N . LYS E 1 91 ? 35.612 -66.106 -53.996 1.00 170.67 98 LYS E N 1
ATOM 10186 C CA . LYS E 1 91 ? 36.954 -65.542 -53.873 1.00 172.22 98 LYS E CA 1
ATOM 10187 C C . LYS E 1 91 ? 37.873 -66.443 -53.044 1.00 177.86 98 LYS E C 1
ATOM 10188 O O . LYS E 1 91 ? 39.056 -66.522 -53.350 1.00 179.11 98 LYS E O 1
ATOM 10194 N N . ASP E 1 92 ? 37.333 -67.129 -52.019 1.00 176.66 99 ASP E N 1
ATOM 10195 C CA . ASP E 1 92 ? 38.105 -68.031 -51.161 0.79 178.08 99 ASP E CA 1
ATOM 10196 C C . ASP E 1 92 ? 38.094 -69.500 -51.632 1.00 184.95 99 ASP E C 1
ATOM 10197 O O . ASP E 1 92 ? 38.646 -70.362 -50.944 1.00 185.11 99 ASP E O 1
ATOM 10202 N N . GLY E 1 93 ? 37.496 -69.762 -52.800 1.00 185.70 100 GLY E N 1
ATOM 10203 C CA . GLY E 1 93 ? 37.387 -71.100 -53.383 1.00 188.15 100 GLY E CA 1
ATOM 10204 C C . GLY E 1 93 ? 36.668 -72.089 -52.482 1.00 192.64 100 GLY E C 1
ATOM 10205 O O . GLY E 1 93 ? 37.086 -73.243 -52.358 1.00 193.38 100 GLY E O 1
ATOM 10206 N N . LEU E 1 94 ? 35.586 -71.637 -51.839 1.00 190.47 101 LEU E N 1
ATOM 10207 C CA . LEU E 1 94 ? 34.828 -72.449 -50.886 1.00 190.40 101 LEU E CA 1
ATOM 10208 C C . LEU E 1 94 ? 33.658 -73.207 -51.496 1.00 195.32 101 LEU E C 1
ATOM 10209 O O . LEU E 1 94 ? 32.919 -73.873 -50.766 1.00 193.97 101 LEU E O 1
ATOM 10214 N N . LEU E 1 95 ? 33.470 -73.105 -52.815 1.00 195.96 102 LEU E N 1
ATOM 10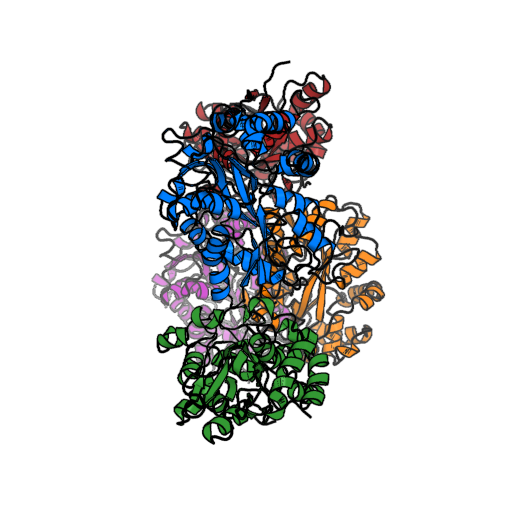215 C CA . LEU E 1 95 ? 32.307 -73.713 -53.450 1.00 196.90 102 LEU E CA 1
ATOM 10216 C C . LEU E 1 95 ? 32.611 -74.684 -54.577 1.00 203.73 102 LEU E C 1
ATOM 10217 O O . LEU E 1 95 ? 33.597 -74.523 -55.295 1.00 205.05 102 LEU E O 1
ATOM 10222 N N . GLU E 1 96 ? 31.732 -75.684 -54.743 1.00 202.91 103 GLU E N 1
ATOM 10223 C CA . GLU E 1 96 ? 31.817 -76.659 -55.825 1.00 205.52 103 GLU E CA 1
ATOM 10224 C C . GLU E 1 96 ? 31.306 -75.987 -57.089 1.00 210.44 103 GLU E C 1
ATOM 10225 O O . GLU E 1 96 ? 30.297 -75.280 -57.014 1.00 209.05 103 GLU E O 1
ATOM 10231 N N . PRO E 1 97 ? 31.915 -76.231 -58.271 1.00 210.39 104 PRO E N 1
ATOM 10232 C CA . PRO E 1 97 ? 31.336 -75.664 -59.499 1.00 210.85 104 PRO E CA 1
ATOM 10233 C C . PRO E 1 97 ? 29.970 -76.312 -59.761 1.00 212.86 104 PRO E C 1
ATOM 10234 O O . PRO E 1 97 ? 29.791 -77.509 -59.502 1.00 213.33 104 PRO E O 1
ATOM 10238 N N . ILE E 1 98 ? 28.992 -75.515 -60.206 1.00 209.79 105 ILE E N 1
ATOM 10239 C CA . ILE E 1 98 ? 27.649 -76.028 -60.493 1.00 209.35 105 ILE E CA 1
ATOM 10240 C C . ILE E 1 98 ? 27.699 -76.987 -61.684 1.00 213.92 105 ILE E C 1
ATOM 10241 O O . ILE E 1 98 ? 28.352 -76.684 -62.685 1.00 214.83 105 ILE E O 1
ATOM 10246 N N . ASP E 1 99 ? 27.034 -78.145 -61.565 1.00 211.72 106 ASP E N 1
ATOM 10247 C CA . ASP E 1 99 ? 26.978 -79.095 -62.667 1.00 213.11 106 ASP E CA 1
ATOM 10248 C C . ASP E 1 99 ? 25.813 -78.711 -63.582 1.00 215.25 106 ASP E C 1
ATOM 10249 O O . ASP E 1 99 ? 24.656 -79.047 -63.301 1.00 214.50 106 ASP E O 1
ATOM 10254 N N . TYR E 1 100 ? 26.136 -78.026 -64.696 1.00 212.44 107 TYR E N 1
ATOM 10255 C CA . TYR E 1 100 ? 25.141 -77.561 -65.659 1.00 210.51 107 TYR E CA 1
ATOM 10256 C C . TYR E 1 100 ? 24.669 -78.639 -66.638 1.00 208.21 107 TYR E C 1
ATOM 10257 O O . TYR E 1 100 ? 23.862 -78.335 -67.517 1.00 207.52 107 TYR E O 1
ATOM 10266 N N . SER E 1 101 ? 25.096 -79.900 -66.453 1.00 207.57 108 SER E N 1
ATOM 10267 C CA . SER E 1 101 ? 24.546 -81.004 -67.236 1.00 207.42 108 SER E CA 1
ATOM 10268 C C . SER E 1 101 ? 23.308 -81.499 -66.454 1.00 209.22 108 SER E C 1
ATOM 10269 O O . SER E 1 101 ? 22.461 -82.204 -67.005 1.00 208.42 108 SER E O 1
ATOM 10272 N N . VAL E 1 102 ? 23.216 -81.107 -65.162 1.00 211.65 109 VAL E N 1
ATOM 10273 C CA . VAL E 1 102 ? 22.123 -81.441 -64.243 1.00 209.61 109 VAL E CA 1
ATOM 10274 C C . VAL E 1 102 ? 21.216 -80.219 -64.070 1.00 209.85 109 VAL E C 1
ATOM 10275 O O . VAL E 1 102 ? 19.999 -80.347 -64.209 1.00 209.13 109 VAL E O 1
ATOM 10279 N N . VAL E 1 103 ? 21.802 -79.041 -63.779 1.00 206.21 110 VAL E N 1
ATOM 10280 C CA . VAL E 1 103 ? 21.044 -77.799 -63.617 1.00 204.94 110 VAL E CA 1
ATOM 10281 C C . VAL E 1 103 ? 20.762 -77.240 -65.018 1.00 206.48 110 VAL E C 1
ATOM 10282 O O . VAL E 1 103 ? 21.651 -76.661 -65.650 1.00 207.24 110 VAL E O 1
ATOM 10286 N N . LYS E 1 104 ? 19.535 -77.473 -65.517 1.00 202.47 111 LYS E N 1
ATOM 10287 C CA . LYS E 1 104 ? 19.110 -77.031 -66.845 1.00 202.49 111 LYS E CA 1
ATOM 10288 C C . LYS E 1 104 ? 17.933 -76.108 -66.659 1.00 199.82 111 LYS E C 1
ATOM 10289 O O . LYS E 1 104 ? 16.841 -76.553 -66.305 1.00 198.74 111 LYS E O 1
ATOM 10295 N N . ALA E 1 105 ? 18.177 -74.807 -66.833 1.00 194.06 112 ALA E N 1
ATOM 10296 C CA . ALA E 1 105 ? 17.161 -73.785 -66.671 1.00 191.75 112 ALA E CA 1
ATOM 10297 C C . ALA E 1 105 ? 17.479 -72.633 -67.605 1.00 191.33 112 ALA E C 1
ATOM 10298 O O . ALA E 1 105 ? 17.945 -71.576 -67.177 1.00 189.91 112 ALA E O 1
ATOM 10300 N N . ASP E 1 106 ? 17.252 -72.852 -68.905 1.00 189.45 113 ASP E N 1
ATOM 10301 C CA . ASP E 1 106 ? 17.521 -71.838 -69.930 1.00 190.09 113 ASP E CA 1
ATOM 10302 C C . ASP E 1 106 ? 16.578 -70.633 -69.838 1.00 190.68 113 ASP E C 1
ATOM 10303 O O . ASP E 1 106 ? 16.863 -69.591 -70.430 1.00 190.86 113 ASP E O 1
ATOM 10308 N N . ASN E 1 107 ? 15.495 -70.760 -69.046 1.00 186.42 114 ASN E N 1
ATOM 10309 C CA . ASN E 1 107 ? 14.546 -69.688 -68.766 1.00 185.34 114 ASN E CA 1
ATOM 10310 C C . ASN E 1 107 ? 15.014 -68.827 -67.573 1.00 187.15 114 ASN E C 1
ATOM 10311 O O . ASN E 1 107 ? 14.347 -67.861 -67.209 1.00 182.47 114 ASN E O 1
ATOM 10316 N N . VAL E 1 108 ? 16.166 -69.175 -66.974 1.00 183.88 115 VAL E N 1
ATOM 10317 C CA . VAL E 1 108 ? 16.806 -68.369 -65.938 0.83 176.69 115 VAL E CA 1
ATOM 10318 C C . VAL E 1 108 ? 17.903 -67.642 -66.726 1.00 180.80 115 VAL E C 1
ATOM 10319 O O . VAL E 1 108 ? 18.755 -68.322 -67.302 1.00 185.80 115 VAL E O 1
ATOM 10323 N N . PRO E 1 109 ? 17.891 -66.289 -66.814 1.00 171.62 116 PRO E N 1
ATOM 10324 C CA . PRO E 1 109 ? 18.922 -65.588 -67.604 1.00 173.75 116 PRO E CA 1
ATOM 10325 C C . PRO E 1 109 ? 20.350 -66.001 -67.260 1.00 178.55 116 PRO E C 1
ATOM 10326 O O . PRO E 1 109 ? 20.642 -66.291 -66.098 1.00 175.22 116 PRO E O 1
ATOM 10330 N N . GLU E 1 110 ? 21.215 -66.093 -68.291 1.00 179.63 117 GLU E N 1
ATOM 10331 C CA . GLU E 1 110 ? 22.607 -66.560 -68.201 1.00 183.17 117 GLU E CA 1
ATOM 10332 C C . GLU E 1 110 ? 23.438 -65.879 -67.104 1.00 180.53 117 GLU E C 1
ATOM 10333 O O . GLU E 1 110 ? 24.241 -66.561 -66.467 1.00 181.77 117 GLU E O 1
ATOM 10339 N N . ASN E 1 111 ? 23.232 -64.575 -66.845 1.00 170.54 118 ASN E N 1
ATOM 10340 C CA . ASN E 1 111 ? 23.978 -63.877 -65.786 1.00 165.69 118 ASN E CA 1
ATOM 10341 C C . ASN E 1 111 ? 23.769 -64.483 -64.393 1.00 163.26 118 ASN E C 1
ATOM 10342 O O . ASN E 1 111 ? 24.643 -64.340 -63.538 1.00 161.47 118 ASN E O 1
ATOM 10347 N N . PHE E 1 112 ? 22.620 -65.144 -64.162 1.00 156.25 119 PHE E N 1
ATOM 10348 C CA . PHE E 1 112 ? 22.319 -65.800 -62.891 1.00 151.78 119 PHE E CA 1
ATOM 10349 C C . PHE E 1 112 ? 22.918 -67.195 -62.826 1.00 157.15 119 PHE E C 1
ATOM 10350 O O . PHE E 1 112 ? 23.103 -67.720 -61.731 1.00 154.45 119 PHE E O 1
ATOM 10358 N N . ARG E 1 113 ? 23.189 -67.814 -63.986 1.00 157.91 120 ARG E N 1
ATOM 10359 C CA . ARG E 1 113 ? 23.771 -69.151 -64.015 1.00 162.25 120 ARG E CA 1
ATOM 10360 C C . ARG E 1 113 ? 25.293 -69.029 -64.012 1.00 164.00 120 ARG E C 1
ATOM 10361 O O . ARG E 1 113 ? 25.944 -69.159 -65.050 1.00 167.76 120 ARG E O 1
ATOM 10369 N N . THR E 1 114 ? 25.855 -68.751 -62.828 1.00 151.95 121 THR E N 1
ATOM 10370 C CA . THR E 1 114 ? 27.293 -68.534 -62.649 1.00 152.83 121 THR E CA 1
ATOM 10371 C C . THR E 1 114 ? 28.038 -69.850 -62.421 1.00 156.67 121 THR E C 1
ATOM 10372 O O . THR E 1 114 ? 27.418 -70.852 -62.070 1.00 156.21 121 THR E O 1
ATOM 10376 N N . LYS E 1 115 ? 29.372 -69.835 -62.560 1.00 151.74 122 LYS E N 1
ATOM 10377 C CA . LYS E 1 115 ? 30.195 -71.024 -62.362 1.00 151.32 122 LYS E CA 1
ATOM 10378 C C . LYS E 1 115 ? 29.954 -71.709 -61.013 1.00 149.49 122 LYS E C 1
ATOM 10379 O O . LYS E 1 115 ? 29.866 -72.932 -60.977 1.00 150.16 122 LYS E O 1
ATOM 10385 N N . TYR E 1 116 ? 29.844 -70.932 -59.918 1.00 145.16 123 TYR E N 1
ATOM 10386 C CA . TYR E 1 116 ? 29.725 -71.485 -58.571 1.00 142.63 123 TYR E CA 1
ATOM 10387 C C . TYR E 1 116 ? 28.381 -71.309 -57.881 1.00 136.41 123 TYR E C 1
ATOM 10388 O O . TYR E 1 116 ? 28.254 -71.641 -56.698 1.00 133.56 123 TYR E O 1
ATOM 10397 N N . GLY E 1 117 ? 27.398 -70.781 -58.585 1.00 127.77 124 GLY E N 1
ATOM 10398 C CA . GLY E 1 117 ? 26.100 -70.563 -57.969 1.00 119.88 124 GLY E CA 1
ATOM 10399 C C . GLY E 1 117 ? 25.028 -70.179 -58.948 1.00 120.41 124 GLY E C 1
ATOM 10400 O O . GLY E 1 117 ? 25.321 -69.630 -60.015 1.00 122.12 124 GLY E O 1
ATOM 10401 N N . VAL E 1 118 ? 23.777 -70.476 -58.586 1.00 111.82 125 VAL E N 1
ATOM 10402 C CA . VAL E 1 118 ? 22.639 -70.171 -59.447 1.00 109.66 125 VAL E CA 1
ATOM 10403 C C . VAL E 1 118 ? 21.770 -69.143 -58.754 1.00 103.13 125 VAL E C 1
ATOM 10404 O O . VAL E 1 118 ? 21.224 -69.431 -57.686 1.00 99.54 125 VAL E O 1
ATOM 10408 N N . GLY E 1 119 ? 21.659 -67.959 -59.360 1.00 95.88 126 GLY E N 1
ATOM 10409 C CA . GLY E 1 119 ? 20.829 -66.877 -58.844 1.00 88.72 126 GLY E CA 1
ATOM 10410 C C . GLY E 1 119 ? 19.381 -67.288 -58.971 1.00 90.55 126 GLY E C 1
ATOM 10411 O O . GLY E 1 119 ? 18.918 -67.549 -60.080 1.00 94.05 126 GLY E O 1
ATOM 10412 N N . TYR E 1 120 ? 18.682 -67.437 -57.837 1.00 82.10 127 TYR E N 1
ATOM 10413 C CA . TYR E 1 120 ? 17.300 -67.921 -57.842 1.00 81.30 127 TYR E CA 1
ATOM 10414 C C . TYR E 1 120 ? 16.270 -66.918 -57.353 1.00 79.68 127 TYR E C 1
ATOM 10415 O O . TYR E 1 120 ? 15.065 -67.156 -57.475 1.00 81.37 127 TYR E O 1
ATOM 10424 N N . MET E 1 121 ? 16.732 -65.823 -56.766 1.00 69.79 128 MET E N 1
ATOM 10425 C CA . MET E 1 121 ? 15.832 -64.844 -56.198 1.00 64.63 128 MET E CA 1
ATOM 10426 C C . MET E 1 121 ? 16.452 -63.466 -56.243 1.00 67.16 128 MET E C 1
ATOM 10427 O O . MET E 1 121 ? 17.670 -63.320 -56.078 1.00 67.35 128 MET E O 1
ATOM 10432 N N . VAL E 1 122 ? 15.599 -62.454 -56.428 1.00 61.36 129 VAL E N 1
ATOM 10433 C CA . VAL E 1 122 ? 15.972 -61.046 -56.353 0.88 58.07 129 VAL E CA 1
ATOM 10434 C C . VAL E 1 122 ? 15.157 -60.500 -55.192 1.00 58.83 129 VAL E C 1
ATOM 10435 O O . VAL E 1 122 ? 13.961 -60.789 -55.091 1.00 57.92 129 VAL E O 1
ATOM 10439 N N . PHE E 1 123 ? 15.811 -59.794 -54.273 1.00 53.91 130 PHE E N 1
ATOM 10440 C CA . PHE E 1 123 ? 15.117 -59.310 -53.101 1.00 51.07 130 PHE E CA 1
ATOM 10441 C C . PHE E 1 123 ? 15.521 -57.911 -52.737 1.00 52.92 130 PHE E C 1
ATOM 10442 O O . PHE E 1 123 ? 16.690 -57.545 -52.869 1.00 53.50 130 PHE E O 1
ATOM 10450 N N . GLY E 1 124 ? 14.557 -57.155 -52.248 1.00 46.37 131 GLY E N 1
ATOM 10451 C CA . GLY E 1 124 ? 14.801 -55.813 -51.765 1.00 44.09 131 GLY E CA 1
ATOM 10452 C C . GLY E 1 124 ? 14.968 -55.842 -50.263 1.00 46.21 131 GLY E C 1
ATOM 10453 O O . GLY E 1 124 ? 14.444 -56.738 -49.588 1.00 44.92 131 GLY E O 1
ATOM 10454 N N . THR E 1 125 ? 15.727 -54.883 -49.741 1.00 41.25 132 THR E N 1
ATOM 10455 C CA . THR E 1 125 ? 15.894 -54.638 -48.314 1.00 39.50 132 THR E CA 1
ATOM 10456 C C . THR E 1 125 ? 15.337 -53.231 -48.191 1.00 41.67 132 THR E C 1
ATOM 10457 O O . THR E 1 125 ? 15.792 -52.331 -48.906 1.00 41.40 132 THR E O 1
ATOM 10461 N N . ASN E 1 126 ? 14.298 -53.070 -47.361 1.00 34.97 133 ASN E N 1
ATOM 10462 C CA . ASN E 1 126 ? 13.540 -51.839 -47.281 1.00 35.19 133 ASN E CA 1
ATOM 10463 C C . ASN E 1 126 ? 13.462 -51.222 -45.937 1.00 36.42 133 ASN E C 1
ATOM 10464 O O . ASN E 1 126 ? 13.490 -51.918 -44.921 1.00 35.35 133 ASN E O 1
ATOM 10469 N N . LEU E 1 127 ? 13.226 -49.905 -45.940 1.00 33.72 134 LEU E N 1
ATOM 10470 C CA . LEU E 1 127 ? 12.962 -49.136 -44.736 1.00 33.58 134 LEU E CA 1
ATOM 10471 C C . LEU E 1 127 ? 11.491 -49.423 -44.374 1.00 34.94 134 LEU E C 1
ATOM 10472 O O . LEU E 1 127 ? 10.614 -49.232 -45.223 1.00 36.36 134 LEU E O 1
ATOM 10477 N N . ALA E 1 128 ? 11.235 -49.925 -43.148 1.00 28.92 135 ALA E N 1
ATOM 10478 C CA . ALA E 1 128 ? 9.891 -50.203 -42.658 1.00 31.45 135 ALA E CA 1
ATOM 10479 C C . ALA E 1 128 ? 9.709 -49.536 -41.300 1.00 37.04 135 ALA E C 1
ATOM 10480 O O . ALA E 1 128 ? 10.683 -49.351 -40.572 1.00 33.87 135 ALA E O 1
ATOM 10482 N N . TRP E 1 129 ? 8.476 -49.158 -40.969 1.00 36.80 136 TRP E N 1
ATOM 10483 C CA . TRP E 1 129 ? 8.203 -48.461 -39.717 1.00 38.80 136 TRP E CA 1
ATOM 10484 C C . TRP E 1 129 ? 6.907 -48.929 -39.099 1.00 46.46 136 TRP E C 1
ATOM 10485 O O . TRP E 1 129 ? 6.029 -49.398 -39.816 1.00 47.29 136 TRP E O 1
ATOM 10496 N N . ASN E 1 130 ? 6.777 -48.783 -37.773 1.00 45.58 137 ASN E N 1
ATOM 10497 C CA . ASN E 1 130 ? 5.541 -49.111 -37.075 1.00 49.29 137 ASN E CA 1
ATOM 10498 C C . ASN E 1 130 ? 4.580 -47.959 -37.362 1.00 58.98 137 ASN E C 1
ATOM 10499 O O . ASN E 1 130 ? 4.909 -46.807 -37.056 1.00 59.57 137 ASN E O 1
ATOM 10504 N N . LYS E 1 131 ? 3.415 -48.262 -37.983 1.00 60.04 138 LYS E N 1
ATOM 10505 C CA . LYS E 1 131 ? 2.401 -47.260 -38.357 1.00 64.73 138 LYS E CA 1
ATOM 10506 C C . LYS E 1 131 ? 1.828 -46.473 -37.185 1.00 74.76 138 LYS E C 1
ATOM 10507 O O . LYS E 1 131 ? 1.529 -45.291 -37.344 1.00 77.65 138 LYS E O 1
ATOM 10513 N N . ASP E 1 132 ? 1.659 -47.118 -36.023 1.00 73.66 139 ASP E N 1
ATOM 10514 C CA . ASP E 1 132 ? 1.112 -46.451 -34.841 1.00 78.67 139 ASP E CA 1
ATOM 10515 C C . ASP E 1 132 ? 2.102 -45.436 -34.246 1.00 79.90 139 ASP E C 1
ATOM 10516 O O . ASP E 1 132 ? 1.670 -44.391 -33.757 1.00 85.07 139 ASP E O 1
ATOM 10521 N N . LYS E 1 133 ? 3.415 -45.702 -34.359 1.00 68.27 140 LYS E N 1
ATOM 10522 C CA . LYS E 1 133 ? 4.444 -44.763 -33.911 1.00 65.76 140 LYS E CA 1
ATOM 10523 C C . LYS E 1 133 ? 4.668 -43.696 -34.994 1.00 66.26 140 LYS E C 1
ATOM 10524 O O . LYS E 1 133 ? 4.905 -42.536 -34.666 1.00 67.42 140 LYS E O 1
ATOM 10530 N N . PHE E 1 134 ? 4.608 -44.091 -36.275 1.00 59.89 141 PHE E N 1
ATOM 10531 C CA . PHE E 1 134 ? 4.832 -43.176 -37.391 1.00 60.18 141 PHE E CA 1
ATOM 10532 C C . PHE E 1 134 ? 3.658 -43.138 -38.389 1.00 69.11 141 PHE E C 1
ATOM 10533 O O . PHE E 1 134 ? 3.768 -43.721 -39.473 1.00 66.32 141 PHE E O 1
ATOM 10541 N N . PRO E 1 135 ? 2.542 -42.433 -38.055 1.00 73.13 142 PRO E N 1
ATOM 10542 C CA . PRO E 1 135 ? 1.402 -42.367 -38.991 1.00 76.85 142 PRO E CA 1
ATOM 10543 C C . PRO E 1 135 ? 1.742 -41.743 -40.342 1.00 82.26 142 PRO E C 1
ATOM 10544 O O . PRO E 1 135 ? 1.184 -42.168 -41.351 1.00 82.94 142 PRO E O 1
ATOM 10548 N N . ASN E 1 136 ? 2.675 -40.769 -40.369 1.00 78.71 143 ASN E N 1
ATOM 10549 C CA . ASN E 1 136 ? 3.097 -40.097 -41.604 1.00 78.12 143 ASN E CA 1
ATOM 10550 C C . ASN E 1 136 ? 4.316 -40.761 -42.269 1.00 75.93 143 ASN E C 1
ATOM 10551 O O . ASN E 1 136 ? 4.901 -40.196 -43.196 1.00 75.73 143 ASN E O 1
ATOM 10556 N N . GLY E 1 137 ? 4.669 -41.955 -41.800 1.00 67.18 144 GLY E N 1
ATOM 10557 C CA . GLY E 1 137 ? 5.780 -42.727 -42.334 1.00 61.09 144 GLY E CA 1
ATOM 10558 C C . GLY E 1 137 ? 7.155 -42.217 -41.962 1.00 60.65 144 GLY E C 1
ATOM 10559 O O . GLY E 1 137 ? 7.291 -41.261 -41.195 1.00 63.34 144 GLY E O 1
ATOM 10560 N N . VAL E 1 138 ? 8.186 -42.894 -42.481 1.00 50.95 145 VAL E N 1
ATOM 10561 C CA . VAL E 1 138 ? 9.594 -42.563 -42.258 1.00 48.46 145 VAL E CA 1
ATOM 10562 C C . VAL E 1 138 ? 10.316 -42.629 -43.608 1.00 52.04 145 VAL E C 1
ATOM 10563 O O . VAL E 1 138 ? 10.112 -43.571 -44.372 1.00 49.66 145 VAL E O 1
ATOM 10567 N N . THR E 1 139 ? 11.131 -41.620 -43.899 1.00 50.83 146 THR E N 1
ATOM 10568 C CA . THR E 1 139 ? 11.956 -41.558 -45.105 1.00 51.03 146 THR E CA 1
ATOM 10569 C C . THR E 1 139 ? 13.390 -41.951 -44.697 1.00 55.01 146 THR E C 1
ATOM 10570 O O . THR E 1 139 ? 13.724 -41.846 -43.507 1.00 54.13 146 THR E O 1
ATOM 10574 N N . PRO E 1 140 ? 14.266 -42.351 -45.664 1.00 52.25 147 PRO E N 1
ATOM 10575 C CA . PRO E 1 140 ? 15.670 -42.632 -45.317 1.00 50.24 147 PRO E CA 1
ATOM 10576 C C . PRO E 1 140 ? 16.338 -41.462 -44.568 1.00 54.57 147 PRO E C 1
ATOM 10577 O O . PRO E 1 140 ? 17.024 -41.708 -43.578 1.00 52.93 147 PRO E O 1
ATOM 10581 N N . ALA E 1 141 ? 16.062 -40.189 -44.965 1.00 53.94 148 ALA E N 1
ATOM 10582 C CA . ALA E 1 141 ? 16.610 -39.018 -44.263 1.00 56.07 148 ALA E CA 1
ATOM 10583 C C . ALA E 1 141 ? 16.152 -38.993 -42.802 1.00 58.93 148 ALA E C 1
ATOM 10584 O O . ALA E 1 141 ? 16.974 -38.763 -41.911 1.00 58.49 148 ALA E O 1
ATOM 10586 N N . GLN E 1 142 ? 14.861 -39.305 -42.552 1.00 55.15 149 GLN E N 1
ATOM 10587 C CA . GLN E 1 142 ? 14.308 -39.329 -41.197 1.00 54.73 149 GLN E CA 1
ATOM 10588 C C . GLN E 1 142 ? 14.901 -40.435 -40.355 1.00 56.30 149 GLN E C 1
ATOM 10589 O O . GLN E 1 142 ? 15.119 -40.227 -39.163 1.00 57.01 149 GLN E O 1
ATOM 10595 N N . PHE E 1 143 ? 15.210 -41.594 -40.969 1.00 49.32 150 PHE E N 1
ATOM 10596 C CA . PHE E 1 143 ? 15.848 -42.687 -40.241 1.00 45.64 150 PHE E CA 1
ATOM 10597 C C . PHE E 1 143 ? 17.188 -42.201 -39.673 1.00 49.85 150 PHE E C 1
ATOM 10598 O O . PHE E 1 143 ? 17.538 -42.557 -38.554 1.00 47.18 150 PHE E O 1
ATOM 10606 N N . PHE E 1 144 ? 17.931 -41.383 -40.436 1.00 49.26 151 PHE E N 1
ATOM 10607 C CA . PHE E 1 144 ? 19.237 -40.919 -39.987 1.00 50.08 151 PHE E CA 1
ATOM 10608 C C . PHE E 1 144 ? 19.204 -39.516 -39.364 1.00 57.92 151 PHE E C 1
ATOM 10609 O O . PHE E 1 144 ? 20.251 -38.907 -39.149 1.00 59.08 151 PHE E O 1
ATOM 10617 N N . ASP E 1 145 ? 18.003 -39.062 -38.976 1.00 56.64 152 ASP E N 1
ATOM 10618 C CA . ASP E 1 145 ? 17.790 -37.784 -38.311 1.00 60.89 152 ASP E CA 1
ATOM 10619 C C . ASP E 1 145 ? 17.683 -38.044 -36.805 1.00 63.90 152 ASP E C 1
ATOM 10620 O O . ASP E 1 145 ? 16.710 -38.666 -36.366 1.00 61.00 152 ASP E O 1
ATOM 10625 N N . PRO E 1 146 ? 18.646 -37.530 -35.996 1.00 62.91 153 PRO E N 1
ATOM 10626 C CA . PRO E 1 146 ? 18.577 -37.742 -34.538 1.00 62.92 153 PRO E CA 1
ATOM 10627 C C . PRO E 1 146 ? 17.329 -37.174 -33.861 1.00 69.40 153 PRO E C 1
ATOM 10628 O O . PRO E 1 146 ? 16.964 -37.667 -32.803 1.00 67.75 153 PRO E O 1
ATOM 10632 N N . ASN E 1 147 ? 16.662 -36.173 -34.473 1.00 69.97 154 ASN E N 1
ATOM 10633 C CA . ASN E 1 147 ? 15.444 -35.559 -33.924 1.00 73.70 154 ASN E CA 1
ATOM 10634 C C . ASN E 1 147 ? 14.219 -36.467 -34.050 1.00 73.36 154 ASN E C 1
ATOM 10635 O O . ASN E 1 147 ? 13.232 -36.269 -33.338 1.00 75.92 154 ASN E O 1
ATOM 10640 N N . VAL E 1 148 ? 14.290 -37.468 -34.946 1.00 63.76 155 VAL E N 1
ATOM 10641 C CA . VAL E 1 148 ? 13.241 -38.466 -35.147 1.00 60.12 155 VAL E CA 1
ATOM 10642 C C . VAL E 1 148 ? 13.511 -39.562 -34.113 1.00 58.33 155 VAL E C 1
ATOM 10643 O O . VAL E 1 148 ? 14.538 -40.241 -34.178 1.00 54.62 155 VAL E O 1
ATOM 10647 N N . LYS E 1 149 ? 12.614 -39.680 -33.127 1.00 55.33 156 LYS E N 1
ATOM 10648 C CA . LYS E 1 149 ? 12.765 -40.636 -32.034 1.00 53.15 156 LYS E CA 1
ATOM 10649 C C . LYS E 1 149 ? 12.101 -41.976 -32.321 1.00 54.17 156 LYS E C 1
ATOM 10650 O O . LYS E 1 149 ? 10.907 -42.039 -32.603 1.00 54.84 156 LYS E O 1
ATOM 10656 N N . GLY E 1 150 ? 12.892 -43.033 -32.252 1.00 47.61 157 GLY E N 1
ATOM 10657 C CA . GLY E 1 150 ? 12.423 -44.388 -32.515 1.00 44.81 157 GLY E CA 1
ATOM 10658 C C . GLY E 1 150 ? 13.497 -45.435 -32.348 1.00 45.58 157 GLY E C 1
ATOM 10659 O O . GLY E 1 150 ? 14.671 -45.175 -32.630 1.00 44.16 157 GLY E O 1
ATOM 10660 N N . ARG E 1 151 ? 13.090 -46.628 -31.885 1.00 41.00 158 ARG E N 1
ATOM 10661 C CA . ARG E 1 151 ? 13.972 -47.777 -31.706 0.83 37.65 158 ARG E CA 1
ATOM 10662 C C . ARG E 1 151 ? 14.278 -48.309 -33.094 1.00 40.61 158 ARG E C 1
ATOM 10663 O O . ARG E 1 151 ? 13.382 -48.779 -33.805 1.00 40.35 158 ARG E O 1
ATOM 10671 N N . ARG E 1 152 ? 15.537 -48.174 -33.498 1.00 35.77 159 ARG E N 1
ATOM 10672 C CA . ARG E 1 152 ? 15.962 -48.589 -34.831 1.00 33.64 159 ARG E CA 1
ATOM 10673 C C . ARG E 1 152 ? 16.713 -49.904 -34.830 1.00 34.63 159 ARG E C 1
ATOM 10674 O O . ARG E 1 152 ? 17.411 -50.227 -33.871 1.00 33.66 159 ARG E O 1
ATOM 10682 N N . VAL E 1 153 ? 16.557 -50.672 -35.910 1.00 30.85 160 VAL E N 1
ATOM 10683 C CA . VAL E 1 153 ? 17.257 -51.936 -36.095 1.00 29.07 160 VAL E CA 1
ATOM 10684 C C . VAL E 1 153 ? 17.884 -51.894 -37.462 1.00 34.13 160 VAL E C 1
ATOM 10685 O O . VAL E 1 153 ? 17.196 -51.669 -38.472 1.00 32.94 160 VAL E O 1
ATOM 10689 N N . LEU E 1 154 ? 19.201 -52.079 -37.493 1.00 30.89 161 LEU E N 1
ATOM 10690 C CA . LEU E 1 154 ? 19.928 -52.120 -38.746 1.00 32.33 161 LEU E CA 1
ATOM 10691 C C . LEU E 1 154 ? 20.355 -53.565 -39.035 1.00 36.13 161 LEU E C 1
ATOM 10692 O O . LEU E 1 154 ? 20.329 -54.387 -38.110 1.00 36.57 161 LEU E O 1
ATOM 10697 N N . PRO E 1 155 ? 20.764 -53.908 -40.289 1.00 32.88 162 PRO E N 1
ATOM 10698 C CA . PRO E 1 155 ? 21.256 -55.273 -40.551 1.00 32.88 162 PRO E CA 1
ATOM 10699 C C . PRO E 1 155 ? 22.486 -55.606 -39.674 1.00 37.69 162 PRO E C 1
ATOM 10700 O O . PRO E 1 155 ? 23.132 -54.704 -39.118 1.00 37.20 162 PRO E O 1
ATOM 10704 N N . SER E 1 156 ? 22.783 -56.902 -39.515 1.00 33.97 163 SER E N 1
ATOM 10705 C CA . SER E 1 156 ? 23.882 -57.365 -38.662 1.00 34.76 163 SER E CA 1
ATOM 10706 C C . SER E 1 156 ? 25.271 -57.063 -39.215 1.00 39.87 163 SER E C 1
ATOM 10707 O O . SER E 1 156 ? 26.213 -56.889 -38.433 1.00 40.73 163 SER E O 1
ATOM 10710 N N . ASP E 1 157 ? 25.393 -57.013 -40.553 1.00 36.27 164 ASP E N 1
ATOM 10711 C CA . ASP E 1 157 ? 26.655 -56.755 -41.234 1.00 39.05 164 ASP E CA 1
ATOM 10712 C C . ASP E 1 157 ? 26.681 -55.352 -41.882 1.00 41.69 164 ASP E C 1
ATOM 10713 O O . ASP E 1 157 ? 25.654 -54.666 -41.914 1.00 38.63 164 ASP E O 1
ATOM 10718 N N . ALA E 1 158 ? 27.859 -54.921 -42.376 1.00 40.91 165 ALA E N 1
ATOM 10719 C CA . ALA E 1 158 ? 28.045 -53.625 -43.036 1.00 42.04 165 ALA E CA 1
ATOM 10720 C C . ALA E 1 158 ? 27.297 -53.584 -44.363 1.00 45.92 165 ALA E C 1
ATOM 10721 O O . ALA E 1 158 ? 26.848 -52.517 -44.782 1.00 44.07 165 ALA E O 1
ATOM 10723 N N . THR E 1 159 ? 27.134 -54.756 -45.006 1.00 44.36 166 THR E N 1
ATOM 10724 C CA . THR E 1 159 ? 26.380 -54.903 -46.249 1.00 44.29 166 THR E CA 1
ATOM 10725 C C . THR E 1 159 ? 24.957 -54.434 -45.970 1.00 44.47 166 THR E C 1
ATOM 10726 O O . THR E 1 159 ? 24.441 -54.680 -44.870 1.00 42.04 166 THR E O 1
ATOM 10730 N N . TYR E 1 160 ? 24.350 -53.708 -46.938 1.00 40.99 167 TYR E N 1
ATOM 10731 C CA . TYR E 1 160 ? 22.995 -53.134 -46.878 1.00 38.35 167 TYR E CA 1
ATOM 10732 C C . TYR E 1 160 ? 22.978 -51.888 -45.984 1.00 41.03 167 TYR E C 1
ATOM 10733 O O . TYR E 1 160 ? 22.513 -50.837 -46.430 1.00 40.53 167 TYR E O 1
ATOM 10742 N N . SER E 1 161 ? 23.540 -51.982 -44.754 1.00 36.32 168 SER E N 1
ATOM 10743 C CA . SER E 1 161 ? 23.599 -50.875 -43.795 0.81 35.84 168 SER E CA 1
ATOM 10744 C C . SER E 1 161 ? 24.286 -49.641 -44.363 1.00 42.70 168 SER E C 1
ATOM 10745 O O . SER E 1 161 ? 23.743 -48.537 -44.252 1.00 43.27 168 SER E O 1
ATOM 10748 N N . LEU E 1 162 ? 25.475 -49.818 -44.972 1.00 40.99 169 LEU E N 1
ATOM 10749 C CA . LEU E 1 162 ? 26.226 -48.685 -45.511 1.00 43.25 169 LEU E CA 1
ATOM 10750 C C . LEU E 1 162 ? 25.504 -47.978 -46.658 1.00 47.67 169 LEU E C 1
ATOM 10751 O O . LEU E 1 162 ? 25.430 -46.745 -46.650 1.00 48.73 169 LEU E O 1
ATOM 10756 N N . GLU E 1 163 ? 24.949 -48.743 -47.619 1.00 42.84 170 GLU E N 1
ATOM 10757 C CA . GLU E 1 163 ? 24.221 -48.151 -48.754 1.00 43.13 170 GLU E CA 1
ATOM 10758 C C . GLU E 1 163 ? 23.013 -47.370 -48.262 1.00 47.06 170 GLU E C 1
ATOM 10759 O O . GLU E 1 163 ? 22.768 -46.264 -48.739 1.00 49.05 170 GLU E O 1
ATOM 10765 N N . PHE E 1 164 ? 22.283 -47.933 -47.274 1.00 42.02 171 PHE E N 1
ATOM 10766 C CA . PHE E 1 164 ? 21.114 -47.288 -46.681 1.00 40.46 171 PHE E CA 1
ATOM 10767 C C . PHE E 1 164 ? 21.502 -45.953 -46.034 1.00 45.40 171 PHE E C 1
ATOM 10768 O O . PHE E 1 164 ? 20.850 -44.943 -46.308 1.00 46.30 171 PHE E O 1
ATOM 10776 N N . ALA E 1 165 ? 22.587 -45.944 -45.223 1.00 41.96 172 ALA E N 1
ATOM 10777 C CA . ALA E 1 165 ? 23.099 -44.733 -44.566 1.00 43.65 172 ALA E CA 1
ATOM 10778 C C . ALA E 1 165 ? 23.433 -43.652 -45.599 1.00 50.09 172 ALA E C 1
ATOM 10779 O O . ALA E 1 165 ? 23.055 -42.491 -45.425 1.00 51.06 172 ALA E O 1
ATOM 10781 N N . LEU E 1 166 ? 24.110 -44.048 -46.689 1.00 47.58 173 LEU E N 1
ATOM 10782 C CA . LEU E 1 166 ? 24.513 -43.116 -47.738 1.00 50.68 173 LEU E CA 1
ATOM 10783 C C . LEU E 1 166 ? 23.327 -42.538 -48.494 1.00 53.69 173 LEU E C 1
ATOM 10784 O O . LEU E 1 166 ? 23.263 -41.322 -48.673 1.00 54.89 173 LEU E O 1
ATOM 10789 N N . MET E 1 167 ? 22.340 -43.381 -48.848 1.00 47.74 174 MET E N 1
ATOM 10790 C CA . MET E 1 167 ? 21.124 -42.895 -49.514 0.85 48.21 174 MET E CA 1
ATOM 10791 C C . MET E 1 167 ? 20.306 -42.010 -48.568 1.00 55.28 174 MET E C 1
ATOM 10792 O O . MET E 1 167 ? 19.806 -40.962 -48.994 1.00 58.14 174 MET E O 1
ATOM 10797 N N . GLY E 1 168 ? 20.277 -42.383 -47.283 1.00 50.08 175 GLY E N 1
ATOM 10798 C CA . GLY E 1 168 ? 19.635 -41.607 -46.226 1.00 50.63 175 GLY E CA 1
ATOM 10799 C C . GLY E 1 168 ? 20.251 -40.226 -46.091 1.00 58.96 175 GLY E C 1
ATOM 10800 O O . GLY E 1 168 ? 19.548 -39.248 -45.826 1.00 60.57 175 GLY E O 1
ATOM 10801 N N . ASP E 1 169 ? 21.567 -40.132 -46.346 1.00 57.55 176 ASP E N 1
ATOM 10802 C CA . ASP E 1 169 ? 22.323 -38.886 -46.290 1.00 61.75 176 ASP E CA 1
ATOM 10803 C C . ASP E 1 169 ? 22.268 -38.045 -47.587 1.00 69.47 176 ASP E C 1
ATOM 10804 O O . ASP E 1 169 ? 22.926 -37.005 -47.673 1.00 73.06 176 ASP E O 1
ATOM 10809 N N . GLY E 1 170 ? 21.478 -38.486 -48.564 1.00 65.58 177 GLY E N 1
ATOM 10810 C CA . GLY E 1 170 ? 21.299 -37.763 -49.819 1.00 68.96 177 GLY E CA 1
ATOM 10811 C C . GLY E 1 170 ? 22.152 -38.214 -50.986 1.00 74.82 177 GLY E C 1
ATOM 10812 O O . GLY E 1 170 ? 22.117 -37.574 -52.041 1.00 78.15 177 GLY E O 1
ATOM 10813 N N . VAL E 1 171 ? 22.921 -39.313 -50.827 1.00 69.14 178 VAL E N 1
ATOM 10814 C CA . VAL E 1 171 ? 23.722 -39.831 -51.940 1.00 70.39 178 VAL E CA 1
ATOM 10815 C C . VAL E 1 171 ? 22.733 -40.456 -52.925 1.00 71.36 178 VAL E C 1
ATOM 10816 O O . VAL E 1 171 ? 21.942 -41.323 -52.544 1.00 65.24 178 VAL E O 1
ATOM 10820 N N . LYS E 1 172 ? 22.740 -39.970 -54.176 1.00 73.13 179 LYS E N 1
ATOM 10821 C CA . LYS E 1 172 ? 21.844 -40.488 -55.212 1.00 72.63 179 LYS E CA 1
ATOM 10822 C C . LYS E 1 172 ? 22.183 -41.952 -55.519 1.00 75.45 179 LYS E C 1
ATOM 10823 O O . LYS E 1 172 ? 23.371 -42.285 -55.568 1.00 75.03 179 LYS E O 1
ATOM 10829 N N . PRO E 1 173 ? 21.170 -42.834 -55.741 1.00 72.05 180 PRO E N 1
ATOM 10830 C CA . PRO E 1 173 ? 21.464 -44.239 -56.092 1.00 71.58 180 PRO E CA 1
ATOM 10831 C C . PRO E 1 173 ? 22.542 -44.412 -57.174 1.00 81.25 180 PRO E C 1
ATOM 10832 O O . PRO E 1 173 ? 23.430 -45.245 -57.014 1.00 81.97 180 PRO E O 1
ATOM 10836 N N . ALA E 1 174 ? 22.502 -43.586 -58.236 1.00 82.09 181 ALA E N 1
ATOM 10837 C CA . ALA E 1 174 ? 23.465 -43.611 -59.343 1.00 86.58 181 ALA E CA 1
ATOM 10838 C C . ALA E 1 174 ? 24.904 -43.266 -58.916 1.00 92.70 181 ALA E C 1
ATOM 10839 O O . ALA E 1 174 ? 25.845 -43.617 -59.631 1.00 96.64 181 ALA E O 1
ATOM 10841 N N . ASP E 1 175 ? 25.073 -42.579 -57.767 1.00 86.17 182 ASP E N 1
ATOM 10842 C CA . ASP E 1 175 ? 26.375 -42.133 -57.256 1.00 87.71 182 ASP E CA 1
ATOM 10843 C C . ASP E 1 175 ? 26.883 -42.942 -56.068 1.00 87.23 182 ASP E C 1
ATOM 10844 O O . ASP E 1 175 ? 27.934 -42.600 -55.508 1.00 88.80 182 ASP E O 1
ATOM 10849 N N . LEU E 1 176 ? 26.151 -44.006 -55.680 1.00 78.35 183 LEU E N 1
ATOM 10850 C CA . LEU E 1 176 ? 26.475 -44.830 -54.514 1.00 74.04 183 LEU E CA 1
ATOM 10851 C C . LEU E 1 176 ? 27.886 -45.397 -54.475 1.00 78.10 183 LEU E C 1
ATOM 10852 O O . LEU E 1 176 ? 28.607 -45.178 -53.500 1.00 78.17 183 LEU E O 1
ATOM 10857 N N . TYR E 1 177 ? 28.264 -46.153 -55.513 1.00 75.09 184 TYR E N 1
ATOM 10858 C CA . TYR E 1 177 ? 29.542 -46.846 -55.558 1.00 76.73 184 TYR E CA 1
ATOM 10859 C C . TYR E 1 177 ? 30.646 -46.079 -56.294 1.00 86.63 184 TYR E C 1
ATOM 10860 O O . TYR E 1 177 ? 30.365 -45.471 -57.326 1.00 90.29 184 TYR E O 1
ATOM 10869 N N . PRO E 1 178 ? 31.912 -46.095 -55.802 1.00 84.84 185 PRO E N 1
ATOM 10870 C CA . PRO E 1 178 ? 32.416 -46.772 -54.582 1.00 81.96 185 PRO E CA 1
ATOM 10871 C C . PRO E 1 178 ? 31.853 -46.163 -53.301 1.00 79.64 185 PRO E C 1
ATOM 10872 O O . PRO E 1 178 ? 31.740 -44.939 -53.216 1.00 79.46 185 PRO E O 1
ATOM 10876 N N . LEU E 1 179 ? 31.464 -47.005 -52.323 1.00 71.81 186 LEU E N 1
ATOM 10877 C CA . LEU E 1 179 ? 30.885 -46.499 -51.078 1.00 67.54 186 LEU E CA 1
ATOM 10878 C C . LEU E 1 179 ? 31.858 -45.663 -50.281 1.00 73.80 186 LEU E C 1
ATOM 10879 O O . LEU E 1 179 ? 33.013 -46.059 -50.100 1.00 76.75 186 LEU E O 1
ATOM 10884 N N . ASP E 1 180 ? 31.387 -44.506 -49.799 1.00 68.95 187 ASP E N 1
ATOM 10885 C CA . ASP E 1 180 ? 32.175 -43.645 -48.927 1.00 70.68 187 ASP E CA 1
ATOM 10886 C C . ASP E 1 180 ? 31.913 -44.185 -47.511 1.00 68.52 187 ASP E C 1
ATOM 10887 O O . ASP E 1 180 ? 30.979 -43.748 -46.834 1.00 64.87 187 ASP E O 1
ATOM 10892 N N . VAL E 1 181 ? 32.717 -45.178 -47.100 1.00 64.43 188 VAL E N 1
ATOM 10893 C CA . VAL E 1 181 ? 32.595 -45.879 -45.816 1.00 60.26 188 VAL E CA 1
ATOM 10894 C C . VAL E 1 181 ? 32.674 -44.913 -44.624 1.00 63.28 188 VAL E C 1
ATOM 10895 O O . VAL E 1 181 ? 31.831 -44.999 -43.730 1.00 58.08 188 VAL E O 1
ATOM 10899 N N . LYS E 1 182 ? 33.663 -43.992 -44.623 1.00 65.09 189 LYS E N 1
ATOM 10900 C CA . LYS E 1 182 ? 33.837 -43.013 -43.543 1.00 64.80 189 LYS E CA 1
ATOM 10901 C C . LYS E 1 182 ? 32.559 -42.187 -43.367 1.00 62.75 189 LYS E C 1
ATOM 10902 O O . LYS E 1 182 ? 32.071 -42.050 -42.241 1.00 58.13 189 LYS E O 1
ATOM 10908 N N . ARG E 1 183 ? 32.001 -41.677 -44.484 1.00 59.31 190 ARG E N 1
ATOM 10909 C CA . ARG E 1 183 ? 30.763 -40.908 -44.459 1.00 57.40 190 ARG E CA 1
ATOM 10910 C C . ARG E 1 183 ? 29.605 -41.772 -43.940 1.00 55.76 190 ARG E C 1
ATOM 10911 O O . ARG E 1 183 ? 28.904 -41.337 -43.030 1.00 52.19 190 ARG E O 1
ATOM 10919 N N . ALA E 1 184 ? 29.430 -42.998 -44.491 1.00 52.43 191 ALA E N 1
ATOM 10920 C CA . ALA E 1 184 ? 28.371 -43.928 -44.085 1.00 48.45 191 ALA E CA 1
ATOM 10921 C C . ALA E 1 184 ? 28.373 -44.150 -42.556 1.00 55.27 191 ALA E C 1
ATOM 10922 O O . ALA E 1 184 ? 27.310 -44.099 -41.934 1.00 53.30 191 ALA E O 1
ATOM 10924 N N . LEU E 1 185 ? 29.564 -44.337 -41.952 1.00 54.83 192 LEU E N 1
ATOM 10925 C CA . LEU E 1 185 ? 29.671 -44.551 -40.508 1.00 53.75 192 LEU E CA 1
ATOM 10926 C C . LEU E 1 185 ? 29.354 -43.294 -39.708 1.00 60.32 192 LEU E C 1
ATOM 10927 O O . LEU E 1 185 ? 28.749 -43.396 -38.637 1.00 57.99 192 LEU E O 1
ATOM 10932 N N . LYS E 1 186 ? 29.719 -42.104 -40.247 1.00 61.28 193 LYS E N 1
ATOM 10933 C CA . LYS E 1 186 ? 29.417 -40.812 -39.621 1.00 63.03 193 LYS E CA 1
ATOM 10934 C C . LYS E 1 186 ? 27.905 -40.574 -39.650 1.00 62.77 193 LYS E C 1
ATOM 10935 O O . LYS E 1 186 ? 27.359 -39.948 -38.738 1.00 62.64 193 LYS E O 1
ATOM 10941 N N . VAL E 1 187 ? 27.229 -41.100 -40.694 1.00 54.86 194 VAL E N 1
ATOM 10942 C CA . VAL E 1 187 ? 25.781 -41.002 -40.837 1.00 51.66 194 VAL E CA 1
ATOM 10943 C C . VAL E 1 187 ? 25.100 -41.883 -39.785 1.00 51.28 194 VAL E C 1
ATOM 10944 O O . VAL E 1 187 ? 24.212 -41.401 -39.087 1.00 50.76 194 VAL E O 1
ATOM 10948 N N . ILE E 1 188 ? 25.527 -43.154 -39.652 1.00 44.79 195 ILE E N 1
ATOM 10949 C CA . ILE E 1 188 ? 24.974 -44.062 -38.639 1.00 42.03 195 ILE E CA 1
ATOM 10950 C C . ILE E 1 188 ? 25.231 -43.483 -37.231 1.00 46.01 195 ILE E C 1
ATOM 10951 O O . ILE E 1 188 ? 24.364 -43.586 -36.368 1.00 43.29 195 ILE E O 1
ATOM 10956 N N . ASP E 1 189 ? 26.392 -42.808 -37.035 1.00 45.31 196 ASP E N 1
ATOM 10957 C CA . ASP E 1 189 ? 26.753 -42.155 -35.769 1.00 47.83 196 ASP E CA 1
ATOM 10958 C C . ASP E 1 189 ? 25.673 -41.211 -35.263 1.00 52.96 196 ASP E C 1
ATOM 10959 O O . ASP E 1 189 ? 25.483 -41.114 -34.050 1.00 51.94 196 ASP E O 1
ATOM 10964 N N . ARG E 1 190 ? 24.963 -40.524 -36.187 1.00 51.22 197 ARG E N 1
ATOM 10965 C CA . ARG E 1 190 ? 23.896 -39.581 -35.838 0.85 53.19 197 ARG E CA 1
ATOM 10966 C C . ARG E 1 190 ? 22.778 -40.229 -35.020 1.00 55.55 197 ARG E C 1
ATOM 10967 O O . ARG E 1 190 ? 22.219 -39.573 -34.141 1.00 56.23 197 ARG E O 1
ATOM 10975 N N . VAL E 1 191 ? 22.452 -41.509 -35.311 1.00 49.44 198 VAL E N 1
ATOM 10976 C CA . VAL E 1 191 ? 21.353 -42.233 -34.659 1.00 46.87 198 VAL E CA 1
ATOM 10977 C C . VAL E 1 191 ? 21.807 -43.505 -33.917 1.00 47.92 198 VAL E C 1
ATOM 10978 O O . VAL E 1 191 ? 20.960 -44.253 -33.429 1.00 45.26 198 VAL E O 1
ATOM 10982 N N . LYS E 1 192 ? 23.127 -43.732 -33.817 1.00 44.58 199 LYS E N 1
ATOM 10983 C CA . LYS E 1 192 ? 23.705 -44.897 -33.149 1.00 42.83 199 LYS E CA 1
ATOM 10984 C C . LYS E 1 192 ? 23.116 -45.189 -31.753 1.00 46.38 199 LYS E C 1
ATOM 10985 O O . LYS E 1 192 ? 22.813 -46.346 -31.458 1.00 44.47 199 LYS E O 1
ATOM 10991 N N . ASP E 1 193 ? 22.918 -44.150 -30.921 1.00 45.15 200 ASP E N 1
ATOM 10992 C CA . ASP E 1 193 ? 22.347 -44.288 -29.569 1.00 45.45 200 ASP E CA 1
ATOM 10993 C C . ASP E 1 193 ? 20.878 -44.769 -29.595 1.00 47.13 200 ASP E C 1
ATOM 10994 O O . ASP E 1 193 ? 20.364 -45.219 -28.574 1.00 46.16 200 ASP E O 1
ATOM 10999 N N . GLN E 1 194 ? 20.209 -44.661 -30.759 1.00 42.62 201 GLN E N 1
ATOM 11000 C CA . GLN E 1 194 ? 18.819 -45.077 -30.938 1.00 41.28 201 GLN E CA 1
ATOM 11001 C C . GLN E 1 194 ? 18.702 -46.451 -31.617 1.00 42.98 201 GLN E C 1
ATOM 11002 O O . GLN E 1 194 ? 17.598 -47.001 -31.707 1.00 42.77 201 GLN E O 1
ATOM 11008 N N . VAL E 1 195 ? 19.842 -46.998 -32.095 1.00 37.78 202 VAL E N 1
ATOM 11009 C CA . VAL E 1 195 ? 19.906 -48.305 -32.746 1.00 34.85 202 VAL E CA 1
ATOM 11010 C C . VAL E 1 195 ? 19.987 -49.346 -31.629 1.00 41.40 202 VAL E C 1
ATOM 11011 O O . VAL E 1 195 ? 20.957 -49.363 -30.864 1.00 42.35 202 VAL E O 1
ATOM 11015 N N . ILE E 1 196 ? 18.943 -50.176 -31.509 1.00 36.83 203 ILE E N 1
ATOM 11016 C CA . ILE E 1 196 ? 18.849 -51.171 -30.449 0.85 35.68 203 ILE E CA 1
ATOM 11017 C C . ILE E 1 196 ? 19.596 -52.463 -30.799 1.00 39.15 203 ILE E C 1
ATOM 11018 O O . ILE E 1 196 ? 19.880 -53.276 -29.911 1.00 39.58 203 ILE E O 1
ATOM 11023 N N . GLY E 1 197 ? 19.930 -52.635 -32.074 1.00 33.40 204 GLY E N 1
ATOM 11024 C CA . GLY E 1 197 ? 20.651 -53.816 -32.512 1.00 31.60 204 GLY E CA 1
ATOM 11025 C C . GLY E 1 197 ? 20.976 -53.841 -33.989 1.00 34.70 204 GLY E C 1
ATOM 11026 O O . GLY E 1 197 ? 20.394 -53.094 -34.779 1.00 35.07 204 GLY E O 1
ATOM 11027 N N . TYR E 1 198 ? 21.937 -54.710 -34.345 1.00 30.45 205 TYR E N 1
ATOM 11028 C CA . TYR E 1 198 ? 22.425 -54.984 -35.710 1.00 31.11 205 TYR E CA 1
ATOM 11029 C C . TYR E 1 198 ? 22.098 -56.458 -35.817 1.00 35.51 205 TYR E C 1
ATOM 11030 O O . TYR E 1 198 ? 22.746 -57.303 -35.175 1.00 34.45 205 TYR E O 1
ATOM 11039 N N . LYS E 1 199 ? 20.990 -56.748 -36.522 1.00 31.65 206 LYS E N 1
ATOM 11040 C CA . LYS E 1 199 ? 20.377 -58.062 -36.492 1.00 31.54 206 LYS E CA 1
ATOM 11041 C C . LYS E 1 199 ? 20.162 -58.760 -37.801 1.00 35.93 206 LYS E C 1
ATOM 11042 O O . LYS E 1 199 ? 20.019 -58.120 -38.849 1.00 33.96 206 LYS E O 1
ATOM 11048 N N . GLY E 1 200 ? 20.022 -60.082 -37.703 1.00 33.04 207 GLY E N 1
ATOM 11049 C CA . GLY E 1 200 ? 19.669 -60.943 -38.824 1.00 34.05 207 GLY E CA 1
ATOM 11050 C C . GLY E 1 200 ? 18.184 -60.806 -39.125 1.00 35.53 207 GLY E C 1
ATOM 11051 O O . GLY E 1 200 ? 17.425 -60.261 -38.313 1.00 31.28 207 GLY E O 1
ATOM 11052 N N . ALA E 1 201 ? 17.752 -61.309 -40.286 1.00 34.21 208 ALA E N 1
ATOM 11053 C CA . ALA E 1 201 ? 16.366 -61.196 -40.755 1.00 34.20 208 ALA E CA 1
ATOM 11054 C C . ALA E 1 201 ? 15.325 -61.782 -39.799 1.00 38.68 208 ALA E C 1
ATOM 11055 O O . ALA E 1 201 ? 14.322 -61.123 -39.538 1.00 38.20 208 ALA E O 1
ATOM 11057 N N . SER E 1 202 ? 15.566 -62.990 -39.256 1.00 36.55 209 SER E N 1
ATOM 11058 C CA . SER E 1 202 ? 14.640 -63.630 -38.306 1.00 37.68 209 SER E CA 1
ATOM 11059 C C . SER E 1 202 ? 14.483 -62.815 -37.046 1.00 41.10 209 SER E C 1
ATOM 11060 O O . SER E 1 202 ? 13.360 -62.621 -36.582 1.00 42.07 209 SER E O 1
ATOM 11063 N N . ASP E 1 203 ? 15.589 -62.286 -36.528 1.00 37.12 210 ASP E N 1
ATOM 11064 C CA . ASP E 1 203 ? 15.551 -61.433 -35.343 1.00 36.33 210 ASP E CA 1
ATOM 11065 C C . ASP E 1 203 ? 14.774 -60.144 -35.597 1.00 39.90 210 ASP E C 1
ATOM 11066 O O . ASP E 1 203 ? 13.977 -59.751 -34.749 1.00 41.13 210 ASP E O 1
ATOM 11071 N N . ILE E 1 204 ? 14.947 -59.534 -36.779 1.00 35.25 211 ILE E N 1
ATOM 11072 C CA . ILE E 1 204 ? 14.211 -58.322 -37.151 1.00 34.81 211 ILE E CA 1
ATOM 11073 C C . ILE E 1 204 ? 12.696 -58.620 -37.235 1.00 41.73 211 ILE E C 1
ATOM 11074 O O . ILE E 1 204 ? 11.920 -57.860 -36.661 1.00 41.43 211 ILE E O 1
ATOM 11079 N N . GLN E 1 205 ? 12.272 -59.710 -37.928 1.00 41.30 212 GLN E N 1
ATOM 11080 C CA . GLN E 1 205 ? 10.836 -60.022 -38.014 1.00 44.66 212 GLN E CA 1
ATOM 11081 C C . GLN E 1 205 ? 10.253 -60.293 -36.627 1.00 48.83 212 GLN E C 1
ATOM 11082 O O . GLN E 1 205 ? 9.131 -59.872 -36.365 1.00 51.45 212 GLN E O 1
ATOM 11088 N N . ALA E 1 206 ? 11.058 -60.893 -35.707 1.00 43.07 213 ALA E N 1
ATOM 11089 C CA . ALA E 1 206 ? 10.637 -61.166 -34.324 1.00 43.81 213 ALA E CA 1
ATOM 11090 C C . ALA E 1 206 ? 10.402 -59.849 -33.582 1.00 46.99 213 ALA E C 1
ATOM 11091 O O . ALA E 1 206 ? 9.388 -59.708 -32.897 1.00 48.54 213 ALA E O 1
ATOM 11093 N N . LEU E 1 207 ? 11.328 -58.876 -33.755 1.00 41.13 214 LEU E N 1
ATOM 11094 C CA . LEU E 1 207 ? 11.243 -57.549 -33.140 1.00 40.50 214 LEU E CA 1
ATOM 11095 C C . LEU E 1 207 ? 10.047 -56.767 -33.683 1.00 44.65 214 LEU E C 1
ATOM 11096 O O . LEU E 1 207 ? 9.369 -56.085 -32.911 1.00 47.08 214 LEU E O 1
ATOM 11101 N N . MET E 1 208 ? 9.761 -56.924 -34.991 1.00 39.51 215 MET E N 1
ATOM 11102 C CA . MET E 1 208 ? 8.631 -56.281 -35.666 1.00 40.62 215 MET E CA 1
ATOM 11103 C C . MET E 1 208 ? 7.292 -56.754 -35.057 1.00 51.43 215 MET E C 1
ATOM 11104 O O . MET E 1 208 ? 6.521 -55.937 -34.549 1.00 54.56 215 MET E O 1
ATOM 11109 N N . GLN E 1 209 ? 7.064 -58.069 -35.052 1.00 50.06 216 GLN E N 1
ATOM 11110 C CA . GLN E 1 209 ? 5.858 -58.713 -34.535 1.00 54.59 216 GLN E CA 1
ATOM 11111 C C . GLN E 1 209 ? 5.628 -58.483 -33.055 1.00 61.44 216 GLN E C 1
ATOM 11112 O O . GLN E 1 209 ? 4.480 -58.325 -32.634 1.00 65.56 216 GLN E O 1
ATOM 11118 N N . GLN E 1 210 ? 6.714 -58.449 -32.272 1.00 56.29 217 GLN E N 1
ATOM 11119 C CA . GLN E 1 210 ? 6.668 -58.243 -30.822 1.00 58.04 217 GLN E CA 1
ATOM 11120 C C . GLN E 1 210 ? 6.530 -56.758 -30.444 1.00 62.11 217 GLN E C 1
ATOM 11121 O O . GLN E 1 210 ? 6.319 -56.447 -29.266 1.00 63.72 217 GLN E O 1
ATOM 11127 N N . GLY E 1 211 ? 6.667 -55.865 -31.433 1.00 56.66 218 GLY E N 1
ATOM 11128 C CA . GLY E 1 211 ? 6.609 -54.421 -31.226 1.00 57.05 218 GLY E CA 1
ATOM 11129 C C . GLY E 1 211 ? 7.776 -53.918 -30.396 1.00 58.88 218 GLY E C 1
ATOM 11130 O O . GLY E 1 211 ? 7.624 -52.989 -29.593 1.00 60.78 218 GLY E O 1
ATOM 11131 N N . GLU E 1 212 ? 8.947 -54.563 -30.560 1.00 51.38 219 GLU E N 1
ATOM 11132 C CA . GLU E 1 212 ? 10.171 -54.219 -29.837 1.00 49.13 219 GLU E CA 1
ATOM 11133 C C . GLU E 1 212 ? 11.079 -53.278 -30.653 1.00 49.47 219 GLU E C 1
ATOM 11134 O O . GLU E 1 212 ? 12.129 -52.862 -30.168 1.00 50.06 219 GLU E O 1
ATOM 11140 N N . ALA E 1 213 ? 10.649 -52.907 -31.861 1.00 42.69 220 ALA E N 1
ATOM 11141 C CA . ALA E 1 213 ? 11.363 -51.954 -32.710 1.00 39.78 220 ALA E CA 1
ATOM 11142 C C . ALA E 1 213 ? 10.328 -51.010 -33.315 1.00 43.37 220 ALA E C 1
ATOM 11143 O O . ALA E 1 213 ? 9.134 -51.336 -33.324 1.00 45.36 220 ALA E O 1
ATOM 11145 N N . ASP E 1 214 ? 10.763 -49.838 -33.783 1.00 37.06 221 ASP E N 1
ATOM 11146 C CA . ASP E 1 214 ? 9.861 -48.872 -34.393 1.00 39.11 221 ASP E CA 1
ATOM 11147 C C . ASP E 1 214 ? 10.206 -48.633 -35.840 1.00 42.55 221 ASP E C 1
ATOM 11148 O O . ASP E 1 214 ? 9.339 -48.219 -36.604 1.00 44.17 221 ASP E O 1
ATOM 11153 N N . ILE E 1 215 ? 11.493 -48.795 -36.199 1.00 37.03 222 ILE E N 1
ATOM 11154 C CA . ILE E 1 215 ? 12.002 -48.552 -37.559 1.00 35.94 222 ILE E CA 1
ATOM 11155 C C . ILE E 1 215 ? 13.077 -49.575 -37.864 1.00 37.42 222 ILE E C 1
ATOM 11156 O O . ILE E 1 215 ? 13.963 -49.780 -37.034 1.00 36.99 222 ILE E O 1
ATOM 11161 N N . VAL E 1 216 ? 13.005 -50.228 -39.037 1.00 30.18 223 VAL E N 1
ATOM 11162 C CA . VAL E 1 216 ? 13.963 -51.274 -39.400 1.00 26.59 223 VAL E CA 1
ATOM 11163 C C . VAL E 1 216 ? 14.359 -51.159 -40.848 1.00 31.73 223 VAL E C 1
ATOM 11164 O O . VAL E 1 216 ? 13.656 -50.512 -41.645 1.00 31.20 223 VAL E O 1
ATOM 11168 N N . TYR E 1 217 ? 15.446 -51.847 -41.215 1.00 28.54 224 TYR E N 1
ATOM 11169 C CA . TYR E 1 217 ? 15.872 -51.964 -42.610 1.00 29.28 224 TYR E CA 1
ATOM 11170 C C . TYR E 1 217 ? 15.967 -53.491 -42.833 1.00 33.82 224 TYR E C 1
ATOM 11171 O O . TYR E 1 217 ? 16.832 -54.147 -42.243 1.00 32.48 224 TYR E O 1
ATOM 11180 N N . ALA E 1 218 ? 15.013 -54.064 -43.582 1.00 30.63 225 ALA E N 1
ATOM 11181 C CA . ALA E 1 218 ? 14.895 -55.517 -43.707 1.00 30.72 225 ALA E CA 1
ATOM 11182 C C . ALA E 1 218 ? 14.301 -55.960 -45.042 1.00 36.53 225 ALA E C 1
ATOM 11183 O O . ALA E 1 218 ? 13.672 -55.160 -45.728 1.00 34.80 225 ALA E O 1
ATOM 11185 N N . GLY E 1 219 ? 14.439 -57.248 -45.361 1.00 35.25 226 GLY E N 1
ATOM 11186 C CA . GLY E 1 219 ? 13.885 -57.803 -46.594 1.00 35.90 226 GLY E CA 1
ATOM 11187 C C . GLY E 1 219 ? 12.392 -57.560 -46.720 1.00 38.46 226 GLY E C 1
ATOM 11188 O O . GLY E 1 219 ? 11.660 -57.666 -45.725 1.00 38.90 226 GLY E O 1
ATOM 11189 N N . THR E 1 220 ? 11.942 -57.185 -47.926 1.00 34.21 227 THR E N 1
ATOM 11190 C CA . THR E 1 220 ? 10.520 -56.912 -48.214 1.00 34.86 227 THR E CA 1
ATOM 11191 C C . THR E 1 220 ? 9.618 -58.061 -47.742 1.00 40.54 227 THR E C 1
ATOM 11192 O O . THR E 1 220 ? 8.573 -57.814 -47.141 1.00 42.43 227 THR E O 1
ATOM 11196 N N . GLY E 1 221 ? 10.029 -59.291 -48.029 1.00 37.10 228 GLY E N 1
ATOM 11197 C CA . GLY E 1 221 ? 9.297 -60.499 -47.674 1.00 38.52 228 GLY E CA 1
ATOM 11198 C C . GLY E 1 221 ? 9.121 -60.673 -46.182 1.00 42.82 228 GLY E C 1
ATOM 11199 O O . GLY E 1 221 ? 8.072 -61.164 -45.747 1.00 43.89 228 GLY E O 1
ATOM 11200 N N . ARG E 1 222 ? 10.151 -60.278 -45.382 1.00 36.08 229 ARG E N 1
ATOM 11201 C CA . ARG E 1 222 ? 10.081 -60.366 -43.904 1.00 34.97 229 ARG E CA 1
ATOM 11202 C C . ARG E 1 222 ? 9.061 -59.349 -43.405 1.00 41.45 229 ARG E C 1
ATOM 11203 O O . ARG E 1 222 ? 8.240 -59.680 -42.549 1.00 42.95 229 ARG E O 1
ATOM 11211 N N . ILE E 1 223 ? 9.115 -58.112 -43.953 1.00 38.23 230 ILE E N 1
ATOM 11212 C CA . ILE E 1 223 ? 8.201 -57.026 -43.595 1.00 39.06 230 ILE E CA 1
ATOM 11213 C C . ILE E 1 223 ? 6.767 -57.413 -43.912 1.00 46.50 230 ILE E C 1
ATOM 11214 O O . ILE E 1 223 ? 5.906 -57.341 -43.027 1.00 47.24 230 ILE E O 1
ATOM 11219 N N . LYS E 1 224 ? 6.520 -57.841 -45.170 1.00 43.50 231 LYS E N 1
ATOM 11220 C CA . LYS E 1 224 ? 5.181 -58.210 -45.613 1.00 46.45 231 LYS E CA 1
ATOM 11221 C C . LYS E 1 224 ? 4.645 -59.435 -44.884 1.00 52.81 231 LYS E C 1
ATOM 11222 O O . LYS E 1 224 ? 3.446 -59.467 -44.614 1.00 53.41 231 LYS E O 1
ATOM 11228 N N . ASN E 1 225 ? 5.523 -60.383 -44.476 1.00 50.92 232 ASN E N 1
ATOM 11229 C CA . ASN E 1 225 ? 5.081 -61.535 -43.689 1.00 54.04 232 ASN E CA 1
ATOM 11230 C C . ASN E 1 225 ? 4.714 -61.129 -42.282 1.00 58.02 232 ASN E C 1
ATOM 11231 O O . ASN E 1 225 ? 3.742 -61.664 -41.746 1.00 62.13 232 ASN E O 1
ATOM 11236 N N . ALA E 1 226 ? 5.449 -60.165 -41.693 1.00 50.41 233 ALA E N 1
ATOM 11237 C CA . ALA E 1 226 ? 5.121 -59.657 -40.358 1.00 49.61 233 ALA E CA 1
ATOM 11238 C C . ALA E 1 226 ? 3.734 -58.994 -40.418 1.00 53.57 233 ALA E C 1
ATOM 11239 O O . ALA E 1 226 ? 2.906 -59.239 -39.530 1.00 54.44 233 ALA E O 1
ATOM 11241 N N . ILE E 1 227 ? 3.464 -58.207 -41.501 1.00 48.39 234 ILE E N 1
ATOM 11242 C CA . ILE E 1 227 ? 2.174 -57.535 -41.724 1.00 51.43 234 ILE E CA 1
ATOM 11243 C C . ILE E 1 227 ? 1.049 -58.560 -41.844 1.00 60.23 234 ILE E C 1
ATOM 11244 O O . ILE E 1 227 ? 0.024 -58.419 -41.172 1.00 63.59 234 ILE E O 1
ATOM 11249 N N . LYS E 1 228 ? 1.265 -59.615 -42.652 1.00 58.33 235 LYS E N 1
ATOM 11250 C CA . LYS E 1 228 ? 0.326 -60.732 -42.825 1.00 63.88 235 LYS E CA 1
ATOM 11251 C C . LYS E 1 228 ? -0.022 -61.361 -41.471 1.00 71.94 235 LYS E C 1
ATOM 11252 O O . LYS E 1 228 ? -1.183 -61.699 -41.238 1.00 76.05 235 LYS E O 1
ATOM 11258 N N . ALA E 1 229 ? 0.986 -61.469 -40.576 1.00 66.85 236 ALA E N 1
ATOM 11259 C CA . ALA E 1 229 ? 0.859 -62.013 -39.223 1.00 69.15 236 ALA E CA 1
ATOM 11260 C C . ALA E 1 229 ? 0.214 -61.017 -38.230 1.00 74.63 236 ALA E C 1
ATOM 11261 O O . ALA E 1 229 ? 0.029 -61.368 -37.069 1.00 76.61 236 ALA E O 1
ATOM 11263 N N . GLY E 1 230 ? -0.122 -59.806 -38.685 1.00 69.40 237 GLY E N 1
ATOM 11264 C CA . GLY E 1 230 ? -0.788 -58.807 -37.854 1.00 70.40 237 GLY E CA 1
ATOM 11265 C C . GLY E 1 230 ? 0.025 -57.617 -37.387 1.00 68.25 237 GLY E C 1
ATOM 11266 O O . GLY E 1 230 ? -0.495 -56.810 -36.614 1.00 70.41 237 GLY E O 1
ATOM 11267 N N . ALA E 1 231 ? 1.297 -57.482 -37.828 1.00 57.76 238 ALA E N 1
ATOM 11268 C CA . ALA E 1 231 ? 2.118 -56.331 -37.422 1.00 53.77 238 ALA E CA 1
ATOM 11269 C C . ALA E 1 231 ? 1.667 -55.117 -38.216 1.00 57.94 238 ALA E C 1
ATOM 11270 O O . ALA E 1 231 ? 1.680 -55.144 -39.452 1.00 55.98 238 ALA E O 1
ATOM 11272 N N . ASN E 1 232 ? 1.229 -54.065 -37.506 1.00 56.07 239 ASN E N 1
ATOM 11273 C CA . ASN E 1 232 ? 0.755 -52.840 -38.137 1.00 56.51 239 ASN E CA 1
ATOM 11274 C C . ASN E 1 232 ? 1.929 -51.958 -38.572 1.00 54.69 239 ASN E C 1
ATOM 11275 O O . ASN E 1 232 ? 2.191 -50.904 -37.995 1.00 54.90 239 ASN E O 1
ATOM 11280 N N . TRP E 1 233 ? 2.646 -52.417 -39.595 1.00 47.17 240 TRP E N 1
ATOM 11281 C CA . TRP E 1 233 ? 3.810 -51.730 -40.136 1.00 43.63 240 TRP E CA 1
ATOM 11282 C C . TRP E 1 233 ? 3.613 -51.390 -41.599 1.00 46.13 240 TRP E C 1
ATOM 11283 O O . TRP E 1 233 ? 2.830 -52.040 -42.283 1.00 46.57 240 TRP E O 1
ATOM 11294 N N . SER E 1 234 ? 4.349 -50.391 -42.083 1.00 41.67 241 SER E N 1
ATOM 11295 C CA . SER E 1 234 ? 4.358 -50.055 -43.498 1.00 42.20 241 SER E CA 1
ATOM 11296 C C . SER E 1 234 ? 5.810 -49.919 -43.932 1.00 41.94 241 SER E C 1
ATOM 11297 O O . SER E 1 234 ? 6.710 -50.030 -43.102 1.00 36.71 241 SER E O 1
ATOM 11300 N N . TYR E 1 235 ? 6.045 -49.753 -45.225 1.00 40.26 242 TYR E N 1
ATOM 11301 C CA . TYR E 1 235 ? 7.401 -49.696 -45.745 1.00 38.50 242 TYR E CA 1
ATOM 11302 C C . TYR E 1 235 ? 7.397 -48.924 -47.050 1.00 44.38 242 TYR E C 1
ATOM 11303 O O . TYR E 1 235 ? 6.332 -48.598 -47.572 1.00 45.92 242 TYR E O 1
ATOM 11312 N N . SER E 1 236 ? 8.579 -48.649 -47.586 1.00 41.32 243 SER E N 1
ATOM 11313 C CA . SER E 1 236 ? 8.704 -47.952 -48.860 1.00 44.40 243 SER E CA 1
ATOM 11314 C C . SER E 1 236 ? 9.904 -48.505 -49.618 1.00 48.09 243 SER E C 1
ATOM 11315 O O . SER E 1 236 ? 10.683 -49.318 -49.088 1.00 46.52 243 SER E O 1
ATOM 11318 N N . TRP E 1 237 ? 10.033 -48.074 -50.863 1.00 44.92 244 TRP E N 1
ATOM 11319 C CA . TRP E 1 237 ? 11.133 -48.459 -51.719 1.00 45.31 244 TRP E CA 1
ATOM 11320 C C . TRP E 1 237 ? 12.199 -47.360 -51.729 1.00 50.61 244 TRP E C 1
ATOM 11321 O O . TRP E 1 237 ? 13.232 -47.515 -52.375 1.00 51.44 244 TRP E O 1
ATOM 11332 N N . GLU E 1 238 ? 11.953 -46.252 -50.998 1.00 47.95 245 GLU E N 1
ATOM 11333 C CA . GLU E 1 238 ? 12.900 -45.138 -50.873 1.00 48.85 245 GLU E CA 1
ATOM 11334 C C . GLU E 1 238 ? 14.141 -45.620 -50.113 1.00 50.75 245 GLU E C 1
ATOM 11335 O O . GLU E 1 238 ? 14.036 -46.073 -48.961 1.00 47.32 245 GLU E O 1
ATOM 11341 N N . GLY E 1 239 ? 15.292 -45.538 -50.771 1.00 48.12 246 GLY E N 1
ATOM 11342 C CA . GLY E 1 239 ? 16.556 -45.965 -50.189 1.00 46.16 246 GLY E CA 1
ATOM 11343 C C . GLY E 1 239 ? 16.674 -47.469 -50.028 1.00 47.53 246 GLY E C 1
ATOM 11344 O O . GLY E 1 239 ? 17.526 -47.937 -49.275 1.00 45.54 246 GLY E O 1
ATOM 11345 N N . ALA E 1 240 ? 15.811 -48.242 -50.722 1.00 44.19 247 ALA E N 1
ATOM 11346 C CA . ALA E 1 240 ? 15.850 -49.706 -50.688 1.00 42.78 247 ALA E CA 1
ATOM 11347 C C . ALA E 1 240 ? 17.039 -50.191 -51.519 1.00 48.45 247 ALA E C 1
ATOM 11348 O O . ALA E 1 240 ? 17.453 -49.514 -52.470 1.00 49.85 247 ALA E O 1
ATOM 11350 N N . LEU E 1 241 ? 17.587 -51.355 -51.159 1.00 42.71 248 LEU E N 1
ATOM 11351 C CA . LEU E 1 241 ? 18.702 -51.936 -51.885 1.00 43.92 248 LEU E CA 1
ATOM 11352 C C . LEU E 1 241 ? 18.299 -53.313 -52.385 1.00 48.90 248 LEU E C 1
ATOM 11353 O O . LEU E 1 241 ? 17.829 -54.135 -51.595 1.00 48.34 248 LEU E O 1
ATOM 11358 N N . ALA E 1 242 ? 18.425 -53.541 -53.700 1.00 48.01 249 ALA E N 1
ATOM 11359 C CA . ALA E 1 242 ? 18.073 -54.811 -54.327 1.00 49.57 249 ALA E CA 1
ATOM 11360 C C . ALA E 1 242 ? 19.299 -55.691 -54.406 1.00 55.68 249 ALA E C 1
ATOM 11361 O O . ALA E 1 242 ? 20.408 -55.207 -54.638 1.00 56.71 249 ALA E O 1
ATOM 11363 N N . ASP E 1 243 ? 19.111 -56.990 -54.218 1.00 52.95 250 ASP E N 1
ATOM 11364 C CA . ASP E 1 243 ? 20.228 -57.918 -54.297 1.00 54.94 250 ASP E CA 1
ATOM 11365 C C . ASP E 1 243 ? 19.763 -59.247 -54.875 1.00 60.58 250 ASP E C 1
ATOM 11366 O O . ASP E 1 243 ? 18.560 -59.456 -55.016 1.00 59.41 250 ASP E O 1
ATOM 11371 N N . THR E 1 244 ? 20.714 -60.113 -55.247 1.00 61.22 251 THR E N 1
ATOM 11372 C CA . THR E 1 244 ? 20.462 -61.453 -55.777 1.00 64.79 251 THR E CA 1
ATOM 11373 C C . THR E 1 244 ? 20.871 -62.479 -54.727 1.00 67.16 251 THR E C 1
ATOM 11374 O O . THR E 1 244 ? 21.890 -62.308 -54.053 1.00 66.51 251 THR E O 1
ATOM 11378 N N . GLU E 1 245 ? 20.079 -63.556 -54.620 1.00 63.38 252 GLU E N 1
ATOM 11379 C CA . GLU E 1 245 ? 20.319 -64.687 -53.730 1.00 63.26 252 GLU E CA 1
ATOM 11380 C C . GLU E 1 245 ? 20.678 -65.886 -54.609 1.00 74.47 252 GLU E C 1
ATOM 11381 O O . GLU E 1 245 ? 20.055 -66.094 -55.660 1.00 74.38 252 GLU E O 1
ATOM 11387 N N . TYR E 1 246 ? 21.674 -66.669 -54.175 1.00 75.71 253 TYR E N 1
ATOM 11388 C CA . TYR E 1 246 ? 22.185 -67.808 -54.938 1.00 83.19 253 TYR E CA 1
ATOM 11389 C C . TYR E 1 246 ? 22.061 -69.128 -54.220 1.00 90.22 253 TYR E C 1
ATOM 11390 O O . TYR E 1 246 ? 22.221 -69.183 -53.000 1.00 87.09 253 TYR E O 1
ATOM 11399 N N . TRP E 1 247 ? 21.876 -70.210 -54.988 1.00 93.10 254 TRP E N 1
ATOM 11400 C CA . TRP E 1 247 ? 22.004 -71.562 -54.462 1.00 97.48 254 TRP E CA 1
ATOM 11401 C C . TRP E 1 247 ? 23.472 -71.914 -54.761 1.00 108.63 254 TRP E C 1
ATOM 11402 O O . TRP E 1 247 ? 23.941 -71.707 -55.888 1.00 111.37 254 TRP E O 1
ATOM 11413 N N . ALA E 1 248 ? 24.201 -72.413 -53.765 1.00 108.18 255 ALA E N 1
ATOM 11414 C CA . ALA E 1 248 ? 25.594 -72.817 -53.947 1.00 114.76 255 ALA E CA 1
ATOM 11415 C C . ALA E 1 248 ? 25.830 -74.095 -53.165 1.00 125.07 255 ALA E C 1
ATOM 11416 O O . ALA E 1 248 ? 25.026 -74.443 -52.297 1.00 122.19 255 ALA E O 1
ATOM 11418 N N . VAL E 1 249 ? 26.911 -74.808 -53.494 1.00 130.22 256 VAL E N 1
ATOM 11419 C CA . VAL E 1 249 ? 27.261 -76.091 -52.894 1.00 136.25 256 VAL E CA 1
ATOM 11420 C C . VAL E 1 249 ? 28.643 -75.962 -52.235 1.00 139.97 256 VAL E C 1
ATOM 11421 O O . VAL E 1 249 ? 29.626 -75.786 -52.951 1.00 140.01 256 VAL E O 1
ATOM 11425 N N . PRO E 1 250 ? 28.750 -76.032 -50.885 1.00 138.44 257 PRO E N 1
ATOM 11426 C CA . PRO E 1 250 ? 30.079 -75.927 -50.248 1.00 138.19 257 PRO E CA 1
ATOM 11427 C C . PRO E 1 250 ? 31.052 -76.986 -50.763 1.00 142.98 257 PRO E C 1
ATOM 11428 O O . PRO E 1 250 ? 30.641 -78.121 -51.014 1.00 143.56 257 PRO E O 1
ATOM 11432 N N . LYS E 1 251 ? 32.320 -76.597 -50.982 1.00 141.88 258 LYS E N 1
ATOM 11433 C CA . LYS E 1 251 ? 33.373 -77.500 -51.451 1.00 144.14 258 LYS E CA 1
ATOM 11434 C C . LYS E 1 251 ? 33.535 -78.597 -50.400 1.00 147.78 258 LYS E C 1
ATOM 11435 O O . LYS E 1 251 ? 33.680 -78.298 -49.214 1.00 146.17 258 LYS E O 1
ATOM 11441 N N . GLY E 1 252 ? 33.418 -79.844 -50.834 1.00 147.34 259 GLY E N 1
ATOM 11442 C CA . GLY E 1 252 ? 33.489 -80.996 -49.946 1.00 147.71 259 GLY E CA 1
ATOM 11443 C C . GLY E 1 252 ? 32.143 -81.434 -49.400 1.00 150.37 259 GLY E C 1
ATOM 11444 O O . GLY E 1 252 ? 32.100 -82.293 -48.512 1.00 149.90 259 GLY E O 1
ATOM 11445 N N . ALA E 1 253 ? 31.025 -80.853 -49.924 1.00 148.48 260 ALA E N 1
ATOM 11446 C CA . ALA E 1 253 ? 29.666 -81.230 -49.509 1.00 147.71 260 ALA E CA 1
ATOM 11447 C C . ALA E 1 253 ? 29.504 -82.731 -49.741 1.00 153.17 260 ALA E C 1
ATOM 11448 O O . ALA E 1 253 ? 29.820 -83.198 -50.841 1.00 155.03 260 ALA E O 1
ATOM 11450 N N . PRO E 1 254 ? 29.080 -83.518 -48.724 1.00 150.78 261 PRO E N 1
ATOM 11451 C CA . PRO E 1 254 ? 28.963 -84.974 -48.930 1.00 152.21 261 PRO E CA 1
ATOM 11452 C C . PRO E 1 254 ? 27.993 -85.388 -50.035 1.00 155.98 261 PRO E C 1
ATOM 11453 O O . PRO E 1 254 ? 28.226 -86.404 -50.687 1.00 157.38 261 PRO E O 1
ATOM 11457 N N . HIS E 1 255 ? 26.941 -84.589 -50.277 1.00 152.59 262 HIS E N 1
ATOM 11458 C CA . HIS E 1 255 ? 25.953 -84.889 -51.312 1.00 153.05 262 HIS E CA 1
ATOM 11459 C C . HIS E 1 255 ? 25.926 -83.825 -52.402 1.00 155.06 262 HIS E C 1
ATOM 11460 O O . HIS E 1 255 ? 24.850 -83.351 -52.777 1.00 153.86 262 HIS E O 1
ATOM 11467 N N . ALA E 1 256 ? 27.114 -83.464 -52.929 1.00 153.35 263 ALA E N 1
ATOM 11468 C CA . ALA E 1 256 ? 27.248 -82.446 -53.974 1.00 153.50 263 ALA E CA 1
ATOM 11469 C C . ALA E 1 256 ? 26.405 -82.761 -55.219 1.00 156.90 263 ALA E C 1
ATOM 11470 O O . ALA E 1 256 ? 25.729 -81.862 -55.721 1.00 155.99 263 ALA E O 1
ATOM 11472 N N . ALA E 1 257 ? 26.394 -84.033 -55.684 1.00 155.80 264 ALA E N 1
ATOM 11473 C CA . ALA E 1 257 ? 25.603 -84.428 -56.858 1.00 156.64 264 ALA E CA 1
ATOM 11474 C C . ALA E 1 257 ? 24.101 -84.267 -56.597 1.00 156.94 264 ALA E C 1
ATOM 11475 O O . ALA E 1 257 ? 23.382 -83.728 -57.445 1.00 157.06 264 ALA E O 1
ATOM 11477 N N . GLU E 1 258 ? 23.644 -84.662 -55.394 1.00 151.86 265 GLU E N 1
ATOM 11478 C CA . GLU E 1 258 ? 22.243 -84.520 -55.001 1.00 149.55 265 GLU E CA 1
ATOM 11479 C C . GLU E 1 258 ? 21.855 -83.046 -54.885 1.00 148.47 265 GLU E C 1
ATOM 11480 O O . GLU E 1 258 ? 20.745 -82.664 -55.272 1.00 147.91 265 GLU E O 1
ATOM 11486 N N . ALA E 1 259 ? 22.804 -82.211 -54.427 1.00 143.38 266 ALA E N 1
ATOM 11487 C CA . ALA E 1 259 ? 22.622 -80.764 -54.317 1.00 140.88 266 ALA E CA 1
ATOM 11488 C C . ALA E 1 259 ? 22.303 -80.171 -55.694 1.00 141.39 266 ALA E C 1
ATOM 11489 O O . ALA E 1 259 ? 21.389 -79.352 -55.799 1.00 140.07 266 ALA E O 1
ATOM 11491 N N . MET E 1 260 ? 22.994 -80.649 -56.757 1.00 138.66 267 MET E N 1
ATOM 11492 C CA . MET E 1 260 ? 22.753 -80.183 -58.126 1.00 138.64 267 MET E CA 1
ATOM 11493 C C . MET E 1 260 ? 21.325 -80.492 -58.573 1.00 139.14 267 MET E C 1
ATOM 11494 O O . MET E 1 260 ? 20.698 -79.647 -59.209 1.00 138.52 267 MET E O 1
ATOM 11499 N N . LYS E 1 261 ? 20.806 -81.688 -58.216 1.00 135.36 268 LYS E N 1
ATOM 11500 C CA . LYS E 1 261 ? 19.447 -82.120 -58.557 1.00 134.29 268 LYS E CA 1
ATOM 11501 C C . LYS E 1 261 ? 18.421 -81.243 -57.854 1.00 132.82 268 LYS E C 1
ATOM 11502 O O . LYS E 1 261 ? 17.432 -80.850 -58.471 1.00 133.48 268 LYS E O 1
ATOM 11508 N N . PHE E 1 262 ? 18.670 -80.898 -56.583 1.00 126.09 269 PHE E N 1
ATOM 11509 C CA . PHE E 1 262 ? 17.772 -79.998 -55.861 1.00 122.34 269 PHE E CA 1
ATOM 11510 C C . PHE E 1 262 ? 17.751 -78.626 -56.547 1.00 127.14 269 PHE E C 1
ATOM 11511 O O . PHE E 1 262 ? 16.673 -78.060 -56.748 1.00 124.68 269 PHE E O 1
ATOM 11519 N N . ILE E 1 263 ? 18.943 -78.072 -56.853 1.00 123.89 270 ILE E N 1
ATOM 11520 C CA . ILE E 1 263 ? 19.060 -76.757 -57.491 1.00 118.61 270 ILE E CA 1
ATOM 11521 C C . ILE E 1 263 ? 18.290 -76.754 -58.804 1.00 125.69 270 ILE E C 1
ATOM 11522 O O . ILE E 1 263 ? 17.508 -75.832 -59.044 1.00 120.74 270 ILE E O 1
ATOM 11527 N N . ASN E 1 264 ? 18.450 -77.818 -59.611 1.00 127.71 271 ASN E N 1
ATOM 11528 C CA . ASN E 1 264 ? 17.739 -77.930 -60.874 0.90 128.30 271 ASN E CA 1
ATOM 11529 C C . ASN E 1 264 ? 16.234 -77.828 -60.664 1.00 130.42 271 ASN E C 1
ATOM 11530 O O . ASN E 1 264 ? 15.572 -77.073 -61.373 1.00 132.48 271 ASN E O 1
ATOM 11535 N N . PHE E 1 265 ? 15.703 -78.586 -59.694 1.00 125.96 272 PHE E N 1
ATOM 11536 C CA . PHE E 1 265 ? 14.282 -78.578 -59.378 1.00 124.19 272 PHE E CA 1
ATOM 11537 C C . PHE E 1 265 ? 13.833 -77.181 -58.954 1.00 124.21 272 PHE E C 1
ATOM 11538 O O . PHE E 1 265 ? 12.835 -76.669 -59.470 1.00 122.09 272 PHE E O 1
ATOM 11546 N N . ALA E 1 266 ? 14.546 -76.603 -57.974 1.00 115.89 273 ALA E N 1
ATOM 11547 C CA . ALA E 1 266 ? 14.197 -75.335 -57.346 1.00 107.91 273 ALA E CA 1
ATOM 11548 C C . ALA E 1 266 ? 14.147 -74.133 -58.285 1.00 109.73 273 ALA E C 1
ATOM 11549 O O . ALA E 1 266 ? 13.304 -73.265 -58.084 1.00 105.55 273 ALA E O 1
ATOM 11551 N N . VAL E 1 267 ? 15.010 -74.082 -59.307 1.00 109.92 274 VAL E N 1
ATOM 11552 C CA . VAL E 1 267 ? 15.067 -72.923 -60.207 1.00 107.05 274 VAL E CA 1
ATOM 11553 C C . VAL E 1 267 ? 14.061 -72.992 -61.380 1.00 112.36 274 VAL E C 1
ATOM 11554 O O . VAL E 1 267 ? 14.030 -72.068 -62.202 1.00 111.19 274 VAL E O 1
ATOM 11558 N N . GLN E 1 268 ? 13.223 -74.047 -61.442 1.00 110.84 275 GLN E N 1
ATOM 11559 C CA . GLN E 1 268 ? 12.211 -74.162 -62.498 1.00 112.22 275 GLN E CA 1
ATOM 11560 C C . GLN E 1 268 ? 11.074 -73.174 -62.261 1.00 109.06 275 GLN E C 1
ATOM 11561 O O . GLN E 1 268 ? 10.941 -72.672 -61.147 1.00 103.38 275 GLN E O 1
ATOM 11567 N N . ALA E 1 269 ? 10.303 -72.844 -63.308 1.00 106.01 276 ALA E N 1
ATOM 11568 C CA . ALA E 1 269 ? 9.220 -71.859 -63.260 1.00 101.95 276 ALA E CA 1
ATOM 11569 C C . ALA E 1 269 ? 8.209 -72.062 -62.128 1.00 106.82 276 ALA E C 1
ATOM 11570 O O . ALA E 1 269 ? 7.939 -71.113 -61.386 1.00 100.73 276 ALA E O 1
ATOM 11572 N N . GLU E 1 270 ? 7.669 -73.292 -61.980 1.00 110.51 277 GLU E N 1
ATOM 11573 C CA . GLU E 1 270 ? 6.641 -73.584 -60.979 1.00 110.56 277 GLU E CA 1
ATOM 11574 C C . GLU E 1 270 ? 7.124 -73.397 -59.544 1.00 110.39 277 GLU E C 1
ATOM 11575 O O . GLU E 1 270 ? 6.462 -72.627 -58.848 1.00 106.08 277 GLU E O 1
ATOM 11581 N N . PRO E 1 271 ? 8.242 -74.006 -59.059 1.00 107.96 278 PRO E N 1
ATOM 11582 C CA . PRO E 1 271 ? 8.661 -73.740 -57.667 1.00 102.35 278 PRO E CA 1
ATOM 11583 C C . PRO E 1 271 ? 9.005 -72.266 -57.415 1.00 98.88 278 PRO E C 1
ATOM 11584 O O . PRO E 1 271 ? 8.686 -71.742 -56.344 1.00 93.08 278 PRO E O 1
ATOM 11588 N N . GLN E 1 272 ? 9.620 -71.588 -58.416 1.00 95.36 279 GLN E N 1
ATOM 11589 C CA . GLN E 1 272 ? 9.964 -70.166 -58.331 1.00 89.51 279 GLN E CA 1
ATOM 11590 C C . GLN E 1 272 ? 8.691 -69.333 -58.147 1.00 90.14 279 GLN E C 1
ATOM 11591 O O . GLN E 1 272 ? 8.675 -68.430 -57.308 1.00 85.02 279 GLN E O 1
ATOM 11597 N N . ALA E 1 273 ? 7.617 -69.666 -58.900 1.00 89.34 280 ALA E N 1
ATOM 11598 C CA . ALA E 1 273 ? 6.327 -68.987 -58.800 1.00 87.41 280 ALA E CA 1
ATOM 11599 C C . ALA E 1 273 ? 5.714 -69.208 -57.418 1.00 89.23 280 ALA E C 1
ATOM 11600 O O . ALA E 1 273 ? 5.185 -68.262 -56.831 1.00 84.93 280 ALA E O 1
ATOM 11602 N N . GLU E 1 274 ? 5.842 -70.444 -56.875 1.00 89.06 281 GLU E N 1
ATOM 11603 C CA . GLU E 1 274 ? 5.323 -70.789 -55.548 1.00 88.05 281 GLU E CA 1
ATOM 11604 C C . GLU E 1 274 ? 5.993 -69.995 -54.432 1.00 85.10 281 GLU E C 1
ATOM 11605 O O . GLU E 1 274 ? 5.324 -69.635 -53.460 1.00 82.31 281 GLU E O 1
ATOM 11611 N N . LEU E 1 275 ? 7.288 -69.674 -54.596 1.00 79.48 282 LEU E N 1
ATOM 11612 C CA . LEU E 1 275 ? 8.052 -68.874 -53.636 1.00 74.28 282 LEU E CA 1
ATOM 11613 C C . LEU E 1 275 ? 7.559 -67.421 -53.649 1.00 75.76 282 LEU E C 1
ATOM 11614 O O . LEU E 1 275 ? 7.304 -66.863 -52.584 1.00 72.65 282 LEU E O 1
ATOM 11619 N N . THR E 1 276 ? 7.391 -66.831 -54.854 1.00 73.67 283 THR E N 1
ATOM 11620 C CA . THR E 1 276 ? 6.910 -65.457 -55.048 1.00 71.00 283 THR E CA 1
ATOM 11621 C C . THR E 1 276 ? 5.424 -65.330 -54.608 1.00 77.12 283 THR E C 1
ATOM 11622 O O . THR E 1 276 ? 5.001 -64.244 -54.202 1.00 74.94 283 THR E O 1
ATOM 11626 N N . ARG E 1 277 ? 4.670 -66.451 -54.616 1.00 77.46 284 ARG E N 1
ATOM 11627 C CA . ARG E 1 277 ? 3.272 -66.507 -54.181 0.86 78.76 284 ARG E CA 1
ATOM 11628 C C . ARG E 1 277 ? 3.145 -66.347 -52.655 1.00 79.44 284 ARG E C 1
ATOM 11629 O O . ARG E 1 277 ? 2.286 -65.595 -52.205 1.00 79.01 284 ARG E O 1
ATOM 11637 N N . VAL E 1 278 ? 3.981 -67.049 -51.869 1.00 74.51 285 VAL E N 1
ATOM 11638 C CA . VAL E 1 278 ? 3.921 -66.993 -50.400 1.00 72.11 285 VAL E CA 1
ATOM 11639 C C . VAL E 1 278 ? 4.765 -65.856 -49.795 1.00 70.76 285 VAL E C 1
ATOM 11640 O O . VAL E 1 278 ? 4.496 -65.443 -48.659 1.00 69.63 285 VAL E O 1
ATOM 11644 N N . ILE E 1 279 ? 5.808 -65.398 -50.508 1.00 63.90 286 ILE E N 1
ATOM 11645 C CA . ILE E 1 279 ? 6.674 -64.340 -49.979 1.00 59.20 286 ILE E CA 1
ATOM 11646 C C . ILE E 1 279 ? 6.985 -63.314 -51.066 1.00 63.11 286 ILE E C 1
ATOM 11647 O O . ILE E 1 279 ? 7.085 -63.667 -52.243 1.00 64.43 286 ILE E O 1
ATOM 11652 N N . ALA E 1 280 ? 7.128 -62.044 -50.665 1.00 58.07 287 ALA E N 1
ATOM 11653 C CA . ALA E 1 280 ? 7.360 -60.959 -51.611 1.00 57.50 287 ALA E CA 1
ATOM 11654 C C . ALA E 1 280 ? 8.824 -60.755 -52.028 1.00 59.00 287 ALA E C 1
ATOM 11655 O O . ALA E 1 280 ? 9.393 -59.681 -51.829 1.00 56.41 287 ALA E O 1
ATOM 11657 N N . TYR E 1 281 ? 9.421 -61.795 -52.611 1.00 55.40 288 TYR E N 1
ATOM 11658 C CA . TYR E 1 281 ? 10.760 -61.765 -53.185 1.00 53.80 288 TYR E CA 1
ATOM 11659 C C . TYR E 1 281 ? 10.558 -62.254 -54.604 1.00 61.61 288 TYR E C 1
ATOM 11660 O O . TYR E 1 281 ? 9.635 -63.037 -54.854 1.00 63.90 288 TYR E O 1
ATOM 11669 N N . GLY E 1 282 ? 11.378 -61.760 -55.516 1.00 57.76 289 GLY E N 1
ATOM 11670 C CA . GLY E 1 282 ? 11.209 -62.022 -56.931 1.00 61.11 289 GLY E CA 1
ATOM 11671 C C . GLY E 1 282 ? 11.927 -63.208 -57.508 1.00 69.58 289 GLY E C 1
ATOM 11672 O O . GLY E 1 282 ? 13.030 -63.538 -57.077 1.00 68.52 289 GLY E O 1
ATOM 11673 N N . PRO E 1 283 ? 11.334 -63.821 -58.553 1.00 71.86 290 PRO E N 1
ATOM 11674 C CA . PRO E 1 283 ? 12.012 -64.938 -59.207 1.00 76.63 290 PRO E CA 1
ATOM 11675 C C . PRO E 1 283 ? 13.093 -64.463 -60.179 1.00 82.65 290 PRO E C 1
ATOM 11676 O O . PRO E 1 283 ? 13.074 -63.312 -60.629 1.00 81.41 290 PRO E O 1
ATOM 11680 N N . THR E 1 284 ? 13.996 -65.370 -60.549 1.00 82.41 291 THR E N 1
ATOM 11681 C CA . THR E 1 284 ? 14.958 -65.094 -61.606 1.00 84.51 291 THR E CA 1
ATOM 11682 C C . THR E 1 284 ? 14.448 -65.792 -62.862 1.00 92.34 291 THR E C 1
ATOM 11683 O O . THR E 1 284 ? 14.786 -65.377 -63.968 1.00 95.20 291 THR E O 1
ATOM 11687 N N . ASN E 1 285 ? 13.614 -66.837 -62.690 1.00 89.69 292 ASN E N 1
ATOM 11688 C CA . ASN E 1 285 ? 13.055 -67.579 -63.823 1.00 95.14 292 ASN E CA 1
ATOM 11689 C C . ASN E 1 285 ? 12.006 -66.709 -64.534 1.00 97.75 292 ASN E C 1
ATOM 11690 O O . ASN E 1 285 ? 10.993 -66.346 -63.935 1.00 94.19 292 ASN E O 1
ATOM 11695 N N . VAL E 1 286 ? 12.269 -66.360 -65.804 1.00 97.77 293 VAL E N 1
ATOM 11696 C CA . VAL E 1 286 ? 11.410 -65.476 -66.607 1.00 96.74 293 VAL E CA 1
ATOM 11697 C C . VAL E 1 286 ? 9.975 -66.024 -66.817 1.00 101.77 293 VAL E C 1
ATOM 11698 O O . VAL E 1 286 ? 9.068 -65.222 -67.043 1.00 99.68 293 VAL E O 1
ATOM 11702 N N . ASP E 1 287 ? 9.759 -67.347 -66.725 1.00 101.78 294 ASP E N 1
ATOM 11703 C CA . ASP E 1 287 ? 8.419 -67.905 -66.911 1.00 104.61 294 ASP E CA 1
ATOM 11704 C C . ASP E 1 287 ? 7.639 -68.087 -65.595 1.00 106.11 294 ASP E C 1
ATOM 11705 O O . ASP E 1 287 ? 6.500 -68.548 -65.632 1.00 107.59 294 ASP E O 1
ATOM 11710 N N . ALA E 1 288 ? 8.221 -67.685 -64.444 1.00 98.97 295 ALA E N 1
ATOM 11711 C CA . ALA E 1 288 ? 7.544 -67.801 -63.151 1.00 96.63 295 ALA E CA 1
ATOM 11712 C C . ALA E 1 288 ? 6.456 -66.743 -62.945 1.00 98.84 295 ALA E C 1
ATOM 11713 O O . ALA E 1 288 ? 5.380 -67.082 -62.450 1.00 100.17 295 ALA E O 1
ATOM 11715 N N . LEU E 1 289 ? 6.724 -65.475 -63.333 1.00 92.30 296 LEU E N 1
ATOM 11716 C CA . LEU E 1 289 ? 5.801 -64.351 -63.150 1.00 89.41 296 LEU E CA 1
ATOM 11717 C C . LEU E 1 289 ? 4.461 -64.487 -63.888 1.00 95.89 296 LEU E C 1
ATOM 11718 O O . LEU E 1 289 ? 3.454 -63.998 -63.374 1.00 94.34 296 LEU E O 1
ATOM 11723 N N . ARG E 1 290 ? 4.434 -65.160 -65.055 1.00 96.72 297 ARG E N 1
ATOM 11724 C CA . ARG E 1 290 ? 3.206 -65.365 -65.830 0.78 100.52 297 ARG E CA 1
ATOM 11725 C C . ARG E 1 290 ? 2.198 -66.303 -65.138 1.00 107.29 297 ARG E C 1
ATOM 11726 O O . ARG E 1 290 ? 1.005 -66.227 -65.423 1.00 108.78 297 ARG E O 1
ATOM 11734 N N . LEU E 1 291 ? 2.691 -67.214 -64.274 1.00 104.78 298 LEU E N 1
ATOM 11735 C CA . LEU E 1 291 ? 1.861 -68.181 -63.548 1.00 107.76 298 LEU E CA 1
ATOM 11736 C C . LEU E 1 291 ? 1.151 -67.499 -62.382 1.00 107.30 298 LEU E C 1
ATOM 11737 O O . LEU E 1 291 ? 0.138 -68.000 -61.895 1.00 109.28 298 LEU E O 1
ATOM 11742 N N . LEU E 1 292 ? 1.681 -66.344 -61.954 1.00 98.58 299 LEU E N 1
ATOM 11743 C CA . LEU E 1 292 ? 1.166 -65.565 -60.837 1.00 95.56 299 LEU E CA 1
ATOM 11744 C C . LEU E 1 292 ? 0.232 -64.435 -61.259 1.00 100.68 299 LEU E C 1
ATOM 11745 O O . LEU E 1 292 ? 0.148 -64.087 -62.436 1.00 101.44 299 LEU E O 1
ATOM 11750 N N . ASP E 1 293 ? -0.431 -63.837 -60.251 1.00 97.75 300 ASP E N 1
ATOM 11751 C CA . ASP E 1 293 ? -1.304 -62.674 -60.333 1.00 97.92 300 ASP E CA 1
ATOM 11752 C C . ASP E 1 293 ? -0.408 -61.505 -60.793 1.00 96.89 300 ASP E C 1
ATOM 11753 O O . ASP E 1 293 ? 0.668 -61.333 -60.214 1.00 91.60 300 ASP E O 1
ATOM 11758 N N . PRO E 1 294 ? -0.790 -60.700 -61.819 1.00 94.71 301 PRO E N 1
ATOM 11759 C CA . PRO E 1 294 ? 0.088 -59.587 -62.242 1.00 91.46 301 PRO E CA 1
ATOM 11760 C C . PRO E 1 294 ? 0.470 -58.607 -61.130 1.00 90.97 301 PRO E C 1
ATOM 11761 O O . PRO E 1 294 ? 1.514 -57.967 -61.232 1.00 87.71 301 PRO E O 1
ATOM 11765 N N . ALA E 1 295 ? -0.353 -58.507 -60.070 1.00 88.18 302 ALA E N 1
ATOM 11766 C CA . ALA E 1 295 ? -0.109 -57.624 -58.926 1.00 85.22 302 ALA E CA 1
ATOM 11767 C C . ALA E 1 295 ? 1.172 -57.929 -58.118 1.00 86.05 302 ALA E C 1
ATOM 11768 O O . ALA E 1 295 ? 1.700 -57.022 -57.458 1.00 82.81 302 ALA E O 1
ATOM 11770 N N . VAL E 1 296 ? 1.684 -59.180 -58.183 1.00 83.71 303 VAL E N 1
ATOM 11771 C CA . VAL E 1 296 ? 2.894 -59.596 -57.448 1.00 80.90 303 VAL E CA 1
ATOM 11772 C C . VAL E 1 296 ? 4.146 -58.806 -57.904 1.00 83.25 303 VAL E C 1
ATOM 11773 O O . VAL E 1 296 ? 5.070 -58.621 -57.111 1.00 80.32 303 VAL E O 1
ATOM 11777 N N . ALA E 1 297 ? 4.140 -58.320 -59.162 1.00 81.66 304 ALA E N 1
ATOM 11778 C CA . ALA E 1 297 ? 5.200 -57.535 -59.794 1.00 80.24 304 ALA E CA 1
ATOM 11779 C C . ALA E 1 297 ? 5.423 -56.185 -59.116 1.00 80.57 304 ALA E C 1
ATOM 11780 O O . ALA E 1 297 ? 6.560 -55.722 -59.085 1.00 78.87 304 ALA E O 1
ATOM 11782 N N . LYS E 1 298 ? 4.356 -55.554 -58.581 1.00 75.94 305 LYS E N 1
ATOM 11783 C CA . LYS E 1 298 ? 4.429 -54.247 -57.921 1.00 73.05 305 LYS E CA 1
ATOM 11784 C C . LYS E 1 298 ? 5.180 -54.279 -56.563 1.00 71.80 305 LYS E C 1
ATOM 11785 O O . LYS E 1 298 ? 5.579 -53.223 -56.058 1.00 69.56 305 LYS E O 1
ATOM 11791 N N . ASP E 1 299 ? 5.346 -55.481 -55.973 1.00 66.33 306 ASP E N 1
ATOM 11792 C CA . ASP E 1 299 ? 6.018 -55.665 -54.681 1.00 63.18 306 ASP E CA 1
ATOM 11793 C C . ASP E 1 299 ? 7.481 -56.109 -54.832 1.00 63.89 306 ASP E C 1
ATOM 11794 O O . ASP E 1 299 ? 8.135 -56.424 -53.833 1.00 60.75 306 ASP E O 1
ATOM 11799 N N . LEU E 1 300 ? 7.993 -56.106 -56.080 1.00 61.78 307 LEU E N 1
ATOM 11800 C CA . LEU E 1 300 ? 9.343 -56.552 -56.446 1.00 61.52 307 LEU E CA 1
ATOM 11801 C C . LEU E 1 300 ? 10.341 -55.423 -56.746 1.00 63.35 307 LEU E C 1
ATOM 11802 O O . LEU E 1 300 ? 9.923 -54.365 -57.213 1.00 63.16 307 LEU E O 1
ATOM 11807 N N . PRO E 1 301 ? 11.668 -55.643 -56.517 1.00 58.40 308 PRO E N 1
ATOM 11808 C CA . PRO E 1 301 ? 12.657 -54.573 -56.762 1.00 58.31 308 PRO E CA 1
ATOM 11809 C C . PRO E 1 301 ? 12.754 -54.097 -58.205 1.00 68.53 308 PRO E C 1
ATOM 11810 O O . PRO E 1 301 ? 13.042 -52.919 -58.415 1.00 68.08 308 PRO E O 1
ATOM 11814 N N . SER E 1 302 ? 12.500 -54.994 -59.187 1.00 70.50 309 SER E N 1
ATOM 11815 C CA . SER E 1 302 ? 12.543 -54.699 -60.626 1.00 75.09 309 SER E CA 1
ATOM 11816 C C . SER E 1 302 ? 11.430 -53.764 -61.106 1.00 80.99 309 SER E C 1
ATOM 11817 O O . SER E 1 302 ? 11.578 -53.142 -62.162 1.00 82.69 309 SER E O 1
ATOM 11820 N N . TYR E 1 303 ? 10.316 -53.672 -60.346 1.00 76.89 310 TYR E N 1
ATOM 11821 C CA . TYR E 1 303 ? 9.197 -52.797 -60.698 1.00 77.87 310 TYR E CA 1
ATOM 11822 C C . TYR E 1 303 ? 9.725 -51.370 -60.907 1.00 78.59 310 TYR E C 1
ATOM 11823 O O . TYR E 1 303 ? 10.351 -50.838 -59.994 1.00 75.05 310 TYR E O 1
ATOM 11832 N N . PRO E 1 304 ? 9.579 -50.779 -62.116 1.00 75.98 311 PRO E N 1
ATOM 11833 C CA . PRO E 1 304 ? 10.170 -49.451 -62.377 1.00 76.04 311 PRO E CA 1
ATOM 11834 C C . PRO E 1 304 ? 9.934 -48.371 -61.316 1.00 76.97 311 PRO E C 1
ATOM 11835 O O . PRO E 1 304 ? 10.892 -47.672 -60.952 1.00 76.10 311 PRO E O 1
ATOM 11839 N N . ALA E 1 305 ? 8.683 -48.246 -60.807 1.00 71.87 312 ALA E N 1
ATOM 11840 C CA . ALA E 1 305 ? 8.335 -47.257 -59.779 1.00 70.25 312 ALA E CA 1
ATOM 11841 C C . ALA E 1 305 ? 9.114 -47.513 -58.483 1.00 70.49 312 ALA E C 1
ATOM 11842 O O . ALA E 1 305 ? 9.424 -46.566 -57.760 1.00 69.84 312 ALA E O 1
ATOM 11844 N N . ASN E 1 306 ? 9.476 -48.782 -58.231 1.00 64.24 313 ASN E N 1
ATOM 11845 C CA . ASN E 1 306 ? 10.259 -49.172 -57.063 1.00 61.23 313 ASN E CA 1
ATOM 11846 C C . ASN E 1 306 ? 11.754 -48.965 -57.304 1.00 66.19 313 ASN E C 1
ATOM 11847 O O . ASN E 1 306 ? 12.423 -48.342 -56.472 1.00 65.00 313 ASN E O 1
ATOM 11852 N N . ALA E 1 307 ? 12.275 -49.503 -58.431 1.00 64.38 314 ALA E N 1
ATOM 11853 C CA . ALA E 1 307 ? 13.689 -49.432 -58.815 1.00 65.09 314 ALA E CA 1
ATOM 11854 C C . ALA E 1 307 ? 14.275 -48.020 -58.791 1.00 70.28 314 ALA E C 1
ATOM 11855 O O . ALA E 1 307 ? 15.379 -47.842 -58.268 1.00 70.10 314 ALA E O 1
ATOM 11857 N N . LYS E 1 308 ? 13.515 -47.019 -59.291 1.00 68.38 315 LYS E N 1
ATOM 11858 C CA . LYS E 1 308 ? 13.945 -45.612 -59.365 1.00 69.50 315 LYS E CA 1
ATOM 11859 C C . LYS E 1 308 ? 14.217 -44.934 -58.011 1.00 69.88 315 LYS E C 1
ATOM 11860 O O . LYS E 1 308 ? 14.935 -43.929 -57.971 1.00 69.91 315 LYS E O 1
ATOM 11866 N N . LEU E 1 309 ? 13.615 -45.466 -56.921 1.00 63.69 316 LEU E N 1
ATOM 11867 C CA . LEU E 1 309 ? 13.709 -44.925 -55.560 1.00 60.98 316 LEU E CA 1
ATOM 11868 C C . LEU E 1 309 ? 14.868 -45.478 -54.728 1.00 59.28 316 LEU E C 1
ATOM 11869 O O . LEU E 1 309 ? 15.162 -44.963 -53.637 1.00 57.78 316 LEU E O 1
ATOM 11874 N N . GLY E 1 310 ? 15.503 -46.523 -55.232 1.00 52.96 317 GLY E N 1
ATOM 11875 C CA . GLY E 1 310 ? 16.631 -47.136 -54.543 1.00 50.12 317 GLY E CA 1
ATOM 11876 C C . GLY E 1 310 ? 17.755 -47.526 -55.477 1.00 55.24 317 GLY E C 1
ATOM 11877 O O . GLY E 1 310 ? 17.877 -46.983 -56.583 1.00 55.95 317 GLY E O 1
ATOM 11878 N N . ALA E 1 311 ? 18.572 -48.488 -55.042 1.00 51.31 318 ALA E N 1
ATOM 11879 C CA . ALA E 1 311 ? 19.702 -48.945 -55.843 1.00 53.79 318 ALA E CA 1
ATOM 11880 C C . ALA E 1 311 ? 19.816 -50.455 -55.824 1.00 55.80 318 ALA E C 1
ATOM 11881 O O . ALA E 1 311 ? 19.041 -51.131 -55.139 1.00 53.55 318 ALA E O 1
ATOM 11883 N N . VAL E 1 312 ? 20.771 -50.979 -56.596 1.00 53.29 319 VAL E N 1
ATOM 11884 C CA . VAL E 1 312 ? 21.082 -52.401 -56.679 1.00 53.09 319 VAL E CA 1
ATOM 11885 C C . VAL E 1 312 ? 22.444 -52.578 -55.998 1.00 57.73 319 VAL E C 1
ATOM 11886 O O . VAL E 1 312 ? 23.367 -51.795 -56.256 1.00 59.68 319 VAL E O 1
ATOM 11890 N N . LEU E 1 313 ? 22.574 -53.585 -55.121 1.00 52.71 320 LEU E N 1
ATOM 11891 C CA . LEU E 1 313 ? 23.846 -53.844 -54.457 1.00 52.86 320 LEU E CA 1
ATOM 11892 C C . LEU E 1 313 ? 24.915 -54.186 -55.507 1.00 61.93 320 LEU E C 1
ATOM 11893 O O . LEU E 1 313 ? 24.661 -54.977 -56.422 1.00 63.30 320 LEU E O 1
ATOM 11898 N N . ASN E 1 314 ? 26.090 -53.559 -55.384 1.00 61.05 321 ASN E N 1
ATOM 11899 C CA . ASN E 1 314 ? 27.205 -53.806 -56.296 1.00 66.79 321 ASN E CA 1
ATOM 11900 C C . ASN E 1 314 ? 28.111 -54.846 -55.627 1.00 73.03 321 ASN E C 1
ATOM 11901 O O . ASN E 1 314 ? 28.880 -54.522 -54.715 1.00 71.84 321 ASN E O 1
ATOM 11906 N N . SER E 1 315 ? 27.977 -56.110 -56.052 1.00 71.90 322 SER E N 1
ATOM 11907 C CA . SER E 1 315 ? 28.747 -57.198 -55.461 1.00 74.00 322 SER E CA 1
ATOM 11908 C C . SER E 1 315 ? 30.225 -57.124 -55.808 1.00 84.31 322 SER E C 1
ATOM 11909 O O . SER E 1 315 ? 31.037 -57.620 -55.031 1.00 85.73 322 SER E O 1
ATOM 11912 N N . LYS E 1 316 ? 30.587 -56.463 -56.933 1.00 84.46 323 LYS E N 1
ATOM 11913 C CA . LYS E 1 316 ? 31.988 -56.272 -57.306 1.00 90.25 323 LYS E CA 1
ATOM 11914 C C . LYS E 1 316 ? 32.684 -55.379 -56.267 1.00 91.64 323 LYS E C 1
ATOM 11915 O O . LYS E 1 316 ? 33.809 -55.683 -55.858 1.00 94.57 323 LYS E O 1
ATOM 11921 N N . TRP E 1 317 ? 32.007 -54.303 -55.816 1.00 82.99 324 TRP E N 1
ATOM 11922 C CA . TRP E 1 317 ? 32.580 -53.427 -54.795 1.00 81.33 324 TRP E CA 1
ATOM 11923 C C . TRP E 1 317 ? 32.792 -54.201 -53.491 1.00 82.78 324 TRP E C 1
ATOM 11924 O O . TRP E 1 317 ? 33.862 -54.097 -52.888 1.00 84.25 324 TRP E O 1
ATOM 11935 N N . TRP E 1 318 ? 31.790 -54.991 -53.070 1.00 75.53 325 TRP E N 1
ATOM 11936 C CA . TRP E 1 318 ? 31.903 -55.787 -51.849 1.00 73.28 325 TRP E CA 1
ATOM 11937 C C . TRP E 1 318 ? 32.971 -56.852 -51.962 1.00 82.47 325 TRP E C 1
ATOM 11938 O O . TRP E 1 318 ? 33.713 -57.068 -51.010 1.00 82.21 325 TRP E O 1
ATOM 11949 N N . ASN E 1 319 ? 33.105 -57.454 -53.145 1.00 83.33 326 ASN E N 1
ATOM 11950 C CA . ASN E 1 319 ? 34.128 -58.453 -53.426 1.00 89.54 326 ASN E CA 1
ATOM 11951 C C . ASN E 1 319 ? 35.523 -57.874 -53.127 1.00 97.78 326 ASN E C 1
ATOM 11952 O O . ASN E 1 319 ? 36.348 -58.541 -52.504 1.00 100.42 326 ASN E O 1
ATOM 11957 N N . ASP E 1 320 ? 35.755 -56.619 -53.532 1.00 94.37 327 ASP E N 1
ATOM 11958 C CA . ASP E 1 320 ? 37.026 -55.932 -53.358 1.00 98.38 327 ASP E CA 1
ATOM 11959 C C . ASP E 1 320 ? 37.246 -55.294 -51.979 1.00 97.52 327 ASP E C 1
ATOM 11960 O O . ASP E 1 320 ? 38.400 -55.105 -51.590 1.00 101.70 327 ASP E O 1
ATOM 11965 N N . ASN E 1 321 ? 36.169 -54.947 -51.250 1.00 85.03 328 ASN E N 1
ATOM 11966 C CA . ASN E 1 321 ? 36.282 -54.197 -49.997 1.00 81.15 328 ASN E CA 1
ATOM 11967 C C . ASN E 1 321 ? 35.753 -54.859 -48.730 1.00 78.20 328 ASN E C 1
ATOM 11968 O O . ASN E 1 321 ? 35.947 -54.290 -47.653 1.00 75.14 328 ASN E O 1
ATOM 11973 N N . TYR E 1 322 ? 35.071 -56.015 -48.838 1.00 72.60 329 TYR E N 1
ATOM 11974 C CA . TYR E 1 322 ? 34.445 -56.662 -47.683 1.00 67.57 329 TYR E CA 1
ATOM 11975 C C . TYR E 1 322 ? 35.372 -56.865 -46.475 1.00 71.29 329 TYR E C 1
ATOM 11976 O O . TYR E 1 322 ? 34.973 -56.504 -45.372 1.00 65.45 329 TYR E O 1
ATOM 11985 N N . ASP E 1 323 ? 36.564 -57.462 -46.664 1.00 73.04 330 ASP E N 1
ATOM 11986 C CA . ASP E 1 323 ? 37.467 -57.749 -45.543 1.00 74.16 330 ASP E CA 1
ATOM 11987 C C . ASP E 1 323 ? 37.843 -56.501 -44.736 1.00 77.14 330 ASP E C 1
ATOM 11988 O O . ASP E 1 323 ? 37.731 -56.526 -43.502 1.00 74.82 330 ASP E O 1
ATOM 11993 N N . ALA E 1 324 ? 38.207 -55.399 -45.424 1.00 75.14 331 ALA E N 1
ATOM 11994 C CA . ALA E 1 324 ? 38.542 -54.133 -44.765 1.00 74.13 331 ALA E CA 1
ATOM 11995 C C . ALA E 1 324 ? 37.320 -53.552 -44.036 1.00 69.62 331 ALA E C 1
ATOM 11996 O O . ALA E 1 324 ? 37.433 -53.142 -42.873 1.00 66.05 331 ALA E O 1
ATOM 11998 N N . VAL E 1 325 ? 36.150 -53.566 -44.706 1.00 63.28 332 VAL E N 1
ATOM 11999 C CA . VAL E 1 325 ? 34.912 -53.027 -44.150 1.00 57.06 332 VAL E CA 1
ATOM 12000 C C . VAL E 1 325 ? 34.481 -53.821 -42.902 1.00 57.05 332 VAL E C 1
ATOM 12001 O O . VAL E 1 325 ? 34.177 -53.215 -41.877 1.00 51.11 332 VAL E O 1
ATOM 12005 N N . LYS E 1 326 ? 34.536 -55.162 -42.979 1.00 56.76 333 LYS E N 1
ATOM 12006 C CA . LYS E 1 326 ? 34.182 -56.059 -41.881 1.00 54.67 333 LYS E CA 1
ATOM 12007 C C . LYS E 1 326 ? 35.015 -55.786 -40.630 1.00 61.23 333 LYS E C 1
ATOM 12008 O O . LYS E 1 326 ? 34.442 -55.669 -39.547 1.00 56.99 333 LYS E O 1
ATOM 12014 N N . ALA E 1 327 ? 36.358 -55.674 -40.775 1.00 63.20 334 ALA E N 1
ATOM 12015 C CA . ALA E 1 327 ? 37.245 -55.396 -39.643 1.00 64.43 334 ALA E CA 1
ATOM 12016 C C . ALA E 1 327 ? 36.820 -54.102 -38.955 1.00 66.21 334 ALA E C 1
ATOM 12017 O O . ALA E 1 327 ? 36.780 -54.053 -37.726 1.00 64.48 334 ALA E O 1
ATOM 12019 N N . GLU E 1 328 ? 36.452 -53.077 -39.740 1.00 63.08 335 GLU E N 1
ATOM 12020 C CA . GLU E 1 328 ? 35.995 -51.811 -39.172 1.00 61.69 335 GLU E CA 1
ATOM 12021 C C . GLU E 1 328 ? 34.599 -51.935 -38.529 1.00 61.27 335 GLU E C 1
ATOM 12022 O O . GLU E 1 328 ? 34.395 -51.459 -37.408 1.00 59.39 335 GLU E O 1
ATOM 12028 N N . TRP E 1 329 ? 33.651 -52.553 -39.250 1.00 55.12 336 TRP E N 1
ATOM 12029 C CA . TRP E 1 329 ? 32.270 -52.750 -38.810 1.00 50.67 336 TRP E CA 1
ATOM 12030 C C . TRP E 1 329 ? 32.176 -53.427 -37.444 1.00 52.38 336 TRP E C 1
ATOM 12031 O O . TRP E 1 329 ? 31.402 -52.975 -36.598 1.00 47.07 336 TRP E O 1
ATOM 12042 N N . THR E 1 330 ? 32.956 -54.510 -37.234 1.00 52.97 337 THR E N 1
ATOM 12043 C CA . THR E 1 330 ? 32.957 -55.256 -35.972 1.00 52.49 337 THR E CA 1
ATOM 12044 C C . THR E 1 330 ? 33.286 -54.339 -34.790 1.00 56.54 337 THR E C 1
ATOM 12045 O O . THR E 1 330 ? 32.541 -54.340 -33.808 1.00 52.60 337 THR E O 1
ATOM 12049 N N . THR E 1 331 ? 34.362 -53.530 -34.915 1.00 57.89 338 THR E N 1
ATOM 12050 C CA . THR E 1 331 ? 34.793 -52.583 -33.872 1.00 59.03 338 THR E CA 1
ATOM 12051 C C . THR E 1 331 ? 33.729 -51.491 -33.707 1.00 59.54 338 THR E C 1
ATOM 12052 O O . THR E 1 331 ? 33.453 -51.069 -32.584 1.00 58.73 338 THR E O 1
ATOM 12056 N N . TYR E 1 332 ? 33.111 -51.072 -34.836 1.00 53.64 339 TYR E N 1
ATOM 12057 C CA . TYR E 1 332 ? 32.067 -50.052 -34.872 1.00 50.56 339 TYR E CA 1
ATOM 12058 C C . TYR E 1 332 ? 30.816 -50.437 -34.057 1.00 47.22 339 TYR E C 1
ATOM 12059 O O . TYR E 1 332 ? 30.383 -49.644 -33.234 1.00 45.52 339 TYR E O 1
ATOM 12068 N N . ILE E 1 333 ? 30.224 -51.615 -34.303 1.00 39.89 340 ILE E N 1
ATOM 12069 C CA . ILE E 1 333 ? 28.992 -52.044 -33.630 1.00 35.56 340 ILE E CA 1
ATOM 12070 C C . ILE E 1 333 ? 29.244 -52.482 -32.191 1.00 64.58 340 ILE E C 1
ATOM 12071 O O . ILE E 1 333 ? 28.291 -52.566 -31.422 1.00 38.12 340 ILE E O 1
#

Radius of gyration: 39.92 Å; Cα contacts (8 Å, |Δi|>4): 3284; chains: 5; bounding box: 67×97×123 Å

B-factor: mean 36.62, std 33.31, range [9.79, 228.14]

Foldseek 3Di:
DDDPDAAEEEEADDLLVVLCCQLFVVVCCVVPVHHYHYHYDDFLVVLVVCQVVLNAPHFKYKAWLLRVLSCVVVVFFDFFDCVQQPAVLQDPVQNDRFWHFWWKWKWWKKFQCVLPVPDAALLNVLALVNAWQEEEAQAVPLQQLSLCLNVVQAQVRCPPHPLVSSLVSCVSCVVRHPYRYGLNVVLVCQLVVVTGIYTGILQSVVVSVVVPRRMDTALAAMEMTTMIMGGTVSNVPNVVSSNSNNVCLYQRSSLSSLQSTLIHTSRNNNCVVDDVVSLVSYCPNVVSVNNHYYDDSVSSSVCVVVRRVVRVVSND/DDDPDAAEEEDADDLLVVLCCQLFQVVCCVVPVHHHDYHYDDFLVVLVVCQVVLNAPHFKYKAWLLRVLSCVVVVFFDFFDCVQQPAVLQDPVQNDRFWHFWWKWKWWKKFQCVLPVPDAALLRLLALVNAWQEEEAQAVPLQQLSLCLNVVQAQVRCPPHPLVSSLVSCVSCVVRHPYRYGLNVVLVCQLVVVTGIYTGILQSNVVSVVVPRRMDTALAAMEMTTMIMGGTVSNVPNVVSSNSNNVCLYQRSSLSSCQSTLIHTSRNNNCVVHDVVSLVSYCPNVVSVNNHYYDDSVSSSVCVVVRRVVRVVSNVD/DDQAAEEEEADDLLVVLCCQLFQVVVCVVPVHHYHYHYDDFLVVLVVCQVVLNNPHFKYKAWLLRVLSCVVVVFFDFQDCVQAPAVLQPPVQNDRFWGFWWKWKWWKKFQCVLPVPDAALLRVLALVNAWQEEEAQAVPLQQLSLCLNVVQAQVRCPPHPLVSSLVSCVSCVVRHPYRYGLNVVLVCQLVVVTGMYTGIQQSNVVSVVVPRRMDTALAAMEMTTMTMGGTVSNVPNVVSSNSNNVCLYQRSSLSSCVSTLIHTSRNNVCVVHDVCSCVSYCPNVVSVNNHYYGDSVSSSVCVVVRRVVVVVSRD/DDQAAEEEEADDLLVVLCCQLFFVVVCVVPVGHYDYHYDDFLVVLVVCQVVLPNPHFKYKAWLLRVLSCVVVVFFDFQDVVQADAVLQPPVQNDRFWGFWWKWKWWKKFQCVLPVPDAALLNVLALVNAWQEEEAQAVPLQQLSLCLNVVQAQVRCPPHPLVSSLVSCVSCVVRHPYRYGLNVVLVCQLVVVTGIYTGIQQSNVVSVVVPRRMDTALAAMEMTTIIMGGTVSNPPNVVSSNSNNVCLYQRSSLSSCVSTLIHTSRNNVCVVHDVCSCVSYCPNVVSVNNHYYDDSVSSSVCVVVRRVVVVVSND/DDAAEEEDADDPLVVLCCQQFQVVVCVVPVGHYHYHYDDFLVVLVVCQVVLNAPHFKYKAWLLRVLSCVVVVFFDFFDCVQQPAVLQDPVQNDRFWGFWWKWKWWKKFQCVLPVPDAALLLVLALVNAWQEEEAQAVPLQQLSLCLNVVQAQVRCPPHPLVSSLVSCVSCVVRHPYRYGLNVVLVCQLVVVTGIYTGILQSVVVSVVVPRRMDTALAAMEMTTMIMGGTVSNPPNVVSSNSNNVCLYQRSSLSSLVNTLIHTSRNNNCVVDDVVSLVSYCPNVVNVNNHYYDDSVSSSVCVVVRRVVVVVSD

Solvent-accessible surface area: 62828 Å² total; per-residue (Å²): 104,46,10,48,16,38,0,32,0,0,0,60,8,38,23,6,17,100,6,0,46,123,1,2,3,82,40,11,28,168,58,9,24,4,91,22,48,34,44,80,40,17,24,35,78,101,0,68,62,12,14,110,66,63,103,15,86,12,2,0,0,0,1,41,6,3,14,16,14,9,0,53,128,54,34,3,6,41,74,12,42,65,12,17,2,98,2,102,38,0,18,60,64,33,37,32,142,59,0,0,0,1,4,35,19,0,10,0,0,0,24,28,90,111,105,27,108,152,17,5,56,13,60,67,0,0,49,53,123,29,130,8,97,0,0,0,15,54,30,0,4,15,0,0,0,0,0,1,17,5,41,58,22,138,50,46,76,3,37,110,12,72,25,172,91,0,14,153,2,0,75,96,0,71,130,25,17,88,9,43,80,35,34,36,76,4,19,44,25,3,86,112,36,84,0,4,0,0,1,4,10,0,0,3,0,56,17,0,64,161,67,65,10,68,7,35,38,27,22,68,4,4,0,11,5,23,3,26,0,0,0,0,103,50,9,67,24,26,52,8,0,8,26,0,0,41,44,0,0,59,19,118,12,1,3,55,2,6,142,37,4,16,10,2,22,7,2,76,60,0,74,192,71,12,91,118,60,30,35,122,40,5,10,85,72,104,48,14,50,158,78,7,17,109,11,46,40,51,25,0,49,94,49,23,94,74,9,72,68,78,2,59,100,28,48,174,60,49,10,48,12,38,0,29,0,0,0,58,7,39,17,8,18,96,0,0,45,122,0,1,3,84,42,11,30,174,58,9,24,4,96,23,45,33,43,78,41,16,24,37,79,100,0,69,62,11,17,111,68,63,99,19,85,11,2,0,0,0,2,41,6,3,14,16,15,9,0,54,128,57,40,3,6,43,70,12,59,68,94,48,2,124,3,115,40,0,46,127,107,34,40,38,131,57,0,0,0,1,4,32,20,0,9,0,0,0,24,22,87,112,83,29,104,155,17,7,56,13,60,65,0,0,50,53,126,28,93,7,22,0,0,0,14,53,30,0,4,15,0,0,0,0,0,1,17,6,42,59,22,139,48,100,86,3,47,110,11,71,26,169,90,0,15,151,3,0,74,96,0,42,120,13,18,78,8,40,77,35,35,36,63,5,14,16,26,2,83,50,30,34,0,2,0,0,1,4,10,0,0,2,0,54,19,0,62,163,48,60,11,69,9,34,40,26,24,68,5,4,0,11,6,23,3,26,0,0,0,0,108,49,8,64,25,26,72,9,0,10,43,0,0,41,46,0,0,55,4,56,11,1,4,54,2,4,152,37,3,14,10,3,19,7,0,87,51,0,102,109,42,22,88,67,43,32,45,71,36,11,9,88,64,94,60,13,50,177,87,8,17,108,10,44,41,160,27,0,48,116,49,22,92,77,9,74,66,77,2,66,87,10,45,149,158,247,142,94,26,1,25,0,0,0,59,8,47,27,7,18,95,3,0,44,135,1,1,2,82,40,4,28,187,76,38,68,33,127,23,53,34,44,80,38,17,24,32,78,103,0,66,62,13,13,112,80,65,104,14,72,12,2,0,0,0,1,41,8,4,13,6,4,10,0,52,118,56,39,3,6,41,72,11,34,48,44,54,2,147,3,103,42,0,10,81,16,22,57,4,134,52,0,0,0,1,4,30,21,1,9,0,0,0,23,27,85,112,105,28,104,154,16,5,53,13,60,68,0,0,49,52,124,29,130,7,98,0,0,0,14,52,30,0,4,16,0,0,0,0,0,2,18,6,44,59,23,139,48,100,90,3,46,111,12,72,26,171,93,0,14,151,2,0,76,97,0,72,128,25,17,86,8,37,78,34,35,38,77,5,17,38,29,2,81,117,37,85,1,4,0,0,0,3,9,1,0,2,0,29,16,0,64,145,66,65,12,71,7,34,51,26,27,67,4,4,0,15,8,22,3,12,0,0,0,0,106,49,9,87,53,25,85,46,0,10,108,0,0,38,48,0,0,50,10,106,12,1,0,65,3,13,133,30,3,27,14,0,16,7,1,79,42,0,63,184,76,18,92,119,58,24,45,126,60,17,13,84,71,104,67,15,47,189,86,8,15,58,9,21,8,67,26,0,32,94,49,24,94,75,8,71,68,79,2,72,105,28,56,204,247,145,93,23,1,30,0,0,0,61,9,44,27,7,18,73,0,0,35,108,1,1,2,69,41,4,28,187,53,13,67,34,120,18,55,38,45,80,39,17,24,32,76,102,0,67,63,13,16,110,67,63,102,17,86,12,1,0,0,0,2,41,7,3,14,5,3,7,0,52,120,54,33,2,5,42,72,11,60,80,66,44,2,117,3,87,4,0,10,80,12,22,48,2,141,64,0,0,0,1,4,28,19,1,9,0,0,0,23,30,95,107,107,25,108,152,17,4,54,12,61,62,0,0,54,59,126,29,128,7,97,0,0,0,14,53,31,0,3,16,0,0,0,0,0,1,17,6,41,33,21,95,49,99,89,3,49,111,11,73,26,167,92,0,14,150,3,0,75,97,0,68,129,27,17,84,10,41,76,35,35,36,77,5,20,38,28,3,82,118,36,86,0,4,0,0,0,4,10,2,0,3,0,62,16,0,63,144,68,64,13,71,9,29,45,23,26,64,4,4,0,15,6,22,3,12,0,0,0,0,104,49,9,87,55,24,84,46,0,8,85,0,0,24,46,0,0,48,7,110,12,1,0,63,2,11,134,53,1,24,17,1,16,7,1,55,3,0,70,91,76,18,96,119,57,23,42,127,50,24,13,80,72,104,39,15,45,82,55,6,16,61,9,21,8,68,27,0,32,93,48,22,96,75,9,74,66,76,2,73,100,24,60,202,255,66,46,2,30,0,0,0,58,7,38,17,8,25,100,5,0,47,133,1,1,7,87,41,12,32,187,76,52,69,35,142,27,52,32,43,77,39,17,23,33,36,31,0,69,20,12,15,110,48,63,54,17,85,12,1,0,0,0,1,42,6,4,14,16,16,9,0,54,127,53,34,3,6,42,74,12,60,67,89,45,2,126,3,118,44,0,45,126,109,33,42,39,140,60,0,0,0,0,3,33,19,0,9,0,0,0,24,26,89,111,105,27,108,153,15,5,54,14,60,65,0,0,50,24,124,28,120,8,96,0,0,0,15,44,30,0,4,15,0,0,0,0,0,1,18,6,42,60,23,140,51,102,87,3,49,110,12,72,25,172,93,0,14,89,2,0,56,82,0,72,104,25,18,86,9,41,48,34,36,37,74,5,17,42,25,2,91,113,35,84,0,4,0,0,1,4,10,0,0,3,0,56,18,0,62,160,68,64,12,67,7,34,39,25,22,68,4,4,0,11,6,22,3,25,0,0,0,0,104,50,9,86,50,26,71,59,0,9,96,0,0,41,45,0,0,58,20,121,12,0,1,60,2,7,131,37,3,15,10,2,20,8,2,98,58,0,63,180,79,13,88,116,58,29,30,124,41,5,10,86,69,102,48,14,51,157,78,8,16,110,11,46,26,147,25,0,47,113,50,22,94,74,9,34,68,79,2,35,114,30,72